Protein AF-0000000087172373 (afdb_homodimer)

Radius of gyration: 47.35 Å; Cα contacts (8 Å, |Δi|>4): 4223; chains: 2; bounding box: 91×148×113 Å

Nearest PDB structures (foldseek):
  4my5-assembly2_C  TM=8.362E-01  e=5.927E-18  Streptococcus mutans UA159
  4my5-assembly1_B  TM=8.577E-01  e=3.524E-17  Streptococcus mutans UA159
  4my5-assembly2_D  TM=8.364E-01  e=1.394E-16  Streptococcus mutans UA159
  1b8g-assembly1_B  TM=7.561E-01  e=1.798E-16  Malus domestica
  1m7y-assembly1_A  TM=7.554E-01  e=4.926E-15  Malus domestica

Foldseek 3Di:
DDDQLVVLLVQLQPDLVSNLVSVLVLLVLCVDPVRNLVSLLRVLVNLVVQVDDPVSQVCCCVRRFKGWDKAAPDDPPPDPFDGIAIAMAGLLFDDDDPLVVQQLVLVVLDDLAQQAQFEEEEEACTLVVSQLVSCRRNVYQAYEYEAQAPSSQSRNSVSQQNGQAPSSSHGDADPVRDTSVRHYHYDYDLQCRVCVVVVNAGQEYEYEAEQAADPDQVLLVDDRDNPDDSVSSSCRRHHDHAQPAPCVLRSCNSVLVNLLVNLQRYDQNGKYKYKDWCFQHPVSVVQSQQLLAKDKDWRGKAKDWDDPPDDCVSQVVSVVVDVGFTFKAFPRPGDGTDGSVVVNVCVVVPTIIITMMIMMMIHGDPSVLSNLLSVLCVPPNVVLVNQFGNHDPDVQQSVQQSLLLSLLSCCLVVAQFDDDAAQQGRQLLLQLVQQCLCPQLLFNDGSLQKGKDQFLLLLVQLVCLQQQWQEEEEEQVNCPQAFPQQDPDDVDPPDPPPCPVPRRHHYYYFHQDLVRVLVCCVVVLTQEYEHEHDPVQFAALVSVVSSVVSCQVSQHQYEYEHAVQFDQDLNHDDTNNSNQSNAAPDDQSYKYKYKPQDDDQDNQLIMIMIGHPDNVVSLLSSVSSCLQPNHHFVSSSSSVSSSSCVSPVVDDPPPDDRDDHDYDPDDGDHHRHTDPLSVCLSPPADTDDDDDPPDDFQDQADQFFRGGAFPLLSSLLSSLSSHRDDDPVLLDCVVLVVVVCCVFAQDDDDPQKDKDKFLGLSNVLLLLLVLCVVVVFEEEEEQQAFLSSVSSSSSSVHHYHYQYADVVVLSDDALVSLLVVLVVGDQYEYEAEACQGPPAQHGQAQVRVLSVLQSCQASLHEYEYEPAQPQLFLDPVPRVGYNVNVSVVVSVPPGDPSYYYKYKYWCCLNQVSNRRGMIMIMGNDPVSVVSSVSNRSGHHGDSSSSSSVSVSSVVVVVVDDSRVVVSNVVSNVQLVLLVVLCVLCVVLQWAWNRHRGGFKRKIFNVVQAQFKAWDDPDPPGPDIDIDGDAQQCVQVVLCRQQSYHWAGCSRSSDHRMTMTGQSHDPVSNVSNSVSSVVSSVRRVD/DDDALVVLLVQLQPDLVSNLVSVLVLLVLCVDPVRNLVSLLRVLVNLVVQVDDPVSQVCCCVRRFKGWDKAAPDDDPPDPFDGIAIAMAGLLFDDDDPLVVQQLVLVVLPPAALQAQFEEEEEACTLVVSVLVSCRRHVYQAYEYEAQAPSSQSRNSVSQQNGQADSSSHGDADPVRDTSVRHYHYDYDLQCRVCVVVVNAGQEYEYEAEQAADPDQVLLVDDRDNPDDSVSSSVRRHHDHAQPAPCVLRSCNSVLVNLLVNLQRYDQNHKYKYKDWCFQHPVSVVQSQQLLAKDKDWRGKAKDWDDPPDDCVSQVVSVVVDVGFTFKAFPRPGDGTDGSVVVNVCVVVPTIIITMMIMMMIHGDPSVLSNLLSVLCVPPNVVLVNQFGNHDPDVQQSVQQSLLLSLLSCCLVVAQFDDDAAQQGRQLLLQLVQQCLCPQLLFNDGSLQKGKDQFLLLLVQLVCLQQQWQEEEEEQVNCPFAFPQQDPPDPDPPDPPPPPVPRRHHYYYFHQDLVRVLVCCVVVLTQEYEHEHDPVQFAALVSVVSSVVSCQVSQHQYEYEHAVQDDQDLNHDDTNNSNQSNAAPDDQSYKYKYKPQDDDQANQLIMIMIGHPDNVVSLLSSVSSCLQPNHHFVSSSSSVSSSSCVSPVVDDPPPDDRDDHDYDPDDGDHHRHTDPLSVCLSPPADTDDDDDPPDDFQEQADQFFRGGAFPLLSSLLSSLSSHRDDDPVLLDCVVLVVVVCCVFAQDDDDPQKDKDKFLGLSNVLLLLLVLCVVVVFEEEEEQQAFLSSVSSSSSSVHHYHYQYADVVVLSDDALVSLLVVLVPGDQYEYEAEAQQGPPAQHGQAQVRVLSNLLSCQASLHEYEYEPAQDQLFLDPPPSVGYNVNVSVVVSVPPGDPSYYYKYKYWCCLNQVSNRRGMIMIMGNDPVSVVSSVSNGSGHHGDSSSSSSVSVSSVVVVVVDDSRVVVSNVVSNVQLVLLVVLCVLCVVLQWAWNRHRGGFKRKIFNHVQAQFKAWDDPDPPDPDIDIDGDAQQCVQVVLCRQQSYHWAGCSRSSNHRMTMTGQSHDPVSNVSNSVSSVSSSVRRVD

Organism: NCBI:txid176857

Sequence (2170 aa):
MGPTVDEFLKDCEQSGDAAYGAFRLVLERLEDPTSRVEARIFLSDLQKRFSGDSASADHCFHTYHFRIDDIFLDQYQGYQGRKKLTTMVIPSIFVPEDWSFTFYEGLNRDQDSIFKDKTVAELGCGNGWISIAISEKWMPSKVYGLDINPRAVKVSWINLYLNALDEKGQPIYDEEKKTLLDRVEFHESDLLSYCRENGIQLERIVGCIPQILNPNPDAMSKMITENASEEFLHSLSNYCALQGFVEDQFGLGLIARAVEEGIAVIKPMGIMIFNMGGRPGQAVCKRLFERRGFHVNKIWQTKVLQAADTDISALVEIEKNSPHRFEFFMGLSGDQPICARTAWAYGKAGGRISHALSVYSCQLRQPNQVKTIFEFLKNGYHEISSSLDLSFEDDSVADEKIPILAYIATILKESSFFPYEPPAGNKRFRNLIASFMKTYHHIPLNADNVVVFPSRAVAIENALRLFSPRLAIVDEHLTRHLPRQWLTSLVIESTGSDNPSEDVLTIIEAPRQSDLMIELIKKLKPQVVVTGMAHFEAVTSAAFEHLLGVTREIGSRLFLDISDHFELSSLPGSSGVLKYLAGTKLPSHAAIICGLVKNQVYSDMEVAFIISEEEAIFKALTKTVEVLQGITAPMSQYYYGCLFHELLAFQLADRRLPAERESQKGNSVEMIGFTSSAISVLNNSELSINEEENTSLIRMDVDQSFLPVPSTVKAAIFEGFARQNLSESEIDVTSSIKQFIKSNYGFPTDRSSEFIYADSSLALFNKVVLCCIQEGGTLCFPVGSNGTYISAAKFLKANILNIPTKSDKGFKLTEKILSEVLETVNKPWVYISGPTINPTGLVYSNEEIENILSTCAKFGARVVIDTSFSGLEFESKSWGGWDLEVSLSKLSYSGNPSFGVSLLGGLSLKMLSGAPKFGFLILNQSHLVDTFYSFPGLCKPHITVKYAIKKLLGLREQKSGNLVDAIAEQIKNLRRRSKRLKETLEKCGWDVLESCAGVSLVAKPSAYLNKIVKFKHSPEDDATYEVKLDDINIREAILKATGLCINSSSWTGIPGYCRLTFALEESEFERALDCIVKFKDIVSTMGPTVDEFLKDCEQSGDAAYGAFRLVLERLEDPTSRVEARIFLSDLQKRFSGDSASADHCFHTYHFRIDDIFLDQYQGYQGRKKLTTMVIPSIFVPEDWSFTFYEGLNRDQDSIFKDKTVAELGCGNGWISIAISEKWMPSKVYGLDINPRAVKVSWINLYLNALDEKGQPIYDEEKKTLLDRVEFHESDLLSYCRENGIQLERIVGCIPQILNPNPDAMSKMITENASEEFLHSLSNYCALQGFVEDQFGLGLIARAVEEGIAVIKPMGIMIFNMGGRPGQAVCKRLFERRGFHVNKIWQTKVLQAADTDISALVEIEKNSPHRFEFFMGLSGDQPICARTAWAYGKAGGRISHALSVYSCQLRQPNQVKTIFEFLKNGYHEISSSLDLSFEDDSVADEKIPILAYIATILKESSFFPYEPPAGNKRFRNLIASFMKTYHHIPLNADNVVVFPSRAVAIENALRLFSPRLAIVDEHLTRHLPRQWLTSLVIESTGSDNPSEDVLTIIEAPRQSDLMIELIKKLKPQVVVTGMAHFEAVTSAAFEHLLGVTREIGSRLFLDISDHFELSSLPGSSGVLKYLAGTKLPSHAAIICGLVKNQVYSDMEVAFIISEEEAIFKALTKTVEVLQGITAPMSQYYYGCLFHELLAFQLADRRLPAERESQKGNSVEMIGFTSSAISVLNNSELSINEEENTSLIRMDVDQSFLPVPSTVKAAIFEGFARQNLSESEIDVTSSIKQFIKSNYGFPTDRSSEFIYADSSLALFNKVVLCCIQEGGTLCFPVGSNGTYISAAKFLKANILNIPTKSDKGFKLTEKILSEVLETVNKPWVYISGPTINPTGLVYSNEEIENILSTCAKFGARVVIDTSFSGLEFESKSWGGWDLEVSLSKLSYSGNPSFGVSLLGGLSLKMLSGAPKFGFLILNQSHLVDTFYSFPGLCKPHITVKYAIKKLLGLREQKSGNLVDAIAEQIKNLRRRSKRLKETLEKCGWDVLESCAGVSLVAKPSAYLNKIVKFKHSPEDDATYEVKLDDINIREAILKATGLCINSSSWTGIPGYCRLTFALEESEFERALDCIVKFKDIVST

Solvent-accessible surface area (backbone atoms only — not comparable to full-atom values): 113397 Å² total; per-residue (Å²): 129,79,77,52,67,67,58,46,46,57,47,13,44,74,35,57,65,43,22,49,53,53,48,53,52,46,42,54,32,46,73,33,79,89,40,19,37,62,40,38,30,51,50,42,54,52,42,62,74,48,67,70,55,75,65,45,40,52,46,35,34,72,52,33,31,32,37,71,47,74,47,62,54,44,56,52,95,80,58,84,63,81,47,61,43,54,38,49,48,39,79,41,42,68,72,92,43,71,67,57,50,52,37,49,24,29,65,47,58,51,66,81,60,79,45,41,66,27,36,34,34,32,32,49,31,45,42,26,60,63,55,51,50,49,41,72,73,33,52,29,58,30,33,38,27,17,19,64,46,50,59,29,30,55,42,18,50,46,26,46,53,55,62,21,20,44,70,78,30,46,79,46,66,49,99,82,70,41,38,51,76,74,26,49,46,66,40,68,15,69,61,60,47,51,37,64,75,67,71,49,68,28,40,30,40,36,34,60,60,39,50,35,60,45,89,51,69,70,70,65,69,58,79,84,51,74,81,46,54,51,66,58,47,29,42,58,60,52,28,36,64,88,63,88,44,83,44,36,84,63,20,38,13,53,53,54,51,48,50,58,55,41,54,73,34,44,43,65,88,21,41,36,35,38,43,40,73,26,39,61,27,67,68,58,58,50,45,65,43,19,33,72,29,30,49,78,43,79,69,33,68,50,67,42,70,57,59,87,83,60,77,56,62,66,52,31,53,46,38,73,78,36,92,60,64,37,32,28,19,61,36,80,81,42,84,62,68,39,39,40,58,58,47,52,55,42,38,75,72,70,45,58,42,15,30,41,36,35,22,37,39,33,33,57,50,63,35,69,36,49,39,46,38,52,53,43,28,68,64,84,34,58,80,46,58,79,53,42,46,47,62,67,96,44,71,70,37,46,69,52,48,47,51,44,49,21,49,52,37,48,49,61,69,75,37,57,46,57,75,90,60,50,29,34,29,48,64,69,41,31,36,40,53,17,46,47,38,27,72,78,50,47,24,89,53,47,41,82,28,42,34,42,31,57,28,50,53,42,44,52,50,52,52,46,60,43,38,53,37,62,33,29,38,32,17,54,90,69,47,82,38,46,45,51,66,29,58,66,48,66,85,57,83,69,76,74,72,77,72,68,70,86,81,58,45,22,40,42,74,34,66,45,48,57,69,62,40,50,54,48,44,70,72,67,54,34,37,32,37,38,35,50,63,38,76,83,48,32,58,43,38,60,54,53,52,50,49,53,51,52,28,37,68,69,15,21,32,37,38,39,38,44,35,91,70,60,64,94,58,89,74,52,76,79,33,8,64,51,54,44,44,29,46,27,60,66,53,77,56,39,36,37,35,37,32,49,59,81,57,78,78,48,75,80,59,48,40,14,34,36,41,32,81,32,66,70,58,38,53,51,50,28,52,45,34,36,48,50,40,41,53,48,57,51,62,55,46,50,51,53,34,47,54,43,42,68,71,46,48,35,42,60,67,81,76,62,77,76,69,84,52,48,72,83,89,66,89,65,48,78,57,73,56,65,29,67,45,39,49,50,37,70,70,65,51,86,66,86,79,78,79,60,94,90,59,80,69,47,81,19,59,57,99,61,60,31,44,73,46,49,69,63,53,52,47,31,51,51,45,30,67,37,43,78,84,77,50,69,77,56,38,57,39,63,68,55,51,52,50,49,41,40,74,57,38,21,50,79,77,61,98,71,44,43,81,44,65,21,42,28,44,55,40,52,50,50,48,50,47,49,42,36,46,74,70,64,26,29,40,29,37,45,35,40,38,50,38,60,60,52,45,32,38,42,44,71,64,42,48,73,43,76,40,79,49,42,75,93,63,72,39,43,88,47,53,68,58,48,50,65,53,53,72,72,47,65,59,34,30,38,52,40,55,32,48,26,28,46,47,45,4,37,68,60,45,45,67,57,50,43,44,43,52,51,51,34,27,74,68,24,21,29,34,41,39,32,32,41,59,26,76,41,52,58,59,62,83,78,56,70,54,48,55,41,38,66,51,49,60,66,46,70,80,77,48,42,88,60,34,46,69,32,46,34,30,33,46,31,67,52,62,46,47,58,53,57,46,45,12,40,37,39,40,64,47,66,70,58,49,57,51,42,64,42,52,51,55,66,60,60,56,50,67,40,50,31,27,20,49,36,52,48,51,55,50,51,69,58,78,58,53,74,60,51,50,48,50,52,51,49,32,53,49,44,46,52,45,52,51,50,50,46,53,52,40,44,75,59,37,28,50,65,50,83,51,50,20,46,51,31,25,31,31,22,56,65,69,48,55,72,39,67,37,77,42,65,77,39,101,87,44,89,57,62,47,78,44,72,30,41,51,52,57,41,32,60,52,42,28,74,72,60,29,43,37,46,36,22,12,76,34,33,56,33,88,48,26,24,38,43,34,68,39,44,37,70,70,56,44,55,49,50,55,50,37,55,52,49,51,45,54,60,58,75,105,130,79,76,51,68,66,58,47,47,58,48,12,44,74,35,57,66,44,22,49,53,52,48,52,52,47,42,54,32,45,74,33,79,90,40,19,36,61,41,38,31,50,52,43,54,50,42,62,75,46,66,71,55,75,65,45,40,53,47,34,34,71,50,32,32,31,39,69,45,76,46,64,59,54,46,53,94,79,67,85,62,82,42,58,43,54,39,47,50,39,78,41,41,68,70,90,43,70,68,56,51,51,36,49,25,30,66,45,52,55,63,78,65,81,46,37,68,25,36,34,34,33,32,50,32,44,43,27,60,63,55,52,50,50,41,71,73,43,51,29,56,30,34,38,27,18,18,65,44,50,60,28,31,56,41,19,50,48,25,48,51,55,61,21,23,45,68,79,31,46,78,45,65,50,98,82,71,43,40,52,76,73,27,48,48,66,40,68,15,70,62,60,48,52,36,65,75,66,71,47,69,28,41,31,42,35,33,61,58,40,51,34,61,43,91,51,69,70,70,66,70,57,80,82,51,76,80,46,53,51,66,60,45,29,42,58,61,51,28,35,63,88,66,86,44,84,43,35,83,63,21,39,12,54,53,53,52,47,50,58,55,39,54,74,32,42,43,62,89,20,41,35,34,38,43,39,71,27,38,60,26,65,67,57,59,50,45,66,44,19,33,71,30,30,48,77,42,80,70,34,66,50,66,43,70,58,59,88,83,61,77,56,60,68,52,32,54,48,39,73,78,37,94,59,64,38,33,29,19,62,36,81,80,42,87,63,67,38,39,41,58,58,46,51,55,42,37,75,73,69,45,57,41,14,30,40,37,33,21,36,40,33,34,54,50,63,36,68,37,50,40,45,38,51,52,45,29,69,65,83,34,57,80,48,58,79,54,42,45,48,61,65,95,44,70,72,38,46,67,52,48,46,53,44,50,21,48,50,36,48,49,60,70,74,37,57,46,58,76,90,60,51,29,34,30,49,65,69,41,30,36,40,54,16,48,49,38,28,71,78,50,48,24,87,53,47,40,82,26,40,34,42,31,55,28,50,52,41,44,52,52,51,51,46,61,42,37,54,37,63,34,27,37,32,18,54,90,71,46,82,39,45,42,51,65,29,59,64,47,67,86,58,83,68,75,73,72,77,72,69,70,87,81,57,44,22,39,42,75,34,66,45,50,58,70,63,41,49,52,48,44,71,72,66,54,32,36,32,36,38,36,50,63,39,77,83,48,33,58,43,39,59,53,53,52,50,50,54,51,52,28,38,70,68,16,21,32,38,37,39,39,45,35,92,69,60,64,94,59,89,75,50,76,78,34,8,62,51,53,44,44,29,46,26,58,65,53,79,56,40,34,38,34,38,34,50,59,79,58,78,79,47,75,80,60,47,39,13,35,38,41,30,80,33,68,69,60,37,53,51,50,27,52,46,33,36,49,49,42,41,53,48,56,52,62,57,47,50,51,53,35,49,54,43,42,67,71,47,50,35,44,60,65,83,77,63,76,76,68,85,54,47,73,84,87,65,90,64,50,78,58,73,58,66,29,69,45,39,51,49,37,71,70,66,50,86,66,87,79,78,78,60,93,91,60,80,68,46,80,19,59,58,97,60,60,32,44,73,47,49,67,63,51,52,48,30,51,51,47,29,67,37,43,77,85,79,50,69,76,57,36,58,38,62,68,55,51,52,51,48,42,39,73,57,38,21,50,80,78,59,95,72,45,42,83,44,64,22,42,28,46,54,40,52,49,51,49,52,48,50,44,38,46,74,70,64,25,28,41,31,36,45,34,41,38,50,38,62,61,52,44,32,38,42,45,71,63,42,47,72,43,75,39,78,49,42,75,95,63,72,38,43,86,47,52,67,58,50,51,64,52,51,73,73,46,65,58,35,28,39,54,40,54,32,48,24,27,45,46,43,5,37,68,60,45,44,66,56,50,40,45,44,51,50,52,34,26,73,68,22,21,29,34,39,39,32,31,39,59,24,74,41,53,57,59,60,81,79,56,69,55,47,56,41,37,64,49,49,61,64,44,69,80,77,46,42,87,60,35,46,69,31,46,33,29,33,45,30,69,51,63,46,48,59,52,59,45,44,12,41,38,39,40,63,48,66,72,58,48,55,53,43,66,42,51,45,49,73,57,59,55,51,66,40,51,31,28,20,50,38,54,50,51,55,51,51,68,58,79,56,52,74,60,51,51,48,50,52,51,48,30,52,48,44,47,52,46,52,52,51,49,44,51,53,40,44,75,60,37,28,49,64,51,82,50,52,21,47,50,31,26,30,32,22,56,66,68,47,56,70,37,68,38,76,42,64,77,40,100,87,44,89,58,62,48,79,44,72,32,41,50,50,57,41,32,58,52,42,27,76,71,61,31,42,39,47,36,22,12,76,35,33,56,33,88,46,25,24,39,44,34,68,40,43,37,70,71,55,45,54,49,50,54,50,38,56,53,48,50,45,56,59,58,74,104

InterPro domains:
  IPR004839 Aminotransferase, class I/classII, large domain [PF00155] (706-1075)
  IPR015421 Pyridoxal phosphate-dependent transferase, major domain [G3DSA:3.40.640.10] (407-638)
  IPR015421 Pyridoxal phosphate-dependent transferase, major domain [G3DSA:3.40.640.10] (675-1082)
  IPR015424 Pyridoxal phosphate-dependent transferase [SSF53383] (406-467)
  IPR015424 Pyridoxal phosphate-dependent transferase [SSF53383] (693-1079)
  IPR025779 Methionine S-methyltransferase [PS51555] (1-1085)
  IPR029063 S-adenosyl-L-methionine-dependent methyltransferase superfamily [G3DSA:3.40.50.150] (90-306)
  IPR029063 S-adenosyl-L-methionine-dependent methyltransferase superfamily [SSF53335] (73-301)

Structure (mmCIF, N/CA/C/O backbone):
data_AF-0000000087172373-model_v1
#
loop_
_entity.id
_entity.type
_entity.pdbx_description
1 polymer 'methionine S-methyltransferase'
#
loop_
_atom_site.group_PDB
_atom_site.id
_atom_site.type_symbol
_atom_site.label_atom_id
_atom_site.label_alt_id
_atom_site.label_comp_id
_atom_site.label_asym_id
_atom_site.label_entity_id
_atom_site.label_seq_id
_atom_site.pdbx_PDB_ins_code
_atom_site.Cartn_x
_atom_site.Cartn_y
_atom_site.Cartn_z
_atom_site.occupancy
_atom_site.B_iso_or_equiv
_atom_site.auth_seq_id
_atom_site.auth_comp_id
_atom_site.auth_asym_id
_atom_site.auth_atom_id
_atom_site.pdbx_PDB_model_num
ATOM 1 N N . MET A 1 1 ? 32.938 -3.068 48.625 1 51.53 1 MET A N 1
ATOM 2 C CA . MET A 1 1 ? 32.969 -1.656 48.25 1 51.53 1 MET A CA 1
ATOM 3 C C . MET A 1 1 ? 33.656 -1.457 46.906 1 51.53 1 MET A C 1
ATOM 5 O O . MET A 1 1 ? 34.688 -2.029 46.625 1 51.53 1 MET A O 1
ATOM 9 N N . GLY A 1 2 ? 32.906 -1.211 45.844 1 66.69 2 GLY A N 1
ATOM 10 C CA . GLY A 1 2 ? 33.469 -1.017 44.5 1 66.69 2 GLY A CA 1
ATOM 11 C C . GLY A 1 2 ? 34.594 0.015 44.469 1 66.69 2 GLY A C 1
ATOM 12 O O . GLY A 1 2 ? 34.781 0.764 45.438 1 66.69 2 GLY A O 1
ATOM 13 N N . PRO A 1 3 ? 35.5 -0.082 43.594 1 79.44 3 PRO A N 1
ATOM 14 C CA . PRO A 1 3 ? 36.594 0.882 43.5 1 79.44 3 PRO A CA 1
ATOM 15 C C . PRO A 1 3 ? 36.094 2.328 43.438 1 79.44 3 PRO A C 1
ATOM 17 O O . PRO A 1 3 ? 34.969 2.582 43.031 1 79.44 3 PRO A O 1
ATOM 20 N N . THR A 1 4 ? 36.812 3.266 44.031 1 88.5 4 THR A N 1
ATOM 21 C CA . THR A 1 4 ? 36.562 4.691 43.875 1 88.5 4 THR A CA 1
ATOM 22 C C . THR A 1 4 ? 36.75 5.121 42.406 1 88.5 4 THR A C 1
ATOM 24 O O . THR A 1 4 ? 37.406 4.41 41.625 1 88.5 4 THR A O 1
ATOM 27 N N . VAL A 1 5 ? 36.156 6.207 41.938 1 93.44 5 VAL A N 1
ATOM 28 C CA . VAL A 1 5 ? 36.25 6.719 40.562 1 93.44 5 VAL A CA 1
ATOM 29 C C . VAL A 1 5 ? 37.719 6.902 40.188 1 93.44 5 VAL A C 1
ATOM 31 O O . VAL A 1 5 ? 38.125 6.559 39.062 1 93.44 5 VAL A O 1
ATOM 34 N N . ASP A 1 6 ? 38.562 7.324 41.188 1 92.44 6 ASP A N 1
ATOM 35 C CA . ASP A 1 6 ? 39.969 7.562 40.906 1 92.44 6 ASP A CA 1
ATOM 36 C C . ASP A 1 6 ? 40.719 6.25 40.688 1 92.44 6 ASP A C 1
ATOM 38 O O . ASP A 1 6 ? 41.562 6.156 39.812 1 92.44 6 ASP A O 1
ATOM 42 N N . GLU A 1 7 ? 40.438 5.352 41.5 1 93.19 7 GLU A N 1
ATOM 43 C CA . GLU A 1 7 ? 41.062 4.035 41.344 1 93.19 7 GLU A CA 1
ATOM 44 C C . GLU A 1 7 ? 40.656 3.396 40 1 93.19 7 GLU A C 1
ATOM 46 O O . GLU A 1 7 ? 41.469 2.781 39.344 1 93.19 7 GLU A O 1
ATOM 51 N N . PHE A 1 8 ? 39.438 3.559 39.719 1 95.06 8 PHE A N 1
ATOM 52 C CA . PHE A 1 8 ? 38.875 3.023 38.469 1 95.06 8 PHE A CA 1
ATOM 53 C C . PHE A 1 8 ? 39.562 3.654 37.281 1 95.06 8 PHE A C 1
ATOM 55 O O . PHE A 1 8 ? 39.938 2.957 36.344 1 95.06 8 PHE A O 1
ATOM 62 N N . LEU A 1 9 ? 39.75 4.957 37.281 1 94.94 9 LEU A N 1
ATOM 63 C CA . LEU A 1 9 ? 40.375 5.691 36.188 1 94.94 9 LEU A CA 1
ATOM 64 C C . LEU A 1 9 ? 41.844 5.285 36.031 1 94.94 9 LEU A C 1
ATOM 66 O O . LEU A 1 9 ? 42.344 5.234 34.906 1 94.94 9 LEU A O 1
ATOM 70 N N . LYS A 1 10 ? 42.438 5.008 37.125 1 94.06 10 LYS A N 1
ATOM 71 C CA . LYS A 1 10 ? 43.812 4.539 37.062 1 94.06 10 LYS A CA 1
ATOM 72 C C . LYS A 1 10 ? 43.906 3.197 36.344 1 94.06 10 LYS A C 1
ATOM 74 O O . LYS A 1 10 ? 44.844 2.963 35.594 1 94.06 10 LYS A O 1
ATOM 79 N N . ASP A 1 11 ? 42.969 2.426 36.625 1 93.94 11 ASP A N 1
ATOM 80 C CA . ASP A 1 11 ? 42.938 1.137 35.938 1 93.94 11 ASP A CA 1
ATOM 81 C C . ASP A 1 11 ? 42.688 1.32 34.438 1 93.94 11 ASP A C 1
ATOM 83 O O . ASP A 1 11 ? 43.312 0.629 33.625 1 93.94 11 ASP A O 1
ATOM 87 N N . CYS A 1 12 ? 41.812 2.172 34.031 1 95.38 12 CYS A N 1
ATOM 88 C CA . CYS A 1 12 ? 41.406 2.389 32.656 1 95.38 12 CYS A CA 1
ATOM 89 C C . CYS A 1 12 ? 42.531 3.045 31.875 1 95.38 12 CYS A C 1
ATOM 91 O O . CYS A 1 12 ? 42.625 2.9 30.641 1 95.38 12 CYS A O 1
ATOM 93 N N . GLU A 1 13 ? 43.375 3.746 32.562 1 94.44 13 GLU A N 1
ATOM 94 C CA . GLU A 1 13 ? 44.438 4.496 31.938 1 94.44 13 GLU A CA 1
ATOM 95 C C . GLU A 1 13 ? 45.5 3.561 31.344 1 94.44 13 GLU A C 1
ATOM 97 O O . GLU A 1 13 ? 46.25 3.941 30.438 1 94.44 13 GLU A O 1
ATOM 102 N N . GLN A 1 14 ? 45.594 2.426 31.781 1 93.81 14 GLN A N 1
ATOM 103 C CA . GLN A 1 14 ? 46.625 1.488 31.391 1 93.81 14 GLN A CA 1
ATOM 104 C C . GLN A 1 14 ? 46.531 1.097 29.922 1 93.81 14 GLN A C 1
ATOM 106 O O . GLN A 1 14 ? 47.5 1.127 29.188 1 93.81 14 GLN A O 1
ATOM 111 N N . SER A 1 15 ? 45.375 0.619 29.531 1 92.5 15 SER A N 1
ATOM 112 C CA . SER A 1 15 ? 45.125 0.221 28.141 1 92.5 15 SER A CA 1
ATOM 113 C C . SER A 1 15 ? 43.625 0.09 27.859 1 92.5 15 SER A C 1
ATOM 115 O O . SER A 1 15 ? 42.812 0.076 28.797 1 92.5 15 SER A O 1
ATOM 117 N N . GLY A 1 16 ? 43.344 -0.029 26.656 1 92.62 16 GLY A N 1
ATOM 118 C CA . GLY A 1 16 ? 41.969 -0.274 26.266 1 92.62 16 GLY A CA 1
ATOM 119 C C . GLY A 1 16 ? 41.438 -1.581 26.812 1 92.62 16 GLY A C 1
ATOM 120 O O . GLY A 1 16 ? 40.25 -1.655 27.203 1 92.62 16 GLY A O 1
ATOM 121 N N . ASP A 1 17 ? 42.156 -2.57 26.859 1 93.25 17 ASP A N 1
ATOM 122 C CA . ASP A 1 17 ? 41.781 -3.873 27.391 1 93.25 17 ASP A CA 1
ATOM 123 C C . ASP A 1 17 ? 41.5 -3.801 28.891 1 93.25 17 ASP A C 1
ATOM 125 O O . ASP A 1 17 ? 40.594 -4.457 29.406 1 93.25 17 ASP A O 1
ATOM 129 N N . ALA A 1 18 ? 42.406 -3.029 29.5 1 93.75 18 ALA A N 1
ATOM 130 C CA . ALA A 1 18 ? 42.25 -2.857 30.938 1 93.75 18 ALA A CA 1
ATOM 131 C C . ALA A 1 18 ? 40.938 -2.125 31.234 1 93.75 18 ALA A C 1
ATOM 133 O O . ALA A 1 18 ? 40.219 -2.465 32.188 1 93.75 18 ALA A O 1
ATOM 134 N N . ALA A 1 19 ? 40.781 -1.119 30.484 1 95.5 19 ALA A N 1
ATOM 135 C CA . ALA A 1 19 ? 39.531 -0.376 30.641 1 95.5 19 ALA A CA 1
ATOM 136 C C . ALA A 1 19 ? 38.344 -1.283 30.438 1 95.5 19 ALA A C 1
ATOM 138 O O . ALA A 1 19 ? 37.375 -1.239 31.219 1 95.5 19 ALA A O 1
ATOM 139 N N . TYR A 1 20 ? 38.375 -2.117 29.375 1 95.06 20 TYR A N 1
ATOM 140 C CA . TYR A 1 20 ? 37.281 -3.057 29.109 1 95.06 20 TYR A CA 1
ATOM 141 C C . TYR A 1 20 ? 37.094 -4.031 30.266 1 95.06 20 TYR A C 1
ATOM 143 O O . TYR A 1 20 ? 35.969 -4.32 30.672 1 95.06 20 TYR A O 1
ATOM 151 N N . GLY A 1 21 ? 38.188 -4.551 30.734 1 94.44 21 GLY A N 1
ATOM 152 C CA . GLY A 1 21 ? 38.094 -5.449 31.875 1 94.44 21 GLY A CA 1
ATOM 153 C C . GLY A 1 21 ? 37.438 -4.824 33.094 1 94.44 21 GLY A C 1
ATOM 154 O O . GLY A 1 21 ? 36.688 -5.488 33.812 1 94.44 21 GLY A O 1
ATOM 155 N N . ALA A 1 22 ? 37.844 -3.586 33.281 1 95.81 22 ALA A N 1
ATOM 156 C CA . ALA A 1 22 ? 37.25 -2.859 34.406 1 95.81 22 ALA A CA 1
ATOM 157 C C . ALA A 1 22 ? 35.719 -2.721 34.219 1 95.81 22 ALA A C 1
ATOM 159 O O . ALA A 1 22 ? 34.969 -2.896 35.188 1 95.81 22 ALA A O 1
ATOM 160 N N . PHE A 1 23 ? 35.344 -2.406 33.062 1 96.19 23 PHE A N 1
ATOM 161 C CA . PHE A 1 23 ? 33.906 -2.221 32.781 1 96.19 23 PHE A CA 1
ATOM 162 C C . PHE A 1 23 ? 33.188 -3.553 32.812 1 96.19 23 PHE A C 1
ATOM 164 O O . PHE A 1 23 ? 32 -3.611 33.188 1 96.19 23 PHE A O 1
ATOM 171 N N . ARG A 1 24 ? 33.781 -4.582 32.406 1 95.69 24 ARG A N 1
ATOM 172 C CA . ARG A 1 24 ? 33.188 -5.914 32.5 1 95.69 24 ARG A CA 1
ATOM 173 C C . ARG A 1 24 ? 32.844 -6.238 33.938 1 95.69 24 ARG A C 1
ATOM 175 O O . ARG A 1 24 ? 31.781 -6.836 34.188 1 95.69 24 ARG A O 1
ATOM 182 N N . LEU A 1 25 ? 33.688 -5.828 34.844 1 95.31 25 LEU A N 1
ATOM 183 C CA . LEU A 1 25 ? 33.406 -6.027 36.25 1 95.31 25 LEU A CA 1
ATOM 184 C C . LEU A 1 25 ? 32.219 -5.18 36.719 1 95.31 25 LEU A C 1
ATOM 186 O O . LEU A 1 25 ? 31.422 -5.621 37.531 1 95.31 25 LEU A O 1
ATOM 190 N N . VAL A 1 26 ? 32.219 -4.008 36.219 1 96.62 26 VAL A N 1
ATOM 191 C CA . VAL A 1 26 ? 31.078 -3.148 36.531 1 96.62 26 VAL A CA 1
ATOM 192 C C . VAL A 1 26 ? 29.797 -3.803 36.031 1 96.62 26 VAL A C 1
ATOM 194 O O . VAL A 1 26 ? 28.766 -3.75 36.719 1 96.62 26 VAL A O 1
ATOM 197 N N . LEU A 1 27 ? 29.766 -4.379 34.812 1 97.5 27 LEU A N 1
ATOM 198 C CA . LEU A 1 27 ? 28.594 -5.043 34.25 1 97.5 27 LEU A CA 1
ATOM 199 C C . LEU A 1 27 ? 28.141 -6.191 35.156 1 97.5 27 LEU A C 1
ATOM 201 O O . LEU A 1 27 ? 26.938 -6.383 35.375 1 97.5 27 LEU A O 1
ATOM 205 N N . GLU A 1 28 ? 29.062 -6.93 35.656 1 96.62 28 GLU A N 1
ATOM 206 C CA . GLU A 1 28 ? 28.734 -8.023 36.562 1 96.62 28 GLU A CA 1
ATOM 207 C C . GLU A 1 28 ? 27.984 -7.508 37.781 1 96.62 28 GLU A C 1
ATOM 209 O O . GLU A 1 28 ? 27.047 -8.148 38.281 1 96.62 28 GLU A O 1
ATOM 214 N N . ARG A 1 29 ? 28.438 -6.434 38.25 1 96.56 29 ARG A N 1
ATOM 215 C CA . ARG A 1 29 ? 27.781 -5.82 39.406 1 96.56 29 ARG A CA 1
ATOM 216 C C . ARG A 1 29 ? 26.391 -5.305 39.062 1 96.56 29 ARG A C 1
ATOM 218 O O . ARG A 1 29 ? 25.484 -5.352 39.875 1 96.56 29 ARG A O 1
ATOM 225 N N . LEU A 1 30 ? 26.234 -4.789 37.875 1 97.25 30 LEU A N 1
ATOM 226 C CA . LEU A 1 30 ? 24.938 -4.305 37.406 1 97.25 30 LEU A CA 1
ATOM 227 C C . LEU A 1 30 ? 23.953 -5.457 37.25 1 97.25 30 LEU A C 1
ATOM 229 O O . LEU A 1 30 ? 22.75 -5.293 37.5 1 97.25 30 LEU A O 1
ATOM 233 N N . GLU A 1 31 ? 24.422 -6.586 36.75 1 96.31 31 GLU A N 1
ATOM 234 C CA . GLU A 1 31 ? 23.594 -7.75 36.469 1 96.31 31 GLU A CA 1
ATOM 235 C C . GLU A 1 31 ? 23.094 -8.383 37.781 1 96.31 31 GLU A C 1
ATOM 237 O O . GLU A 1 31 ? 22.047 -9.023 37.812 1 96.31 31 GLU A O 1
ATOM 242 N N . ASP A 1 32 ? 23.859 -8.148 38.844 1 95.38 32 ASP A N 1
ATOM 243 C CA . ASP A 1 32 ? 23.5 -8.641 40.156 1 95.38 32 ASP A CA 1
ATOM 244 C C . ASP A 1 32 ? 22.578 -7.652 40.875 1 95.38 32 ASP A C 1
ATOM 246 O O . ASP A 1 32 ? 22.969 -6.523 41.156 1 95.38 32 ASP A O 1
ATOM 250 N N . PRO A 1 33 ? 21.406 -8.086 41.188 1 93.88 33 PRO A N 1
ATOM 251 C CA . PRO A 1 33 ? 20.438 -7.176 41.812 1 93.88 33 PRO A CA 1
ATOM 252 C C . PRO A 1 33 ? 20.938 -6.602 43.125 1 93.88 33 PRO A C 1
ATOM 254 O O . PRO A 1 33 ? 20.547 -5.492 43.5 1 93.88 33 PRO A O 1
ATOM 257 N N . THR A 1 34 ? 21.828 -7.258 43.844 1 94.94 34 THR A N 1
ATOM 258 C CA . THR A 1 34 ? 22.297 -6.836 45.188 1 94.94 34 THR A CA 1
ATOM 259 C C . THR A 1 34 ? 23.281 -5.672 45.062 1 94.94 34 THR A C 1
ATOM 261 O O . THR A 1 34 ? 23.391 -4.852 45.969 1 94.94 34 THR A O 1
ATOM 264 N N . SER A 1 35 ? 23.969 -5.641 44 1 95.94 35 SER A N 1
ATOM 265 C CA . SER A 1 35 ? 24.984 -4.602 43.844 1 95.94 35 SER A CA 1
ATOM 266 C C . SER A 1 35 ? 24.594 -3.627 42.719 1 95.94 35 SER A C 1
ATOM 268 O O . SER A 1 35 ? 25.312 -2.658 42.469 1 95.94 35 SER A O 1
ATOM 270 N N . ARG A 1 36 ? 23.5 -3.838 42.031 1 96.38 36 ARG A N 1
ATOM 271 C CA . ARG A 1 36 ? 23.078 -3.111 40.844 1 96.38 36 ARG A CA 1
ATOM 272 C C . ARG A 1 36 ? 22.953 -1.62 41.125 1 96.38 36 ARG A C 1
ATOM 274 O O . ARG A 1 36 ? 23.438 -0.788 40.375 1 96.38 36 ARG A O 1
ATOM 281 N N . VAL A 1 37 ? 22.359 -1.241 42.219 1 96.88 37 VAL A N 1
ATOM 282 C CA . VAL A 1 37 ? 22.094 0.148 42.594 1 96.88 37 VAL A CA 1
ATOM 283 C C . VAL A 1 37 ? 23.406 0.895 42.781 1 96.88 37 VAL A C 1
ATOM 285 O O . VAL A 1 37 ? 23.609 1.981 42.219 1 96.88 37 VAL A O 1
ATOM 288 N N . GLU A 1 38 ? 24.328 0.289 43.594 1 95.88 38 GLU A N 1
ATOM 289 C CA . GLU A 1 38 ? 25.625 0.908 43.844 1 95.88 38 GLU A CA 1
ATOM 290 C C . GLU A 1 38 ? 26.438 1.073 42.562 1 95.88 38 GLU A C 1
ATOM 292 O O . GLU A 1 38 ? 27.125 2.08 42.375 1 95.88 38 GLU A O 1
ATOM 297 N N . ALA A 1 39 ? 26.391 0.1 41.75 1 96.81 39 ALA A N 1
ATOM 298 C CA . ALA A 1 39 ? 27.109 0.148 40.469 1 96.81 39 ALA A CA 1
ATOM 299 C C . ALA A 1 39 ? 26.578 1.27 39.594 1 96.81 39 ALA A C 1
ATOM 301 O O . ALA A 1 39 ? 27.344 1.941 38.906 1 96.81 39 ALA A O 1
ATOM 302 N N . ARG A 1 40 ? 25.266 1.462 39.5 1 96.81 40 ARG A N 1
ATOM 303 C CA . ARG A 1 40 ? 24.672 2.52 38.688 1 96.81 40 ARG A CA 1
ATOM 304 C C . ARG A 1 40 ? 25.047 3.896 39.219 1 96.81 40 ARG A C 1
ATOM 306 O O . ARG A 1 40 ? 25.312 4.82 38.469 1 96.81 40 ARG A O 1
ATOM 313 N N . ILE A 1 41 ? 25.062 4.066 40.531 1 96.19 41 ILE A N 1
ATOM 314 C CA . ILE A 1 41 ? 25.484 5.316 41.156 1 96.19 41 ILE A CA 1
ATOM 315 C C . ILE A 1 41 ? 26.938 5.602 40.812 1 96.19 41 ILE A C 1
ATOM 317 O O . ILE A 1 41 ? 27.297 6.746 40.531 1 96.19 41 ILE A O 1
ATOM 321 N N . PHE A 1 42 ? 27.734 4.559 40.969 1 95.88 42 PHE A N 1
ATOM 322 C CA . PHE A 1 42 ? 29.141 4.684 40.562 1 95.88 42 PHE A CA 1
ATOM 323 C C . PHE A 1 42 ? 29.266 5.246 39.156 1 95.88 42 PHE A C 1
ATOM 325 O O . PHE A 1 42 ? 30.078 6.148 38.906 1 95.88 42 PHE A O 1
ATOM 332 N N . LEU A 1 43 ? 28.5 4.727 38.156 1 95.31 43 LEU A N 1
ATOM 333 C CA . LEU A 1 43 ? 28.547 5.184 36.75 1 95.31 43 LEU A CA 1
ATOM 334 C C . LEU A 1 43 ? 28.109 6.641 36.656 1 95.31 43 LEU A C 1
ATOM 336 O O . LEU A 1 43 ? 28.625 7.383 35.812 1 95.31 43 LEU A O 1
ATOM 340 N N . SER A 1 44 ? 27.141 7.035 37.469 1 94.31 44 SER A N 1
ATOM 341 C CA . SER A 1 44 ? 26.719 8.43 37.5 1 94.31 44 SER A CA 1
ATOM 342 C C . SER A 1 44 ? 27.844 9.344 37.938 1 94.31 44 SER A C 1
ATOM 344 O O . SER A 1 44 ? 28.031 10.43 37.375 1 94.31 44 SER A O 1
ATOM 346 N N . ASP A 1 45 ? 28.547 8.875 38.969 1 93.56 45 ASP A N 1
ATOM 347 C CA . ASP A 1 45 ? 29.672 9.648 39.469 1 93.56 45 ASP A CA 1
ATOM 348 C C . ASP A 1 45 ? 30.797 9.734 38.438 1 93.56 45 ASP A C 1
ATOM 350 O O . ASP A 1 45 ? 31.453 10.766 38.312 1 93.56 45 ASP A O 1
ATOM 354 N N . LEU A 1 46 ? 30.969 8.656 37.781 1 93.19 46 LEU A N 1
ATOM 355 C CA . LEU A 1 46 ? 31.969 8.617 36.719 1 93.19 46 LEU A CA 1
ATOM 356 C C . LEU A 1 46 ? 31.609 9.594 35.625 1 93.19 46 LEU A C 1
ATOM 358 O O . LEU A 1 46 ? 32.469 10.297 35.094 1 93.19 46 LEU A O 1
ATOM 362 N N . GLN A 1 47 ? 30.344 9.633 35.125 1 92 47 GLN A N 1
ATOM 363 C CA . GLN A 1 47 ? 29.875 10.539 34.094 1 92 47 GLN A CA 1
ATOM 364 C C . GLN A 1 47 ? 30.062 11.992 34.5 1 92 47 GLN A C 1
ATOM 366 O O . GLN A 1 47 ? 30.469 12.828 33.688 1 92 47 GLN A O 1
ATOM 371 N N . LYS A 1 48 ? 29.781 12.359 35.719 1 89.19 48 LYS A N 1
ATOM 372 C CA . LYS A 1 48 ? 29.844 13.727 36.219 1 89.19 48 LYS A CA 1
ATOM 373 C C . LYS A 1 48 ? 31.281 14.242 36.219 1 89.19 48 LYS A C 1
ATOM 375 O O . LYS A 1 48 ? 31.516 15.445 36.062 1 89.19 48 LYS A O 1
ATOM 380 N N . ARG A 1 49 ? 32.156 13.328 36.375 1 88.06 49 ARG A N 1
ATOM 381 C CA . ARG A 1 49 ? 33.594 13.695 36.344 1 88.06 49 ARG A CA 1
ATOM 382 C C . ARG A 1 49 ? 33.969 14.297 35.031 1 88.06 49 ARG A C 1
ATOM 384 O O . ARG A 1 49 ? 34.875 15.148 34.969 1 88.06 49 ARG A O 1
ATOM 391 N N . PHE A 1 50 ? 33.25 13.992 33.969 1 85.44 50 PHE A N 1
ATOM 392 C CA . PHE A 1 50 ? 33.656 14.43 32.625 1 85.44 50 PHE A CA 1
ATOM 393 C C . PHE A 1 50 ? 32.531 15.211 31.969 1 85.44 50 PHE A C 1
ATOM 395 O O . PHE A 1 50 ? 32.5 15.352 30.734 1 85.44 50 PHE A O 1
ATOM 402 N N . SER A 1 51 ? 31.344 15.578 32.625 1 75 51 SER A N 1
ATOM 403 C CA . SER A 1 51 ? 30.141 16.203 32.062 1 75 51 SER A CA 1
ATOM 404 C C . SER A 1 51 ? 30.422 17.609 31.578 1 75 51 SER A C 1
ATOM 406 O O . SER A 1 51 ? 29.562 18.25 30.969 1 75 51 SER A O 1
ATOM 408 N N . GLY A 1 52 ? 31.641 18 31.266 1 62.09 52 GLY A N 1
ATOM 409 C CA . GLY A 1 52 ? 31.891 19.359 30.828 1 62.09 52 GLY A CA 1
ATOM 410 C C . GLY A 1 52 ? 31.875 19.516 29.328 1 62.09 52 GLY A C 1
ATOM 411 O O . GLY A 1 52 ? 31.016 18.953 28.641 1 62.09 52 GLY A O 1
ATOM 412 N N . ASP A 1 53 ? 32.844 20.094 28.609 1 65.94 53 ASP A N 1
ATOM 413 C CA . ASP A 1 53 ? 33 20.5 27.219 1 65.94 53 ASP A CA 1
ATOM 414 C C . ASP A 1 53 ? 33.438 19.328 26.344 1 65.94 53 ASP A C 1
ATOM 416 O O . ASP A 1 53 ? 33.906 18.297 26.875 1 65.94 53 ASP A O 1
ATOM 420 N N . SER A 1 54 ? 33.094 19.266 25.078 1 69.25 54 SER A N 1
ATOM 421 C CA . SER A 1 54 ? 33.469 18.281 24.094 1 69.25 54 SER A CA 1
ATOM 422 C C . SER A 1 54 ? 34.969 17.938 24.203 1 69.25 54 SER A C 1
ATOM 424 O O . SER A 1 54 ? 35.375 16.797 23.969 1 69.25 54 SER A O 1
ATOM 426 N N . ALA A 1 55 ? 35.781 18.734 24.672 1 74.12 55 ALA A N 1
ATOM 427 C CA . ALA A 1 55 ? 37.219 18.531 24.828 1 74.12 55 ALA A CA 1
ATOM 428 C C . ALA A 1 55 ? 37.531 17.562 25.984 1 74.12 55 ALA A C 1
ATOM 430 O O . ALA A 1 55 ? 38.438 16.75 25.891 1 74.12 55 ALA A O 1
ATOM 431 N N . SER A 1 56 ? 36.656 17.672 26.891 1 77 56 SER A N 1
ATOM 432 C CA . SER A 1 56 ? 36.844 16.781 28.031 1 77 56 SER A CA 1
ATOM 433 C C . SER A 1 56 ? 36.5 15.344 27.672 1 77 56 SER A C 1
ATOM 435 O O . SER A 1 56 ? 37.188 14.414 28.141 1 77 56 SER A O 1
ATOM 437 N N . ALA A 1 57 ? 35.531 15.242 26.875 1 79.38 57 ALA A N 1
ATOM 438 C CA . ALA A 1 57 ? 35.125 13.906 26.422 1 79.38 57 ALA A CA 1
ATOM 439 C C . ALA A 1 57 ? 36.188 13.273 25.562 1 79.38 57 ALA A C 1
ATOM 441 O O . ALA A 1 57 ? 36.469 12.07 25.672 1 79.38 57 ALA A O 1
ATOM 442 N N . ASP A 1 58 ? 36.719 14.047 24.719 1 83.5 58 ASP A N 1
ATOM 443 C CA . ASP A 1 58 ? 37.812 13.555 23.844 1 83.5 58 ASP A CA 1
ATOM 444 C C . ASP A 1 58 ? 39.031 13.172 24.672 1 83.5 58 ASP A C 1
ATOM 446 O O . ASP A 1 58 ? 39.688 12.18 24.375 1 83.5 58 ASP A O 1
ATOM 450 N N . HIS A 1 59 ? 39.312 13.953 25.625 1 86 59 HIS A N 1
ATOM 451 C CA . HIS A 1 59 ? 40.438 13.641 26.516 1 86 59 HIS A CA 1
ATOM 452 C C . HIS A 1 59 ? 40.188 12.328 27.266 1 86 59 HIS A C 1
ATOM 454 O O . HIS A 1 59 ? 41.094 11.516 27.391 1 86 59 HIS A O 1
ATOM 460 N N . CYS A 1 60 ? 39.031 12.195 27.688 1 89.88 60 CYS A N 1
ATOM 461 C CA . CYS A 1 60 ? 38.656 10.969 28.375 1 89.88 60 CYS A CA 1
ATOM 462 C C . CYS A 1 60 ? 38.844 9.75 27.469 1 89.88 60 CYS A C 1
ATOM 464 O O . CYS A 1 60 ? 39.406 8.742 27.891 1 89.88 60 CYS A O 1
ATOM 466 N N . PHE A 1 61 ? 38.469 9.883 26.25 1 90.88 61 PHE A N 1
ATOM 467 C CA . PHE A 1 61 ? 38.5 8.781 25.297 1 90.88 61 PHE A CA 1
ATOM 468 C C . PHE A 1 61 ? 39.938 8.398 24.984 1 90.88 61 PHE A C 1
ATOM 470 O O . PHE A 1 61 ? 40.281 7.219 24.875 1 90.88 61 PHE A O 1
ATOM 477 N N . HIS A 1 62 ? 40.75 9.383 24.922 1 90.31 62 HIS A N 1
ATOM 478 C CA . HIS A 1 62 ? 42.125 9.148 24.547 1 90.31 62 HIS A CA 1
ATOM 479 C C . HIS A 1 62 ? 42.938 8.672 25.75 1 90.31 62 HIS A C 1
ATOM 481 O O . HIS A 1 62 ? 43.844 7.828 25.609 1 90.31 62 HIS A O 1
ATOM 487 N N . THR A 1 63 ? 42.594 9.18 26.906 1 93 63 THR A N 1
ATOM 488 C CA . THR A 1 63 ? 43.406 8.898 28.078 1 93 63 THR A CA 1
ATOM 489 C C . THR A 1 63 ? 42.906 7.656 28.812 1 93 63 THR A C 1
ATOM 491 O O . THR A 1 63 ? 43.688 6.793 29.203 1 93 63 THR A O 1
ATOM 494 N N . TYR A 1 64 ? 41.688 7.574 28.969 1 95.06 64 TYR A N 1
ATOM 495 C CA . TYR A 1 64 ? 41.125 6.516 29.797 1 95.06 64 TYR A CA 1
ATOM 496 C C . TYR A 1 64 ? 40.438 5.469 28.938 1 95.06 64 TYR A C 1
ATOM 498 O O . TYR A 1 64 ? 39.875 4.488 29.453 1 95.06 64 TYR A O 1
ATOM 506 N N . HIS A 1 65 ? 40.281 5.586 27.672 1 95.06 65 HIS A N 1
ATOM 507 C CA . HIS A 1 65 ? 39.844 4.609 26.688 1 95.06 65 HIS A CA 1
ATOM 508 C C . HIS A 1 65 ? 38.344 4.34 26.797 1 95.06 65 HIS A C 1
ATOM 510 O O . HIS A 1 65 ? 37.906 3.195 26.688 1 95.06 65 HIS A O 1
ATOM 516 N N . PHE A 1 66 ? 37.625 5.273 27.266 1 94.75 66 PHE A N 1
ATOM 517 C CA . PHE A 1 66 ? 36.156 5.223 27.219 1 94.75 66 PHE A CA 1
ATOM 518 C C . PHE A 1 66 ? 35.562 6.625 27.172 1 94.75 66 PHE A C 1
ATOM 520 O O . PHE A 1 66 ? 36.281 7.609 27.422 1 94.75 66 PHE A O 1
ATOM 527 N N . ARG A 1 67 ? 34.312 6.695 26.766 1 92.62 67 ARG A N 1
ATOM 528 C CA . ARG A 1 67 ? 33.594 7.957 26.781 1 92.62 67 ARG A CA 1
ATOM 529 C C . ARG A 1 67 ? 32.125 7.738 27.141 1 92.62 67 ARG A C 1
ATOM 531 O O . ARG A 1 67 ? 31.516 6.738 26.734 1 92.62 67 ARG A O 1
ATOM 538 N N . ILE A 1 68 ? 31.578 8.57 28 1 92.44 68 ILE A N 1
ATOM 539 C CA . ILE A 1 68 ? 30.156 8.586 28.328 1 92.44 68 ILE A CA 1
ATOM 540 C C . ILE A 1 68 ? 29.531 9.883 27.844 1 92.44 68 ILE A C 1
ATOM 542 O O . ILE A 1 68 ? 29.891 10.969 28.297 1 92.44 68 ILE A O 1
ATOM 546 N N . ASP A 1 69 ? 28.672 9.781 26.891 1 88.19 69 ASP A N 1
ATOM 547 C CA . ASP A 1 69 ? 28.062 10.953 26.266 1 88.19 69 ASP A CA 1
ATOM 548 C C . ASP A 1 69 ? 26.547 10.805 26.203 1 88.19 69 ASP A C 1
ATOM 550 O O . ASP A 1 69 ? 26.016 9.695 26.266 1 88.19 69 ASP A O 1
ATOM 554 N N . ASP A 1 70 ? 25.922 11.984 26.125 1 89.06 70 ASP A N 1
ATOM 555 C CA . ASP A 1 70 ? 24.469 12.008 25.938 1 89.06 70 ASP A CA 1
ATOM 556 C C . ASP A 1 70 ? 24.109 12.125 24.453 1 89.06 70 ASP A C 1
ATOM 558 O O . ASP A 1 70 ? 24.75 12.852 23.703 1 89.06 70 ASP A O 1
ATOM 562 N N . ILE A 1 71 ? 23.219 11.305 24.031 1 89.5 71 ILE A N 1
ATOM 563 C CA . ILE A 1 71 ? 22.609 11.438 22.719 1 89.5 71 ILE A CA 1
ATOM 564 C C . ILE A 1 71 ? 21.234 12.07 22.859 1 89.5 71 ILE A C 1
ATOM 566 O O . ILE A 1 71 ? 20.328 11.492 23.469 1 89.5 71 ILE A O 1
ATOM 570 N N . PHE A 1 72 ? 21.062 13.25 22.312 1 86.81 72 PHE A N 1
ATOM 571 C CA . PHE A 1 72 ? 19.797 13.969 22.422 1 86.81 72 PHE A CA 1
ATOM 572 C C . PHE A 1 72 ? 18.828 13.516 21.344 1 86.81 72 PHE A C 1
ATOM 574 O O . PHE A 1 72 ? 19.156 13.539 20.141 1 86.81 72 PHE A O 1
ATOM 581 N N . LEU A 1 73 ? 17.75 13.055 21.781 1 82.25 73 LEU A N 1
ATOM 582 C CA . LEU A 1 73 ? 16.719 12.547 20.875 1 82.25 73 LEU A CA 1
ATOM 583 C C . LEU A 1 73 ? 15.672 13.609 20.578 1 82.25 73 LEU A C 1
ATOM 585 O O . LEU A 1 73 ? 14.805 13.414 19.734 1 82.25 73 LEU A O 1
ATOM 589 N N . ASP A 1 74 ? 15.953 15.031 20.75 1 62.31 74 ASP A N 1
ATOM 590 C CA . ASP A 1 74 ? 15.102 16.219 20.688 1 62.31 74 ASP A CA 1
ATOM 591 C C . ASP A 1 74 ? 13.797 15.914 19.969 1 62.31 74 ASP A C 1
ATOM 593 O O . ASP A 1 74 ? 13.812 15.391 18.844 1 62.31 74 ASP A O 1
ATOM 597 N N . GLN A 1 75 ? 12.828 15.758 20.812 1 59.41 75 GLN A N 1
ATOM 598 C CA . GLN A 1 75 ? 11.516 15.695 20.188 1 59.41 75 GLN A CA 1
ATOM 599 C C . GLN A 1 75 ? 10.789 17.031 20.266 1 59.41 75 GLN A C 1
ATOM 601 O O . GLN A 1 75 ? 11.148 17.891 21.094 1 59.41 75 GLN A O 1
ATOM 606 N N . TYR A 1 76 ? 10.258 17.469 19.156 1 55.12 76 TYR A N 1
ATOM 607 C CA . TYR A 1 76 ? 9.523 18.734 19.047 1 55.12 76 TYR A CA 1
ATOM 608 C C . TYR A 1 76 ? 8.797 19.047 20.344 1 55.12 76 TYR A C 1
ATOM 610 O O . TYR A 1 76 ? 8.617 18.172 21.203 1 55.12 76 TYR A O 1
ATOM 618 N N . GLN A 1 77 ? 8.516 20.281 20.391 1 49.91 77 GLN A N 1
ATOM 619 C CA . GLN A 1 77 ? 7.789 20.844 21.531 1 49.91 77 GLN A CA 1
ATOM 620 C C . GLN A 1 77 ? 6.555 20.016 21.859 1 49.91 77 GLN A C 1
ATOM 622 O O . GLN A 1 77 ? 5.77 19.672 20.969 1 49.91 77 GLN A O 1
ATOM 627 N N . GLY A 1 78 ? 6.512 19.422 23.016 1 51.56 78 GLY A N 1
ATOM 628 C CA . GLY A 1 78 ? 5.371 18.672 23.516 1 51.56 78 GLY A CA 1
ATOM 629 C C . GLY A 1 78 ? 5.676 17.203 23.734 1 51.56 78 GLY A C 1
ATOM 630 O O . GLY A 1 78 ? 4.855 16.469 24.297 1 51.56 78 GLY A O 1
ATOM 631 N N . TYR A 1 79 ? 6.844 16.844 23.266 1 53.75 79 TYR A N 1
ATOM 632 C CA . TYR A 1 79 ? 7.16 15.438 23.5 1 53.75 79 TYR A CA 1
ATOM 633 C C . TYR A 1 79 ? 7.445 15.172 24.969 1 53.75 79 TYR A C 1
ATOM 635 O O . TYR A 1 79 ? 8.219 15.898 25.594 1 53.75 79 TYR A O 1
ATOM 643 N N . GLN A 1 80 ? 6.582 14.359 25.578 1 57 80 GLN A N 1
ATOM 644 C CA . GLN A 1 80 ? 6.664 14.039 27 1 57 80 GLN A CA 1
ATOM 645 C C . GLN A 1 80 ? 7.668 12.922 27.25 1 57 80 GLN A C 1
ATOM 647 O O . GLN A 1 80 ? 7.965 12.602 28.406 1 57 80 GLN A O 1
ATOM 652 N N . GLY A 1 81 ? 8.367 12.414 26.156 1 62.56 81 GLY A N 1
ATOM 653 C CA . GLY A 1 81 ? 9.273 11.312 26.422 1 62.56 81 GLY A CA 1
ATOM 654 C C . GLY A 1 81 ? 10.68 11.766 26.781 1 62.56 81 GLY A C 1
ATOM 655 O O . GLY A 1 81 ? 10.906 12.945 27.031 1 62.56 81 GLY A O 1
ATOM 656 N N . ARG A 1 82 ? 11.531 10.789 27.125 1 76.94 82 ARG A N 1
ATOM 657 C CA . ARG A 1 82 ? 12.922 11.062 27.469 1 76.94 82 ARG A CA 1
ATOM 658 C C . ARG A 1 82 ? 13.617 11.859 26.375 1 76.94 82 ARG A C 1
ATOM 660 O O . ARG A 1 82 ? 13.445 11.555 25.188 1 76.94 82 ARG A O 1
ATOM 667 N N . LYS A 1 83 ? 14.258 12.852 26.656 1 79.25 83 LYS A N 1
ATOM 668 C CA . LYS A 1 83 ? 14.836 13.773 25.688 1 79.25 83 LYS A CA 1
ATOM 669 C C . LYS A 1 83 ? 16.25 13.359 25.297 1 79.25 83 LYS A C 1
ATOM 671 O O . LYS A 1 83 ? 16.766 13.781 24.25 1 79.25 83 LYS A O 1
ATOM 676 N N . LYS A 1 84 ? 16.859 12.492 26.172 1 88.69 84 LYS A N 1
ATOM 677 C CA . LYS A 1 84 ? 18.234 12.109 25.859 1 88.69 84 LYS A CA 1
ATOM 678 C C . LYS A 1 84 ? 18.531 10.703 26.359 1 88.69 84 LYS A C 1
ATOM 680 O O . LYS A 1 84 ? 17.844 10.188 27.234 1 88.69 84 LYS A O 1
ATOM 685 N N . LEU A 1 85 ? 19.562 10.062 25.766 1 93.06 85 LEU A N 1
ATOM 686 C CA . LEU A 1 85 ? 20.156 8.797 26.188 1 93.06 85 LEU A CA 1
ATOM 687 C C . LEU A 1 85 ? 21.609 8.977 26.594 1 93.06 85 LEU A C 1
ATOM 689 O O . LEU A 1 85 ? 22.344 9.719 25.938 1 93.06 85 LEU A O 1
ATOM 693 N N . THR A 1 86 ? 21.922 8.445 27.703 1 93.75 86 THR A N 1
ATOM 694 C CA . THR A 1 86 ? 23.312 8.422 28.125 1 93.75 86 THR A CA 1
ATOM 695 C C . THR A 1 86 ? 23.984 7.109 27.734 1 93.75 86 THR A C 1
ATOM 697 O O . THR A 1 86 ? 23.516 6.035 28.109 1 93.75 86 THR A O 1
ATOM 700 N N . THR A 1 87 ? 25.031 7.219 26.938 1 94.56 87 THR A N 1
ATOM 701 C CA . THR A 1 87 ? 25.656 6 26.438 1 94.56 87 THR A CA 1
ATOM 702 C C . THR A 1 87 ? 27.172 6.074 26.594 1 94.56 87 THR A C 1
ATOM 704 O O . THR A 1 87 ? 27.75 7.16 26.547 1 94.56 87 THR A O 1
ATOM 707 N N . MET A 1 88 ? 27.781 4.988 26.828 1 94.88 88 MET A N 1
ATOM 708 C CA . MET A 1 88 ? 29.25 4.887 26.875 1 94.88 88 MET A CA 1
ATOM 709 C C . MET A 1 88 ? 29.766 4.117 25.672 1 94.88 88 MET A C 1
ATOM 711 O O . MET A 1 88 ? 29.062 3.283 25.094 1 94.88 88 MET A O 1
ATOM 715 N N . VAL A 1 89 ? 30.938 4.406 25.219 1 94.75 89 VAL A N 1
ATOM 716 C CA . VAL A 1 89 ? 31.594 3.723 24.109 1 94.75 89 VAL A CA 1
ATOM 717 C C . VAL A 1 89 ? 33.062 3.494 24.422 1 94.75 89 VAL A C 1
ATOM 719 O O . VAL A 1 89 ? 33.656 4.207 25.234 1 94.75 89 VAL A O 1
ATOM 722 N N . ILE A 1 90 ? 33.625 2.488 23.922 1 94.62 90 ILE A N 1
ATOM 723 C CA . ILE A 1 90 ? 35.031 2.164 24.031 1 94.62 90 ILE A CA 1
ATOM 724 C C . ILE A 1 90 ? 35.688 2.139 22.656 1 94.62 90 ILE A C 1
ATOM 726 O O . ILE A 1 90 ? 34.969 2.148 21.641 1 94.62 90 ILE A O 1
ATOM 730 N N . PRO A 1 91 ? 36.938 2.129 22.547 1 92.81 91 PRO A N 1
ATOM 731 C CA . PRO A 1 91 ? 37.625 2.268 21.25 1 92.81 91 PRO A CA 1
ATOM 732 C C . PRO A 1 91 ? 37.344 1.098 20.312 1 92.81 91 PRO A C 1
ATOM 734 O O . PRO A 1 91 ? 37.5 1.232 19.094 1 92.81 91 PRO A O 1
ATOM 737 N N . SER A 1 92 ? 36.906 -0.04 20.812 1 92.62 92 SER A N 1
ATOM 738 C CA . SER A 1 92 ? 36.688 -1.22 19.984 1 92.62 92 SER A CA 1
ATOM 739 C C . SER A 1 92 ? 35.312 -1.144 19.266 1 92.62 92 SER A C 1
ATOM 741 O O . SER A 1 92 ? 35 -2.023 18.469 1 92.62 92 SER A O 1
ATOM 743 N N . ILE A 1 93 ? 34.562 -0.111 19.5 1 92.12 93 ILE A N 1
ATOM 744 C CA . ILE A 1 93 ? 33.219 0.036 18.953 1 92.12 93 ILE A CA 1
ATOM 745 C C . ILE A 1 93 ? 33.094 1.378 18.234 1 92.12 93 ILE A C 1
ATOM 747 O O . ILE A 1 93 ? 33.656 2.383 18.688 1 92.12 93 ILE A O 1
ATOM 751 N N . PHE A 1 94 ? 32.312 1.365 17.203 1 88.31 94 PHE A N 1
ATOM 752 C CA . PHE A 1 94 ? 32.094 2.594 16.453 1 88.31 94 PHE A CA 1
ATOM 753 C C . PHE A 1 94 ? 31.25 3.578 17.266 1 88.31 94 PHE A C 1
ATOM 755 O O . PHE A 1 94 ? 30.25 3.201 17.859 1 88.31 94 PHE A O 1
ATOM 762 N N . VAL A 1 95 ? 31.688 4.781 17.297 1 88.06 95 VAL A N 1
ATOM 763 C CA . VAL A 1 95 ? 30.969 5.84 18 1 88.06 95 VAL A CA 1
ATOM 764 C C . VAL A 1 95 ? 29.75 6.27 17.188 1 88.06 95 VAL A C 1
ATOM 766 O O . VAL A 1 95 ? 29.812 6.332 15.953 1 88.06 95 VAL A O 1
ATOM 769 N N . PRO A 1 96 ? 28.641 6.547 17.859 1 88.81 96 PRO A N 1
ATOM 770 C CA . PRO A 1 96 ? 27.484 7.07 17.125 1 88.81 96 PRO A CA 1
ATOM 771 C C . PRO A 1 96 ? 27.828 8.32 16.312 1 88.81 96 PRO A C 1
ATOM 773 O O . PRO A 1 96 ? 28.328 9.305 16.875 1 88.81 96 PRO A O 1
ATOM 776 N N . GLU A 1 97 ? 27.594 8.25 15.031 1 88.25 97 GLU A N 1
ATOM 777 C CA . GLU A 1 97 ? 27.891 9.328 14.086 1 88.25 97 GLU A CA 1
ATOM 778 C C . GLU A 1 97 ? 26.75 9.5 13.078 1 88.25 97 GLU A C 1
ATOM 780 O O . GLU A 1 97 ? 25.625 9.047 13.312 1 88.25 97 GLU A O 1
ATOM 785 N N . ASP A 1 98 ? 27.062 10.172 11.961 1 88.06 98 ASP A N 1
ATOM 786 C CA . ASP A 1 98 ? 26.047 10.578 10.992 1 88.06 98 ASP A CA 1
ATOM 787 C C . ASP A 1 98 ? 25.312 9.367 10.438 1 88.06 98 ASP A C 1
ATOM 789 O O . ASP A 1 98 ? 24.109 9.445 10.164 1 88.06 98 ASP A O 1
ATOM 793 N N . TRP A 1 99 ? 25.953 8.25 10.25 1 90.31 99 TRP A N 1
ATOM 794 C CA . TRP A 1 99 ? 25.312 7.051 9.727 1 90.31 99 TRP A CA 1
ATOM 795 C C . TRP A 1 99 ? 24.188 6.59 10.656 1 90.31 99 TRP A C 1
ATOM 797 O O . TRP A 1 99 ? 23.062 6.355 10.211 1 90.31 99 TRP A O 1
ATOM 807 N N . SER A 1 100 ? 24.547 6.43 11.914 1 92.44 100 SER A N 1
ATOM 808 C CA . SER A 1 100 ? 23.547 5.945 12.867 1 92.44 100 SER A CA 1
ATOM 809 C C . SER A 1 100 ? 22.453 6.98 13.102 1 92.44 100 SER A C 1
ATOM 811 O O . SER A 1 100 ? 21.297 6.629 13.32 1 92.44 100 SER A O 1
ATOM 813 N N . PHE A 1 101 ? 22.828 8.289 13.062 1 92.31 101 PHE A N 1
ATOM 814 C CA . PHE A 1 101 ? 21.828 9.336 13.242 1 92.31 101 PHE A CA 1
ATOM 815 C C . PHE A 1 101 ? 20.828 9.352 12.086 1 92.31 101 PHE A C 1
ATOM 817 O O . PHE A 1 101 ? 19.625 9.438 12.305 1 92.31 101 PHE A O 1
ATOM 824 N N . THR A 1 102 ? 21.375 9.289 10.844 1 92.75 102 THR A N 1
ATOM 825 C CA . THR A 1 102 ? 20.5 9.227 9.68 1 92.75 102 THR A CA 1
ATOM 826 C C . THR A 1 102 ? 19.578 8.008 9.758 1 92.75 102 THR A C 1
ATOM 828 O O . THR A 1 102 ? 18.391 8.109 9.453 1 92.75 102 THR A O 1
ATOM 831 N N . PHE A 1 103 ? 20.203 6.922 10.188 1 95.31 103 PHE A N 1
ATOM 832 C CA . PHE A 1 103 ? 19.453 5.684 10.328 1 95.31 103 PHE A CA 1
ATOM 833 C C . PHE A 1 103 ? 18.297 5.863 11.305 1 95.31 103 PHE A C 1
ATOM 835 O O . PHE A 1 103 ? 17.141 5.562 10.977 1 95.31 103 PHE A O 1
ATOM 842 N N . TYR A 1 104 ? 18.531 6.359 12.453 1 93.69 104 TYR A N 1
ATOM 843 C CA . TYR A 1 104 ? 17.5 6.559 13.461 1 93.69 104 TYR A CA 1
ATOM 844 C C . TYR A 1 104 ? 16.453 7.551 12.984 1 93.69 104 TYR A C 1
ATOM 846 O O . TYR A 1 104 ? 15.25 7.371 13.242 1 93.69 104 TYR A O 1
ATOM 854 N N . GLU A 1 105 ? 16.922 8.648 12.352 1 91.75 105 GLU A N 1
ATOM 855 C CA . GLU A 1 105 ? 15.969 9.602 11.797 1 91.75 105 GLU A CA 1
ATOM 856 C C . GLU A 1 105 ? 15 8.922 10.844 1 91.75 105 GLU A C 1
ATOM 858 O O . GLU A 1 105 ? 13.805 9.227 10.852 1 91.75 105 GLU A O 1
ATOM 863 N N . GLY A 1 106 ? 15.555 8.047 10.016 1 92.81 106 GLY A N 1
ATOM 864 C CA . GLY A 1 106 ? 14.695 7.281 9.125 1 92.81 106 GLY A CA 1
ATOM 865 C C . GLY A 1 106 ? 13.68 6.434 9.859 1 92.81 106 GLY A C 1
ATOM 866 O O . GLY A 1 106 ? 12.516 6.363 9.461 1 92.81 106 GLY A O 1
ATOM 867 N N . LEU A 1 107 ? 14.086 5.789 10.953 1 92.94 107 LEU A N 1
ATOM 868 C CA . LEU A 1 107 ? 13.188 4.984 11.773 1 92.94 107 LEU A CA 1
ATOM 869 C C . LEU A 1 107 ? 12.109 5.855 12.414 1 92.94 107 LEU A C 1
ATOM 871 O O . LEU A 1 107 ? 10.977 5.41 12.602 1 92.94 107 LEU A O 1
ATOM 875 N N . ASN A 1 108 ? 12.523 7.078 12.688 1 88.88 108 ASN A N 1
ATOM 876 C CA . ASN A 1 108 ? 11.664 8.008 13.414 1 88.88 108 ASN A CA 1
ATOM 877 C C . ASN A 1 108 ? 10.648 8.672 12.492 1 88.88 108 ASN A C 1
ATOM 879 O O . ASN A 1 108 ? 9.734 9.359 12.961 1 88.88 108 ASN A O 1
ATOM 883 N N . ARG A 1 109 ? 10.82 8.609 11.258 1 83.19 109 ARG A N 1
ATOM 884 C CA . ARG A 1 109 ? 9.938 9.266 10.305 1 83.19 109 ARG A CA 1
ATOM 885 C C . ARG A 1 109 ? 8.594 8.547 10.219 1 83.19 109 ARG A C 1
ATOM 887 O O . ARG A 1 109 ? 7.562 9.18 9.977 1 83.19 109 ARG A O 1
ATOM 894 N N . ASP A 1 110 ? 8.641 7.27 10.305 1 65 110 ASP A N 1
ATOM 895 C CA . ASP A 1 110 ? 7.398 6.52 10.164 1 65 110 ASP A CA 1
ATOM 896 C C . ASP A 1 110 ? 6.453 6.801 11.328 1 65 110 ASP A C 1
ATOM 898 O O . ASP A 1 110 ? 6.887 7.242 12.391 1 65 110 ASP A O 1
ATOM 902 N N . GLN A 1 111 ? 5.223 6.652 11.102 1 59.5 111 GLN A N 1
ATOM 903 C CA . GLN A 1 111 ? 4.113 6.902 12.016 1 59.5 111 GLN A CA 1
ATOM 904 C C . GLN A 1 111 ? 4.344 6.223 13.359 1 59.5 111 GLN A C 1
ATOM 906 O O . GLN A 1 111 ? 5.023 5.195 13.438 1 59.5 111 GLN A O 1
ATOM 911 N N . ASP A 1 112 ? 4.359 6.922 14.547 1 57.66 112 ASP A N 1
ATOM 912 C CA . ASP A 1 112 ? 4.555 6.484 15.93 1 57.66 112 ASP A CA 1
ATOM 913 C C . ASP A 1 112 ? 4.246 4.996 16.078 1 57.66 112 ASP A C 1
ATOM 915 O O . ASP A 1 112 ? 4.859 4.309 16.891 1 57.66 112 ASP A O 1
ATOM 919 N N . SER A 1 113 ? 3.551 4.391 15.031 1 65 113 SER A N 1
ATOM 920 C CA . SER A 1 113 ? 2.891 3.145 15.406 1 65 113 SER A CA 1
ATOM 921 C C . SER A 1 113 ? 3.553 1.945 14.734 1 65 113 SER A C 1
ATOM 923 O O . SER A 1 113 ? 3.18 0.799 14.992 1 65 113 SER A O 1
ATOM 925 N N . ILE A 1 114 ? 4.93 1.983 14.234 1 80.69 114 ILE A N 1
ATOM 926 C CA . ILE A 1 114 ? 5.336 0.806 13.477 1 80.69 114 ILE A CA 1
ATOM 927 C C . ILE A 1 114 ? 6.074 -0.169 14.391 1 80.69 114 ILE A C 1
ATOM 929 O O . ILE A 1 114 ? 6.145 -1.366 14.109 1 80.69 114 ILE A O 1
ATOM 933 N N . PHE A 1 115 ? 6.551 0.284 15.531 1 90.94 115 PHE A N 1
ATOM 934 C CA . PHE A 1 115 ? 7.355 -0.579 16.391 1 90.94 115 PHE A CA 1
ATOM 935 C C . PHE A 1 115 ? 6.57 -1.009 17.609 1 90.94 115 PHE A C 1
ATOM 937 O O . PHE A 1 115 ? 6.949 -1.96 18.297 1 90.94 115 PHE A O 1
ATOM 944 N N . LYS A 1 116 ? 5.523 -0.278 17.953 1 87.44 116 LYS A N 1
ATOM 945 C CA . LYS A 1 116 ? 4.777 -0.562 19.172 1 87.44 116 LYS A CA 1
ATOM 946 C C . LYS A 1 116 ? 4.281 -2.006 19.188 1 87.44 116 LYS A C 1
ATOM 948 O O . LYS A 1 116 ? 3.703 -2.48 18.203 1 87.44 116 LYS A O 1
ATOM 953 N N . ASP A 1 117 ? 4.559 -2.736 20.234 1 87 117 ASP A N 1
ATOM 954 C CA . ASP A 1 117 ? 4.102 -4.098 20.5 1 87 117 ASP A CA 1
ATOM 955 C C . ASP A 1 117 ? 4.66 -5.074 19.469 1 87 117 ASP A C 1
ATOM 957 O O . ASP A 1 117 ? 4.035 -6.094 19.172 1 87 117 ASP A O 1
ATOM 961 N N . LYS A 1 118 ? 5.766 -4.746 18.844 1 91.94 118 LYS A N 1
ATOM 962 C CA . LYS A 1 118 ? 6.367 -5.605 17.828 1 91.94 118 LYS A CA 1
ATOM 963 C C . LYS A 1 118 ? 7.664 -6.23 18.344 1 91.94 118 LYS A C 1
ATOM 965 O O . LYS A 1 118 ? 8.289 -5.715 19.266 1 91.94 118 LYS A O 1
ATOM 970 N N . THR A 1 119 ? 7.973 -7.363 17.797 1 96.06 119 THR A N 1
ATOM 971 C CA . THR A 1 119 ? 9.281 -7.965 18.016 1 96.06 119 THR A CA 1
ATOM 972 C C . THR A 1 119 ? 10.297 -7.453 17 1 96.06 119 THR A C 1
ATOM 974 O O . THR A 1 119 ? 10.109 -7.629 15.789 1 96.06 119 THR A O 1
ATOM 977 N N . VAL A 1 120 ? 11.352 -6.82 17.469 1 97.44 120 VAL A N 1
ATOM 978 C CA . VAL A 1 120 ? 12.289 -6.09 16.625 1 97.44 120 VAL A CA 1
ATOM 979 C C . VAL A 1 120 ? 13.695 -6.664 16.797 1 97.44 120 VAL A C 1
ATOM 981 O O . VAL A 1 120 ? 14.086 -7.035 17.906 1 97.44 120 VAL A O 1
ATOM 984 N N . ALA A 1 121 ? 14.398 -6.824 15.719 1 98.62 121 ALA A N 1
ATOM 985 C CA . ALA A 1 121 ? 15.828 -7.113 15.781 1 98.62 121 ALA A CA 1
ATOM 986 C C . ALA A 1 121 ? 16.641 -6.004 15.109 1 98.62 121 ALA A C 1
ATOM 988 O O . ALA A 1 121 ? 16.297 -5.547 14.023 1 98.62 121 ALA A O 1
ATOM 989 N N . GLU A 1 122 ? 17.609 -5.523 15.773 1 98.5 122 GLU A N 1
ATOM 990 C CA . GLU A 1 122 ? 18.578 -4.617 15.164 1 98.5 122 GLU A CA 1
ATOM 991 C C . GLU A 1 122 ? 19.875 -5.348 14.828 1 98.5 122 GLU A C 1
ATOM 993 O O . GLU A 1 122 ? 20.5 -5.941 15.703 1 98.5 122 GLU A O 1
ATOM 998 N N . LEU A 1 123 ? 20.234 -5.281 13.578 1 98.31 123 LEU A N 1
ATOM 999 C CA . LEU A 1 123 ? 21.5 -5.871 13.133 1 98.31 123 LEU A CA 1
ATOM 1000 C C . LEU A 1 123 ? 22.641 -4.867 13.25 1 98.31 123 LEU A C 1
ATOM 1002 O O . LEU A 1 123 ? 22.547 -3.748 12.734 1 98.31 123 LEU A O 1
ATOM 1006 N N . GLY A 1 124 ? 23.734 -5.285 13.898 1 97.12 124 GLY A N 1
ATOM 1007 C CA . GLY A 1 124 ? 24.828 -4.359 14.148 1 97.12 124 GLY A CA 1
ATOM 1008 C C . GLY A 1 124 ? 24.453 -3.25 15.117 1 97.12 124 GLY A C 1
ATOM 1009 O O . GLY A 1 124 ? 24.5 -2.07 14.766 1 97.12 124 GLY A O 1
ATOM 1010 N N . CYS A 1 125 ? 24.203 -3.68 16.359 1 97.06 125 CYS A N 1
ATOM 1011 C CA . CYS A 1 125 ? 23.641 -2.717 17.297 1 97.06 125 CYS A CA 1
ATOM 1012 C C . CYS A 1 125 ? 24.719 -1.795 17.859 1 97.06 125 CYS A C 1
ATOM 1014 O O . CYS A 1 125 ? 24.406 -0.759 18.453 1 97.06 125 CYS A O 1
ATOM 1016 N N . GLY A 1 126 ? 26.078 -2.156 17.672 1 96.19 126 GLY A N 1
ATOM 1017 C CA . GLY A 1 126 ? 27.125 -1.312 18.219 1 96.19 126 GLY A CA 1
ATOM 1018 C C . GLY A 1 126 ? 27.047 -1.14 19.719 1 96.19 126 GLY A C 1
ATOM 1019 O O . GLY A 1 126 ? 27.016 -2.123 20.469 1 96.19 126 GLY A O 1
ATOM 1020 N N . ASN A 1 127 ? 26.906 0.061 20.203 1 96.31 127 ASN A N 1
ATOM 1021 C CA . ASN A 1 127 ? 26.828 0.289 21.641 1 96.31 127 ASN A CA 1
ATOM 1022 C C . ASN A 1 127 ? 25.391 0.212 22.141 1 96.31 127 ASN A C 1
ATOM 1024 O O . ASN A 1 127 ? 25.094 0.569 23.281 1 96.31 127 ASN A O 1
ATOM 1028 N N . GLY A 1 128 ? 24.422 -0.065 21.25 1 97.56 128 GLY A N 1
ATOM 1029 C CA . GLY A 1 128 ? 23.062 -0.428 21.609 1 97.56 128 GLY A CA 1
ATOM 1030 C C . GLY A 1 128 ? 22.125 0.763 21.672 1 97.56 128 GLY A C 1
ATOM 1031 O O . GLY A 1 128 ? 20.953 0.616 22.016 1 97.56 128 GLY A O 1
ATOM 1032 N N . TRP A 1 129 ? 22.547 1.99 21.297 1 96.25 129 TRP A N 1
ATOM 1033 C CA . TRP A 1 129 ? 21.766 3.186 21.578 1 96.25 129 TRP A CA 1
ATOM 1034 C C . TRP A 1 129 ? 20.484 3.199 20.75 1 96.25 129 TRP A C 1
ATOM 1036 O O . TRP A 1 129 ? 19.438 3.666 21.219 1 96.25 129 TRP A O 1
ATOM 1046 N N . ILE A 1 130 ? 20.531 2.668 19.5 1 96.31 130 ILE A N 1
ATOM 1047 C CA . ILE A 1 130 ? 19.359 2.682 18.656 1 96.31 130 ILE A CA 1
ATOM 1048 C C . ILE A 1 130 ? 18.312 1.704 19.203 1 96.31 130 ILE A C 1
ATOM 1050 O O . ILE A 1 130 ? 17.125 2.012 19.234 1 96.31 130 ILE A O 1
ATOM 1054 N N . SER A 1 131 ? 18.75 0.476 19.609 1 97.75 131 SER A N 1
ATOM 1055 C CA . SER A 1 131 ? 17.844 -0.476 20.234 1 97.75 131 SER A CA 1
ATOM 1056 C C . SER A 1 131 ? 17.125 0.145 21.438 1 97.75 131 SER A C 1
ATOM 1058 O O . SER A 1 131 ? 15.914 -0.002 21.594 1 97.75 131 SER A O 1
ATOM 1060 N N . ILE A 1 132 ? 17.938 0.808 22.281 1 97.25 132 ILE A N 1
ATOM 1061 C CA . ILE A 1 132 ? 17.406 1.436 23.484 1 97.25 132 ILE A CA 1
ATOM 1062 C C . ILE A 1 132 ? 16.469 2.576 23.094 1 97.25 132 ILE A C 1
ATOM 1064 O O . ILE A 1 132 ? 15.391 2.717 23.672 1 97.25 132 ILE A O 1
ATOM 1068 N N . ALA A 1 133 ? 16.875 3.367 22.109 1 94.12 133 ALA A N 1
ATOM 1069 C CA . ALA A 1 133 ? 16.062 4.488 21.656 1 94.12 133 ALA A CA 1
ATOM 1070 C C . ALA A 1 133 ? 14.719 4.004 21.109 1 94.12 133 ALA A C 1
ATOM 1072 O O . ALA A 1 133 ? 13.672 4.609 21.375 1 94.12 133 ALA A O 1
ATOM 1073 N N . ILE A 1 134 ? 14.719 2.943 20.312 1 94.06 134 ILE A N 1
ATOM 1074 C CA . ILE A 1 134 ? 13.5 2.375 19.75 1 94.06 134 ILE A CA 1
ATOM 1075 C C . ILE A 1 134 ? 12.562 1.953 20.891 1 94.06 134 ILE A C 1
ATOM 1077 O O . ILE A 1 134 ? 11.367 2.234 20.844 1 94.06 134 ILE A O 1
ATOM 1081 N N . SER A 1 135 ? 13.117 1.275 21.859 1 94.5 135 SER A N 1
ATOM 1082 C CA . SER A 1 135 ? 12.312 0.777 22.969 1 94.5 135 SER A CA 1
ATOM 1083 C C . SER A 1 135 ? 11.734 1.924 23.797 1 94.5 135 SER A C 1
ATOM 1085 O O . SER A 1 135 ? 10.57 1.877 24.203 1 94.5 135 SER A O 1
ATOM 1087 N N . GLU A 1 136 ? 12.547 2.9 24.031 1 91.31 136 GLU A N 1
ATOM 1088 C CA . GLU A 1 136 ? 12.125 4.043 24.844 1 91.31 136 GLU A CA 1
ATOM 1089 C C . GLU A 1 136 ? 10.992 4.809 24.156 1 91.31 136 GLU A C 1
ATOM 1091 O O . GLU A 1 136 ? 10.031 5.219 24.828 1 91.31 136 GLU A O 1
ATOM 1096 N N . LYS A 1 137 ? 11.102 4.93 22.953 1 87.94 137 LYS A N 1
ATOM 1097 C CA . LYS A 1 137 ? 10.172 5.797 22.234 1 87.94 137 LYS A CA 1
ATOM 1098 C C . LYS A 1 137 ? 8.875 5.055 21.906 1 87.94 137 LYS A C 1
ATOM 1100 O O . LYS A 1 137 ? 7.785 5.613 22.016 1 87.94 137 LYS A O 1
ATOM 1105 N N . TRP A 1 138 ? 8.945 3.752 21.484 1 89 138 TRP A N 1
ATOM 1106 C CA . TRP A 1 138 ? 7.781 3.15 20.844 1 89 138 TRP A CA 1
ATOM 1107 C C . TRP A 1 138 ? 7.262 1.965 21.641 1 89 138 TRP A C 1
ATOM 1109 O O . TRP A 1 138 ? 6.246 1.362 21.281 1 89 138 TRP A O 1
ATOM 1119 N N . MET A 1 139 ? 7.941 1.515 22.672 1 90.62 139 MET A N 1
ATOM 1120 C CA . MET A 1 139 ? 7.496 0.449 23.562 1 90.62 139 MET A CA 1
ATOM 1121 C C . MET A 1 139 ? 7.203 -0.829 22.781 1 90.62 139 MET A C 1
ATOM 1123 O O . MET A 1 139 ? 6.109 -1.387 22.891 1 90.62 139 MET A O 1
ATOM 1127 N N . PRO A 1 140 ? 8.18 -1.335 22 1 93.81 140 PRO A N 1
ATOM 1128 C CA . PRO A 1 140 ? 8.016 -2.648 21.375 1 93.81 140 PRO A CA 1
ATOM 1129 C C . PRO A 1 140 ? 7.867 -3.773 22.391 1 93.81 140 PRO A C 1
ATOM 1131 O O . PRO A 1 140 ? 8.117 -3.572 23.578 1 93.81 140 PRO A O 1
ATOM 1134 N N . SER A 1 141 ? 7.305 -4.93 21.938 1 93.44 141 SER A N 1
ATOM 1135 C CA . SER A 1 141 ? 7.219 -6.098 22.812 1 93.44 141 SER A CA 1
ATOM 1136 C C . SER A 1 141 ? 8.602 -6.578 23.234 1 93.44 141 SER A C 1
ATOM 1138 O O . SER A 1 141 ? 8.812 -6.957 24.375 1 93.44 141 SER A O 1
ATOM 1140 N N . LYS A 1 142 ? 9.453 -6.586 22.297 1 97.06 142 LYS A N 1
ATOM 1141 C CA . LYS A 1 142 ? 10.82 -7.016 22.531 1 97.06 142 LYS A CA 1
ATOM 1142 C C . LYS A 1 142 ? 11.766 -6.48 21.469 1 97.06 142 LYS A C 1
ATOM 1144 O O . LYS A 1 142 ? 11.406 -6.414 20.281 1 97.06 142 LYS A O 1
ATOM 1149 N N . VAL A 1 143 ? 12.961 -6.051 21.875 1 98.25 143 VAL A N 1
ATOM 1150 C CA . VAL A 1 143 ? 14.008 -5.641 20.938 1 98.25 143 VAL A CA 1
ATOM 1151 C C . VAL A 1 143 ? 15.258 -6.492 21.172 1 98.25 143 VAL A C 1
ATOM 1153 O O . VAL A 1 143 ? 15.781 -6.562 22.281 1 98.25 143 VAL A O 1
ATOM 1156 N N . TYR A 1 144 ? 15.695 -7.133 20.125 1 98.75 144 TYR A N 1
ATOM 1157 C CA . TYR A 1 144 ? 16.953 -7.867 20.141 1 98.75 144 TYR A CA 1
ATOM 1158 C C . TYR A 1 144 ? 18.062 -7.078 19.438 1 98.75 144 TYR A C 1
ATOM 1160 O O . TYR A 1 144 ? 18.047 -6.934 18.219 1 98.75 144 TYR A O 1
ATOM 1168 N N . GLY A 1 145 ? 18.953 -6.531 20.25 1 98.75 145 GLY A N 1
ATOM 1169 C CA . GLY A 1 145 ? 20.156 -5.969 19.656 1 98.75 145 GLY A CA 1
ATOM 1170 C C . GLY A 1 145 ? 21.219 -7.012 19.391 1 98.75 145 GLY A C 1
ATOM 1171 O O . GLY A 1 145 ? 21.703 -7.672 20.312 1 98.75 145 GLY A O 1
ATOM 1172 N N . LEU A 1 146 ? 21.609 -7.137 18.125 1 98.62 146 LEU A N 1
ATOM 1173 C CA . LEU A 1 146 ? 22.516 -8.195 17.734 1 98.62 146 LEU A CA 1
ATOM 1174 C C . LEU A 1 146 ? 23.812 -7.613 17.172 1 98.62 146 LEU A C 1
ATOM 1176 O O . LEU A 1 146 ? 23.781 -6.641 16.406 1 98.62 146 LEU A O 1
ATOM 1180 N N . ASP A 1 147 ? 24.922 -8.172 17.594 1 97.88 147 ASP A N 1
ATOM 1181 C CA . ASP A 1 147 ? 26.219 -7.75 17.078 1 97.88 147 ASP A CA 1
ATOM 1182 C C . ASP A 1 147 ? 27.219 -8.906 17.094 1 97.88 147 ASP A C 1
ATOM 1184 O O . ASP A 1 147 ? 27.188 -9.758 17.984 1 97.88 147 ASP A O 1
ATOM 1188 N N . ILE A 1 148 ? 28.031 -8.914 16.094 1 95.75 148 ILE A N 1
ATOM 1189 C CA . ILE A 1 148 ? 29.016 -9.984 16.016 1 95.75 148 ILE A CA 1
ATOM 1190 C C . ILE A 1 148 ? 30.172 -9.703 16.969 1 95.75 148 ILE A C 1
ATOM 1192 O O . ILE A 1 148 ? 30.891 -10.625 17.375 1 95.75 148 ILE A O 1
ATOM 1196 N N . ASN A 1 149 ? 30.438 -8.414 17.312 1 95.44 149 ASN A N 1
ATOM 1197 C CA . ASN A 1 149 ? 31.484 -7.984 18.25 1 95.44 149 ASN A CA 1
ATOM 1198 C C . ASN A 1 149 ? 31.062 -8.234 19.703 1 95.44 149 ASN A C 1
ATOM 1200 O O . ASN A 1 149 ? 30.188 -7.555 20.219 1 95.44 149 ASN A O 1
ATOM 1204 N N . PRO A 1 150 ? 31.734 -9.117 20.406 1 95.69 150 PRO A N 1
ATOM 1205 C CA . PRO A 1 150 ? 31.328 -9.445 21.766 1 95.69 150 PRO A CA 1
ATOM 1206 C C . PRO A 1 150 ? 31.453 -8.258 22.719 1 95.69 150 PRO A C 1
ATOM 1208 O O . PRO A 1 150 ? 30.656 -8.141 23.656 1 95.69 150 PRO A O 1
ATOM 1211 N N . ARG A 1 151 ? 32.438 -7.387 22.547 1 96.56 151 ARG A N 1
ATOM 1212 C CA . ARG A 1 151 ? 32.594 -6.223 23.422 1 96.56 151 ARG A CA 1
ATOM 1213 C C . ARG A 1 151 ? 31.438 -5.234 23.234 1 96.56 151 ARG A C 1
ATOM 1215 O O . ARG A 1 151 ? 31.031 -4.562 24.188 1 96.56 151 ARG A O 1
ATOM 1222 N N . ALA A 1 152 ? 30.984 -5.133 21.953 1 96.56 152 ALA A N 1
ATOM 1223 C CA . ALA A 1 152 ? 29.828 -4.277 21.672 1 96.56 152 ALA A CA 1
ATOM 1224 C C . ALA A 1 152 ? 28.609 -4.734 22.469 1 96.56 152 ALA A C 1
ATOM 1226 O O . ALA A 1 152 ? 27.875 -3.91 23.016 1 96.56 152 ALA A O 1
ATOM 1227 N N . VAL A 1 153 ? 28.391 -6.023 22.578 1 97.5 153 VAL A N 1
ATOM 1228 C CA . VAL A 1 153 ? 27.25 -6.598 23.266 1 97.5 153 VAL A CA 1
ATOM 1229 C C . VAL A 1 153 ? 27.312 -6.262 24.766 1 97.5 153 VAL A C 1
ATOM 1231 O O . VAL A 1 153 ? 26.328 -5.848 25.359 1 97.5 153 VAL A O 1
ATOM 1234 N N . LYS A 1 154 ? 28.5 -6.434 25.375 1 97.31 154 LYS A N 1
ATOM 1235 C CA . LYS A 1 154 ? 28.672 -6.148 26.797 1 97.31 154 LYS A CA 1
ATOM 1236 C C . LYS A 1 154 ? 28.469 -4.664 27.094 1 97.31 154 LYS A C 1
ATOM 1238 O O . LYS A 1 154 ? 27.812 -4.301 28.062 1 97.31 154 LYS A O 1
ATOM 1243 N N . VAL A 1 155 ? 29.031 -3.83 26.219 1 97.38 155 VAL A N 1
ATOM 1244 C CA . VAL A 1 155 ? 28.875 -2.389 26.391 1 97.38 155 VAL A CA 1
ATOM 1245 C C . VAL A 1 155 ? 27.406 -2.016 26.234 1 97.38 155 VAL A C 1
ATOM 1247 O O . VAL A 1 155 ? 26.906 -1.131 26.938 1 97.38 155 VAL A O 1
ATOM 1250 N N . SER A 1 156 ? 26.672 -2.645 25.266 1 98.25 156 SER A N 1
ATOM 1251 C CA . SER A 1 156 ? 25.25 -2.398 25.078 1 98.25 156 SER A CA 1
ATOM 1252 C C . SER A 1 156 ? 24.453 -2.719 26.328 1 98.25 156 SER A C 1
ATOM 1254 O O . SER A 1 156 ? 23.484 -2.016 26.656 1 98.25 156 SER A O 1
ATOM 1256 N N . TRP A 1 157 ? 24.859 -3.756 27.031 1 98.19 157 TRP A N 1
ATOM 1257 C CA . TRP A 1 157 ? 24.203 -4.098 28.281 1 98.19 157 TRP A CA 1
ATOM 1258 C C . TRP A 1 157 ? 24.438 -3.012 29.328 1 98.19 157 TRP A C 1
ATOM 1260 O O . TRP A 1 157 ? 23.516 -2.648 30.062 1 98.19 157 TRP A O 1
ATOM 1270 N N . ILE A 1 158 ? 25.672 -2.568 29.453 1 98.19 158 ILE A N 1
ATOM 1271 C CA . ILE A 1 158 ? 25.969 -1.484 30.375 1 98.19 158 ILE A CA 1
ATOM 1272 C C . ILE A 1 158 ? 25.094 -0.273 30.047 1 98.19 158 ILE A C 1
ATOM 1274 O O . ILE A 1 158 ? 24.5 0.33 30.938 1 98.19 158 ILE A O 1
ATOM 1278 N N . ASN A 1 159 ? 25.031 0.094 28.766 1 98.19 159 ASN A N 1
ATOM 1279 C CA . ASN A 1 159 ? 24.234 1.234 28.328 1 98.19 159 ASN A CA 1
ATOM 1280 C C . ASN A 1 159 ? 22.75 1.027 28.609 1 98.19 159 ASN A C 1
ATOM 1282 O O . ASN A 1 159 ? 22.031 1.987 28.875 1 98.19 159 ASN A O 1
ATOM 1286 N N . LEU A 1 160 ? 22.266 -0.211 28.469 1 98.31 160 LEU A N 1
ATOM 1287 C CA . LEU A 1 160 ? 20.891 -0.52 28.812 1 98.31 160 LEU A CA 1
ATOM 1288 C C . LEU A 1 160 ? 20.594 -0.186 30.281 1 98.31 160 LEU A C 1
ATOM 1290 O O . LEU A 1 160 ? 19.594 0.464 30.578 1 98.31 160 LEU A O 1
ATOM 1294 N N . TYR A 1 161 ? 21.531 -0.588 31.234 1 97.56 161 TYR A N 1
ATOM 1295 C CA . TYR A 1 161 ? 21.359 -0.294 32.656 1 97.56 161 TYR A CA 1
ATOM 1296 C C . TYR A 1 161 ? 21.453 1.204 32.906 1 97.56 161 TYR A C 1
ATOM 1298 O O . TYR A 1 161 ? 20.719 1.741 33.75 1 97.56 161 TYR A O 1
ATOM 1306 N N . LEU A 1 162 ? 22.328 1.867 32.156 1 96.62 162 LEU A N 1
ATOM 1307 C CA . LEU A 1 162 ? 22.516 3.307 32.312 1 96.62 162 LEU A CA 1
ATOM 1308 C C . LEU A 1 162 ? 21.219 4.055 32.031 1 96.62 162 LEU A C 1
ATOM 1310 O O . LEU A 1 162 ? 20.984 5.121 32.625 1 96.62 162 LEU A O 1
ATOM 1314 N N . ASN A 1 163 ? 20.406 3.502 31.188 1 96.69 163 ASN A N 1
ATOM 1315 C CA . ASN A 1 163 ? 19.219 4.227 30.766 1 96.69 163 ASN A CA 1
ATOM 1316 C C . ASN A 1 163 ? 17.953 3.619 31.375 1 96.69 163 ASN A C 1
ATOM 1318 O O . ASN A 1 163 ? 16.906 4.27 31.422 1 96.69 163 ASN A O 1
ATOM 1322 N N . ALA A 1 164 ? 18.047 2.391 31.828 1 96.88 164 ALA A N 1
ATOM 1323 C CA . ALA A 1 164 ? 16.891 1.746 32.438 1 96.88 164 ALA A CA 1
ATOM 1324 C C . ALA A 1 164 ? 16.719 2.215 33.875 1 96.88 164 ALA A C 1
ATOM 1326 O O . ALA A 1 164 ? 15.609 2.168 34.438 1 96.88 164 ALA A O 1
ATOM 1327 N N . LEU A 1 165 ? 17.875 2.611 34.5 1 96.56 165 LEU A N 1
ATOM 1328 C CA . LEU A 1 165 ? 17.891 3.078 35.906 1 96.56 165 LEU A CA 1
ATOM 1329 C C . LEU A 1 165 ? 18.203 4.57 35.969 1 96.56 165 LEU A C 1
ATOM 1331 O O . LEU A 1 165 ? 18.938 5.094 35.125 1 96.56 165 LEU A O 1
ATOM 1335 N N . ASP A 1 166 ? 17.672 5.293 36.938 1 94.5 166 ASP A N 1
ATOM 1336 C CA . ASP A 1 166 ? 17.984 6.707 37.094 1 94.5 166 ASP A CA 1
ATOM 1337 C C . ASP A 1 166 ? 19.344 6.887 37.781 1 94.5 166 ASP A C 1
ATOM 1339 O O . ASP A 1 166 ? 20.062 5.914 38 1 94.5 166 ASP A O 1
ATOM 1343 N N . GLU A 1 167 ? 19.75 8.094 38 1 93.25 167 GLU A N 1
ATOM 1344 C CA . GLU A 1 167 ? 21.062 8.406 38.531 1 93.25 167 GLU A CA 1
ATOM 1345 C C . GLU A 1 167 ? 21.234 7.852 39.969 1 93.25 167 GLU A C 1
ATOM 1347 O O . GLU A 1 167 ? 22.359 7.688 40.438 1 93.25 167 GLU A O 1
ATOM 1352 N N . LYS A 1 168 ? 20.109 7.469 40.656 1 94.38 168 LYS A N 1
ATOM 1353 C CA . LYS A 1 168 ? 20.156 6.918 42 1 94.38 168 LYS A CA 1
ATOM 1354 C C . LYS A 1 168 ? 19.984 5.402 42 1 94.38 168 LYS A C 1
ATOM 1356 O O . LYS A 1 168 ? 19.859 4.77 43.062 1 94.38 168 LYS A O 1
ATOM 1361 N N . GLY A 1 169 ? 19.891 4.832 40.781 1 94.56 169 GLY A N 1
ATOM 1362 C CA . GLY A 1 169 ? 19.859 3.389 40.625 1 94.56 169 GLY A CA 1
ATOM 1363 C C . GLY A 1 169 ? 18.453 2.818 40.688 1 94.56 169 GLY A C 1
ATOM 1364 O O . GLY A 1 169 ? 18.266 1.6 40.719 1 94.56 169 GLY A O 1
ATOM 1365 N N . GLN A 1 170 ? 17.438 3.652 40.625 1 95.75 170 GLN A N 1
ATOM 1366 C CA . GLN A 1 170 ? 16.047 3.186 40.656 1 95.75 170 GLN A CA 1
ATOM 1367 C C . GLN A 1 170 ? 15.516 2.951 39.25 1 95.75 170 GLN A C 1
ATOM 1369 O O . GLN A 1 170 ? 15.836 3.701 38.344 1 95.75 170 GLN A O 1
ATOM 1374 N N . PRO A 1 171 ? 14.719 1.963 39.125 1 95.69 171 PRO A N 1
ATOM 1375 C CA . PRO A 1 171 ? 14.18 1.663 37.812 1 95.69 171 PRO A CA 1
ATOM 1376 C C . PRO A 1 171 ? 13.266 2.764 37.281 1 95.69 171 PRO A C 1
ATOM 1378 O O . PRO A 1 171 ? 12.508 3.359 38.031 1 95.69 171 PRO A O 1
ATOM 1381 N N . ILE A 1 172 ? 13.352 3.043 36.062 1 95.19 172 ILE A N 1
ATOM 1382 C CA . ILE A 1 172 ? 12.477 3.973 35.344 1 95.19 172 ILE A CA 1
ATOM 1383 C C . ILE A 1 172 ? 11.383 3.195 34.625 1 95.19 172 ILE A C 1
ATOM 1385 O O . ILE A 1 172 ? 11.672 2.367 33.75 1 95.19 172 ILE A O 1
ATOM 1389 N N . TYR A 1 173 ? 10.125 3.504 34.906 1 93.69 173 TYR A N 1
ATOM 1390 C CA . TYR A 1 173 ? 9.008 2.768 34.312 1 93.69 173 TYR A CA 1
ATOM 1391 C C . TYR A 1 173 ? 8.352 3.561 33.188 1 93.69 173 TYR A C 1
ATOM 1393 O O . TYR A 1 173 ? 8.305 4.793 33.25 1 93.69 173 TYR A O 1
ATOM 1401 N N . ASP A 1 174 ? 7.965 2.832 32.219 1 89.5 174 ASP A N 1
ATOM 1402 C CA . ASP A 1 174 ? 7.211 3.477 31.156 1 89.5 174 ASP A CA 1
ATOM 1403 C C . ASP A 1 174 ? 5.711 3.416 31.422 1 89.5 174 ASP A C 1
ATOM 1405 O O . ASP A 1 174 ? 5.285 3.111 32.531 1 89.5 174 ASP A O 1
ATOM 1409 N N . GLU A 1 175 ? 4.875 3.805 30.391 1 83.62 175 GLU A N 1
ATOM 1410 C CA . GLU A 1 175 ? 3.428 3.918 30.547 1 83.62 175 GLU A CA 1
ATOM 1411 C C . GLU A 1 175 ? 2.797 2.561 30.844 1 83.62 175 GLU A C 1
ATOM 1413 O O . GLU A 1 175 ? 1.726 2.49 31.453 1 83.62 175 GLU A O 1
ATOM 1418 N N . GLU A 1 176 ? 3.434 1.483 30.531 1 87.31 176 GLU A N 1
ATOM 1419 C CA . GLU A 1 176 ? 2.891 0.144 30.734 1 87.31 176 GLU A CA 1
ATOM 1420 C C . GLU A 1 176 ? 3.482 -0.504 31.984 1 87.31 176 GLU A C 1
ATOM 1422 O O . GLU A 1 176 ? 3.35 -1.713 32.188 1 87.31 176 GLU A O 1
ATOM 1427 N N . LYS A 1 177 ? 4.211 0.262 32.719 1 92.5 177 LYS A N 1
ATOM 1428 C CA . LYS A 1 177 ? 4.82 -0.185 33.969 1 92.5 177 LYS A CA 1
ATOM 1429 C C . LYS A 1 177 ? 5.902 -1.231 33.719 1 92.5 177 LYS A C 1
ATOM 1431 O O . LYS A 1 177 ? 6.027 -2.197 34.469 1 92.5 177 LYS A O 1
ATOM 1436 N N . LYS A 1 178 ? 6.504 -1.063 32.625 1 95.19 178 LYS A N 1
ATOM 1437 C CA . LYS A 1 178 ? 7.676 -1.862 32.281 1 95.19 178 LYS A CA 1
ATOM 1438 C C . LYS A 1 178 ? 8.93 -0.993 32.188 1 95.19 178 LYS A C 1
ATOM 1440 O O . LYS A 1 178 ? 8.836 0.235 32.125 1 95.19 178 LYS A O 1
ATOM 1445 N N . THR A 1 179 ? 10.055 -1.656 32.281 1 96.19 179 THR A N 1
ATOM 1446 C CA . THR A 1 179 ? 11.32 -0.948 32.125 1 96.19 179 THR A CA 1
ATOM 1447 C C . THR A 1 179 ? 12.016 -1.347 30.828 1 96.19 179 THR A C 1
ATOM 1449 O O . THR A 1 179 ? 11.578 -2.281 30.156 1 96.19 179 THR A O 1
ATOM 1452 N N . LEU A 1 180 ? 13.047 -0.701 30.453 1 97.19 180 LEU A N 1
ATOM 1453 C CA . LEU A 1 180 ? 13.852 -1.051 29.297 1 97.19 180 LEU A CA 1
ATOM 1454 C C . LEU A 1 180 ? 14.453 -2.443 29.453 1 97.19 180 LEU A C 1
ATOM 1456 O O . LEU A 1 180 ? 14.695 -3.133 28.453 1 97.19 180 LEU A O 1
ATOM 1460 N N . LEU A 1 181 ? 14.695 -2.904 30.734 1 97.31 181 LEU A N 1
ATOM 1461 C CA . LEU A 1 181 ? 15.281 -4.211 31 1 97.31 181 LEU A CA 1
ATOM 1462 C C . LEU A 1 181 ? 14.32 -5.328 30.609 1 97.31 181 LEU A C 1
ATOM 1464 O O . LEU A 1 181 ? 14.75 -6.449 30.328 1 97.31 181 LEU A O 1
ATOM 1468 N N . ASP A 1 182 ? 13.07 -4.996 30.547 1 96.88 182 ASP A N 1
ATOM 1469 C CA . ASP A 1 182 ? 12.047 -5.965 30.172 1 96.88 182 ASP A CA 1
ATOM 1470 C C . ASP A 1 182 ? 11.953 -6.082 28.641 1 96.88 182 ASP A C 1
ATOM 1472 O O . ASP A 1 182 ? 11.531 -7.113 28.125 1 96.88 182 ASP A O 1
ATOM 1476 N N . ARG A 1 183 ? 12.359 -5.047 27.953 1 97.25 183 ARG A N 1
ATOM 1477 C CA . ARG A 1 183 ? 12.008 -4.949 26.531 1 97.25 183 ARG A CA 1
ATOM 1478 C C . ARG A 1 183 ? 13.234 -5.188 25.656 1 97.25 183 ARG A C 1
ATOM 1480 O O . ARG A 1 183 ? 13.094 -5.531 24.484 1 97.25 183 ARG A O 1
ATOM 1487 N N . VAL A 1 184 ? 14.43 -4.988 26.156 1 98.38 184 VAL A N 1
ATOM 1488 C CA . VAL A 1 184 ? 15.609 -5.008 25.297 1 98.38 184 VAL A CA 1
ATOM 1489 C C . VAL A 1 184 ? 16.578 -6.102 25.766 1 98.38 184 VAL A C 1
ATOM 1491 O O . VAL A 1 184 ? 16.766 -6.301 26.969 1 98.38 184 VAL A O 1
ATOM 1494 N N . GLU A 1 185 ? 17.094 -6.836 24.859 1 98.19 185 GLU A N 1
ATOM 1495 C CA . GLU A 1 185 ? 18.156 -7.809 25.078 1 98.19 185 GLU A CA 1
ATOM 1496 C C . GLU A 1 185 ? 19.266 -7.668 24.031 1 98.19 185 GLU A C 1
ATOM 1498 O O . GLU A 1 185 ? 19 -7.293 22.891 1 98.19 185 GLU A O 1
ATOM 1503 N N . PHE A 1 186 ? 20.438 -7.934 24.453 1 98.62 186 PHE A N 1
ATOM 1504 C CA . PHE A 1 186 ? 21.562 -7.906 23.531 1 98.62 186 PHE A CA 1
ATOM 1505 C C . PHE A 1 186 ? 22.25 -9.266 23.469 1 98.62 186 PHE A C 1
ATOM 1507 O O . PHE A 1 186 ? 22.438 -9.922 24.484 1 98.62 186 PHE A O 1
ATOM 1514 N N . HIS A 1 187 ? 22.578 -9.695 22.234 1 98.44 187 HIS A N 1
ATOM 1515 C CA . HIS A 1 187 ? 23.219 -10.992 22.047 1 98.44 187 HIS A CA 1
ATOM 1516 C C . HIS A 1 187 ? 24.281 -10.93 20.969 1 98.44 187 HIS A C 1
ATOM 1518 O O . HIS A 1 187 ? 24.188 -10.125 20.031 1 98.44 187 HIS A O 1
ATOM 1524 N N . GLU A 1 188 ? 25.344 -11.742 21.203 1 97.31 188 GLU A N 1
ATOM 1525 C CA . GLU A 1 188 ? 26.312 -11.961 20.125 1 97.31 188 GLU A CA 1
ATOM 1526 C C . GLU A 1 188 ? 25.688 -12.758 18.984 1 97.31 188 GLU A C 1
ATOM 1528 O O . GLU A 1 188 ? 25.141 -13.836 19.188 1 97.31 188 GLU A O 1
ATOM 1533 N N . SER A 1 189 ? 25.734 -12.219 17.781 1 97.31 189 SER A N 1
ATOM 1534 C CA . SER A 1 189 ? 25.078 -12.867 16.641 1 97.31 189 SER A CA 1
ATOM 1535 C C . SER A 1 189 ? 25.719 -12.445 15.32 1 97.31 189 SER A C 1
ATOM 1537 O O . SER A 1 189 ? 26.062 -11.281 15.141 1 97.31 189 SER A O 1
ATOM 1539 N N . ASP A 1 190 ? 25.984 -13.375 14.484 1 96.06 190 ASP A N 1
ATOM 1540 C CA . ASP A 1 190 ? 26.266 -13.086 13.086 1 96.06 190 ASP A CA 1
ATOM 1541 C C . ASP A 1 190 ? 24.984 -12.836 12.305 1 96.06 190 ASP A C 1
ATOM 1543 O O . ASP A 1 190 ? 24.344 -13.773 11.828 1 96.06 190 ASP A O 1
ATOM 1547 N N . LEU A 1 191 ? 24.703 -11.57 12.18 1 97.38 191 LEU A N 1
ATOM 1548 C CA . LEU A 1 191 ? 23.438 -11.148 11.602 1 97.38 191 LEU A CA 1
ATOM 1549 C C . LEU A 1 191 ? 22.266 -11.773 12.344 1 97.38 191 LEU A C 1
ATOM 1551 O O . LEU A 1 191 ? 22.078 -11.523 13.539 1 97.38 191 LEU A O 1
ATOM 1555 N N . LEU A 1 192 ? 21.5 -12.688 11.688 1 98.06 192 LEU A N 1
ATOM 1556 C CA . LEU A 1 192 ? 20.281 -13.188 12.305 1 98.06 192 LEU A CA 1
ATOM 1557 C C . LEU A 1 192 ? 20.469 -14.609 12.812 1 98.06 192 LEU A C 1
ATOM 1559 O O . LEU A 1 192 ? 19.484 -15.312 13.07 1 98.06 192 LEU A O 1
ATOM 1563 N N . SER A 1 193 ? 21.688 -15.102 13.008 1 97.31 193 SER A N 1
ATOM 1564 C CA . SER A 1 193 ? 21.953 -16.469 13.438 1 97.31 193 SER A CA 1
ATOM 1565 C C . SER A 1 193 ? 21.297 -16.766 14.781 1 97.31 193 SER A C 1
ATOM 1567 O O . SER A 1 193 ? 20.734 -17.844 14.984 1 97.31 193 SER A O 1
ATOM 1569 N N . TYR A 1 194 ? 21.375 -15.789 15.695 1 97.81 194 TYR A N 1
ATOM 1570 C CA . TYR A 1 194 ? 20.766 -15.977 17 1 97.81 194 TYR A CA 1
ATOM 1571 C C . TYR A 1 194 ? 19.266 -16.234 16.875 1 97.81 194 TYR A C 1
ATOM 1573 O O . TYR A 1 194 ? 18.734 -17.156 17.5 1 97.81 194 TYR A O 1
ATOM 1581 N N . CYS A 1 195 ? 18.594 -15.43 16.125 1 97.38 195 CYS A N 1
ATOM 1582 C CA . CYS A 1 195 ? 17.156 -15.57 15.945 1 97.38 195 CYS A CA 1
ATOM 1583 C C . CYS A 1 195 ? 16.812 -16.891 15.25 1 97.38 195 CYS A C 1
ATOM 1585 O O . CYS A 1 195 ? 15.859 -17.562 15.633 1 97.38 195 CYS A O 1
ATOM 1587 N N . ARG A 1 196 ? 17.531 -17.25 14.203 1 95.44 196 ARG A N 1
ATOM 1588 C CA . ARG A 1 196 ? 17.312 -18.484 13.469 1 95.44 196 ARG A CA 1
ATOM 1589 C C . ARG A 1 196 ? 17.5 -19.703 14.359 1 95.44 196 ARG A C 1
ATOM 1591 O O . ARG A 1 196 ? 16.688 -20.625 14.352 1 95.44 196 ARG A O 1
ATOM 1598 N N . GLU A 1 197 ? 18.562 -19.672 15.172 1 95.94 197 GLU A N 1
ATOM 1599 C CA . GLU A 1 197 ? 18.906 -20.797 16.016 1 95.94 197 GLU A CA 1
ATOM 1600 C C . GLU A 1 197 ? 17.922 -20.938 17.172 1 95.94 197 GLU A C 1
ATOM 1602 O O . GLU A 1 197 ? 17.688 -22.047 17.672 1 95.94 197 GLU A O 1
ATOM 1607 N N . ASN A 1 198 ? 17.375 -19.828 17.562 1 96.12 198 ASN A N 1
ATOM 1608 C CA . ASN A 1 198 ? 16.469 -19.875 18.703 1 96.12 198 ASN A CA 1
ATOM 1609 C C . ASN A 1 198 ? 15.008 -19.828 18.266 1 96.12 198 ASN A C 1
ATOM 1611 O O . ASN A 1 198 ? 14.109 -19.625 19.078 1 96.12 198 ASN A O 1
ATOM 1615 N N . GLY A 1 199 ? 14.758 -19.969 16.984 1 93.62 199 GLY A N 1
ATOM 1616 C CA . GLY A 1 199 ? 13.406 -20.031 16.453 1 93.62 199 GLY A CA 1
ATOM 1617 C C . GLY A 1 199 ? 12.609 -18.766 16.703 1 93.62 199 GLY A C 1
ATOM 1618 O O . GLY A 1 199 ? 11.398 -18.828 16.938 1 93.62 199 GLY A O 1
ATOM 1619 N N . ILE A 1 200 ? 13.273 -17.562 16.75 1 95.88 200 ILE A N 1
ATOM 1620 C CA . ILE A 1 200 ? 12.602 -16.297 16.984 1 95.88 200 ILE A CA 1
ATOM 1621 C C . ILE A 1 200 ? 12.094 -15.719 15.672 1 95.88 200 ILE A C 1
ATOM 1623 O O . ILE A 1 200 ? 12.867 -15.539 14.727 1 95.88 200 ILE A O 1
ATOM 1627 N N . GLN A 1 201 ? 10.781 -15.516 15.594 1 94.12 201 GLN A N 1
ATOM 1628 C CA . GLN A 1 201 ? 10.195 -14.844 14.445 1 94.12 201 GLN A CA 1
ATOM 1629 C C . GLN A 1 201 ? 10.086 -13.336 14.68 1 94.12 201 GLN A C 1
ATOM 1631 O O . GLN A 1 201 ? 9.781 -12.898 15.789 1 94.12 201 GLN A O 1
ATOM 1636 N N . LEU A 1 202 ? 10.383 -12.555 13.672 1 96.5 202 LEU A N 1
ATOM 1637 C CA . LEU A 1 202 ? 10.5 -11.109 13.836 1 96.5 202 LEU A CA 1
ATOM 1638 C C . LEU A 1 202 ? 9.422 -10.383 13.031 1 96.5 202 LEU A C 1
ATOM 1640 O O . LEU A 1 202 ? 8.977 -10.875 11.992 1 96.5 202 LEU A O 1
ATOM 1644 N N . GLU A 1 203 ? 8.922 -9.281 13.531 1 93.69 203 GLU A N 1
ATOM 1645 C CA . GLU A 1 203 ? 7.996 -8.414 12.82 1 93.69 203 GLU A CA 1
ATOM 1646 C C . GLU A 1 203 ? 8.727 -7.227 12.195 1 93.69 203 GLU A C 1
ATOM 1648 O O . GLU A 1 203 ? 8.242 -6.637 11.219 1 93.69 203 GLU A O 1
ATOM 1653 N N . ARG A 1 204 ? 9.875 -6.863 12.836 1 96.75 204 ARG A N 1
ATOM 1654 C CA . ARG A 1 204 ? 10.711 -5.781 12.328 1 96.75 204 ARG A CA 1
ATOM 1655 C C . ARG A 1 204 ? 12.18 -6.172 12.359 1 96.75 204 ARG A C 1
ATOM 1657 O O . ARG A 1 204 ? 12.656 -6.754 13.336 1 96.75 204 ARG A O 1
ATOM 1664 N N . ILE A 1 205 ? 12.867 -5.93 11.281 1 98.31 205 ILE A N 1
ATOM 1665 C CA . ILE A 1 205 ? 14.312 -6.086 11.203 1 98.31 205 ILE A CA 1
ATOM 1666 C C . ILE A 1 205 ? 14.953 -4.781 10.727 1 98.31 205 ILE A C 1
ATOM 1668 O O . ILE A 1 205 ? 14.641 -4.285 9.648 1 98.31 205 ILE A O 1
ATOM 1672 N N . VAL A 1 206 ? 15.727 -4.219 11.555 1 97.81 206 VAL A N 1
ATOM 1673 C CA . VAL A 1 206 ? 16.359 -2.959 11.195 1 97.81 206 VAL A CA 1
ATOM 1674 C C . VAL A 1 206 ? 17.891 -3.115 11.258 1 97.81 206 VAL A C 1
ATOM 1676 O O . VAL A 1 206 ? 18.391 -3.895 12.07 1 97.81 206 VAL A O 1
ATOM 1679 N N . GLY A 1 207 ? 18.594 -2.484 10.359 1 96.94 207 GLY A N 1
ATOM 1680 C CA . GLY A 1 207 ? 20.031 -2.678 10.43 1 96.94 207 GLY A CA 1
ATOM 1681 C C . GLY A 1 207 ? 20.812 -1.569 9.758 1 96.94 207 GLY A C 1
ATOM 1682 O O . GLY A 1 207 ? 20.438 -1.097 8.68 1 96.94 207 GLY A O 1
ATOM 1683 N N . CYS A 1 208 ? 21.797 -1.101 10.352 1 95.69 208 CYS A N 1
ATOM 1684 C CA . CYS A 1 208 ? 22.891 -0.27 9.844 1 95.69 208 CYS A CA 1
ATOM 1685 C C . CYS A 1 208 ? 24.219 -0.998 9.945 1 95.69 208 CYS A C 1
ATOM 1687 O O . CYS A 1 208 ? 24.953 -0.822 10.922 1 95.69 208 CYS A O 1
ATOM 1689 N N . ILE A 1 209 ? 24.562 -1.811 8.938 1 95.06 209 ILE A N 1
ATOM 1690 C CA . ILE A 1 209 ? 25.688 -2.73 9.008 1 95.06 209 ILE A CA 1
ATOM 1691 C C . ILE A 1 209 ? 26.719 -2.363 7.938 1 95.06 209 ILE A C 1
ATOM 1693 O O . ILE A 1 209 ? 26.422 -1.575 7.035 1 95.06 209 ILE A O 1
ATOM 1697 N N . PRO A 1 210 ? 27.891 -2.926 8.047 1 91.56 210 PRO A N 1
ATOM 1698 C CA . PRO A 1 210 ? 28.984 -2.535 7.16 1 91.56 210 PRO A CA 1
ATOM 1699 C C . PRO A 1 210 ? 28.688 -2.791 5.688 1 91.56 210 PRO A C 1
ATOM 1701 O O . PRO A 1 210 ? 28.016 -3.777 5.352 1 91.56 210 PRO A O 1
ATOM 1704 N N . GLN A 1 211 ? 29.219 -1.922 4.875 1 90.06 211 GLN A N 1
ATOM 1705 C CA . GLN A 1 211 ? 28.984 -1.999 3.438 1 90.06 211 GLN A CA 1
ATOM 1706 C C . GLN A 1 211 ? 30.281 -1.777 2.654 1 90.06 211 GLN A C 1
ATOM 1708 O O . GLN A 1 211 ? 30.234 -1.431 1.471 1 90.06 211 GLN A O 1
ATOM 1713 N N . ILE A 1 212 ? 31.375 -1.918 3.385 1 82.19 212 ILE A N 1
ATOM 1714 C CA . ILE A 1 212 ? 32.688 -1.796 2.76 1 82.19 212 ILE A CA 1
ATOM 1715 C C . ILE A 1 212 ? 33.438 -3.113 2.895 1 82.19 212 ILE A C 1
ATOM 1717 O O . ILE A 1 212 ? 33.562 -3.662 3.992 1 82.19 212 ILE A O 1
ATOM 1721 N N . LEU A 1 213 ? 33.969 -3.523 1.791 1 82.44 213 LEU A N 1
ATOM 1722 C CA . LEU A 1 213 ? 34.75 -4.746 1.814 1 82.44 213 LEU A CA 1
ATOM 1723 C C . LEU A 1 213 ? 36.125 -4.484 2.402 1 82.44 213 LEU A C 1
ATOM 1725 O O . LEU A 1 213 ? 36.75 -3.465 2.1 1 82.44 213 LEU A O 1
ATOM 1729 N N . ASN A 1 214 ? 36.469 -5.414 3.275 1 79.56 214 ASN A N 1
ATOM 1730 C CA . ASN A 1 214 ? 37.844 -5.309 3.771 1 79.56 214 ASN A CA 1
ATOM 1731 C C . ASN A 1 214 ? 38.844 -5.504 2.652 1 79.56 214 ASN A C 1
ATOM 1733 O O . ASN A 1 214 ? 38.781 -6.473 1.896 1 79.56 214 ASN A O 1
ATOM 1737 N N . PRO A 1 215 ? 39.75 -4.602 2.551 1 71.56 215 PRO A N 1
ATOM 1738 C CA . PRO A 1 215 ? 40.75 -4.73 1.495 1 71.56 215 PRO A CA 1
ATOM 1739 C C . PRO A 1 215 ? 41.594 -5.992 1.638 1 71.56 215 PRO A C 1
ATOM 1741 O O . PRO A 1 215 ? 42.094 -6.516 0.643 1 71.56 215 PRO A O 1
ATOM 1744 N N . ASN A 1 216 ? 41.75 -6.438 2.943 1 75.19 216 ASN A N 1
ATOM 1745 C CA . ASN A 1 216 ? 42.469 -7.676 3.217 1 75.19 216 ASN A CA 1
ATOM 1746 C C . ASN A 1 216 ? 41.531 -8.805 3.59 1 75.19 216 ASN A C 1
ATOM 1748 O O . ASN A 1 216 ? 41.062 -8.891 4.734 1 75.19 216 ASN A O 1
ATOM 1752 N N . PRO A 1 217 ? 41.25 -9.648 2.605 1 68.44 217 PRO A N 1
ATOM 1753 C CA . PRO A 1 217 ? 40.281 -10.711 2.857 1 68.44 217 PRO A CA 1
ATOM 1754 C C . PRO A 1 217 ? 40.625 -11.578 4.062 1 68.44 217 PRO A C 1
ATOM 1756 O O . PRO A 1 217 ? 39.75 -12.078 4.754 1 68.44 217 PRO A O 1
ATOM 1759 N N . ASP A 1 218 ? 41.875 -11.68 4.363 1 68.25 218 ASP A N 1
ATOM 1760 C CA . ASP A 1 218 ? 42.344 -12.555 5.438 1 68.25 218 ASP A CA 1
ATOM 1761 C C . ASP A 1 218 ? 42.156 -11.906 6.801 1 68.25 218 ASP A C 1
ATOM 1763 O O . ASP A 1 218 ? 42.094 -12.594 7.824 1 68.25 218 ASP A O 1
ATOM 1767 N N . ALA A 1 219 ? 42.031 -10.664 6.711 1 71.75 219 ALA A N 1
ATOM 1768 C CA . ALA A 1 219 ? 41.875 -9.93 7.965 1 71.75 219 ALA A CA 1
ATOM 1769 C C . ALA A 1 219 ? 40.562 -10.258 8.648 1 71.75 219 ALA A C 1
ATOM 1771 O O . ALA A 1 219 ? 40.438 -10.172 9.875 1 71.75 219 ALA A O 1
ATOM 1772 N N . MET A 1 220 ? 39.625 -10.727 7.918 1 72.44 220 MET A N 1
ATOM 1773 C CA . MET A 1 220 ? 38.281 -10.93 8.469 1 72.44 220 MET A CA 1
ATOM 1774 C C . MET A 1 220 ? 38.062 -12.383 8.867 1 72.44 220 MET A C 1
ATOM 1776 O O . MET A 1 220 ? 37.031 -12.734 9.43 1 72.44 220 MET A O 1
ATOM 1780 N N . SER A 1 221 ? 39 -13.195 8.555 1 68.44 221 SER A N 1
ATOM 1781 C CA . SER A 1 221 ? 38.875 -14.625 8.812 1 68.44 221 SER A CA 1
ATOM 1782 C C . SER A 1 221 ? 39.312 -14.977 10.234 1 68.44 221 SER A C 1
ATOM 1784 O O . SER A 1 221 ? 39.188 -16.125 10.656 1 68.44 221 SER A O 1
ATOM 1786 N N . LYS A 1 222 ? 39.719 -14.023 11.031 1 71.88 222 LYS A N 1
ATOM 1787 C CA . LYS A 1 222 ? 40.156 -14.266 12.398 1 71.88 222 LYS A CA 1
ATOM 1788 C C . LYS A 1 222 ? 38.969 -14.648 13.297 1 71.88 222 LYS A C 1
ATOM 1790 O O . LYS A 1 222 ? 37.844 -14.305 13.016 1 71.88 222 LYS A O 1
ATOM 1795 N N . MET A 1 223 ? 39.344 -15.336 14.305 1 72.06 223 MET A N 1
ATOM 1796 C CA . MET A 1 223 ? 38.344 -15.742 15.266 1 72.06 223 MET A CA 1
ATOM 1797 C C . MET A 1 223 ? 37.812 -14.547 16.062 1 72.06 223 MET A C 1
ATOM 1799 O O . MET A 1 223 ? 38.625 -13.766 16.594 1 72.06 223 MET A O 1
ATOM 1803 N N . ILE A 1 224 ? 36.625 -14.344 16.062 1 82.12 224 ILE A N 1
ATOM 1804 C CA . ILE A 1 224 ? 36 -13.242 16.797 1 82.12 224 ILE A CA 1
ATOM 1805 C C . ILE A 1 224 ? 35.781 -13.648 18.25 1 82.12 224 ILE A C 1
ATOM 1807 O O . ILE A 1 224 ? 34.938 -14.5 18.531 1 82.12 224 ILE A O 1
ATOM 1811 N N . THR A 1 225 ? 36.531 -13.078 19.141 1 85.75 225 THR A N 1
ATOM 1812 C CA . THR A 1 225 ? 36.406 -13.305 20.578 1 85.75 225 THR A CA 1
ATOM 1813 C C . THR A 1 225 ? 36.562 -12 21.359 1 85.75 225 THR A C 1
ATOM 1815 O O . THR A 1 225 ? 37 -10.992 20.797 1 85.75 225 THR A O 1
ATOM 1818 N N . GLU A 1 226 ? 36.25 -12.016 22.547 1 88.75 226 GLU A N 1
ATOM 1819 C CA . GLU A 1 226 ? 36.344 -10.844 23.406 1 88.75 226 GLU A CA 1
ATOM 1820 C C . GLU A 1 226 ? 37.781 -10.391 23.578 1 88.75 226 GLU A C 1
ATOM 1822 O O . GLU A 1 226 ? 38.062 -9.219 23.859 1 88.75 226 GLU A O 1
ATOM 1827 N N . ASN A 1 227 ? 38.656 -11.336 23.375 1 85 227 ASN A N 1
ATOM 1828 C CA . ASN A 1 227 ? 40.062 -11.055 23.609 1 85 227 ASN A CA 1
ATOM 1829 C C . ASN A 1 227 ? 40.781 -10.703 22.312 1 85 227 ASN A C 1
ATOM 1831 O O . ASN A 1 227 ? 42 -10.508 22.312 1 85 227 ASN A O 1
ATOM 1835 N N . ALA A 1 228 ? 40.031 -10.625 21.266 1 88.75 228 ALA A N 1
ATOM 1836 C CA . ALA A 1 228 ? 40.625 -10.195 20.016 1 88.75 228 ALA A CA 1
ATOM 1837 C C . ALA A 1 228 ? 41.125 -8.758 20.125 1 88.75 228 ALA A C 1
ATOM 1839 O O . ALA A 1 228 ? 40.781 -8.031 21.047 1 88.75 228 ALA A O 1
ATOM 1840 N N . SER A 1 229 ? 42 -8.367 19.234 1 87.62 229 SER A N 1
ATOM 1841 C CA . SER A 1 229 ? 42.594 -7.035 19.281 1 87.62 229 SER A CA 1
ATOM 1842 C C . SER A 1 229 ? 41.531 -5.957 19.109 1 87.62 229 SER A C 1
ATOM 1844 O O . SER A 1 229 ? 40.531 -6.156 18.406 1 87.62 229 SER A O 1
ATOM 1846 N N . GLU A 1 230 ? 41.781 -4.879 19.75 1 88.56 230 GLU A N 1
ATOM 1847 C CA . GLU A 1 230 ? 40.906 -3.734 19.688 1 88.56 230 GLU A CA 1
ATOM 1848 C C . GLU A 1 230 ? 40.719 -3.25 18.25 1 88.56 230 GLU A C 1
ATOM 1850 O O . GLU A 1 230 ? 39.625 -2.9 17.844 1 88.56 230 GLU A O 1
ATOM 1855 N N . GLU A 1 231 ? 41.75 -3.283 17.609 1 85.88 231 GLU A N 1
ATOM 1856 C CA . GLU A 1 231 ? 41.719 -2.822 16.219 1 85.88 231 GLU A CA 1
ATOM 1857 C C . GLU A 1 231 ? 40.875 -3.752 15.352 1 85.88 231 GLU A C 1
ATOM 1859 O O . GLU A 1 231 ? 40.156 -3.291 14.477 1 85.88 231 GLU A O 1
ATOM 1864 N N . PHE A 1 232 ? 41.094 -4.973 15.602 1 87 232 PHE A N 1
ATOM 1865 C CA . PHE A 1 232 ? 40.344 -5.957 14.836 1 87 232 PHE A CA 1
ATOM 1866 C C . PHE A 1 232 ? 38.844 -5.828 15.117 1 87 232 PHE A C 1
ATOM 1868 O O . PHE A 1 232 ? 38.031 -5.805 14.188 1 87 232 PHE A O 1
ATOM 1875 N N . LEU A 1 233 ? 38.5 -5.715 16.297 1 90 233 LEU A N 1
ATOM 1876 C CA . LEU A 1 233 ? 37.125 -5.605 16.688 1 90 233 LEU A CA 1
ATOM 1877 C C . LEU A 1 233 ? 36.5 -4.316 16.156 1 90 233 LEU A C 1
ATOM 1879 O O . LEU A 1 233 ? 35.344 -4.305 15.734 1 90 233 LEU A O 1
ATOM 1883 N N . HIS A 1 234 ? 37.219 -3.35 16.172 1 88.25 234 HIS A N 1
ATOM 1884 C CA . HIS A 1 234 ? 36.75 -2.086 15.617 1 88.25 234 HIS A CA 1
ATOM 1885 C C . HIS A 1 234 ? 36.5 -2.203 14.117 1 88.25 234 HIS A C 1
ATOM 1887 O O . HIS A 1 234 ? 35.531 -1.622 13.602 1 88.25 234 HIS A O 1
ATOM 1893 N N . SER A 1 235 ? 37.312 -2.92 13.453 1 85.25 235 SER A N 1
ATOM 1894 C CA . SER A 1 235 ? 37.219 -3.078 12.008 1 85.25 235 SER A CA 1
ATOM 1895 C C . SER A 1 235 ? 35.969 -3.824 11.609 1 85.25 235 SER A C 1
ATOM 1897 O O . SER A 1 235 ? 35.469 -3.66 10.5 1 85.25 235 SER A O 1
ATOM 1899 N N . LEU A 1 236 ? 35.469 -4.621 12.461 1 85.62 236 LEU A N 1
ATOM 1900 C CA . LEU A 1 236 ? 34.219 -5.371 12.195 1 85.62 236 LEU A CA 1
ATOM 1901 C C . LEU A 1 236 ? 33.031 -4.43 12.016 1 85.62 236 LEU A C 1
ATOM 1903 O O . LEU A 1 236 ? 32.031 -4.809 11.422 1 85.62 236 LEU A O 1
ATOM 1907 N N . SER A 1 237 ? 33.156 -3.24 12.5 1 83.5 237 SER A N 1
ATOM 1908 C CA . SER A 1 237 ? 32.094 -2.252 12.391 1 83.5 237 SER A CA 1
ATOM 1909 C C . SER A 1 237 ? 32.156 -1.516 11.055 1 83.5 237 SER A C 1
ATOM 1911 O O . SER A 1 237 ? 31.172 -0.883 10.641 1 83.5 237 SER A O 1
ATOM 1913 N N . ASN A 1 238 ? 33.25 -1.691 10.422 1 79.31 238 ASN A N 1
ATOM 1914 C CA . ASN A 1 238 ? 33.469 -0.898 9.211 1 79.31 238 ASN A CA 1
ATOM 1915 C C . ASN A 1 238 ? 33.5 -1.776 7.965 1 79.31 238 ASN A C 1
ATOM 1917 O O . ASN A 1 238 ? 33.188 -1.311 6.863 1 79.31 238 ASN A O 1
ATOM 1921 N N . TYR A 1 239 ? 34 -2.963 8.227 1 83.69 239 TYR A N 1
ATOM 1922 C CA . TYR A 1 239 ? 34.281 -3.789 7.055 1 83.69 239 TYR A CA 1
ATOM 1923 C C . TYR A 1 239 ? 33.562 -5.125 7.141 1 83.69 239 TYR A C 1
ATOM 1925 O O . TYR A 1 239 ? 33.156 -5.562 8.227 1 83.69 239 TYR A O 1
ATOM 1933 N N . CYS A 1 240 ? 33.344 -5.652 5.945 1 86.12 240 CYS A N 1
ATOM 1934 C CA . CYS A 1 240 ? 32.781 -6.992 5.867 1 86.12 240 CYS A CA 1
ATOM 1935 C C . CYS A 1 240 ? 33.562 -7.871 4.914 1 86.12 240 CYS A C 1
ATOM 1937 O O . CYS A 1 240 ? 34.375 -7.367 4.121 1 86.12 240 CYS A O 1
ATOM 1939 N N . ALA A 1 241 ? 33.438 -9.164 5.051 1 86.94 241 ALA A N 1
ATOM 1940 C CA . ALA A 1 241 ? 34.062 -10.148 4.168 1 86.94 241 ALA A CA 1
ATOM 1941 C C . ALA A 1 241 ? 33.156 -10.453 2.969 1 86.94 241 ALA A C 1
ATOM 1943 O O . ALA A 1 241 ? 32 -10.031 2.924 1 86.94 241 ALA A O 1
ATOM 1944 N N . LEU A 1 242 ? 33.781 -11.102 2.027 1 88.75 242 LEU A N 1
ATOM 1945 C CA . LEU A 1 242 ? 33 -11.594 0.9 1 88.75 242 LEU A CA 1
ATOM 1946 C C . LEU A 1 242 ? 31.953 -12.586 1.369 1 88.75 242 LEU A C 1
ATOM 1948 O O . LEU A 1 242 ? 32.219 -13.453 2.197 1 88.75 242 LEU A O 1
ATOM 1952 N N . GLN A 1 243 ? 30.719 -12.445 0.861 1 89.31 243 GLN A N 1
ATOM 1953 C CA . GLN A 1 243 ? 29.594 -13.273 1.309 1 89.31 243 GLN A CA 1
ATOM 1954 C C . GLN A 1 243 ? 29.188 -14.281 0.232 1 89.31 243 GLN A C 1
ATOM 1956 O O . GLN A 1 243 ? 28.453 -15.227 0.507 1 89.31 243 GLN A O 1
ATOM 1961 N N . GLY A 1 244 ? 29.641 -14.078 -1.049 1 85.56 244 GLY A N 1
ATOM 1962 C CA . GLY A 1 244 ? 29.297 -14.984 -2.135 1 85.56 244 GLY A CA 1
ATOM 1963 C C . GLY A 1 244 ? 28.078 -14.531 -2.922 1 85.56 244 GLY A C 1
ATOM 1964 O O . GLY A 1 244 ? 27.422 -15.344 -3.568 1 85.56 244 GLY A O 1
ATOM 1965 N N . PHE A 1 245 ? 27.719 -13.273 -2.805 1 89.62 245 PHE A N 1
ATOM 1966 C CA . PHE A 1 245 ? 26.609 -12.695 -3.555 1 89.62 245 PHE A CA 1
ATOM 1967 C C . PHE A 1 245 ? 27.125 -11.812 -4.684 1 89.62 245 PHE A C 1
ATOM 1969 O O . PHE A 1 245 ? 28.266 -11.344 -4.645 1 89.62 245 PHE A O 1
ATOM 1976 N N . VAL A 1 246 ? 26.359 -11.625 -5.688 1 85.69 246 VAL A N 1
ATOM 1977 C CA . VAL A 1 246 ? 26.719 -10.734 -6.789 1 85.69 246 VAL A CA 1
ATOM 1978 C C . VAL A 1 246 ? 26.938 -9.32 -6.262 1 85.69 246 VAL A C 1
ATOM 1980 O O . VAL A 1 246 ? 27.781 -8.586 -6.777 1 85.69 246 VAL A O 1
ATOM 1983 N N . GLU A 1 247 ? 26.281 -8.969 -5.188 1 90.75 247 GLU A N 1
ATOM 1984 C CA . GLU A 1 247 ? 26.328 -7.617 -4.633 1 90.75 247 GLU A CA 1
ATOM 1985 C C . GLU A 1 247 ? 27.641 -7.359 -3.896 1 90.75 247 GLU A C 1
ATOM 1987 O O . GLU A 1 247 ? 27.938 -6.219 -3.531 1 90.75 247 GLU A O 1
ATOM 1992 N N . ASP A 1 248 ? 28.469 -8.398 -3.689 1 89.19 248 ASP A N 1
ATOM 1993 C CA . ASP A 1 248 ? 29.781 -8.227 -3.076 1 89.19 248 ASP A CA 1
ATOM 1994 C C . ASP A 1 248 ? 30.625 -7.227 -3.865 1 89.19 248 ASP A C 1
ATOM 1996 O O . ASP A 1 248 ? 31.422 -6.492 -3.287 1 89.19 248 ASP A O 1
ATOM 2000 N N . GLN A 1 249 ? 30.391 -7.195 -5.098 1 84.31 249 GLN A N 1
ATOM 2001 C CA . GLN A 1 249 ? 31.172 -6.309 -5.957 1 84.31 249 GLN A CA 1
ATOM 2002 C C . GLN A 1 249 ? 30.922 -4.844 -5.605 1 84.31 249 GLN A C 1
ATOM 2004 O O . GLN A 1 249 ? 31.734 -3.977 -5.906 1 84.31 249 GLN A O 1
ATOM 2009 N N . PHE A 1 250 ? 29.781 -4.582 -4.945 1 87.19 250 PHE A N 1
ATOM 2010 C CA . PHE A 1 250 ? 29.422 -3.215 -4.582 1 87.19 250 PHE A CA 1
ATOM 2011 C C . PHE A 1 250 ? 29.594 -2.996 -3.08 1 87.19 250 PHE A C 1
ATOM 2013 O O . PHE A 1 250 ? 29.156 -1.97 -2.547 1 87.19 250 PHE A O 1
ATOM 2020 N N . GLY A 1 251 ? 30.078 -4.09 -2.373 1 87.69 251 GLY A N 1
ATOM 2021 C CA . GLY A 1 251 ? 30.188 -4.012 -0.926 1 87.69 251 GLY A CA 1
ATOM 2022 C C . GLY A 1 251 ? 28.875 -4.266 -0.21 1 87.69 251 GLY A C 1
ATOM 2023 O O . GLY A 1 251 ? 28.766 -4.023 0.993 1 87.69 251 GLY A O 1
ATOM 2024 N N . LEU A 1 252 ? 27.859 -4.773 -0.935 1 93.31 252 LEU A N 1
ATOM 2025 C CA . LEU A 1 252 ? 26.531 -4.926 -0.371 1 93.31 252 LEU A CA 1
ATOM 2026 C C . LEU A 1 252 ? 26.219 -6.391 -0.082 1 93.31 252 LEU A C 1
ATOM 2028 O O . LEU A 1 252 ? 25.078 -6.75 0.173 1 93.31 252 LEU A O 1
ATOM 2032 N N . GLY A 1 253 ? 27.219 -7.242 -0.154 1 93.5 253 GLY A N 1
ATOM 2033 C CA . GLY A 1 253 ? 27.016 -8.664 0.062 1 93.5 253 GLY A CA 1
ATOM 2034 C C . GLY A 1 253 ? 26.453 -8.984 1.432 1 93.5 253 GLY A C 1
ATOM 2035 O O . GLY A 1 253 ? 25.594 -9.875 1.566 1 93.5 253 GLY A O 1
ATOM 2036 N N . LEU A 1 254 ? 26.953 -8.273 2.449 1 94.88 254 LEU A N 1
ATOM 2037 C CA . LEU A 1 254 ? 26.484 -8.523 3.807 1 94.88 254 LEU A CA 1
ATOM 2038 C C . LEU A 1 254 ? 25.016 -8.164 3.947 1 94.88 254 LEU A C 1
ATOM 2040 O O . LEU A 1 254 ? 24.266 -8.844 4.652 1 94.88 254 LEU A O 1
ATOM 2044 N N . ILE A 1 255 ? 24.578 -7.074 3.303 1 96.56 255 ILE A N 1
ATOM 2045 C CA . ILE A 1 255 ? 23.172 -6.684 3.326 1 96.56 255 ILE A CA 1
ATOM 2046 C C . ILE A 1 255 ? 22.328 -7.734 2.609 1 96.56 255 ILE A C 1
ATOM 2048 O O . ILE A 1 255 ? 21.25 -8.102 3.082 1 96.56 255 ILE A O 1
ATOM 2052 N N . ALA A 1 256 ? 22.828 -8.195 1.444 1 95.56 256 ALA A N 1
ATOM 2053 C CA . ALA A 1 256 ? 22.109 -9.242 0.705 1 95.56 256 ALA A CA 1
ATOM 2054 C C . ALA A 1 256 ? 21.891 -10.469 1.574 1 95.56 256 ALA A C 1
ATOM 2056 O O . ALA A 1 256 ? 20.797 -11.047 1.58 1 95.56 256 ALA A O 1
ATOM 2057 N N . ARG A 1 257 ? 22.938 -10.867 2.232 1 96.06 257 ARG A N 1
ATOM 2058 C CA . ARG A 1 257 ? 22.828 -12.016 3.125 1 96.06 257 ARG A CA 1
ATOM 2059 C C . ARG A 1 257 ? 21.828 -11.758 4.238 1 96.06 257 ARG A C 1
ATOM 2061 O O . ARG A 1 257 ? 21.016 -12.625 4.562 1 96.06 257 ARG A O 1
ATOM 2068 N N . ALA A 1 258 ? 21.891 -10.562 4.848 1 97.69 258 ALA A N 1
ATOM 2069 C CA . ALA A 1 258 ? 20.953 -10.188 5.906 1 97.69 258 ALA A CA 1
ATOM 2070 C C . ALA A 1 258 ? 19.5 -10.258 5.41 1 97.69 258 ALA A C 1
ATOM 2072 O O . ALA A 1 258 ? 18.609 -10.727 6.129 1 97.69 258 ALA A O 1
ATOM 2073 N N . VAL A 1 259 ? 19.281 -9.789 4.242 1 97 259 VAL A N 1
ATOM 2074 C CA . VAL A 1 259 ? 17.938 -9.75 3.654 1 97 259 VAL A CA 1
ATOM 2075 C C . VAL A 1 259 ? 17.438 -11.172 3.447 1 97 259 VAL A C 1
ATOM 2077 O O . VAL A 1 259 ? 16.281 -11.484 3.793 1 97 259 VAL A O 1
ATOM 2080 N N . GLU A 1 260 ? 18.234 -12.055 2.904 1 95.19 260 GLU A N 1
ATOM 2081 C CA . GLU A 1 260 ? 17.797 -13.422 2.641 1 95.19 260 GLU A CA 1
ATOM 2082 C C . GLU A 1 260 ? 17.578 -14.195 3.941 1 95.19 260 GLU A C 1
ATOM 2084 O O . GLU A 1 260 ? 16.641 -14.977 4.051 1 95.19 260 GLU A O 1
ATOM 2089 N N . GLU A 1 261 ? 18.484 -13.938 4.965 1 96.5 261 GLU A N 1
ATOM 2090 C CA . GLU A 1 261 ? 18.234 -14.531 6.277 1 96.5 261 GLU A CA 1
ATOM 2091 C C . GLU A 1 261 ? 16.953 -13.977 6.891 1 96.5 261 GLU A C 1
ATOM 2093 O O . GLU A 1 261 ? 16.234 -14.703 7.578 1 96.5 261 GLU A O 1
ATOM 2098 N N . GLY A 1 262 ? 16.75 -12.688 6.641 1 97.5 262 GLY A N 1
ATOM 2099 C CA . GLY A 1 262 ? 15.539 -12.055 7.133 1 97.5 262 GLY A CA 1
ATOM 2100 C C . GLY A 1 262 ? 14.273 -12.664 6.559 1 97.5 262 GLY A C 1
ATOM 2101 O O . GLY A 1 262 ? 13.258 -12.781 7.258 1 97.5 262 GLY A O 1
ATOM 2102 N N . ILE A 1 263 ? 14.258 -13.008 5.289 1 95.94 263 ILE A N 1
ATOM 2103 C CA . ILE A 1 263 ? 13.102 -13.625 4.641 1 95.94 263 ILE A CA 1
ATOM 2104 C C . ILE A 1 263 ? 12.711 -14.898 5.383 1 95.94 263 ILE A C 1
ATOM 2106 O O . ILE A 1 263 ? 11.531 -15.203 5.527 1 95.94 263 ILE A O 1
ATOM 2110 N N . ALA A 1 264 ? 13.664 -15.57 5.902 1 94.19 264 ALA A N 1
ATOM 2111 C CA . ALA A 1 264 ? 13.422 -16.844 6.574 1 94.19 264 ALA A CA 1
ATOM 2112 C C . ALA A 1 264 ? 12.742 -16.641 7.922 1 94.19 264 ALA A C 1
ATOM 2114 O O . ALA A 1 264 ? 11.992 -17.5 8.391 1 94.19 264 ALA A O 1
ATOM 2115 N N . VAL A 1 265 ? 12.977 -15.477 8.57 1 96.19 265 VAL A N 1
ATOM 2116 C CA . VAL A 1 265 ? 12.539 -15.359 9.961 1 96.19 265 VAL A CA 1
ATOM 2117 C C . VAL A 1 265 ? 11.477 -14.273 10.078 1 96.19 265 VAL A C 1
ATOM 2119 O O . VAL A 1 265 ? 10.805 -14.156 11.109 1 96.19 265 VAL A O 1
ATOM 2122 N N . ILE A 1 266 ? 11.273 -13.477 9.102 1 95.19 266 ILE A N 1
ATOM 2123 C CA . ILE A 1 266 ? 10.344 -12.352 9.195 1 95.19 266 ILE A CA 1
ATOM 2124 C C . ILE A 1 266 ? 8.906 -12.859 9.078 1 95.19 266 ILE A C 1
ATOM 2126 O O . ILE A 1 266 ? 8.633 -13.805 8.336 1 95.19 266 ILE A O 1
ATOM 2130 N N . LYS A 1 267 ? 8.023 -12.375 9.852 1 89.19 267 LYS A N 1
ATOM 2131 C CA . LYS A 1 267 ? 6.602 -12.688 9.75 1 89.19 267 LYS A CA 1
ATOM 2132 C C . LYS A 1 267 ? 5.992 -12.07 8.492 1 89.19 267 LYS A C 1
ATOM 2134 O O . LYS A 1 267 ? 6.559 -11.148 7.91 1 89.19 267 LYS A O 1
ATOM 2139 N N . PRO A 1 268 ? 4.859 -12.516 7.922 1 81.88 268 PRO A N 1
ATOM 2140 C CA . PRO A 1 268 ? 4.273 -12.094 6.652 1 81.88 268 PRO A CA 1
ATOM 2141 C C . PRO A 1 268 ? 4.055 -10.578 6.582 1 81.88 268 PRO A C 1
ATOM 2143 O O . PRO A 1 268 ? 4.234 -9.977 5.523 1 81.88 268 PRO A O 1
ATOM 2146 N N . MET A 1 269 ? 3.658 -9.828 7.605 1 82.75 269 MET A N 1
ATOM 2147 C CA . MET A 1 269 ? 3.439 -8.383 7.578 1 82.75 269 MET A CA 1
ATOM 2148 C C . MET A 1 269 ? 4.633 -7.641 8.172 1 82.75 269 MET A C 1
ATOM 2150 O O . MET A 1 269 ? 4.527 -6.461 8.508 1 82.75 269 MET A O 1
ATOM 2154 N N . GLY A 1 270 ? 5.734 -8.406 8.195 1 91 270 GLY A N 1
ATOM 2155 C CA . GLY A 1 270 ? 6.934 -7.805 8.758 1 91 270 GLY A CA 1
ATOM 2156 C C . GLY A 1 270 ? 7.59 -6.805 7.82 1 91 270 GLY A C 1
ATOM 2157 O O . GLY A 1 270 ? 7.297 -6.781 6.625 1 91 270 GLY A O 1
ATOM 2158 N N . ILE A 1 271 ? 8.43 -5.898 8.328 1 93.94 271 ILE A N 1
ATOM 2159 C CA . ILE A 1 271 ? 9.117 -4.848 7.59 1 93.94 271 ILE A CA 1
ATOM 2160 C C . ILE A 1 271 ? 10.609 -4.887 7.906 1 93.94 271 ILE A C 1
ATOM 2162 O O . ILE A 1 271 ? 11 -5.117 9.055 1 93.94 271 ILE A O 1
ATOM 2166 N N . MET A 1 272 ? 11.414 -4.73 6.906 1 97.44 272 MET A N 1
ATOM 2167 C CA . MET A 1 272 ? 12.852 -4.578 7.082 1 97.44 272 MET A CA 1
ATOM 2168 C C . MET A 1 272 ? 13.297 -3.16 6.738 1 97.44 272 MET A C 1
ATOM 2170 O O . MET A 1 272 ? 12.836 -2.586 5.75 1 97.44 272 MET A O 1
ATOM 2174 N N . ILE A 1 273 ? 14.031 -2.57 7.547 1 97 273 ILE A N 1
ATOM 2175 C CA . ILE A 1 273 ? 14.516 -1.216 7.312 1 97 273 ILE A CA 1
ATOM 2176 C C . ILE A 1 273 ? 16.047 -1.195 7.375 1 97 273 ILE A C 1
ATOM 2178 O O . ILE A 1 273 ? 16.625 -1.594 8.383 1 97 273 ILE A O 1
ATOM 2182 N N . PHE A 1 274 ? 16.703 -0.753 6.352 1 97.69 274 PHE A N 1
ATOM 2183 C CA . PHE A 1 274 ? 18.156 -0.75 6.285 1 97.69 274 PHE A CA 1
ATOM 2184 C C . PHE A 1 274 ? 18.688 0.635 5.926 1 97.69 274 PHE A C 1
ATOM 2186 O O . PHE A 1 274 ? 18.047 1.372 5.176 1 97.69 274 PHE A O 1
ATOM 2193 N N . ASN A 1 275 ? 19.734 0.989 6.543 1 96.38 275 ASN A N 1
ATOM 2194 C CA . ASN A 1 275 ? 20.516 2.15 6.133 1 96.38 275 ASN A CA 1
ATOM 2195 C C . ASN A 1 275 ? 21.5 1.802 5.012 1 96.38 275 ASN A C 1
ATOM 2197 O O . ASN A 1 275 ? 22.297 0.879 5.148 1 96.38 275 ASN A O 1
ATOM 2201 N N . MET A 1 276 ? 21.438 2.523 3.912 1 95.19 276 MET A N 1
ATOM 2202 C CA . MET A 1 276 ? 22.219 2.176 2.73 1 95.19 276 MET A CA 1
ATOM 2203 C C . MET A 1 276 ? 23.125 3.334 2.32 1 95.19 276 MET A C 1
ATOM 2205 O O . MET A 1 276 ? 22.656 4.457 2.123 1 95.19 276 MET A O 1
ATOM 2209 N N . GLY A 1 277 ? 24.406 3.035 2.227 1 92.44 277 GLY A N 1
ATOM 2210 C CA . GLY A 1 277 ? 25.281 4.004 1.581 1 92.44 277 GLY A CA 1
ATOM 2211 C C . GLY A 1 277 ? 25 4.16 0.098 1 92.44 277 GLY A C 1
ATOM 2212 O O . GLY A 1 277 ? 24.812 3.17 -0.612 1 92.44 277 GLY A O 1
ATOM 2213 N N . GLY A 1 278 ? 24.953 5.312 -0.395 1 88.94 278 GLY A N 1
ATOM 2214 C CA . GLY A 1 278 ? 24.547 5.594 -1.764 1 88.94 278 GLY A CA 1
ATOM 2215 C C . GLY A 1 278 ? 25.703 5.504 -2.754 1 88.94 278 GLY A C 1
ATOM 2216 O O . GLY A 1 278 ? 25.516 5.773 -3.941 1 88.94 278 GLY A O 1
ATOM 2217 N N . ARG A 1 279 ? 26.906 5.012 -2.334 1 89.75 279 ARG A N 1
ATOM 2218 C CA . ARG A 1 279 ? 28.078 4.977 -3.201 1 89.75 279 ARG A CA 1
ATOM 2219 C C . ARG A 1 279 ? 27.812 4.121 -4.438 1 89.75 279 ARG A C 1
ATOM 2221 O O . ARG A 1 279 ? 28.156 4.516 -5.555 1 89.75 279 ARG A O 1
ATOM 2228 N N . PRO A 1 280 ? 27.156 2.949 -4.297 1 89.69 280 PRO A N 1
ATOM 2229 C CA . PRO A 1 280 ? 26.891 2.123 -5.473 1 89.69 280 PRO A CA 1
ATOM 2230 C C . PRO A 1 280 ? 25.828 2.734 -6.391 1 89.69 280 PRO A C 1
ATOM 2232 O O . PRO A 1 280 ? 25.719 2.346 -7.555 1 89.69 280 PRO A O 1
ATOM 2235 N N . GLY A 1 281 ? 25.078 3.719 -5.898 1 89.12 281 GLY A N 1
ATOM 2236 C CA . GLY A 1 281 ? 23.953 4.281 -6.617 1 89.12 281 GLY A CA 1
ATOM 2237 C C . GLY A 1 281 ? 22.609 3.795 -6.098 1 89.12 281 GLY A C 1
ATOM 2238 O O . GLY A 1 281 ? 22.5 2.674 -5.598 1 89.12 281 GLY A O 1
ATOM 2239 N N . GLN A 1 282 ? 21.625 4.574 -6.352 1 87.62 282 GLN A N 1
ATOM 2240 C CA . GLN A 1 282 ? 20.297 4.281 -5.824 1 87.62 282 GLN A CA 1
ATOM 2241 C C . GLN A 1 282 ? 19.688 3.062 -6.508 1 87.62 282 GLN A C 1
ATOM 2243 O O . GLN A 1 282 ? 19 2.258 -5.871 1 87.62 282 GLN A O 1
ATOM 2248 N N . ALA A 1 283 ? 19.953 2.971 -7.773 1 90.06 283 ALA A N 1
ATOM 2249 C CA . ALA A 1 283 ? 19.359 1.878 -8.547 1 90.06 283 ALA A CA 1
ATOM 2250 C C . ALA A 1 283 ? 19.891 0.526 -8.07 1 90.06 283 ALA A C 1
ATOM 2252 O O . ALA A 1 283 ? 19.125 -0.438 -7.957 1 90.06 283 ALA A O 1
ATOM 2253 N N . VAL A 1 284 ? 21.172 0.436 -7.816 1 92.06 284 VAL A N 1
ATOM 2254 C CA . VAL A 1 284 ? 21.797 -0.799 -7.348 1 92.06 284 VAL A CA 1
ATOM 2255 C C . VAL A 1 284 ? 21.25 -1.157 -5.965 1 92.06 284 VAL A C 1
ATOM 2257 O O . VAL A 1 284 ? 20.953 -2.32 -5.691 1 92.06 284 VAL A O 1
ATOM 2260 N N . CYS A 1 285 ? 21.109 -0.163 -5.133 1 94.12 285 CYS A N 1
ATOM 2261 C CA . CYS A 1 285 ? 20.609 -0.385 -3.779 1 94.12 285 CYS A CA 1
ATOM 2262 C C . CYS A 1 285 ? 19.172 -0.916 -3.803 1 94.12 285 CYS A C 1
ATOM 2264 O O . CYS A 1 285 ? 18.859 -1.892 -3.119 1 94.12 285 CYS A O 1
ATOM 2266 N N . LYS A 1 286 ? 18.375 -0.314 -4.578 1 94.25 286 LYS A N 1
ATOM 2267 C CA . LYS A 1 286 ? 16.969 -0.736 -4.68 1 94.25 286 LYS A CA 1
ATOM 2268 C C . LYS A 1 286 ? 16.859 -2.143 -5.262 1 94.25 286 LYS A C 1
ATOM 2270 O O . LYS A 1 286 ? 16.047 -2.947 -4.809 1 94.25 286 LYS A O 1
ATOM 2275 N N . ARG A 1 287 ? 17.656 -2.398 -6.285 1 93.69 287 ARG A N 1
ATOM 2276 C CA . ARG A 1 287 ? 17.625 -3.676 -6.992 1 93.69 287 ARG A CA 1
ATOM 2277 C C . ARG A 1 287 ? 17.953 -4.828 -6.047 1 93.69 287 ARG A C 1
ATOM 2279 O O . ARG A 1 287 ? 17.422 -5.926 -6.188 1 93.69 287 ARG A O 1
ATOM 2286 N N . LEU A 1 288 ? 18.812 -4.582 -5.113 1 95.75 288 LEU A N 1
ATOM 2287 C CA . LEU A 1 288 ? 19.172 -5.598 -4.129 1 95.75 288 LEU A CA 1
ATOM 2288 C C . LEU A 1 288 ? 17.922 -6.164 -3.453 1 95.75 288 LEU A C 1
ATOM 2290 O O . LEU A 1 288 ? 17.812 -7.379 -3.27 1 95.75 288 LEU A O 1
ATOM 2294 N N . PHE A 1 289 ? 16.969 -5.309 -3.17 1 96.94 289 PHE A N 1
ATOM 2295 C CA . PHE A 1 289 ? 15.75 -5.715 -2.469 1 96.94 289 PHE A CA 1
ATOM 2296 C C . PHE A 1 289 ? 14.688 -6.195 -3.453 1 96.94 289 PHE A C 1
ATOM 2298 O O . PHE A 1 289 ? 14.039 -7.219 -3.225 1 96.94 289 PHE A O 1
ATOM 2305 N N . GLU A 1 290 ? 14.547 -5.531 -4.551 1 95.62 290 GLU A N 1
ATOM 2306 C CA . GLU A 1 290 ? 13.469 -5.801 -5.504 1 95.62 290 GLU A CA 1
ATOM 2307 C C . GLU A 1 290 ? 13.625 -7.184 -6.129 1 95.62 290 GLU A C 1
ATOM 2309 O O . GLU A 1 290 ? 12.633 -7.883 -6.359 1 95.62 290 GLU A O 1
ATOM 2314 N N . ARG A 1 291 ? 14.789 -7.602 -6.488 1 95 291 ARG A N 1
ATOM 2315 C CA . ARG A 1 291 ? 14.984 -8.898 -7.129 1 95 291 ARG A CA 1
ATOM 2316 C C . ARG A 1 291 ? 14.656 -10.039 -6.172 1 95 291 ARG A C 1
ATOM 2318 O O . ARG A 1 291 ? 14.492 -11.188 -6.594 1 95 291 ARG A O 1
ATOM 2325 N N . ARG A 1 292 ? 14.602 -9.664 -4.891 1 95.94 292 ARG A N 1
ATOM 2326 C CA . ARG A 1 292 ? 14.273 -10.664 -3.885 1 95.94 292 ARG A CA 1
ATOM 2327 C C . ARG A 1 292 ? 12.797 -10.578 -3.488 1 95.94 292 ARG A C 1
ATOM 2329 O O . ARG A 1 292 ? 12.383 -11.188 -2.498 1 95.94 292 ARG A O 1
ATOM 2336 N N . GLY A 1 293 ? 12.016 -9.789 -4.137 1 95.25 293 GLY A N 1
ATOM 2337 C CA . GLY A 1 293 ? 10.57 -9.781 -3.99 1 95.25 293 GLY A CA 1
ATOM 2338 C C . GLY A 1 293 ? 10.07 -8.711 -3.037 1 95.25 293 GLY A C 1
ATOM 2339 O O . GLY A 1 293 ? 8.953 -8.789 -2.531 1 95.25 293 GLY A O 1
ATOM 2340 N N . PHE A 1 294 ? 10.883 -7.629 -2.758 1 96.06 294 PHE A N 1
ATOM 2341 C CA . PHE A 1 294 ? 10.477 -6.602 -1.804 1 96.06 294 PHE A CA 1
ATOM 2342 C C . PHE A 1 294 ? 9.922 -5.379 -2.527 1 96.06 294 PHE A C 1
ATOM 2344 O O . PHE A 1 294 ? 10.414 -5.012 -3.6 1 96.06 294 PHE A O 1
ATOM 2351 N N . HIS A 1 295 ? 8.891 -4.809 -1.921 1 94.25 295 HIS A N 1
ATOM 2352 C CA . HIS A 1 295 ? 8.555 -3.414 -2.186 1 94.25 295 HIS A CA 1
ATOM 2353 C C . HIS A 1 295 ? 9.469 -2.475 -1.405 1 94.25 295 HIS A C 1
ATOM 2355 O O . HIS A 1 295 ? 9.594 -2.598 -0.185 1 94.25 295 HIS A O 1
ATOM 2361 N N . VAL A 1 296 ? 10.109 -1.584 -2.137 1 95.31 296 VAL A N 1
ATOM 2362 C CA . VAL A 1 296 ? 11.094 -0.722 -1.491 1 95.31 296 VAL A CA 1
ATOM 2363 C C . VAL A 1 296 ? 10.562 0.708 -1.421 1 95.31 296 VAL A C 1
ATOM 2365 O O . VAL A 1 296 ? 10.039 1.233 -2.41 1 95.31 296 VAL A O 1
ATOM 2368 N N . ASN A 1 297 ? 10.531 1.305 -0.262 1 92.12 297 ASN A N 1
ATOM 2369 C CA . ASN A 1 297 ? 10.211 2.711 -0.047 1 92.12 297 ASN A CA 1
ATOM 2370 C C . ASN A 1 297 ? 11.367 3.461 0.599 1 92.12 297 ASN A C 1
ATOM 2372 O O . ASN A 1 297 ? 11.836 3.084 1.676 1 92.12 297 ASN A O 1
ATOM 2376 N N . LYS A 1 298 ? 11.891 4.465 -0.071 1 93.62 298 LYS A N 1
ATOM 2377 C CA . LYS A 1 298 ? 12.906 5.328 0.526 1 93.62 298 LYS A CA 1
ATOM 2378 C C . LYS A 1 298 ? 12.273 6.32 1.502 1 93.62 298 LYS A C 1
ATOM 2380 O O . LYS A 1 298 ? 11.594 7.262 1.087 1 93.62 298 LYS A O 1
ATOM 2385 N N . ILE A 1 299 ? 12.586 6.211 2.789 1 90.25 299 ILE A N 1
ATOM 2386 C CA . ILE A 1 299 ? 11.859 6.98 3.791 1 90.25 299 ILE A CA 1
ATOM 2387 C C . ILE A 1 299 ? 12.664 8.219 4.172 1 90.25 299 ILE A C 1
ATOM 2389 O O . ILE A 1 299 ? 12.109 9.195 4.688 1 90.25 299 ILE A O 1
ATOM 2393 N N . TRP A 1 300 ? 14.039 8.109 4.004 1 91.31 300 TRP A N 1
ATOM 2394 C CA . TRP A 1 300 ? 14.883 9.227 4.426 1 91.31 300 TRP A CA 1
ATOM 2395 C C . TRP A 1 300 ? 16.219 9.203 3.695 1 91.31 300 TRP A C 1
ATOM 2397 O O . TRP A 1 300 ? 16.656 8.156 3.207 1 91.31 300 TRP A O 1
ATOM 2407 N N . GLN A 1 301 ? 16.812 10.406 3.525 1 92.12 301 GLN A N 1
ATOM 2408 C CA . GLN A 1 301 ? 18.109 10.5 2.871 1 92.12 301 GLN A CA 1
ATOM 2409 C C . GLN A 1 301 ? 18.891 11.727 3.354 1 92.12 301 GLN A C 1
ATOM 2411 O O . GLN A 1 301 ? 18.312 12.797 3.543 1 92.12 301 GLN A O 1
ATOM 2416 N N . THR A 1 302 ? 20.078 11.562 3.672 1 90.56 302 THR A N 1
ATOM 2417 C CA . THR A 1 302 ? 21.016 12.648 3.961 1 90.56 302 THR A CA 1
ATOM 2418 C C . THR A 1 302 ? 22.312 12.461 3.18 1 90.56 302 THR A C 1
ATOM 2420 O O . THR A 1 302 ? 22.469 11.477 2.459 1 90.56 302 THR A O 1
ATOM 2423 N N . LYS A 1 303 ? 23.172 13.477 3.248 1 89.19 303 LYS A N 1
ATOM 2424 C CA . LYS A 1 303 ? 24.547 13.367 2.729 1 89.19 303 LYS A CA 1
ATOM 2425 C C . LYS A 1 303 ? 25.562 13.43 3.859 1 89.19 303 LYS A C 1
ATOM 2427 O O . LYS A 1 303 ? 25.406 14.195 4.812 1 89.19 303 LYS A O 1
ATOM 2432 N N . VAL A 1 304 ? 26.5 12.539 3.785 1 89.19 304 VAL A N 1
ATOM 2433 C CA . VAL A 1 304 ? 27.547 12.508 4.812 1 89.19 304 VAL A CA 1
ATOM 2434 C C . VAL A 1 304 ? 28.922 12.664 4.164 1 89.19 304 VAL A C 1
ATOM 2436 O O . VAL A 1 304 ? 29.156 12.141 3.076 1 89.19 304 VAL A O 1
ATOM 2439 N N . LEU A 1 305 ? 29.75 13.383 4.859 1 87.31 305 LEU A N 1
ATOM 2440 C CA . LEU A 1 305 ? 31.109 13.57 4.367 1 87.31 305 LEU A CA 1
ATOM 2441 C C . LEU A 1 305 ? 31.906 12.273 4.445 1 87.31 305 LEU A C 1
ATOM 2443 O O . LEU A 1 305 ? 31.75 11.508 5.395 1 87.31 305 LEU A O 1
ATOM 2447 N N . GLN A 1 306 ? 32.625 12.133 3.439 1 80.69 306 GLN A N 1
ATOM 2448 C CA . GLN A 1 306 ? 33.5 10.969 3.406 1 80.69 306 GLN A CA 1
ATOM 2449 C C . GLN A 1 306 ? 34.625 11.086 4.43 1 80.69 306 GLN A C 1
ATOM 2451 O O . GLN A 1 306 ? 35.281 12.125 4.508 1 80.69 306 GLN A O 1
ATOM 2456 N N . ALA A 1 307 ? 34.688 10.031 5.273 1 66.56 307 ALA A N 1
ATOM 2457 C CA . ALA A 1 307 ? 35.75 10.047 6.285 1 66.56 307 ALA A CA 1
ATOM 2458 C C . ALA A 1 307 ? 37.125 10.102 5.633 1 66.56 307 ALA A C 1
ATOM 2460 O O . ALA A 1 307 ? 37.375 9.469 4.602 1 66.56 307 ALA A O 1
ATOM 2461 N N . ALA A 1 308 ? 37.969 10.938 6.105 1 58.91 308 ALA A N 1
ATOM 2462 C CA . ALA A 1 308 ? 39.312 11.141 5.57 1 58.91 308 ALA A CA 1
ATOM 2463 C C . ALA A 1 308 ? 40.062 9.82 5.504 1 58.91 308 ALA A C 1
ATOM 2465 O O . ALA A 1 308 ? 40.875 9.609 4.598 1 58.91 308 ALA A O 1
ATOM 2466 N N . ASP A 1 309 ? 39.719 8.93 6.41 1 56.47 309 ASP A N 1
ATOM 2467 C CA . ASP A 1 309 ? 40.5 7.703 6.531 1 56.47 309 ASP A CA 1
ATOM 2468 C C . ASP A 1 309 ? 39.969 6.617 5.598 1 56.47 309 ASP A C 1
ATOM 2470 O O . ASP A 1 309 ? 40.594 5.559 5.461 1 56.47 309 ASP A O 1
ATOM 2474 N N . THR A 1 310 ? 38.906 6.898 4.98 1 62.5 310 THR A N 1
ATOM 2475 C CA . THR A 1 310 ? 38.375 5.84 4.129 1 62.5 310 THR A CA 1
ATOM 2476 C C . THR A 1 310 ? 38.938 5.953 2.713 1 62.5 310 THR A C 1
ATOM 2478 O O . THR A 1 310 ? 38.719 6.957 2.033 1 62.5 310 THR A O 1
ATOM 2481 N N . ASP A 1 311 ? 39.812 5.035 2.443 1 69.38 311 ASP A N 1
ATOM 2482 C CA . ASP A 1 311 ? 40.438 4.977 1.121 1 69.38 311 ASP A CA 1
ATOM 2483 C C . ASP A 1 311 ? 39.438 4.484 0.075 1 69.38 311 ASP A C 1
ATOM 2485 O O . ASP A 1 311 ? 38.844 3.42 0.236 1 69.38 311 ASP A O 1
ATOM 2489 N N . ILE A 1 312 ? 39.188 5.34 -0.927 1 78.81 312 ILE A N 1
ATOM 2490 C CA . ILE A 1 312 ? 38.219 4.934 -1.939 1 78.81 312 ILE A CA 1
ATOM 2491 C C . ILE A 1 312 ? 38.938 4.434 -3.184 1 78.81 312 ILE A C 1
ATOM 2493 O O . ILE A 1 312 ? 38.344 4.348 -4.266 1 78.81 312 ILE A O 1
ATOM 2497 N N . SER A 1 313 ? 40.219 4.176 -3.008 1 79 313 SER A N 1
ATOM 2498 C CA . SER A 1 313 ? 41.031 3.689 -4.125 1 79 313 SER A CA 1
ATOM 2499 C C . SER A 1 313 ? 40.5 2.365 -4.656 1 79 313 SER A C 1
ATOM 2501 O O . SER A 1 313 ? 40.562 2.102 -5.859 1 79 313 SER A O 1
ATOM 2503 N N . ALA A 1 314 ? 40 1.577 -3.787 1 76.88 314 ALA A N 1
ATOM 2504 C CA . ALA A 1 314 ? 39.438 0.289 -4.195 1 76.88 314 ALA A CA 1
ATOM 2505 C C . ALA A 1 314 ? 38.281 0.474 -5.137 1 76.88 314 ALA A C 1
ATOM 2507 O O . ALA A 1 314 ? 38.062 -0.313 -6.066 1 76.88 314 ALA A O 1
ATOM 2508 N N . LEU A 1 315 ? 37.531 1.491 -4.961 1 83.94 315 LEU A N 1
ATOM 2509 C CA . LEU A 1 315 ? 36.375 1.756 -5.797 1 83.94 315 LEU A CA 1
ATOM 2510 C C . LEU A 1 315 ? 36.781 2.268 -7.168 1 83.94 315 LEU A C 1
ATOM 2512 O O . LEU A 1 315 ? 36.125 1.992 -8.172 1 83.94 315 LEU A O 1
ATOM 2516 N N . VAL A 1 316 ? 37.844 3.008 -7.121 1 84.12 316 VAL A N 1
ATOM 2517 C CA . VAL A 1 316 ? 38.375 3.494 -8.383 1 84.12 316 VAL A CA 1
ATOM 2518 C C . VAL A 1 316 ? 38.812 2.312 -9.25 1 84.12 316 VAL A C 1
ATOM 2520 O O . VAL A 1 316 ? 38.594 2.309 -10.461 1 84.12 316 VAL A O 1
ATOM 2523 N N . GLU A 1 317 ? 39.344 1.32 -8.617 1 81.69 317 GLU A N 1
ATOM 2524 C CA . GLU A 1 317 ? 39.781 0.13 -9.344 1 81.69 317 GLU A CA 1
ATOM 2525 C C . GLU A 1 317 ? 38.594 -0.645 -9.898 1 81.69 317 GLU A C 1
ATOM 2527 O O . GLU A 1 317 ? 38.688 -1.253 -10.969 1 81.69 317 GLU A O 1
ATOM 2532 N N . ILE A 1 318 ? 37.656 -0.676 -9.195 1 80.19 318 ILE A N 1
ATOM 2533 C CA . ILE A 1 318 ? 36.438 -1.362 -9.656 1 80.19 318 ILE A CA 1
ATOM 2534 C C . ILE A 1 318 ? 35.875 -0.646 -10.875 1 80.19 318 ILE A C 1
ATOM 2536 O O . ILE A 1 318 ? 35.438 -1.289 -11.836 1 80.19 318 ILE A O 1
ATOM 2540 N N . GLU A 1 319 ? 35.875 0.682 -10.805 1 84.19 319 GLU A N 1
ATOM 2541 C CA . GLU A 1 319 ? 35.344 1.462 -11.93 1 84.19 319 GLU A CA 1
ATOM 2542 C C . GLU A 1 319 ? 36.188 1.229 -13.195 1 84.19 319 GLU A C 1
ATOM 2544 O O . GLU A 1 319 ? 35.656 1.314 -14.305 1 84.19 319 GLU A O 1
ATOM 2549 N N . LYS A 1 320 ? 37.406 0.986 -12.977 1 79.38 320 LYS A N 1
ATOM 2550 C CA . LYS A 1 320 ? 38.281 0.735 -14.109 1 79.38 320 LYS A CA 1
ATOM 2551 C C . LYS A 1 320 ? 37.938 -0.574 -14.805 1 79.38 320 LYS A C 1
ATOM 2553 O O . LYS A 1 320 ? 38.031 -0.68 -16.031 1 79.38 320 LYS A O 1
ATOM 2558 N N . ASN A 1 321 ? 37.469 -1.547 -14.07 1 79.06 321 ASN A N 1
ATOM 2559 C CA . ASN A 1 321 ? 37.281 -2.895 -14.594 1 79.06 321 ASN A CA 1
ATOM 2560 C C . ASN A 1 321 ? 35.812 -3.193 -14.828 1 79.06 321 ASN A C 1
ATOM 2562 O O . ASN A 1 321 ? 35.438 -4.324 -15.156 1 79.06 321 ASN A O 1
ATOM 2566 N N . SER A 1 322 ? 35.031 -2.242 -14.531 1 77.19 322 SER A N 1
ATOM 2567 C CA . SER A 1 322 ? 33.594 -2.445 -14.68 1 77.19 322 SER A CA 1
ATOM 2568 C C . SER A 1 322 ? 32.906 -1.188 -15.211 1 77.19 322 SER A C 1
ATOM 2570 O O . SER A 1 322 ? 33.438 -0.083 -15.07 1 77.19 322 SER A O 1
ATOM 2572 N N . PRO A 1 323 ? 31.844 -1.318 -15.945 1 80.31 323 PRO A N 1
ATOM 2573 C CA . PRO A 1 323 ? 31.125 -0.149 -16.453 1 80.31 323 PRO A CA 1
ATOM 2574 C C . PRO A 1 323 ? 30.344 0.594 -15.375 1 80.31 323 PRO A C 1
ATOM 2576 O O . PRO A 1 323 ? 29.844 1.69 -15.617 1 80.31 323 PRO A O 1
ATOM 2579 N N . HIS A 1 324 ? 30.375 0.099 -14.211 1 85.62 324 HIS A N 1
ATOM 2580 C CA . HIS A 1 324 ? 29.625 0.728 -13.133 1 85.62 324 HIS A CA 1
ATOM 2581 C C . HIS A 1 324 ? 30.344 1.971 -12.609 1 85.62 324 HIS A C 1
ATOM 2583 O O . HIS A 1 324 ? 31.562 1.982 -12.492 1 85.62 324 HIS A O 1
ATOM 2589 N N . ARG A 1 325 ? 29.531 3.07 -12.359 1 86.25 325 ARG A N 1
ATOM 2590 C CA . ARG A 1 325 ? 30.062 4.305 -11.789 1 86.25 325 ARG A CA 1
ATOM 2591 C C . ARG A 1 325 ? 29.5 4.551 -10.398 1 86.25 325 ARG A C 1
ATOM 2593 O O . ARG A 1 325 ? 28.281 4.598 -10.219 1 86.25 325 ARG A O 1
ATOM 2600 N N . PHE A 1 326 ? 30.375 4.715 -9.461 1 88.44 326 PHE A N 1
ATOM 2601 C CA . PHE A 1 326 ? 29.969 5.016 -8.102 1 88.44 326 PHE A CA 1
ATOM 2602 C C . PHE A 1 326 ? 29.547 6.477 -7.969 1 88.44 326 PHE A C 1
ATOM 2604 O O . PHE A 1 326 ? 29.891 7.301 -8.82 1 88.44 326 PHE A O 1
ATOM 2611 N N . GLU A 1 327 ? 28.734 6.832 -6.977 1 90.19 327 GLU A N 1
ATOM 2612 C CA . GLU A 1 327 ? 28.172 8.172 -6.844 1 90.19 327 GLU A CA 1
ATOM 2613 C C . GLU A 1 327 ? 28.719 8.883 -5.609 1 90.19 327 GLU A C 1
ATOM 2615 O O . GLU A 1 327 ? 28.469 8.453 -4.48 1 90.19 327 GLU A O 1
ATOM 2620 N N . PHE A 1 328 ? 29.469 9.922 -5.793 1 89.88 328 PHE A N 1
ATOM 2621 C CA . PHE A 1 328 ? 29.938 10.844 -4.773 1 89.88 328 PHE A CA 1
ATOM 2622 C C . PHE A 1 328 ? 29.484 12.266 -5.078 1 89.88 328 PHE A C 1
ATOM 2624 O O . PHE A 1 328 ? 28.969 12.539 -6.164 1 89.88 328 PHE A O 1
ATOM 2631 N N . PHE A 1 329 ? 29.625 13.188 -4.113 1 88.19 329 PHE A N 1
ATOM 2632 C CA . PHE A 1 329 ? 29.219 14.578 -4.301 1 88.19 329 PHE A CA 1
ATOM 2633 C C . PHE A 1 329 ? 30.312 15.523 -3.807 1 88.19 329 PHE A C 1
ATOM 2635 O O . PHE A 1 329 ? 31.078 15.172 -2.912 1 88.19 329 PHE A O 1
ATOM 2642 N N . MET A 1 330 ? 30.375 16.656 -4.457 1 86 330 MET A N 1
ATOM 2643 C CA . MET A 1 330 ? 31.297 17.688 -4 1 86 330 MET A CA 1
ATOM 2644 C C . MET A 1 330 ? 30.719 18.438 -2.801 1 86 330 MET A C 1
ATOM 2646 O O . MET A 1 330 ? 29.859 19.312 -2.957 1 86 330 MET A O 1
ATOM 2650 N N . GLY A 1 331 ? 31.188 18.109 -1.687 1 82.25 331 GLY A N 1
ATOM 2651 C CA . GLY A 1 331 ? 30.688 18.719 -0.47 1 82.25 331 GLY A CA 1
ATOM 2652 C C . GLY A 1 331 ? 29.281 18.266 -0.12 1 82.25 331 GLY A C 1
ATOM 2653 O O . GLY A 1 331 ? 28.766 17.312 -0.692 1 82.25 331 GLY A O 1
ATOM 2654 N N . LEU A 1 332 ? 28.594 18.875 0.812 1 81.56 332 LEU A N 1
ATOM 2655 C CA . LEU A 1 332 ? 27.266 18.5 1.279 1 81.56 332 LEU A CA 1
ATOM 2656 C C . LEU A 1 332 ? 26.188 19.141 0.407 1 81.56 332 LEU A C 1
ATOM 2658 O O . LEU A 1 332 ? 25.047 18.672 0.374 1 81.56 332 LEU A O 1
ATOM 2662 N N . SER A 1 333 ? 26.5 20.203 -0.314 1 77.5 333 SER A N 1
ATOM 2663 C CA . SER A 1 333 ? 25.516 20.953 -1.085 1 77.5 333 SER A CA 1
ATOM 2664 C C . SER A 1 333 ? 25.5 20.516 -2.545 1 77.5 333 SER A C 1
ATOM 2666 O O . SER A 1 333 ? 24.625 20.906 -3.311 1 77.5 333 SER A O 1
ATOM 2668 N N . GLY A 1 334 ? 26.469 19.609 -2.85 1 78.88 334 GLY A N 1
ATOM 2669 C CA . GLY A 1 334 ? 26.516 19.125 -4.223 1 78.88 334 GLY A CA 1
ATOM 2670 C C . GLY A 1 334 ? 25.312 18.281 -4.594 1 78.88 334 GLY A C 1
ATOM 2671 O O . GLY A 1 334 ? 24.859 17.453 -3.795 1 78.88 334 GLY A O 1
ATOM 2672 N N . ASP A 1 335 ? 24.656 18.516 -5.855 1 78.94 335 ASP A N 1
ATOM 2673 C CA . ASP A 1 335 ? 23.453 17.781 -6.246 1 78.94 335 ASP A CA 1
ATOM 2674 C C . ASP A 1 335 ? 23.766 16.781 -7.359 1 78.94 335 ASP A C 1
ATOM 2676 O O . ASP A 1 335 ? 23 15.836 -7.574 1 78.94 335 ASP A O 1
ATOM 2680 N N . GLN A 1 336 ? 24.859 17.031 -8.102 1 80.94 336 GLN A N 1
ATOM 2681 C CA . GLN A 1 336 ? 25.219 16.109 -9.18 1 80.94 336 GLN A CA 1
ATOM 2682 C C . GLN A 1 336 ? 26.312 15.148 -8.742 1 80.94 336 GLN A C 1
ATOM 2684 O O . GLN A 1 336 ? 27.359 15.57 -8.273 1 80.94 336 GLN A O 1
ATOM 2689 N N . PRO A 1 337 ? 26.094 13.93 -8.914 1 87.44 337 PRO A N 1
ATOM 2690 C CA . PRO A 1 337 ? 27.094 12.945 -8.484 1 87.44 337 PRO A CA 1
ATOM 2691 C C . PRO A 1 337 ? 28.328 12.938 -9.383 1 87.44 337 PRO A C 1
ATOM 2693 O O . PRO A 1 337 ? 28.234 13.273 -10.562 1 87.44 337 PRO A O 1
ATOM 2696 N N . ILE A 1 338 ? 29.438 12.68 -8.844 1 88 338 ILE A N 1
ATOM 2697 C CA . ILE A 1 338 ? 30.688 12.469 -9.57 1 88 338 ILE A CA 1
ATOM 2698 C C . ILE A 1 338 ? 31.172 11.039 -9.344 1 88 338 ILE A C 1
ATOM 2700 O O . ILE A 1 338 ? 30.844 10.414 -8.328 1 88 338 ILE A O 1
ATOM 2704 N N . CYS A 1 339 ? 31.953 10.484 -10.242 1 87.69 339 CYS A N 1
ATOM 2705 C CA . CYS A 1 339 ? 32.406 9.102 -10.148 1 87.69 339 CYS A CA 1
ATOM 2706 C C . CYS A 1 339 ? 33.531 8.977 -9.141 1 87.69 339 CYS A C 1
ATOM 2708 O O . CYS A 1 339 ? 34.062 9.984 -8.664 1 87.69 339 CYS A O 1
ATOM 2710 N N . ALA A 1 340 ? 33.938 7.742 -8.766 1 86.25 340 ALA A N 1
ATOM 2711 C CA . ALA A 1 340 ? 34.969 7.469 -7.742 1 86.25 340 ALA A CA 1
ATOM 2712 C C . ALA A 1 340 ? 36.312 8.031 -8.148 1 86.25 340 ALA A C 1
ATOM 2714 O O . ALA A 1 340 ? 37.062 8.539 -7.309 1 86.25 340 ALA A O 1
ATOM 2715 N N . ARG A 1 341 ? 36.656 7.957 -9.414 1 85.19 341 ARG A N 1
ATOM 2716 C CA . ARG A 1 341 ? 37.938 8.469 -9.898 1 85.19 341 ARG A CA 1
ATOM 2717 C C . ARG A 1 341 ? 38.062 9.977 -9.672 1 85.19 341 ARG A C 1
ATOM 2719 O O . ARG A 1 341 ? 39.062 10.469 -9.172 1 85.19 341 ARG A O 1
ATOM 2726 N N . THR A 1 342 ? 37 10.664 -10.102 1 87.75 342 THR A N 1
ATOM 2727 C CA . THR A 1 342 ? 36.969 12.109 -9.93 1 87.75 342 THR A CA 1
ATOM 2728 C C . THR A 1 342 ? 36.969 12.484 -8.453 1 87.75 342 THR A C 1
ATOM 2730 O O . THR A 1 342 ? 37.656 13.43 -8.047 1 87.75 342 THR A O 1
ATOM 2733 N N . ALA A 1 343 ? 36.188 11.805 -7.672 1 88 343 ALA A N 1
ATOM 2734 C CA . ALA A 1 343 ? 36.125 12.055 -6.234 1 88 343 ALA A CA 1
ATOM 2735 C C . ALA A 1 343 ? 37.469 11.867 -5.578 1 88 343 ALA A C 1
ATOM 2737 O O . ALA A 1 343 ? 37.875 12.656 -4.715 1 88 343 ALA A O 1
ATOM 2738 N N . TRP A 1 344 ? 38.094 10.797 -5.996 1 85.69 344 TRP A N 1
ATOM 2739 C CA . TRP A 1 344 ? 39.438 10.516 -5.461 1 85.69 344 TRP A CA 1
ATOM 2740 C C . TRP A 1 344 ? 40.406 11.648 -5.781 1 85.69 344 TRP A C 1
ATOM 2742 O O . TRP A 1 344 ? 41.125 12.117 -4.902 1 85.69 344 TRP A O 1
ATOM 2752 N N . ALA A 1 345 ? 40.469 12.109 -6.984 1 85 345 ALA A N 1
ATOM 2753 C CA . ALA A 1 345 ? 41.344 13.203 -7.414 1 85 345 ALA A CA 1
ATOM 2754 C C . ALA A 1 345 ? 41 14.5 -6.684 1 85 345 ALA A C 1
ATOM 2756 O O . ALA A 1 345 ? 41.875 15.242 -6.254 1 85 345 ALA A O 1
ATOM 2757 N N . TYR A 1 346 ? 39.75 14.781 -6.664 1 87.25 346 TYR A N 1
ATOM 2758 C CA . TYR A 1 346 ? 39.25 15.977 -5.988 1 87.25 346 TYR A CA 1
ATOM 2759 C C . TYR A 1 346 ? 39.625 15.969 -4.512 1 87.25 346 TYR A C 1
ATOM 2761 O O . TYR A 1 346 ? 40.062 16.984 -3.967 1 87.25 346 TYR A O 1
ATOM 2769 N N . GLY A 1 347 ? 39.469 14.859 -3.836 1 85.38 347 GLY A N 1
ATOM 2770 C CA . GLY A 1 347 ? 39.844 14.719 -2.438 1 85.38 347 GLY A CA 1
ATOM 2771 C C . GLY A 1 347 ? 41.344 14.883 -2.197 1 85.38 347 GLY A C 1
ATOM 2772 O O . GLY A 1 347 ? 41.75 15.508 -1.215 1 85.38 347 GLY A O 1
ATOM 2773 N N . LYS A 1 348 ? 42.094 14.344 -3.027 1 82.19 348 LYS A N 1
ATOM 2774 C CA . LYS A 1 348 ? 43.562 14.453 -2.902 1 82.19 348 LYS A CA 1
ATOM 2775 C C . LYS A 1 348 ? 44 15.906 -3.041 1 82.19 348 LYS A C 1
ATOM 2777 O O . LYS A 1 348 ? 45 16.312 -2.465 1 82.19 348 LYS A O 1
ATOM 2782 N N . ALA A 1 349 ? 43.219 16.641 -3.773 1 85.12 349 ALA A N 1
ATOM 2783 C CA . ALA A 1 349 ? 43.531 18.047 -3.975 1 85.12 349 ALA A CA 1
ATOM 2784 C C . ALA A 1 349 ? 43 18.891 -2.816 1 85.12 349 ALA A C 1
ATOM 2786 O O . ALA A 1 349 ? 43.062 20.125 -2.855 1 85.12 349 ALA A O 1
ATOM 2787 N N . GLY A 1 350 ? 42.375 18.25 -1.873 1 80.81 350 GLY A N 1
ATOM 2788 C CA . GLY A 1 350 ? 41.938 18.969 -0.684 1 80.81 350 GLY A CA 1
ATOM 2789 C C . GLY A 1 350 ? 40.438 19.203 -0.65 1 80.81 350 GLY A C 1
ATOM 2790 O O . GLY A 1 350 ? 39.906 19.859 0.269 1 80.81 350 GLY A O 1
ATOM 2791 N N . GLY A 1 351 ? 39.75 18.781 -1.677 1 85.62 351 GLY A N 1
ATOM 2792 C CA . GLY A 1 351 ? 38.312 18.922 -1.693 1 85.62 351 GLY A CA 1
ATOM 2793 C C . GLY A 1 351 ? 37.625 17.953 -0.762 1 85.62 351 GLY A C 1
ATOM 2794 O O . GLY A 1 351 ? 38.125 16.875 -0.483 1 85.62 351 GLY A O 1
ATOM 2795 N N . ARG A 1 352 ? 36.469 18.328 -0.316 1 88.12 352 ARG A N 1
ATOM 2796 C CA . ARG A 1 352 ? 35.656 17.438 0.525 1 88.12 352 ARG A CA 1
ATOM 2797 C C . ARG A 1 352 ? 34.594 16.719 -0.295 1 88.12 352 ARG A C 1
ATOM 2799 O O . ARG A 1 352 ? 33.875 17.344 -1.063 1 88.12 352 ARG A O 1
ATOM 2806 N N . ILE A 1 353 ? 34.562 15.43 -0.16 1 88.19 353 ILE A N 1
ATOM 2807 C CA . ILE A 1 353 ? 33.562 14.641 -0.9 1 88.19 353 ILE A CA 1
ATOM 2808 C C . ILE A 1 353 ? 32.562 14.047 0.067 1 88.19 353 ILE A C 1
ATOM 2810 O O . ILE A 1 353 ? 32.844 13.875 1.255 1 88.19 353 ILE A O 1
ATOM 2814 N N . SER A 1 354 ? 31.328 13.883 -0.443 1 90.94 354 SER A N 1
ATOM 2815 C CA . SER A 1 354 ? 30.266 13.273 0.343 1 90.94 354 SER A CA 1
ATOM 2816 C C . SER A 1 354 ? 29.547 12.188 -0.453 1 90.94 354 SER A C 1
ATOM 2818 O O . SER A 1 354 ? 29.812 12.008 -1.645 1 90.94 354 SER A O 1
ATOM 2820 N N . HIS A 1 355 ? 28.859 11.336 0.15 1 90.56 355 HIS A N 1
ATOM 2821 C CA . HIS A 1 355 ? 27.953 10.359 -0.467 1 90.56 355 HIS A CA 1
ATOM 2822 C C . HIS A 1 355 ? 26.609 10.344 0.23 1 90.56 355 HIS A C 1
ATOM 2824 O O . HIS A 1 355 ? 26.484 10.781 1.376 1 90.56 355 HIS A O 1
ATOM 2830 N N . ALA A 1 356 ? 25.641 9.914 -0.447 1 91.56 356 ALA A N 1
ATOM 2831 C CA . ALA A 1 356 ? 24.297 9.883 0.104 1 91.56 356 ALA A CA 1
ATOM 2832 C C . ALA A 1 356 ? 24.125 8.711 1.067 1 91.56 356 ALA A C 1
ATOM 2834 O O . ALA A 1 356 ? 24.797 7.688 0.936 1 91.56 356 ALA A O 1
ATOM 2835 N N . LEU A 1 357 ? 23.406 8.859 2.037 1 93.75 357 LEU A N 1
ATOM 2836 C CA . LEU A 1 357 ? 22.922 7.832 2.961 1 93.75 357 LEU A CA 1
ATOM 2837 C C . LEU A 1 357 ? 21.406 7.754 2.949 1 93.75 357 LEU A C 1
ATOM 2839 O O . LEU A 1 357 ? 20.719 8.75 3.217 1 93.75 357 LEU A O 1
ATOM 2843 N N . SER A 1 358 ? 20.875 6.637 2.545 1 94.94 358 SER A N 1
ATOM 2844 C CA . SER A 1 358 ? 19.438 6.484 2.418 1 94.94 358 SER A CA 1
ATOM 2845 C C . SER A 1 358 ? 18.906 5.383 3.332 1 94.94 358 SER A C 1
ATOM 2847 O O . SER A 1 358 ? 19.578 4.363 3.523 1 94.94 358 SER A O 1
ATOM 2849 N N . VAL A 1 359 ? 17.797 5.586 3.912 1 95.88 359 VAL A N 1
ATOM 2850 C CA . VAL A 1 359 ? 17.109 4.582 4.715 1 95.88 359 VAL A CA 1
ATOM 2851 C C . VAL A 1 359 ? 15.961 3.984 3.92 1 95.88 359 VAL A C 1
ATOM 2853 O O . VAL A 1 359 ? 15.047 4.703 3.504 1 95.88 359 VAL A O 1
ATOM 2856 N N . TYR A 1 360 ? 16.016 2.701 3.66 1 95.69 360 TYR A N 1
ATOM 2857 C CA . TYR A 1 360 ? 15.008 2.008 2.871 1 95.69 360 TYR A CA 1
ATOM 2858 C C . TYR A 1 360 ? 14.117 1.145 3.762 1 95.69 360 TYR A C 1
ATOM 2860 O O . TYR A 1 360 ? 14.609 0.464 4.664 1 95.69 360 TYR A O 1
ATOM 2868 N N . SER A 1 361 ? 12.836 1.272 3.629 1 95.44 361 SER A N 1
ATOM 2869 C CA . SER A 1 361 ? 11.859 0.361 4.207 1 95.44 361 SER A CA 1
ATOM 2870 C C . SER A 1 361 ? 11.383 -0.665 3.18 1 95.44 361 SER A C 1
ATOM 2872 O O . SER A 1 361 ? 11.008 -0.306 2.062 1 95.44 361 SER A O 1
ATOM 2874 N N . CYS A 1 362 ? 11.523 -1.921 3.551 1 96 362 CYS A N 1
ATOM 2875 C CA . CYS A 1 362 ? 11.266 -2.998 2.602 1 96 362 CYS A CA 1
ATOM 2876 C C . CYS A 1 362 ? 10.219 -3.963 3.141 1 96 362 CYS A C 1
ATOM 2878 O O . CYS A 1 362 ? 10.32 -4.426 4.277 1 96 362 CYS A O 1
ATOM 2880 N N . GLN A 1 363 ? 9.195 -4.289 2.357 1 92.81 363 GLN A N 1
ATOM 2881 C CA . GLN A 1 363 ? 8.156 -5.246 2.697 1 9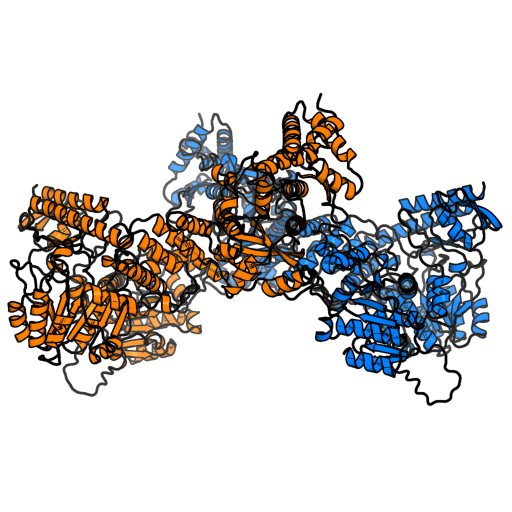2.81 363 GLN A CA 1
ATOM 2882 C C . GLN A 1 363 ? 7.973 -6.281 1.588 1 92.81 363 GLN A C 1
ATOM 2884 O O . GLN A 1 363 ? 7.918 -5.926 0.408 1 92.81 363 GLN A O 1
ATOM 2889 N N . LEU A 1 364 ? 7.891 -7.523 1.947 1 93.69 364 LEU A N 1
ATOM 2890 C CA . LEU A 1 364 ? 7.797 -8.609 0.975 1 93.69 364 LEU A CA 1
ATOM 2891 C C . LEU A 1 364 ? 6.457 -8.57 0.251 1 93.69 364 LEU A C 1
ATOM 2893 O O . LEU A 1 364 ? 5.418 -8.312 0.866 1 93.69 364 LEU A O 1
ATOM 2897 N N . ARG A 1 365 ? 6.59 -8.875 -1.043 1 90.81 365 ARG A N 1
ATOM 2898 C CA . ARG A 1 365 ? 5.398 -9.227 -1.805 1 90.81 365 ARG A CA 1
ATOM 2899 C C . ARG A 1 365 ? 4.992 -10.672 -1.549 1 90.81 365 ARG A C 1
ATOM 2901 O O . ARG A 1 365 ? 5.832 -11.578 -1.582 1 90.81 365 ARG A O 1
ATOM 2908 N N . GLN A 1 366 ? 3.799 -10.945 -1.32 1 89.75 366 GLN A N 1
ATOM 2909 C CA . GLN A 1 366 ? 3.346 -12.32 -1.124 1 89.75 366 GLN A CA 1
ATOM 2910 C C . GLN A 1 366 ? 4.332 -13.102 -0.267 1 89.75 366 GLN A C 1
ATOM 2912 O O . GLN A 1 366 ? 4.914 -14.086 -0.727 1 89.75 366 GLN A O 1
ATOM 2917 N N . PRO A 1 367 ? 4.508 -12.766 0.927 1 90.25 367 PRO A N 1
ATOM 2918 C CA . PRO A 1 367 ? 5.594 -13.219 1.798 1 90.25 367 PRO A CA 1
ATOM 2919 C C . PRO A 1 367 ? 5.684 -14.742 1.884 1 90.25 367 PRO A C 1
ATOM 2921 O O . PRO A 1 367 ? 6.781 -15.305 1.83 1 90.25 367 PRO A O 1
ATOM 2924 N N . ASN A 1 368 ? 4.59 -15.484 1.979 1 87.88 368 ASN A N 1
ATOM 2925 C CA . ASN A 1 368 ? 4.625 -16.938 2.102 1 87.88 368 ASN A CA 1
ATOM 2926 C C . ASN A 1 368 ? 5.16 -17.594 0.834 1 87.88 368 ASN A C 1
ATOM 2928 O O . ASN A 1 368 ? 5.922 -18.562 0.904 1 87.88 368 ASN A O 1
ATOM 2932 N N . GLN A 1 369 ? 4.75 -17.078 -0.29 1 92.56 369 GLN A N 1
ATOM 2933 C CA . GLN A 1 369 ? 5.219 -17.625 -1.562 1 92.56 369 GLN A CA 1
ATOM 2934 C C . GLN A 1 369 ? 6.699 -17.328 -1.771 1 92.56 369 GLN A C 1
ATOM 2936 O O . GLN A 1 369 ? 7.449 -18.188 -2.232 1 92.56 369 GLN A O 1
ATOM 2941 N N . VAL A 1 370 ? 7.113 -16.109 -1.418 1 94.81 370 VAL A N 1
ATOM 2942 C CA . VAL A 1 370 ? 8.523 -15.766 -1.557 1 94.81 370 VAL A CA 1
ATOM 2943 C C . VAL A 1 370 ? 9.367 -16.625 -0.621 1 94.81 370 VAL A C 1
ATOM 2945 O O . VAL A 1 370 ? 10.445 -17.094 -0.997 1 94.81 370 VAL A O 1
ATOM 2948 N N . LYS A 1 371 ? 8.891 -16.875 0.568 1 93.31 371 LYS A N 1
ATOM 2949 C CA . LYS A 1 371 ? 9.586 -17.75 1.506 1 93.31 371 LYS A CA 1
ATOM 2950 C C . LYS A 1 371 ? 9.742 -19.156 0.935 1 93.31 371 LYS A C 1
ATOM 2952 O O . LYS A 1 371 ? 10.789 -19.797 1.094 1 93.31 371 LYS A O 1
ATOM 2957 N N . THR A 1 372 ? 8.703 -19.625 0.27 1 93.75 372 THR A N 1
ATOM 2958 C CA . THR A 1 372 ? 8.734 -20.953 -0.352 1 93.75 372 THR A CA 1
ATOM 2959 C C . THR A 1 372 ? 9.797 -21 -1.444 1 93.75 372 THR A C 1
ATOM 2961 O O . THR A 1 372 ? 10.531 -21.984 -1.553 1 93.75 372 THR A O 1
ATOM 2964 N N . ILE A 1 373 ? 9.898 -19.984 -2.215 1 95.88 373 ILE A N 1
ATOM 2965 C CA . ILE A 1 373 ? 10.883 -19.906 -3.289 1 95.88 373 ILE A CA 1
ATOM 2966 C C . ILE A 1 373 ? 12.297 -19.953 -2.705 1 95.88 373 ILE A C 1
ATOM 2968 O O . ILE A 1 373 ? 13.133 -20.75 -3.152 1 95.88 373 ILE A O 1
ATOM 2972 N N . PHE A 1 374 ? 12.508 -19.219 -1.679 1 95.56 374 PHE A N 1
ATOM 2973 C CA . PHE A 1 374 ? 13.852 -19.141 -1.118 1 95.56 374 PHE A CA 1
ATOM 2974 C C . PHE A 1 374 ? 14.188 -20.406 -0.337 1 95.56 374 PHE A C 1
ATOM 2976 O O . PHE A 1 374 ? 15.352 -20.797 -0.274 1 95.56 374 PHE A O 1
ATOM 2983 N N . GLU A 1 375 ? 13.234 -21.016 0.262 1 93.5 375 GLU A N 1
ATOM 2984 C CA . GLU A 1 375 ? 13.477 -22.312 0.893 1 93.5 375 GLU A CA 1
ATOM 2985 C C . GLU A 1 375 ? 13.922 -23.344 -0.133 1 93.5 375 GLU A C 1
ATOM 2987 O O . GLU A 1 375 ? 14.812 -24.156 0.139 1 93.5 375 GLU A O 1
ATOM 2992 N N . PHE A 1 376 ? 13.312 -23.359 -1.325 1 95.19 376 PHE A N 1
ATOM 2993 C CA . PHE A 1 376 ? 13.695 -24.25 -2.416 1 95.19 376 PHE A CA 1
ATOM 2994 C C . PHE A 1 376 ? 15.125 -23.984 -2.863 1 95.19 376 PHE A C 1
ATOM 2996 O O . PHE A 1 376 ? 15.914 -24.906 -3.031 1 95.19 376 PHE A O 1
ATOM 3003 N N . LEU A 1 377 ? 15.438 -22.719 -2.963 1 93.44 377 LEU A N 1
ATOM 3004 C CA . LEU A 1 377 ? 16.766 -22.328 -3.438 1 93.44 377 LEU A CA 1
ATOM 3005 C C . LEU A 1 377 ? 17.828 -22.703 -2.416 1 93.44 377 LEU A C 1
ATOM 3007 O O . LEU A 1 377 ? 18.938 -23.094 -2.789 1 93.44 377 LEU A O 1
ATOM 3011 N N . LYS A 1 378 ? 17.5 -22.625 -1.219 1 89.56 378 LYS A N 1
ATOM 3012 C CA . LYS A 1 378 ? 18.453 -22.938 -0.157 1 89.56 378 LYS A CA 1
ATOM 3013 C C . LYS A 1 378 ? 18.719 -24.438 -0.077 1 89.56 378 LYS A C 1
ATOM 3015 O O . LYS A 1 378 ? 19.781 -24.859 0.362 1 89.56 378 LYS A O 1
ATOM 3020 N N . ASN A 1 379 ? 17.766 -25.125 -0.544 1 85.81 379 ASN A N 1
ATOM 3021 C CA . ASN A 1 379 ? 17.859 -26.578 -0.446 1 85.81 379 ASN A CA 1
ATOM 3022 C C . ASN A 1 379 ? 18.469 -27.188 -1.707 1 85.81 379 ASN A C 1
ATOM 3024 O O . ASN A 1 379 ? 17.812 -27.938 -2.422 1 85.81 379 ASN A O 1
ATOM 3028 N N . GLY A 1 380 ? 19.734 -26.812 -2.014 1 79.94 380 GLY A N 1
ATOM 3029 C CA . GLY A 1 380 ? 20.469 -27.516 -3.055 1 79.94 380 GLY A CA 1
ATOM 3030 C C . GLY A 1 380 ? 20.469 -26.766 -4.379 1 79.94 380 GLY A C 1
ATOM 3031 O O . GLY A 1 380 ? 21.062 -27.25 -5.355 1 79.94 380 GLY A O 1
ATOM 3032 N N . TYR A 1 381 ? 19.828 -25.609 -4.461 1 88.5 381 TYR A N 1
ATOM 3033 C CA . TYR A 1 381 ? 19.75 -24.906 -5.73 1 88.5 381 TYR A CA 1
ATOM 3034 C C . TYR A 1 381 ? 20.25 -23.469 -5.582 1 88.5 381 TYR A C 1
ATOM 3036 O O . TYR A 1 381 ? 19.688 -22.547 -6.188 1 88.5 381 TYR A O 1
ATOM 3044 N N . HIS A 1 382 ? 21.172 -23.281 -4.797 1 84.62 382 HIS A N 1
ATOM 3045 C CA . HIS A 1 382 ? 21.672 -21.953 -4.457 1 84.62 382 HIS A CA 1
ATOM 3046 C C . HIS A 1 382 ? 22.234 -21.25 -5.68 1 84.62 382 HIS A C 1
ATOM 3048 O O . HIS A 1 382 ? 22.25 -20.016 -5.746 1 84.62 382 HIS A O 1
ATOM 3054 N N . GLU A 1 383 ? 22.609 -22.016 -6.68 1 82.44 383 GLU A N 1
ATOM 3055 C CA . GLU A 1 383 ? 23.219 -21.438 -7.875 1 82.44 383 GLU A CA 1
ATOM 3056 C C . GLU A 1 383 ? 22.203 -20.641 -8.68 1 82.44 383 GLU A C 1
ATOM 3058 O O . GLU A 1 383 ? 22.578 -19.734 -9.43 1 82.44 383 GLU A O 1
ATOM 3063 N N . ILE A 1 384 ? 20.984 -20.938 -8.422 1 89.12 384 ILE A N 1
ATOM 3064 C CA . ILE A 1 384 ? 19.922 -20.266 -9.172 1 89.12 384 ILE A CA 1
ATOM 3065 C C . ILE A 1 384 ? 19.625 -18.906 -8.555 1 89.12 384 ILE A C 1
ATOM 3067 O O . ILE A 1 384 ? 19 -18.062 -9.18 1 89.12 384 ILE A O 1
ATOM 3071 N N . SER A 1 385 ? 20.078 -18.672 -7.348 1 86.69 385 SER A N 1
ATOM 3072 C CA . SER A 1 385 ? 19.766 -17.453 -6.613 1 86.69 385 SER A CA 1
ATOM 3073 C C . SER A 1 385 ? 20.234 -16.219 -7.371 1 86.69 385 SER A C 1
ATOM 3075 O O . SER A 1 385 ? 19.578 -15.164 -7.309 1 86.69 385 SER A O 1
ATOM 3077 N N . SER A 1 386 ? 21.281 -16.406 -8.078 1 83.62 386 SER A N 1
ATOM 3078 C CA . SER A 1 386 ? 21.797 -15.266 -8.828 1 83.62 386 SER A CA 1
ATOM 3079 C C . SER A 1 386 ? 20.922 -14.945 -10.031 1 83.62 386 SER A C 1
ATOM 3081 O O . SER A 1 386 ? 20.875 -13.805 -10.484 1 83.62 386 SER A O 1
ATOM 3083 N N . SER A 1 387 ? 20.156 -15.969 -10.461 1 86.69 387 SER A N 1
ATOM 3084 C CA . SER A 1 387 ? 19.312 -15.797 -11.641 1 86.69 387 SER A CA 1
ATOM 3085 C C . SER A 1 387 ? 17.906 -15.367 -11.25 1 86.69 387 SER A C 1
ATOM 3087 O O . SER A 1 387 ? 17.141 -14.898 -12.094 1 86.69 387 SER A O 1
ATOM 3089 N N . LEU A 1 388 ? 17.641 -15.5 -10.039 1 91.31 388 LEU A N 1
ATOM 3090 C CA . LEU A 1 388 ? 16.297 -15.148 -9.594 1 91.31 388 LEU A CA 1
ATOM 3091 C C . LEU A 1 388 ? 16.062 -13.641 -9.688 1 91.31 388 LEU A C 1
ATOM 3093 O O . LEU A 1 388 ? 16.891 -12.852 -9.227 1 91.31 388 LEU A O 1
ATOM 3097 N N . ASP A 1 389 ? 15.023 -13.219 -10.344 1 92.44 389 ASP A N 1
ATOM 3098 C CA . ASP A 1 389 ? 14.664 -11.805 -10.477 1 92.44 389 ASP A CA 1
ATOM 3099 C C . ASP A 1 389 ? 13.18 -11.594 -10.219 1 92.44 389 ASP A C 1
ATOM 3101 O O . ASP A 1 389 ? 12.344 -11.859 -11.094 1 92.44 389 ASP A O 1
ATOM 3105 N N . LEU A 1 390 ? 12.82 -11.047 -9.086 1 94.94 390 LEU A N 1
ATOM 3106 C CA . LEU A 1 390 ? 11.438 -10.781 -8.719 1 94.94 390 LEU A CA 1
ATOM 3107 C C . LEU A 1 390 ? 11.133 -9.289 -8.758 1 94.94 390 LEU A C 1
ATOM 3109 O O . LEU A 1 390 ? 10.336 -8.789 -7.961 1 94.94 390 LEU A O 1
ATOM 3113 N N . SER A 1 391 ? 11.836 -8.57 -9.617 1 92.75 391 SER A N 1
ATOM 3114 C CA . SER A 1 391 ? 11.539 -7.16 -9.828 1 92.75 391 SER A CA 1
ATOM 3115 C C . SER A 1 391 ? 10.422 -6.973 -10.844 1 92.75 391 SER A C 1
ATOM 3117 O O . SER A 1 391 ? 10.438 -7.574 -11.914 1 92.75 391 SER A O 1
ATOM 3119 N N . PHE A 1 392 ? 9.383 -6.211 -10.445 1 92.44 392 PHE A N 1
ATOM 3120 C CA . PHE A 1 392 ? 8.242 -6.016 -11.328 1 92.44 392 PHE A CA 1
ATOM 3121 C C . PHE A 1 392 ? 7.898 -4.535 -11.453 1 92.44 392 PHE A C 1
ATOM 3123 O O . PHE A 1 392 ? 7.98 -3.791 -10.469 1 92.44 392 PHE A O 1
ATOM 3130 N N . GLU A 1 393 ? 7.582 -4.07 -12.578 1 85.75 393 GLU A N 1
ATOM 3131 C CA . GLU A 1 393 ? 7.082 -2.719 -12.797 1 85.75 393 GLU A CA 1
ATOM 3132 C C . GLU A 1 393 ? 5.59 -2.627 -12.492 1 85.75 393 GLU A C 1
ATOM 3134 O O . GLU A 1 393 ? 5.102 -1.584 -12.055 1 85.75 393 GLU A O 1
ATOM 3139 N N . ASP A 1 394 ? 4.961 -3.775 -12.703 1 89 394 ASP A N 1
ATOM 3140 C CA . ASP A 1 394 ? 3.516 -3.873 -12.508 1 89 394 ASP A CA 1
ATOM 3141 C C . ASP A 1 394 ? 3.176 -4.914 -11.438 1 89 394 ASP A C 1
ATOM 3143 O O . ASP A 1 394 ? 3.582 -6.07 -11.547 1 89 394 ASP A O 1
ATOM 3147 N N . ASP A 1 395 ? 2.402 -4.488 -10.523 1 87.44 395 ASP A N 1
ATOM 3148 C CA . ASP A 1 395 ? 2.049 -5.359 -9.406 1 87.44 395 ASP A CA 1
ATOM 3149 C C . ASP A 1 395 ? 1.186 -6.527 -9.875 1 87.44 395 ASP A C 1
ATOM 3151 O O . ASP A 1 395 ? 1.224 -7.609 -9.281 1 87.44 395 ASP A O 1
ATOM 3155 N N . SER A 1 396 ? 0.454 -6.359 -10.898 1 87.81 396 SER A N 1
ATOM 3156 C CA . SER A 1 396 ? -0.393 -7.434 -11.406 1 87.81 396 SER A CA 1
ATOM 3157 C C . SER A 1 396 ? 0.444 -8.594 -11.93 1 87.81 396 SER A C 1
ATOM 3159 O O . SER A 1 396 ? 0.049 -9.758 -11.812 1 87.81 396 SER A O 1
ATOM 3161 N N . VAL A 1 397 ? 1.593 -8.312 -12.484 1 92.62 397 VAL A N 1
ATOM 3162 C CA . VAL A 1 397 ? 2.5 -9.344 -12.977 1 92.62 397 VAL A CA 1
ATOM 3163 C C . VAL A 1 397 ? 3.115 -10.094 -11.805 1 92.62 397 VAL A C 1
ATOM 3165 O O . VAL A 1 397 ? 3.264 -11.32 -11.852 1 92.62 397 VAL A O 1
ATOM 3168 N N . ALA A 1 398 ? 3.447 -9.367 -10.727 1 93.44 398 ALA A N 1
ATOM 3169 C CA . ALA A 1 398 ? 3.986 -9.992 -9.516 1 93.44 398 ALA A CA 1
ATOM 3170 C C . ALA A 1 398 ? 2.971 -10.938 -8.891 1 93.44 398 ALA A C 1
ATOM 3172 O O . ALA A 1 398 ? 3.32 -12.047 -8.461 1 93.44 398 ALA A O 1
ATOM 3173 N N . ASP A 1 399 ? 1.713 -10.57 -8.914 1 89.5 399 ASP A N 1
ATOM 3174 C CA . ASP A 1 399 ? 0.632 -11.336 -8.297 1 89.5 399 ASP A CA 1
ATOM 3175 C C . ASP A 1 399 ? 0.424 -12.664 -9.016 1 89.5 399 ASP A C 1
ATOM 3177 O O . ASP A 1 399 ? -0.077 -13.625 -8.422 1 89.5 399 ASP A O 1
ATOM 3181 N N . GLU A 1 400 ? 0.808 -12.688 -10.203 1 92.06 400 GLU A N 1
ATOM 3182 C CA . GLU A 1 400 ? 0.653 -13.914 -10.977 1 92.06 400 GLU A CA 1
ATOM 3183 C C . GLU A 1 400 ? 1.938 -14.742 -10.969 1 92.06 400 GLU A C 1
ATOM 3185 O O . GLU A 1 400 ? 1.903 -15.953 -10.734 1 92.06 400 GLU A O 1
ATOM 3190 N N . LYS A 1 401 ? 3.053 -14.164 -11.125 1 94.62 401 LYS A N 1
ATOM 3191 C CA . LYS A 1 401 ? 4.312 -14.875 -11.328 1 94.62 401 LYS A CA 1
ATOM 3192 C C . LYS A 1 401 ? 4.816 -15.484 -10.023 1 94.62 401 LYS A C 1
ATOM 3194 O O . LYS A 1 401 ? 5.316 -16.609 -10.016 1 94.62 401 LYS A O 1
ATOM 3199 N N . ILE A 1 402 ? 4.754 -14.773 -8.93 1 94.81 402 ILE A N 1
ATOM 3200 C CA . ILE A 1 402 ? 5.332 -15.227 -7.668 1 94.81 402 ILE A CA 1
ATOM 3201 C C . ILE A 1 402 ? 4.625 -16.5 -7.203 1 94.81 402 ILE A C 1
ATOM 3203 O O . ILE A 1 402 ? 5.277 -17.484 -6.859 1 94.81 402 ILE A O 1
ATOM 3207 N N . PRO A 1 403 ? 3.332 -16.562 -7.254 1 93 403 PRO A N 1
ATOM 3208 C CA . PRO A 1 403 ? 2.674 -17.812 -6.875 1 93 403 PRO A CA 1
ATOM 3209 C C . PRO A 1 403 ? 3.033 -18.969 -7.805 1 93 403 PRO A C 1
ATOM 3211 O O . PRO A 1 403 ? 3.156 -20.109 -7.352 1 93 403 PRO A O 1
ATOM 3214 N N . ILE A 1 404 ? 3.221 -18.75 -9.047 1 95 404 ILE A N 1
ATOM 3215 C CA . ILE A 1 404 ? 3.582 -19.797 -10 1 95 404 ILE A CA 1
ATOM 3216 C C . ILE A 1 404 ? 4.969 -20.344 -9.664 1 95 404 ILE A C 1
ATOM 3218 O O . ILE A 1 404 ? 5.176 -21.562 -9.672 1 95 404 ILE A O 1
ATOM 3222 N N . LEU A 1 405 ? 5.844 -19.453 -9.406 1 95.75 405 LEU A N 1
ATOM 3223 C CA . LEU A 1 405 ? 7.191 -19.875 -9.039 1 95.75 405 LEU A CA 1
ATOM 3224 C C . LEU A 1 405 ? 7.176 -20.688 -7.75 1 95.75 405 LEU A C 1
ATOM 3226 O O . LEU A 1 405 ? 7.867 -21.703 -7.641 1 95.75 405 LEU A O 1
ATOM 3230 N N . ALA A 1 406 ? 6.414 -20.188 -6.793 1 95.44 406 ALA A N 1
ATOM 3231 C CA . ALA A 1 406 ? 6.297 -20.922 -5.535 1 95.44 406 ALA A CA 1
ATOM 3232 C C . ALA A 1 406 ? 5.688 -22.297 -5.758 1 95.44 406 ALA A C 1
ATOM 3234 O O . ALA A 1 406 ? 6.105 -23.281 -5.133 1 95.44 406 ALA A O 1
ATOM 3235 N N . TYR A 1 407 ? 4.723 -22.375 -6.637 1 94.56 407 TYR A N 1
ATOM 3236 C CA . TYR A 1 407 ? 4.074 -23.641 -6.953 1 94.56 407 TYR A CA 1
ATOM 3237 C C . TYR A 1 407 ? 5.051 -24.609 -7.609 1 94.56 407 TYR A C 1
ATOM 3239 O O . TYR A 1 407 ? 5.121 -25.781 -7.23 1 94.56 407 TYR A O 1
ATOM 3247 N N . ILE A 1 408 ? 5.766 -24.141 -8.578 1 94.94 408 ILE A N 1
ATOM 3248 C CA . ILE A 1 408 ? 6.754 -24.969 -9.266 1 94.94 408 ILE A CA 1
ATOM 3249 C C . ILE A 1 408 ? 7.816 -25.422 -8.273 1 94.94 408 ILE A C 1
ATOM 3251 O O . ILE A 1 408 ? 8.227 -26.594 -8.281 1 94.94 408 ILE A O 1
ATOM 3255 N N . ALA A 1 409 ? 8.242 -24.531 -7.402 1 95.5 409 ALA A N 1
ATOM 3256 C CA . ALA A 1 409 ? 9.219 -24.875 -6.375 1 95.5 409 ALA A CA 1
ATOM 3257 C C . ALA A 1 409 ? 8.695 -26 -5.48 1 95.5 409 ALA A C 1
ATOM 3259 O O . ALA A 1 409 ? 9.43 -26.938 -5.141 1 95.5 409 ALA A O 1
ATOM 3260 N N . THR A 1 410 ? 7.465 -25.938 -5.152 1 93.75 410 THR A N 1
ATOM 3261 C CA . THR A 1 410 ? 6.855 -26.938 -4.281 1 93.75 410 THR A CA 1
ATOM 3262 C C . THR A 1 410 ? 6.781 -28.297 -4.98 1 93.75 410 THR A C 1
ATOM 3264 O O . THR A 1 410 ? 7.113 -29.328 -4.391 1 93.75 410 THR A O 1
ATOM 3267 N N . ILE A 1 411 ? 6.398 -28.297 -6.246 1 92.62 411 ILE A N 1
ATOM 3268 C CA . ILE A 1 411 ? 6.285 -29.531 -7.016 1 92.62 411 ILE A CA 1
ATOM 3269 C C . ILE A 1 411 ? 7.66 -30.172 -7.156 1 92.62 411 ILE A C 1
ATOM 3271 O O . ILE A 1 411 ? 7.801 -31.391 -6.98 1 92.62 411 ILE A O 1
ATOM 3275 N N . LEU A 1 412 ? 8.633 -29.359 -7.48 1 93.38 412 LEU A N 1
ATOM 3276 C CA . LEU A 1 412 ? 9.977 -29.875 -7.707 1 93.38 412 LEU A CA 1
ATOM 3277 C C . LEU A 1 412 ? 10.602 -30.359 -6.402 1 93.38 412 LEU A C 1
ATOM 3279 O O . LEU A 1 412 ? 11.438 -31.266 -6.406 1 93.38 412 LEU A O 1
ATOM 3283 N N . LYS A 1 413 ? 10.18 -29.797 -5.301 1 91.69 413 LYS A N 1
ATOM 3284 C CA . LYS A 1 413 ? 10.711 -30.188 -3.996 1 91.69 413 LYS A CA 1
ATOM 3285 C C . LYS A 1 413 ? 10.039 -31.469 -3.486 1 91.69 413 LYS A C 1
ATOM 3287 O O . LYS A 1 413 ? 10.711 -32.375 -2.986 1 91.69 413 LYS A O 1
ATOM 3292 N N . GLU A 1 414 ? 8.734 -31.547 -3.641 1 88.69 414 GLU A N 1
ATOM 3293 C CA . GLU A 1 414 ? 7.953 -32.594 -3.008 1 88.69 414 GLU A CA 1
ATOM 3294 C C . GLU A 1 414 ? 7.906 -33.844 -3.881 1 88.69 414 GLU A C 1
ATOM 3296 O O . GLU A 1 414 ? 7.715 -34.969 -3.377 1 88.69 414 GLU A O 1
ATOM 3301 N N . SER A 1 415 ? 8.062 -33.688 -5.16 1 87.5 415 SER A N 1
ATOM 3302 C CA . SER A 1 415 ? 7.922 -34.812 -6.055 1 87.5 415 SER A CA 1
ATOM 3303 C C . SER A 1 415 ? 9.266 -35.25 -6.645 1 87.5 415 SER A C 1
ATOM 3305 O O . SER A 1 415 ? 10.031 -34.375 -7.105 1 87.5 415 SER A O 1
ATOM 3307 N N . SER A 1 416 ? 9.539 -36.531 -6.566 1 89.25 416 SER A N 1
ATOM 3308 C CA . SER A 1 416 ? 10.781 -37.031 -7.145 1 89.25 416 SER A CA 1
ATOM 3309 C C . SER A 1 416 ? 10.633 -37.25 -8.648 1 89.25 416 SER A C 1
ATOM 3311 O O . SER A 1 416 ? 11.633 -37.375 -9.359 1 89.25 416 SER A O 1
ATOM 3313 N N . PHE A 1 417 ? 9.461 -37.406 -9.117 1 90.56 417 PHE A N 1
ATOM 3314 C CA . PHE A 1 417 ? 9.188 -37.594 -10.531 1 90.56 417 PHE A CA 1
ATOM 3315 C C . PHE A 1 417 ? 7.848 -36.969 -10.914 1 90.56 417 PHE A C 1
ATOM 3317 O O . PHE A 1 417 ? 7.066 -36.594 -10.039 1 90.56 417 PHE A O 1
ATOM 3324 N N . PHE A 1 418 ? 7.562 -36.781 -12.195 1 90.31 418 PHE A N 1
ATOM 3325 C CA . PHE A 1 418 ? 6.289 -36.25 -12.672 1 90.31 418 PHE A CA 1
ATOM 3326 C C . PHE A 1 418 ? 5.301 -37.406 -12.922 1 90.31 418 PHE A C 1
ATOM 3328 O O . PHE A 1 418 ? 5.602 -38.344 -13.656 1 90.31 418 PHE A O 1
ATOM 3335 N N . PRO A 1 419 ? 4.176 -37.312 -12.391 1 87.75 419 PRO A N 1
ATOM 3336 C CA . PRO A 1 419 ? 3.207 -38.406 -12.516 1 87.75 419 PRO A CA 1
ATOM 3337 C C . PRO A 1 419 ? 2.582 -38.5 -13.906 1 87.75 419 PRO A C 1
ATOM 3339 O O . PRO A 1 419 ? 2.734 -37.562 -14.711 1 87.75 419 PRO A O 1
ATOM 3342 N N . TYR A 1 420 ? 1.946 -39.625 -14.102 1 88.62 420 TYR A N 1
ATOM 3343 C CA . TYR A 1 420 ? 1.225 -39.844 -15.352 1 88.62 420 TYR A CA 1
ATOM 3344 C C . TYR A 1 420 ? 0.067 -38.875 -15.484 1 88.62 420 TYR A C 1
ATOM 3346 O O . TYR A 1 420 ? -0.638 -38.594 -14.516 1 88.62 420 TYR A O 1
ATOM 3354 N N . GLU A 1 421 ? -0.036 -38.312 -16.672 1 88.94 421 GLU A N 1
ATOM 3355 C CA . GLU A 1 421 ? -1.151 -37.406 -17 1 88.94 421 GLU A CA 1
ATOM 3356 C C . GLU A 1 421 ? -2.045 -38.031 -18.078 1 88.94 421 GLU A C 1
ATOM 3358 O O . GLU A 1 421 ? -1.555 -38.5 -19.109 1 88.94 421 GLU A O 1
ATOM 3363 N N . PRO A 1 422 ? -3.359 -38 -17.828 1 90.69 422 PRO A N 1
ATOM 3364 C CA . PRO A 1 422 ? -4.254 -38.5 -18.875 1 90.69 422 PRO A CA 1
ATOM 3365 C C . PRO A 1 422 ? -4.223 -37.656 -20.125 1 90.69 422 PRO A C 1
ATOM 3367 O O . PRO A 1 422 ? -3.932 -36.438 -20.062 1 90.69 422 PRO A O 1
ATOM 3370 N N . PRO A 1 423 ? -4.516 -38.25 -21.25 1 92.5 423 PRO A N 1
ATOM 3371 C CA . PRO A 1 423 ? -4.52 -37.5 -22.516 1 92.5 423 PRO A CA 1
ATOM 3372 C C . PRO A 1 423 ? -5.523 -36.344 -22.5 1 92.5 423 PRO A C 1
ATOM 3374 O O . PRO A 1 423 ? -5.301 -35.312 -23.156 1 92.5 423 PRO A O 1
ATOM 3377 N N . ALA A 1 424 ? -6.648 -36.531 -21.75 1 94.56 424 ALA A N 1
ATOM 3378 C CA . ALA A 1 424 ? -7.652 -35.5 -21.672 1 94.56 424 ALA A CA 1
ATOM 3379 C C . ALA A 1 424 ? -7.094 -34.25 -20.969 1 94.56 424 ALA A C 1
ATOM 3381 O O . ALA A 1 424 ? -7.66 -33.156 -21.078 1 94.56 424 ALA A O 1
ATOM 3382 N N . GLY A 1 425 ? -6.039 -34.406 -20.297 1 94 425 GLY A N 1
ATOM 3383 C CA . GLY A 1 425 ? -5.453 -33.344 -19.484 1 94 425 GLY A CA 1
ATOM 3384 C C . GLY A 1 425 ? -5.332 -33.719 -18.016 1 94 425 GLY A C 1
ATOM 3385 O O . GLY A 1 425 ? -5.938 -34.719 -17.562 1 94 425 GLY A O 1
ATOM 3386 N N . ASN A 1 426 ? -4.508 -33 -17.281 1 93.25 426 ASN A N 1
ATOM 3387 C CA . ASN A 1 426 ? -4.371 -33.188 -15.844 1 93.25 426 ASN A CA 1
ATOM 3388 C C . ASN A 1 426 ? -5.727 -33.156 -15.148 1 93.25 426 ASN A C 1
ATOM 3390 O O . ASN A 1 426 ? -6.512 -32.219 -15.344 1 93.25 426 ASN A O 1
ATOM 3394 N N . LYS A 1 427 ? -6.031 -34.219 -14.414 1 92 427 LYS A N 1
ATOM 3395 C CA . LYS A 1 427 ? -7.34 -34.312 -13.781 1 92 427 LYS A CA 1
ATOM 3396 C C . LYS A 1 427 ? -7.602 -33.125 -12.852 1 92 427 LYS A C 1
ATOM 3398 O O . LYS A 1 427 ? -8.711 -32.594 -12.828 1 92 427 LYS A O 1
ATOM 3403 N N . ARG A 1 428 ? -6.621 -32.812 -12.055 1 91.56 428 ARG A N 1
ATOM 3404 C CA . ARG A 1 428 ? -6.773 -31.641 -11.172 1 91.56 428 ARG A CA 1
ATOM 3405 C C . ARG A 1 428 ? -7.062 -30.375 -11.969 1 91.56 428 ARG A C 1
ATOM 3407 O O . ARG A 1 428 ? -7.926 -29.578 -11.586 1 91.56 428 ARG A O 1
ATOM 3414 N N . PHE A 1 429 ? -6.328 -30.172 -13 1 95.56 429 PHE A N 1
ATOM 3415 C CA . PHE A 1 429 ? -6.512 -28.984 -13.836 1 95.56 429 PHE A CA 1
ATOM 3416 C C . PHE A 1 429 ? -7.918 -28.953 -14.422 1 95.56 429 PHE A C 1
ATOM 3418 O O . PHE A 1 429 ? -8.578 -27.906 -14.391 1 95.56 429 PHE A O 1
ATOM 3425 N N . ARG A 1 430 ? -8.445 -30.016 -14.961 1 96.69 430 ARG A N 1
ATOM 3426 C CA . ARG A 1 430 ? -9.789 -30.109 -15.516 1 96.69 430 ARG A CA 1
ATOM 3427 C C . ARG A 1 430 ? -10.844 -29.828 -14.445 1 96.69 430 ARG A C 1
ATOM 3429 O O . ARG A 1 430 ? -11.844 -29.172 -14.711 1 96.69 430 ARG A O 1
ATOM 3436 N N . ASN A 1 431 ? -10.555 -30.359 -13.266 1 94.5 431 ASN A N 1
ATOM 3437 C CA . ASN A 1 431 ? -11.453 -30.078 -12.156 1 94.5 431 ASN A CA 1
ATOM 3438 C C . ASN A 1 431 ? -11.477 -28.594 -11.812 1 94.5 431 ASN A C 1
ATOM 3440 O O . ASN A 1 431 ? -12.531 -28.047 -11.461 1 94.5 431 ASN A O 1
ATOM 3444 N N . LEU A 1 432 ? -10.383 -27.984 -11.82 1 95.19 432 LEU A N 1
ATOM 3445 C CA . LEU A 1 432 ? -10.289 -26.562 -11.523 1 95.19 432 LEU A CA 1
ATOM 3446 C C . LEU A 1 432 ? -11.055 -25.734 -12.555 1 95.19 432 LEU A C 1
ATOM 3448 O O . LEU A 1 432 ? -11.742 -24.781 -12.195 1 95.19 432 LEU A O 1
ATOM 3452 N N . ILE A 1 433 ? -10.93 -26.094 -13.805 1 96.38 433 ILE A N 1
ATOM 3453 C CA . ILE A 1 433 ? -11.68 -25.406 -14.852 1 96.38 433 ILE A CA 1
ATOM 3454 C C . ILE A 1 433 ? -13.18 -25.562 -14.602 1 96.38 433 ILE A C 1
ATOM 3456 O O . ILE A 1 433 ? -13.93 -24.594 -14.648 1 96.38 433 ILE A O 1
ATOM 3460 N N . ALA A 1 434 ? -13.57 -26.797 -14.352 1 95.69 434 ALA A N 1
ATOM 3461 C CA . ALA A 1 434 ? -14.984 -27.078 -14.102 1 95.69 434 ALA A CA 1
ATOM 3462 C C . ALA A 1 434 ? -15.5 -26.312 -12.891 1 95.69 434 ALA A C 1
ATOM 3464 O O . ALA A 1 434 ? -16.594 -25.75 -12.922 1 95.69 434 ALA A O 1
ATOM 3465 N N . SER A 1 435 ? -14.664 -26.312 -11.859 1 92.81 435 SER A N 1
ATOM 3466 C CA . SER A 1 435 ? -15.055 -25.594 -10.641 1 92.81 435 SER A CA 1
ATOM 3467 C C . SER A 1 435 ? -15.164 -24.094 -10.891 1 92.81 435 SER A C 1
ATOM 3469 O O . SER A 1 435 ? -16.047 -23.438 -10.32 1 92.81 435 SER A O 1
ATOM 3471 N N . PHE A 1 436 ? -14.281 -23.578 -11.633 1 94.25 436 PHE A N 1
ATOM 3472 C CA . PHE A 1 436 ? -14.344 -22.172 -11.961 1 94.25 436 PHE A CA 1
ATOM 3473 C C . PHE A 1 436 ? -15.633 -21.844 -12.703 1 94.25 436 PHE A C 1
ATOM 3475 O O . PHE A 1 436 ? -16.297 -20.844 -12.398 1 94.25 436 PHE A O 1
ATOM 3482 N N . MET A 1 437 ? -16 -22.672 -13.672 1 93.94 437 MET A N 1
ATOM 3483 C CA . MET A 1 437 ? -17.234 -22.484 -14.43 1 93.94 437 MET A CA 1
ATOM 3484 C C . MET A 1 437 ? -18.453 -22.594 -13.523 1 93.94 437 MET A C 1
ATOM 3486 O O . MET A 1 437 ? -19.422 -21.844 -13.695 1 93.94 437 MET A O 1
ATOM 3490 N N . LYS A 1 438 ? -18.359 -23.453 -12.648 1 90.88 438 LYS A N 1
ATOM 3491 C CA . LYS A 1 438 ? -19.469 -23.672 -11.719 1 90.88 438 LYS A CA 1
ATOM 3492 C C . LYS A 1 438 ? -19.609 -22.5 -10.75 1 90.88 438 LYS A C 1
ATOM 3494 O O . LYS A 1 438 ? -20.734 -22.016 -10.523 1 90.88 438 LYS A O 1
ATOM 3499 N N . THR A 1 439 ? -18.516 -22.062 -10.219 1 88.06 439 THR A N 1
ATOM 3500 C CA . THR A 1 439 ? -18.531 -21.094 -9.125 1 88.06 439 THR A CA 1
ATOM 3501 C C . THR A 1 439 ? -18.781 -19.688 -9.656 1 88.06 439 THR A C 1
ATOM 3503 O O . THR A 1 439 ? -19.578 -18.938 -9.094 1 88.06 439 THR A O 1
ATOM 3506 N N . TYR A 1 440 ? -18.156 -19.312 -10.688 1 89.44 440 TYR A N 1
ATOM 3507 C CA . TYR A 1 440 ? -18.219 -17.922 -11.148 1 89.44 440 TYR A CA 1
ATOM 3508 C C . TYR A 1 440 ? -19.328 -17.75 -12.188 1 89.44 440 TYR A C 1
ATOM 3510 O O . TYR A 1 440 ? -19.906 -16.672 -12.305 1 89.44 440 TYR A O 1
ATOM 3518 N N . HIS A 1 441 ? -19.641 -18.828 -12.922 1 90.69 441 HIS A N 1
ATOM 3519 C CA . HIS A 1 441 ? -20.594 -18.688 -14.016 1 90.69 441 HIS A CA 1
ATOM 3520 C C . HIS A 1 441 ? -21.797 -19.578 -13.828 1 90.69 441 HIS A C 1
ATOM 3522 O O . HIS A 1 441 ? -22.703 -19.609 -14.664 1 90.69 441 HIS A O 1
ATOM 3528 N N . HIS A 1 442 ? -21.875 -20.438 -12.766 1 88.69 442 HIS A N 1
ATOM 3529 C CA . HIS A 1 442 ? -23.016 -21.25 -12.352 1 88.69 442 HIS A CA 1
ATOM 3530 C C . HIS A 1 442 ? -23.328 -22.328 -13.383 1 88.69 442 HIS A C 1
ATOM 3532 O O . HIS A 1 442 ? -24.5 -22.594 -13.672 1 88.69 442 HIS A O 1
ATOM 3538 N N . ILE A 1 443 ? -22.297 -22.828 -14.039 1 92.44 443 ILE A N 1
ATOM 3539 C CA . ILE A 1 443 ? -22.422 -23.922 -14.984 1 92.44 443 ILE A CA 1
ATOM 3540 C C . ILE A 1 443 ? -21.984 -25.219 -14.328 1 92.44 443 ILE A C 1
ATOM 3542 O O . ILE A 1 443 ? -20.797 -25.406 -14.023 1 92.44 443 ILE A O 1
ATOM 3546 N N . PRO A 1 444 ? -22.844 -26.094 -14.148 1 92.06 444 PRO A N 1
ATOM 3547 C CA . PRO A 1 444 ? -22.5 -27.312 -13.398 1 92.06 444 PRO A CA 1
ATOM 3548 C C . PRO A 1 444 ? -21.719 -28.312 -14.234 1 92.06 444 PRO A C 1
ATOM 3550 O O . PRO A 1 444 ? -22.234 -29.391 -14.57 1 92.06 444 PRO A O 1
ATOM 3553 N N . LEU A 1 445 ? -20.453 -28.078 -14.453 1 93.75 445 LEU A N 1
ATOM 3554 C CA . LEU A 1 445 ? -19.547 -28.953 -15.203 1 93.75 445 LEU A CA 1
ATOM 3555 C C . LEU A 1 445 ? -18.719 -29.812 -14.258 1 93.75 445 LEU A C 1
ATOM 3557 O O . LEU A 1 445 ? -18.625 -29.531 -13.062 1 93.75 445 LEU A O 1
ATOM 3561 N N . ASN A 1 446 ? -18.266 -30.828 -14.727 1 92.94 446 ASN A N 1
ATOM 3562 C CA . ASN A 1 446 ? -17.25 -31.656 -14.07 1 92.94 446 ASN A CA 1
ATOM 3563 C C . ASN A 1 446 ? -16.062 -31.922 -14.992 1 92.94 446 ASN A C 1
ATOM 3565 O O . ASN A 1 446 ? -16.016 -31.422 -16.109 1 92.94 446 ASN A O 1
ATOM 3569 N N . ALA A 1 447 ? -15.141 -32.656 -14.492 1 94.06 447 ALA A N 1
ATOM 3570 C CA . ALA A 1 447 ? -13.906 -32.875 -15.234 1 94.06 447 ALA A CA 1
ATOM 3571 C C . ALA A 1 447 ? -14.164 -33.656 -16.531 1 94.06 447 ALA A C 1
ATOM 3573 O O . ALA A 1 447 ? -13.453 -33.469 -17.516 1 94.06 447 ALA A O 1
ATOM 3574 N N . ASP A 1 448 ? -15.219 -34.438 -16.578 1 93.69 448 ASP A N 1
ATOM 3575 C CA . ASP A 1 448 ? -15.5 -35.281 -17.734 1 93.69 448 ASP A CA 1
ATOM 3576 C C . ASP A 1 448 ? -16.219 -34.5 -18.828 1 93.69 448 ASP A C 1
ATOM 3578 O O . ASP A 1 448 ? -16.625 -35.062 -19.844 1 93.69 448 ASP A O 1
ATOM 3582 N N . ASN A 1 449 ? -16.328 -33.25 -18.609 1 96.69 449 ASN A N 1
ATOM 3583 C CA . ASN A 1 449 ? -16.859 -32.375 -19.656 1 96.69 449 ASN A CA 1
ATOM 3584 C C . ASN A 1 449 ? -15.766 -31.562 -20.344 1 96.69 449 ASN A C 1
ATOM 3586 O O . ASN A 1 449 ? -16.016 -30.891 -21.344 1 96.69 449 ASN A O 1
ATOM 3590 N N . VAL A 1 450 ? -14.594 -31.688 -19.781 1 97.56 450 VAL A N 1
ATOM 3591 C CA . VAL A 1 450 ? -13.523 -30.797 -20.234 1 97.56 450 VAL A CA 1
ATOM 3592 C C . VAL A 1 450 ? -12.375 -31.625 -20.812 1 97.56 450 VAL A C 1
ATOM 3594 O O . VAL A 1 450 ? -11.852 -32.531 -20.156 1 97.56 450 VAL A O 1
ATOM 3597 N N . VAL A 1 451 ? -11.93 -31.297 -22.016 1 97.62 451 VAL A N 1
ATOM 3598 C CA . VAL A 1 451 ? -10.758 -31.906 -22.625 1 97.62 451 VAL A CA 1
ATOM 3599 C C . VAL A 1 451 ? -9.719 -30.828 -22.938 1 97.62 451 VAL A C 1
ATOM 3601 O O . VAL A 1 451 ? -10.023 -29.828 -23.578 1 97.62 451 VAL A O 1
ATOM 3604 N N . VAL A 1 452 ? -8.523 -31.047 -22.531 1 97.44 452 VAL A N 1
ATOM 3605 C CA . VAL A 1 452 ? -7.469 -30.031 -22.641 1 97.44 452 VAL A CA 1
ATOM 3606 C C . VAL A 1 452 ? -6.641 -30.297 -23.891 1 97.44 452 VAL A C 1
ATOM 3608 O O . VAL A 1 452 ? -6.395 -31.453 -24.266 1 97.44 452 VAL A O 1
ATOM 3611 N N . PHE A 1 453 ? -6.293 -29.281 -24.609 1 96.44 453 PHE A N 1
ATOM 3612 C CA . PHE A 1 453 ? -5.457 -29.297 -25.812 1 96.44 453 PHE A CA 1
ATOM 3613 C C . PHE A 1 453 ? -4.289 -28.328 -25.656 1 96.44 453 PHE A C 1
ATOM 3615 O O . PHE A 1 453 ? -4.34 -27.406 -24.844 1 96.44 453 PHE A O 1
ATOM 3622 N N . PRO A 1 454 ? -3.244 -28.5 -26.344 1 93.75 454 PRO A N 1
ATOM 3623 C CA . PRO A 1 454 ? -2.084 -27.609 -26.234 1 93.75 454 PRO A CA 1
ATOM 3624 C C . PRO A 1 454 ? -2.406 -26.172 -26.625 1 93.75 454 PRO A C 1
ATOM 3626 O O . PRO A 1 454 ? -1.833 -25.234 -26.078 1 93.75 454 PRO A O 1
ATOM 3629 N N . SER A 1 455 ? -3.258 -25.984 -27.625 1 93.62 455 SER A N 1
ATOM 3630 C CA . SER A 1 455 ? -3.654 -24.656 -28.094 1 93.62 455 SER A CA 1
ATOM 3631 C C . SER A 1 455 ? -5.031 -24.703 -28.75 1 93.62 455 SER A C 1
ATOM 3633 O O . SER A 1 455 ? -5.551 -25.766 -29.062 1 93.62 455 SER A O 1
ATOM 3635 N N . ARG A 1 456 ? -5.504 -23.578 -28.969 1 93 456 ARG A N 1
ATOM 3636 C CA . ARG A 1 456 ? -6.785 -23.438 -29.641 1 93 456 ARG A CA 1
ATOM 3637 C C . ARG A 1 456 ? -6.703 -23.938 -31.078 1 93 456 ARG A C 1
ATOM 3639 O O . ARG A 1 456 ? -7.629 -24.578 -31.578 1 93 456 ARG A O 1
ATOM 3646 N N . ALA A 1 457 ? -5.637 -23.656 -31.734 1 92.31 457 ALA A N 1
ATOM 3647 C CA . ALA A 1 457 ? -5.438 -24.078 -33.125 1 92.31 457 ALA A CA 1
ATOM 3648 C C . ALA A 1 457 ? -5.398 -25.594 -33.25 1 92.31 457 ALA A C 1
ATOM 3650 O O . ALA A 1 457 ? -5.996 -26.172 -34.156 1 92.31 457 ALA A O 1
ATOM 3651 N N . VAL A 1 458 ? -4.711 -26.219 -32.375 1 94.38 458 VAL A N 1
ATOM 3652 C CA . VAL A 1 458 ? -4.605 -27.672 -32.375 1 94.38 458 VAL A CA 1
ATOM 3653 C C . VAL A 1 458 ? -5.973 -28.297 -32.094 1 94.38 458 VAL A C 1
ATOM 3655 O O . VAL A 1 458 ? -6.344 -29.297 -32.688 1 94.38 458 VAL A O 1
ATOM 3658 N N . ALA A 1 459 ? -6.672 -27.688 -31.172 1 95.81 459 ALA A N 1
ATOM 3659 C CA . ALA A 1 459 ? -8.008 -28.188 -30.828 1 95.81 459 ALA A CA 1
ATOM 3660 C C . ALA A 1 459 ? -8.922 -28.156 -32.062 1 95.81 459 ALA A C 1
ATOM 3662 O O . ALA A 1 459 ? -9.641 -29.125 -32.312 1 95.81 459 ALA A O 1
ATOM 3663 N N . ILE A 1 460 ? -8.922 -27.078 -32.781 1 95.44 460 ILE A N 1
ATOM 3664 C CA . ILE A 1 460 ? -9.773 -26.906 -33.938 1 95.44 460 ILE A CA 1
ATOM 3665 C C . ILE A 1 460 ? -9.367 -27.906 -35.031 1 95.44 460 ILE A C 1
ATOM 3667 O O . ILE A 1 460 ? -10.219 -28.562 -35.625 1 95.44 460 ILE A O 1
ATOM 3671 N N . GLU A 1 461 ? -8.109 -28 -35.281 1 94.62 461 GLU A N 1
ATOM 3672 C CA . GLU A 1 461 ? -7.629 -28.938 -36.281 1 94.62 461 GLU A CA 1
ATOM 3673 C C . GLU A 1 461 ? -8 -30.375 -35.938 1 94.62 461 GLU A C 1
ATOM 3675 O O . GLU A 1 461 ? -8.438 -31.125 -36.812 1 94.62 461 GLU A O 1
ATOM 3680 N N . ASN A 1 462 ? -7.754 -30.75 -34.719 1 94.5 462 ASN A N 1
ATOM 3681 C CA . ASN A 1 462 ? -8.07 -32.094 -34.281 1 94.5 462 ASN A CA 1
ATOM 3682 C C . ASN A 1 462 ? -9.562 -32.406 -34.406 1 94.5 462 ASN A C 1
ATOM 3684 O O . ASN A 1 462 ? -9.961 -33.5 -34.781 1 94.5 462 ASN A O 1
ATOM 3688 N N . ALA A 1 463 ? -10.352 -31.406 -34.062 1 95.06 463 ALA A N 1
ATOM 3689 C CA . ALA A 1 463 ? -11.797 -31.578 -34.188 1 95.06 463 ALA A CA 1
ATOM 3690 C C . ALA A 1 463 ? -12.203 -31.766 -35.656 1 95.06 463 ALA A C 1
ATOM 3692 O O . ALA A 1 463 ? -13.039 -32.625 -35.969 1 95.06 463 ALA A O 1
ATOM 3693 N N . LEU A 1 464 ? -11.648 -31.016 -36.5 1 93.94 464 LEU A N 1
ATOM 3694 C CA . LEU A 1 464 ? -11.969 -31.109 -37.938 1 93.94 464 LEU A CA 1
ATOM 3695 C C . LEU A 1 464 ? -11.492 -32.438 -38.5 1 93.94 464 LEU A C 1
ATOM 3697 O O . LEU A 1 464 ? -12.148 -33 -39.406 1 93.94 464 LEU A O 1
ATOM 3701 N N . ARG A 1 465 ? -10.391 -32.938 -38.031 1 93.25 465 ARG A N 1
ATOM 3702 C CA . ARG A 1 465 ? -9.891 -34.219 -38.5 1 93.25 465 ARG A CA 1
ATOM 3703 C C . ARG A 1 465 ? -10.742 -35.375 -37.969 1 93.25 465 ARG A C 1
ATOM 3705 O O . ARG A 1 465 ? -10.898 -36.406 -38.656 1 93.25 465 ARG A O 1
ATOM 3712 N N . LEU A 1 466 ? -11.18 -35.188 -36.781 1 94.94 466 LEU A N 1
ATOM 3713 C CA . LEU A 1 466 ? -12.039 -36.219 -36.188 1 94.94 466 LEU A CA 1
ATOM 3714 C C . LEU A 1 466 ? -13.297 -36.438 -37.031 1 94.94 466 LEU A C 1
ATOM 3716 O O . LEU A 1 466 ? -13.703 -37.562 -37.25 1 94.94 466 LEU A O 1
ATOM 3720 N N . PHE A 1 467 ? -13.898 -35.312 -37.562 1 94.12 467 PHE A N 1
ATOM 3721 C CA . PHE A 1 467 ? -15.164 -35.406 -38.312 1 94.12 467 PHE A CA 1
ATOM 3722 C C . PHE A 1 467 ? -14.922 -35.406 -39.812 1 94.12 467 PHE A C 1
ATOM 3724 O O . PHE A 1 467 ? -15.711 -36 -40.562 1 94.12 467 PHE A O 1
ATOM 3731 N N . SER A 1 468 ? -13.898 -34.812 -40.281 1 91.62 468 SER A N 1
ATOM 3732 C CA . SER A 1 468 ? -13.523 -34.688 -41.688 1 91.62 468 SER A CA 1
ATOM 3733 C C . SER A 1 468 ? -14.727 -34.312 -42.531 1 91.62 468 SER A C 1
ATOM 3735 O O . SER A 1 468 ? -15.094 -35.062 -43.469 1 91.62 468 SER A O 1
ATOM 3737 N N . PRO A 1 469 ? -15.273 -33.188 -42.312 1 92.56 469 PRO A N 1
ATOM 3738 C CA . PRO A 1 469 ? -16.453 -32.781 -43.094 1 92.56 469 PRO A CA 1
ATOM 3739 C C . PRO A 1 469 ? -16.109 -32.469 -44.562 1 92.56 469 PRO A C 1
ATOM 3741 O O . PRO A 1 469 ? -15 -32 -44.844 1 92.56 469 PRO A O 1
ATOM 3744 N N . ARG A 1 470 ? -17.062 -32.656 -45.375 1 89.62 470 ARG A N 1
ATOM 3745 C CA . ARG A 1 470 ? -16.891 -32.25 -46.781 1 89.62 470 ARG A CA 1
ATOM 3746 C C . ARG A 1 470 ? -16.812 -30.734 -46.875 1 89.62 470 ARG A C 1
ATOM 3748 O O . ARG A 1 470 ? -16.031 -30.203 -47.656 1 89.62 470 ARG A O 1
ATOM 3755 N N . LEU A 1 471 ? -17.672 -30.156 -46.094 1 91.12 471 LEU A N 1
ATOM 3756 C CA . LEU A 1 471 ? -17.688 -28.703 -46.031 1 91.12 471 LEU A CA 1
ATOM 3757 C C . LEU A 1 471 ? -17.781 -28.203 -44.594 1 91.12 471 LEU A C 1
ATOM 3759 O O . LEU A 1 471 ? -18.641 -28.641 -43.844 1 91.12 471 LEU A O 1
ATOM 3763 N N . ALA A 1 472 ? -16.859 -27.312 -44.25 1 94.12 472 ALA A N 1
ATOM 3764 C CA . ALA A 1 472 ? -16.875 -26.641 -42.969 1 94.12 472 ALA A CA 1
ATOM 3765 C C . ALA A 1 472 ? -16.734 -25.125 -43.125 1 94.12 472 ALA A C 1
ATOM 3767 O O . ALA A 1 472 ? -16.078 -24.656 -44.062 1 94.12 472 ALA A O 1
ATOM 3768 N N . ILE A 1 473 ? -17.438 -24.438 -42.344 1 93.75 473 ILE A N 1
ATOM 3769 C CA . ILE A 1 473 ? -17.281 -22.984 -42.25 1 93.75 473 ILE A CA 1
ATOM 3770 C C . ILE A 1 473 ? -16.516 -22.594 -41 1 93.75 473 ILE A C 1
ATOM 3772 O O . ILE A 1 473 ? -16.891 -23.016 -39.906 1 93.75 473 ILE A O 1
ATOM 3776 N N . VAL A 1 474 ? -15.477 -21.891 -41.188 1 94 474 VAL A N 1
ATOM 3777 C CA . VAL A 1 474 ? -14.648 -21.5 -40.031 1 94 474 VAL A CA 1
ATOM 3778 C C . VAL A 1 474 ? -14.469 -19.984 -40.031 1 94 474 VAL A C 1
ATOM 3780 O O . VAL A 1 474 ? -14.289 -19.359 -41.094 1 94 474 VAL A O 1
ATOM 3783 N N . ASP A 1 475 ? -14.594 -19.453 -38.906 1 93.19 475 ASP A N 1
ATOM 3784 C CA . ASP A 1 475 ? -14.336 -18.031 -38.656 1 93.19 475 ASP A CA 1
ATOM 3785 C C . ASP A 1 475 ? -12.969 -17.625 -39.219 1 93.19 475 ASP A C 1
ATOM 3787 O O . ASP A 1 475 ? -11.977 -18.344 -39 1 93.19 475 ASP A O 1
ATOM 3791 N N . GLU A 1 476 ? -12.875 -16.484 -39.875 1 88.31 476 GLU A N 1
ATOM 3792 C CA . GLU A 1 476 ? -11.672 -16.031 -40.562 1 88.31 476 GLU A CA 1
ATOM 3793 C C . GLU A 1 476 ? -10.516 -15.836 -39.594 1 88.31 476 GLU A C 1
ATOM 3795 O O . GLU A 1 476 ? -9.352 -16 -39.969 1 88.31 476 GLU A O 1
ATOM 3800 N N . HIS A 1 477 ? -10.773 -15.5 -38.375 1 88.81 477 HIS A N 1
ATOM 3801 C CA . HIS A 1 477 ? -9.727 -15.25 -37.406 1 88.81 477 HIS A CA 1
ATOM 3802 C C . HIS A 1 477 ? -9.156 -16.547 -36.844 1 88.81 477 HIS A C 1
ATOM 3804 O O . HIS A 1 477 ? -8.133 -16.547 -36.188 1 88.81 477 HIS A O 1
ATOM 3810 N N . LEU A 1 478 ? -9.797 -17.688 -37.188 1 91.75 478 LEU A N 1
ATOM 3811 C CA . LEU A 1 478 ? -9.391 -18.984 -36.625 1 91.75 478 LEU A CA 1
ATOM 3812 C C . LEU A 1 478 ? -8.789 -19.859 -37.719 1 91.75 478 LEU A C 1
ATOM 3814 O O . LEU A 1 478 ? -8.445 -21.016 -37.469 1 91.75 478 LEU A O 1
ATOM 3818 N N . THR A 1 479 ? -8.625 -19.359 -38.938 1 89.56 479 THR A N 1
ATOM 3819 C CA . THR A 1 479 ? -8.195 -20.188 -40.062 1 89.56 479 THR A CA 1
ATOM 3820 C C . THR A 1 479 ? -6.688 -20.078 -40.25 1 89.56 479 THR A C 1
ATOM 3822 O O . THR A 1 479 ? -6.094 -20.875 -40.969 1 89.56 479 THR A O 1
ATOM 3825 N N . ARG A 1 480 ? -6.09 -19.156 -39.625 1 82.94 480 ARG A N 1
ATOM 3826 C CA . ARG A 1 480 ? -4.688 -18.844 -39.875 1 82.94 480 ARG A CA 1
ATOM 3827 C C . ARG A 1 480 ? -3.807 -20.062 -39.656 1 82.94 480 ARG A C 1
ATOM 3829 O O . ARG A 1 480 ? -2.766 -20.219 -40.312 1 82.94 480 ARG A O 1
ATOM 3836 N N . HIS A 1 481 ? -4.219 -20.984 -38.812 1 83.56 481 HIS A N 1
ATOM 3837 C CA . HIS A 1 481 ? -3.336 -22.094 -38.469 1 83.56 481 HIS A CA 1
ATOM 3838 C C . HIS A 1 481 ? -3.875 -23.422 -39 1 83.56 481 HIS A C 1
ATOM 3840 O O . HIS A 1 481 ? -3.42 -24.484 -38.562 1 83.56 481 HIS A O 1
ATOM 3846 N N . LEU A 1 482 ? -4.758 -23.359 -39.875 1 89.06 482 LEU A N 1
ATOM 3847 C CA . LEU A 1 482 ? -5.277 -24.562 -40.5 1 89.06 482 LEU A CA 1
ATOM 3848 C C . LEU A 1 482 ? -4.492 -24.906 -41.75 1 89.06 482 LEU A C 1
ATOM 3850 O O . LEU A 1 482 ? -3.859 -24.031 -42.344 1 89.06 482 LEU A O 1
ATOM 3854 N N . PRO A 1 483 ? -4.398 -26.156 -42.125 1 87.19 483 PRO A N 1
ATOM 3855 C CA . PRO A 1 483 ? -3.693 -26.547 -43.344 1 87.19 483 PRO A CA 1
ATOM 3856 C C . PRO A 1 483 ? -4.164 -25.75 -44.562 1 87.19 483 PRO A C 1
ATOM 3858 O O . PRO A 1 483 ? -5.367 -25.594 -44.781 1 87.19 483 PRO A O 1
ATOM 3861 N N . ARG A 1 484 ? -3.311 -25.359 -45.375 1 83.62 484 ARG A N 1
ATOM 3862 C CA . ARG A 1 484 ? -3.602 -24.531 -46.531 1 83.62 484 ARG A CA 1
ATOM 3863 C C . ARG A 1 484 ? -4.473 -25.266 -47.562 1 83.62 484 ARG A C 1
ATOM 3865 O O . ARG A 1 484 ? -5.312 -24.672 -48.219 1 83.62 484 ARG A O 1
ATOM 3872 N N . GLN A 1 485 ? -4.312 -26.516 -47.656 1 84.69 485 GLN A N 1
ATOM 3873 C CA . GLN A 1 485 ? -5.043 -27.328 -48.625 1 84.69 485 GLN A CA 1
ATOM 3874 C C . GLN A 1 485 ? -6.539 -27.328 -48.312 1 84.69 485 GLN A C 1
ATOM 3876 O O . GLN A 1 485 ? -7.355 -27.453 -49.25 1 84.69 485 GLN A O 1
ATOM 3881 N N . TRP A 1 486 ? -6.848 -27.156 -47.062 1 88.44 486 TRP A N 1
ATOM 3882 C CA . TRP A 1 486 ? -8.258 -27.141 -46.656 1 88.44 486 TRP A CA 1
ATOM 3883 C C . TRP A 1 486 ? -8.922 -25.844 -47.125 1 88.44 486 TRP A C 1
ATOM 3885 O O . TRP A 1 486 ? -10.133 -25.828 -47.375 1 88.44 486 TRP A O 1
ATOM 3895 N N . LEU A 1 487 ? -8.188 -24.859 -47.25 1 82.25 487 LEU A N 1
ATOM 3896 C CA . LEU A 1 487 ? -8.711 -23.531 -47.531 1 82.25 487 LEU A CA 1
ATOM 3897 C C . LEU A 1 487 ? -8.797 -23.297 -49.062 1 82.25 487 LEU A C 1
ATOM 3899 O O . LEU A 1 487 ? -9.586 -22.469 -49.5 1 82.25 487 LEU A O 1
ATOM 3903 N N . THR A 1 488 ? -8.008 -24 -49.844 1 70.12 488 THR A N 1
ATOM 3904 C CA . THR A 1 488 ? -7.91 -23.719 -51.25 1 70.12 488 THR A CA 1
ATOM 3905 C C . THR A 1 488 ? -8.719 -24.719 -52.062 1 70.12 488 THR A C 1
ATOM 3907 O O . THR A 1 488 ? -9 -24.5 -53.25 1 70.12 488 THR A O 1
ATOM 3910 N N . SER A 1 489 ? -9.086 -25.844 -51.5 1 62.91 489 SER A N 1
ATOM 3911 C CA . SER A 1 489 ? -9.773 -26.875 -52.25 1 62.91 489 SER A CA 1
ATOM 3912 C C . SER A 1 489 ? -11.234 -26.5 -52.5 1 62.91 489 SER A C 1
ATOM 3914 O O . SER A 1 489 ? -11.945 -26.109 -51.594 1 62.91 489 SER A O 1
ATOM 3916 N N . LEU A 1 490 ? -11.578 -25.688 -53.5 1 58.34 490 LEU A N 1
ATOM 3917 C CA . LEU A 1 490 ? -12.984 -25.484 -53.812 1 58.34 490 LEU A CA 1
ATOM 3918 C C . LEU A 1 490 ? -13.5 -26.547 -54.75 1 58.34 490 LEU A C 1
ATOM 3920 O O . LEU A 1 490 ? -13 -26.672 -55.875 1 58.34 490 LEU A O 1
ATOM 3924 N N . VAL A 1 491 ? -13.828 -27.688 -54.312 1 49.72 491 VAL A N 1
ATOM 3925 C CA . VAL A 1 491 ? -14.477 -28.578 -55.281 1 49.72 491 VAL A CA 1
ATOM 3926 C C . VAL A 1 491 ? -15.586 -27.844 -56 1 49.72 491 VAL A C 1
ATOM 3928 O O . VAL A 1 491 ? -16.656 -27.578 -55.438 1 49.72 491 VAL A O 1
ATOM 3931 N N . ILE A 1 492 ? -15.352 -26.828 -56.781 1 43.34 492 ILE A N 1
ATOM 3932 C CA . ILE A 1 492 ? -16.359 -26.281 -57.688 1 43.34 492 ILE A CA 1
ATOM 3933 C C . ILE A 1 492 ? -16.953 -27.406 -58.531 1 43.34 492 ILE A C 1
ATOM 3935 O O . ILE A 1 492 ? -16.234 -28.328 -58.938 1 43.34 492 ILE A O 1
ATOM 3939 N N . GLU A 1 493 ? -18.188 -27.516 -58.562 1 43.22 493 GLU A N 1
ATOM 3940 C CA . GLU A 1 493 ? -18.984 -28.484 -59.312 1 43.22 493 GLU A CA 1
ATOM 3941 C C . GLU A 1 493 ? -18.312 -28.859 -60.625 1 43.22 493 GLU A C 1
ATOM 3943 O O . GLU A 1 493 ? -18.812 -29.719 -61.344 1 43.22 493 GLU A O 1
ATOM 3948 N N . SER A 1 494 ? -17.531 -27.922 -61.281 1 36.41 494 SER A N 1
ATOM 3949 C CA . SER A 1 494 ? -17.469 -28.266 -62.688 1 36.41 494 SER A CA 1
ATOM 3950 C C . SER A 1 494 ? -16.828 -29.641 -62.875 1 36.41 494 SER A C 1
ATOM 3952 O O . SER A 1 494 ? -16.984 -30.25 -63.938 1 36.41 494 SER A O 1
ATOM 3954 N N . THR A 1 495 ? -15.516 -29.766 -62.562 1 36.56 495 THR A N 1
ATOM 3955 C CA . THR A 1 495 ? -14.867 -30.781 -63.375 1 36.56 495 THR A CA 1
ATOM 3956 C C . THR A 1 495 ? -15.383 -32.188 -63.031 1 36.56 495 THR A C 1
ATOM 3958 O O . THR A 1 495 ? -15.656 -32.438 -61.844 1 36.56 495 THR A O 1
ATOM 3961 N N . GLY A 1 496 ? -16.203 -32.875 -63.875 1 34.97 496 GLY A N 1
ATOM 3962 C CA . GLY A 1 496 ? -16.734 -34.188 -64.188 1 34.97 496 GLY A CA 1
ATOM 3963 C C . GLY A 1 496 ? -15.984 -35.281 -63.469 1 34.97 496 GLY A C 1
ATOM 3964 O O . GLY A 1 496 ? -16.094 -36.469 -63.812 1 34.97 496 GLY A O 1
ATOM 3965 N N . SER A 1 497 ? -14.711 -34.969 -63.156 1 36.53 497 SER A N 1
ATOM 3966 C CA . SER A 1 497 ? -14.109 -36.25 -62.781 1 36.53 497 SER A CA 1
ATOM 3967 C C . SER A 1 497 ? -14.875 -36.906 -61.656 1 36.53 497 SER A C 1
ATOM 3969 O O . SER A 1 497 ? -15.312 -36.219 -60.719 1 36.53 497 SER A O 1
ATOM 3971 N N . ASP A 1 498 ? -15.664 -37.969 -62 1 37.66 498 ASP A N 1
ATOM 3972 C CA . ASP A 1 498 ? -16.516 -38.969 -61.312 1 37.66 498 ASP A CA 1
ATOM 3973 C C . ASP A 1 498 ? -16.016 -39.188 -59.875 1 37.66 498 ASP A C 1
ATOM 3975 O O . ASP A 1 498 ? -16.672 -39.875 -59.094 1 37.66 498 ASP A O 1
ATOM 3979 N N . ASN A 1 499 ? -14.711 -39.625 -59.719 1 37.81 499 ASN A N 1
ATOM 3980 C CA . ASN A 1 499 ? -14.43 -40.188 -58.406 1 37.81 499 ASN A CA 1
ATOM 3981 C C . ASN A 1 499 ? -14.297 -39.125 -57.344 1 37.81 499 ASN A C 1
ATOM 3983 O O . ASN A 1 499 ? -13.266 -38.438 -57.25 1 37.81 499 ASN A O 1
ATOM 3987 N N . PRO A 1 500 ? -15.328 -38.375 -57 1 42.34 500 PRO A N 1
ATOM 3988 C CA . PRO A 1 500 ? -15.141 -37.5 -55.844 1 42.34 500 PRO A CA 1
ATOM 3989 C C . PRO A 1 500 ? -14.227 -38.156 -54.781 1 42.34 500 PRO A C 1
ATOM 3991 O O . PRO A 1 500 ? -14.508 -39.25 -54.312 1 42.34 500 PRO A O 1
ATOM 3994 N N . SER A 1 501 ? -13.055 -38.062 -54.906 1 44.38 501 SER A N 1
ATOM 3995 C CA . SER A 1 501 ? -12.195 -38.625 -53.875 1 44.38 501 SER A CA 1
ATOM 3996 C C . SER A 1 501 ? -12.75 -38.281 -52.469 1 44.38 501 SER A C 1
ATOM 3998 O O . SER A 1 501 ? -13.023 -37.125 -52.188 1 44.38 501 SER A O 1
ATOM 4000 N N . GLU A 1 502 ? -13.625 -39.062 -51.844 1 49.69 502 GLU A N 1
ATOM 4001 C CA . GLU A 1 502 ? -14.359 -39.188 -50.594 1 49.69 502 GLU A CA 1
ATOM 4002 C C . GLU A 1 502 ? -13.695 -38.406 -49.469 1 49.69 502 GLU A C 1
ATOM 4004 O O . GLU A 1 502 ? -14.352 -37.969 -48.5 1 49.69 502 GLU A O 1
ATOM 4009 N N . ASP A 1 503 ? -12.445 -38.094 -49.375 1 58.62 503 ASP A N 1
ATOM 4010 C CA . ASP A 1 503 ? -11.875 -37.656 -48.094 1 58.62 503 ASP A CA 1
ATOM 4011 C C . ASP A 1 503 ? -11.367 -36.219 -48.188 1 58.62 503 ASP A C 1
ATOM 4013 O O . ASP A 1 503 ? -10.453 -35.844 -47.438 1 58.62 503 ASP A O 1
ATOM 4017 N N . VAL A 1 504 ? -11.961 -35.375 -49.031 1 73.19 504 VAL A N 1
ATOM 4018 C CA . VAL A 1 504 ? -11.352 -34.062 -49.125 1 73.19 504 VAL A CA 1
ATOM 4019 C C . VAL A 1 504 ? -12.125 -33.062 -48.25 1 73.19 504 VAL A C 1
ATOM 4021 O O . VAL A 1 504 ? -13.328 -32.875 -48.438 1 73.19 504 VAL A O 1
ATOM 4024 N N . LEU A 1 505 ? -11.5 -32.5 -47.219 1 86.5 505 LEU A N 1
ATOM 4025 C CA . LEU A 1 505 ? -12.039 -31.484 -46.312 1 86.5 505 LEU A CA 1
ATOM 4026 C C . LEU A 1 505 ? -11.906 -30.078 -46.906 1 86.5 505 LEU A C 1
ATOM 4028 O O . LEU A 1 505 ? -10.82 -29.703 -47.375 1 86.5 505 LEU A O 1
ATOM 4032 N N . THR A 1 506 ? -13.07 -29.391 -47.125 1 87.62 506 THR A N 1
ATOM 4033 C CA . THR A 1 506 ? -13.086 -28.016 -47.625 1 87.62 506 THR A CA 1
ATOM 4034 C C . THR A 1 506 ? -13.523 -27.047 -46.531 1 87.62 506 THR A C 1
ATOM 4036 O O . THR A 1 506 ? -14.562 -27.234 -45.906 1 87.62 506 THR A O 1
ATOM 4039 N N . ILE A 1 507 ? -12.75 -26.016 -46.406 1 91.12 507 ILE A N 1
ATOM 4040 C CA . ILE A 1 507 ? -13.062 -25 -45.375 1 91.12 507 ILE A CA 1
ATOM 4041 C C . ILE A 1 507 ? -13.344 -23.672 -46.062 1 91.12 507 ILE A C 1
ATOM 4043 O O . ILE A 1 507 ? -12.586 -23.25 -46.969 1 91.12 507 ILE A O 1
ATOM 4047 N N . ILE A 1 508 ? -14.398 -23.094 -45.75 1 88.19 508 ILE A N 1
ATOM 4048 C CA . ILE A 1 508 ? -14.734 -21.75 -46.188 1 88.19 508 ILE A CA 1
ATOM 4049 C C . ILE A 1 508 ? -14.578 -20.75 -45.031 1 88.19 508 ILE A C 1
ATOM 4051 O O . ILE A 1 508 ? -15.117 -20.969 -43.969 1 88.19 508 ILE A O 1
ATOM 4055 N N . GLU A 1 509 ? -13.875 -19.75 -45.344 1 89.94 509 GLU A N 1
ATOM 4056 C CA . GLU A 1 509 ? -13.695 -18.688 -44.344 1 89.94 509 GLU A CA 1
ATOM 4057 C C . GLU A 1 509 ? -14.922 -17.781 -44.281 1 89.94 509 GLU A C 1
ATOM 4059 O O . GLU A 1 509 ? -15.508 -17.453 -45.312 1 89.94 509 GLU A O 1
ATOM 4064 N N . ALA A 1 510 ? -15.312 -17.547 -43.094 1 89.38 510 ALA A N 1
ATOM 4065 C CA . ALA A 1 510 ? -16.5 -16.719 -42.906 1 89.38 510 ALA A CA 1
ATOM 4066 C C . ALA A 1 510 ? -16.219 -15.602 -41.906 1 89.38 510 ALA A C 1
ATOM 4068 O O . ALA A 1 510 ? -15.344 -15.742 -41.031 1 89.38 510 ALA A O 1
ATOM 4069 N N . PRO A 1 511 ? -16.953 -14.516 -42.031 1 85.5 511 PRO A N 1
ATOM 4070 C CA . PRO A 1 511 ? -16.828 -13.461 -41 1 85.5 511 PRO A CA 1
ATOM 4071 C C . PRO A 1 511 ? -17.359 -13.891 -39.656 1 85.5 511 PRO A C 1
ATOM 4073 O O . PRO A 1 511 ? -18.266 -14.719 -39.562 1 85.5 511 PRO A O 1
ATOM 4076 N N . ARG A 1 512 ? -16.969 -13.219 -38.656 1 89.56 512 ARG A N 1
ATOM 4077 C CA . ARG A 1 512 ? -17.297 -13.555 -37.281 1 89.56 512 ARG A CA 1
ATOM 4078 C C . ARG A 1 512 ? -18.703 -13.094 -36.906 1 89.56 512 ARG A C 1
ATOM 4080 O O . ARG A 1 512 ? -19.328 -13.648 -36 1 89.56 512 ARG A O 1
ATOM 4087 N N . GLN A 1 513 ? -19.188 -12.188 -37.656 1 85.38 513 GLN A N 1
ATOM 4088 C CA . GLN A 1 513 ? -20.516 -11.656 -37.344 1 85.38 513 GLN A CA 1
ATOM 4089 C C . GLN A 1 513 ? -21.578 -12.727 -37.469 1 85.38 513 GLN A C 1
ATOM 4091 O O . GLN A 1 513 ? -21.672 -13.383 -38.5 1 85.38 513 GLN A O 1
ATOM 4096 N N . SER A 1 514 ? -22.438 -12.914 -36.438 1 89.75 514 SER A N 1
ATOM 4097 C CA . SER A 1 514 ? -23.359 -14.039 -36.312 1 89.75 514 SER A CA 1
ATOM 4098 C C . SER A 1 514 ? -24.391 -14.008 -37.438 1 89.75 514 SER A C 1
ATOM 4100 O O . SER A 1 514 ? -24.734 -15.047 -38 1 89.75 514 SER A O 1
ATOM 4102 N N . ASP A 1 515 ? -24.828 -12.812 -37.844 1 84.38 515 ASP A N 1
ATOM 4103 C CA . ASP A 1 515 ? -25.859 -12.711 -38.875 1 84.38 515 ASP A CA 1
ATOM 4104 C C . ASP A 1 515 ? -25.328 -13.211 -40.219 1 84.38 515 ASP A C 1
ATOM 4106 O O . ASP A 1 515 ? -26.031 -13.906 -40.938 1 84.38 515 ASP A O 1
ATOM 4110 N N . LEU A 1 516 ? -24.188 -12.781 -40.5 1 83.62 516 LEU A N 1
ATOM 4111 C CA . LEU A 1 516 ? -23.562 -13.203 -41.75 1 83.62 516 LEU A CA 1
ATOM 4112 C C . LEU A 1 516 ? -23.234 -14.695 -41.719 1 83.62 516 LEU A C 1
ATOM 4114 O O . LEU A 1 516 ? -23.375 -15.391 -42.75 1 83.62 516 LEU A O 1
ATOM 4118 N N . MET A 1 517 ? -22.781 -15.141 -40.562 1 90.81 517 MET A N 1
ATOM 4119 C CA . MET A 1 517 ? -22.5 -16.562 -40.375 1 90.81 517 MET A CA 1
ATOM 4120 C C . MET A 1 517 ? -23.75 -17.406 -40.594 1 90.81 517 MET A C 1
ATOM 4122 O O . MET A 1 517 ? -23.703 -18.422 -41.281 1 90.81 517 MET A O 1
ATOM 4126 N N . ILE A 1 518 ? -24.828 -16.984 -40.031 1 92.31 518 ILE A N 1
ATOM 4127 C CA . ILE A 1 518 ? -26.094 -17.703 -40.125 1 92.31 518 ILE A CA 1
ATOM 4128 C C . ILE A 1 518 ? -26.547 -17.766 -41.594 1 92.31 518 ILE A C 1
ATOM 4130 O O . ILE A 1 518 ? -27.016 -18.797 -42.062 1 92.31 518 ILE A O 1
ATOM 4134 N N . GLU A 1 519 ? -26.406 -16.672 -42.281 1 87.06 519 GLU A N 1
ATOM 4135 C CA . GLU A 1 519 ? -26.766 -16.641 -43.688 1 87.06 519 GLU A CA 1
ATOM 4136 C C . GLU A 1 519 ? -25.938 -17.656 -44.5 1 87.06 519 GLU A C 1
ATOM 4138 O O . GLU A 1 519 ? -26.469 -18.344 -45.375 1 87.06 519 GLU A O 1
ATOM 4143 N N . LEU A 1 520 ? -24.719 -17.703 -44.219 1 88.75 520 LEU A N 1
ATOM 4144 C CA . LEU A 1 520 ? -23.828 -18.625 -44.906 1 88.75 520 LEU A CA 1
ATOM 4145 C C . LEU A 1 520 ? -24.188 -20.078 -44.562 1 88.75 520 LEU A C 1
ATOM 4147 O O . LEU A 1 520 ? -24.141 -20.953 -45.438 1 88.75 520 LEU A O 1
ATOM 4151 N N . ILE A 1 521 ? -24.5 -20.359 -43.281 1 93.88 521 ILE A N 1
ATOM 4152 C CA . ILE A 1 521 ? -24.859 -21.703 -42.844 1 93.88 521 ILE A CA 1
ATOM 4153 C C . ILE A 1 521 ? -26.125 -22.156 -43.594 1 93.88 521 ILE A C 1
ATOM 4155 O O . ILE A 1 521 ? -26.219 -23.281 -44.031 1 93.88 521 ILE A O 1
ATOM 4159 N N . LYS A 1 522 ? -27.078 -21.281 -43.719 1 92.44 522 LYS A N 1
ATOM 4160 C CA . LYS A 1 522 ? -28.344 -21.609 -44.375 1 92.44 522 LYS A CA 1
ATOM 4161 C C . LYS A 1 522 ? -28.141 -21.906 -45.844 1 92.44 522 LYS A C 1
ATOM 4163 O O . LYS A 1 522 ? -28.797 -22.781 -46.406 1 92.44 522 LYS A O 1
ATOM 4168 N N . LYS A 1 523 ? -27.266 -21.203 -46.438 1 90.38 523 LYS A N 1
ATOM 4169 C CA . LYS A 1 523 ? -27.094 -21.297 -47.875 1 90.38 523 LYS A CA 1
ATOM 4170 C C . LYS A 1 523 ? -26.156 -22.453 -48.25 1 90.38 523 LYS A C 1
ATOM 4172 O O . LYS A 1 523 ? -26.406 -23.188 -49.219 1 90.38 523 LYS A O 1
ATOM 4177 N N . LEU A 1 524 ? -25.109 -22.672 -47.5 1 90.62 524 LEU A N 1
ATOM 4178 C CA . LEU A 1 524 ? -24.078 -23.625 -47.875 1 90.62 524 LEU A CA 1
ATOM 4179 C C . LEU A 1 524 ? -24.312 -24.969 -47.188 1 90.62 524 LEU A C 1
ATOM 4181 O O . LEU A 1 524 ? -23.781 -25.984 -47.625 1 90.62 524 LEU A O 1
ATOM 4185 N N . LYS A 1 525 ? -25.031 -24.953 -46.062 1 92 525 LYS A N 1
ATOM 4186 C CA . LYS A 1 525 ? -25.359 -26.141 -45.312 1 92 525 LYS A CA 1
ATOM 4187 C C . LYS A 1 525 ? -24.125 -26.969 -45 1 92 525 LYS A C 1
ATOM 4189 O O . LYS A 1 525 ? -24.047 -28.141 -45.312 1 92 525 LYS A O 1
ATOM 4194 N N . PRO A 1 526 ? -23.203 -26.328 -44.281 1 94 526 PRO A N 1
ATOM 4195 C CA . PRO A 1 526 ? -21.984 -27.031 -43.906 1 94 526 PRO A CA 1
ATOM 4196 C C . PRO A 1 526 ? -22.234 -28.141 -42.906 1 94 526 PRO A C 1
ATOM 4198 O O . PRO A 1 526 ? -23.266 -28.141 -42.219 1 94 526 PRO A O 1
ATOM 4201 N N . GLN A 1 527 ? -21.344 -29.031 -42.781 1 94.62 527 GLN A N 1
ATOM 4202 C CA . GLN A 1 527 ? -21.453 -30.109 -41.781 1 94.62 527 GLN A CA 1
ATOM 4203 C C . GLN A 1 527 ? -20.891 -29.672 -40.438 1 94.62 527 GLN A C 1
ATOM 4205 O O . GLN A 1 527 ? -21.297 -30.188 -39.375 1 94.62 527 GLN A O 1
ATOM 4210 N N . VAL A 1 528 ? -19.859 -28.844 -40.469 1 95.88 528 VAL A N 1
ATOM 4211 C CA . VAL A 1 528 ? -19.234 -28.359 -39.25 1 95.88 528 VAL A CA 1
ATOM 4212 C C . VAL A 1 528 ? -19.047 -26.844 -39.344 1 95.88 528 VAL A C 1
ATOM 4214 O O . VAL A 1 528 ? -18.734 -26.312 -40.406 1 95.88 528 VAL A O 1
ATOM 4217 N N . VAL A 1 529 ? -19.328 -26.172 -38.281 1 96.5 529 VAL A N 1
ATOM 4218 C CA . VAL A 1 529 ? -19.141 -24.734 -38.156 1 96.5 529 VAL A CA 1
ATOM 4219 C C . VAL A 1 529 ? -18.25 -24.422 -36.969 1 96.5 529 VAL A C 1
ATOM 4221 O O . VAL A 1 529 ? -18.484 -24.906 -35.875 1 96.5 529 VAL A O 1
ATOM 4224 N N . VAL A 1 530 ? -17.156 -23.75 -37.156 1 96.31 530 VAL A N 1
ATOM 4225 C CA . VAL A 1 530 ? -16.281 -23.25 -36.094 1 96.31 530 VAL A CA 1
ATOM 4226 C C . VAL A 1 530 ? -16.266 -21.719 -36.094 1 96.31 530 VAL A C 1
ATOM 4228 O O . VAL A 1 530 ? -15.789 -21.125 -37.062 1 96.31 530 VAL A O 1
ATOM 4231 N N . THR A 1 531 ? -16.766 -21.109 -35.062 1 95.19 531 THR A N 1
ATOM 4232 C CA . THR A 1 531 ? -16.859 -19.656 -35.094 1 95.19 531 THR A CA 1
ATOM 4233 C C . THR A 1 531 ? -16.703 -19.062 -33.719 1 95.19 531 THR A C 1
ATOM 4235 O O . THR A 1 531 ? -16.906 -19.75 -32.719 1 95.19 531 THR A O 1
ATOM 4238 N N . GLY A 1 532 ? -16.234 -17.859 -33.688 1 93.12 532 GLY A N 1
ATOM 4239 C CA . GLY A 1 532 ? -16.266 -17.047 -32.469 1 93.12 532 GLY A CA 1
ATOM 4240 C C . GLY A 1 532 ? -17.453 -16.109 -32.438 1 93.12 532 GLY A C 1
ATOM 4241 O O . GLY A 1 532 ? -18.438 -16.297 -33.125 1 93.12 532 GLY A O 1
ATOM 4242 N N . MET A 1 533 ? -17.375 -15.188 -31.469 1 91.06 533 MET A N 1
ATOM 4243 C CA . MET A 1 533 ? -18.422 -14.18 -31.344 1 91.06 533 MET A CA 1
ATOM 4244 C C . MET A 1 533 ? -17.844 -12.773 -31.359 1 91.06 533 MET A C 1
ATOM 4246 O O . MET A 1 533 ? -16.797 -12.531 -30.75 1 91.06 533 MET A O 1
ATOM 4250 N N . ALA A 1 534 ? -18.516 -11.914 -32.094 1 87.12 534 ALA A N 1
ATOM 4251 C CA . ALA A 1 534 ? -18.109 -10.516 -32.062 1 87.12 534 ALA A CA 1
ATOM 4252 C C . ALA A 1 534 ? -18.328 -9.914 -30.672 1 87.12 534 ALA A C 1
ATOM 4254 O O . ALA A 1 534 ? -19.172 -10.398 -29.922 1 87.12 534 ALA A O 1
ATOM 4255 N N . HIS A 1 535 ? -17.656 -8.859 -30.406 1 86.5 535 HIS A N 1
ATOM 4256 C CA . HIS A 1 535 ? -17.656 -8.273 -29.078 1 86.5 535 HIS A CA 1
ATOM 4257 C C . HIS A 1 535 ? -19.062 -7.852 -28.656 1 86.5 535 HIS A C 1
ATOM 4259 O O . HIS A 1 535 ? -19.484 -8.117 -27.531 1 86.5 535 HIS A O 1
ATOM 4265 N N . PHE A 1 536 ? -19.781 -7.211 -29.578 1 80.12 536 PHE A N 1
ATOM 4266 C CA . PHE A 1 536 ? -21.109 -6.688 -29.25 1 80.12 536 PHE A CA 1
ATOM 4267 C C . PHE A 1 536 ? -22.125 -7.816 -29.156 1 80.12 536 PHE A C 1
ATOM 4269 O O . PHE A 1 536 ? -23.141 -7.695 -28.453 1 80.12 536 PHE A O 1
ATOM 4276 N N . GLU A 1 537 ? -21.859 -8.945 -29.875 1 87.31 537 GLU A N 1
ATOM 4277 C CA . GLU A 1 537 ? -22.766 -10.086 -29.875 1 87.31 537 GLU A CA 1
ATOM 4278 C C . GLU A 1 537 ? -22.531 -10.977 -28.656 1 87.31 537 GLU A C 1
ATOM 4280 O O . GLU A 1 537 ? -23.422 -11.742 -28.266 1 87.31 537 GLU A O 1
ATOM 4285 N N . ALA A 1 538 ? -21.359 -10.867 -28.078 1 88.69 538 ALA A N 1
ATOM 4286 C CA . ALA A 1 538 ? -20.969 -11.75 -26.984 1 88.69 538 ALA A CA 1
ATOM 4287 C C . ALA A 1 538 ? -21.656 -11.344 -25.672 1 88.69 538 ALA A C 1
ATOM 4289 O O . ALA A 1 538 ? -21.719 -12.125 -24.734 1 88.69 538 ALA A O 1
ATOM 4290 N N . VAL A 1 539 ? -22.203 -10.195 -25.703 1 83.81 539 VAL A N 1
ATOM 4291 C CA . VAL A 1 539 ? -22.797 -9.641 -24.5 1 83.81 539 VAL A CA 1
ATOM 4292 C C . VAL A 1 539 ? -24.125 -10.344 -24.188 1 83.81 539 VAL A C 1
ATOM 4294 O O . VAL A 1 539 ? -24.422 -10.641 -23.031 1 83.81 539 VAL A O 1
ATOM 4297 N N . THR A 1 540 ? -24.906 -10.625 -25.266 1 84.5 540 THR A N 1
ATOM 4298 C CA . THR A 1 540 ? -26.203 -11.258 -25.109 1 84.5 540 THR A CA 1
ATOM 4299 C C . THR A 1 540 ? -26.172 -12.703 -25.609 1 84.5 540 THR A C 1
ATOM 4301 O O . THR A 1 540 ? -25.312 -13.07 -26.406 1 84.5 540 THR A O 1
ATOM 4304 N N . SER A 1 541 ? -27.141 -13.555 -25.141 1 90.5 541 SER A N 1
ATOM 4305 C CA . SER A 1 541 ? -27.203 -14.961 -25.516 1 90.5 541 SER A CA 1
ATOM 4306 C C . SER A 1 541 ? -27.891 -15.141 -26.859 1 90.5 541 SER A C 1
ATOM 4308 O O . SER A 1 541 ? -27.828 -16.219 -27.453 1 90.5 541 SER A O 1
ATOM 4310 N N . ALA A 1 542 ? -28.406 -14.102 -27.406 1 88.38 542 ALA A N 1
ATOM 4311 C CA . ALA A 1 542 ? -29.266 -14.188 -28.578 1 88.38 542 ALA A CA 1
ATOM 4312 C C . ALA A 1 542 ? -28.516 -14.742 -29.781 1 88.38 542 ALA A C 1
ATOM 4314 O O . ALA A 1 542 ? -29 -15.625 -30.469 1 88.38 542 ALA A O 1
ATOM 4315 N N . ALA A 1 543 ? -27.422 -14.148 -30.047 1 89.38 543 ALA A N 1
ATOM 4316 C CA . ALA A 1 543 ? -26.641 -14.586 -31.188 1 89.38 543 ALA A CA 1
ATOM 4317 C C . ALA A 1 543 ? -26.25 -16.062 -31.062 1 89.38 543 ALA A C 1
ATOM 4319 O O . ALA A 1 543 ? -26.281 -16.797 -32.062 1 89.38 543 ALA A O 1
ATOM 4320 N N . PHE A 1 544 ? -25.953 -16.484 -29.938 1 93.44 544 PHE A N 1
ATOM 4321 C CA . PHE A 1 544 ? -25.562 -17.859 -29.688 1 93.44 544 PHE A CA 1
ATOM 4322 C C . PHE A 1 544 ? -26.75 -18.797 -29.875 1 93.44 544 PHE A C 1
ATOM 4324 O O . PHE A 1 544 ? -26.625 -19.844 -30.5 1 93.44 544 PHE A O 1
ATOM 4331 N N . GLU A 1 545 ? -27.828 -18.438 -29.312 1 93.44 545 GLU A N 1
ATOM 4332 C CA . GLU A 1 545 ? -29.047 -19.234 -29.438 1 93.44 545 GLU A CA 1
ATOM 4333 C C . GLU A 1 545 ? -29.469 -19.375 -30.891 1 93.44 545 GLU A C 1
ATOM 4335 O O . GLU A 1 545 ? -29.906 -20.453 -31.312 1 93.44 545 GLU A O 1
ATOM 4340 N N . HIS A 1 546 ? -29.359 -18.328 -31.562 1 92 546 HIS A N 1
ATOM 4341 C CA . HIS A 1 546 ? -29.688 -18.359 -32.969 1 92 546 HIS A CA 1
ATOM 4342 C C . HIS A 1 546 ? -28.75 -19.312 -33.75 1 92 546 HIS A C 1
ATOM 4344 O O . HIS A 1 546 ? -29.203 -20.062 -34.594 1 92 546 HIS A O 1
ATOM 4350 N N . LEU A 1 547 ? -27.531 -19.219 -33.469 1 94.25 547 LEU A N 1
ATOM 4351 C CA . LEU A 1 547 ? -26.562 -20.125 -34.094 1 94.25 547 LEU A CA 1
ATOM 4352 C C . LEU A 1 547 ? -26.891 -21.578 -33.781 1 94.25 547 LEU A C 1
ATOM 4354 O O . LEU A 1 547 ? -26.812 -22.438 -34.656 1 94.25 547 LEU A O 1
ATOM 4358 N N . LEU A 1 548 ? -27.203 -21.828 -32.531 1 94.56 548 LEU A N 1
ATOM 4359 C CA . LEU A 1 548 ? -27.578 -23.172 -32.094 1 94.56 548 LEU A CA 1
ATOM 4360 C C . LEU A 1 548 ? -28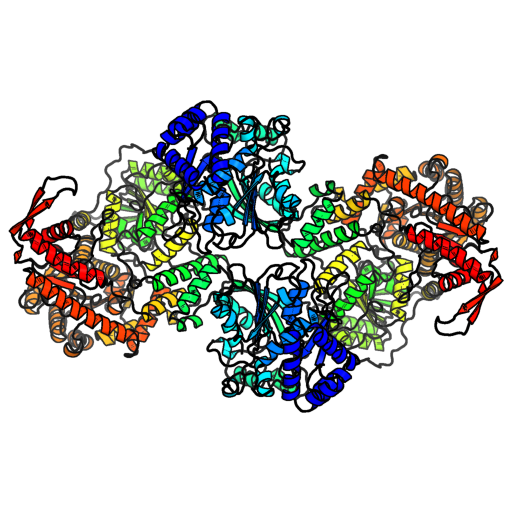.797 -23.656 -32.875 1 94.56 548 LEU A C 1
ATOM 4362 O O . LEU A 1 548 ? -28.844 -24.812 -33.312 1 94.56 548 LEU A O 1
ATOM 4366 N N . GLY A 1 549 ? -29.766 -22.781 -33 1 92.88 549 GLY A N 1
ATOM 4367 C CA . GLY A 1 549 ? -31 -23.141 -33.688 1 92.88 549 GLY A CA 1
ATOM 4368 C C . GLY A 1 549 ? -30.781 -23.469 -35.156 1 92.88 549 GLY A C 1
ATOM 4369 O O . GLY A 1 549 ? -31.266 -24.484 -35.656 1 92.88 549 GLY A O 1
ATOM 4370 N N . VAL A 1 550 ? -30.047 -22.656 -35.844 1 93.62 550 VAL A N 1
ATOM 4371 C CA . VAL A 1 550 ? -29.812 -22.812 -37.281 1 93.62 550 VAL A CA 1
ATOM 4372 C C . VAL A 1 550 ? -28.969 -24.062 -37.531 1 93.62 550 VAL A C 1
ATOM 4374 O O . VAL A 1 550 ? -29.25 -24.828 -38.469 1 93.62 550 VAL A O 1
ATOM 4377 N N . THR A 1 551 ? -27.922 -24.234 -36.75 1 95.31 551 THR A N 1
ATOM 4378 C CA . THR A 1 551 ? -27.062 -25.406 -36.938 1 95.31 551 THR A CA 1
ATOM 4379 C C . THR A 1 551 ? -27.828 -26.688 -36.656 1 95.31 551 THR A C 1
ATOM 4381 O O . THR A 1 551 ? -27.594 -27.719 -37.281 1 95.31 551 THR A O 1
ATOM 4384 N N . ARG A 1 552 ? -28.672 -26.656 -35.688 1 93.31 552 ARG A N 1
ATOM 4385 C CA . ARG A 1 552 ? -29.5 -27.812 -35.375 1 93.31 552 ARG A CA 1
ATOM 4386 C C . ARG A 1 552 ? -30.422 -28.141 -36.562 1 93.31 552 ARG A C 1
ATOM 4388 O O . ARG A 1 552 ? -30.578 -29.297 -36.938 1 93.31 552 ARG A O 1
ATOM 4395 N N . GLU A 1 553 ? -31.016 -27.141 -37.156 1 91.62 553 GLU A N 1
ATOM 4396 C CA . GLU A 1 553 ? -31.938 -27.297 -38.25 1 91.62 553 GLU A CA 1
ATOM 4397 C C . GLU A 1 553 ? -31.234 -27.844 -39.5 1 91.62 553 GLU A C 1
ATOM 4399 O O . GLU A 1 553 ? -31.781 -28.703 -40.219 1 91.62 553 GLU A O 1
ATOM 4404 N N . ILE A 1 554 ? -30.172 -27.375 -39.75 1 92.25 554 ILE A N 1
ATOM 4405 C CA . ILE A 1 554 ? -29.422 -27.734 -40.938 1 92.25 554 ILE A CA 1
ATOM 4406 C C . ILE A 1 554 ? -28.688 -29.062 -40.719 1 92.25 554 ILE A C 1
ATOM 4408 O O . ILE A 1 554 ? -28.438 -29.797 -41.688 1 92.25 554 ILE A O 1
ATOM 4412 N N . GLY A 1 555 ? -28.406 -29.359 -39.438 1 92.25 555 GLY A N 1
ATOM 4413 C CA . GLY A 1 555 ? -27.641 -30.547 -39.125 1 92.25 555 GLY A CA 1
ATOM 4414 C C . GLY A 1 555 ? -26.141 -30.312 -39.125 1 92.25 555 GLY A C 1
ATOM 4415 O O . GLY A 1 555 ? -25.375 -31.172 -39.594 1 92.25 555 GLY A O 1
ATOM 4416 N N . SER A 1 556 ? -25.703 -29.188 -38.781 1 94.62 556 SER A N 1
ATOM 4417 C CA . SER A 1 556 ? -24.297 -28.812 -38.688 1 94.62 556 SER A CA 1
ATOM 4418 C C . SER A 1 556 ? -23.812 -28.922 -37.219 1 94.62 556 SER A C 1
ATOM 4420 O O . SER A 1 556 ? -24.531 -28.594 -36.281 1 94.62 556 SER A O 1
ATOM 4422 N N . ARG A 1 557 ? -22.625 -29.453 -37.031 1 95.88 557 ARG A N 1
ATOM 4423 C CA . ARG A 1 557 ? -22 -29.406 -35.719 1 95.88 557 ARG A CA 1
ATOM 4424 C C . ARG A 1 557 ? -21.375 -28.031 -35.469 1 95.88 557 ARG A C 1
ATOM 4426 O O . ARG A 1 557 ? -20.703 -27.484 -36.344 1 95.88 557 ARG A O 1
ATOM 4433 N N . LEU A 1 558 ? -21.578 -27.547 -34.281 1 96.5 558 LEU A N 1
ATOM 4434 C CA . LEU A 1 558 ? -21.109 -26.203 -33.969 1 96.5 558 LEU A CA 1
ATOM 4435 C C . LEU A 1 558 ? -20.016 -26.219 -32.938 1 96.5 558 LEU A C 1
ATOM 4437 O O . LEU A 1 558 ? -20.172 -26.812 -31.859 1 96.5 558 LEU A O 1
ATOM 4441 N N . PHE A 1 559 ? -18.859 -25.719 -33.219 1 97.19 559 PHE A N 1
ATOM 4442 C CA . PHE A 1 559 ? -17.797 -25.406 -32.281 1 97.19 559 PHE A CA 1
ATOM 4443 C C . PHE A 1 559 ? -17.688 -23.906 -32.062 1 97.19 559 PHE A C 1
ATOM 4445 O O . PHE A 1 559 ? -17.188 -23.188 -32.938 1 97.19 559 PHE A O 1
ATOM 4452 N N . LEU A 1 560 ? -18.047 -23.469 -30.922 1 96.5 560 LEU A N 1
ATOM 4453 C CA . LEU A 1 560 ? -18.016 -22.031 -30.625 1 96.5 560 LEU A CA 1
ATOM 4454 C C . LEU A 1 560 ? -16.797 -21.672 -29.797 1 96.5 560 LEU A C 1
ATOM 4456 O O . LEU A 1 560 ? -16.609 -22.219 -28.703 1 96.5 560 LEU A O 1
ATOM 4460 N N . ASP A 1 561 ? -16 -20.781 -30.266 1 95.31 561 ASP A N 1
ATOM 4461 C CA . ASP A 1 561 ? -14.797 -20.312 -29.578 1 95.31 561 ASP A CA 1
ATOM 4462 C C . ASP A 1 561 ? -15.094 -19.094 -28.703 1 95.31 561 ASP A C 1
ATOM 4464 O O . ASP A 1 561 ? -15.523 -18.047 -29.219 1 95.31 561 ASP A O 1
ATOM 4468 N N . ILE A 1 562 ? -14.828 -19.188 -27.422 1 94.69 562 ILE A N 1
ATOM 4469 C CA . ILE A 1 562 ? -15.125 -18.062 -26.547 1 94.69 562 ILE A CA 1
ATOM 4470 C C . ILE A 1 562 ? -13.82 -17.5 -25.969 1 94.69 562 ILE A C 1
ATOM 4472 O O . ILE A 1 562 ? -13.836 -16.797 -24.953 1 94.69 562 ILE A O 1
ATOM 4476 N N . SER A 1 563 ? -12.688 -17.781 -26.562 1 93.12 563 SER A N 1
ATOM 4477 C CA . SER A 1 563 ? -11.367 -17.422 -26.047 1 93.12 563 SER A CA 1
ATOM 4478 C C . SER A 1 563 ? -11.234 -15.922 -25.828 1 93.12 563 SER A C 1
ATOM 4480 O O . SER A 1 563 ? -10.664 -15.492 -24.828 1 93.12 563 SER A O 1
ATOM 4482 N N . ASP A 1 564 ? -11.773 -15.109 -26.656 1 89.44 564 ASP A N 1
ATOM 4483 C CA . ASP A 1 564 ? -11.602 -13.664 -26.609 1 89.44 564 ASP A CA 1
ATOM 4484 C C . ASP A 1 564 ? -12.453 -13.039 -25.516 1 89.44 564 ASP A C 1
ATOM 4486 O O . ASP A 1 564 ? -12.203 -11.906 -25.094 1 89.44 564 ASP A O 1
ATOM 4490 N N . HIS A 1 565 ? -13.422 -13.797 -25.062 1 90.69 565 HIS A N 1
ATOM 4491 C CA . HIS A 1 565 ? -14.367 -13.219 -24.125 1 90.69 565 HIS A CA 1
ATOM 4492 C C . HIS A 1 565 ? -14.297 -13.914 -22.766 1 90.69 565 HIS A C 1
ATOM 4494 O O . HIS A 1 565 ? -15.18 -13.742 -21.922 1 90.69 565 HIS A O 1
ATOM 4500 N N . PHE A 1 566 ? -13.305 -14.711 -22.609 1 92 566 PHE A N 1
ATOM 4501 C CA . PHE A 1 566 ? -13.133 -15.43 -21.359 1 92 566 PHE A CA 1
ATOM 4502 C C . PHE A 1 566 ? -12.086 -14.758 -20.484 1 92 566 PHE A C 1
ATOM 4504 O O . PHE A 1 566 ? -10.953 -14.539 -20.922 1 92 566 PHE A O 1
ATOM 4511 N N . GLU A 1 567 ? -12.508 -14.414 -19.281 1 89.25 567 GLU A N 1
ATOM 4512 C CA . GLU A 1 567 ? -11.617 -13.68 -18.391 1 89.25 567 GLU A CA 1
ATOM 4513 C C . GLU A 1 567 ? -11.359 -14.461 -17.109 1 89.25 567 GLU A C 1
ATOM 4515 O O . GLU A 1 567 ? -12.281 -15.023 -16.516 1 89.25 567 GLU A O 1
ATOM 4520 N N . LEU A 1 568 ? -10.094 -14.508 -16.781 1 89.62 568 LEU A N 1
ATOM 4521 C CA . LEU A 1 568 ? -9.703 -15.078 -15.508 1 89.62 568 LEU A CA 1
ATOM 4522 C C . LEU A 1 568 ? -9.477 -13.992 -14.461 1 89.62 568 LEU A C 1
ATOM 4524 O O . LEU A 1 568 ? -8.398 -13.398 -14.406 1 89.62 568 LEU A O 1
ATOM 4528 N N . SER A 1 569 ? -10.484 -13.742 -13.633 1 87.69 569 SER A N 1
ATOM 4529 C CA . SER A 1 569 ? -10.43 -12.742 -12.57 1 87.69 569 SER A CA 1
ATOM 4530 C C . SER A 1 569 ? -11.398 -13.078 -11.445 1 87.69 569 SER A C 1
ATOM 4532 O O . SER A 1 569 ? -12.195 -14.008 -11.562 1 87.69 569 SER A O 1
ATOM 4534 N N . SER A 1 570 ? -11.297 -12.336 -10.414 1 84.69 570 SER A N 1
ATOM 4535 C CA . SER A 1 570 ? -12.188 -12.547 -9.273 1 84.69 570 SER A CA 1
ATOM 4536 C C . SER A 1 570 ? -13.562 -11.953 -9.539 1 84.69 570 SER A C 1
ATOM 4538 O O . SER A 1 570 ? -14.523 -12.25 -8.82 1 84.69 570 SER A O 1
ATOM 4540 N N . LEU A 1 571 ? -13.656 -11.133 -10.508 1 84.88 571 LEU A N 1
ATOM 4541 C CA . LEU A 1 571 ? -14.922 -10.578 -10.969 1 84.88 571 LEU A CA 1
ATOM 4542 C C . LEU A 1 571 ? -15.039 -10.664 -12.484 1 84.88 571 LEU A C 1
ATOM 4544 O O . LEU A 1 571 ? -15.117 -9.641 -13.164 1 84.88 571 LEU A O 1
ATOM 4548 N N . PRO A 1 572 ? -15.188 -11.898 -12.867 1 86.12 572 PRO A N 1
ATOM 4549 C CA . PRO A 1 572 ? -15.188 -12.062 -14.32 1 86.12 572 PRO A CA 1
ATOM 4550 C C . PRO A 1 572 ? -16.453 -11.508 -14.977 1 86.12 572 PRO A C 1
ATOM 4552 O O . PRO A 1 572 ? -17.547 -11.594 -14.398 1 86.12 572 PRO A O 1
ATOM 4555 N N . GLY A 1 573 ? -16.297 -10.984 -16.125 1 81 573 GLY A N 1
ATOM 4556 C CA . GLY A 1 573 ? -17.438 -10.516 -16.906 1 81 573 GLY A CA 1
ATOM 4557 C C . GLY A 1 573 ? -18.297 -11.648 -17.438 1 81 573 GLY A C 1
ATOM 4558 O O . GLY A 1 573 ? -17.844 -12.789 -17.531 1 81 573 GLY A O 1
ATOM 4559 N N . SER A 1 574 ? -19.594 -11.328 -17.578 1 78.75 574 SER A N 1
ATOM 4560 C CA . SER A 1 574 ? -20.5 -12.359 -18.094 1 78.75 574 SER A CA 1
ATOM 4561 C C . SER A 1 574 ? -20.672 -12.219 -19.609 1 78.75 574 SER A C 1
ATOM 4563 O O . SER A 1 574 ? -20.656 -11.109 -20.141 1 78.75 574 SER A O 1
ATOM 4565 N N . SER A 1 575 ? -20.531 -13.375 -20.297 1 87.62 575 SER A N 1
ATOM 4566 C CA . SER A 1 575 ? -20.828 -13.414 -21.719 1 87.62 575 SER A CA 1
ATOM 4567 C C . SER A 1 575 ? -22.172 -14.094 -21.984 1 87.62 575 SER A C 1
ATOM 4569 O O . SER A 1 575 ? -22.688 -14.812 -21.125 1 87.62 575 SER A O 1
ATOM 4571 N N . GLY A 1 576 ? -22.812 -13.727 -23.062 1 90.5 576 GLY A N 1
ATOM 4572 C CA . GLY A 1 576 ? -24.078 -14.328 -23.438 1 90.5 576 GLY A CA 1
ATOM 4573 C C . GLY A 1 576 ? -24.031 -15.844 -23.484 1 90.5 576 GLY A C 1
ATOM 4574 O O . GLY A 1 576 ? -25 -16.516 -23.141 1 90.5 576 GLY A O 1
ATOM 4575 N N . VAL A 1 577 ? -22.938 -16.391 -23.891 1 93.38 577 VAL A N 1
ATOM 4576 C CA . VAL A 1 577 ? -22.75 -17.844 -23.984 1 93.38 577 VAL A CA 1
ATOM 4577 C C . VAL A 1 577 ? -22.75 -18.469 -22.594 1 93.38 577 VAL A C 1
ATOM 4579 O O . VAL A 1 577 ? -23.422 -19.484 -22.375 1 93.38 577 VAL A O 1
ATOM 4582 N N . LEU A 1 578 ? -22.016 -17.875 -21.719 1 93.44 578 LEU A N 1
ATOM 4583 C CA . LEU A 1 578 ? -21.938 -18.375 -20.344 1 93.44 578 LEU A CA 1
ATOM 4584 C C . LEU A 1 578 ? -23.281 -18.266 -19.641 1 93.44 578 LEU A C 1
ATOM 4586 O O . LEU A 1 578 ? -23.656 -19.172 -18.875 1 93.44 578 LEU A O 1
ATOM 4590 N N . LYS A 1 579 ? -24.031 -17.219 -19.891 1 90.25 579 LYS A N 1
ATOM 4591 C CA . LYS A 1 579 ? -25.359 -17.062 -19.328 1 90.25 579 LYS A CA 1
ATOM 4592 C C . LYS A 1 579 ? -26.297 -18.172 -19.828 1 90.25 579 LYS A C 1
ATOM 4594 O O . LYS A 1 579 ? -27.094 -18.703 -19.062 1 90.25 579 LYS A O 1
ATOM 4599 N N . TYR A 1 580 ? -26.188 -18.406 -21.141 1 92.06 580 TYR A N 1
ATOM 4600 C CA . TYR A 1 580 ? -27 -19.484 -21.719 1 92.06 580 TYR A CA 1
ATOM 4601 C C . TYR A 1 580 ? -26.688 -20.812 -21.047 1 92.06 580 TYR A C 1
ATOM 4603 O O . TYR A 1 580 ? -27.594 -21.562 -20.703 1 92.06 580 TYR A O 1
ATOM 4611 N N . LEU A 1 581 ? -25.453 -21.125 -20.859 1 92.69 581 LEU A N 1
ATOM 4612 C CA . LEU A 1 581 ? -25.016 -22.406 -20.312 1 92.69 581 LEU A CA 1
ATOM 4613 C C . LEU A 1 581 ? -25.391 -22.531 -18.844 1 92.69 581 LEU A C 1
ATOM 4615 O O . LEU A 1 581 ? -25.5 -23.641 -18.312 1 92.69 581 LEU A O 1
ATOM 4619 N N . ALA A 1 582 ? -25.5 -21.438 -18.188 1 90.12 582 ALA A N 1
ATOM 4620 C CA . ALA A 1 582 ? -25.938 -21.453 -16.797 1 90.12 582 ALA A CA 1
ATOM 4621 C C . ALA A 1 582 ? -27.375 -21.953 -16.688 1 90.12 582 ALA A C 1
ATOM 4623 O O . ALA A 1 582 ? -27.734 -22.625 -15.711 1 90.12 582 ALA A O 1
ATOM 4624 N N . GLY A 1 583 ? -28.172 -21.656 -17.641 1 89.25 583 GLY A N 1
ATOM 4625 C CA . GLY A 1 583 ? -29.578 -21.984 -17.562 1 89.25 583 GLY A CA 1
ATOM 4626 C C . GLY A 1 583 ? -29.969 -23.172 -18.422 1 89.25 583 GLY A C 1
ATOM 4627 O O . GLY A 1 583 ? -31.016 -23.781 -18.219 1 89.25 583 GLY A O 1
ATOM 4628 N N . THR A 1 584 ? -29.078 -23.438 -19.438 1 92.31 584 THR A N 1
ATOM 4629 C CA . THR A 1 584 ? -29.438 -24.469 -20.406 1 92.31 584 THR A CA 1
ATOM 4630 C C . THR A 1 584 ? -28.266 -25.406 -20.672 1 92.31 584 THR A C 1
ATOM 4632 O O . THR A 1 584 ? -27.125 -24.938 -20.781 1 92.31 584 THR A O 1
ATOM 4635 N N . LYS A 1 585 ? -28.578 -26.688 -20.75 1 92.69 585 LYS A N 1
ATOM 4636 C CA . LYS A 1 585 ? -27.547 -27.672 -21.094 1 92.69 585 LYS A CA 1
ATOM 4637 C C . LYS A 1 585 ? -27.062 -27.469 -22.531 1 92.69 585 LYS A C 1
ATOM 4639 O O . LYS A 1 585 ? -27.859 -27.188 -23.422 1 92.69 585 LYS A O 1
ATOM 4644 N N . LEU A 1 586 ? -25.812 -27.625 -22.781 1 94.12 586 LEU A N 1
ATOM 4645 C CA . LEU A 1 586 ? -25.25 -27.531 -24.109 1 94.12 586 LEU A CA 1
ATOM 4646 C C . LEU A 1 586 ? -25.766 -28.656 -25.016 1 94.12 586 LEU A C 1
ATOM 4648 O O . LEU A 1 586 ? -25.641 -29.828 -24.656 1 94.12 586 LEU A O 1
ATOM 4652 N N . PRO A 1 587 ? -26.328 -28.281 -26.094 1 92.94 587 PRO A N 1
ATOM 4653 C CA . PRO A 1 587 ? -26.859 -29.328 -26.969 1 92.94 587 PRO A CA 1
ATOM 4654 C C . PRO A 1 587 ? -25.781 -30.297 -27.469 1 92.94 587 PRO A C 1
ATOM 4656 O O . PRO A 1 587 ? -24.609 -29.922 -27.516 1 92.94 587 PRO A O 1
ATOM 4659 N N . SER A 1 588 ? -26.156 -31.469 -27.922 1 91.5 588 SER A N 1
ATOM 4660 C CA . SER A 1 588 ? -25.234 -32.531 -28.281 1 91.5 588 SER A CA 1
ATOM 4661 C C . SER A 1 588 ? -24.422 -32.188 -29.516 1 91.5 588 SER A C 1
ATOM 4663 O O . SER A 1 588 ? -23.312 -32.688 -29.719 1 91.5 588 SER A O 1
ATOM 4665 N N . HIS A 1 589 ? -25.016 -31.312 -30.422 1 93.69 589 HIS A N 1
ATOM 4666 C CA . HIS A 1 589 ? -24.312 -31 -31.672 1 93.69 589 HIS A CA 1
ATOM 4667 C C . HIS A 1 589 ? -23.359 -29.828 -31.484 1 93.69 589 HIS A C 1
ATOM 4669 O O . HIS A 1 589 ? -22.625 -29.469 -32.406 1 93.69 589 HIS A O 1
ATOM 4675 N N . ALA A 1 590 ? -23.297 -29.312 -30.25 1 95.25 590 ALA A N 1
ATOM 4676 C CA . ALA A 1 590 ? -22.484 -28.109 -30.031 1 95.25 590 ALA A CA 1
ATOM 4677 C C . ALA A 1 590 ? -21.406 -28.375 -28.984 1 95.25 590 ALA A C 1
ATOM 4679 O O . ALA A 1 590 ? -21.578 -29.188 -28.078 1 95.25 590 ALA A O 1
ATOM 4680 N N . ALA A 1 591 ? -20.25 -27.734 -29.109 1 97.12 591 ALA A N 1
ATOM 4681 C CA . ALA A 1 591 ? -19.141 -27.719 -28.156 1 97.12 591 ALA A CA 1
ATOM 4682 C C . ALA A 1 591 ? -18.516 -26.328 -28.047 1 97.12 591 ALA A C 1
ATOM 4684 O O . ALA A 1 591 ? -18.641 -25.516 -28.969 1 97.12 591 ALA A O 1
ATOM 4685 N N . ILE A 1 592 ? -17.906 -26.094 -26.922 1 97.44 592 ILE A N 1
ATOM 4686 C CA . ILE A 1 592 ? -17.297 -24.781 -26.688 1 97.44 592 ILE A CA 1
ATOM 4687 C C . ILE A 1 592 ? -15.781 -24.922 -26.672 1 97.44 592 ILE A C 1
ATOM 4689 O O . ILE A 1 592 ? -15.242 -25.828 -26.016 1 97.44 592 ILE A O 1
ATOM 4693 N N . ILE A 1 593 ? -15.086 -24.078 -27.375 1 97 593 ILE A N 1
ATOM 4694 C CA . ILE A 1 593 ? -13.633 -24.016 -27.359 1 97 593 ILE A CA 1
ATOM 4695 C C . ILE A 1 593 ? -13.172 -22.781 -26.578 1 97 593 ILE A C 1
ATOM 4697 O O . ILE A 1 593 ? -13.758 -21.703 -26.719 1 97 593 ILE A O 1
ATOM 4701 N N . CYS A 1 594 ? -12.18 -22.984 -25.766 1 96.19 594 CYS A N 1
ATOM 4702 C CA . CYS A 1 594 ? -11.633 -21.844 -25.031 1 96.19 594 CYS A CA 1
ATOM 4703 C C . CYS A 1 594 ? -10.117 -21.938 -24.938 1 96.19 594 CYS A C 1
ATOM 4705 O O . CYS A 1 594 ? -9.586 -22.859 -24.297 1 96.19 594 CYS A O 1
ATOM 4707 N N . GLY A 1 595 ? -9.43 -21.094 -25.625 1 94.25 595 GLY A N 1
ATOM 4708 C CA . GLY A 1 595 ? -7.996 -20.922 -25.453 1 94.25 595 GLY A CA 1
ATOM 4709 C C . GLY A 1 595 ? -7.648 -19.906 -24.375 1 94.25 595 GLY A C 1
ATOM 4710 O O . GLY A 1 595 ? -8.273 -18.844 -24.281 1 94.25 595 GLY A O 1
ATOM 4711 N N . LEU A 1 596 ? -6.789 -20.25 -23.406 1 92.19 596 LEU A N 1
ATOM 4712 C CA . LEU A 1 596 ? -6.316 -19.312 -22.391 1 92.19 596 LEU A CA 1
ATOM 4713 C C . LEU A 1 596 ? -5.113 -18.531 -22.891 1 92.19 596 LEU A C 1
ATOM 4715 O O . LEU A 1 596 ? -3.979 -19 -22.828 1 92.19 596 LEU A O 1
ATOM 4719 N N . VAL A 1 597 ? -5.375 -17.328 -23.344 1 79.62 597 VAL A N 1
ATOM 4720 C CA . VAL A 1 597 ? -4.363 -16.547 -24.047 1 79.62 597 VAL A CA 1
ATOM 4721 C C . VAL A 1 597 ? -4.129 -15.227 -23.328 1 79.62 597 VAL A C 1
ATOM 4723 O O . VAL A 1 597 ? -3.303 -14.414 -23.75 1 79.62 597 VAL A O 1
ATOM 4726 N N . LYS A 1 598 ? -4.75 -14.914 -22.219 1 76.31 598 LYS A N 1
ATOM 4727 C CA . LYS A 1 598 ? -4.707 -13.586 -21.625 1 76.31 598 LYS A CA 1
ATOM 4728 C C . LYS A 1 598 ? -3.939 -13.609 -20.312 1 76.31 598 LYS A C 1
ATOM 4730 O O . LYS A 1 598 ? -4.234 -12.828 -19.391 1 76.31 598 LYS A O 1
ATOM 4735 N N . ASN A 1 599 ? -2.877 -14.297 -20.156 1 77.75 599 ASN A N 1
ATOM 4736 C CA . ASN A 1 599 ? -2.115 -14.211 -18.922 1 77.75 599 ASN A CA 1
ATOM 4737 C C . ASN A 1 599 ? -1.233 -12.969 -18.891 1 77.75 599 ASN A C 1
ATOM 4739 O O . ASN A 1 599 ? -1.045 -12.312 -19.906 1 77.75 599 ASN A O 1
ATOM 4743 N N . GLN A 1 600 ? -0.766 -12.602 -17.766 1 81.12 600 GLN A N 1
ATOM 4744 C CA . GLN A 1 600 ? -0.077 -11.328 -17.578 1 81.12 600 GLN A CA 1
ATOM 4745 C C . GLN A 1 600 ? 1.436 -11.5 -17.688 1 81.12 600 GLN A C 1
ATOM 4747 O O . GLN A 1 600 ? 2.168 -10.523 -17.859 1 81.12 600 GLN A O 1
ATOM 4752 N N . VAL A 1 601 ? 1.956 -12.711 -17.609 1 87 601 VAL A N 1
ATOM 4753 C CA . VAL A 1 601 ? 3.391 -12.938 -17.469 1 87 601 VAL A CA 1
ATOM 4754 C C . VAL A 1 601 ? 3.986 -13.305 -18.828 1 87 601 VAL A C 1
ATOM 4756 O O . VAL A 1 601 ? 4.984 -12.711 -19.25 1 87 601 VAL A O 1
ATOM 4759 N N . TYR A 1 602 ? 3.348 -14.406 -19.438 1 87.56 602 TYR A N 1
ATOM 4760 C CA . TYR A 1 602 ? 3.848 -14.906 -20.719 1 87.56 602 TYR A CA 1
ATOM 4761 C C . TYR A 1 602 ? 2.797 -14.758 -21.812 1 87.56 602 TYR A C 1
ATOM 4763 O O . TYR A 1 602 ? 1.831 -15.523 -21.859 1 87.56 602 TYR A O 1
ATOM 4771 N N . SER A 1 603 ? 2.994 -13.977 -22.75 1 79.31 603 SER A N 1
ATOM 4772 C CA . SER A 1 603 ? 2.01 -13.711 -23.797 1 79.31 603 SER A CA 1
ATOM 4773 C C . SER A 1 603 ? 1.829 -14.914 -24.703 1 79.31 603 SER A C 1
ATOM 4775 O O . SER A 1 603 ? 0.773 -15.086 -25.328 1 79.31 603 SER A O 1
ATOM 4777 N N . ASP A 1 604 ? 2.783 -15.867 -24.719 1 82.62 604 ASP A N 1
ATOM 4778 C CA . ASP A 1 604 ? 2.717 -16.969 -25.672 1 82.62 604 ASP A CA 1
ATOM 4779 C C . ASP A 1 604 ? 2.475 -18.297 -24.969 1 82.62 604 ASP A C 1
ATOM 4781 O O . ASP A 1 604 ? 2.49 -19.344 -25.609 1 82.62 604 ASP A O 1
ATOM 4785 N N . MET A 1 605 ? 2.301 -18.281 -23.688 1 88.88 605 MET A N 1
ATOM 4786 C CA . MET A 1 605 ? 1.954 -19.516 -23 1 88.88 605 MET A CA 1
ATOM 4787 C C . MET A 1 605 ? 0.465 -19.828 -23.141 1 88.88 605 MET A C 1
ATOM 4789 O O . MET A 1 605 ? -0.373 -19.078 -22.609 1 88.88 605 MET A O 1
ATOM 4793 N N . GLU A 1 606 ? 0.193 -20.875 -23.891 1 90.81 606 GLU A N 1
ATOM 4794 C CA . GLU A 1 606 ? -1.21 -21.141 -24.203 1 90.81 606 GLU A CA 1
ATOM 4795 C C . GLU A 1 606 ? -1.605 -22.562 -23.828 1 90.81 606 GLU A C 1
ATOM 4797 O O . GLU A 1 606 ? -0.771 -23.469 -23.844 1 90.81 606 GLU A O 1
ATOM 4802 N N . VAL A 1 607 ? -2.766 -22.766 -23.359 1 94.12 607 VAL A N 1
ATOM 4803 C CA . VAL A 1 607 ? -3.49 -24.016 -23.219 1 94.12 607 VAL A CA 1
ATOM 4804 C C . VAL A 1 607 ? -4.961 -23.812 -23.578 1 94.12 607 VAL A C 1
ATOM 4806 O O . VAL A 1 607 ? -5.484 -22.703 -23.453 1 94.12 607 VAL A O 1
ATOM 4809 N N . ALA A 1 608 ? -5.523 -24.734 -24.203 1 96.31 608 ALA A N 1
ATOM 4810 C CA . ALA A 1 608 ? -6.93 -24.625 -24.578 1 96.31 608 ALA A CA 1
ATOM 4811 C C . ALA A 1 608 ? -7.734 -25.812 -24.047 1 96.31 608 ALA A C 1
ATOM 4813 O O . ALA A 1 608 ? -7.164 -26.812 -23.609 1 96.31 608 ALA A O 1
ATOM 4814 N N . PHE A 1 609 ? -8.984 -25.641 -24 1 97.62 609 PHE A N 1
ATOM 4815 C CA . PHE A 1 609 ? -9.852 -26.75 -23.641 1 97.62 609 PHE A CA 1
ATOM 4816 C C . PHE A 1 609 ? -11.156 -26.703 -24.406 1 97.62 609 PHE A C 1
ATOM 4818 O O . PHE A 1 609 ? -11.547 -25.641 -24.906 1 97.62 609 PHE A O 1
ATOM 4825 N N . ILE A 1 610 ? -11.789 -27.781 -24.641 1 97.88 610 ILE A N 1
ATOM 4826 C CA . ILE A 1 610 ? -13.109 -27.922 -25.234 1 97.88 610 ILE A CA 1
ATOM 4827 C C . ILE A 1 610 ? -14.102 -28.438 -24.203 1 97.88 610 ILE A C 1
ATOM 4829 O O . ILE A 1 610 ? -13.789 -29.344 -23.422 1 97.88 610 ILE A O 1
ATOM 4833 N N . ILE A 1 611 ? -15.211 -27.812 -24.125 1 97.56 611 ILE A N 1
ATOM 4834 C CA . ILE A 1 611 ? -16.281 -28.219 -23.234 1 97.56 611 ILE A CA 1
ATOM 4835 C C . ILE A 1 611 ? -17.391 -28.891 -24.031 1 97.56 611 ILE A C 1
ATOM 4837 O O . ILE A 1 611 ? -17.891 -28.328 -25.016 1 97.56 611 ILE A O 1
ATOM 4841 N N . SER A 1 612 ? -17.703 -30.094 -23.719 1 96.88 612 SER A N 1
ATOM 4842 C CA . SER A 1 612 ? -18.828 -30.812 -24.297 1 96.88 612 SER A CA 1
ATOM 4843 C C . SER A 1 612 ? -19.609 -31.562 -23.219 1 96.88 612 SER A C 1
ATOM 4845 O O . SER A 1 612 ? -19.016 -32.062 -22.266 1 96.88 612 SER A O 1
ATOM 4847 N N . GLU A 1 613 ? -20.938 -31.594 -23.281 1 94.31 613 GLU A N 1
ATOM 4848 C CA . GLU A 1 613 ? -21.766 -32.312 -22.328 1 94.31 613 GLU A CA 1
ATOM 4849 C C . GLU A 1 613 ? -22.281 -33.625 -22.922 1 94.31 613 GLU A C 1
ATOM 4851 O O . GLU A 1 613 ? -23.172 -34.25 -22.359 1 94.31 613 GLU A O 1
ATOM 4856 N N . GLU A 1 614 ? -21.719 -33.938 -24.078 1 92.75 614 GLU A N 1
ATOM 4857 C CA . GLU A 1 614 ? -21.984 -35.25 -24.703 1 92.75 614 GLU A CA 1
ATOM 4858 C C . GLU A 1 614 ? -20.844 -36.219 -24.453 1 92.75 614 GLU A C 1
ATOM 4860 O O . GLU A 1 614 ? -19.719 -36 -24.891 1 92.75 614 GLU A O 1
ATOM 4865 N N . GLU A 1 615 ? -21.172 -37.312 -23.906 1 92.25 615 GLU A N 1
ATOM 4866 C CA . GLU A 1 615 ? -20.172 -38.281 -23.5 1 92.25 615 GLU A CA 1
ATOM 4867 C C . GLU A 1 615 ? -19.406 -38.844 -24.703 1 92.25 615 GLU A C 1
ATOM 4869 O O . GLU A 1 615 ? -18.203 -39.062 -24.625 1 92.25 615 GLU A O 1
ATOM 4874 N N . ALA A 1 616 ? -20.078 -39.125 -25.797 1 92.31 616 ALA A N 1
ATOM 4875 C CA . ALA A 1 616 ? -19.438 -39.688 -26.984 1 92.31 616 ALA A CA 1
ATOM 4876 C C . ALA A 1 616 ? -18.391 -38.719 -27.547 1 92.31 616 ALA A C 1
ATOM 4878 O O . ALA A 1 616 ? -17.328 -39.156 -27.984 1 92.31 616 ALA A O 1
ATOM 4879 N N . ILE A 1 617 ? -18.75 -37.469 -27.562 1 93.75 617 ILE A N 1
ATOM 4880 C CA . ILE A 1 617 ? -17.844 -36.469 -28.094 1 93.75 617 ILE A CA 1
ATOM 4881 C C . ILE A 1 617 ? -16.641 -36.312 -27.156 1 93.75 617 ILE A C 1
ATOM 4883 O O . ILE A 1 617 ? -15.5 -36.188 -27.609 1 93.75 617 ILE A O 1
ATOM 4887 N N . PHE A 1 618 ? -16.922 -36.281 -25.875 1 93.62 618 PHE A N 1
ATOM 4888 C CA . PHE A 1 618 ? -15.852 -36.219 -24.891 1 93.62 618 PHE A CA 1
ATOM 4889 C C . PHE A 1 618 ? -14.852 -37.344 -25.062 1 93.62 618 PHE A C 1
ATOM 4891 O O . PHE A 1 618 ? -13.641 -37.125 -25.125 1 93.62 618 PHE A O 1
ATOM 4898 N N . LYS A 1 619 ? -15.336 -38.531 -25.172 1 93.06 619 LYS A N 1
ATOM 4899 C CA . LYS A 1 619 ? -14.492 -39.719 -25.297 1 93.06 619 LYS A CA 1
ATOM 4900 C C . LYS A 1 619 ? -13.703 -39.656 -26.609 1 93.06 619 LYS A C 1
ATOM 4902 O O . LYS A 1 619 ? -12.516 -39.969 -26.641 1 93.06 619 LYS A O 1
ATOM 4907 N N . ALA A 1 620 ? -14.367 -39.25 -27.656 1 95.44 620 ALA A N 1
ATOM 4908 C CA . ALA A 1 620 ? -13.719 -39.219 -28.969 1 95.44 620 ALA A CA 1
ATOM 4909 C C . ALA A 1 620 ? -12.594 -38.188 -28.969 1 95.44 620 ALA A C 1
ATOM 4911 O O . ALA A 1 620 ? -11.523 -38.406 -29.531 1 95.44 620 ALA A O 1
ATOM 4912 N N . LEU A 1 621 ? -12.891 -37.062 -28.391 1 95.69 621 LEU A N 1
ATOM 4913 C CA . LEU A 1 621 ? -11.883 -36 -28.359 1 95.69 621 LEU A CA 1
ATOM 4914 C C . LEU A 1 621 ? -10.688 -36.406 -27.5 1 95.69 621 LEU A C 1
ATOM 4916 O O . LEU A 1 621 ? -9.547 -36.094 -27.844 1 95.69 621 LEU A O 1
ATOM 4920 N N . THR A 1 622 ? -10.93 -37 -26.375 1 94.75 622 THR A N 1
ATOM 4921 C CA . THR A 1 622 ? -9.875 -37.5 -25.484 1 94.75 622 THR A CA 1
ATOM 4922 C C . THR A 1 622 ? -8.938 -38.438 -26.234 1 94.75 622 THR A C 1
ATOM 4924 O O . THR A 1 622 ? -7.715 -38.312 -26.172 1 94.75 622 THR A O 1
ATOM 4927 N N . LYS A 1 623 ? -9.5 -39.375 -26.906 1 94.94 623 LYS A N 1
ATOM 4928 C CA . LYS A 1 623 ? -8.727 -40.375 -27.641 1 94.94 623 LYS A CA 1
ATOM 4929 C C . LYS A 1 623 ? -7.996 -39.719 -28.812 1 94.94 623 LYS A C 1
ATOM 4931 O O . LYS A 1 623 ? -6.887 -40.125 -29.172 1 94.94 623 LYS A O 1
ATOM 4936 N N . THR A 1 624 ? -8.602 -38.719 -29.391 1 95.88 624 THR A N 1
ATOM 4937 C CA . THR A 1 624 ? -7.969 -37.969 -30.484 1 95.88 624 THR A CA 1
ATOM 4938 C C . THR A 1 624 ? -6.695 -37.281 -30 1 95.88 624 THR A C 1
ATOM 4940 O O . THR A 1 624 ? -5.676 -37.312 -30.688 1 95.88 624 THR A O 1
ATOM 4943 N N . VAL A 1 625 ? -6.828 -36.656 -28.844 1 94.88 625 VAL A N 1
ATOM 4944 C CA . VAL A 1 625 ? -5.652 -36 -28.297 1 94.88 625 VAL A CA 1
ATOM 4945 C C . VAL A 1 625 ? -4.543 -37.031 -28.078 1 94.88 625 VAL A C 1
ATOM 4947 O O . VAL A 1 625 ? -3.373 -36.781 -28.359 1 94.88 625 VAL A O 1
ATOM 4950 N N . GLU A 1 626 ? -4.895 -38.125 -27.578 1 94.25 626 GLU A N 1
ATOM 4951 C CA . GLU A 1 626 ? -3.92 -39.188 -27.297 1 94.25 626 GLU A CA 1
ATOM 4952 C C . GLU A 1 626 ? -3.203 -39.625 -28.578 1 94.25 626 GLU A C 1
ATOM 4954 O O . GLU A 1 626 ? -1.979 -39.781 -28.578 1 94.25 626 GLU A O 1
ATOM 4959 N N . VAL A 1 627 ? -3.926 -39.781 -29.594 1 95.06 627 VAL A N 1
ATOM 4960 C CA . VAL A 1 627 ? -3.389 -40.344 -30.828 1 95.06 627 VAL A CA 1
ATOM 4961 C C . VAL A 1 627 ? -2.588 -39.281 -31.562 1 95.06 627 VAL A C 1
ATOM 4963 O O . VAL A 1 627 ? -1.562 -39.594 -32.188 1 95.06 627 VAL A O 1
ATOM 4966 N N . LEU A 1 628 ? -3.037 -38.062 -31.484 1 94.56 628 LEU A N 1
ATOM 4967 C CA . LEU A 1 628 ? -2.445 -37.062 -32.344 1 94.56 628 LEU A CA 1
ATOM 4968 C C . LEU A 1 628 ? -1.442 -36.219 -31.594 1 94.56 628 LEU A C 1
ATOM 4970 O O . LEU A 1 628 ? -0.541 -35.625 -32.188 1 94.56 628 LEU A O 1
ATOM 4974 N N . GLN A 1 629 ? -1.643 -36.094 -30.312 1 91.56 629 GLN A N 1
ATOM 4975 C CA . GLN A 1 629 ? -0.783 -35.188 -29.547 1 91.56 629 GLN A CA 1
ATOM 4976 C C . GLN A 1 629 ? -0.086 -35.938 -28.406 1 91.56 629 GLN A C 1
ATOM 4978 O O . GLN A 1 629 ? 0.953 -35.5 -27.906 1 91.56 629 GLN A O 1
ATOM 4983 N N . GLY A 1 630 ? -0.574 -37.031 -28.031 1 90.56 630 GLY A N 1
ATOM 4984 C CA . GLY A 1 630 ? -0.113 -37.719 -26.812 1 90.56 630 GLY A CA 1
ATOM 4985 C C . GLY A 1 630 ? -0.676 -37.094 -25.547 1 90.56 630 GLY A C 1
ATOM 4986 O O . GLY A 1 630 ? -1.723 -37.531 -25.062 1 90.56 630 GLY A O 1
ATOM 4987 N N . ILE A 1 631 ? -0.006 -36.094 -24.969 1 88.88 631 ILE A N 1
ATOM 4988 C CA . ILE A 1 631 ? -0.493 -35.344 -23.828 1 88.88 631 ILE A CA 1
ATOM 4989 C C . ILE A 1 631 ? -0.164 -33.844 -24 1 88.88 631 ILE A C 1
ATOM 4991 O O . ILE A 1 631 ? 0.735 -33.5 -24.766 1 88.88 631 ILE A O 1
ATOM 4995 N N . THR A 1 632 ? -0.968 -33.062 -23.328 1 92.31 632 THR A N 1
ATOM 4996 C CA . THR A 1 632 ? -0.65 -31.641 -23.266 1 92.31 632 THR A CA 1
ATOM 4997 C C . THR A 1 632 ? 0.458 -31.375 -22.25 1 92.31 632 THR A C 1
ATOM 4999 O O . THR A 1 632 ? 0.483 -31.984 -21.188 1 92.31 632 THR A O 1
ATOM 5002 N N . ALA A 1 633 ? 1.357 -30.531 -22.609 1 90.88 633 ALA A N 1
ATOM 5003 C CA . ALA A 1 633 ? 2.51 -30.25 -21.766 1 90.88 633 ALA A CA 1
ATOM 5004 C C . ALA A 1 633 ? 2.072 -29.953 -20.328 1 90.88 633 ALA A C 1
ATOM 5006 O O . ALA A 1 633 ? 1.249 -29.062 -20.094 1 90.88 633 ALA A O 1
ATOM 5007 N N . PRO A 1 634 ? 2.602 -30.641 -19.312 1 91.31 634 PRO A N 1
ATOM 5008 C CA . PRO A 1 634 ? 2.191 -30.469 -17.922 1 91.31 634 PRO A CA 1
ATOM 5009 C C . PRO A 1 634 ? 2.459 -29.047 -17.391 1 91.31 634 PRO A C 1
ATOM 5011 O O . PRO A 1 634 ? 1.659 -28.516 -16.625 1 91.31 634 PRO A O 1
ATOM 5014 N N . MET A 1 635 ? 3.531 -28.406 -17.797 1 91.25 635 MET A N 1
ATOM 5015 C CA . MET A 1 635 ? 3.932 -27.109 -17.234 1 91.25 635 MET A CA 1
ATOM 5016 C C . MET A 1 635 ? 2.893 -26.047 -17.531 1 91.25 635 MET A C 1
ATOM 5018 O O . MET A 1 635 ? 2.646 -25.156 -16.719 1 91.25 635 MET A O 1
ATOM 5022 N N . SER A 1 636 ? 2.326 -26.047 -18.734 1 92.38 636 SER A N 1
ATOM 5023 C CA . SER A 1 636 ? 1.285 -25.094 -19.062 1 92.38 636 SER A CA 1
ATOM 5024 C C . SER A 1 636 ? 0.031 -25.312 -18.219 1 92.38 636 SER A C 1
ATOM 5026 O O . SER A 1 636 ? -0.635 -24.359 -17.828 1 92.38 636 SER A O 1
ATOM 5028 N N . GLN A 1 637 ? -0.266 -26.578 -17.984 1 94 637 GLN A N 1
ATOM 5029 C CA . GLN A 1 637 ? -1.428 -26.906 -17.156 1 94 637 GLN A CA 1
ATOM 5030 C C . GLN A 1 637 ? -1.209 -26.5 -15.703 1 94 637 GLN A C 1
ATOM 5032 O O . GLN A 1 637 ? -2.143 -26.062 -15.031 1 94 637 GLN A O 1
ATOM 5037 N N . TYR A 1 638 ? 0.097 -26.703 -15.242 1 93.25 638 TYR A N 1
ATOM 5038 C CA . TYR A 1 638 ? 0.431 -26.266 -13.891 1 93.25 638 TYR A CA 1
ATOM 5039 C C . TYR A 1 638 ? 0.295 -24.75 -13.758 1 93.25 638 TYR A C 1
ATOM 5041 O O . TYR A 1 638 ? -0.218 -24.25 -12.75 1 93.25 638 TYR A O 1
ATOM 5049 N N . TYR A 1 639 ? 0.771 -24.047 -14.75 1 93.75 639 TYR A N 1
ATOM 5050 C CA . TYR A 1 639 ? 0.702 -22.594 -14.742 1 93.75 639 TYR A CA 1
ATOM 5051 C C . TYR A 1 639 ? -0.736 -22.109 -14.578 1 93.75 639 TYR A C 1
ATOM 5053 O O . TYR A 1 639 ? -1.049 -21.375 -13.633 1 93.75 639 TYR A O 1
ATOM 5061 N N . TYR A 1 640 ? -1.631 -22.531 -15.445 1 94.94 640 TYR A N 1
ATOM 5062 C CA . TYR A 1 640 ? -3.014 -22.078 -15.406 1 94.94 640 TYR A CA 1
ATOM 5063 C C . TYR A 1 640 ? -3.77 -22.719 -14.25 1 94.94 640 TYR A C 1
ATOM 5065 O O . TYR A 1 640 ? -4.727 -22.156 -13.727 1 94.94 640 TYR A O 1
ATOM 5073 N N . GLY A 1 641 ? -3.336 -24.016 -13.953 1 94.5 641 GLY A N 1
ATOM 5074 C CA . GLY A 1 641 ? -3.902 -24.609 -12.758 1 94.5 641 GLY A CA 1
ATOM 5075 C C . GLY A 1 641 ? -3.707 -23.766 -11.516 1 94.5 641 GLY A C 1
ATOM 5076 O O . GLY A 1 641 ? -4.609 -23.672 -10.68 1 94.5 641 GLY A O 1
ATOM 5077 N N . CYS A 1 642 ? -2.58 -23.172 -11.383 1 93.12 642 CYS A N 1
ATOM 5078 C CA . CYS A 1 642 ? -2.285 -22.281 -10.258 1 93.12 642 CYS A CA 1
ATOM 5079 C C . CYS A 1 642 ? -3.191 -21.062 -10.273 1 93.12 642 CYS A C 1
ATOM 5081 O O . CYS A 1 642 ? -3.697 -20.641 -9.227 1 93.12 642 CYS A O 1
ATOM 5083 N N . LEU A 1 643 ? -3.428 -20.484 -11.383 1 92.75 643 LEU A N 1
ATOM 5084 C CA . LEU A 1 643 ? -4.293 -19.312 -11.508 1 92.75 643 LEU A CA 1
ATOM 5085 C C . LEU A 1 643 ? -5.719 -19.641 -11.078 1 92.75 643 LEU A C 1
ATOM 5087 O O . LEU A 1 643 ? -6.328 -18.906 -10.305 1 92.75 643 LEU A O 1
ATOM 5091 N N . PHE A 1 644 ? -6.199 -20.766 -11.602 1 94.25 644 PHE A N 1
ATOM 5092 C CA . PHE A 1 644 ? -7.547 -21.188 -11.242 1 94.25 644 PHE A CA 1
ATOM 5093 C C . PHE A 1 644 ? -7.648 -21.469 -9.742 1 94.25 644 PHE A C 1
ATOM 5095 O O . PHE A 1 644 ? -8.641 -21.109 -9.109 1 94.25 644 PHE A O 1
ATOM 5102 N N . HIS A 1 645 ? -6.637 -22.094 -9.281 1 92.19 645 HIS A N 1
ATOM 5103 C CA . HIS A 1 645 ? -6.625 -22.422 -7.859 1 92.19 645 HIS A CA 1
ATOM 5104 C C . HIS A 1 645 ? -6.699 -21.172 -7.004 1 92.19 645 HIS A C 1
ATOM 5106 O O . HIS A 1 645 ? -7.434 -21.125 -6.016 1 92.19 645 HIS A O 1
ATOM 5112 N N . GLU A 1 646 ? -5.953 -20.188 -7.348 1 88.62 646 GLU A N 1
ATOM 5113 C CA . GLU A 1 646 ? -5.941 -18.938 -6.594 1 88.62 646 GLU A CA 1
ATOM 5114 C C . GLU A 1 646 ? -7.32 -18.281 -6.602 1 88.62 646 GLU A C 1
ATOM 5116 O O . GLU A 1 646 ? -7.707 -17.625 -5.629 1 88.62 646 GLU A O 1
ATOM 5121 N N . LEU A 1 647 ? -8 -18.406 -7.66 1 90.5 647 LEU A N 1
ATOM 5122 C CA . LEU A 1 647 ? -9.305 -17.781 -7.812 1 90.5 647 LEU A CA 1
ATOM 5123 C C . LEU A 1 647 ? -10.383 -18.578 -7.086 1 90.5 647 LEU A C 1
ATOM 5125 O O . LEU A 1 647 ? -11.477 -18.062 -6.832 1 90.5 647 LEU A O 1
ATOM 5129 N N . LEU A 1 648 ? -10.078 -19.859 -6.688 1 90.56 648 LEU A N 1
ATOM 5130 C CA . LEU A 1 648 ? -11.094 -20.734 -6.117 1 90.56 648 LEU A CA 1
ATOM 5131 C C . LEU A 1 648 ? -10.789 -21.062 -4.66 1 90.56 648 LEU A C 1
ATOM 5133 O O . LEU A 1 648 ? -11.688 -21.406 -3.889 1 90.56 648 LEU A O 1
ATOM 5137 N N . ALA A 1 649 ? -9.586 -21.016 -4.203 1 85.44 649 ALA A N 1
ATOM 5138 C CA . ALA A 1 649 ? -9.086 -21.562 -2.945 1 85.44 649 ALA A CA 1
ATOM 5139 C C . ALA A 1 649 ? -9.766 -20.922 -1.749 1 85.44 649 ALA A C 1
ATOM 5141 O O . ALA A 1 649 ? -9.945 -21.547 -0.705 1 85.44 649 ALA A O 1
ATOM 5142 N N . PHE A 1 650 ? -10.203 -19.719 -1.873 1 86.06 650 PHE A N 1
ATOM 5143 C CA . PHE A 1 650 ? -10.742 -19 -0.729 1 86.06 650 PHE A CA 1
ATOM 5144 C C . PHE A 1 650 ? -12.25 -19.203 -0.625 1 86.06 650 PHE A C 1
ATOM 5146 O O . PHE A 1 650 ? -12.859 -18.875 0.397 1 86.06 650 PHE A O 1
ATOM 5153 N N . GLN A 1 651 ? -12.867 -19.781 -1.571 1 87.56 651 GLN A N 1
ATOM 5154 C CA . GLN A 1 651 ? -14.32 -19.922 -1.625 1 87.56 651 GLN A CA 1
ATOM 5155 C C . GLN A 1 651 ? -14.781 -21.203 -0.953 1 87.56 651 GLN A C 1
ATOM 5157 O O . GLN A 1 651 ? -14.023 -22.172 -0.866 1 87.56 651 GLN A O 1
ATOM 5162 N N . LEU A 1 652 ? -16 -21.219 -0.355 1 85.44 652 LEU A N 1
ATOM 5163 C CA . LEU A 1 652 ? -16.625 -22.406 0.239 1 85.44 652 LEU A CA 1
ATOM 5164 C C . LEU A 1 652 ? -17.281 -23.281 -0.832 1 85.44 652 LEU A C 1
ATOM 5166 O O . LEU A 1 652 ? -18.109 -22.797 -1.603 1 85.44 652 LEU A O 1
ATOM 5170 N N . ALA A 1 653 ? -16.812 -24.5 -0.925 1 71.19 653 ALA A N 1
ATOM 5171 C CA . ALA A 1 653 ? -17.266 -25.391 -1.986 1 71.19 653 ALA A CA 1
ATOM 5172 C C . ALA A 1 653 ? -18.703 -25.844 -1.747 1 71.19 653 ALA A C 1
ATOM 5174 O O . ALA A 1 653 ? -19.125 -26 -0.6 1 71.19 653 ALA A O 1
ATOM 5175 N N . ASP A 1 654 ? -19.469 -25.984 -2.742 1 68.5 654 ASP A N 1
ATOM 5176 C CA . ASP A 1 654 ? -20.734 -26.688 -2.838 1 68.5 654 ASP A CA 1
ATOM 5177 C C . ASP A 1 654 ? -21.781 -26.062 -1.909 1 68.5 654 ASP A C 1
ATOM 5179 O O . ASP A 1 654 ? -22.5 -26.781 -1.213 1 68.5 654 ASP A O 1
ATOM 5183 N N . ARG A 1 655 ? -21.672 -24.812 -1.753 1 70 655 ARG A N 1
ATOM 5184 C CA . ARG A 1 655 ? -22.656 -24.125 -0.906 1 70 655 ARG A CA 1
ATOM 5185 C C . ARG A 1 655 ? -24.016 -24.078 -1.583 1 70 655 ARG A C 1
ATOM 5187 O O . ARG A 1 655 ? -25.047 -24.078 -0.912 1 70 655 ARG A O 1
ATOM 5194 N N . ARG A 1 656 ? -24.031 -24.016 -2.883 1 67.75 656 ARG A N 1
ATOM 5195 C CA . ARG A 1 656 ? -25.281 -23.859 -3.611 1 67.75 656 ARG A CA 1
ATOM 5196 C C . ARG A 1 656 ? -25.609 -25.109 -4.426 1 67.75 656 ARG A C 1
ATOM 5198 O O . ARG A 1 656 ? -24.703 -25.734 -4.984 1 67.75 656 ARG A O 1
ATOM 5205 N N . LEU A 1 657 ? -26.781 -25.453 -4.254 1 67.56 657 LEU A N 1
ATOM 5206 C CA . LEU A 1 657 ? -27.219 -26.547 -5.102 1 67.56 657 LEU A CA 1
ATOM 5207 C C . LEU A 1 657 ? -27.141 -26.172 -6.574 1 67.56 657 LEU A C 1
ATOM 5209 O O . LEU A 1 657 ? -27.391 -25.016 -6.938 1 67.56 657 LEU A O 1
ATOM 5213 N N . PRO A 1 658 ? -26.688 -27.125 -7.336 1 67.69 658 PRO A N 1
ATOM 5214 C CA . PRO A 1 658 ? -26.609 -26.812 -8.766 1 67.69 658 PRO A CA 1
ATOM 5215 C C . PRO A 1 658 ? -27.953 -26.391 -9.352 1 67.69 658 PRO A C 1
ATOM 5217 O O . PRO A 1 658 ? -29 -26.875 -8.93 1 67.69 658 PRO A O 1
ATOM 5220 N N . ALA A 1 659 ? -27.953 -25.359 -10.102 1 66.62 659 ALA A N 1
ATOM 5221 C CA . ALA A 1 659 ? -29.156 -24.844 -10.742 1 66.62 659 ALA A CA 1
ATOM 5222 C C . ALA A 1 659 ? -29.797 -25.891 -11.648 1 66.62 659 ALA A C 1
ATOM 5224 O O . ALA A 1 659 ? -29.094 -26.688 -12.266 1 66.62 659 ALA A O 1
ATOM 5225 N N . GLU A 1 660 ? -31.062 -26.109 -11.516 1 78 660 GLU A N 1
ATOM 5226 C CA . GLU A 1 660 ? -31.781 -26.938 -12.469 1 78 660 GLU A CA 1
ATOM 5227 C C . GLU A 1 660 ? -31.797 -26.312 -13.859 1 78 660 GLU A C 1
ATOM 5229 O O . GLU A 1 660 ? -32.094 -25.125 -14.008 1 78 660 GLU A O 1
ATOM 5234 N N . ARG A 1 661 ? -31.297 -27.031 -14.859 1 87.5 661 ARG A N 1
ATOM 5235 C CA . ARG A 1 661 ? -31.172 -26.5 -16.219 1 87.5 661 ARG A CA 1
ATOM 5236 C C . ARG A 1 661 ? -32.219 -27.109 -17.141 1 87.5 661 ARG A C 1
ATOM 5238 O O . ARG A 1 661 ? -32.688 -28.234 -16.906 1 87.5 661 ARG A O 1
ATOM 5245 N N . GLU A 1 662 ? -32.594 -26.328 -18 1 80.81 662 GLU A N 1
ATOM 5246 C CA . GLU A 1 662 ? -33.531 -26.812 -19.016 1 80.81 662 GLU A CA 1
ATOM 5247 C C . GLU A 1 662 ? -32.781 -27.578 -20.125 1 80.81 662 GLU A C 1
ATOM 5249 O O . GLU A 1 662 ? -31.625 -27.312 -20.375 1 80.81 662 GLU A O 1
ATOM 5254 N N . SER A 1 663 ? -33.406 -28.719 -20.5 1 76.38 663 SER A N 1
ATOM 5255 C CA . SER A 1 663 ? -32.844 -29.422 -21.656 1 76.38 663 SER A CA 1
ATOM 5256 C C . SER A 1 663 ? -33.656 -29.141 -22.922 1 76.38 663 SER A C 1
ATOM 5258 O O . SER A 1 663 ? -34.875 -29.109 -22.891 1 76.38 663 SER A O 1
ATOM 5260 N N . GLN A 1 664 ? -33.125 -28.609 -23.875 1 67.94 664 GLN A N 1
ATOM 5261 C CA . GLN A 1 664 ? -33.812 -28.359 -25.125 1 67.94 664 GLN A CA 1
ATOM 5262 C C . GLN A 1 664 ? -34.094 -29.656 -25.875 1 67.94 664 GLN A C 1
ATOM 5264 O O . GLN A 1 664 ? -33.188 -30.453 -26.094 1 67.94 664 GLN A O 1
ATOM 5269 N N . LYS A 1 665 ? -35.438 -30.328 -25.938 1 62.59 665 LYS A N 1
ATOM 5270 C CA . LYS A 1 665 ? -35.875 -31.547 -26.609 1 62.59 665 LYS A CA 1
ATOM 5271 C C . LYS A 1 665 ? -36.094 -31.297 -28.094 1 62.59 665 LYS A C 1
ATOM 5273 O O . LYS A 1 665 ? -37.031 -30.625 -28.5 1 62.59 665 LYS A O 1
ATOM 5278 N N . GLY A 1 666 ? -35.156 -30.688 -28.812 1 58.72 666 GLY A N 1
ATOM 5279 C CA . GLY A 1 666 ? -35.531 -30.594 -30.219 1 58.72 666 GLY A CA 1
ATOM 5280 C C . GLY A 1 666 ? -35 -31.734 -31.062 1 58.72 666 GLY A C 1
ATOM 5281 O O . GLY A 1 666 ? -34.062 -32.406 -30.688 1 58.72 666 GLY A O 1
ATOM 5282 N N . ASN A 1 667 ? -35.875 -32.219 -32.031 1 60.97 667 ASN A N 1
ATOM 5283 C CA . ASN A 1 667 ? -35.531 -33.25 -33 1 60.97 667 ASN A CA 1
ATOM 5284 C C . ASN A 1 667 ? -34.344 -32.812 -33.875 1 60.97 667 ASN A C 1
ATOM 5286 O O . ASN A 1 667 ? -34.344 -31.75 -34.469 1 60.97 667 ASN A O 1
ATOM 5290 N N . SER A 1 668 ? -33.156 -33.219 -33.594 1 64.25 668 SER A N 1
ATOM 5291 C CA . SER A 1 668 ? -32 -32.875 -34.406 1 64.25 668 SER A CA 1
ATOM 5292 C C . SER A 1 668 ? -31.891 -33.781 -35.625 1 64.25 668 SER A C 1
ATOM 5294 O O . SER A 1 668 ? -32.281 -34.969 -35.562 1 64.25 668 SER A O 1
ATOM 5296 N N . VAL A 1 669 ? -31.766 -33.094 -36.875 1 75.94 669 VAL A N 1
ATOM 5297 C CA . VAL A 1 669 ? -31.406 -33.812 -38.094 1 75.94 669 VAL A CA 1
ATOM 5298 C C . VAL A 1 669 ? -30.109 -34.562 -37.875 1 75.94 669 VAL A C 1
ATOM 5300 O O . VAL A 1 669 ? -29.391 -34.344 -36.906 1 75.94 669 VAL A O 1
ATOM 5303 N N . GLU A 1 670 ? -30 -35.469 -38.688 1 80.5 670 GLU A N 1
ATOM 5304 C CA . GLU A 1 670 ? -28.812 -36.312 -38.625 1 80.5 670 GLU A CA 1
ATOM 5305 C C . GLU A 1 670 ? -27.531 -35.5 -38.75 1 80.5 670 GLU A C 1
ATOM 5307 O O . GLU A 1 670 ? -27.422 -34.625 -39.594 1 80.5 670 GLU A O 1
ATOM 5312 N N . MET A 1 671 ? -26.625 -35.594 -37.812 1 89.25 671 MET A N 1
ATOM 5313 C CA . MET A 1 671 ? -25.344 -34.906 -37.781 1 89.25 671 MET A CA 1
ATOM 5314 C C . MET A 1 671 ? -24.234 -35.75 -38.375 1 89.25 671 MET A C 1
ATOM 5316 O O . MET A 1 671 ? -24.344 -36.969 -38.438 1 89.25 671 MET A O 1
ATOM 5320 N N . ILE A 1 672 ? -23.203 -35.031 -38.812 1 90.62 672 ILE A N 1
ATOM 5321 C CA . ILE A 1 672 ? -22.031 -35.719 -39.344 1 90.62 672 ILE A CA 1
ATOM 5322 C C . ILE A 1 672 ? -21.438 -36.625 -38.281 1 90.62 672 ILE A C 1
ATOM 5324 O O . ILE A 1 672 ? -21.406 -36.25 -37.094 1 90.62 672 ILE A O 1
ATOM 5328 N N . GLY A 1 673 ? -21.172 -37.812 -38.562 1 89.38 673 GLY A N 1
ATOM 5329 C CA . GLY A 1 673 ? -20.484 -38.719 -37.656 1 89.38 673 GLY A CA 1
ATOM 5330 C C . GLY A 1 673 ? -18.984 -38.625 -37.781 1 89.38 673 GLY A C 1
ATOM 5331 O O . GLY A 1 673 ? -18.438 -37.781 -38.5 1 89.38 673 GLY A O 1
ATOM 5332 N N . PHE A 1 674 ? -18.344 -39.469 -37.031 1 92.5 674 PHE A N 1
ATOM 5333 C CA . PHE A 1 674 ? -16.891 -39.531 -37.094 1 92.5 674 PHE A CA 1
ATOM 5334 C C . PHE A 1 674 ? -16.438 -40.219 -38.375 1 92.5 674 PHE A C 1
ATOM 5336 O O . PHE A 1 674 ? -17.188 -41 -38.969 1 92.5 674 PHE A O 1
ATOM 5343 N N . THR A 1 675 ? -15.273 -39.938 -38.812 1 91.06 675 THR A N 1
ATOM 5344 C CA . THR A 1 675 ? -14.742 -40.594 -40 1 91.06 675 THR A CA 1
ATOM 5345 C C . THR A 1 675 ? -14.516 -42.094 -39.75 1 91.06 675 THR A C 1
ATOM 5347 O O . THR A 1 675 ? -14.32 -42.5 -38.594 1 91.06 675 THR A O 1
ATOM 5350 N N . SER A 1 676 ? -14.57 -42.812 -40.781 1 89.31 676 SER A N 1
ATOM 5351 C CA . SER A 1 676 ? -14.383 -44.25 -40.656 1 89.31 676 SER A CA 1
ATOM 5352 C C . SER A 1 676 ? -13.008 -44.594 -40.094 1 89.31 676 SER A C 1
ATOM 5354 O O . SER A 1 676 ? -12.867 -45.5 -39.281 1 89.31 676 SER A O 1
ATOM 5356 N N . SER A 1 677 ? -12.039 -43.875 -40.594 1 89.81 677 SER A N 1
ATOM 5357 C CA . SER A 1 677 ? -10.695 -44.094 -40.094 1 89.81 677 SER A CA 1
ATOM 5358 C C . SER A 1 677 ? -10.617 -43.781 -38.594 1 89.81 677 SER A C 1
ATOM 5360 O O . SER A 1 677 ? -9.977 -44.531 -37.844 1 89.81 677 SER A O 1
ATOM 5362 N N . ALA A 1 678 ? -11.258 -42.75 -38.219 1 91.94 678 ALA A N 1
ATOM 5363 C CA . ALA A 1 678 ? -11.281 -42.375 -36.812 1 91.94 678 ALA A CA 1
ATOM 5364 C C . ALA A 1 678 ? -11.992 -43.438 -35.969 1 91.94 678 ALA A C 1
ATOM 5366 O O . ALA A 1 678 ? -11.508 -43.812 -34.906 1 91.94 678 ALA A O 1
ATOM 5367 N N . ILE A 1 679 ? -13.109 -43.844 -36.438 1 92.44 679 ILE A N 1
ATOM 5368 C CA . ILE A 1 679 ? -13.883 -44.875 -35.719 1 92.44 679 ILE A CA 1
ATOM 5369 C C . ILE A 1 679 ? -13.047 -46.125 -35.562 1 92.44 679 ILE A C 1
ATOM 5371 O O . ILE A 1 679 ? -13.016 -46.719 -34.469 1 92.44 679 ILE A O 1
ATOM 5375 N N . SER A 1 680 ? -12.438 -46.5 -36.594 1 92.19 680 SER A N 1
ATOM 5376 C CA . SER A 1 680 ? -11.625 -47.719 -36.562 1 92.19 680 SER A CA 1
ATOM 5377 C C . SER A 1 680 ? -10.5 -47.625 -35.531 1 92.19 680 SER A C 1
ATOM 5379 O O . SER A 1 680 ? -10.297 -48.531 -34.75 1 92.19 680 SER A O 1
ATOM 5381 N N . VAL A 1 681 ? -9.844 -46.531 -35.562 1 93.25 681 VAL A N 1
ATOM 5382 C CA . VAL A 1 681 ? -8.703 -46.344 -34.656 1 93.25 681 VAL A CA 1
ATOM 5383 C C . VAL A 1 681 ? -9.195 -46.188 -33.219 1 93.25 681 VAL A C 1
ATOM 5385 O O . VAL A 1 681 ? -8.633 -46.781 -32.281 1 93.25 681 VAL A O 1
ATOM 5388 N N . LEU A 1 682 ? -10.203 -45.438 -33 1 91.75 682 LEU A N 1
ATOM 5389 C CA . LEU A 1 682 ? -10.695 -45.125 -31.656 1 91.75 682 LEU A CA 1
ATOM 5390 C C . LEU A 1 682 ? -11.289 -46.375 -31 1 91.75 682 LEU A C 1
ATOM 5392 O O . LEU A 1 682 ? -11.25 -46.531 -29.781 1 91.75 682 LEU A O 1
ATOM 5396 N N . ASN A 1 683 ? -11.773 -47.219 -31.812 1 88.5 683 ASN A N 1
ATOM 5397 C CA . ASN A 1 683 ? -12.406 -48.406 -31.266 1 88.5 683 ASN A CA 1
ATOM 5398 C C . ASN A 1 683 ? -11.43 -49.594 -31.172 1 88.5 683 ASN A C 1
ATOM 5400 O O . ASN A 1 683 ? -11.531 -50.438 -30.281 1 88.5 683 ASN A O 1
ATOM 5404 N N . ASN A 1 684 ? -10.484 -49.594 -32.031 1 86.5 684 ASN A N 1
ATOM 5405 C CA . ASN A 1 684 ? -9.688 -50.812 -32.156 1 86.5 684 ASN A CA 1
ATOM 5406 C C . ASN A 1 684 ? -8.281 -50.625 -31.609 1 86.5 684 ASN A C 1
ATOM 5408 O O . ASN A 1 684 ? -7.602 -51.625 -31.297 1 86.5 684 ASN A O 1
ATOM 5412 N N . SER A 1 685 ? -7.828 -49.5 -31.578 1 88.94 685 SER A N 1
ATOM 5413 C CA . SER A 1 685 ? -6.465 -49.312 -31.109 1 88.94 685 SER A CA 1
ATOM 5414 C C . SER A 1 685 ? -6.391 -49.375 -29.578 1 88.94 685 SER A C 1
ATOM 5416 O O . SER A 1 685 ? -7.371 -49.094 -28.891 1 88.94 685 SER A O 1
ATOM 5418 N N . GLU A 1 686 ? -5.234 -49.844 -29.078 1 90.88 686 GLU A N 1
ATOM 5419 C CA . GLU A 1 686 ? -5 -49.906 -27.625 1 90.88 686 GLU A CA 1
ATOM 5420 C C . GLU A 1 686 ? -4.551 -48.531 -27.094 1 90.88 686 GLU A C 1
ATOM 5422 O O . GLU A 1 686 ? -3.354 -48.25 -27.062 1 90.88 686 GLU A O 1
ATOM 5427 N N . LEU A 1 687 ? -5.5 -47.844 -26.672 1 88.25 687 LEU A N 1
ATOM 5428 C CA . LEU A 1 687 ? -5.23 -46.531 -26.094 1 88.25 687 LEU A CA 1
ATOM 5429 C C . LEU A 1 687 ? -5.27 -46.594 -24.562 1 88.25 687 LEU A C 1
ATOM 5431 O O . LEU A 1 687 ? -5.418 -47.656 -23.984 1 88.25 687 LEU A O 1
ATOM 5435 N N . SER A 1 688 ? -4.988 -45.469 -24 1 82 688 SER A N 1
ATOM 5436 C CA . SER A 1 688 ? -4.824 -45.406 -22.547 1 82 688 SER A CA 1
ATOM 5437 C C . SER A 1 688 ? -6.086 -45.844 -21.828 1 82 688 SER A C 1
ATOM 5439 O O . SER A 1 688 ? -7.199 -45.656 -22.312 1 82 688 SER A O 1
ATOM 5441 N N . ILE A 1 689 ? -5.84 -46.5 -20.703 1 78.62 689 ILE A N 1
ATOM 5442 C CA . ILE A 1 689 ? -6.926 -47 -19.891 1 78.62 689 ILE A CA 1
ATOM 5443 C C . ILE A 1 689 ? -7.406 -45.938 -18.922 1 78.62 689 ILE A C 1
ATOM 5445 O O . ILE A 1 689 ? -6.594 -45.281 -18.266 1 78.62 689 ILE A O 1
ATOM 5449 N N . ASN A 1 690 ? -8.648 -45.625 -19.031 1 67.94 690 ASN A N 1
ATOM 5450 C CA . ASN A 1 690 ? -9.219 -44.594 -18.141 1 67.94 690 ASN A CA 1
ATOM 5451 C C . ASN A 1 690 ? -9.445 -45.156 -16.734 1 67.94 690 ASN A C 1
ATOM 5453 O O . ASN A 1 690 ? -9.898 -46.281 -16.578 1 67.94 690 ASN A O 1
ATOM 5457 N N . GLU A 1 691 ? -8.797 -44.469 -15.727 1 63.53 691 GLU A N 1
ATOM 5458 C CA . GLU A 1 691 ? -8.875 -44.875 -14.32 1 63.53 691 GLU A CA 1
ATOM 5459 C C . GLU A 1 691 ? -10.312 -44.812 -13.805 1 63.53 691 GLU A C 1
ATOM 5461 O O . GLU A 1 691 ? -11.008 -43.812 -14.023 1 63.53 691 GLU A O 1
ATOM 5466 N N . GLU A 1 692 ? -10.945 -45.969 -13.688 1 55.72 692 GLU A N 1
ATOM 5467 C CA . GLU A 1 692 ? -12.156 -45.906 -12.875 1 55.72 692 GLU A CA 1
ATOM 5468 C C . GLU A 1 692 ? -11.852 -45.406 -11.469 1 55.72 692 GLU A C 1
ATOM 5470 O O . GLU A 1 692 ? -10.719 -45.531 -10.992 1 55.72 692 GLU A O 1
ATOM 5475 N N . GLU A 1 693 ? -12.75 -44.719 -10.734 1 54 693 GLU A N 1
ATOM 5476 C CA . GLU A 1 693 ? -12.68 -44.188 -9.375 1 54 693 GLU A CA 1
ATOM 5477 C C . GLU A 1 693 ? -12.172 -45.25 -8.406 1 54 693 GLU A C 1
ATOM 5479 O O . GLU A 1 693 ? -12.617 -46.406 -8.445 1 54 693 GLU A O 1
ATOM 5484 N N . ASN A 1 694 ? -11 -45.281 -7.707 1 53.28 694 ASN A N 1
ATOM 5485 C CA . ASN A 1 694 ? -10.523 -46 -6.527 1 53.28 694 ASN A CA 1
ATOM 5486 C C . ASN A 1 694 ? -9.516 -47.094 -6.898 1 53.28 694 ASN A C 1
ATOM 5488 O O . ASN A 1 694 ? -9.242 -48 -6.102 1 53.28 694 ASN A O 1
ATOM 5492 N N . THR A 1 695 ? -9.148 -47.25 -8.203 1 61.03 695 THR A N 1
ATOM 5493 C CA . THR A 1 695 ? -8.219 -48.344 -8.445 1 61.03 695 THR A CA 1
ATOM 5494 C C . THR A 1 695 ? -6.82 -47.812 -8.758 1 61.03 695 THR A C 1
ATOM 5496 O O . THR A 1 695 ? -6.668 -46.844 -9.516 1 61.03 695 THR A O 1
ATOM 5499 N N . SER A 1 696 ? -5.898 -48.188 -7.895 1 76.44 696 SER A N 1
ATOM 5500 C CA . SER A 1 696 ? -4.488 -47.875 -8.086 1 76.44 696 SER A CA 1
ATOM 5501 C C . SER A 1 696 ? -3.906 -48.656 -9.266 1 76.44 696 SER A C 1
ATOM 5503 O O . SER A 1 696 ? -3.844 -49.875 -9.227 1 76.44 696 SER A O 1
ATOM 5505 N N . LEU A 1 697 ? -3.752 -48.031 -10.469 1 88.56 697 LEU A N 1
ATOM 5506 C CA . LEU A 1 697 ? -3.211 -48.656 -11.664 1 88.56 697 LEU A CA 1
ATOM 5507 C C . LEU A 1 697 ? -1.694 -48.531 -11.719 1 88.56 697 LEU A C 1
ATOM 5509 O O . LEU A 1 697 ? -1.148 -47.5 -11.273 1 88.56 697 LEU A O 1
ATOM 5513 N N . ILE A 1 698 ? -1.027 -49.562 -12.094 1 93.12 698 ILE A N 1
ATOM 5514 C CA . ILE A 1 698 ? 0.401 -49.531 -12.391 1 93.12 698 ILE A CA 1
ATOM 5515 C C . ILE A 1 698 ? 0.617 -49.469 -13.898 1 93.12 698 ILE A C 1
ATOM 5517 O O . ILE A 1 698 ? 0.205 -50.406 -14.617 1 93.12 698 ILE A O 1
ATOM 5521 N N . ARG A 1 699 ? 1.287 -48.469 -14.398 1 92.62 699 ARG A N 1
ATOM 5522 C CA . ARG A 1 699 ? 1.361 -48.188 -15.828 1 92.62 699 ARG A CA 1
ATOM 5523 C C . ARG A 1 699 ? 2.641 -48.75 -16.422 1 92.62 699 ARG A C 1
ATOM 5525 O O . ARG A 1 699 ? 3.695 -48.125 -16.375 1 92.62 699 ARG A O 1
ATOM 5532 N N . MET A 1 700 ? 2.582 -49.906 -17.031 1 95.81 700 MET A N 1
ATOM 5533 C CA . MET A 1 700 ? 3.682 -50.438 -17.828 1 95.81 700 MET A CA 1
ATOM 5534 C C . MET A 1 700 ? 3.361 -50.375 -19.312 1 95.81 700 MET A C 1
ATOM 5536 O O . MET A 1 700 ? 3.91 -51.156 -20.094 1 95.81 700 MET A O 1
ATOM 5540 N N . ASP A 1 701 ? 2.416 -49.531 -19.656 1 93.81 701 ASP A N 1
ATOM 5541 C CA . ASP A 1 701 ? 1.931 -49.469 -21.031 1 93.81 701 ASP A CA 1
ATOM 5542 C C . ASP A 1 701 ? 2.219 -48.125 -21.656 1 93.81 701 ASP A C 1
ATOM 5544 O O . ASP A 1 701 ? 1.658 -47.781 -22.703 1 93.81 701 ASP A O 1
ATOM 5548 N N . VAL A 1 702 ? 3.053 -47.25 -21.062 1 90.44 702 VAL A N 1
ATOM 5549 C CA . VAL A 1 702 ? 3.283 -45.938 -21.594 1 90.44 702 VAL A CA 1
ATOM 5550 C C . VAL A 1 702 ? 4.781 -45.719 -21.797 1 90.44 702 VAL A C 1
ATOM 5552 O O . VAL A 1 702 ? 5.605 -46.312 -21.109 1 90.44 702 VAL A O 1
ATOM 5555 N N . ASP A 1 703 ? 5.059 -44.781 -22.766 1 88.06 703 ASP A N 1
ATOM 5556 C CA . ASP A 1 703 ? 6.445 -44.438 -23.078 1 88.06 703 ASP A CA 1
ATOM 5557 C C . ASP A 1 703 ? 6.902 -43.25 -22.25 1 88.06 703 ASP A C 1
ATOM 5559 O O . ASP A 1 703 ? 7.168 -42.188 -22.812 1 88.06 703 ASP A O 1
ATOM 5563 N N . GLN A 1 704 ? 6.848 -43.312 -21.031 1 88.31 704 GLN A N 1
ATOM 5564 C CA . GLN A 1 704 ? 7.25 -42.25 -20.125 1 88.31 704 GLN A CA 1
ATOM 5565 C C . GLN A 1 704 ? 8.141 -42.781 -19 1 88.31 704 GLN A C 1
ATOM 5567 O O . GLN A 1 704 ? 7.988 -43.938 -18.578 1 88.31 704 GLN A O 1
ATOM 5572 N N . SER A 1 705 ? 9.07 -41.969 -18.641 1 90.69 705 SER A N 1
ATOM 5573 C CA . SER A 1 705 ? 9.93 -42.344 -17.516 1 90.69 705 SER A CA 1
ATOM 5574 C C . SER A 1 705 ? 9.367 -41.812 -16.188 1 90.69 705 SER A C 1
ATOM 5576 O O . SER A 1 705 ? 9.047 -40.625 -16.078 1 90.69 705 SER A O 1
ATOM 5578 N N . PHE A 1 706 ? 9.227 -42.75 -15.242 1 92.5 706 PHE A N 1
ATOM 5579 C CA . PHE A 1 706 ? 8.797 -42.375 -13.898 1 92.5 706 PHE A CA 1
ATOM 5580 C C . PHE A 1 706 ? 9.945 -42.469 -12.906 1 92.5 706 PHE A C 1
ATOM 5582 O O . PHE A 1 706 ? 9.719 -42.656 -11.711 1 92.5 706 PHE A O 1
ATOM 5589 N N . LEU A 1 707 ? 11.148 -42.375 -13.492 1 92.62 707 LEU A N 1
ATOM 5590 C CA . LEU A 1 707 ? 12.352 -42.375 -12.656 1 92.62 707 LEU A CA 1
ATOM 5591 C C . LEU A 1 707 ? 12.547 -41.031 -11.977 1 92.62 707 LEU A C 1
ATOM 5593 O O . LEU A 1 707 ? 12 -40 -12.422 1 92.62 707 LEU A O 1
ATOM 5597 N N . PRO A 1 708 ? 13.336 -41.062 -10.914 1 91.38 708 PRO A N 1
ATOM 5598 C CA . PRO A 1 708 ? 13.609 -39.781 -10.25 1 91.38 708 PRO A CA 1
ATOM 5599 C C . PRO A 1 708 ? 14.312 -38.812 -11.164 1 91.38 708 PRO A C 1
ATOM 5601 O O . PRO A 1 708 ? 15.281 -39.156 -11.844 1 91.38 708 PRO A O 1
ATOM 5604 N N . VAL A 1 709 ? 13.828 -37.594 -11.18 1 93 709 VAL A N 1
ATOM 5605 C CA . VAL A 1 709 ? 14.398 -36.531 -12 1 93 709 VAL A CA 1
ATOM 5606 C C . VAL A 1 709 ? 15.664 -35.969 -11.344 1 93 709 VAL A C 1
ATOM 5608 O O . VAL A 1 709 ? 15.664 -35.625 -10.156 1 93 709 VAL A O 1
ATOM 5611 N N . PRO A 1 710 ? 16.703 -35.875 -12.07 1 92.06 710 PRO A N 1
ATOM 5612 C CA . PRO A 1 710 ? 17.953 -35.344 -11.516 1 92.06 710 PRO A CA 1
ATOM 5613 C C . PRO A 1 710 ? 17.797 -33.906 -11.023 1 92.06 710 PRO A C 1
ATOM 5615 O O . PRO A 1 710 ? 17.047 -33.125 -11.609 1 92.06 710 PRO A O 1
ATOM 5618 N N . SER A 1 711 ? 18.594 -33.5 -10.039 1 91.44 711 SER A N 1
ATOM 5619 C CA . SER A 1 711 ? 18.531 -32.188 -9.445 1 91.44 711 SER A CA 1
ATOM 5620 C C . SER A 1 711 ? 18.891 -31.109 -10.461 1 91.44 711 SER A C 1
ATOM 5622 O O . SER A 1 711 ? 18.344 -30 -10.422 1 91.44 711 SER A O 1
ATOM 5624 N N . THR A 1 712 ? 19.781 -31.438 -11.391 1 92.06 712 THR A N 1
ATOM 5625 C CA . THR A 1 712 ? 20.188 -30.484 -12.414 1 92.06 712 THR A CA 1
ATOM 5626 C C . THR A 1 712 ? 19.016 -30.156 -13.336 1 92.06 712 THR A C 1
ATOM 5628 O O . THR A 1 712 ? 18.891 -29.031 -13.812 1 92.06 712 THR A O 1
ATOM 5631 N N . VAL A 1 713 ? 18.234 -31.156 -13.609 1 93.56 713 VAL A N 1
ATOM 5632 C CA . VAL A 1 713 ? 17.062 -30.953 -14.461 1 93.56 713 VAL A CA 1
ATOM 5633 C C . VAL A 1 713 ? 16.047 -30.078 -13.727 1 93.56 713 VAL A C 1
ATOM 5635 O O . VAL A 1 713 ? 15.477 -29.141 -14.312 1 93.56 713 VAL A O 1
ATOM 5638 N N . LYS A 1 714 ? 15.812 -30.391 -12.414 1 93.81 714 LYS A N 1
ATOM 5639 C CA . LYS A 1 714 ? 14.906 -29.578 -11.609 1 93.81 714 LYS A CA 1
ATOM 5640 C C . LYS A 1 714 ? 15.359 -28.125 -11.57 1 93.81 714 LYS A C 1
ATOM 5642 O O . LYS A 1 714 ? 14.539 -27.203 -11.703 1 93.81 714 LYS A O 1
ATOM 5647 N N . ALA A 1 715 ? 16.688 -27.938 -11.43 1 93.75 715 ALA A N 1
ATOM 5648 C CA . ALA A 1 715 ? 17.266 -26.594 -11.383 1 93.75 715 ALA A CA 1
ATOM 5649 C C . ALA A 1 715 ? 17.031 -25.859 -12.695 1 93.75 715 ALA A C 1
ATOM 5651 O O . ALA A 1 715 ? 16.688 -24.672 -12.688 1 93.75 715 ALA A O 1
ATOM 5652 N N . ALA A 1 716 ? 17.188 -26.516 -13.805 1 93.62 716 ALA A N 1
ATOM 5653 C CA . ALA A 1 716 ? 17.031 -25.891 -15.117 1 93.62 716 ALA A CA 1
ATOM 5654 C C . ALA A 1 716 ? 15.578 -25.484 -15.359 1 93.62 716 ALA A C 1
ATOM 5656 O O . ALA A 1 716 ? 15.312 -24.422 -15.93 1 93.62 716 ALA A O 1
ATOM 5657 N N . ILE A 1 717 ? 14.68 -26.328 -14.984 1 93.94 717 ILE A N 1
ATOM 5658 C CA . ILE A 1 717 ? 13.258 -26.047 -15.141 1 93.94 717 ILE A CA 1
ATOM 5659 C C . ILE A 1 717 ? 12.891 -24.797 -14.344 1 93.94 717 ILE A C 1
ATOM 5661 O O . ILE A 1 717 ? 12.273 -23.859 -14.883 1 93.94 717 ILE A O 1
ATOM 5665 N N . PHE A 1 718 ? 13.281 -24.766 -13.055 1 95.62 718 PHE A N 1
ATOM 5666 C CA . PHE A 1 718 ? 12.938 -23.641 -12.195 1 95.62 718 PHE A CA 1
ATOM 5667 C C . PHE A 1 718 ? 13.578 -22.359 -12.703 1 95.62 718 PHE A C 1
ATOM 5669 O O . PHE A 1 718 ? 12.938 -21.297 -12.711 1 95.62 718 PHE A O 1
ATOM 5676 N N . GLU A 1 719 ? 14.812 -22.484 -13.102 1 95.06 719 GLU A N 1
ATOM 5677 C CA . GLU A 1 719 ? 15.539 -21.312 -13.578 1 95.06 719 GLU A CA 1
ATOM 5678 C C . GLU A 1 719 ? 14.867 -20.719 -14.812 1 95.06 719 GLU A C 1
ATOM 5680 O O . GLU A 1 719 ? 14.859 -19.5 -14.984 1 95.06 719 GLU A O 1
ATOM 5685 N N . GLY A 1 720 ? 14.328 -21.547 -15.664 1 93.25 720 GLY A N 1
ATOM 5686 C CA . GLY A 1 720 ? 13.617 -21.062 -16.828 1 93.25 720 GLY A CA 1
ATOM 5687 C C . GLY A 1 720 ? 12.445 -20.172 -16.484 1 93.25 720 GLY A C 1
ATOM 5688 O O . GLY A 1 720 ? 12.188 -19.188 -17.188 1 93.25 720 GLY A O 1
ATOM 5689 N N . PHE A 1 721 ? 11.773 -20.438 -15.406 1 93.25 721 PHE A N 1
ATOM 5690 C CA . PHE A 1 721 ? 10.625 -19.641 -14.984 1 93.25 721 PHE A CA 1
ATOM 5691 C C . PHE A 1 721 ? 11.055 -18.469 -14.125 1 93.25 721 PHE A C 1
ATOM 5693 O O . PHE A 1 721 ? 10.375 -17.438 -14.078 1 93.25 721 PHE A O 1
ATOM 5700 N N . ALA A 1 722 ? 12.156 -18.625 -13.445 1 93.44 722 ALA A N 1
ATOM 5701 C CA . ALA A 1 722 ? 12.617 -17.641 -12.477 1 93.44 722 ALA A CA 1
ATOM 5702 C C . ALA A 1 722 ? 13.195 -16.406 -13.172 1 93.44 722 ALA A C 1
ATOM 5704 O O . ALA A 1 722 ? 13.078 -15.289 -12.672 1 93.44 722 ALA A O 1
ATOM 5705 N N . ARG A 1 723 ? 13.656 -16.562 -14.352 1 91.19 723 ARG A N 1
ATOM 5706 C CA . ARG A 1 723 ? 14.312 -15.469 -15.07 1 91.19 723 ARG A CA 1
ATOM 5707 C C . ARG A 1 723 ? 13.289 -14.547 -15.727 1 91.19 723 ARG A C 1
ATOM 5709 O O . ARG A 1 723 ? 12.203 -14.984 -16.094 1 91.19 723 ARG A O 1
ATOM 5716 N N . GLN A 1 724 ? 13.469 -13.273 -15.914 1 83.81 724 GLN A N 1
ATOM 5717 C CA . GLN A 1 724 ? 12.555 -12.32 -16.531 1 83.81 724 GLN A CA 1
ATOM 5718 C C . GLN A 1 724 ? 13 -11.977 -17.953 1 83.81 724 GLN A C 1
ATOM 5720 O O . GLN A 1 724 ? 12.18 -11.945 -18.875 1 83.81 724 GLN A O 1
ATOM 5725 N N . ASN A 1 725 ? 14.258 -11.641 -18.172 1 81.12 725 ASN A N 1
ATOM 5726 C CA . ASN A 1 725 ? 14.734 -11.148 -19.469 1 81.12 725 ASN A CA 1
ATOM 5727 C C . ASN A 1 725 ? 15.656 -12.156 -20.141 1 81.12 725 ASN A C 1
ATOM 5729 O O . ASN A 1 725 ? 16.875 -11.953 -20.203 1 81.12 725 ASN A O 1
ATOM 5733 N N . LEU A 1 726 ? 14.867 -13.148 -20.734 1 87.81 726 LEU A N 1
ATOM 5734 C CA . LEU A 1 726 ? 15.641 -14.133 -21.484 1 87.81 726 LEU A CA 1
ATOM 5735 C C . LEU A 1 726 ? 15.992 -13.609 -22.875 1 87.81 726 LEU A C 1
ATOM 5737 O O . LEU A 1 726 ? 15.109 -13.18 -23.625 1 87.81 726 LEU A O 1
ATOM 5741 N N . SER A 1 727 ? 17.25 -13.539 -23.156 1 88.94 727 SER A N 1
ATOM 5742 C CA . SER A 1 727 ? 17.719 -13.062 -24.453 1 88.94 727 SER A CA 1
ATOM 5743 C C . SER A 1 727 ? 17.484 -14.117 -25.531 1 88.94 727 SER A C 1
ATOM 5745 O O . SER A 1 727 ? 17.281 -15.289 -25.234 1 88.94 727 SER A O 1
ATOM 5747 N N . GLU A 1 728 ? 17.562 -13.734 -26.734 1 90 728 GLU A N 1
ATOM 5748 C CA . GLU A 1 728 ? 17.391 -14.641 -27.859 1 90 728 GLU A CA 1
ATOM 5749 C C . GLU A 1 728 ? 18.484 -15.695 -27.891 1 90 728 GLU A C 1
ATOM 5751 O O . GLU A 1 728 ? 18.25 -16.844 -28.266 1 90 728 GLU A O 1
ATOM 5756 N N . SER A 1 729 ? 19.609 -15.312 -27.438 1 91.56 729 SER A N 1
ATOM 5757 C CA . SER A 1 729 ? 20.734 -16.25 -27.438 1 91.56 729 SER A CA 1
ATOM 5758 C C . SER A 1 729 ? 20.562 -17.328 -26.375 1 91.56 729 SER A C 1
ATOM 5760 O O . SER A 1 729 ? 21.031 -18.453 -26.547 1 91.56 729 SER A O 1
ATOM 5762 N N . GLU A 1 730 ? 19.844 -17.016 -25.406 1 91.75 730 GLU A N 1
ATOM 5763 C CA . GLU A 1 730 ? 19.656 -17.953 -24.312 1 91.75 730 GLU A CA 1
ATOM 5764 C C . GLU A 1 730 ? 18.562 -18.969 -24.641 1 91.75 730 GLU A C 1
ATOM 5766 O O . GLU A 1 730 ? 18.484 -20.031 -24.031 1 91.75 730 GLU A O 1
ATOM 5771 N N . ILE A 1 731 ? 17.766 -18.688 -25.656 1 92.81 731 ILE A N 1
ATOM 5772 C CA . ILE A 1 731 ? 16.641 -19.562 -25.938 1 92.81 731 ILE A CA 1
ATOM 5773 C C . ILE A 1 731 ? 16.828 -20.234 -27.281 1 92.81 731 ILE A C 1
ATOM 5775 O O . ILE A 1 731 ? 16.078 -21.156 -27.641 1 92.81 731 ILE A O 1
ATOM 5779 N N . ASP A 1 732 ? 17.797 -19.781 -28.031 1 94.38 732 ASP A N 1
ATOM 5780 C CA . ASP A 1 732 ? 18.062 -20.438 -29.312 1 94.38 732 ASP A CA 1
ATOM 5781 C C . ASP A 1 732 ? 18.734 -21.781 -29.109 1 94.38 732 ASP A C 1
ATOM 5783 O O . ASP A 1 732 ? 19.922 -21.859 -28.781 1 94.38 732 ASP A O 1
ATOM 5787 N N . VAL A 1 733 ? 18.062 -22.875 -29.375 1 95.06 733 VAL A N 1
ATOM 5788 C CA . VAL A 1 733 ? 18.531 -24.234 -29.094 1 95.06 733 VAL A CA 1
ATOM 5789 C C . VAL A 1 733 ? 19.156 -24.844 -30.344 1 95.06 733 VAL A C 1
ATOM 5791 O O . VAL A 1 733 ? 19.75 -25.922 -30.281 1 95.06 733 VAL A O 1
ATOM 5794 N N . THR A 1 734 ? 19.109 -24.219 -31.438 1 95.31 734 THR A N 1
ATOM 5795 C CA . THR A 1 734 ? 19.469 -24.797 -32.719 1 95.31 734 THR A CA 1
ATOM 5796 C C . THR A 1 734 ? 20.922 -25.25 -32.75 1 95.31 734 THR A C 1
ATOM 5798 O O . THR A 1 734 ? 21.234 -26.359 -33.188 1 95.31 734 THR A O 1
ATOM 5801 N N . SER A 1 735 ? 21.812 -24.406 -32.188 1 93.81 735 SER A N 1
ATOM 5802 C CA . SER A 1 735 ? 23.219 -24.766 -32.188 1 93.81 735 SER A CA 1
ATOM 5803 C C . SER A 1 735 ? 23.469 -25.953 -31.266 1 93.81 735 SER A C 1
ATOM 5805 O O . SER A 1 735 ? 24.281 -26.828 -31.578 1 93.81 735 SER A O 1
ATOM 5807 N N . SER A 1 736 ? 22.797 -25.984 -30.203 1 94.62 736 SER A N 1
ATOM 5808 C CA . SER A 1 736 ? 22.953 -27.078 -29.25 1 94.62 736 SER A CA 1
ATOM 5809 C C . SER A 1 736 ? 22.406 -28.391 -29.812 1 94.62 736 SER A C 1
ATOM 5811 O O . SER A 1 736 ? 23 -29.453 -29.609 1 94.62 736 SER A O 1
ATOM 5813 N N . ILE A 1 737 ? 21.281 -28.344 -30.531 1 95.44 737 ILE A N 1
ATOM 5814 C CA . ILE A 1 737 ? 20.688 -29.531 -31.141 1 95.44 737 ILE A CA 1
ATOM 5815 C C . ILE A 1 737 ? 21.578 -30.047 -32.281 1 95.44 737 ILE A C 1
ATOM 5817 O O . ILE A 1 737 ? 21.734 -31.266 -32.438 1 95.44 737 ILE A O 1
ATOM 5821 N N . LYS A 1 738 ? 22.141 -29.125 -33 1 94.5 738 LYS A N 1
ATOM 5822 C CA . LYS A 1 738 ? 23.078 -29.5 -34.062 1 94.5 738 LYS A CA 1
ATOM 5823 C C . LYS A 1 738 ? 24.25 -30.281 -33.531 1 94.5 738 LYS A C 1
ATOM 5825 O O . LYS A 1 738 ? 24.625 -31.328 -34.062 1 94.5 738 LYS A O 1
ATOM 5830 N N . GLN A 1 739 ? 24.766 -29.766 -32.469 1 93.44 739 GLN A N 1
ATOM 5831 C CA . GLN A 1 739 ? 25.891 -30.438 -31.844 1 93.44 739 GLN A CA 1
ATOM 5832 C C . GLN A 1 739 ? 25.469 -31.781 -31.266 1 93.44 739 GLN A C 1
ATOM 5834 O O . GLN A 1 739 ? 26.219 -32.75 -31.328 1 93.44 739 GLN A O 1
ATOM 5839 N N . PHE A 1 740 ? 24.406 -31.844 -30.719 1 92.69 740 PHE A N 1
ATOM 5840 C CA . PHE A 1 740 ? 23.875 -33.062 -30.109 1 92.69 740 PHE A CA 1
ATOM 5841 C C . PHE A 1 740 ? 23.703 -34.156 -31.172 1 92.69 740 PHE A C 1
ATOM 5843 O O . PHE A 1 740 ? 24.094 -35.312 -30.953 1 92.69 740 PHE A O 1
ATOM 5850 N N . ILE A 1 741 ? 23.062 -33.812 -32.281 1 94.06 741 ILE A N 1
ATOM 5851 C CA . ILE A 1 741 ? 22.781 -34.781 -33.344 1 94.06 741 ILE A CA 1
ATOM 5852 C C . ILE A 1 741 ? 24.094 -35.25 -33.969 1 94.06 741 ILE A C 1
ATOM 5854 O O . ILE A 1 741 ? 24.219 -36.406 -34.344 1 94.06 741 ILE A O 1
ATOM 5858 N N . LYS A 1 742 ? 25 -34.344 -34.062 1 91.88 742 LYS A N 1
ATOM 5859 C CA . LYS A 1 742 ? 26.312 -34.719 -34.625 1 91.88 742 LYS A CA 1
ATOM 5860 C C . LYS A 1 742 ? 27.047 -35.656 -33.719 1 91.88 742 LYS A C 1
ATOM 5862 O O . LYS A 1 742 ? 27.594 -36.688 -34.156 1 91.88 742 LYS A O 1
ATOM 5867 N N . SER A 1 743 ? 26.984 -35.406 -32.469 1 89 743 SER A N 1
ATOM 5868 C CA . SER A 1 743 ? 27.75 -36.156 -31.5 1 89 743 SER A CA 1
ATOM 5869 C C . SER A 1 743 ? 27.125 -37.531 -31.266 1 89 743 SER A C 1
ATOM 5871 O O . SER A 1 743 ? 27.844 -38.531 -31.031 1 89 743 SER A O 1
ATOM 5873 N N . ASN A 1 744 ? 25.891 -37.656 -31.375 1 90.06 744 ASN A N 1
ATOM 5874 C CA . ASN A 1 744 ? 25.234 -38.906 -30.984 1 90.06 744 ASN A CA 1
ATOM 5875 C C . ASN A 1 744 ? 24.906 -39.781 -32.188 1 90.06 744 ASN A C 1
ATOM 5877 O O . ASN A 1 744 ? 24.906 -41 -32.094 1 90.06 744 ASN A O 1
ATOM 5881 N N . TYR A 1 745 ? 24.562 -39.156 -33.312 1 93.31 745 TYR A N 1
ATOM 5882 C CA . TYR A 1 745 ? 24.078 -39.938 -34.438 1 93.31 745 TYR A CA 1
ATOM 5883 C C . TYR A 1 745 ? 24.906 -39.688 -35.688 1 93.31 745 TYR A C 1
ATOM 5885 O O . TYR A 1 745 ? 24.797 -40.438 -36.688 1 93.31 745 TYR A O 1
ATOM 5893 N N . GLY A 1 746 ? 25.719 -38.688 -35.719 1 92.56 746 GLY A N 1
ATOM 5894 C CA . GLY A 1 746 ? 26.484 -38.344 -36.875 1 92.56 746 GLY A CA 1
ATOM 5895 C C . GLY A 1 746 ? 25.625 -38 -38.094 1 92.56 746 GLY A C 1
ATOM 5896 O O . GLY A 1 746 ? 25.922 -38.406 -39.219 1 92.56 746 GLY A O 1
ATOM 5897 N N . PHE A 1 747 ? 24.516 -37.438 -37.875 1 94.19 747 PHE A N 1
ATOM 5898 C CA . PHE A 1 747 ? 23.609 -37.031 -38.938 1 94.19 747 PHE A CA 1
ATOM 5899 C C . PHE A 1 747 ? 24.078 -35.75 -39.594 1 94.19 747 PHE A C 1
ATOM 5901 O O . PHE A 1 747 ? 24.375 -34.75 -38.906 1 94.19 747 PHE A O 1
ATOM 5908 N N . PRO A 1 748 ? 24.172 -35.656 -40.781 1 90.56 748 PRO A N 1
ATOM 5909 C CA . PRO A 1 748 ? 24.688 -34.469 -41.438 1 90.56 748 PRO A CA 1
ATOM 5910 C C . PRO A 1 748 ? 23.703 -33.312 -41.406 1 90.56 748 PRO A C 1
ATOM 5912 O O . PRO A 1 748 ? 22.5 -33.5 -41.625 1 90.56 748 PRO A O 1
ATOM 5915 N N . THR A 1 749 ? 24.188 -32.219 -40.969 1 90.38 749 THR A N 1
ATOM 5916 C CA . THR A 1 749 ? 23.406 -30.984 -40.969 1 90.38 749 THR A CA 1
ATOM 5917 C C . THR A 1 749 ? 24.141 -29.875 -41.719 1 90.38 749 THR A C 1
ATOM 5919 O O . THR A 1 749 ? 25.328 -29.641 -41.5 1 90.38 749 THR A O 1
ATOM 5922 N N . ASP A 1 750 ? 23.578 -29.359 -42.844 1 82.25 750 ASP A N 1
ATOM 5923 C CA . ASP A 1 750 ? 24.172 -28.266 -43.594 1 82.25 750 ASP A CA 1
ATOM 5924 C C . ASP A 1 750 ? 23.281 -27.031 -43.562 1 82.25 750 ASP A C 1
ATOM 5926 O O . ASP A 1 750 ? 22.312 -26.969 -42.812 1 82.25 750 ASP A O 1
ATOM 5930 N N . ARG A 1 751 ? 23.781 -25.969 -44.5 1 74.31 751 ARG A N 1
ATOM 5931 C CA . ARG A 1 751 ? 23.125 -24.672 -44.531 1 74.31 751 ARG A CA 1
ATOM 5932 C C . ARG A 1 751 ? 21.688 -24.812 -45.031 1 74.31 751 ARG A C 1
ATOM 5934 O O . ARG A 1 751 ? 20.859 -23.938 -44.781 1 74.31 751 ARG A O 1
ATOM 5941 N N . SER A 1 752 ? 21.297 -25.953 -45.594 1 83.38 752 SER A N 1
ATOM 5942 C CA . SER A 1 752 ? 19.969 -26.141 -46.156 1 83.38 752 SER A CA 1
ATOM 5943 C C . SER A 1 752 ? 19.062 -26.953 -45.25 1 83.38 752 SER A C 1
ATOM 5945 O O . SER A 1 752 ? 17.859 -27.047 -45.5 1 83.38 752 SER A O 1
ATOM 5947 N N . SER A 1 753 ? 19.578 -27.516 -44.188 1 91.56 753 SER A N 1
ATOM 5948 C CA . SER A 1 753 ? 18.781 -28.312 -43.25 1 91.56 753 SER A CA 1
ATOM 5949 C C . SER A 1 753 ? 17.812 -27.438 -42.469 1 91.56 753 SER A C 1
ATOM 5951 O O . SER A 1 753 ? 18.188 -26.344 -42.031 1 91.56 753 SER A O 1
ATOM 5953 N N . GLU A 1 754 ? 16.562 -27.891 -42.406 1 95.25 754 GLU A N 1
ATOM 5954 C CA . GLU A 1 754 ? 15.562 -27.172 -41.625 1 95.25 754 GLU A CA 1
ATOM 5955 C C . GLU A 1 754 ? 15.32 -27.844 -40.281 1 95.25 754 GLU A C 1
ATOM 5957 O O . GLU A 1 754 ? 15.102 -29.047 -40.188 1 95.25 754 GLU A O 1
ATOM 5962 N N . PHE A 1 755 ? 15.484 -26.984 -39.219 1 95.88 755 PHE A N 1
ATOM 5963 C CA . PHE A 1 755 ? 15.234 -27.453 -37.844 1 95.88 755 PHE A CA 1
ATOM 5964 C C . PHE A 1 755 ? 13.852 -27.031 -37.375 1 95.88 755 PHE A C 1
ATOM 5966 O O . PHE A 1 755 ? 13.547 -25.844 -37.312 1 95.88 755 PHE A O 1
ATOM 5973 N N . ILE A 1 756 ? 12.992 -28.031 -37.031 1 96.31 756 ILE A N 1
ATOM 5974 C CA . ILE A 1 756 ? 11.641 -27.75 -36.531 1 96.31 756 ILE A CA 1
ATOM 5975 C C . ILE A 1 756 ? 11.461 -28.297 -35.125 1 96.31 756 ILE A C 1
ATOM 5977 O O . ILE A 1 756 ? 11.844 -29.438 -34.844 1 96.31 756 ILE A O 1
ATOM 5981 N N . TYR A 1 757 ? 10.969 -27.453 -34.25 1 94.94 757 TYR A N 1
ATOM 5982 C CA . TYR A 1 757 ? 10.781 -27.844 -32.875 1 94.94 757 TYR A CA 1
ATOM 5983 C C . TYR A 1 757 ? 9.305 -27.844 -32.5 1 94.94 757 TYR A C 1
ATOM 5985 O O . TYR A 1 757 ? 8.523 -27.062 -33.031 1 94.94 757 TYR A O 1
ATOM 5993 N N . ALA A 1 758 ? 8.867 -28.828 -31.578 1 93.94 758 ALA A N 1
ATOM 5994 C CA . ALA A 1 758 ? 7.504 -28.891 -31.062 1 93.94 758 ALA A CA 1
ATOM 5995 C C . ALA A 1 758 ? 7.48 -29.469 -29.656 1 93.94 758 ALA A C 1
ATOM 5997 O O . ALA A 1 758 ? 8.492 -29.984 -29.172 1 93.94 758 ALA A O 1
ATOM 5998 N N . ASP A 1 759 ? 6.395 -29.328 -29 1 89.19 759 ASP A N 1
ATOM 5999 C CA . ASP A 1 759 ? 6.238 -29.828 -27.641 1 89.19 759 ASP A CA 1
ATOM 6000 C C . ASP A 1 759 ? 5.973 -31.328 -27.625 1 89.19 759 ASP A C 1
ATOM 6002 O O . ASP A 1 759 ? 5.887 -31.938 -26.562 1 89.19 759 ASP A O 1
ATOM 6006 N N . SER A 1 760 ? 5.832 -31.891 -28.781 1 88.5 760 SER A N 1
ATOM 6007 C CA . SER A 1 760 ? 5.539 -33.312 -28.891 1 88.5 760 SER A CA 1
ATOM 6008 C C . SER A 1 760 ? 6.195 -33.906 -30.141 1 88.5 760 SER A C 1
ATOM 6010 O O . SER A 1 760 ? 6.008 -33.406 -31.25 1 88.5 760 SER A O 1
ATOM 6012 N N . SER A 1 761 ? 6.922 -35 -29.906 1 92.19 761 SER A N 1
ATOM 6013 C CA . SER A 1 761 ? 7.496 -35.688 -31.047 1 92.19 761 SER A CA 1
ATOM 6014 C C . SER A 1 761 ? 6.418 -36.375 -31.875 1 92.19 761 SER A C 1
ATOM 6016 O O . SER A 1 761 ? 6.543 -36.5 -33.094 1 92.19 761 SER A O 1
ATOM 6018 N N . LEU A 1 762 ? 5.359 -36.719 -31.188 1 93.5 762 LEU A N 1
ATOM 6019 C CA . LEU A 1 762 ? 4.238 -37.344 -31.875 1 93.5 762 LEU A CA 1
ATOM 6020 C C . LEU A 1 762 ? 3.568 -36.375 -32.844 1 93.5 762 LEU A C 1
ATOM 6022 O O . LEU A 1 762 ? 3.184 -36.719 -33.938 1 93.5 762 LEU A O 1
ATOM 6026 N N . ALA A 1 763 ? 3.43 -35.156 -32.375 1 94.56 763 ALA A N 1
ATOM 6027 C CA . ALA A 1 763 ? 2.83 -34.156 -33.219 1 94.56 763 ALA A CA 1
ATOM 6028 C C . ALA A 1 763 ? 3.682 -33.875 -34.469 1 94.56 763 ALA A C 1
ATOM 6030 O O . ALA A 1 763 ? 3.148 -33.656 -35.562 1 94.56 763 ALA A O 1
ATOM 6031 N N . LEU A 1 764 ? 4.977 -33.906 -34.312 1 95.75 764 LEU A N 1
ATOM 6032 C CA . LEU A 1 764 ? 5.883 -33.75 -35.438 1 95.75 764 LEU A CA 1
ATOM 6033 C C . LEU A 1 764 ? 5.758 -34.906 -36.406 1 95.75 764 LEU A C 1
ATOM 6035 O O . LEU A 1 764 ? 5.711 -34.719 -37.625 1 95.75 764 LEU A O 1
ATOM 6039 N N . PHE A 1 765 ? 5.715 -36.125 -35.875 1 96.56 765 PHE A N 1
ATOM 6040 C CA . PHE A 1 765 ? 5.543 -37.312 -36.688 1 96.56 765 PHE A CA 1
ATOM 6041 C C . PHE A 1 765 ? 4.277 -37.219 -37.531 1 96.56 765 PHE A C 1
ATOM 6043 O O . PHE A 1 765 ? 4.281 -37.562 -38.719 1 96.56 765 PHE A O 1
ATOM 6050 N N . ASN A 1 766 ? 3.258 -36.781 -36.906 1 96.06 766 ASN A N 1
ATOM 6051 C CA . ASN A 1 766 ? 1.981 -36.656 -37.594 1 96.06 766 ASN A CA 1
ATOM 6052 C C . ASN A 1 766 ? 2.082 -35.719 -38.812 1 96.06 766 ASN A C 1
ATOM 6054 O O . ASN A 1 766 ? 1.457 -35.969 -39.844 1 96.06 766 ASN A O 1
ATOM 6058 N N . LYS A 1 767 ? 2.775 -34.688 -38.656 1 95.25 767 LYS A N 1
ATOM 6059 C CA . LYS A 1 767 ? 2.941 -33.781 -39.781 1 95.25 767 LYS A CA 1
ATOM 6060 C C . LYS A 1 767 ? 3.76 -34.406 -40.906 1 95.25 767 LYS A C 1
ATOM 6062 O O . LYS A 1 767 ? 3.533 -34.125 -42.094 1 95.25 767 LYS A O 1
ATOM 6067 N N . VAL A 1 768 ? 4.703 -35.25 -40.531 1 95.94 768 VAL A N 1
ATOM 6068 C CA . VAL A 1 768 ? 5.48 -35.969 -41.531 1 95.94 768 VAL A CA 1
ATOM 6069 C C . VAL A 1 768 ? 4.574 -36.969 -42.25 1 95.94 768 VAL A C 1
ATOM 6071 O O . VAL A 1 768 ? 4.707 -37.125 -43.469 1 95.94 768 VAL A O 1
ATOM 6074 N N . VAL A 1 769 ? 3.732 -37.625 -41.531 1 96.62 769 VAL A N 1
ATOM 6075 C CA . VAL A 1 769 ? 2.771 -38.531 -42.156 1 96.62 769 VAL A CA 1
ATOM 6076 C C . VAL A 1 769 ? 1.911 -37.812 -43.156 1 96.62 769 VAL A C 1
ATOM 6078 O O . VAL A 1 769 ? 1.611 -38.312 -44.219 1 96.62 769 VAL A O 1
ATOM 6081 N N . LEU A 1 770 ? 1.521 -36.625 -42.812 1 94.25 770 LEU A N 1
ATOM 6082 C CA . LEU A 1 770 ? 0.72 -35.812 -43.719 1 94.25 770 LEU A CA 1
ATOM 6083 C C . LEU A 1 770 ? 1.504 -35.469 -45 1 94.25 770 LEU A C 1
ATOM 6085 O O . LEU A 1 770 ? 0.93 -35.406 -46.094 1 94.25 770 LEU A O 1
ATOM 6089 N N . CYS A 1 771 ? 2.775 -35.25 -44.844 1 94.69 771 CYS A N 1
ATOM 6090 C CA . CYS A 1 771 ? 3.619 -35.031 -46.031 1 94.69 771 CYS A CA 1
ATOM 6091 C C . CYS A 1 771 ? 3.627 -36.25 -46.938 1 94.69 771 CYS A C 1
ATOM 6093 O O . CYS A 1 771 ? 3.572 -36.125 -48.156 1 94.69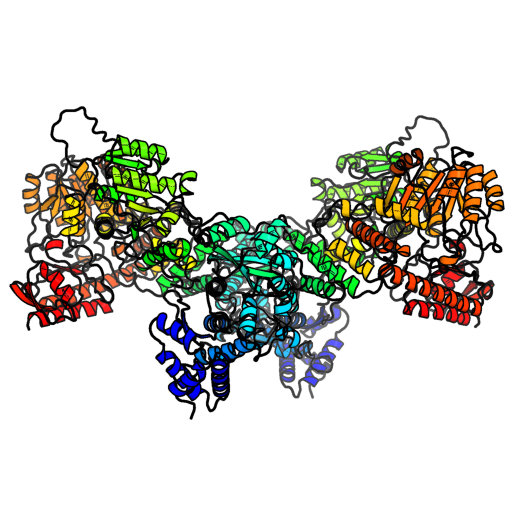 771 CYS A O 1
ATOM 6095 N N . CYS A 1 772 ? 3.74 -37.438 -46.312 1 95.81 772 CYS A N 1
ATOM 6096 C CA . CYS A 1 772 ? 3.699 -38.688 -47.062 1 95.81 772 CYS A CA 1
ATOM 6097 C C . CYS A 1 772 ? 2.398 -38.812 -47.844 1 95.81 772 CYS A C 1
ATOM 6099 O O . CYS A 1 772 ? 2.412 -39.188 -49.031 1 95.81 772 CYS A O 1
ATOM 6101 N N . ILE A 1 773 ? 1.341 -38.531 -47.188 1 94.19 773 ILE A N 1
ATOM 6102 C CA . ILE A 1 773 ? 0.027 -38.625 -47.812 1 94.19 773 ILE A CA 1
ATOM 6103 C C . ILE A 1 773 ? -0.041 -37.656 -49 1 94.19 773 ILE A C 1
ATOM 6105 O O . ILE A 1 773 ? -0.549 -38.031 -50.062 1 94.19 773 ILE A O 1
ATOM 6109 N N . GLN A 1 774 ? 0.409 -36.5 -48.781 1 90.62 774 GLN A N 1
ATOM 6110 C CA . GLN A 1 774 ? 0.354 -35.469 -49.844 1 90.62 774 GLN A CA 1
ATOM 6111 C C . GLN A 1 774 ? 1.162 -35.875 -51.062 1 90.62 774 GLN A C 1
ATOM 6113 O O . GLN A 1 774 ? 0.803 -35.562 -52.188 1 90.62 774 GLN A O 1
ATOM 6118 N N . GLU A 1 775 ? 2.164 -36.656 -50.844 1 91.38 775 GLU A N 1
ATOM 6119 C CA . GLU A 1 775 ? 3.008 -37.125 -51.938 1 91.38 775 GLU A CA 1
ATOM 6120 C C . GLU A 1 775 ? 2.455 -38.406 -52.562 1 91.38 775 GLU A C 1
ATOM 6122 O O . GLU A 1 775 ? 2.945 -38.844 -53.594 1 91.38 775 GLU A O 1
ATOM 6127 N N . GLY A 1 776 ? 1.398 -38.938 -51.969 1 91.5 776 GLY A N 1
ATOM 6128 C CA . GLY A 1 776 ? 0.832 -40.188 -52.438 1 91.5 776 GLY A CA 1
ATOM 6129 C C . GLY A 1 776 ? 1.705 -41.375 -52.125 1 91.5 776 GLY A C 1
ATOM 6130 O O . GLY A 1 776 ? 1.666 -42.375 -52.844 1 91.5 776 GLY A O 1
ATOM 6131 N N . GLY A 1 777 ? 2.496 -41.25 -51.094 1 95.19 777 GLY A N 1
ATOM 6132 C CA . GLY A 1 777 ? 3.422 -42.312 -50.75 1 95.19 777 GLY A CA 1
ATOM 6133 C C . GLY A 1 777 ? 2.793 -43.375 -49.844 1 95.19 777 GLY A C 1
ATOM 6134 O O . GLY A 1 777 ? 1.646 -43.25 -49.438 1 95.19 777 GLY A O 1
ATOM 6135 N N . THR A 1 778 ? 3.518 -44.469 -49.688 1 96.75 778 THR A N 1
ATOM 6136 C CA . THR A 1 778 ? 3.143 -45.562 -48.781 1 96.75 778 THR A CA 1
ATOM 6137 C C . THR A 1 778 ? 4.105 -45.625 -47.594 1 96.75 778 THR A C 1
ATOM 6139 O O . THR A 1 778 ? 5.316 -45.75 -47.781 1 96.75 778 THR A O 1
ATOM 6142 N N . LEU A 1 779 ? 3.516 -45.5 -46.469 1 97.31 779 LEU A N 1
ATOM 6143 C CA . LEU A 1 779 ? 4.316 -45.531 -45.25 1 97.31 779 LEU A CA 1
ATOM 6144 C C . LEU A 1 779 ? 4.543 -46.969 -44.812 1 97.31 779 LEU A C 1
ATOM 6146 O O . LEU A 1 779 ? 3.586 -47.688 -44.5 1 97.31 779 LEU A O 1
ATOM 6150 N N . CYS A 1 780 ? 5.758 -47.344 -44.75 1 97.56 780 CYS A N 1
ATOM 6151 C CA . CYS A 1 780 ? 6.109 -48.719 -44.406 1 97.56 780 CYS A CA 1
ATOM 6152 C C . CYS A 1 780 ? 6.656 -48.812 -43 1 97.56 780 CYS A C 1
ATOM 6154 O O . CYS A 1 780 ? 7.598 -48.094 -42.656 1 97.56 780 CYS A O 1
ATOM 6156 N N . PHE A 1 781 ? 6.051 -49.625 -42.188 1 96.88 781 PHE A N 1
ATOM 6157 C CA . PHE A 1 781 ? 6.484 -49.875 -40.812 1 96.88 781 PHE A CA 1
ATOM 6158 C C . PHE A 1 781 ? 7.031 -51.281 -40.688 1 96.88 781 PHE A C 1
ATOM 6160 O O . PHE A 1 781 ? 6.414 -52.25 -41.125 1 96.88 781 PHE A O 1
ATOM 6167 N N . PRO A 1 782 ? 8.234 -51.406 -40.094 1 96.19 782 PRO A N 1
ATOM 6168 C CA . PRO A 1 782 ? 8.586 -52.75 -39.656 1 96.19 782 PRO A CA 1
ATOM 6169 C C . PRO A 1 782 ? 7.629 -53.312 -38.594 1 96.19 782 PRO A C 1
ATOM 6171 O O . PRO A 1 782 ? 7.188 -52.562 -37.719 1 96.19 782 PRO A O 1
ATOM 6174 N N . VAL A 1 783 ? 7.301 -54.562 -38.75 1 95.19 783 VAL A N 1
ATOM 6175 C CA . VAL A 1 783 ? 6.512 -55.219 -37.719 1 95.19 783 VAL A CA 1
ATOM 6176 C C . VAL A 1 783 ? 7.262 -55.125 -36.375 1 95.19 783 VAL A C 1
ATOM 6178 O O . VAL A 1 783 ? 8.453 -55.469 -36.312 1 95.19 783 VAL A O 1
ATOM 6181 N N . GLY A 1 784 ? 6.641 -54.656 -35.406 1 93.94 784 GLY A N 1
ATOM 6182 C CA . GLY A 1 784 ? 7.285 -54.406 -34.125 1 93.94 784 GLY A CA 1
ATOM 6183 C C . GLY A 1 784 ? 7.629 -52.938 -33.906 1 93.94 784 GLY A C 1
ATOM 6184 O O . GLY A 1 784 ? 8.625 -52.594 -33.281 1 93.94 784 GLY A O 1
ATOM 6185 N N . SER A 1 785 ? 6.941 -52.062 -34.625 1 94.62 785 SER A N 1
ATOM 6186 C CA . SER A 1 785 ? 7.07 -50.625 -34.406 1 94.62 785 SER A CA 1
ATOM 6187 C C . SER A 1 785 ? 6.086 -50.125 -33.344 1 94.62 785 SER A C 1
ATOM 6189 O O . SER A 1 785 ? 5.16 -50.875 -32.969 1 94.62 785 SER A O 1
ATOM 6191 N N . ASN A 1 786 ? 6.297 -48.969 -32.844 1 94.44 786 ASN A N 1
ATOM 6192 C CA . ASN A 1 786 ? 5.449 -48.375 -31.797 1 94.44 786 ASN A CA 1
ATOM 6193 C C . ASN A 1 786 ? 3.994 -48.281 -32.25 1 94.44 786 ASN A C 1
ATOM 6195 O O . ASN A 1 786 ? 3.684 -47.656 -33.25 1 94.44 786 ASN A O 1
ATOM 6199 N N . GLY A 1 787 ? 3.086 -48.906 -31.484 1 94.38 787 GLY A N 1
ATOM 6200 C CA . GLY A 1 787 ? 1.685 -49 -31.859 1 94.38 787 GLY A CA 1
ATOM 6201 C C . GLY A 1 787 ? 0.981 -47.656 -31.922 1 94.38 787 GLY A C 1
ATOM 6202 O O . GLY A 1 787 ? 0.019 -47.5 -32.656 1 94.38 787 GLY A O 1
ATOM 6203 N N . THR A 1 788 ? 1.403 -46.719 -31.156 1 93.88 788 THR A N 1
ATOM 6204 C CA . THR A 1 788 ? 0.797 -45.406 -31.141 1 93.88 788 THR A CA 1
ATOM 6205 C C . THR A 1 788 ? 1.043 -44.688 -32.469 1 93.88 788 THR A C 1
ATOM 6207 O O . THR A 1 788 ? 0.153 -44 -32.969 1 93.88 788 THR A O 1
ATOM 6210 N N . TYR A 1 789 ? 2.211 -44.781 -33 1 95.56 789 TYR A N 1
ATOM 6211 C CA . TYR A 1 789 ? 2.553 -44.156 -34.25 1 95.56 789 TYR A CA 1
ATOM 6212 C C . TYR A 1 789 ? 1.783 -44.781 -35.406 1 95.56 789 TYR A C 1
ATOM 6214 O O . TYR A 1 789 ? 1.341 -44.062 -36.312 1 95.56 789 TYR A O 1
ATOM 6222 N N . ILE A 1 790 ? 1.611 -46.094 -35.344 1 95.75 790 ILE A N 1
ATOM 6223 C CA . ILE A 1 790 ? 0.839 -46.781 -36.375 1 95.75 790 ILE A CA 1
ATOM 6224 C C . ILE A 1 790 ? -0.616 -46.312 -36.312 1 95.75 790 ILE A C 1
ATOM 6226 O O . ILE A 1 790 ? -1.221 -46.031 -37.375 1 95.75 790 ILE A O 1
ATOM 6230 N N . SER A 1 791 ? -1.104 -46.281 -35.125 1 95.81 791 SER A N 1
ATOM 6231 C CA . SER A 1 791 ? -2.479 -45.844 -34.938 1 95.81 791 SER A CA 1
ATOM 6232 C C . SER A 1 791 ? -2.652 -44.406 -35.438 1 95.81 791 SER A C 1
ATOM 6234 O O . SER A 1 791 ? -3.68 -44.062 -36.031 1 95.81 791 SER A O 1
ATOM 6236 N N . ALA A 1 792 ? -1.72 -43.531 -35.188 1 96.31 792 ALA A N 1
ATOM 6237 C CA . ALA A 1 792 ? -1.773 -42.156 -35.656 1 96.31 792 ALA A CA 1
ATOM 6238 C C . ALA A 1 792 ? -1.805 -42.062 -37.188 1 96.31 792 ALA A C 1
ATOM 6240 O O . ALA A 1 792 ? -2.578 -41.312 -37.75 1 96.31 792 ALA A O 1
ATOM 6241 N N . ALA A 1 793 ? -0.957 -42.844 -37.812 1 96.5 793 ALA A N 1
ATOM 6242 C CA . ALA A 1 793 ? -0.919 -42.875 -39.25 1 96.5 793 ALA A CA 1
ATOM 6243 C C . ALA A 1 793 ? -2.246 -43.375 -39.844 1 96.5 793 ALA A C 1
ATOM 6245 O O . ALA A 1 793 ? -2.729 -42.844 -40.844 1 96.5 793 ALA A O 1
ATOM 6246 N N . LYS A 1 794 ? -2.797 -44.438 -39.188 1 95.75 794 LYS A N 1
ATOM 6247 C CA . LYS A 1 794 ? -4.098 -44.938 -39.625 1 95.75 794 LYS A CA 1
ATOM 6248 C C . LYS A 1 794 ? -5.184 -43.875 -39.469 1 95.75 794 LYS A C 1
ATOM 6250 O O . LYS A 1 794 ? -6.051 -43.75 -40.312 1 95.75 794 LYS A O 1
ATOM 6255 N N . PHE A 1 795 ? -5.086 -43.219 -38.375 1 96 795 PHE A N 1
ATOM 6256 C CA . PHE A 1 795 ? -6.055 -42.188 -38.094 1 96 795 PHE A CA 1
ATOM 6257 C C . PHE A 1 795 ? -6.02 -41.094 -39.188 1 96 795 PHE A C 1
ATOM 6259 O O . PHE A 1 795 ? -7.062 -40.562 -39.562 1 96 795 PHE A O 1
ATOM 6266 N N . LEU A 1 796 ? -4.824 -40.812 -39.688 1 94.88 796 LEU A N 1
ATOM 6267 C CA . LEU A 1 796 ? -4.637 -39.781 -40.719 1 94.88 796 LEU A CA 1
ATOM 6268 C C . LEU A 1 796 ? -4.895 -40.312 -42.094 1 94.88 796 LEU A C 1
ATOM 6270 O O . LEU A 1 796 ? -4.734 -39.594 -43.094 1 94.88 796 LEU A O 1
ATOM 6274 N N . LYS A 1 797 ? -5.227 -41.625 -42.219 1 92.81 797 LYS A N 1
ATOM 6275 C CA . LYS A 1 797 ? -5.602 -42.281 -43.469 1 92.81 797 LYS A CA 1
ATOM 6276 C C . LYS A 1 797 ? -4.395 -42.438 -44.406 1 92.81 797 LYS A C 1
ATOM 6278 O O . LYS A 1 797 ? -4.508 -42.25 -45.594 1 92.81 797 LYS A O 1
ATOM 6283 N N . ALA A 1 798 ? -3.281 -42.656 -43.781 1 95.38 798 ALA A N 1
ATOM 6284 C CA . ALA A 1 798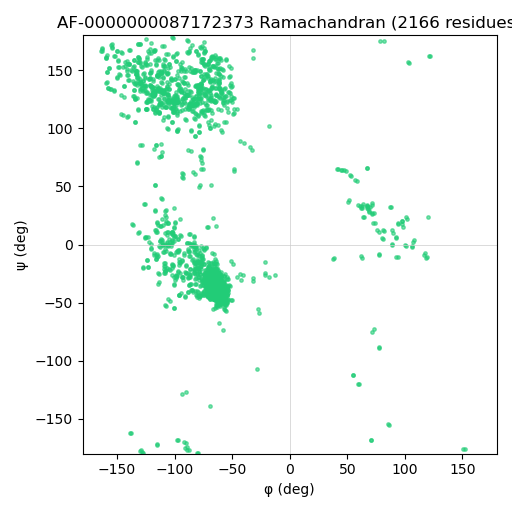 ? -2.094 -42.938 -44.562 1 95.38 798 ALA A CA 1
ATOM 6285 C C . ALA A 1 798 ? -2.152 -44.344 -45.156 1 95.38 798 ALA A C 1
ATOM 6287 O O . ALA A 1 798 ? -2.748 -45.25 -44.594 1 95.38 798 ALA A O 1
ATOM 6288 N N . ASN A 1 799 ? -1.589 -44.469 -46.375 1 95.19 799 ASN A N 1
ATOM 6289 C CA . ASN A 1 799 ? -1.356 -45.812 -46.906 1 95.19 799 ASN A CA 1
ATOM 6290 C C . ASN A 1 799 ? -0.226 -46.531 -46.156 1 95.19 799 ASN A C 1
ATOM 6292 O O . ASN A 1 799 ? 0.92 -46.062 -46.188 1 95.19 799 ASN A O 1
ATOM 6296 N N . ILE A 1 800 ? -0.579 -47.625 -45.469 1 96.19 800 ILE A N 1
ATOM 6297 C CA . ILE A 1 800 ? 0.394 -48.25 -44.594 1 96.19 800 ILE A CA 1
ATOM 6298 C C . ILE A 1 800 ? 0.715 -49.656 -45.125 1 96.19 800 ILE A C 1
ATOM 6300 O O . ILE A 1 800 ? -0.173 -50.375 -45.594 1 96.19 800 ILE A O 1
ATOM 6304 N N . LEU A 1 801 ? 1.962 -49.969 -45.125 1 96.38 801 LEU A N 1
ATOM 6305 C CA . LEU A 1 801 ? 2.43 -51.312 -45.406 1 96.38 801 LEU A CA 1
ATOM 6306 C C . LEU A 1 801 ? 3.352 -51.812 -44.312 1 96.38 801 LEU A C 1
ATOM 6308 O O . LEU A 1 801 ? 4.242 -51.094 -43.875 1 96.38 801 LEU A O 1
ATOM 6312 N N . ASN A 1 802 ? 3.141 -53.031 -43.812 1 94.88 802 ASN A N 1
ATOM 6313 C CA . ASN A 1 802 ? 3.977 -53.625 -42.781 1 94.88 802 ASN A CA 1
ATOM 6314 C C . ASN A 1 802 ? 5.098 -54.469 -43.375 1 94.88 802 ASN A C 1
ATOM 6316 O O . ASN A 1 802 ? 4.852 -55.312 -44.25 1 94.88 802 ASN A O 1
ATOM 6320 N N . ILE A 1 803 ? 6.277 -54.188 -43 1 96.44 803 ILE A N 1
ATOM 6321 C CA . ILE A 1 803 ? 7.426 -55 -43.406 1 96.44 803 ILE A CA 1
ATOM 6322 C C . ILE A 1 803 ? 7.617 -56.156 -42.406 1 96.44 803 ILE A C 1
ATOM 6324 O O . ILE A 1 803 ? 7.859 -55.906 -41.219 1 96.44 803 ILE A O 1
ATOM 6328 N N . PRO A 1 804 ? 7.527 -57.312 -42.812 1 94.62 804 PRO A N 1
ATOM 6329 C CA . PRO A 1 804 ? 7.672 -58.438 -41.906 1 94.62 804 PRO A CA 1
ATOM 6330 C C . PRO A 1 804 ? 9.055 -58.5 -41.25 1 94.62 804 PRO A C 1
ATOM 6332 O O . PRO A 1 804 ? 10.047 -58.125 -41.875 1 94.62 804 PRO A O 1
ATOM 6335 N N . THR A 1 805 ? 9.109 -58.844 -40.031 1 94.75 805 THR A N 1
ATOM 6336 C CA . THR A 1 805 ? 10.352 -59.094 -39.281 1 94.75 805 THR A CA 1
ATOM 6337 C C . THR A 1 805 ? 10.375 -60.5 -38.719 1 94.75 805 THR A C 1
ATOM 6339 O O . THR A 1 805 ? 9.344 -61.188 -38.656 1 94.75 805 THR A O 1
ATOM 6342 N N . LYS A 1 806 ? 11.562 -60.906 -38.312 1 91.81 806 LYS A N 1
ATOM 6343 C CA . LYS A 1 806 ? 11.703 -62.281 -37.844 1 91.81 806 LYS A CA 1
ATOM 6344 C C . LYS A 1 806 ? 12.195 -62.312 -36.406 1 91.81 806 LYS A C 1
ATOM 6346 O O . LYS A 1 806 ? 13.008 -61.5 -36 1 91.81 806 LYS A O 1
ATOM 6351 N N . SER A 1 807 ? 11.781 -63.344 -35.75 1 88.38 807 SER A N 1
ATOM 6352 C CA . SER A 1 807 ? 12.109 -63.531 -34.344 1 88.38 807 SER A CA 1
ATOM 6353 C C . SER A 1 807 ? 13.594 -63.844 -34.156 1 88.38 807 SER A C 1
ATOM 6355 O O . SER A 1 807 ? 14.203 -63.438 -33.156 1 88.38 807 SER A O 1
ATOM 6357 N N . ASP A 1 808 ? 14.188 -64.562 -35.125 1 86.44 808 ASP A N 1
ATOM 6358 C CA . ASP A 1 808 ? 15.57 -65.062 -35 1 86.44 808 ASP A CA 1
ATOM 6359 C C . ASP A 1 808 ? 16.531 -63.844 -35.094 1 86.44 808 ASP A C 1
ATOM 6361 O O . ASP A 1 808 ? 17.672 -63.938 -34.656 1 86.44 808 ASP A O 1
ATOM 6365 N N . LYS A 1 809 ? 16.062 -62.75 -35.625 1 89.62 809 LYS A N 1
ATOM 6366 C CA . LYS A 1 809 ? 16.906 -61.562 -35.719 1 89.62 809 LYS A CA 1
ATOM 6367 C C . LYS A 1 809 ? 16.422 -60.469 -34.75 1 89.62 809 LYS A C 1
ATOM 6369 O O . LYS A 1 809 ? 16.719 -59.281 -34.938 1 89.62 809 LYS A O 1
ATOM 6374 N N . GLY A 1 810 ? 15.633 -60.906 -33.844 1 89.69 810 GLY A N 1
ATOM 6375 C CA . GLY A 1 810 ? 15.148 -60 -32.812 1 89.69 810 GLY A CA 1
ATOM 6376 C C . GLY A 1 810 ? 14.109 -59.031 -33.312 1 89.69 810 GLY A C 1
ATOM 6377 O O . GLY A 1 810 ? 13.969 -57.906 -32.812 1 89.69 810 GLY A O 1
ATOM 6378 N N . PHE A 1 811 ? 13.5 -59.344 -34.438 1 92.25 811 PHE A N 1
ATOM 6379 C CA . PHE A 1 811 ? 12.461 -58.562 -35.094 1 92.25 811 PHE A CA 1
ATOM 6380 C C . PHE A 1 811 ? 13.039 -57.25 -35.625 1 92.25 811 PHE A C 1
ATOM 6382 O O . PHE A 1 811 ? 12.359 -56.219 -35.625 1 92.25 811 PHE A O 1
ATOM 6389 N N . LYS A 1 812 ? 14.328 -57.25 -36 1 93.88 812 LYS A N 1
ATOM 6390 C CA . LYS A 1 812 ? 14.984 -56.125 -36.656 1 93.88 812 LYS A CA 1
ATOM 6391 C C . LYS A 1 812 ? 14.695 -56.125 -38.156 1 93.88 812 LYS A C 1
ATOM 6393 O O . LYS A 1 812 ? 14.414 -57.156 -38.75 1 93.88 812 LYS A O 1
ATOM 6398 N N . LEU A 1 813 ? 14.688 -54.938 -38.656 1 94.12 813 LEU A N 1
ATOM 6399 C CA . LEU A 1 813 ? 14.609 -54.812 -40.125 1 94.12 813 LEU A CA 1
ATOM 6400 C C . LEU A 1 813 ? 15.898 -55.312 -40.781 1 94.12 813 LEU A C 1
ATOM 6402 O O . LEU A 1 813 ? 17 -54.969 -40.312 1 94.12 813 LEU A O 1
ATOM 6406 N N . THR A 1 814 ? 15.742 -56.188 -41.75 1 92.5 814 THR A N 1
ATOM 6407 C CA . THR A 1 814 ? 16.906 -56.719 -42.469 1 92.5 814 THR A CA 1
ATOM 6408 C C . THR A 1 814 ? 16.891 -56.312 -43.938 1 92.5 814 THR A C 1
ATOM 6410 O O . THR A 1 814 ? 15.828 -56.031 -44.5 1 92.5 814 THR A O 1
ATOM 6413 N N . GLU A 1 815 ? 18.078 -56.344 -44.562 1 92.81 815 GLU A N 1
ATOM 6414 C CA . GLU A 1 815 ? 18.25 -55.938 -45.938 1 92.81 815 GLU A CA 1
ATOM 6415 C C . GLU A 1 815 ? 17.438 -56.812 -46.875 1 92.81 815 GLU A C 1
ATOM 6417 O O . GLU A 1 815 ? 16.781 -56.281 -47.812 1 92.81 815 GLU A O 1
ATOM 6422 N N . LYS A 1 816 ? 17.453 -58.031 -46.625 1 92.19 816 LYS A N 1
ATOM 6423 C CA . LYS A 1 816 ? 16.797 -59 -47.531 1 92.19 816 LYS A CA 1
ATOM 6424 C C . LYS A 1 816 ? 15.281 -58.75 -47.562 1 92.19 816 LYS A C 1
ATOM 6426 O O . LYS A 1 816 ? 14.695 -58.594 -48.625 1 92.19 816 LYS A O 1
ATOM 6431 N N . ILE A 1 817 ? 14.695 -58.719 -46.469 1 93.88 817 ILE A N 1
ATOM 6432 C CA . ILE A 1 817 ? 13.242 -58.562 -46.375 1 93.88 817 ILE A CA 1
ATOM 6433 C C . ILE A 1 817 ? 12.844 -57.188 -46.875 1 93.88 817 ILE A C 1
ATOM 6435 O O . ILE A 1 817 ? 11.812 -57.031 -47.531 1 93.88 817 ILE A O 1
ATOM 6439 N N . LEU A 1 818 ? 13.641 -56.219 -46.531 1 96.19 818 LEU A N 1
ATOM 6440 C CA . LEU A 1 818 ? 13.375 -54.844 -46.969 1 96.19 818 LEU A CA 1
ATOM 6441 C C . LEU A 1 818 ? 13.398 -54.719 -48.469 1 96.19 818 LEU A C 1
ATOM 6443 O O . LEU A 1 818 ? 12.539 -54.062 -49.062 1 96.19 818 LEU A O 1
ATOM 6447 N N . SER A 1 819 ? 14.305 -55.406 -49.125 1 94.75 819 SER A N 1
ATOM 6448 C CA . SER A 1 819 ? 14.414 -55.344 -50.562 1 94.75 819 SER A CA 1
ATOM 6449 C C . SER A 1 819 ? 13.203 -56 -51.25 1 94.75 819 SER A C 1
ATOM 6451 O O . SER A 1 819 ? 12.688 -55.5 -52.219 1 94.75 819 SER A O 1
ATOM 6453 N N . GLU A 1 820 ? 12.82 -57.094 -50.656 1 94.5 820 GLU A N 1
ATOM 6454 C CA . GLU A 1 820 ? 11.68 -57.812 -51.188 1 94.5 820 GLU A CA 1
ATOM 6455 C C . GLU A 1 820 ? 10.406 -56.969 -51.125 1 94.5 820 GLU A C 1
ATOM 6457 O O . GLU A 1 820 ? 9.586 -57 -52.062 1 94.5 820 GLU A O 1
ATOM 6462 N N . VAL A 1 821 ? 10.25 -56.219 -50.125 1 95.44 821 VAL A N 1
ATOM 6463 C CA . VAL A 1 821 ? 9.031 -55.438 -49.906 1 95.44 821 VAL A CA 1
ATOM 6464 C C . VAL A 1 821 ? 9.078 -54.188 -50.75 1 95.44 821 VAL A C 1
ATOM 6466 O O . VAL A 1 821 ? 8.086 -53.812 -51.375 1 95.44 821 VAL A O 1
ATOM 6469 N N . LEU A 1 822 ? 10.203 -53.469 -50.781 1 94.75 822 LEU A N 1
ATOM 6470 C CA . LEU A 1 822 ? 10.312 -52.156 -51.438 1 94.75 822 LEU A CA 1
ATOM 6471 C C . LEU A 1 822 ? 10.203 -52.312 -52.938 1 94.75 822 LEU A C 1
ATOM 6473 O O . LEU A 1 822 ? 9.867 -51.375 -53.656 1 94.75 822 LEU A O 1
ATOM 6477 N N . GLU A 1 823 ? 10.438 -53.531 -53.438 1 92.62 823 GLU A N 1
ATOM 6478 C CA . GLU A 1 823 ? 10.32 -53.781 -54.875 1 92.62 823 GLU A CA 1
ATOM 6479 C C . GLU A 1 823 ? 8.875 -53.656 -55.344 1 92.62 823 GLU A C 1
ATOM 6481 O O . GLU A 1 823 ? 8.617 -53.281 -56.5 1 92.62 823 GLU A O 1
ATOM 6486 N N . THR A 1 824 ? 8.008 -53.781 -54.438 1 93.06 824 THR A N 1
ATOM 6487 C CA . THR A 1 824 ? 6.602 -53.844 -54.812 1 93.06 824 THR A CA 1
ATOM 6488 C C . THR A 1 824 ? 5.898 -52.531 -54.406 1 93.06 824 THR A C 1
ATOM 6490 O O . THR A 1 824 ? 4.703 -52.375 -54.656 1 93.06 824 THR A O 1
ATOM 6493 N N . VAL A 1 825 ? 6.535 -51.625 -53.844 1 94.38 825 VAL A N 1
ATOM 6494 C CA . VAL A 1 825 ? 5.871 -50.469 -53.25 1 94.38 825 VAL A CA 1
ATOM 6495 C C . VAL A 1 825 ? 6.188 -49.25 -54.094 1 94.38 825 VAL A C 1
ATOM 6497 O O . VAL A 1 825 ? 7.332 -49.031 -54.531 1 94.38 825 VAL A O 1
ATOM 6500 N N . ASN A 1 826 ? 5.086 -48.469 -54.406 1 91 826 ASN A N 1
ATOM 6501 C CA . ASN A 1 826 ? 5.258 -47.188 -55.094 1 91 826 ASN A CA 1
ATOM 6502 C C . ASN A 1 826 ? 5.523 -46.062 -54.094 1 91 826 ASN A C 1
ATOM 6504 O O . ASN A 1 826 ? 4.793 -45.906 -53.125 1 91 826 ASN A O 1
ATOM 6508 N N . LYS A 1 827 ? 6.559 -45.219 -54.344 1 93.38 827 LYS A N 1
ATOM 6509 C CA . LYS A 1 827 ? 6.953 -44.094 -53.5 1 93.38 827 LYS A CA 1
ATOM 6510 C C . LYS A 1 827 ? 7.031 -44.5 -52.031 1 93.38 827 LYS A C 1
ATOM 6512 O O . LYS A 1 827 ? 6.297 -43.969 -51.219 1 93.38 827 LYS A O 1
ATOM 6517 N N . PRO A 1 828 ? 7.871 -45.344 -51.719 1 95.81 828 PRO A N 1
ATOM 6518 C CA . PRO A 1 828 ? 7.957 -45.906 -50.344 1 95.81 828 PRO A CA 1
ATOM 6519 C C . PRO A 1 828 ? 8.539 -44.906 -49.344 1 95.81 828 PRO A C 1
ATOM 6521 O O . PRO A 1 828 ? 9.5 -44.188 -49.656 1 95.81 828 PRO A O 1
ATOM 6524 N N . TRP A 1 829 ? 7.867 -44.75 -48.25 1 97 829 TRP A N 1
ATOM 6525 C CA . TRP A 1 829 ? 8.352 -44.094 -47.031 1 97 829 TRP A CA 1
ATOM 6526 C C . TRP A 1 829 ? 8.633 -45.094 -45.938 1 97 829 TRP A C 1
ATOM 6528 O O . TRP A 1 829 ? 7.746 -45.875 -45.562 1 97 829 TRP A O 1
ATOM 6538 N N . VAL A 1 830 ? 9.812 -45.156 -45.406 1 97.25 830 VAL A N 1
ATOM 6539 C CA . VAL A 1 830 ? 10.164 -46.156 -44.438 1 97.25 830 VAL A CA 1
ATOM 6540 C C . VAL A 1 830 ? 10.398 -45.5 -43.062 1 97.25 830 VAL A C 1
ATOM 6542 O O . VAL A 1 830 ? 11.195 -44.562 -42.969 1 97.25 830 VAL A O 1
ATOM 6545 N N . TYR A 1 831 ? 9.688 -45.906 -42.094 1 97.5 831 TYR A N 1
ATOM 6546 C CA . TYR A 1 831 ? 9.883 -45.469 -40.719 1 97.5 831 TYR A CA 1
ATOM 6547 C C . TYR A 1 831 ? 10.82 -46.406 -39.969 1 97.5 831 TYR A C 1
ATOM 6549 O O . TYR A 1 831 ? 10.648 -47.625 -40 1 97.5 831 TYR A O 1
ATOM 6557 N N . ILE A 1 832 ? 11.797 -45.844 -39.312 1 96.5 832 ILE A N 1
ATOM 6558 C CA . ILE A 1 832 ? 12.75 -46.625 -38.531 1 96.5 832 ILE A CA 1
ATOM 6559 C C . ILE A 1 832 ? 12.922 -46.031 -37.156 1 96.5 832 ILE A C 1
ATOM 6561 O O . ILE A 1 832 ? 13.305 -44.875 -37 1 96.5 832 ILE A O 1
ATOM 6565 N N . SER A 1 833 ? 12.539 -46.781 -36.156 1 96 833 SER A N 1
ATOM 6566 C CA . SER A 1 833 ? 12.906 -46.406 -34.781 1 96 833 SER A CA 1
ATOM 6567 C C . SER A 1 833 ? 14.328 -46.844 -34.438 1 96 833 SER A C 1
ATOM 6569 O O . SER A 1 833 ? 14.625 -48.031 -34.438 1 96 833 SER A O 1
ATOM 6571 N N . GLY A 1 834 ? 15.211 -46 -34.25 1 93.25 834 GLY A N 1
ATOM 6572 C CA . GLY A 1 834 ? 16.609 -46.344 -34.031 1 93.25 834 GLY A CA 1
ATOM 6573 C C . GLY A 1 834 ? 17.391 -45.219 -33.344 1 93.25 834 GLY A C 1
ATOM 6574 O O . GLY A 1 834 ? 16.969 -44.062 -33.375 1 93.25 834 GLY A O 1
ATOM 6575 N N . PRO A 1 835 ? 18.484 -45.469 -32.75 1 92.88 835 PRO A N 1
ATOM 6576 C CA . PRO A 1 835 ? 19.141 -46.781 -32.688 1 92.88 835 PRO A CA 1
ATOM 6577 C C . PRO A 1 835 ? 18.328 -47.781 -31.844 1 92.88 835 PRO A C 1
ATOM 6579 O O . PRO A 1 835 ? 18.391 -48.969 -32.094 1 92.88 835 PRO A O 1
ATOM 6582 N N . THR A 1 836 ? 17.734 -47.281 -30.844 1 94.5 836 THR A N 1
ATOM 6583 C CA . THR A 1 836 ? 16.922 -48.156 -30 1 94.5 836 THR A CA 1
ATOM 6584 C C . THR A 1 836 ? 15.57 -48.438 -30.656 1 94.5 836 THR A C 1
ATOM 6586 O O . THR A 1 836 ? 14.852 -47.5 -31.016 1 94.5 836 THR A O 1
ATOM 6589 N N . ILE A 1 837 ? 15.242 -49.688 -30.797 1 95.31 837 ILE A N 1
ATOM 6590 C CA . ILE A 1 837 ? 13.961 -50.062 -31.375 1 95.31 837 ILE A CA 1
ATOM 6591 C C . ILE A 1 837 ? 12.891 -50.094 -30.281 1 95.31 837 ILE A C 1
ATOM 6593 O O . ILE A 1 837 ? 13.07 -50.719 -29.234 1 95.31 837 ILE A O 1
ATOM 6597 N N . ASN A 1 838 ? 11.922 -49.406 -30.422 1 94.25 838 ASN A N 1
ATOM 6598 C CA . ASN A 1 838 ? 10.742 -49.438 -29.562 1 94.25 838 ASN A CA 1
ATOM 6599 C C . ASN A 1 838 ? 9.594 -50.188 -30.219 1 94.25 838 ASN A C 1
ATOM 6601 O O . ASN A 1 838 ? 9.102 -49.812 -31.281 1 94.25 838 ASN A O 1
ATOM 6605 N N . PRO A 1 839 ? 9.172 -51.281 -29.609 1 94.44 839 PRO A N 1
ATOM 6606 C CA . PRO A 1 839 ? 9.188 -51.562 -28.172 1 94.44 839 PRO A CA 1
ATOM 6607 C C . PRO A 1 839 ? 10.195 -52.625 -27.781 1 94.44 839 PRO A C 1
ATOM 6609 O O . PRO A 1 839 ? 10.312 -52.969 -26.594 1 94.44 839 PRO A O 1
ATOM 6612 N N . THR A 1 840 ? 10.977 -53.219 -28.656 1 95.31 840 THR A N 1
ATOM 6613 C CA . THR A 1 840 ? 11.742 -54.406 -28.359 1 95.31 840 THR A CA 1
ATOM 6614 C C . THR A 1 840 ? 12.938 -54.094 -27.469 1 95.31 840 THR A C 1
ATOM 6616 O O . THR A 1 840 ? 13.445 -54.969 -26.766 1 95.31 840 THR A O 1
ATOM 6619 N N . GLY A 1 841 ? 13.398 -52.906 -27.562 1 94.31 841 GLY A N 1
ATOM 6620 C CA . GLY A 1 841 ? 14.555 -52.5 -26.781 1 94.31 841 GLY A CA 1
ATOM 6621 C C . GLY A 1 841 ? 15.867 -52.938 -27.406 1 94.31 841 GLY A C 1
ATOM 6622 O O . GLY A 1 841 ? 16.938 -52.75 -26.812 1 94.31 841 GLY A O 1
ATOM 6623 N N . LEU A 1 842 ? 15.805 -53.5 -28.547 1 94.69 842 LEU A N 1
ATOM 6624 C CA . LEU A 1 842 ? 17.031 -53.875 -29.25 1 94.69 842 LEU A CA 1
ATOM 6625 C C . LEU A 1 842 ? 17.625 -52.656 -29.969 1 94.69 842 LEU A C 1
ATOM 6627 O O . LEU A 1 842 ? 16.953 -51.625 -30.094 1 94.69 842 LEU A O 1
ATOM 6631 N N . VAL A 1 843 ? 18.938 -52.812 -30.422 1 93.94 843 VAL A N 1
ATOM 6632 C CA . VAL A 1 843 ? 19.641 -51.656 -30.984 1 93.94 843 VAL A CA 1
ATOM 6633 C C . VAL A 1 843 ? 20.188 -52.031 -32.375 1 93.94 843 VAL A C 1
ATOM 6635 O O . VAL A 1 843 ? 20.672 -53.125 -32.594 1 93.94 843 VAL A O 1
ATOM 6638 N N . TYR A 1 844 ? 19.953 -51.125 -33.344 1 94.69 844 TYR A N 1
ATOM 6639 C CA . TYR A 1 844 ? 20.594 -51.281 -34.625 1 94.69 844 TYR A CA 1
ATOM 6640 C C . TYR A 1 844 ? 22.078 -50.906 -34.531 1 94.69 844 TYR A C 1
ATOM 6642 O O . TYR A 1 844 ? 22.406 -49.812 -34.031 1 94.69 844 TYR A O 1
ATOM 6650 N N . SER A 1 845 ? 22.938 -51.719 -35 1 92.12 845 SER A N 1
ATOM 6651 C CA . SER A 1 845 ? 24.344 -51.344 -35.094 1 92.12 845 SER A CA 1
ATOM 6652 C C . SER A 1 845 ? 24.578 -50.406 -36.25 1 92.12 845 SER A C 1
ATOM 6654 O O . SER A 1 845 ? 23.688 -50.188 -37.094 1 92.12 845 SER A O 1
ATOM 6656 N N . ASN A 1 846 ? 25.75 -49.844 -36.344 1 92.94 846 ASN A N 1
ATOM 6657 C CA . ASN A 1 846 ? 26.109 -48.938 -37.438 1 92.94 846 ASN A CA 1
ATOM 6658 C C . ASN A 1 846 ? 26.078 -49.625 -38.781 1 92.94 846 ASN A C 1
ATOM 6660 O O . ASN A 1 846 ? 25.656 -49.031 -39.781 1 92.94 846 ASN A O 1
ATOM 6664 N N . GLU A 1 847 ? 26.531 -50.844 -38.812 1 91.56 847 GLU A N 1
ATOM 6665 C CA . GLU A 1 847 ? 26.547 -51.625 -40.031 1 91.56 847 GLU A CA 1
ATOM 6666 C C . GLU A 1 847 ? 25.125 -51.969 -40.5 1 91.56 847 GLU A C 1
ATOM 6668 O O . GLU A 1 847 ? 24.844 -51.906 -41.688 1 91.56 847 GLU A O 1
ATOM 6673 N N . GLU A 1 848 ? 24.359 -52.312 -39.562 1 93.88 848 GLU A N 1
ATOM 6674 C CA . GLU A 1 848 ? 22.984 -52.688 -39.906 1 93.88 848 GLU A CA 1
ATOM 6675 C C . GLU A 1 848 ? 22.234 -51.5 -40.5 1 93.88 848 GLU A C 1
ATOM 6677 O O . GLU A 1 848 ? 21.516 -51.656 -41.469 1 93.88 848 GLU A O 1
ATOM 6682 N N . ILE A 1 849 ? 22.375 -50.312 -39.875 1 95.19 849 ILE A N 1
ATOM 6683 C CA . ILE A 1 849 ? 21.641 -49.125 -40.375 1 95.19 849 ILE A CA 1
ATOM 6684 C C . ILE A 1 849 ? 22.203 -48.719 -41.719 1 95.19 849 ILE A C 1
ATOM 6686 O O . ILE A 1 849 ? 21.453 -48.25 -42.594 1 95.19 849 ILE A O 1
ATOM 6690 N N . GLU A 1 850 ? 23.469 -48.875 -41.938 1 93.44 850 GLU A N 1
ATOM 6691 C CA . GLU A 1 850 ? 24.062 -48.594 -43.25 1 93.44 850 GLU A CA 1
ATOM 6692 C C . GLU A 1 850 ? 23.453 -49.469 -44.344 1 93.44 850 GLU A C 1
ATOM 6694 O O . GLU A 1 850 ? 23.156 -48.969 -45.438 1 93.44 850 GLU A O 1
ATOM 6699 N N . ASN A 1 851 ? 23.312 -50.719 -44 1 94.12 851 ASN A N 1
ATOM 6700 C CA . ASN A 1 851 ? 22.719 -51.656 -44.938 1 94.12 851 ASN A CA 1
ATOM 6701 C C . ASN A 1 851 ? 21.266 -51.312 -45.25 1 94.12 851 ASN A C 1
ATOM 6703 O O . ASN A 1 851 ? 20.812 -51.406 -46.375 1 94.12 851 ASN A O 1
ATOM 6707 N N . ILE A 1 852 ? 20.594 -51 -44.219 1 95.62 852 ILE A N 1
ATOM 6708 C CA . ILE A 1 852 ? 19.188 -50.625 -44.344 1 95.62 852 ILE A CA 1
ATOM 6709 C C . ILE A 1 852 ? 19.062 -49.406 -45.219 1 95.62 852 ILE A C 1
ATOM 6711 O O . ILE A 1 852 ? 18.234 -49.344 -46.156 1 95.62 852 ILE A O 1
ATOM 6715 N N . LEU A 1 853 ? 19.875 -48.344 -44.969 1 95.12 853 LEU A N 1
ATOM 6716 C CA . LEU A 1 853 ? 19.812 -47.094 -45.688 1 95.12 853 LEU A CA 1
ATOM 6717 C C . LEU A 1 853 ? 20.234 -47.312 -47.156 1 95.12 853 LEU A C 1
ATOM 6719 O O . LEU A 1 853 ? 19.672 -46.688 -48.062 1 95.12 853 LEU A O 1
ATOM 6723 N N . SER A 1 854 ? 21.172 -48.219 -47.375 1 93.12 854 SER A N 1
ATOM 6724 C CA . SER A 1 854 ? 21.609 -48.5 -48.719 1 93.12 854 SER A CA 1
ATOM 6725 C C . SER A 1 854 ? 20.5 -49.156 -49.531 1 93.12 854 SER A C 1
ATOM 6727 O O . SER A 1 854 ? 20.312 -48.875 -50.719 1 93.12 854 SER A O 1
ATOM 6729 N N . THR A 1 855 ? 19.844 -50.062 -48.875 1 94.38 855 THR A N 1
ATOM 6730 C CA . THR A 1 855 ? 18.703 -50.688 -49.531 1 94.38 855 THR A CA 1
ATOM 6731 C C . THR A 1 855 ? 17.609 -49.688 -49.844 1 94.38 855 THR A C 1
ATOM 6733 O O . THR A 1 855 ? 17.016 -49.719 -50.906 1 94.38 855 THR A O 1
ATOM 6736 N N . CYS A 1 856 ? 17.328 -48.812 -48.875 1 95.19 856 CYS A N 1
ATOM 6737 C CA . CYS A 1 856 ? 16.312 -47.781 -49.094 1 95.19 856 CYS A CA 1
ATOM 6738 C C . CYS A 1 856 ? 16.703 -46.875 -50.25 1 95.19 856 CYS A C 1
ATOM 6740 O O . CYS A 1 856 ? 15.859 -46.469 -51.031 1 95.19 856 CYS A O 1
ATOM 6742 N N . ALA A 1 857 ? 17.969 -46.531 -50.344 1 93.56 857 ALA A N 1
ATOM 6743 C CA . ALA A 1 857 ? 18.469 -45.656 -51.406 1 93.56 857 ALA A CA 1
ATOM 6744 C C . ALA A 1 857 ? 18.297 -46.312 -52.781 1 93.56 857 ALA A C 1
ATOM 6746 O O . ALA A 1 857 ? 17.984 -45.625 -53.75 1 93.56 857 ALA A O 1
ATOM 6747 N N . LYS A 1 858 ? 18.516 -47.594 -52.812 1 90.94 858 LYS A N 1
ATOM 6748 C CA . LYS A 1 858 ? 18.375 -48.344 -54.062 1 90.94 858 LYS A CA 1
ATOM 6749 C C . LYS A 1 858 ? 16.984 -48.219 -54.625 1 90.94 858 LYS A C 1
ATOM 6751 O O . LYS A 1 858 ? 16.812 -48.156 -55.844 1 90.94 858 LYS A O 1
ATOM 6756 N N . PHE A 1 859 ? 16.016 -48.156 -53.812 1 92.25 859 PHE A N 1
ATOM 6757 C CA . PHE A 1 859 ? 14.633 -48.125 -54.281 1 92.25 859 PHE A CA 1
ATOM 6758 C C . PHE A 1 859 ? 14.055 -46.719 -54.219 1 92.25 859 PHE A C 1
ATOM 6760 O O . PHE A 1 859 ? 12.859 -46.531 -54.438 1 92.25 859 PHE A O 1
ATOM 6767 N N . GLY A 1 860 ? 14.875 -45.75 -53.844 1 91.06 860 GLY A N 1
ATOM 6768 C CA . GLY A 1 860 ? 14.445 -44.344 -53.781 1 91.06 860 GLY A CA 1
ATOM 6769 C C . GLY A 1 860 ? 13.453 -44.094 -52.656 1 91.06 860 GLY A C 1
ATOM 6770 O O . GLY A 1 860 ? 12.555 -43.25 -52.812 1 91.06 860 GLY A O 1
ATOM 6771 N N . ALA A 1 861 ? 13.562 -44.812 -51.562 1 94.44 861 ALA A N 1
ATOM 6772 C CA . ALA A 1 861 ? 12.633 -44.688 -50.469 1 94.44 861 ALA A CA 1
ATOM 6773 C C . ALA A 1 861 ? 13 -43.5 -49.562 1 94.44 861 ALA A C 1
ATOM 6775 O O . ALA A 1 861 ? 14.18 -43.219 -49.344 1 94.44 861 ALA A O 1
ATOM 6776 N N . ARG A 1 862 ? 12 -42.719 -49.156 1 94.56 862 ARG A N 1
ATOM 6777 C CA . ARG A 1 862 ? 12.211 -41.75 -48.094 1 94.56 862 ARG A CA 1
ATOM 6778 C C . ARG A 1 862 ? 12.242 -42.406 -46.719 1 94.56 862 ARG A C 1
ATOM 6780 O O . ARG A 1 862 ? 11.453 -43.312 -46.438 1 94.56 862 ARG A O 1
ATOM 6787 N N . VAL A 1 863 ? 13.211 -42 -45.875 1 96.19 863 VAL A N 1
ATOM 6788 C CA . VAL A 1 863 ? 13.391 -42.656 -44.594 1 96.19 863 VAL A CA 1
ATOM 6789 C C . VAL A 1 863 ? 13.18 -41.656 -43.469 1 96.19 863 VAL A C 1
ATOM 6791 O O . VAL A 1 863 ? 13.695 -40.531 -43.531 1 96.19 863 VAL A O 1
ATOM 6794 N N . VAL A 1 864 ? 12.391 -42 -42.5 1 96.94 864 VAL A N 1
ATOM 6795 C CA . VAL A 1 864 ? 12.227 -41.25 -41.281 1 96.94 864 VAL A CA 1
ATOM 6796 C C . VAL A 1 864 ? 12.852 -42 -40.094 1 96.94 864 VAL A C 1
ATOM 6798 O O . VAL A 1 864 ? 12.312 -43.031 -39.656 1 96.94 864 VAL A O 1
ATOM 6801 N N . ILE A 1 865 ? 13.945 -41.531 -39.625 1 97.12 865 ILE A N 1
ATOM 6802 C CA . ILE A 1 865 ? 14.594 -42.125 -38.469 1 97.12 865 ILE A CA 1
ATOM 6803 C C . ILE A 1 865 ? 14.117 -41.469 -37.188 1 97.12 865 ILE A C 1
ATOM 6805 O O . ILE A 1 865 ? 14.305 -40.25 -37 1 97.12 865 ILE A O 1
ATOM 6809 N N . ASP A 1 866 ? 13.484 -42.188 -36.344 1 97.12 866 ASP A N 1
ATOM 6810 C CA . ASP A 1 866 ? 12.977 -41.688 -35.062 1 97.12 866 ASP A CA 1
ATOM 6811 C C . ASP A 1 866 ? 13.922 -42.031 -33.938 1 97.12 866 ASP A C 1
ATOM 6813 O O . ASP A 1 866 ? 14.023 -43.188 -33.531 1 97.12 866 ASP A O 1
ATOM 6817 N N . THR A 1 867 ? 14.523 -41.031 -33.375 1 96.38 867 THR A N 1
ATOM 6818 C CA . THR A 1 867 ? 15.492 -41.25 -32.281 1 96.38 867 THR A CA 1
ATOM 6819 C C . THR A 1 867 ? 14.859 -40.938 -30.922 1 96.38 867 THR A C 1
ATOM 6821 O O . THR A 1 867 ? 15.57 -40.844 -29.922 1 96.38 867 THR A O 1
ATOM 6824 N N . SER A 1 868 ? 13.57 -40.75 -30.844 1 93.75 868 SER A N 1
ATOM 6825 C CA . SER A 1 868 ? 12.867 -40.281 -29.656 1 93.75 868 SER A CA 1
ATOM 6826 C C . SER A 1 868 ? 13.031 -41.25 -28.5 1 93.75 868 SER A C 1
ATOM 6828 O O . SER A 1 868 ? 12.93 -40.875 -27.328 1 93.75 868 SER A O 1
ATOM 6830 N N . PHE A 1 869 ? 13.289 -42.531 -28.812 1 93.69 869 PHE A N 1
ATOM 6831 C CA . PHE A 1 869 ? 13.312 -43.562 -27.766 1 93.69 869 PHE A CA 1
ATOM 6832 C C . PHE A 1 869 ? 14.742 -44 -27.484 1 93.69 869 PHE A C 1
ATOM 6834 O O . PHE A 1 869 ? 14.961 -44.969 -26.734 1 93.69 869 PHE A O 1
ATOM 6841 N N . SER A 1 870 ? 15.672 -43.312 -28.047 1 92.38 870 SER A N 1
ATOM 6842 C CA . SER A 1 870 ? 17.078 -43.688 -27.906 1 92.38 870 SER A CA 1
ATOM 6843 C C . SER A 1 870 ? 17.766 -42.875 -26.828 1 92.38 870 SER A C 1
ATOM 6845 O O . SER A 1 870 ? 17.266 -41.812 -26.438 1 92.38 870 SER A O 1
ATOM 6847 N N . GLY A 1 871 ? 18.906 -43.281 -26.391 1 89.5 871 GLY A N 1
ATOM 6848 C CA . GLY A 1 871 ? 19.719 -42.531 -25.422 1 89.5 871 GLY A CA 1
ATOM 6849 C C . GLY A 1 871 ? 19.938 -43.312 -24.125 1 89.5 871 GLY A C 1
ATOM 6850 O O . GLY A 1 871 ? 20.766 -42.906 -23.312 1 89.5 871 GLY A O 1
ATOM 6851 N N . LEU A 1 872 ? 19.188 -44.406 -23.984 1 92.75 872 LEU A N 1
ATOM 6852 C CA . LEU A 1 872 ? 19.312 -45.219 -22.781 1 92.75 872 LEU A CA 1
ATOM 6853 C C . LEU A 1 872 ? 19.812 -46.625 -23.125 1 92.75 872 LEU A C 1
ATOM 6855 O O . LEU A 1 872 ? 19.219 -47.625 -22.703 1 92.75 872 LEU A O 1
ATOM 6859 N N . GLU A 1 873 ? 20.812 -46.656 -23.812 1 92.88 873 GLU A N 1
ATOM 6860 C CA . GLU A 1 873 ? 21.422 -47.938 -24.188 1 92.88 873 GLU A CA 1
ATOM 6861 C C . GLU A 1 873 ? 22.266 -48.5 -23.062 1 92.88 873 GLU A C 1
ATOM 6863 O O . GLU A 1 873 ? 23.062 -47.781 -22.453 1 92.88 873 GLU A O 1
ATOM 6868 N N . PHE A 1 874 ? 22.125 -49.781 -22.688 1 91.81 874 PHE A N 1
ATOM 6869 C CA . PHE A 1 874 ? 22.734 -50.406 -21.516 1 91.81 874 PHE A CA 1
ATOM 6870 C C . PHE A 1 874 ? 24.25 -50.562 -21.703 1 91.81 874 PHE A C 1
ATOM 6872 O O . PHE A 1 874 ? 25.016 -50.375 -20.75 1 91.81 874 PHE A O 1
ATOM 6879 N N . GLU A 1 875 ? 24.672 -50.969 -22.891 1 82.25 875 GLU A N 1
ATOM 6880 C CA . GLU A 1 875 ? 26.094 -51.188 -23.141 1 82.25 875 GLU A CA 1
ATOM 6881 C C . GLU A 1 875 ? 26.625 -50.188 -24.156 1 82.25 875 GLU A C 1
ATOM 6883 O O . GLU A 1 875 ? 26.734 -50.469 -25.344 1 82.25 875 GLU A O 1
ATOM 6888 N N . SER A 1 876 ? 26.828 -48.969 -23.766 1 64.94 876 SER A N 1
ATOM 6889 C CA . SER A 1 876 ? 27.188 -47.875 -24.656 1 64.94 876 SER A CA 1
ATOM 6890 C C . SER A 1 876 ? 28.578 -48.062 -25.25 1 64.94 876 SER A C 1
ATOM 6892 O O . SER A 1 876 ? 28.828 -47.688 -26.391 1 64.94 876 SER A O 1
ATOM 6894 N N . LYS A 1 877 ? 29.578 -48.656 -24.609 1 61.53 877 LYS A N 1
ATOM 6895 C CA . LYS A 1 877 ? 30.969 -48.781 -25.062 1 61.53 877 LYS A CA 1
ATOM 6896 C C . LYS A 1 877 ? 31.094 -49.812 -26.188 1 61.53 877 LYS A C 1
ATOM 6898 O O . LYS A 1 877 ? 31.875 -49.625 -27.109 1 61.53 877 LYS A O 1
ATOM 6903 N N . SER A 1 878 ? 30.234 -50.781 -26.125 1 57.44 878 SER A N 1
ATOM 6904 C CA . SER A 1 878 ? 30.406 -51.906 -27.062 1 57.44 878 SER A CA 1
ATOM 6905 C C . SER A 1 878 ? 29.672 -51.625 -28.375 1 57.44 878 SER A C 1
ATOM 6907 O O . SER A 1 878 ? 30.125 -52.062 -29.438 1 57.44 878 SER A O 1
ATOM 6909 N N . TRP A 1 879 ? 28.703 -50.906 -28.359 1 67.81 879 TRP A N 1
ATOM 6910 C CA . TRP A 1 879 ? 27.859 -50.719 -29.531 1 67.81 879 TRP A CA 1
ATOM 6911 C C . TRP A 1 879 ? 28.469 -49.656 -30.469 1 67.81 879 TRP A C 1
ATOM 6913 O O . TRP A 1 879 ? 28.234 -49.688 -31.672 1 67.81 879 TRP A O 1
ATOM 6923 N N . GLY A 1 880 ? 29.469 -49 -30.125 1 68.38 880 GLY A N 1
ATOM 6924 C CA . GLY A 1 880 ? 30.25 -48.094 -30.938 1 68.38 880 GLY A CA 1
ATOM 6925 C C . GLY A 1 880 ? 29.453 -46.906 -31.453 1 68.38 880 GLY A C 1
ATOM 6926 O O . GLY A 1 880 ? 30.016 -45.969 -32 1 68.38 880 GLY A O 1
ATOM 6927 N N . GLY A 1 881 ? 28.125 -46.812 -31.344 1 82.06 881 GLY A N 1
ATOM 6928 C CA . GLY A 1 881 ? 27.312 -45.688 -31.766 1 82.06 881 GLY A CA 1
ATOM 6929 C C . GLY A 1 881 ? 27.062 -45.656 -33.25 1 82.06 881 GLY A C 1
ATOM 6930 O O . GLY A 1 881 ? 27.5 -46.531 -34 1 82.06 881 GLY A O 1
ATOM 6931 N N . TRP A 1 882 ? 26.203 -44.688 -33.781 1 91.44 882 TRP A N 1
ATOM 6932 C CA . TRP A 1 882 ? 25.875 -44.5 -35.188 1 91.44 882 TRP A CA 1
ATOM 6933 C C . TRP A 1 882 ? 26.75 -43.406 -35.812 1 91.44 882 TRP A C 1
ATOM 6935 O O . TRP A 1 882 ? 27.219 -42.5 -35.125 1 91.44 882 TRP A O 1
ATOM 6945 N N . ASP A 1 883 ? 27.156 -43.5 -37 1 91.75 883 ASP A N 1
ATOM 6946 C CA . ASP A 1 883 ? 27.734 -42.438 -37.844 1 91.75 883 ASP A CA 1
ATOM 6947 C C . ASP A 1 883 ? 27.031 -42.344 -39.188 1 91.75 883 ASP A C 1
ATOM 6949 O O . ASP A 1 883 ? 27.516 -42.875 -40.188 1 91.75 883 ASP A O 1
ATOM 6953 N N . LEU A 1 884 ? 25.984 -41.625 -39.188 1 93.88 884 LEU A N 1
ATOM 6954 C CA . LEU A 1 884 ? 25.125 -41.562 -40.375 1 93.88 884 LEU A CA 1
ATOM 6955 C C . LEU A 1 884 ? 25.734 -40.656 -41.438 1 93.88 884 LEU A C 1
ATOM 6957 O O . LEU A 1 884 ? 25.344 -40.75 -42.625 1 93.88 884 LEU A O 1
ATOM 6961 N N . GLU A 1 885 ? 26.625 -39.812 -41.062 1 90.38 885 GLU A N 1
ATOM 6962 C CA . GLU A 1 885 ? 27.25 -38.906 -42.031 1 90.38 885 GLU A CA 1
ATOM 6963 C C . GLU A 1 885 ? 28.016 -39.688 -43.094 1 90.38 885 GLU A C 1
ATOM 6965 O O . GLU A 1 885 ? 27.875 -39.375 -44.281 1 90.38 885 GLU A O 1
ATOM 6970 N N . VAL A 1 886 ? 28.734 -40.594 -42.656 1 87.38 886 VAL A N 1
ATOM 6971 C CA . VAL A 1 886 ? 29.531 -41.406 -43.562 1 87.38 886 VAL A CA 1
ATOM 6972 C C . VAL A 1 886 ? 28.625 -42.25 -44.438 1 87.38 886 VAL A C 1
ATOM 6974 O O . VAL A 1 886 ? 28.828 -42.375 -45.656 1 87.38 886 VAL A O 1
ATOM 6977 N N . SER A 1 887 ? 27.672 -42.812 -43.812 1 89.12 887 SER A N 1
ATOM 6978 C CA . SER A 1 887 ? 26.75 -43.688 -44.531 1 89.12 887 SER A CA 1
ATOM 6979 C C . SER A 1 887 ? 25.969 -42.906 -45.594 1 89.12 887 SER A C 1
ATOM 6981 O O . SER A 1 887 ? 25.797 -43.375 -46.719 1 89.12 887 SER A O 1
ATOM 6983 N N . LEU A 1 888 ? 25.516 -41.75 -45.312 1 90.44 888 LEU A N 1
ATOM 6984 C CA . LEU A 1 888 ? 24.656 -40.969 -46.188 1 90.44 888 LEU A CA 1
ATOM 6985 C C . LEU A 1 888 ? 25.5 -40.312 -47.281 1 90.44 888 LEU A C 1
ATOM 6987 O O . LEU A 1 888 ? 25 -40.062 -48.406 1 90.44 888 LEU A O 1
ATOM 6991 N N . SER A 1 889 ? 26.781 -39.969 -47.031 1 86.38 889 SER A N 1
ATOM 6992 C CA . SER A 1 889 ? 27.656 -39.375 -48.062 1 86.38 889 SER A CA 1
ATOM 6993 C C . SER A 1 889 ? 27.938 -40.375 -49.188 1 86.38 889 SER A C 1
ATOM 6995 O O . SER A 1 889 ? 28.047 -39.969 -50.344 1 86.38 889 SER A O 1
ATOM 6997 N N . LYS A 1 890 ? 27.953 -41.562 -48.844 1 83.94 890 LYS A N 1
ATOM 6998 C CA . LYS A 1 890 ? 28.188 -42.625 -49.844 1 83.94 890 LYS A CA 1
ATOM 6999 C C . LYS A 1 890 ? 26.969 -42.812 -50.719 1 83.94 890 LYS A C 1
ATOM 7001 O O . LYS A 1 890 ? 27.094 -43.281 -51.875 1 83.94 890 LYS A O 1
ATOM 7006 N N . LEU A 1 891 ? 25.875 -42.594 -50.219 1 84.06 891 LEU A N 1
ATOM 7007 C CA . LEU A 1 891 ? 24.641 -42.875 -50.906 1 84.06 891 LEU A CA 1
ATOM 7008 C C . LEU A 1 891 ? 24.203 -41.688 -51.781 1 84.06 891 LEU A C 1
ATOM 7010 O O . LEU A 1 891 ? 23.406 -41.844 -52.688 1 84.06 891 LEU A O 1
ATOM 7014 N N . SER A 1 892 ? 24.406 -40.406 -51.438 1 66.94 892 SER A N 1
ATOM 7015 C CA . SER A 1 892 ? 23.969 -39.188 -52.156 1 66.94 892 SER A CA 1
ATOM 7016 C C . SER A 1 892 ? 24.5 -39.188 -53.562 1 66.94 892 SER A C 1
ATOM 7018 O O . SER A 1 892 ? 23.844 -38.688 -54.469 1 66.94 892 SER A O 1
ATOM 7020 N N . TYR A 1 893 ? 25.734 -39.688 -53.938 1 54.62 893 TYR A N 1
ATOM 7021 C CA . TYR A 1 893 ? 26.344 -39.625 -55.25 1 54.62 893 TYR A CA 1
ATOM 7022 C C . TYR A 1 893 ? 25.688 -40.594 -56.188 1 54.62 893 TYR A C 1
ATOM 7024 O O . TYR A 1 893 ? 25.562 -40.344 -57.406 1 54.62 893 TYR A O 1
ATOM 7032 N N . SER A 1 894 ? 25.359 -41.781 -55.844 1 53.03 894 SER A N 1
ATOM 7033 C CA . SER A 1 894 ? 25.031 -42.875 -56.75 1 53.03 894 SER A CA 1
ATOM 7034 C C . SER A 1 894 ? 23.531 -43.125 -56.812 1 53.03 894 SER A C 1
ATOM 7036 O O . SER A 1 894 ? 23.047 -43.875 -57.656 1 53.03 894 SER A O 1
ATOM 7038 N N . GLY A 1 895 ? 22.625 -42.406 -56.156 1 59.53 895 GLY A N 1
ATOM 7039 C CA . GLY A 1 895 ? 21.359 -43.062 -55.875 1 59.53 895 GLY A CA 1
ATOM 7040 C C . GLY A 1 895 ? 20.156 -42.281 -56.406 1 59.53 895 GLY A C 1
ATOM 7041 O O . GLY A 1 895 ? 20.312 -41.312 -57.156 1 59.53 895 GLY A O 1
ATOM 7042 N N . ASN A 1 896 ? 18.922 -42.719 -56.312 1 73.56 896 ASN A N 1
ATOM 7043 C CA . ASN A 1 896 ? 17.594 -42.281 -56.719 1 73.56 896 ASN A CA 1
ATOM 7044 C C . ASN A 1 896 ? 17.25 -40.906 -56.094 1 73.56 896 ASN A C 1
ATOM 7046 O O . ASN A 1 896 ? 17.344 -40.75 -54.875 1 73.56 896 ASN A O 1
ATOM 7050 N N . PRO A 1 897 ? 17.094 -39.906 -56.969 1 76.62 897 PRO A N 1
ATOM 7051 C CA . PRO A 1 897 ? 16.812 -38.531 -56.5 1 76.62 897 PRO A CA 1
ATOM 7052 C C . PRO A 1 897 ? 15.664 -38.5 -55.469 1 76.62 897 PRO A C 1
ATOM 7054 O O . PRO A 1 897 ? 15.547 -37.531 -54.719 1 76.62 897 PRO A O 1
ATOM 7057 N N . SER A 1 898 ? 14.969 -39.5 -55.438 1 85.19 898 SER A N 1
ATOM 7058 C CA . SER A 1 898 ? 13.828 -39.469 -54.531 1 85.19 898 SER A CA 1
ATOM 7059 C C . SER A 1 898 ? 14.227 -39.906 -53.125 1 85.19 898 SER A C 1
ATOM 7061 O O . SER A 1 898 ? 13.492 -39.656 -52.156 1 85.19 898 SER A O 1
ATOM 7063 N N . PHE A 1 899 ? 15.391 -40.406 -53 1 91.06 899 PHE A N 1
ATOM 7064 C CA . PHE A 1 899 ? 15.859 -40.875 -51.688 1 91.06 899 PHE A CA 1
ATOM 7065 C C . PHE A 1 899 ? 16.156 -39.688 -50.781 1 91.06 899 PHE A C 1
ATOM 7067 O O . PHE A 1 899 ? 16.688 -38.688 -51.219 1 91.06 899 PHE A O 1
ATOM 7074 N N . GLY A 1 900 ? 15.695 -39.75 -49.562 1 90.62 900 GLY A N 1
ATOM 7075 C CA . GLY A 1 900 ? 15.938 -38.75 -48.531 1 90.62 900 GLY A CA 1
ATOM 7076 C C . GLY A 1 900 ? 15.742 -39.281 -47.125 1 90.62 900 GLY A C 1
ATOM 7077 O O . GLY A 1 900 ? 14.93 -40.156 -46.906 1 90.62 900 GLY A O 1
ATOM 7078 N N . VAL A 1 901 ? 16.531 -38.719 -46.188 1 94.19 901 VAL A N 1
ATOM 7079 C CA . VAL A 1 901 ? 16.438 -39.156 -44.781 1 94.19 901 VAL A CA 1
ATOM 7080 C C . VAL A 1 901 ? 16.109 -37.969 -43.875 1 94.19 901 VAL A C 1
ATOM 7082 O O . VAL A 1 901 ? 16.719 -36.906 -44 1 94.19 901 VAL A O 1
ATOM 7085 N N . SER A 1 902 ? 15.07 -38.062 -43.125 1 95.44 902 SER A N 1
ATOM 7086 C CA . SER A 1 902 ? 14.695 -37.125 -42.062 1 95.44 902 SER A CA 1
ATOM 7087 C C . SER A 1 902 ? 14.961 -37.719 -40.688 1 95.44 902 SER A C 1
ATOM 7089 O O . SER A 1 902 ? 14.891 -38.906 -40.5 1 95.44 902 SER A O 1
ATOM 7091 N N . LEU A 1 903 ? 15.305 -36.812 -39.781 1 96.88 903 LEU A N 1
ATOM 7092 C CA . LEU A 1 903 ? 15.602 -37.25 -38.438 1 96.88 903 LEU A CA 1
ATOM 7093 C C . LEU A 1 903 ? 14.586 -36.656 -37.438 1 96.88 903 LEU A C 1
ATOM 7095 O O . LEU A 1 903 ? 14.414 -35.438 -37.344 1 96.88 903 LEU A O 1
ATOM 7099 N N . LEU A 1 904 ? 13.867 -37.5 -36.812 1 97.19 904 LEU A N 1
ATOM 7100 C CA . LEU A 1 904 ? 12.906 -37.188 -35.75 1 97.19 904 LEU A CA 1
ATOM 7101 C C . LEU A 1 904 ? 13.445 -37.562 -34.375 1 97.19 904 LEU A C 1
ATOM 7103 O O . LEU A 1 904 ? 14.117 -38.562 -34.219 1 97.19 904 LEU A O 1
ATOM 7107 N N . GLY A 1 905 ? 13.188 -36.625 -33.406 1 94.75 905 GLY A N 1
ATOM 7108 C CA . GLY A 1 905 ? 13.703 -36.969 -32.094 1 94.75 905 GLY A CA 1
ATOM 7109 C C . GLY A 1 905 ? 12.992 -36.219 -30.969 1 94.75 905 GLY A C 1
ATOM 7110 O O . GLY A 1 905 ? 12.234 -35.281 -31.219 1 94.75 905 GLY A O 1
ATOM 7111 N N . GLY A 1 906 ? 13.141 -36.719 -29.688 1 91.75 906 GLY A N 1
ATOM 7112 C CA . GLY A 1 906 ? 12.711 -36.125 -28.438 1 91.75 906 GLY A CA 1
ATOM 7113 C C . GLY A 1 906 ? 13.758 -36.219 -27.344 1 91.75 906 GLY A C 1
ATOM 7114 O O . GLY A 1 906 ? 14.578 -37.125 -27.328 1 91.75 906 GLY A O 1
ATOM 7115 N N . LEU A 1 907 ? 13.711 -35.312 -26.453 1 90.81 907 LEU A N 1
ATOM 7116 C CA . LEU A 1 907 ? 14.789 -35.25 -25.469 1 90.81 907 LEU A CA 1
ATOM 7117 C C . LEU A 1 907 ? 14.281 -35.656 -24.094 1 90.81 907 LEU A C 1
ATOM 7119 O O . LEU A 1 907 ? 15.062 -35.75 -23.141 1 90.81 907 LEU A O 1
ATOM 7123 N N . SER A 1 908 ? 13.047 -36 -23.875 1 87 908 SER A N 1
ATOM 7124 C CA . SER A 1 908 ? 12.461 -36.281 -22.578 1 87 908 SER A CA 1
ATOM 7125 C C . SER A 1 908 ? 13.109 -37.5 -21.922 1 87 908 SER A C 1
ATOM 7127 O O . SER A 1 908 ? 13.445 -37.469 -20.734 1 87 908 SER A O 1
ATOM 7129 N N . LEU A 1 909 ? 13.289 -38.594 -22.703 1 87.75 909 LEU A N 1
ATOM 7130 C CA . LEU A 1 909 ? 13.867 -39.812 -22.172 1 87.75 909 LEU A CA 1
ATOM 7131 C C . LEU A 1 909 ? 15.375 -39.688 -22 1 87.75 909 LEU A C 1
ATOM 7133 O O . LEU A 1 909 ? 15.922 -40.062 -20.969 1 87.75 909 LEU A O 1
ATOM 7137 N N . LYS A 1 910 ? 15.945 -39.094 -23.016 1 86.56 910 LYS A N 1
ATOM 7138 C CA . LYS A 1 910 ? 17.406 -38.969 -23.016 1 86.56 910 LYS A CA 1
ATOM 7139 C C . LYS A 1 910 ? 17.891 -38.125 -21.844 1 86.56 910 LYS A C 1
ATOM 7141 O O . LYS A 1 910 ? 18.953 -38.375 -21.297 1 86.56 910 LYS A O 1
ATOM 7146 N N . MET A 1 911 ? 17.141 -37.188 -21.547 1 87.25 911 MET A N 1
ATOM 7147 C CA . MET A 1 911 ? 17.562 -36.25 -20.5 1 87.25 911 MET A CA 1
ATOM 7148 C C . MET A 1 911 ? 16.828 -36.531 -19.188 1 87.25 911 MET A C 1
ATOM 7150 O O . MET A 1 911 ? 17.062 -35.844 -18.188 1 87.25 911 MET A O 1
ATOM 7154 N N . LEU A 1 912 ? 16 -37.5 -19.156 1 85.06 912 LEU A N 1
ATOM 7155 C CA . LEU A 1 912 ? 15.195 -37.812 -17.984 1 85.06 912 LEU A CA 1
ATOM 7156 C C . LEU A 1 912 ? 14.461 -36.562 -17.484 1 85.06 912 LEU A C 1
ATOM 7158 O O . LEU A 1 912 ? 14.469 -36.281 -16.281 1 85.06 912 LEU A O 1
ATOM 7162 N N . SER A 1 913 ? 14 -35.75 -18.344 1 79.06 913 SER A N 1
ATOM 7163 C CA . SER A 1 913 ? 13.414 -34.469 -17.984 1 79.06 913 SER A CA 1
ATOM 7164 C C . SER A 1 913 ? 11.984 -34.625 -17.484 1 79.06 913 SER A C 1
ATOM 7166 O O . SER A 1 913 ? 11.477 -33.781 -16.734 1 79.06 913 SER A O 1
ATOM 7168 N N . GLY A 1 914 ? 11.289 -35.625 -17.797 1 73.19 914 GLY A N 1
ATOM 7169 C CA . GLY A 1 914 ? 9.961 -35.875 -17.25 1 73.19 914 GLY A CA 1
ATOM 7170 C C . GLY A 1 914 ? 8.914 -34.906 -17.797 1 73.19 914 GLY A C 1
ATOM 7171 O O . GLY A 1 914 ? 8.25 -35.219 -18.781 1 73.19 914 GLY A O 1
ATOM 7172 N N . ALA A 1 915 ? 8.859 -33.562 -17.344 1 73.69 915 ALA A N 1
ATOM 7173 C CA . ALA A 1 915 ? 7.766 -32.625 -17.578 1 73.69 915 ALA A CA 1
ATOM 7174 C C . ALA A 1 915 ? 8.031 -31.766 -18.812 1 73.69 915 ALA A C 1
ATOM 7176 O O . ALA A 1 915 ? 7.145 -31.594 -19.656 1 73.69 915 ALA A O 1
ATOM 7177 N N . PRO A 1 916 ? 9.227 -31.281 -19.047 1 77.56 916 PRO A N 1
ATOM 7178 C CA . PRO A 1 916 ? 9.445 -30.531 -20.266 1 77.56 916 PRO A CA 1
ATOM 7179 C C . PRO A 1 916 ? 9.406 -31.406 -21.516 1 77.56 916 PRO A C 1
ATOM 7181 O O . PRO A 1 916 ? 10.18 -32.344 -21.641 1 77.56 916 PRO A O 1
ATOM 7184 N N . LYS A 1 917 ? 8.445 -31.109 -22.328 1 84.56 917 LYS A N 1
ATOM 7185 C CA . LYS A 1 917 ? 8.32 -31.828 -23.594 1 84.56 917 LYS A CA 1
ATOM 7186 C C . LYS A 1 917 ? 9 -31.078 -24.719 1 84.56 917 LYS A C 1
ATOM 7188 O O . LYS A 1 917 ? 8.75 -29.875 -24.922 1 84.56 917 LYS A O 1
ATOM 7193 N N . PHE A 1 918 ? 9.914 -31.766 -25.359 1 92.44 918 PHE A N 1
ATOM 7194 C CA . PHE A 1 918 ? 10.664 -31.109 -26.438 1 92.44 918 PHE A CA 1
ATOM 7195 C C . PHE A 1 918 ? 10.969 -32.094 -27.547 1 92.44 918 PHE A C 1
ATOM 7197 O O . PHE A 1 918 ? 11.68 -33.094 -27.328 1 92.44 918 PHE A O 1
ATOM 7204 N N . GLY A 1 919 ? 10.359 -31.906 -28.688 1 94.5 919 GLY A N 1
ATOM 7205 C CA . GLY A 1 919 ? 10.625 -32.688 -29.891 1 94.5 919 GLY A CA 1
ATOM 7206 C C . GLY A 1 919 ? 11.289 -31.891 -31 1 94.5 919 GLY A C 1
ATOM 7207 O O . GLY A 1 919 ? 11.141 -30.672 -31.062 1 94.5 919 GLY A O 1
ATOM 7208 N N . PHE A 1 920 ? 12.117 -32.531 -31.812 1 96.25 920 PHE A N 1
ATOM 7209 C CA . PHE A 1 920 ? 12.742 -31.859 -32.938 1 96.25 920 PHE A CA 1
ATOM 7210 C C . PHE A 1 920 ? 12.648 -32.719 -34.219 1 96.25 920 PHE A C 1
ATOM 7212 O O . PHE A 1 920 ? 12.5 -33.938 -34.125 1 96.25 920 PHE A O 1
ATOM 7219 N N . LEU A 1 921 ? 12.586 -32.125 -35.312 1 97.44 921 LEU A N 1
ATOM 7220 C CA . LEU A 1 921 ? 12.555 -32.719 -36.656 1 97.44 921 LEU A CA 1
ATOM 7221 C C . LEU A 1 921 ? 13.516 -32 -37.594 1 97.44 921 LEU A C 1
ATOM 7223 O O . LEU A 1 921 ? 13.508 -30.766 -37.656 1 97.44 921 LEU A O 1
ATOM 7227 N N . ILE A 1 922 ? 14.398 -32.75 -38.219 1 96.75 922 ILE A N 1
ATOM 7228 C CA . ILE A 1 922 ? 15.336 -32.188 -39.156 1 96.75 922 ILE A CA 1
ATOM 7229 C C . ILE A 1 922 ? 14.992 -32.688 -40.562 1 96.75 922 ILE A C 1
ATOM 7231 O O . ILE A 1 922 ? 14.93 -33.875 -40.812 1 96.75 922 ILE A O 1
ATOM 7235 N N . LEU A 1 923 ? 14.734 -31.797 -41.438 1 95.06 923 LEU A N 1
ATOM 7236 C CA . LEU A 1 923 ? 14.453 -32.094 -42.844 1 95.06 923 LEU A CA 1
ATOM 7237 C C . LEU A 1 923 ? 15.562 -31.531 -43.719 1 95.06 923 LEU A C 1
ATOM 7239 O O . LEU A 1 923 ? 15.984 -30.391 -43.562 1 95.06 923 LEU A O 1
ATOM 7243 N N . ASN A 1 924 ? 16.031 -32.312 -44.656 1 88.31 924 ASN A N 1
ATOM 7244 C CA . ASN A 1 924 ? 17.141 -31.906 -45.531 1 88.31 924 ASN A CA 1
ATOM 7245 C C . ASN A 1 924 ? 16.672 -31.672 -46.938 1 88.31 924 ASN A C 1
ATOM 7247 O O . ASN A 1 924 ? 17.438 -31.203 -47.781 1 88.31 924 ASN A O 1
ATOM 7251 N N . GLN A 1 925 ? 15.43 -31.953 -47.281 1 87.5 925 GLN A N 1
ATOM 7252 C CA . GLN A 1 925 ? 14.891 -31.75 -48.625 1 87.5 925 GLN A CA 1
ATOM 7253 C C . GLN A 1 925 ? 13.961 -30.547 -48.656 1 87.5 925 GLN A C 1
ATOM 7255 O O . GLN A 1 925 ? 12.953 -30.5 -47.969 1 87.5 925 GLN A O 1
ATOM 7260 N N . SER A 1 926 ? 14.242 -29.688 -49.562 1 87.62 926 SER A N 1
ATOM 7261 C CA . SER A 1 926 ? 13.523 -28.406 -49.656 1 87.62 926 SER A CA 1
ATOM 7262 C C . SER A 1 926 ? 12.055 -28.625 -49.969 1 87.62 926 SER A C 1
ATOM 7264 O O . SER A 1 926 ? 11.188 -27.922 -49.438 1 87.62 926 SER A O 1
ATOM 7266 N N . HIS A 1 927 ? 11.82 -29.547 -50.844 1 87.69 927 HIS A N 1
ATOM 7267 C CA . HIS A 1 927 ? 10.43 -29.781 -51.219 1 87.69 927 HIS A CA 1
ATOM 7268 C C . HIS A 1 927 ? 9.625 -30.312 -50.062 1 87.69 927 HIS A C 1
ATOM 7270 O O . HIS A 1 927 ? 8.453 -29.969 -49.906 1 87.69 927 HIS A O 1
ATOM 7276 N N . LEU A 1 928 ? 10.266 -31.125 -49.281 1 91.06 928 LEU A N 1
ATOM 7277 C CA . LEU A 1 928 ? 9.594 -31.672 -48.094 1 91.06 928 LEU A CA 1
ATOM 7278 C C . LEU A 1 928 ? 9.383 -30.578 -47.062 1 91.06 928 LEU A C 1
ATOM 7280 O O . LEU A 1 928 ? 8.375 -30.594 -46.344 1 91.06 928 LEU A O 1
ATOM 7284 N N . VAL A 1 929 ? 10.297 -29.609 -47 1 93.12 929 VAL A N 1
ATOM 7285 C CA . VAL A 1 929 ? 10.195 -28.484 -46.062 1 93.12 929 VAL A CA 1
ATOM 7286 C C . VAL A 1 929 ? 8.984 -27.625 -46.438 1 93.12 929 VAL A C 1
ATOM 7288 O O . VAL A 1 929 ? 8.211 -27.234 -45.562 1 93.12 929 VAL A O 1
ATOM 7291 N N . ASP A 1 930 ? 8.82 -27.391 -47.656 1 90.75 930 ASP A N 1
ATOM 7292 C CA . ASP A 1 930 ? 7.695 -26.5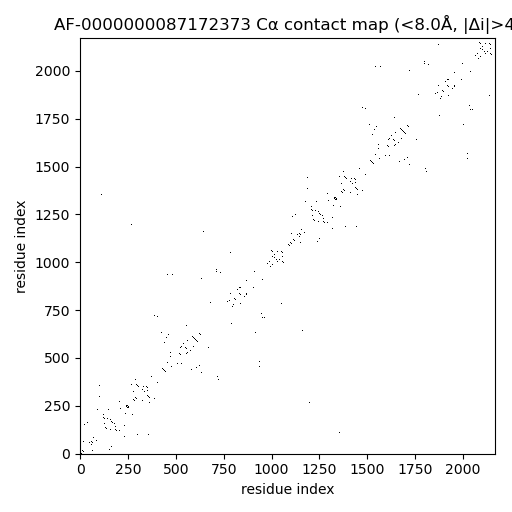78 -48.125 1 90.75 930 ASP A CA 1
ATOM 7293 C C . ASP A 1 930 ? 6.363 -27.281 -47.844 1 90.75 930 ASP A C 1
ATOM 7295 O O . ASP A 1 930 ? 5.395 -26.625 -47.438 1 90.75 930 ASP A O 1
ATOM 7299 N N . THR A 1 931 ? 6.395 -28.562 -48.062 1 91.81 931 THR A N 1
ATOM 7300 C CA . THR A 1 931 ? 5.18 -29.328 -47.812 1 91.81 931 THR A CA 1
ATOM 7301 C C . THR A 1 931 ? 4.863 -29.344 -46.312 1 91.81 931 THR A C 1
ATOM 7303 O O . THR A 1 931 ? 3.701 -29.219 -45.906 1 91.81 931 THR A O 1
ATOM 7306 N N . PHE A 1 932 ? 5.883 -29.438 -45.594 1 93.5 932 PHE A N 1
ATOM 7307 C CA . PHE A 1 932 ? 5.703 -29.469 -44.156 1 93.5 932 PHE A CA 1
ATOM 7308 C C . PHE A 1 932 ? 5.09 -28.172 -43.656 1 93.5 932 PHE A C 1
ATOM 7310 O O . PHE A 1 932 ? 4.184 -28.188 -42.812 1 93.5 932 PHE A O 1
ATOM 7317 N N . TYR A 1 933 ? 5.492 -27.062 -44.125 1 90.44 933 TYR A N 1
ATOM 7318 C CA . TYR A 1 933 ? 5.047 -25.766 -43.656 1 90.44 933 TYR A CA 1
ATOM 7319 C C . TYR A 1 933 ? 3.641 -25.453 -44.125 1 90.44 933 TYR A C 1
ATOM 7321 O O . TYR A 1 933 ? 3.012 -24.5 -43.688 1 90.44 933 TYR A O 1
ATOM 7329 N N . SER A 1 934 ? 3.133 -26.281 -44.875 1 88.19 934 SER A N 1
ATOM 7330 C CA . SER A 1 934 ? 1.738 -26.141 -45.281 1 88.19 934 SER A CA 1
ATOM 7331 C C . SER A 1 934 ? 0.793 -26.672 -44.219 1 88.19 934 SER A C 1
ATOM 7333 O O . SER A 1 934 ? -0.419 -26.453 -44.281 1 88.19 934 SER A O 1
ATOM 7335 N N . PHE A 1 935 ? 1.397 -27.219 -43.188 1 89.5 935 PHE A N 1
ATOM 7336 C CA . PHE A 1 935 ? 0.633 -27.703 -42.031 1 89.5 935 PHE A CA 1
ATOM 7337 C C . PHE A 1 935 ? 1.015 -26.953 -40.781 1 89.5 935 PHE A C 1
ATOM 7339 O O . PHE A 1 935 ? 1.662 -27.516 -39.875 1 89.5 935 PHE A O 1
ATOM 7346 N N . PRO A 1 936 ? 0.505 -25.797 -40.5 1 82.38 936 PRO A N 1
ATOM 7347 C CA . PRO A 1 936 ? 0.981 -24.922 -39.438 1 82.38 936 PRO A CA 1
ATOM 7348 C C . PRO A 1 936 ? 0.457 -25.312 -38.062 1 82.38 936 PRO A C 1
ATOM 7350 O O . PRO A 1 936 ? 1.002 -24.891 -37.031 1 82.38 936 PRO A O 1
ATOM 7353 N N . GLY A 1 937 ? -0.5 -26.141 -37.812 1 81.5 937 GLY A N 1
ATOM 7354 C CA . GLY A 1 937 ? -1.138 -26.438 -36.562 1 81.5 937 GLY A CA 1
ATOM 7355 C C . GLY A 1 937 ? -0.219 -27.156 -35.594 1 81.5 937 GLY A C 1
ATOM 7356 O O . GLY A 1 937 ? -0.598 -28.172 -35 1 81.5 937 GLY A O 1
ATOM 7357 N N . LEU A 1 938 ? 1.096 -26.578 -35.344 1 87.25 938 LEU A N 1
ATOM 7358 C CA . LEU A 1 938 ? 2.082 -27.188 -34.438 1 87.25 938 LEU A CA 1
ATOM 7359 C C . LEU A 1 938 ? 2.4 -26.266 -33.281 1 87.25 938 LEU A C 1
ATOM 7361 O O . LEU A 1 938 ? 2.635 -25.062 -33.469 1 87.25 938 LEU A O 1
ATOM 7365 N N . CYS A 1 939 ? 2.293 -26.812 -32.062 1 88.69 939 CYS A N 1
ATOM 7366 C CA . CYS A 1 939 ? 2.617 -26.031 -30.875 1 88.69 939 CYS A CA 1
ATOM 7367 C C . CYS A 1 939 ? 4.117 -26.031 -30.625 1 88.69 939 CYS A C 1
ATOM 7369 O O . CYS A 1 939 ? 4.727 -27.094 -30.469 1 88.69 939 CYS A O 1
ATOM 7371 N N . LYS A 1 940 ? 4.672 -24.891 -30.562 1 90.06 940 LYS A N 1
ATOM 7372 C CA . LYS A 1 940 ? 6.102 -24.75 -30.328 1 90.06 940 LYS A CA 1
ATOM 7373 C C . LYS A 1 940 ? 6.418 -24.75 -28.828 1 90.06 940 LYS A C 1
ATOM 7375 O O . LYS A 1 940 ? 5.57 -24.391 -28.016 1 90.06 940 LYS A O 1
ATOM 7380 N N . PRO A 1 941 ? 7.598 -25.25 -28.5 1 92.31 941 PRO A N 1
ATOM 7381 C CA . PRO A 1 941 ? 7.98 -25.203 -27.078 1 92.31 941 PRO A CA 1
ATOM 7382 C C . PRO A 1 941 ? 8.07 -23.781 -26.547 1 92.31 941 PRO A C 1
ATOM 7384 O O . PRO A 1 941 ? 8.547 -22.875 -27.25 1 92.31 941 PRO A O 1
ATOM 7387 N N . HIS A 1 942 ? 7.652 -23.562 -25.375 1 92 942 HIS A N 1
ATOM 7388 C CA . HIS A 1 942 ? 7.684 -22.266 -24.734 1 92 942 HIS A CA 1
ATOM 7389 C C . HIS A 1 942 ? 9.117 -21.828 -24.438 1 92 942 HIS A C 1
ATOM 7391 O O . HIS A 1 942 ? 10.016 -22.656 -24.344 1 92 942 HIS A O 1
ATOM 7397 N N . ILE A 1 943 ? 9.352 -20.578 -24.25 1 92.81 943 ILE A N 1
ATOM 7398 C CA . ILE A 1 943 ? 10.68 -20 -24.047 1 92.81 943 ILE A CA 1
ATOM 7399 C C . ILE A 1 943 ? 11.305 -20.594 -22.781 1 92.81 943 ILE A C 1
ATOM 7401 O O . ILE A 1 943 ? 12.523 -20.781 -22.719 1 92.81 943 ILE A O 1
ATOM 7405 N N . THR A 1 944 ? 10.531 -20.875 -21.75 1 93.25 944 THR A N 1
ATOM 7406 C CA . THR A 1 944 ? 11.047 -21.438 -20.5 1 93.25 944 THR A CA 1
ATOM 7407 C C . THR A 1 944 ? 11.602 -22.844 -20.734 1 93.25 944 THR A C 1
ATOM 7409 O O . THR A 1 944 ? 12.609 -23.219 -20.141 1 93.25 944 THR A O 1
ATOM 7412 N N . VAL A 1 945 ? 10.93 -23.578 -21.609 1 93.62 945 VAL A N 1
ATOM 7413 C CA . VAL A 1 945 ? 11.375 -24.938 -21.938 1 93.62 945 VAL A CA 1
ATOM 7414 C C . VAL A 1 945 ? 12.633 -24.875 -22.797 1 93.62 945 VAL A C 1
ATOM 7416 O O . VAL A 1 945 ? 13.57 -25.656 -22.594 1 93.62 945 VAL A O 1
ATOM 7419 N N . LYS A 1 946 ? 12.656 -23.969 -23.75 1 94.31 946 LYS A N 1
ATOM 7420 C CA . LYS A 1 946 ? 13.828 -23.797 -24.594 1 94.31 946 LYS A CA 1
ATOM 7421 C C . LYS A 1 946 ? 15.062 -23.438 -23.781 1 94.31 946 LYS A C 1
ATOM 7423 O O . LYS A 1 946 ? 16.156 -23.969 -24.016 1 94.31 946 LYS A O 1
ATOM 7428 N N . TYR A 1 947 ? 14.852 -22.562 -22.859 1 94.88 947 TYR A N 1
ATOM 7429 C CA . TYR A 1 947 ? 15.961 -22.188 -21.984 1 94.88 947 TYR A CA 1
ATOM 7430 C C . TYR A 1 947 ? 16.484 -23.406 -21.219 1 94.88 947 TYR A C 1
ATOM 7432 O O . TYR A 1 947 ? 17.688 -23.641 -21.172 1 94.88 947 TYR A O 1
ATOM 7440 N N . ALA A 1 948 ? 15.602 -24.156 -20.609 1 93.69 948 ALA A N 1
ATOM 7441 C CA . ALA A 1 948 ? 15.977 -25.312 -19.812 1 93.69 948 ALA A CA 1
ATOM 7442 C C . ALA A 1 948 ? 16.703 -26.359 -20.672 1 93.69 948 ALA A C 1
ATOM 7444 O O . ALA A 1 948 ? 17.703 -26.922 -20.25 1 93.69 948 ALA A O 1
ATOM 7445 N N . ILE A 1 949 ? 16.188 -26.625 -21.844 1 94.19 949 ILE A N 1
ATOM 7446 C CA . ILE A 1 949 ? 16.75 -27.625 -22.75 1 94.19 949 ILE A CA 1
ATOM 7447 C C . ILE A 1 949 ? 18.156 -27.188 -23.188 1 94.19 949 ILE A C 1
ATOM 7449 O O . ILE A 1 949 ? 19.078 -28 -23.234 1 94.19 949 ILE A O 1
ATOM 7453 N N . LYS A 1 950 ? 18.266 -25.953 -23.562 1 94.81 950 LYS A N 1
ATOM 7454 C CA . LYS A 1 950 ? 19.578 -25.453 -23.969 1 94.81 950 LYS A CA 1
ATOM 7455 C C . LYS A 1 950 ? 20.594 -25.625 -22.844 1 94.81 950 LYS A C 1
ATOM 7457 O O . LYS A 1 950 ? 21.719 -26.062 -23.078 1 94.81 950 LYS A O 1
ATOM 7462 N N . LYS A 1 951 ? 20.203 -25.266 -21.656 1 92.69 951 LYS A N 1
ATOM 7463 C CA . LYS A 1 951 ? 21.078 -25.406 -20.5 1 92.69 951 LYS A CA 1
ATOM 7464 C C . LYS A 1 951 ? 21.469 -26.859 -20.266 1 92.69 951 LYS A C 1
ATOM 7466 O O . LYS A 1 951 ? 22.625 -27.172 -20.016 1 92.69 951 LYS A O 1
ATOM 7471 N N . LEU A 1 952 ? 20.547 -27.781 -20.391 1 93.31 952 LEU A N 1
ATOM 7472 C CA . LEU A 1 952 ? 20.781 -29.188 -20.156 1 93.31 952 LEU A CA 1
ATOM 7473 C C . LEU A 1 952 ? 21.688 -29.766 -21.25 1 93.31 952 LEU A C 1
ATOM 7475 O O . LEU A 1 952 ? 22.562 -30.594 -20.969 1 93.31 952 LEU A O 1
ATOM 7479 N N . LEU A 1 953 ? 21.422 -29.344 -22.484 1 93.44 953 LEU A N 1
ATOM 7480 C CA . LEU A 1 953 ? 22.266 -29.781 -23.578 1 93.44 953 LEU A CA 1
ATOM 7481 C C . LEU A 1 953 ? 23.703 -29.312 -23.375 1 93.44 953 LEU A C 1
ATOM 7483 O O . LEU A 1 953 ? 24.656 -30.047 -23.688 1 93.44 953 LEU A O 1
ATOM 7487 N N . GLY A 1 954 ? 23.812 -28.078 -22.891 1 91.19 954 GLY A N 1
ATOM 7488 C CA . GLY A 1 954 ? 25.125 -27.578 -22.578 1 91.19 954 GLY A CA 1
ATOM 7489 C C . GLY A 1 954 ? 25.828 -28.359 -21.5 1 91.19 954 GLY A C 1
ATOM 7490 O O . GLY A 1 954 ? 27.031 -28.625 -21.594 1 91.19 954 GLY A O 1
ATOM 7491 N N . LEU A 1 955 ? 25.172 -28.781 -20.469 1 90.44 955 LEU A N 1
ATOM 7492 C CA . LEU A 1 955 ? 25.734 -29.547 -19.359 1 90.44 955 LEU A CA 1
ATOM 7493 C C . LEU A 1 955 ? 26.125 -30.953 -19.812 1 90.44 955 LEU A C 1
ATOM 7495 O O . LEU A 1 955 ? 27.109 -31.516 -19.344 1 90.44 955 LEU A O 1
ATOM 7499 N N . ARG A 1 956 ? 25.312 -31.516 -20.641 1 88.38 956 ARG A N 1
ATOM 7500 C CA . ARG A 1 956 ? 25.594 -32.844 -21.156 1 88.38 956 ARG A CA 1
ATOM 7501 C C . ARG A 1 956 ? 26.859 -32.875 -22 1 88.38 956 ARG A C 1
ATOM 7503 O O . ARG A 1 956 ? 27.609 -33.844 -21.969 1 88.38 956 ARG A O 1
ATOM 7510 N N . GLU A 1 957 ? 27.047 -31.797 -22.703 1 84.94 957 GLU A N 1
ATOM 7511 C CA . GLU A 1 957 ? 28.219 -31.719 -23.578 1 84.94 957 GLU A CA 1
ATOM 7512 C C . GLU A 1 957 ? 29.5 -31.641 -22.766 1 84.94 957 GLU A C 1
ATOM 7514 O O . GLU A 1 957 ? 30.562 -32.031 -23.234 1 84.94 957 GLU A O 1
ATOM 7519 N N . GLN A 1 958 ? 29.469 -31.156 -21.562 1 80.62 958 GLN A N 1
ATOM 7520 C CA . GLN A 1 958 ? 30.656 -31.078 -20.719 1 80.62 958 GLN A CA 1
ATOM 7521 C C . GLN A 1 958 ? 31.078 -32.469 -20.234 1 80.62 958 GLN A C 1
ATOM 7523 O O . GLN A 1 958 ? 32.188 -32.656 -19.781 1 80.62 958 GLN A O 1
ATOM 7528 N N . LYS A 1 959 ? 30.703 -33.625 -20.672 1 71.88 959 LYS A N 1
ATOM 7529 C CA . LYS A 1 959 ? 30.969 -35.062 -20.5 1 71.88 959 LYS A CA 1
ATOM 7530 C C . LYS A 1 959 ? 31.219 -35.406 -19.031 1 71.88 959 LYS A C 1
ATOM 7532 O O . LYS A 1 959 ? 31.438 -36.562 -18.688 1 71.88 959 LYS A O 1
ATOM 7537 N N . SER A 1 960 ? 31.406 -34.312 -18.203 1 70.38 960 SER A N 1
ATOM 7538 C CA . SER A 1 960 ? 31.562 -34.531 -16.766 1 70.38 960 SER A CA 1
ATOM 7539 C C . SER A 1 960 ? 30.641 -33.625 -15.969 1 70.38 960 SER A C 1
ATOM 7541 O O . SER A 1 960 ? 30.234 -32.562 -16.453 1 70.38 960 SER A O 1
ATOM 7543 N N . GLY A 1 961 ? 30 -34.312 -15 1 76.69 961 GLY A N 1
ATOM 7544 C CA . GLY A 1 961 ? 29.172 -33.5 -14.133 1 76.69 961 GLY A CA 1
ATOM 7545 C C . GLY A 1 961 ? 27.969 -34.281 -13.578 1 76.69 961 GLY A C 1
ATOM 7546 O O . GLY A 1 961 ? 27.797 -35.469 -13.844 1 76.69 961 GLY A O 1
ATOM 7547 N N . ASN A 1 962 ? 27.172 -33.594 -12.883 1 81.19 962 ASN A N 1
ATOM 7548 C CA . ASN A 1 962 ? 26.062 -34.156 -12.102 1 81.19 962 ASN A CA 1
ATOM 7549 C C . ASN A 1 962 ? 24.984 -34.781 -13 1 81.19 962 ASN A C 1
ATOM 7551 O O . ASN A 1 962 ? 24.438 -35.844 -12.695 1 81.19 962 ASN A O 1
ATOM 7555 N N . LEU A 1 963 ? 24.828 -34.219 -14.227 1 89.06 963 LEU A N 1
ATOM 7556 C CA . LEU A 1 963 ? 23.766 -34.688 -15.094 1 89.06 963 LEU A CA 1
ATOM 7557 C C . LEU A 1 963 ? 24.172 -36 -15.773 1 89.06 963 LEU A C 1
ATOM 7559 O O . LEU A 1 963 ? 23.391 -36.969 -15.812 1 89.06 963 LEU A O 1
ATOM 7563 N N . VAL A 1 964 ? 25.359 -36.062 -16.281 1 89.5 964 VAL A N 1
ATOM 7564 C CA . VAL A 1 964 ? 25.859 -37.25 -16.984 1 89.5 964 VAL A CA 1
ATOM 7565 C C . VAL A 1 964 ? 25.953 -38.438 -16.016 1 89.5 964 VAL A C 1
ATOM 7567 O O . VAL A 1 964 ? 25.609 -39.562 -16.359 1 89.5 964 VAL A O 1
ATOM 7570 N N . ASP A 1 965 ? 26.359 -38.094 -14.852 1 91.25 965 ASP A N 1
ATOM 7571 C CA . ASP A 1 965 ? 26.469 -39.125 -13.828 1 91.25 965 ASP A CA 1
ATOM 7572 C C . ASP A 1 965 ? 25.078 -39.656 -13.445 1 91.25 965 ASP A C 1
ATOM 7574 O O . ASP A 1 965 ? 24.922 -40.875 -13.242 1 91.25 965 ASP A O 1
ATOM 7578 N N . ALA A 1 966 ? 24.172 -38.781 -13.344 1 91.25 966 ALA A N 1
ATOM 7579 C CA . ALA A 1 966 ? 22.828 -39.188 -12.977 1 91.25 966 ALA A CA 1
ATOM 7580 C C . ALA A 1 966 ? 22.203 -40.062 -14.062 1 91.25 966 ALA A C 1
ATOM 7582 O O . ALA A 1 966 ? 21.516 -41.062 -13.758 1 91.25 966 ALA A O 1
ATOM 7583 N N . ILE A 1 967 ? 22.391 -39.719 -15.273 1 91.25 967 ILE A N 1
ATOM 7584 C CA . ILE A 1 967 ? 21.859 -40.5 -16.406 1 91.25 967 ILE A CA 1
ATOM 7585 C C . ILE A 1 967 ? 22.516 -41.875 -16.438 1 91.25 967 ILE A C 1
ATOM 7587 O O . ILE A 1 967 ? 21.844 -42.875 -16.656 1 91.25 967 ILE A O 1
ATOM 7591 N N . ALA A 1 968 ? 23.812 -41.906 -16.203 1 91.12 968 ALA A N 1
ATOM 7592 C CA . ALA A 1 968 ? 24.531 -43.156 -16.203 1 91.12 968 ALA A CA 1
ATOM 7593 C C . ALA A 1 968 ? 24.031 -44.094 -15.094 1 91.12 968 ALA A C 1
ATOM 7595 O O . ALA A 1 968 ? 23.906 -45.312 -15.297 1 91.12 968 ALA A O 1
ATOM 7596 N N . GLU A 1 969 ? 23.766 -43.469 -14.055 1 92.81 969 GLU A N 1
ATOM 7597 C CA . GLU A 1 969 ? 23.234 -44.25 -12.938 1 92.81 969 GLU A CA 1
ATOM 7598 C C . GLU A 1 969 ? 21.859 -44.844 -13.266 1 92.81 969 GLU A C 1
ATOM 7600 O O . GLU A 1 969 ? 21.562 -45.969 -12.922 1 92.81 969 GLU A O 1
ATOM 7605 N N . GLN A 1 970 ? 21.078 -44.062 -13.883 1 92.38 970 GLN A N 1
ATOM 7606 C CA . GLN A 1 970 ? 19.734 -44.531 -14.227 1 92.38 970 GLN A CA 1
ATOM 7607 C C . GLN A 1 970 ? 19.797 -45.594 -15.328 1 92.38 970 GLN A C 1
ATOM 7609 O O . GLN A 1 970 ? 18.953 -46.5 -15.359 1 92.38 970 GLN A O 1
ATOM 7614 N N . ILE A 1 971 ? 20.75 -45.531 -16.219 1 93.81 971 ILE A N 1
ATOM 7615 C CA . ILE A 1 971 ? 20.922 -46.562 -17.234 1 93.81 971 ILE A CA 1
ATOM 7616 C C . ILE A 1 971 ? 21.266 -47.875 -16.578 1 93.81 971 ILE A C 1
ATOM 7618 O O . ILE A 1 971 ? 20.75 -48.938 -16.969 1 93.81 971 ILE A O 1
ATOM 7622 N N . LYS A 1 972 ? 22.109 -47.812 -15.578 1 94.38 972 LYS A N 1
ATOM 7623 C CA . LYS A 1 972 ? 22.453 -49 -14.82 1 94.38 972 LYS A CA 1
ATOM 7624 C C . LYS A 1 972 ? 21.219 -49.594 -14.117 1 94.38 972 LYS A C 1
ATOM 7626 O O . LYS A 1 972 ? 21.031 -50.812 -14.086 1 94.38 972 LYS A O 1
ATOM 7631 N N . ASN A 1 973 ? 20.484 -48.656 -13.594 1 94.88 973 ASN A N 1
ATOM 7632 C CA . ASN A 1 973 ? 19.266 -49.094 -12.922 1 94.88 973 ASN A CA 1
ATOM 7633 C C . ASN A 1 973 ? 18.297 -49.75 -13.898 1 94.88 973 ASN A C 1
ATOM 7635 O O . ASN A 1 973 ? 17.672 -50.75 -13.57 1 94.88 973 ASN A O 1
ATOM 7639 N N . LEU A 1 974 ? 18.141 -49.156 -15.031 1 95.75 974 LEU A N 1
ATOM 7640 C CA . LEU A 1 974 ? 17.25 -49.719 -16.047 1 95.75 974 LEU A CA 1
ATOM 7641 C C . LEU A 1 974 ? 17.719 -51.094 -16.516 1 95.75 974 LEU A C 1
ATOM 7643 O O . LEU A 1 974 ? 16.891 -51.969 -16.75 1 95.75 974 LEU A O 1
ATOM 7647 N N . ARG A 1 975 ? 19.016 -51.281 -16.625 1 95.94 975 ARG A N 1
ATOM 7648 C CA . ARG A 1 975 ? 19.562 -52.562 -17 1 95.94 975 ARG A CA 1
ATOM 7649 C C . ARG A 1 975 ? 19.234 -53.625 -15.953 1 95.94 975 ARG A C 1
ATOM 7651 O O . ARG A 1 975 ? 18.797 -54.719 -16.281 1 95.94 975 ARG A O 1
ATOM 7658 N N . ARG A 1 976 ? 19.406 -53.25 -14.82 1 95.94 976 ARG A N 1
ATOM 7659 C CA . ARG A 1 976 ? 19.094 -54.156 -13.719 1 95.94 976 ARG A CA 1
ATOM 7660 C C . ARG A 1 976 ? 17.609 -54.5 -13.695 1 95.94 976 ARG A C 1
ATOM 7662 O O . ARG A 1 976 ? 17.25 -55.656 -13.5 1 95.94 976 ARG A O 1
ATOM 7669 N N . ARG A 1 977 ? 16.797 -53.531 -13.891 1 96.75 977 ARG A N 1
ATOM 7670 C CA . ARG A 1 977 ? 15.344 -53.75 -13.867 1 96.75 977 ARG A CA 1
ATOM 7671 C C . ARG A 1 977 ? 14.898 -54.625 -15.039 1 96.75 977 ARG A C 1
ATOM 7673 O O . ARG A 1 977 ? 13.984 -55.438 -14.898 1 96.75 977 ARG A O 1
ATOM 7680 N N . SER A 1 978 ? 15.508 -54.281 -16.156 1 97.25 978 SER A N 1
ATOM 7681 C CA . SER A 1 978 ? 15.203 -55.125 -17.312 1 97.25 978 SER A CA 1
ATOM 7682 C C . SER A 1 978 ? 15.516 -56.594 -17.047 1 97.25 978 SER A C 1
ATOM 7684 O O . SER A 1 978 ? 14.734 -57.469 -17.406 1 97.25 978 SER A O 1
ATOM 7686 N N . LYS A 1 979 ? 16.594 -56.906 -16.438 1 96.75 979 LYS A N 1
ATOM 7687 C CA . LYS A 1 979 ? 17 -58.25 -16.109 1 96.75 979 LYS A CA 1
ATOM 7688 C C . LYS A 1 979 ? 16.062 -58.875 -15.094 1 96.75 979 LYS A C 1
ATOM 7690 O O . LYS A 1 979 ? 15.664 -60.031 -15.242 1 96.75 979 LYS A O 1
ATOM 7695 N N . ARG A 1 980 ? 15.758 -58.125 -14.188 1 97.44 980 ARG A N 1
ATOM 7696 C CA . ARG A 1 980 ? 14.852 -58.625 -13.156 1 97.44 980 ARG A CA 1
ATOM 7697 C C . ARG A 1 980 ? 13.477 -58.938 -13.734 1 97.44 980 ARG A C 1
ATOM 7699 O O . ARG A 1 980 ? 12.844 -59.938 -13.375 1 97.44 980 ARG A O 1
ATOM 7706 N N . LEU A 1 981 ? 13.031 -58 -14.516 1 98.06 981 LEU A N 1
ATOM 7707 C CA . LEU A 1 981 ? 11.734 -58.219 -15.156 1 98.06 981 LEU A CA 1
ATOM 7708 C C . LEU A 1 981 ? 11.766 -59.469 -16.031 1 98.06 981 LEU A C 1
ATOM 7710 O O . LEU A 1 981 ? 10.812 -60.25 -16.047 1 98.06 981 LEU A O 1
ATOM 7714 N N . LYS A 1 982 ? 12.797 -59.688 -16.797 1 97.81 982 LYS A N 1
ATOM 7715 C CA . LYS A 1 982 ? 12.953 -60.844 -17.641 1 97.81 982 LYS A CA 1
ATOM 7716 C C . LYS A 1 982 ? 12.914 -62.125 -16.812 1 97.81 982 LYS A C 1
ATOM 7718 O O . LYS A 1 982 ? 12.203 -63.094 -17.156 1 97.81 982 LYS A O 1
ATOM 7723 N N . GLU A 1 983 ? 13.641 -62.125 -15.758 1 97.38 983 GLU A N 1
ATOM 7724 C CA . GLU A 1 983 ? 13.695 -63.281 -14.891 1 97.38 983 GLU A CA 1
ATOM 7725 C C . GLU A 1 983 ? 12.32 -63.625 -14.32 1 97.38 983 GLU A C 1
ATOM 7727 O O . GLU A 1 983 ? 11.914 -64.812 -14.289 1 97.38 983 GLU A O 1
ATOM 7732 N N . THR A 1 984 ? 11.695 -62.594 -13.906 1 97.88 984 THR A N 1
ATOM 7733 C CA . THR A 1 984 ? 10.367 -62.812 -13.328 1 97.88 984 THR A CA 1
ATOM 7734 C C . THR A 1 984 ? 9.391 -63.312 -14.375 1 97.88 984 THR A C 1
ATOM 7736 O O . THR A 1 984 ? 8.617 -64.25 -14.109 1 97.88 984 THR A O 1
ATOM 7739 N N . LEU A 1 985 ? 9.414 -62.719 -15.508 1 97.88 985 LEU A N 1
ATOM 7740 C CA . LEU A 1 985 ? 8.531 -63.125 -16.594 1 97.88 985 LEU A CA 1
ATOM 7741 C C . LEU A 1 985 ? 8.82 -64.562 -16.984 1 97.88 985 LEU A C 1
ATOM 7743 O O . LEU A 1 985 ? 7.898 -65.375 -17.156 1 97.88 985 LEU A O 1
ATOM 7747 N N . GLU A 1 986 ? 10.062 -64.938 -17.125 1 97.38 986 GLU A N 1
ATOM 7748 C CA . GLU A 1 986 ? 10.438 -66.312 -17.516 1 97.38 986 GLU A CA 1
ATOM 7749 C C . GLU A 1 986 ? 10.023 -67.312 -16.453 1 97.38 986 GLU A C 1
ATOM 7751 O O . GLU A 1 986 ? 9.547 -68.438 -16.781 1 97.38 986 GLU A O 1
ATOM 7756 N N . LYS A 1 987 ? 10.219 -66.938 -15.281 1 96.62 987 LYS A N 1
ATOM 7757 C CA . LYS A 1 987 ? 9.781 -67.812 -14.188 1 96.62 987 LYS A CA 1
ATOM 7758 C C . LYS A 1 987 ? 8.273 -68 -14.211 1 96.62 987 LYS A C 1
ATOM 7760 O O . LYS A 1 987 ? 7.766 -69.062 -13.742 1 96.62 987 LYS A O 1
ATOM 7765 N N . CYS A 1 988 ? 7.594 -67.062 -14.727 1 96.69 988 CYS A N 1
ATOM 7766 C CA . CYS A 1 988 ? 6.137 -67.125 -14.766 1 96.69 988 CYS A CA 1
ATOM 7767 C C . CYS A 1 988 ? 5.652 -67.688 -16.094 1 96.69 988 CYS A C 1
ATOM 7769 O O . CYS A 1 988 ? 4.477 -67.562 -16.438 1 96.69 988 CYS A O 1
ATOM 7771 N N . GLY A 1 989 ? 6.465 -68.125 -16.859 1 94.69 989 GLY A N 1
ATOM 7772 C CA . GLY A 1 989 ? 6.055 -68.875 -18.047 1 94.69 989 GLY A CA 1
ATOM 7773 C C . GLY A 1 989 ? 6.027 -68.062 -19.312 1 94.69 989 GLY A C 1
ATOM 7774 O O . GLY A 1 989 ? 5.398 -68.438 -20.297 1 94.69 989 GLY A O 1
ATOM 7775 N N . TRP A 1 990 ? 6.641 -66.875 -19.344 1 96.81 990 TRP A N 1
ATOM 7776 C CA . TRP A 1 990 ? 6.715 -66.062 -20.547 1 96.81 990 TRP A CA 1
ATOM 7777 C C . TRP A 1 990 ? 8.016 -66.312 -21.297 1 96.81 990 TRP A C 1
ATOM 7779 O O . TRP A 1 990 ? 9.023 -66.688 -20.703 1 96.81 990 TRP A O 1
ATOM 7789 N N . ASP A 1 991 ? 8.008 -66.125 -22.562 1 95.88 991 ASP A N 1
ATOM 7790 C CA . ASP A 1 991 ? 9.203 -66.062 -23.391 1 95.88 991 ASP A CA 1
ATOM 7791 C C . ASP A 1 991 ? 9.602 -64.625 -23.641 1 95.88 991 ASP A C 1
ATOM 7793 O O . ASP A 1 991 ? 8.852 -63.875 -24.266 1 95.88 991 ASP A O 1
ATOM 7797 N N . VAL A 1 992 ? 10.703 -64.312 -23.125 1 97.06 992 VAL A N 1
ATOM 7798 C CA . VAL A 1 992 ? 11.078 -62.875 -23.141 1 97.06 992 VAL A CA 1
ATOM 7799 C C . VAL A 1 992 ? 12.188 -62.656 -24.172 1 97.06 992 VAL A C 1
ATOM 7801 O O . VAL A 1 992 ? 13.102 -63.469 -24.297 1 97.06 992 VAL A O 1
ATOM 7804 N N . LEU A 1 993 ? 12.031 -61.625 -24.969 1 95.38 993 LEU A N 1
ATOM 7805 C CA . LEU A 1 993 ? 13.125 -61.094 -25.781 1 95.38 993 LEU A CA 1
ATOM 7806 C C . LEU A 1 993 ? 13.977 -60.125 -24.984 1 95.38 993 LEU A C 1
ATOM 7808 O O . LEU A 1 993 ? 13.484 -59.062 -24.562 1 95.38 993 LEU A O 1
ATOM 7812 N N . GLU A 1 994 ? 15.203 -60.469 -24.75 1 92.88 994 GLU A N 1
ATOM 7813 C CA . GLU A 1 994 ? 16.062 -59.656 -23.906 1 92.88 994 GLU A CA 1
ATOM 7814 C C . GLU A 1 994 ? 16.312 -58.281 -24.516 1 92.88 994 GLU A C 1
ATOM 7816 O O . GLU A 1 994 ? 16.688 -58.188 -25.672 1 92.88 994 GLU A O 1
ATOM 7821 N N . SER A 1 995 ? 15.992 -57.281 -23.766 1 94.25 995 SER A N 1
ATOM 7822 C CA . SER A 1 995 ? 16.203 -55.906 -24.203 1 94.25 995 SER A CA 1
ATOM 7823 C C . SER A 1 995 ? 17.641 -55.438 -23.969 1 94.25 995 SER A C 1
ATOM 7825 O O . SER A 1 995 ? 18.266 -55.875 -22.984 1 94.25 995 SER A O 1
ATOM 7827 N N . CYS A 1 996 ? 18.141 -54.531 -24.844 1 93.38 996 CYS A N 1
ATOM 7828 C CA . CYS A 1 996 ? 19.5 -54.031 -24.734 1 93.38 996 CYS A CA 1
ATOM 7829 C C . CYS A 1 996 ? 19.484 -52.531 -24.453 1 93.38 996 CYS A C 1
ATOM 7831 O O . CYS A 1 996 ? 20.531 -51.906 -24.203 1 93.38 996 CYS A O 1
ATOM 7833 N N . ALA A 1 997 ? 18.344 -52 -24.547 1 93.88 997 ALA A N 1
ATOM 7834 C CA . ALA A 1 997 ? 18.234 -50.531 -24.406 1 93.88 997 ALA A CA 1
ATOM 7835 C C . ALA A 1 997 ? 16.797 -50.125 -24.141 1 93.88 997 ALA A C 1
ATOM 7837 O O . ALA A 1 997 ? 15.875 -50.938 -24.234 1 93.88 997 ALA A O 1
ATOM 7838 N N . GLY A 1 998 ? 16.656 -48.875 -23.719 1 92.56 998 GLY A N 1
ATOM 7839 C CA . GLY A 1 998 ? 15.336 -48.281 -23.641 1 92.56 998 GLY A CA 1
ATOM 7840 C C . GLY A 1 998 ? 14.609 -48.562 -22.344 1 92.56 998 GLY A C 1
ATOM 7841 O O . GLY A 1 998 ? 15.25 -48.75 -21.312 1 92.56 998 GLY A O 1
ATOM 7842 N N . VAL A 1 999 ? 13.281 -48.5 -22.438 1 94.44 999 VAL A N 1
ATOM 7843 C CA . VAL A 1 999 ? 12.484 -48.594 -21.219 1 94.44 999 VAL A CA 1
ATOM 7844 C C . VAL A 1 999 ? 11.453 -49.688 -21.344 1 94.44 999 VAL A C 1
ATOM 7846 O O . VAL A 1 999 ? 10.586 -49.844 -20.484 1 94.44 999 VAL A O 1
ATOM 7849 N N . SER A 1 1000 ? 11.508 -50.438 -22.406 1 95.94 1000 SER A N 1
ATOM 7850 C CA . SER A 1 1000 ? 10.492 -51.438 -22.641 1 95.94 1000 SER A CA 1
ATOM 7851 C C . SER A 1 1000 ? 11.117 -52.75 -23.078 1 95.94 1000 SER A C 1
ATOM 7853 O O . SER A 1 1000 ? 12.273 -52.781 -23.5 1 95.94 1000 SER A O 1
ATOM 7855 N N . LEU A 1 1001 ? 10.406 -53.812 -22.922 1 96.69 1001 LEU A N 1
ATOM 7856 C CA . LEU A 1 1001 ? 10.742 -55.156 -23.453 1 96.69 1001 LEU A CA 1
ATOM 7857 C C . LEU A 1 1001 ? 9.492 -55.875 -23.906 1 96.69 1001 LEU A C 1
ATOM 7859 O O . LEU A 1 1001 ? 8.375 -55.469 -23.578 1 96.69 1001 LEU A O 1
ATOM 7863 N N . VAL A 1 1002 ? 9.648 -56.844 -24.797 1 97.19 1002 VAL A N 1
ATOM 7864 C CA . VAL A 1 1002 ? 8.508 -57.594 -25.312 1 97.19 1002 VAL A CA 1
ATOM 7865 C C . VAL A 1 1002 ? 8.602 -59.062 -24.828 1 97.19 1002 VAL A C 1
ATOM 7867 O O . VAL A 1 1002 ? 9.695 -59.594 -24.688 1 97.19 1002 VAL A O 1
ATOM 7870 N N . ALA A 1 1003 ? 7.477 -59.625 -24.562 1 97.25 1003 ALA A N 1
ATOM 7871 C CA . ALA A 1 1003 ? 7.402 -61 -24.062 1 97.25 1003 ALA A CA 1
ATOM 7872 C C . ALA A 1 1003 ? 6.137 -61.688 -24.547 1 97.25 1003 ALA A C 1
ATOM 7874 O O . ALA A 1 1003 ? 5.098 -61.062 -24.734 1 97.25 1003 ALA A O 1
ATOM 7875 N N . LYS A 1 1004 ? 6.242 -62.969 -24.797 1 96.19 1004 LYS A N 1
ATOM 7876 C CA . LYS A 1 1004 ? 5.121 -63.812 -25.219 1 96.19 1004 LYS A CA 1
ATOM 7877 C C . LYS A 1 1004 ? 4.602 -64.688 -24.062 1 96.19 1004 LYS A C 1
ATOM 7879 O O . LYS A 1 1004 ? 5.371 -65.375 -23.406 1 96.19 1004 LYS A O 1
ATOM 7884 N N . PRO A 1 1005 ? 3.342 -64.5 -23.828 1 95.19 1005 PRO A N 1
ATOM 7885 C CA . PRO A 1 1005 ? 2.775 -65.312 -22.75 1 95.19 1005 PRO A CA 1
ATOM 7886 C C . PRO A 1 1005 ? 2.521 -66.75 -23.156 1 95.19 1005 PRO A C 1
ATOM 7888 O O . PRO A 1 1005 ? 1.378 -67.25 -23.141 1 95.19 1005 PRO A O 1
ATOM 7891 N N . SER A 1 1006 ? 3.518 -67.5 -23.344 1 94.56 1006 SER A N 1
ATOM 7892 C CA . SER A 1 1006 ? 3.436 -68.875 -23.938 1 94.56 1006 SER A CA 1
ATOM 7893 C C . SER A 1 1006 ? 2.713 -69.812 -23.016 1 94.56 1006 SER A C 1
ATOM 7895 O O . SER A 1 1006 ? 1.917 -70.688 -23.469 1 94.56 1006 SER A O 1
ATOM 7897 N N . ALA A 1 1007 ? 2.947 -69.688 -21.781 1 93.5 1007 ALA A N 1
ATOM 7898 C CA . ALA A 1 1007 ? 2.383 -70.625 -20.828 1 93.5 1007 ALA A CA 1
ATOM 7899 C C . ALA A 1 1007 ? 0.894 -70.375 -20.609 1 93.5 1007 ALA A C 1
ATOM 7901 O O . ALA A 1 1007 ? 0.174 -71.25 -20.109 1 93.5 1007 ALA A O 1
ATOM 7902 N N . TYR A 1 1008 ? 0.47 -69.25 -21 1 93.62 1008 TYR A N 1
ATOM 7903 C CA . TYR A 1 1008 ? -0.89 -68.875 -20.656 1 93.62 1008 TYR A CA 1
ATOM 7904 C C . TYR A 1 1008 ? -1.822 -69.062 -21.844 1 93.62 1008 TYR A C 1
ATOM 7906 O O . TYR A 1 1008 ? -3.047 -69 -21.703 1 93.62 1008 TYR A O 1
ATOM 7914 N N . LEU A 1 1009 ? -1.325 -69.188 -23.062 1 92.69 1009 LEU A N 1
ATOM 7915 C CA . LEU A 1 1009 ? -2.133 -69.188 -24.266 1 92.69 1009 LEU A CA 1
ATOM 7916 C C . LEU A 1 1009 ? -3.125 -70.375 -24.234 1 92.69 1009 LEU A C 1
ATOM 7918 O O . LEU A 1 1009 ? -2.748 -71.5 -23.938 1 92.69 1009 LEU A O 1
ATOM 7922 N N . ASN A 1 1010 ? -4.395 -70.125 -24.422 1 89.81 1010 ASN A N 1
ATOM 7923 C CA . ASN A 1 1010 ? -5.5 -71.062 -24.516 1 89.81 1010 ASN A CA 1
ATOM 7924 C C . ASN A 1 1010 ? -5.922 -71.625 -23.141 1 89.81 1010 ASN A C 1
ATOM 7926 O O . ASN A 1 1010 ? -6.711 -72.562 -23.047 1 89.81 1010 ASN A O 1
ATOM 7930 N N . LYS A 1 1011 ? -5.41 -71 -22.25 1 92.81 1011 LYS A N 1
ATOM 7931 C CA . LYS A 1 1011 ? -5.883 -71.375 -20.922 1 92.81 1011 LYS A CA 1
ATOM 7932 C C . LYS A 1 1011 ? -7.141 -70.562 -20.562 1 92.81 1011 LYS A C 1
ATOM 7934 O O . LYS A 1 1011 ? -7.348 -69.438 -21.062 1 92.81 1011 LYS A O 1
ATOM 7939 N N . ILE A 1 1012 ? -7.953 -71.062 -19.766 1 90.5 1012 ILE A N 1
ATOM 7940 C CA . ILE A 1 1012 ? -9.219 -70.438 -19.406 1 90.5 1012 ILE A CA 1
ATOM 7941 C C . ILE A 1 1012 ? -9.117 -69.875 -17.984 1 90.5 1012 ILE A C 1
ATOM 7943 O O . ILE A 1 1012 ? -8.672 -70.562 -17.062 1 90.5 1012 ILE A O 1
ATOM 7947 N N . VAL A 1 1013 ? -9.359 -68.688 -17.922 1 90.69 1013 VAL A N 1
ATOM 7948 C CA . VAL A 1 1013 ? -9.336 -68 -16.625 1 90.69 1013 VAL A CA 1
ATOM 7949 C C . VAL A 1 1013 ? -10.734 -67.5 -16.281 1 90.69 1013 VAL A C 1
ATOM 7951 O O . VAL A 1 1013 ? -11.484 -67.062 -17.156 1 90.69 1013 VAL A O 1
ATOM 7954 N N . LYS A 1 1014 ? -11.094 -67.5 -14.977 1 87.62 1014 LYS A N 1
ATOM 7955 C CA . LYS A 1 1014 ? -12.406 -67.062 -14.492 1 87.62 1014 LYS A CA 1
ATOM 7956 C C . LYS A 1 1014 ? -12.32 -65.75 -13.789 1 87.62 1014 LYS A C 1
ATOM 7958 O O . LYS A 1 1014 ? -11.43 -65.5 -12.969 1 87.62 1014 LYS A O 1
ATOM 7963 N N . PHE A 1 1015 ? -12.969 -64.75 -14.273 1 84.31 1015 PHE A N 1
ATOM 7964 C CA . PHE A 1 1015 ? -13.039 -63.406 -13.648 1 84.31 1015 PHE A CA 1
ATOM 7965 C C . PHE A 1 1015 ? -14.438 -63.156 -13.102 1 84.31 1015 PHE A C 1
ATOM 7967 O O . PHE A 1 1015 ? -15.422 -63.688 -13.602 1 84.31 1015 PHE A O 1
ATOM 7974 N N . LYS A 1 1016 ? -14.43 -62.25 -12.031 1 71.75 1016 LYS A N 1
ATOM 7975 C CA . LYS A 1 1016 ? -15.719 -61.812 -11.5 1 71.75 1016 LYS A CA 1
ATOM 7976 C C . LYS A 1 1016 ? -16.234 -60.594 -12.25 1 71.75 1016 LYS A C 1
ATOM 7978 O O . LYS A 1 1016 ? -15.445 -59.719 -12.672 1 71.75 1016 LYS A O 1
ATOM 7983 N N . HIS A 1 1017 ? -17.484 -60.531 -12.703 1 65.56 1017 HIS A N 1
ATOM 7984 C CA . HIS A 1 1017 ? -18.047 -59.406 -13.406 1 65.56 1017 HIS A CA 1
ATOM 7985 C C . HIS A 1 1017 ? -17.938 -58.125 -12.562 1 65.56 1017 HIS A C 1
ATOM 7987 O O . HIS A 1 1017 ? -17.641 -57.062 -13.086 1 65.56 1017 HIS A O 1
ATOM 7993 N N . SER A 1 1018 ? -18.406 -58.062 -11.391 1 63.94 1018 SER A N 1
ATOM 7994 C CA . SER A 1 1018 ? -18.297 -56.969 -10.438 1 63.94 1018 SER A CA 1
ATOM 7995 C C . SER A 1 1018 ? -17.859 -57.469 -9.062 1 63.94 1018 SER A C 1
ATOM 7997 O O . SER A 1 1018 ? -18.047 -58.656 -8.734 1 63.94 1018 SER A O 1
ATOM 7999 N N . PRO A 1 1019 ? -17.016 -56.75 -8.367 1 60.09 1019 PRO A N 1
ATOM 8000 C CA . PRO A 1 1019 ? -16.625 -57.188 -7.027 1 60.09 1019 PRO A CA 1
ATOM 8001 C C . PRO A 1 1019 ? -17.812 -57.719 -6.215 1 60.09 1019 PRO A C 1
ATOM 8003 O O . PRO A 1 1019 ? -17.656 -58.562 -5.352 1 60.09 1019 PRO A O 1
ATOM 8006 N N . GLU A 1 1020 ? -19.125 -57.156 -6.469 1 60.12 1020 GLU A N 1
ATOM 8007 C CA . GLU A 1 1020 ? -20.281 -57.469 -5.652 1 60.12 1020 GLU A CA 1
ATOM 8008 C C . GLU A 1 1020 ? -21.047 -58.688 -6.227 1 60.12 1020 GLU A C 1
ATOM 8010 O O . GLU A 1 1020 ? -21.891 -59.25 -5.555 1 60.12 1020 GLU A O 1
ATOM 8015 N N . ASP A 1 1021 ? -20.875 -58.938 -7.539 1 58.69 1021 ASP A N 1
ATOM 8016 C CA . ASP A 1 1021 ? -21.688 -59.969 -8.172 1 58.69 1021 ASP A CA 1
ATOM 8017 C C . ASP A 1 1021 ? -20.922 -61.281 -8.289 1 58.69 1021 ASP A C 1
ATOM 8019 O O . ASP A 1 1021 ? -19.75 -61.281 -8.641 1 58.69 1021 ASP A O 1
ATOM 8023 N N . ASP A 1 1022 ? -21.375 -62.438 -7.742 1 63.16 1022 ASP A N 1
ATOM 8024 C CA . ASP A 1 1022 ? -20.812 -63.781 -7.68 1 63.16 1022 ASP A CA 1
ATOM 8025 C C . ASP A 1 1022 ? -20.75 -64.438 -9.07 1 63.16 1022 ASP A C 1
ATOM 8027 O O . ASP A 1 1022 ? -20.25 -65.562 -9.234 1 63.16 1022 ASP A O 1
ATOM 8031 N N . ALA A 1 1023 ? -21.312 -63.812 -10.07 1 73.12 1023 ALA A N 1
ATOM 8032 C CA . ALA A 1 1023 ? -21.297 -64.438 -11.398 1 73.12 1023 ALA A CA 1
ATOM 8033 C C . ALA A 1 1023 ? -19.906 -64.312 -12.031 1 73.12 1023 ALA A C 1
ATOM 8035 O O . ALA A 1 1023 ? -19.297 -63.219 -12.016 1 73.12 1023 ALA A O 1
ATOM 8036 N N . THR A 1 1024 ? -19.234 -65.375 -12.273 1 77.12 1024 THR A N 1
ATOM 8037 C CA . THR A 1 1024 ? -17.906 -65.438 -12.883 1 77.12 1024 THR A CA 1
ATOM 8038 C C . THR A 1 1024 ? -18.016 -65.688 -14.375 1 77.12 1024 THR A C 1
ATOM 8040 O O . THR A 1 1024 ? -19 -66.312 -14.844 1 77.12 1024 THR A O 1
ATOM 8043 N N . TYR A 1 1025 ? -17.391 -65.062 -15.219 1 82.31 1025 TYR A N 1
ATOM 8044 C CA . TYR A 1 1025 ? -17.312 -65.375 -16.641 1 82.31 1025 TYR A CA 1
ATOM 8045 C C . TYR A 1 1025 ? -15.914 -65.875 -17 1 82.31 1025 TYR A C 1
ATOM 8047 O O . TYR A 1 1025 ? -14.93 -65.5 -16.344 1 82.31 1025 TYR A O 1
ATOM 8055 N N . GLU A 1 1026 ? -16.016 -66.875 -17.953 1 86.94 1026 GLU A N 1
ATOM 8056 C CA . GLU A 1 1026 ? -14.758 -67.5 -18.359 1 86.94 1026 GLU A CA 1
ATOM 8057 C C . GLU A 1 1026 ? -14.203 -66.875 -19.625 1 86.94 1026 GLU A C 1
ATOM 8059 O O . GLU A 1 1026 ? -14.953 -66.5 -20.516 1 86.94 1026 GLU A O 1
ATOM 8064 N N . VAL A 1 1027 ? -12.914 -66.562 -19.594 1 90.25 1027 VAL A N 1
ATOM 8065 C CA . VAL A 1 1027 ? -12.234 -66 -20.766 1 90.25 1027 VAL A CA 1
ATOM 8066 C C . VAL A 1 1027 ? -11.078 -66.938 -21.172 1 90.25 1027 VAL A C 1
ATOM 8068 O O . VAL A 1 1027 ? -10.266 -67.312 -20.344 1 90.25 1027 VAL A O 1
ATOM 8071 N N . LYS A 1 1028 ? -11.07 -67.375 -22.438 1 93.06 1028 LYS A N 1
ATOM 8072 C CA . LYS A 1 1028 ? -9.922 -68.062 -23 1 93.06 1028 LYS A CA 1
ATOM 8073 C C . LYS A 1 1028 ? -8.812 -67.062 -23.375 1 93.06 1028 LYS A C 1
ATOM 8075 O O . LYS A 1 1028 ? -9.008 -66.188 -24.219 1 93.06 1028 LYS A O 1
ATOM 8080 N N . LEU A 1 1029 ? -7.707 -67.312 -22.781 1 93.5 1029 LEU A N 1
ATOM 8081 C CA . LEU A 1 1029 ? -6.629 -66.312 -22.922 1 93.5 1029 LEU A CA 1
ATOM 8082 C C . LEU A 1 1029 ? -5.961 -66.438 -24.281 1 93.5 1029 LEU A C 1
ATOM 8084 O O . LEU A 1 1029 ? -5.742 -67.5 -24.781 1 93.5 1029 LEU A O 1
ATOM 8088 N N . ASP A 1 1030 ? -5.766 -65.312 -24.938 1 92.56 1030 ASP A N 1
ATOM 8089 C CA . ASP A 1 1030 ? -4.953 -65.188 -26.141 1 92.56 1030 ASP A CA 1
ATOM 8090 C C . ASP A 1 1030 ? -3.965 -64.062 -26.016 1 92.56 1030 ASP A C 1
ATOM 8092 O O . ASP A 1 1030 ? -3.793 -63.5 -24.922 1 92.56 1030 ASP A O 1
ATOM 8096 N N . ASP A 1 1031 ? -3.201 -63.812 -27.062 1 89.44 1031 ASP A N 1
ATOM 8097 C CA . ASP A 1 1031 ? -2.15 -62.781 -27 1 89.44 1031 ASP A CA 1
ATOM 8098 C C . ASP A 1 1031 ? -2.734 -61.375 -27.062 1 89.44 1031 ASP A C 1
ATOM 8100 O O . ASP A 1 1031 ? -2.006 -60.406 -26.938 1 89.44 1031 ASP A O 1
ATOM 8104 N N . ILE A 1 1032 ? -4.043 -61.219 -27.219 1 92.06 1032 ILE A N 1
ATOM 8105 C CA . ILE A 1 1032 ? -4.691 -59.938 -27.281 1 92.06 1032 ILE A CA 1
ATOM 8106 C C . ILE A 1 1032 ? -5.48 -59.688 -25.984 1 92.06 1032 ILE A C 1
ATOM 8108 O O . ILE A 1 1032 ? -5.289 -58.688 -25.312 1 92.06 1032 ILE A O 1
ATOM 8112 N N . ASN A 1 1033 ? -6.312 -60.531 -25.562 1 92.94 1033 ASN A N 1
ATOM 8113 C CA . ASN A 1 1033 ? -7.199 -60.344 -24.422 1 92.94 1033 ASN A CA 1
ATOM 8114 C C . ASN A 1 1033 ? -6.453 -60.5 -23.094 1 92.94 1033 ASN A C 1
ATOM 8116 O O . ASN A 1 1033 ? -6.992 -60.188 -22.031 1 92.94 1033 ASN A O 1
ATOM 8120 N N . ILE A 1 1034 ? -5.211 -61 -23.156 1 94.25 1034 ILE A N 1
ATOM 8121 C CA . ILE A 1 1034 ? -4.41 -61.156 -21.953 1 94.25 1034 ILE A CA 1
ATOM 8122 C C . ILE A 1 1034 ? -4.242 -59.781 -21.266 1 94.25 1034 ILE A C 1
ATOM 8124 O O . ILE A 1 1034 ? -4.145 -59.719 -20.047 1 94.25 1034 ILE A O 1
ATOM 8128 N N . ARG A 1 1035 ? -4.18 -58.719 -22.031 1 94.19 1035 ARG A N 1
ATOM 8129 C CA . ARG A 1 1035 ? -4.062 -57.375 -21.5 1 94.19 1035 ARG A CA 1
ATOM 8130 C C . ARG A 1 1035 ? -5.199 -57.062 -20.531 1 94.19 1035 ARG A C 1
ATOM 8132 O O . ARG A 1 1035 ? -4.961 -56.594 -19.422 1 94.19 1035 ARG A O 1
ATOM 8139 N N . GLU A 1 1036 ? -6.414 -57.281 -20.984 1 91.81 1036 GLU A N 1
ATOM 8140 C CA . GLU A 1 1036 ? -7.586 -57.031 -20.156 1 91.81 1036 GLU A CA 1
ATOM 8141 C C . GLU A 1 1036 ? -7.652 -57.969 -18.969 1 91.81 1036 GLU A C 1
ATOM 8143 O O . GLU A 1 1036 ? -8.125 -57.562 -17.891 1 91.81 1036 GLU A O 1
ATOM 8148 N N . ALA A 1 1037 ? -7.234 -59.219 -19.188 1 93.19 1037 ALA A N 1
ATOM 8149 C CA . ALA A 1 1037 ? -7.246 -60.188 -18.109 1 93.19 1037 ALA A CA 1
ATOM 8150 C C . ALA A 1 1037 ? -6.301 -59.781 -16.984 1 93.19 1037 ALA A C 1
ATOM 8152 O O . ALA A 1 1037 ? -6.656 -59.875 -15.797 1 93.19 1037 ALA A O 1
ATOM 8153 N N . ILE A 1 1038 ? -5.16 -59.406 -17.375 1 94.19 1038 ILE A N 1
ATOM 8154 C CA . ILE A 1 1038 ? -4.176 -59 -16.375 1 94.19 1038 ILE A CA 1
ATOM 8155 C C . ILE A 1 1038 ? -4.66 -57.719 -15.664 1 94.19 1038 ILE A C 1
ATOM 8157 O O . ILE A 1 1038 ? -4.512 -57.594 -14.445 1 94.19 1038 ILE A O 1
ATOM 8161 N N . LEU A 1 1039 ? -5.172 -56.75 -16.391 1 92.38 1039 LEU A N 1
ATOM 8162 C CA . LEU A 1 1039 ? -5.688 -55.5 -15.82 1 92.38 1039 LEU A CA 1
ATOM 8163 C C . LEU A 1 1039 ? -6.777 -55.781 -14.789 1 92.38 1039 LEU A C 1
ATOM 8165 O O . LEU A 1 1039 ? -6.746 -55.25 -13.68 1 92.38 1039 LEU A O 1
ATOM 8169 N N . LYS A 1 1040 ? -7.715 -56.562 -15.125 1 88.75 1040 LYS A N 1
ATOM 8170 C CA . LYS A 1 1040 ? -8.844 -56.844 -14.258 1 88.75 1040 LYS A CA 1
ATOM 8171 C C . LYS A 1 1040 ? -8.398 -57.625 -13.016 1 88.75 1040 LYS A C 1
ATOM 8173 O O . LYS A 1 1040 ? -8.938 -57.438 -11.93 1 88.75 1040 LYS A O 1
ATOM 8178 N N . ALA A 1 1041 ? -7.41 -58.469 -13.227 1 89.88 1041 ALA A N 1
ATOM 8179 C CA . ALA A 1 1041 ? -6.973 -59.344 -12.141 1 89.88 1041 ALA A CA 1
ATOM 8180 C C . ALA A 1 1041 ? -6.059 -58.625 -11.172 1 89.88 1041 ALA A C 1
ATOM 8182 O O . ALA A 1 1041 ? -6.09 -58.875 -9.961 1 89.88 1041 ALA A O 1
ATOM 8183 N N . THR A 1 1042 ? -5.164 -57.781 -11.68 1 92.75 1042 THR A N 1
ATOM 8184 C CA . THR A 1 1042 ? -4.102 -57.281 -10.812 1 92.75 1042 THR A CA 1
ATOM 8185 C C . THR A 1 1042 ? -4.043 -55.75 -10.844 1 92.75 1042 THR A C 1
ATOM 8187 O O . THR A 1 1042 ? -3.432 -55.125 -9.977 1 92.75 1042 THR A O 1
ATOM 8190 N N . GLY A 1 1043 ? -4.609 -55.125 -11.867 1 91.12 1043 GLY A N 1
ATOM 8191 C CA . GLY A 1 1043 ? -4.496 -53.688 -12.039 1 91.12 1043 GLY A CA 1
ATOM 8192 C C . GLY A 1 1043 ? -3.279 -53.25 -12.844 1 91.12 1043 GLY A C 1
ATOM 8193 O O . GLY A 1 1043 ? -3.021 -52.062 -13.023 1 91.12 1043 GLY A O 1
ATOM 8194 N N . LEU A 1 1044 ? -2.494 -54.219 -13.273 1 94.56 1044 LEU A N 1
ATOM 8195 C CA . LEU A 1 1044 ? -1.311 -53.969 -14.086 1 94.56 1044 LEU A CA 1
ATOM 8196 C C . LEU A 1 1044 ? -1.694 -53.688 -15.539 1 94.56 1044 LEU A C 1
ATOM 8198 O O . LEU A 1 1044 ? -2.434 -54.469 -16.141 1 94.56 1044 LEU A O 1
ATOM 8202 N N . CYS A 1 1045 ? -1.216 -52.531 -16.031 1 94.62 1045 CYS A N 1
ATOM 8203 C CA . CYS A 1 1045 ? -1.498 -52.156 -17.422 1 94.62 1045 CYS A CA 1
ATOM 8204 C C . CYS A 1 1045 ? -0.333 -52.531 -18.328 1 94.62 1045 CYS A C 1
ATOM 8206 O O . CYS A 1 1045 ? 0.791 -52.062 -18.125 1 94.62 1045 CYS A O 1
ATOM 8208 N N . ILE A 1 1046 ? -0.556 -53.312 -19.312 1 95.94 1046 ILE A N 1
ATOM 8209 C CA . ILE A 1 1046 ? 0.46 -53.656 -20.297 1 95.94 1046 ILE A CA 1
ATOM 8210 C C . ILE A 1 1046 ? -0.112 -53.5 -21.719 1 95.94 1046 ILE A C 1
ATOM 8212 O O . ILE A 1 1046 ? -1.303 -53.219 -21.875 1 95.94 1046 ILE A O 1
ATOM 8216 N N . ASN A 1 1047 ? 0.69 -53.625 -22.766 1 96.19 1047 ASN A N 1
ATOM 8217 C CA . ASN A 1 1047 ? 0.237 -53.594 -24.141 1 96.19 1047 ASN A CA 1
ATOM 8218 C C . ASN A 1 1047 ? 0.194 -55.031 -24.734 1 96.19 1047 ASN A C 1
ATOM 8220 O O . ASN A 1 1047 ? 1.066 -55.844 -24.438 1 96.19 1047 ASN A O 1
ATOM 8224 N N . SER A 1 1048 ? -0.763 -55.312 -25.516 1 96.25 1048 SER A N 1
ATOM 8225 C CA . SER A 1 1048 ? -0.924 -56.625 -26.109 1 96.25 1048 SER A CA 1
ATOM 8226 C C . SER A 1 1048 ? -0.21 -56.719 -27.453 1 96.25 1048 SER A C 1
ATOM 8228 O O . SER A 1 1048 ? 0.473 -55.781 -27.875 1 96.25 1048 SER A O 1
ATOM 8230 N N . SER A 1 1049 ? -0.407 -57.906 -28.109 1 94.75 1049 SER A N 1
ATOM 8231 C CA . SER A 1 1049 ? 0.202 -58.125 -29.422 1 94.75 1049 SER A CA 1
ATOM 8232 C C . SER A 1 1049 ? -0.438 -57.25 -30.484 1 94.75 1049 SER A C 1
ATOM 8234 O O . SER A 1 1049 ? 0.182 -56.969 -31.516 1 94.75 1049 SER A O 1
ATOM 8236 N N . SER A 1 1050 ? -1.623 -56.812 -30.188 1 93.75 1050 SER A N 1
ATOM 8237 C CA . SER A 1 1050 ? -2.285 -55.938 -31.125 1 93.75 1050 SER A CA 1
ATOM 8238 C C . SER A 1 1050 ? -1.555 -54.594 -31.219 1 93.75 1050 SER A C 1
ATOM 8240 O O . SER A 1 1050 ? -1.513 -53.969 -32.281 1 93.75 1050 SER A O 1
ATOM 8242 N N . TRP A 1 1051 ? -1.032 -54.188 -30.125 1 95.06 1051 TRP A N 1
ATOM 8243 C CA . TRP A 1 1051 ? -0.297 -52.906 -30.094 1 95.06 1051 TRP A CA 1
ATOM 8244 C C . TRP A 1 1051 ? 1.102 -53.094 -30.672 1 95.06 1051 TRP A C 1
ATOM 8246 O O . TRP A 1 1051 ? 1.565 -52.25 -31.453 1 95.06 1051 TRP A O 1
ATOM 8256 N N . THR A 1 1052 ? 1.812 -54.125 -30.359 1 95.06 1052 THR A N 1
ATOM 8257 C CA . THR A 1 1052 ? 3.188 -54.312 -30.797 1 95.06 1052 THR A CA 1
ATOM 8258 C C . THR A 1 1052 ? 3.229 -54.688 -32.281 1 95.06 1052 THR A C 1
ATOM 8260 O O . THR A 1 1052 ? 4.242 -54.469 -32.938 1 95.06 1052 THR A O 1
ATOM 8263 N N . GLY A 1 1053 ? 2.129 -55.312 -32.75 1 92.62 1053 GLY A N 1
ATOM 8264 C CA . GLY A 1 1053 ? 2.119 -55.812 -34.125 1 92.62 1053 GLY A CA 1
ATOM 8265 C C . GLY A 1 1053 ? 2.881 -57.094 -34.312 1 92.62 1053 GLY A C 1
ATOM 8266 O O . GLY A 1 1053 ? 2.857 -57.719 -35.375 1 92.62 1053 GLY A O 1
ATOM 8267 N N . ILE A 1 1054 ? 3.629 -57.531 -33.219 1 95 1054 ILE A N 1
ATOM 8268 C CA . ILE A 1 1054 ? 4.344 -58.812 -33.219 1 95 1054 ILE A CA 1
ATOM 8269 C C . ILE A 1 1054 ? 3.428 -59.906 -32.75 1 95 1054 ILE A C 1
ATOM 8271 O O . ILE A 1 1054 ? 3.014 -59.906 -31.578 1 95 1054 ILE A O 1
ATOM 8275 N N . PRO A 1 1055 ? 3.182 -60.812 -33.625 1 91.75 1055 PRO A N 1
ATOM 8276 C CA . PRO A 1 1055 ? 2.246 -61.875 -33.188 1 91.75 1055 PRO A CA 1
ATOM 8277 C C . PRO A 1 1055 ? 2.699 -62.594 -31.938 1 91.75 1055 PRO A C 1
ATOM 8279 O O . PRO A 1 1055 ? 3.82 -63.094 -31.875 1 91.75 1055 PRO A O 1
ATOM 8282 N N . GLY A 1 1056 ? 1.855 -62.5 -30.922 1 93.12 1056 GLY A N 1
ATOM 8283 C CA . GLY A 1 1056 ? 2.057 -63.25 -29.703 1 93.12 1056 GLY A CA 1
ATOM 8284 C C . GLY A 1 1056 ? 2.83 -62.5 -28.641 1 93.12 1056 GLY A C 1
ATOM 8285 O O . GLY A 1 1056 ? 2.926 -62.938 -27.5 1 93.12 1056 GLY A O 1
ATOM 8286 N N . TYR A 1 1057 ? 3.404 -61.375 -29 1 95.81 1057 TYR A N 1
ATOM 8287 C CA . TYR A 1 1057 ? 4.27 -60.688 -28.047 1 95.81 1057 TYR A CA 1
ATOM 8288 C C . TYR A 1 1057 ? 3.576 -59.469 -27.469 1 95.81 1057 TYR A C 1
ATOM 8290 O O . TYR A 1 1057 ? 2.984 -58.656 -28.203 1 95.81 1057 TYR A O 1
ATOM 8298 N N . CYS A 1 1058 ? 3.658 -59.312 -26.125 1 96.88 1058 CYS A N 1
ATOM 8299 C CA . CYS A 1 1058 ? 3.189 -58.125 -25.391 1 96.88 1058 CYS A CA 1
ATOM 8300 C C . CYS A 1 1058 ? 4.352 -57.219 -25.016 1 96.88 1058 CYS A C 1
ATOM 8302 O O . CYS A 1 1058 ? 5.512 -57.656 -25.062 1 96.88 1058 CYS A O 1
ATOM 8304 N N . ARG A 1 1059 ? 4.035 -56 -24.688 1 97.06 1059 ARG A N 1
ATOM 8305 C CA . ARG A 1 1059 ? 5.055 -55.031 -24.266 1 97.06 1059 ARG A CA 1
ATOM 8306 C C . ARG A 1 1059 ? 4.898 -54.688 -22.797 1 97.06 1059 ARG A C 1
ATOM 8308 O O . ARG A 1 1059 ? 3.781 -54.5 -22.312 1 97.06 1059 ARG A O 1
ATOM 8315 N N . LEU A 1 1060 ? 5.973 -54.562 -22.078 1 97.62 1060 LEU A N 1
ATOM 8316 C CA . LEU A 1 1060 ? 6.035 -54.125 -20.688 1 97.62 1060 LEU A CA 1
ATOM 8317 C C . LEU A 1 1060 ? 7.133 -53.094 -20.5 1 97.62 1060 LEU A C 1
ATOM 8319 O O . LEU A 1 1060 ? 8.289 -53.344 -20.875 1 97.62 1060 LEU A O 1
ATOM 8323 N N . THR A 1 1061 ? 6.742 -51.969 -19.969 1 96.38 1061 THR A N 1
ATOM 8324 C CA . THR A 1 1061 ? 7.73 -50.938 -19.672 1 96.38 1061 THR A CA 1
ATOM 8325 C C . THR A 1 1061 ? 8.203 -51.031 -18.219 1 96.38 1061 THR A C 1
ATOM 8327 O O . THR A 1 1061 ? 7.441 -51.469 -17.344 1 96.38 1061 THR A O 1
ATOM 8330 N N . PHE A 1 1062 ? 9.453 -50.656 -17.906 1 96.31 1062 PHE A N 1
ATOM 8331 C CA . PHE A 1 1062 ? 9.984 -50.906 -16.578 1 96.31 1062 PHE A CA 1
ATOM 8332 C C . PHE A 1 1062 ? 10.633 -49.625 -16.016 1 96.31 1062 PHE A C 1
ATOM 8334 O O . PHE A 1 1062 ? 11.375 -49.688 -15.031 1 96.31 1062 PHE A O 1
ATOM 8341 N N . ALA A 1 1063 ? 10.445 -48.5 -16.656 1 94.81 1063 ALA A N 1
ATOM 8342 C CA . ALA A 1 1063 ? 10.906 -47.25 -16.109 1 94.81 1063 ALA A CA 1
ATOM 8343 C C . ALA A 1 1063 ? 9.898 -46.656 -15.125 1 94.81 1063 ALA A C 1
ATOM 8345 O O . ALA A 1 1063 ? 9.359 -45.562 -15.328 1 94.81 1063 ALA A O 1
ATOM 8346 N N . LEU A 1 1064 ? 9.648 -47.344 -14.062 1 94.62 1064 LEU A N 1
ATOM 8347 C CA . LEU A 1 1064 ? 8.68 -47 -13.031 1 94.62 1064 LEU A CA 1
ATOM 8348 C C . LEU A 1 1064 ? 9.383 -46.531 -11.766 1 94.62 1064 LEU A C 1
ATOM 8350 O O . LEU A 1 1064 ? 10.602 -46.688 -11.633 1 94.62 1064 LEU A O 1
ATOM 8354 N N . GLU A 1 1065 ? 8.602 -45.906 -10.953 1 92.31 1065 GLU A N 1
ATOM 8355 C CA . GLU A 1 1065 ? 9.102 -45.625 -9.609 1 92.31 1065 GLU A CA 1
ATOM 8356 C C . GLU A 1 1065 ? 9.414 -46.906 -8.852 1 92.31 1065 GLU A C 1
ATOM 8358 O O . GLU A 1 1065 ? 8.805 -47.938 -9.102 1 92.31 1065 GLU A O 1
ATOM 8363 N N . GLU A 1 1066 ? 10.297 -46.844 -8 1 92.62 1066 GLU A N 1
ATOM 8364 C CA . GLU A 1 1066 ? 10.844 -48.031 -7.363 1 92.62 1066 GLU A CA 1
ATOM 8365 C C . GLU A 1 1066 ? 9.75 -48.875 -6.719 1 92.62 1066 GLU A C 1
ATOM 8367 O O . GLU A 1 1066 ? 9.68 -50.094 -6.926 1 92.62 1066 GLU A O 1
ATOM 8372 N N . SER A 1 1067 ? 8.883 -48.281 -5.934 1 93.38 1067 SER A N 1
ATOM 8373 C CA . SER A 1 1067 ? 7.82 -49 -5.262 1 93.38 1067 SER A CA 1
ATOM 8374 C C . SER A 1 1067 ? 6.832 -49.594 -6.266 1 93.38 1067 SER A C 1
ATOM 8376 O O . SER A 1 1067 ? 6.324 -50.719 -6.074 1 93.38 1067 SER A O 1
ATOM 8378 N N . GLU A 1 1068 ? 6.609 -48.844 -7.285 1 94.5 1068 GLU A N 1
ATOM 8379 C CA . GLU A 1 1068 ? 5.688 -49.312 -8.32 1 94.5 1068 GLU A CA 1
ATOM 8380 C C . GLU A 1 1068 ? 6.293 -50.469 -9.117 1 94.5 1068 GLU A C 1
ATOM 8382 O O . GLU A 1 1068 ? 5.574 -51.375 -9.555 1 94.5 1068 GLU A O 1
ATOM 8387 N N . PHE A 1 1069 ? 7.602 -50.438 -9.383 1 96.5 1069 PHE A N 1
ATOM 8388 C CA . PHE A 1 1069 ? 8.273 -51.531 -10.102 1 96.5 1069 PHE A CA 1
ATOM 8389 C C . PHE A 1 1069 ? 8.18 -52.812 -9.32 1 96.5 1069 PHE A C 1
ATOM 8391 O O . PHE A 1 1069 ? 7.887 -53.875 -9.898 1 96.5 1069 PHE A O 1
ATOM 8398 N N . GLU A 1 1070 ? 8.359 -52.719 -8.047 1 96.62 1070 GLU A N 1
ATOM 8399 C CA . GLU A 1 1070 ? 8.258 -53.906 -7.195 1 96.62 1070 GLU A CA 1
ATOM 8400 C C . GLU A 1 1070 ? 6.84 -54.438 -7.184 1 96.62 1070 GLU A C 1
ATOM 8402 O O . GLU A 1 1070 ? 6.637 -55.656 -7.238 1 96.62 1070 GLU A O 1
ATOM 8407 N N . ARG A 1 1071 ? 5.934 -53.562 -7.109 1 96.25 1071 ARG A N 1
ATOM 8408 C CA . ARG A 1 1071 ? 4.535 -53.969 -7.141 1 96.25 1071 ARG A CA 1
ATOM 8409 C C . ARG A 1 1071 ? 4.18 -54.594 -8.477 1 96.25 1071 ARG A C 1
ATOM 8411 O O . ARG A 1 1071 ? 3.359 -55.531 -8.531 1 96.25 1071 ARG A O 1
ATOM 8418 N N . ALA A 1 1072 ? 4.742 -54.031 -9.531 1 97.44 1072 ALA A N 1
ATOM 8419 C CA . ALA A 1 1072 ? 4.5 -54.594 -10.852 1 97.44 1072 ALA A CA 1
ATOM 8420 C C . ALA A 1 1072 ? 4.98 -56.062 -10.938 1 97.44 1072 ALA A C 1
ATOM 8422 O O . ALA A 1 1072 ? 4.309 -56.906 -11.516 1 97.44 1072 ALA A O 1
ATOM 8423 N N . LEU A 1 1073 ? 6.176 -56.375 -10.398 1 97.56 1073 LEU A N 1
ATOM 8424 C CA . LEU A 1 1073 ? 6.695 -57.719 -10.375 1 97.56 1073 LEU A CA 1
ATOM 8425 C C . LEU A 1 1073 ? 5.766 -58.656 -9.586 1 97.56 1073 LEU A C 1
ATOM 8427 O O . LEU A 1 1073 ? 5.512 -59.781 -10 1 97.56 1073 LEU A O 1
ATOM 8431 N N . ASP A 1 1074 ? 5.238 -58.125 -8.531 1 96.5 1074 ASP A N 1
ATOM 8432 C CA . ASP A 1 1074 ? 4.301 -58.906 -7.715 1 96.5 1074 ASP A CA 1
ATOM 8433 C C . ASP A 1 1074 ? 3.021 -59.219 -8.492 1 96.5 1074 ASP A C 1
ATOM 8435 O O . ASP A 1 1074 ? 2.439 -60.281 -8.336 1 96.5 1074 ASP A O 1
ATOM 8439 N N . CYS A 1 1075 ? 2.594 -58.219 -9.227 1 96.56 1075 CYS A N 1
ATOM 8440 C CA . CYS A 1 1075 ? 1.387 -58.406 -10.023 1 96.56 1075 CYS A CA 1
ATOM 8441 C C . CYS A 1 1075 ? 1.582 -59.5 -11.055 1 96.56 1075 CYS A C 1
ATOM 8443 O O . CYS A 1 1075 ? 0.659 -60.281 -11.336 1 96.56 1075 CYS A O 1
ATOM 8445 N N . ILE A 1 1076 ? 2.742 -59.594 -11.695 1 96.88 1076 ILE A N 1
ATOM 8446 C CA . ILE A 1 1076 ? 3.055 -60.625 -12.695 1 96.88 1076 ILE A CA 1
ATOM 8447 C C . ILE A 1 1076 ? 3.018 -62 -12.047 1 96.88 1076 ILE A C 1
ATOM 8449 O O . ILE A 1 1076 ? 2.457 -62.938 -12.609 1 96.88 1076 ILE A O 1
ATOM 8453 N N . VAL A 1 1077 ? 3.543 -62.156 -10.883 1 96.44 1077 VAL A N 1
ATOM 8454 C CA . VAL A 1 1077 ? 3.545 -63.406 -10.148 1 96.44 1077 VAL A CA 1
ATOM 8455 C C . VAL A 1 1077 ? 2.123 -63.781 -9.727 1 96.44 1077 VAL A C 1
ATOM 8457 O O . VAL A 1 1077 ? 1.713 -64.938 -9.812 1 96.44 1077 VAL A O 1
ATOM 8460 N N . LYS A 1 1078 ? 1.453 -62.812 -9.266 1 95.62 1078 LYS A N 1
ATOM 8461 C CA . LYS A 1 1078 ? 0.074 -63.031 -8.828 1 95.62 1078 LYS A CA 1
ATOM 8462 C C . LYS A 1 1078 ? -0.788 -63.531 -9.977 1 95.62 1078 LYS A C 1
ATOM 8464 O O . LYS A 1 1078 ? -1.661 -64.375 -9.773 1 95.62 1078 LYS A O 1
ATOM 8469 N N . PHE A 1 1079 ? -0.636 -62.938 -11.102 1 95.31 1079 PHE A N 1
ATOM 8470 C CA . PHE A 1 1079 ? -1.416 -63.375 -12.25 1 95.31 1079 PHE A CA 1
ATOM 8471 C C . PHE A 1 1079 ? -1.139 -64.812 -12.555 1 95.31 1079 PHE A C 1
ATOM 8473 O O . PHE A 1 1079 ? -2.047 -65.562 -12.938 1 95.31 1079 PHE A O 1
ATOM 8480 N N . LYS A 1 1080 ? 0.094 -65.25 -12.5 1 94.56 1080 LYS A N 1
ATOM 8481 C CA . LYS A 1 1080 ? 0.445 -66.688 -12.68 1 94.56 1080 LYS A CA 1
ATOM 8482 C C . LYS A 1 1080 ? -0.34 -67.562 -11.719 1 94.56 1080 LYS A C 1
ATOM 8484 O O . LYS A 1 1080 ? -0.858 -68.625 -12.109 1 94.56 1080 LYS A O 1
ATOM 8489 N N . ASP A 1 1081 ? -0.455 -67.188 -10.516 1 92.19 1081 ASP A N 1
ATOM 8490 C CA . ASP A 1 1081 ? -1.16 -67.938 -9.492 1 92.19 1081 ASP A CA 1
ATOM 8491 C C . ASP A 1 1081 ? -2.652 -68.062 -9.805 1 92.19 1081 ASP A C 1
ATOM 8493 O O . ASP A 1 1081 ? -3.283 -69.062 -9.555 1 92.19 1081 ASP A O 1
ATOM 8497 N N . ILE A 1 1082 ? -3.092 -67 -10.328 1 91.19 1082 ILE A N 1
ATOM 8498 C CA . ILE A 1 1082 ? -4.516 -66.938 -10.641 1 91.19 1082 ILE A CA 1
ATOM 8499 C C . ILE A 1 1082 ? -4.82 -67.875 -11.805 1 91.19 1082 ILE A C 1
ATOM 8501 O O . ILE A 1 1082 ? -5.863 -68.5 -11.82 1 91.19 1082 ILE A O 1
ATOM 8505 N N . VAL A 1 1083 ? -4.059 -67.875 -12.82 1 90.88 1083 VAL A N 1
ATOM 8506 C CA . VAL A 1 1083 ? -4.27 -68.75 -14 1 90.88 1083 VAL A CA 1
ATOM 8507 C C . VAL A 1 1083 ? -4.031 -70.188 -13.641 1 90.88 1083 VAL A C 1
ATOM 8509 O O . VAL A 1 1083 ? -4.676 -71.062 -14.203 1 90.88 1083 VAL A O 1
ATOM 8512 N N . SER A 1 1084 ? -3.105 -70.625 -12.727 1 84.56 1084 SER A N 1
ATOM 8513 C CA . SER A 1 1084 ? -2.785 -72 -12.344 1 84.56 1084 SER A CA 1
ATOM 8514 C C . SER A 1 1084 ? -3.85 -72.562 -11.422 1 84.56 1084 SER A C 1
ATOM 8516 O O . SER A 1 1084 ? -3.951 -73.812 -11.273 1 84.56 1084 SER A O 1
ATOM 8518 N N . THR A 1 1085 ? -4.68 -71.875 -10.828 1 69.38 1085 THR A N 1
ATOM 8519 C CA . THR A 1 1085 ? -5.766 -72.438 -10.008 1 69.38 1085 THR A CA 1
ATOM 8520 C C . THR A 1 1085 ? -7.023 -72.625 -10.844 1 69.38 1085 THR A C 1
ATOM 8522 O O . THR A 1 1085 ? -7.797 -73.562 -10.602 1 69.38 1085 THR A O 1
ATOM 8525 N N . MET B 1 1 ? -26.656 -37.531 36.625 1 52.16 1 MET B N 1
ATOM 8526 C CA . MET B 1 1 ? -26.812 -38.156 35.312 1 52.16 1 MET B CA 1
ATOM 8527 C C . MET B 1 1 ? -27.656 -37.281 34.406 1 52.16 1 MET B C 1
ATOM 8529 O O . MET B 1 1 ? -28.703 -36.781 34.812 1 52.16 1 MET B O 1
ATOM 8533 N N . GLY B 1 2 ? -27.078 -36.594 33.438 1 66.75 2 GLY B N 1
ATOM 8534 C CA . GLY B 1 2 ? -27.812 -35.719 32.531 1 66.75 2 GLY B CA 1
ATOM 8535 C C . GLY B 1 2 ? -28.984 -36.438 31.875 1 66.75 2 GLY B C 1
ATOM 8536 O O . GLY B 1 2 ? -29.094 -37.656 31.922 1 66.75 2 GLY B O 1
ATOM 8537 N N . PRO B 1 3 ? -29.984 -35.719 31.5 1 79.81 3 PRO B N 1
ATOM 8538 C CA . PRO B 1 3 ? -31.141 -36.312 30.828 1 79.81 3 PRO B CA 1
ATOM 8539 C C . PRO B 1 3 ? -30.75 -37.156 29.609 1 79.81 3 PRO B C 1
ATOM 8541 O O . PRO B 1 3 ? -29.688 -36.938 29.016 1 79.81 3 PRO B O 1
ATOM 8544 N N . THR B 1 4 ? -31.422 -38.25 29.328 1 88.69 4 THR B N 1
ATOM 8545 C CA . THR B 1 4 ? -31.266 -39 28.094 1 88.69 4 THR B CA 1
ATOM 8546 C C . THR B 1 4 ? -31.672 -38.156 26.875 1 88.69 4 THR B C 1
ATOM 8548 O O . THR B 1 4 ? -32.344 -37.156 27.016 1 88.69 4 THR B O 1
ATOM 8551 N N . VAL B 1 5 ? -31.188 -38.438 25.672 1 93.56 5 VAL B N 1
ATOM 8552 C CA . VAL B 1 5 ? -31.469 -37.719 24.438 1 93.56 5 VAL B CA 1
ATOM 8553 C C . VAL B 1 5 ? -33 -37.625 24.234 1 93.56 5 VAL B C 1
ATOM 8555 O O . VAL B 1 5 ? -33.5 -36.594 23.859 1 93.56 5 VAL B O 1
ATOM 8558 N N . ASP B 1 6 ? -33.719 -38.719 24.641 1 92.62 6 ASP B N 1
ATOM 8559 C CA . ASP B 1 6 ? -35.156 -38.75 24.453 1 92.62 6 ASP B CA 1
ATOM 8560 C C . ASP B 1 6 ? -35.875 -37.781 25.422 1 92.62 6 ASP B C 1
ATOM 8562 O O . ASP B 1 6 ? -36.812 -37.094 25.047 1 92.62 6 ASP B O 1
ATOM 8566 N N . GLU B 1 7 ? -35.438 -37.812 26.578 1 93.25 7 GLU B N 1
ATOM 8567 C CA . GLU B 1 7 ? -36 -36.906 27.562 1 93.25 7 GLU B CA 1
ATOM 8568 C C . GLU B 1 7 ? -35.719 -35.469 27.172 1 93.25 7 GLU B C 1
ATOM 8570 O O . GLU B 1 7 ? -36.594 -34.594 27.328 1 93.25 7 GLU B O 1
ATOM 8575 N N . PHE B 1 8 ? -34.562 -35.25 26.734 1 95.06 8 PHE B N 1
ATOM 8576 C CA . PHE B 1 8 ? -34.125 -33.938 26.312 1 95.06 8 PHE B CA 1
ATOM 8577 C C . PHE B 1 8 ? -35 -33.438 25.156 1 95.06 8 PHE B C 1
ATOM 8579 O O . PHE B 1 8 ? -35.438 -32.281 25.141 1 95.06 8 PHE B O 1
ATOM 8586 N N . LEU B 1 9 ? -35.25 -34.281 24.172 1 95 9 LEU B N 1
ATOM 8587 C CA . LEU B 1 9 ? -36.031 -33.938 23 1 95 9 LEU B CA 1
ATOM 8588 C C . LEU B 1 9 ? -37.5 -33.656 23.391 1 95 9 LEU B C 1
ATOM 8590 O O . LEU B 1 9 ? -38.125 -32.781 22.797 1 95 9 LEU B O 1
ATOM 8594 N N . LYS B 1 10 ? -37.938 -34.344 24.359 1 94.19 10 LYS B N 1
ATOM 8595 C CA . LYS B 1 10 ? -39.281 -34.094 24.844 1 94.19 10 LYS B CA 1
ATOM 8596 C C . LYS B 1 10 ? -39.375 -32.688 25.438 1 94.19 10 LYS B C 1
ATOM 8598 O O . LYS B 1 10 ? -40.406 -32 25.25 1 94.19 10 LYS B O 1
ATOM 8603 N N . ASP B 1 11 ? -38.406 -32.344 26.094 1 94 11 ASP B N 1
ATOM 8604 C CA . ASP B 1 11 ? -38.344 -31 26.656 1 94 11 ASP B CA 1
ATOM 8605 C C . ASP B 1 11 ? -38.312 -29.938 25.562 1 94 11 ASP B C 1
ATOM 8607 O O . ASP B 1 11 ? -38.969 -28.906 25.641 1 94 11 ASP B O 1
ATOM 8611 N N . CYS B 1 12 ? -37.531 -30.141 24.531 1 95.44 12 CYS B N 1
ATOM 8612 C CA . CYS B 1 12 ? -37.312 -29.172 23.453 1 95.44 12 CYS B CA 1
ATOM 8613 C C . CYS B 1 12 ? -38.562 -29.047 22.594 1 95.44 12 CYS B C 1
ATOM 8615 O O . CYS B 1 12 ? -38.781 -28.031 21.938 1 95.44 12 CYS B O 1
ATOM 8617 N N . GLU B 1 13 ? -39.344 -30.078 22.578 1 94.44 13 GLU B N 1
ATOM 8618 C CA . GLU B 1 13 ? -40.531 -30.125 21.719 1 94.44 13 GLU B CA 1
ATOM 8619 C C . GLU B 1 13 ? -41.594 -29.141 22.203 1 94.44 13 GLU B C 1
ATOM 8621 O O . GLU B 1 13 ? -42.438 -28.734 21.438 1 94.44 13 GLU B O 1
ATOM 8626 N N . GLN B 1 14 ? -41.562 -28.75 23.375 1 93.81 14 GLN B N 1
ATOM 8627 C CA . GLN B 1 14 ? -42.594 -27.922 23.984 1 93.81 14 GLN B CA 1
ATOM 8628 C C . GLN B 1 14 ? -42.625 -26.531 23.344 1 93.81 14 GLN B C 1
ATOM 8630 O O . GLN B 1 14 ? -43.688 -26.031 22.969 1 93.81 14 GLN B O 1
ATOM 8635 N N . SER B 1 15 ? -41.5 -25.859 23.344 1 92.56 15 SER B N 1
ATOM 8636 C CA . SER B 1 15 ? -41.406 -24.531 22.766 1 92.56 15 SER B CA 1
ATOM 8637 C C . SER B 1 15 ? -39.938 -24.141 22.516 1 92.56 15 SER B C 1
ATOM 8639 O O . SER B 1 15 ? -39.031 -24.812 23 1 92.56 15 SER B O 1
ATOM 8641 N N . GLY B 1 16 ? -39.812 -23.109 21.812 1 92.62 16 GLY B N 1
ATOM 8642 C CA . GLY B 1 16 ? -38.469 -22.594 21.594 1 92.62 16 GLY B CA 1
ATOM 8643 C C . GLY B 1 16 ? -37.781 -22.156 22.875 1 92.62 16 GLY B C 1
ATOM 8644 O O . GLY B 1 16 ? -36.594 -22.344 23.047 1 92.62 16 GLY B O 1
ATOM 8645 N N . ASP B 1 17 ? -38.469 -21.594 23.766 1 93.19 17 ASP B N 1
ATOM 8646 C CA . ASP B 1 17 ? -37.938 -21.156 25.047 1 93.19 17 ASP B CA 1
ATOM 8647 C C . ASP B 1 17 ? -37.5 -22.344 25.906 1 93.19 17 ASP B C 1
ATOM 8649 O O . ASP B 1 17 ? -36.5 -22.281 26.625 1 93.19 17 ASP B O 1
ATOM 8653 N N . ALA B 1 18 ? -38.375 -23.359 25.781 1 93.81 18 ALA B N 1
ATOM 8654 C CA . ALA B 1 18 ? -38.031 -24.562 26.531 1 93.81 18 ALA B CA 1
ATOM 8655 C C . ALA B 1 18 ? -36.75 -25.188 26 1 93.81 18 ALA B C 1
ATOM 8657 O O . ALA B 1 18 ? -35.906 -25.672 26.781 1 93.81 18 ALA B O 1
ATOM 8658 N N . ALA B 1 19 ? -36.75 -25.234 24.734 1 95.5 19 ALA B N 1
ATOM 8659 C CA . ALA B 1 19 ? -35.531 -25.766 24.125 1 95.5 19 ALA B CA 1
ATOM 8660 C C . ALA B 1 19 ? -34.312 -24.953 24.547 1 95.5 19 ALA B C 1
ATOM 8662 O O . ALA B 1 19 ? -33.281 -25.531 24.891 1 95.5 19 ALA B O 1
ATOM 8663 N N . TYR B 1 20 ? -34.406 -23.609 24.531 1 95.06 20 TYR B N 1
ATOM 8664 C CA . TYR B 1 20 ? -33.312 -22.734 24.953 1 95.06 20 TYR B CA 1
ATOM 8665 C C . TYR B 1 20 ? -32.969 -23 26.406 1 95.06 20 TYR B C 1
ATOM 8667 O O . TYR B 1 20 ? -31.766 -23.062 26.75 1 95.06 20 TYR B O 1
ATOM 8675 N N . GLY B 1 21 ? -33.938 -23.094 27.234 1 94.31 21 GLY B N 1
ATOM 8676 C CA . GLY B 1 21 ? -33.688 -23.406 28.641 1 94.31 21 GLY B CA 1
ATOM 8677 C C . GLY B 1 21 ? -32.938 -24.703 28.828 1 94.31 21 GLY B C 1
ATOM 8678 O O . GLY B 1 21 ? -32.062 -24.781 29.703 1 94.31 21 GLY B O 1
ATOM 8679 N N . ALA B 1 22 ? -33.375 -25.656 28.047 1 95.88 22 ALA B N 1
ATOM 8680 C CA . ALA B 1 22 ? -32.688 -26.953 28.109 1 95.88 22 ALA B CA 1
ATOM 8681 C C . ALA B 1 22 ? -31.219 -26.812 27.719 1 95.88 22 ALA B C 1
ATOM 8683 O O . ALA B 1 22 ? -30.344 -27.406 28.359 1 95.88 22 ALA B O 1
ATOM 8684 N N . PHE B 1 23 ? -30.969 -26.094 26.688 1 96.19 23 PHE B N 1
ATOM 8685 C CA . PHE B 1 23 ? -29.609 -25.922 26.219 1 96.19 23 PHE B CA 1
ATOM 8686 C C . PHE B 1 23 ? -28.797 -25.062 27.172 1 96.19 23 PHE B C 1
ATOM 8688 O O . PHE B 1 23 ? -27.594 -25.25 27.312 1 96.19 23 PHE B O 1
ATOM 8695 N N . ARG B 1 24 ? -29.375 -24.125 27.781 1 95.62 24 ARG B N 1
ATOM 8696 C CA . ARG B 1 24 ? -28.703 -23.328 28.797 1 95.62 24 ARG B CA 1
ATOM 8697 C C . ARG B 1 24 ? -28.156 -24.219 29.906 1 95.62 24 ARG B C 1
ATOM 8699 O O . ARG B 1 24 ? -27.047 -23.984 30.406 1 95.62 24 ARG B O 1
ATOM 8706 N N . LEU B 1 25 ? -28.922 -25.203 30.25 1 95.25 25 LEU B N 1
ATOM 8707 C CA . LEU B 1 25 ? -28.469 -26.172 31.25 1 95.25 25 LEU B CA 1
ATOM 8708 C C . LEU B 1 25 ? -27.297 -26.984 30.734 1 95.25 25 LEU B C 1
ATOM 8710 O O . LEU B 1 25 ? -26.375 -27.297 31.5 1 95.25 25 LEU B O 1
ATOM 8714 N N . VAL B 1 26 ? -27.406 -27.344 29.516 1 96.62 26 VAL B N 1
ATOM 8715 C CA . VAL B 1 26 ? -26.297 -28.062 28.906 1 96.62 26 VAL B CA 1
ATOM 8716 C C . VAL B 1 26 ? -25.031 -27.203 28.953 1 96.62 26 VAL B C 1
ATOM 8718 O O . VAL B 1 26 ? -23.938 -27.703 29.219 1 96.62 26 VAL B O 1
ATOM 8721 N N . LEU B 1 27 ? -25.141 -25.891 28.641 1 97.5 27 LEU B N 1
ATOM 8722 C CA . LEU B 1 27 ? -24.016 -24.969 28.672 1 97.5 27 LEU B CA 1
ATOM 8723 C C . LEU B 1 27 ? -23.391 -24.906 30.062 1 97.5 27 LEU B C 1
ATOM 8725 O O . LEU B 1 27 ? -22.156 -24.875 30.188 1 97.5 27 LEU B O 1
ATOM 8729 N N . GLU B 1 28 ? -24.188 -24.891 31.062 1 96.62 28 GLU B N 1
ATOM 8730 C CA . GLU B 1 28 ? -23.688 -24.875 32.438 1 96.62 28 GLU B CA 1
ATOM 8731 C C . GLU B 1 28 ? -22.828 -26.109 32.719 1 96.62 28 GLU B C 1
ATOM 8733 O O . GLU B 1 28 ? -21.797 -26.016 33.375 1 96.62 28 GLU B O 1
ATOM 8738 N N . ARG B 1 29 ? -23.266 -27.172 32.219 1 96.62 29 ARG B N 1
ATOM 8739 C CA . ARG B 1 29 ? -22.516 -28.422 32.375 1 96.62 29 ARG B CA 1
ATOM 8740 C C . ARG B 1 29 ? -21.219 -28.375 31.594 1 96.62 29 ARG B C 1
ATOM 8742 O O . ARG B 1 29 ? -20.203 -28.938 32.031 1 96.62 29 ARG B O 1
ATOM 8749 N N . LEU B 1 30 ? -21.234 -27.797 30.438 1 97.31 30 LEU B N 1
ATOM 8750 C CA . LEU B 1 30 ? -20.031 -27.656 29.609 1 97.31 30 LEU B CA 1
ATOM 8751 C C . LEU B 1 30 ? -19.016 -26.75 30.281 1 97.31 30 LEU B C 1
ATOM 8753 O O . LEU B 1 30 ? -17.812 -26.984 30.172 1 97.31 30 LEU B O 1
ATOM 8757 N N . GLU B 1 31 ? -19.484 -25.672 30.906 1 96.31 31 GLU B N 1
ATOM 8758 C CA . GLU B 1 31 ? -18.609 -24.688 31.531 1 96.31 31 GLU B CA 1
ATOM 8759 C C . GLU B 1 31 ? -17.938 -25.266 32.781 1 96.31 31 GLU B C 1
ATOM 8761 O O . GLU B 1 31 ? -16.844 -24.812 33.156 1 96.31 31 GLU B O 1
ATOM 8766 N N . ASP B 1 32 ? -18.578 -26.266 33.344 1 95.31 32 ASP B N 1
ATOM 8767 C CA . ASP B 1 32 ? -18.031 -26.969 34.5 1 95.31 32 ASP B CA 1
ATOM 8768 C C . ASP B 1 32 ? -17.094 -28.094 34.094 1 95.31 32 ASP B C 1
ATOM 8770 O O . ASP B 1 32 ? -17.516 -29.047 33.438 1 95.31 32 ASP B O 1
ATOM 8774 N N . PRO B 1 33 ? -15.867 -27.984 34.469 1 93.94 33 PRO B N 1
ATOM 8775 C CA . PRO B 1 33 ? -14.883 -28.984 34.031 1 93.94 33 PRO B CA 1
ATOM 8776 C C . PRO B 1 33 ? -15.242 -30.406 34.5 1 93.94 33 PRO B C 1
ATOM 8778 O O . PRO B 1 33 ? -14.875 -31.375 33.812 1 93.94 33 PRO B O 1
ATOM 8781 N N . THR B 1 34 ? -16.031 -30.609 35.562 1 95.06 34 THR B N 1
ATOM 8782 C CA . THR B 1 34 ? -16.359 -31.922 36.094 1 95.06 34 THR B CA 1
ATOM 8783 C C . THR B 1 34 ? -17.406 -32.625 35.25 1 95.06 34 THR B C 1
ATOM 8785 O O . THR B 1 34 ? -17.453 -33.844 35.188 1 95.06 34 THR B O 1
ATOM 8788 N N . SER B 1 35 ? -18.219 -31.875 34.625 1 96 35 SER B N 1
ATOM 8789 C CA . SER B 1 35 ? -19.297 -32.469 33.844 1 96 35 SER B CA 1
ATOM 8790 C C . SER B 1 35 ? -19.094 -32.188 32.375 1 96 35 SER B C 1
ATOM 8792 O O . SER B 1 35 ? -19.875 -32.656 31.531 1 96 35 SER B O 1
ATOM 8794 N N . ARG B 1 36 ? -18.094 -31.484 31.969 1 96.81 36 ARG B N 1
ATOM 8795 C CA . ARG B 1 36 ? -17.859 -31.016 30.609 1 96.81 36 ARG B CA 1
ATOM 8796 C C . ARG B 1 36 ? -17.766 -32.188 29.625 1 96.81 36 ARG B C 1
ATOM 8798 O O . ARG B 1 36 ? -18.406 -32.156 28.578 1 96.81 36 ARG B O 1
ATOM 8805 N N . VAL B 1 37 ? -17.062 -33.188 29.969 1 96.94 37 VAL B N 1
ATOM 8806 C CA . VAL B 1 37 ? -16.828 -34.312 29.078 1 96.94 37 VAL B CA 1
ATOM 8807 C C . VAL B 1 37 ? -18.156 -35.031 28.781 1 96.94 37 VAL B C 1
ATOM 8809 O O . VAL B 1 37 ? -18.469 -35.281 27.625 1 96.94 37 VAL B O 1
ATOM 8812 N N . GLU B 1 38 ? -18.938 -35.312 29.844 1 95.88 38 GLU B N 1
ATOM 8813 C CA . GLU B 1 38 ? -20.219 -35.969 29.672 1 95.88 38 GLU B CA 1
ATOM 8814 C C . GLU B 1 38 ? -21.188 -35.125 28.844 1 95.88 38 GLU B C 1
ATOM 8816 O O . GLU B 1 38 ? -21.953 -35.656 28.031 1 95.88 38 GLU B O 1
ATOM 8821 N N . ALA B 1 39 ? -21.188 -33.875 29.094 1 96.81 39 ALA B N 1
ATOM 8822 C CA . ALA B 1 39 ? -22.062 -32.969 28.344 1 96.81 39 ALA B CA 1
ATOM 8823 C C . ALA B 1 39 ? -21.703 -32.969 26.859 1 96.81 39 ALA B C 1
ATOM 8825 O O . ALA B 1 39 ? -22.594 -32.906 26.016 1 96.81 39 ALA B O 1
ATOM 8826 N N . ARG B 1 40 ? -20.422 -32.938 26.5 1 96.94 40 ARG B N 1
ATOM 8827 C CA . ARG B 1 40 ? -19.984 -32.969 25.109 1 96.94 40 ARG B CA 1
ATOM 8828 C C . ARG B 1 40 ? -20.375 -34.25 24.422 1 96.94 40 ARG B C 1
ATOM 8830 O O . ARG B 1 40 ? -20.781 -34.25 23.266 1 96.94 40 ARG B O 1
ATOM 8837 N N . ILE B 1 41 ? -20.234 -35.375 25.125 1 96.19 41 ILE B N 1
ATOM 8838 C CA . ILE B 1 41 ? -20.656 -36.688 24.594 1 96.19 41 ILE B CA 1
ATOM 8839 C C . ILE B 1 41 ? -22.156 -36.656 24.328 1 96.19 41 ILE B C 1
ATOM 8841 O O . ILE B 1 41 ? -22.609 -37.188 23.312 1 96.19 41 ILE B O 1
ATOM 8845 N N . PHE B 1 42 ? -22.875 -36.156 25.312 1 95.88 42 PHE B N 1
ATOM 8846 C CA . PHE B 1 42 ? -24.312 -36.031 25.156 1 95.88 42 PHE B CA 1
ATOM 8847 C C . PHE B 1 42 ? -24.641 -35.312 23.859 1 95.88 42 PHE B C 1
ATOM 8849 O O . PHE B 1 42 ? -25.516 -35.75 23.094 1 95.88 42 PHE B O 1
ATOM 8856 N N . LEU B 1 43 ? -23.984 -34.156 23.531 1 95.38 43 LEU B N 1
ATOM 8857 C CA . LEU B 1 43 ? -24.219 -33.375 22.328 1 95.38 43 LEU B CA 1
ATOM 8858 C C . LEU B 1 43 ? -23.891 -34.188 21.078 1 95.38 43 LEU B C 1
ATOM 8860 O O . LEU B 1 43 ? -24.531 -34.031 20.031 1 95.38 43 LEU B O 1
ATOM 8864 N N . SER B 1 44 ? -22.859 -35 21.172 1 94.38 44 SER B N 1
ATOM 8865 C CA . SER B 1 44 ? -22.5 -35.875 20.062 1 94.38 44 SER B CA 1
ATOM 8866 C C . SER B 1 44 ? -23.609 -36.875 19.766 1 94.38 44 SER B C 1
ATOM 8868 O O . SER B 1 44 ? -23.922 -37.125 18.609 1 94.38 44 SER B O 1
ATOM 8870 N N . ASP B 1 45 ? -24.156 -37.406 20.844 1 93.62 45 ASP B N 1
ATOM 8871 C CA . ASP B 1 45 ? -25.266 -38.344 20.688 1 93.62 45 ASP B CA 1
ATOM 8872 C C . ASP B 1 45 ? -26.5 -37.656 20.109 1 93.62 45 ASP B C 1
ATOM 8874 O O . ASP B 1 45 ? -27.219 -38.25 19.312 1 93.62 45 ASP B O 1
ATOM 8878 N N . LEU B 1 46 ? -26.688 -36.5 20.578 1 93.19 46 LEU B N 1
ATOM 8879 C CA . LEU B 1 46 ? -27.797 -35.719 20.062 1 93.19 46 LEU B CA 1
ATOM 8880 C C . LEU B 1 46 ? -27.641 -35.469 18.578 1 93.19 46 LEU B C 1
ATOM 8882 O O . LEU B 1 46 ? -28.609 -35.562 17.812 1 93.19 46 LEU B O 1
ATOM 8886 N N . GLN B 1 47 ? -26.453 -35.031 18.062 1 92 47 GLN B N 1
ATOM 8887 C CA . GLN B 1 47 ? -26.156 -34.75 16.672 1 92 47 GLN B CA 1
ATOM 8888 C C . GLN B 1 47 ? -26.375 -36 15.82 1 92 47 GLN B C 1
ATOM 8890 O O . GLN B 1 47 ? -26.922 -35.938 14.711 1 92 47 GLN B O 1
ATOM 8895 N N . LYS B 1 48 ? -25.953 -37.188 16.281 1 89.38 48 LYS B N 1
ATOM 8896 C CA . LYS B 1 48 ? -26.047 -38.438 15.547 1 89.38 48 LYS B CA 1
ATOM 8897 C C . LYS B 1 48 ? -27.5 -38.844 15.305 1 89.38 48 LYS B C 1
ATOM 8899 O O . LYS B 1 48 ? -27.812 -39.5 14.32 1 89.38 48 LYS B O 1
ATOM 8904 N N . ARG B 1 49 ? -28.312 -38.438 16.219 1 88.19 49 ARG B N 1
ATOM 8905 C CA . ARG B 1 49 ? -29.719 -38.75 16.094 1 88.19 49 ARG B CA 1
ATOM 8906 C C . ARG B 1 49 ? -30.312 -38.125 14.828 1 88.19 49 ARG B C 1
ATOM 8908 O O . ARG B 1 49 ? -31.25 -38.688 14.242 1 88.19 49 ARG B O 1
ATOM 8915 N N . PHE B 1 50 ? -29.719 -37.062 14.336 1 85.69 50 PHE B N 1
ATOM 8916 C CA . PHE B 1 50 ? -30.297 -36.344 13.211 1 85.69 50 PHE B CA 1
ATOM 8917 C C . PHE B 1 50 ? -29.312 -36.25 12.055 1 85.69 50 PHE B C 1
ATOM 8919 O O . PHE B 1 50 ? -29.438 -35.406 11.18 1 85.69 50 PHE B O 1
ATOM 8926 N N . SER B 1 51 ? -28.078 -36.906 12.039 1 75.25 51 SER B N 1
ATOM 8927 C CA . SER B 1 51 ? -26.984 -36.812 11.07 1 75.25 51 SER B CA 1
ATOM 8928 C C . SER B 1 51 ? -27.406 -37.312 9.703 1 75.25 51 SER B C 1
ATOM 8930 O O . SER B 1 51 ? -26.656 -37.188 8.727 1 75.25 51 SER B O 1
ATOM 8932 N N . GLY B 1 52 ? -28.656 -37.469 9.383 1 62.47 52 GLY B N 1
ATOM 8933 C CA . GLY B 1 52 ? -29.031 -38 8.086 1 62.47 52 GLY B CA 1
ATOM 8934 C C . GLY B 1 52 ? -29.219 -36.938 7.016 1 62.47 52 GLY B C 1
ATOM 8935 O O . GLY B 1 52 ? -28.391 -36.031 6.895 1 62.47 52 GLY B O 1
ATOM 8936 N N . ASP B 1 53 ? -30.297 -36.812 6.262 1 66.25 53 ASP B N 1
ATOM 8937 C CA . ASP B 1 53 ? -30.641 -36 5.098 1 66.25 53 ASP B CA 1
ATOM 8938 C C . ASP B 1 53 ? -31.125 -34.625 5.512 1 66.25 53 ASP B C 1
ATOM 8940 O O . ASP B 1 53 ? -31.438 -34.375 6.68 1 66.25 53 ASP B O 1
ATOM 8944 N N . SER B 1 54 ? -30.906 -33.562 4.727 1 69.81 54 SER B N 1
ATOM 8945 C CA . SER B 1 54 ? -31.359 -32.219 4.918 1 69.81 54 SER B CA 1
ATOM 8946 C C . SER B 1 54 ? -32.781 -32.156 5.43 1 69.81 54 SER B C 1
ATOM 8948 O O . SER B 1 54 ? -33.156 -31.281 6.211 1 69.81 54 SER B O 1
ATOM 8950 N N . ALA B 1 55 ? -33.594 -33.062 5.207 1 74.81 55 ALA B N 1
ATOM 8951 C CA . ALA B 1 55 ? -35 -33.125 5.637 1 74.81 55 ALA B CA 1
ATOM 8952 C C . ALA B 1 55 ? -35.094 -33.438 7.133 1 74.81 55 ALA B C 1
ATOM 8954 O O . ALA B 1 55 ? -35.969 -32.875 7.82 1 74.81 55 ALA B O 1
ATOM 8955 N N . SER B 1 56 ? -34.125 -34.156 7.52 1 77.56 56 SER B N 1
ATOM 8956 C CA . SER B 1 56 ? -34.125 -34.5 8.938 1 77.56 56 SER B CA 1
ATOM 8957 C C . SER B 1 56 ? -33.75 -33.281 9.789 1 77.56 56 SER B C 1
ATOM 8959 O O . SER B 1 56 ? -34.312 -33.094 10.875 1 77.56 56 SER B O 1
ATOM 8961 N N . ALA B 1 57 ? -32.844 -32.562 9.242 1 79.81 57 ALA B N 1
ATOM 8962 C CA . ALA B 1 57 ? -32.438 -31.344 9.945 1 79.81 57 ALA B CA 1
ATOM 8963 C C . ALA B 1 57 ? -33.562 -30.328 10.023 1 79.81 57 ALA B C 1
ATOM 8965 O O . ALA B 1 57 ? -33.75 -29.672 11.047 1 79.81 57 ALA B O 1
ATOM 8966 N N . ASP B 1 58 ? -34.25 -30.172 8.969 1 83.75 58 ASP B N 1
ATOM 8967 C CA . ASP B 1 58 ? -35.406 -29.266 8.938 1 83.75 58 ASP B CA 1
ATOM 8968 C C . ASP B 1 58 ? -36.5 -29.719 9.891 1 83.75 58 ASP B C 1
ATOM 8970 O O . ASP B 1 58 ? -37.125 -28.891 10.547 1 83.75 58 ASP B O 1
ATOM 8974 N N . HIS B 1 59 ? -36.688 -30.969 9.906 1 86.19 59 HIS B N 1
ATOM 8975 C CA . HIS B 1 59 ? -37.688 -31.531 10.836 1 86.19 59 HIS B CA 1
ATOM 8976 C C . HIS B 1 59 ? -37.281 -31.25 12.281 1 86.19 59 HIS B C 1
ATOM 8978 O O . HIS B 1 59 ? -38.125 -30.891 13.102 1 86.19 59 HIS B O 1
ATOM 8984 N N . CYS B 1 60 ? -36.062 -31.438 12.516 1 90 60 CYS B N 1
ATOM 8985 C CA . CYS B 1 60 ? -35.562 -31.172 13.859 1 90 60 CYS B CA 1
ATOM 8986 C C . CYS B 1 60 ? -35.781 -29.719 14.25 1 90 60 CYS B C 1
ATOM 8988 O O . CYS B 1 60 ? -36.219 -29.438 15.359 1 90 60 CYS B O 1
ATOM 8990 N N . PHE B 1 61 ? -35.531 -28.828 13.336 1 91 61 PHE B N 1
ATOM 8991 C CA . PHE B 1 61 ? -35.656 -27.406 13.602 1 91 61 PHE B CA 1
ATOM 8992 C C . PHE B 1 61 ? -37.094 -27 13.875 1 91 61 PHE B C 1
ATOM 8994 O O . PHE B 1 61 ? -37.344 -26.188 14.758 1 91 61 PHE B O 1
ATOM 9001 N N . HIS B 1 62 ? -37.938 -27.609 13.172 1 90.31 62 HIS B N 1
ATOM 9002 C CA . HIS B 1 62 ? -39.344 -27.25 13.289 1 90.31 62 HIS B CA 1
ATOM 9003 C C . HIS B 1 62 ? -40 -27.922 14.5 1 90.31 62 HIS B C 1
ATOM 9005 O O . HIS B 1 62 ? -40.844 -27.328 15.164 1 90.31 62 HIS B O 1
ATOM 9011 N N . THR B 1 63 ? -39.531 -29.125 14.773 1 93.12 63 THR B N 1
ATOM 9012 C CA . THR B 1 63 ? -40.188 -29.906 15.828 1 93.12 63 THR B CA 1
ATOM 9013 C C . THR B 1 63 ? -39.531 -29.641 17.172 1 93.12 63 THR B C 1
ATOM 9015 O O . THR B 1 63 ? -40.188 -29.438 18.188 1 93.12 63 THR B O 1
ATOM 9018 N N . TYR B 1 64 ? -38.312 -29.641 17.203 1 95.06 64 TYR B N 1
ATOM 9019 C CA . TYR B 1 64 ? -37.594 -29.578 18.469 1 95.06 64 TYR B CA 1
ATOM 9020 C C . TYR B 1 64 ? -36.938 -28.203 18.656 1 95.06 64 TYR B C 1
ATOM 9022 O O . TYR B 1 64 ? -36.281 -27.953 19.672 1 95.06 64 TYR B O 1
ATOM 9030 N N . HIS B 1 65 ? -36.969 -27.297 17.766 1 95.12 65 HIS B N 1
ATOM 9031 C CA . HIS B 1 65 ? -36.594 -25.891 17.844 1 95.12 65 HIS B CA 1
ATOM 9032 C C . HIS B 1 65 ? -35.094 -25.719 17.938 1 95.12 65 HIS B C 1
ATOM 9034 O O . HIS B 1 65 ? -34.594 -24.875 18.703 1 95.12 65 HIS B O 1
ATOM 9040 N N . PHE B 1 66 ? -34.344 -26.625 17.422 1 94.75 66 PHE B N 1
ATOM 9041 C CA . PHE B 1 66 ? -32.906 -26.469 17.266 1 94.75 66 PHE B CA 1
ATOM 9042 C C . PHE B 1 66 ? -32.406 -27.297 16.094 1 94.75 66 PHE B C 1
ATOM 9044 O O . PHE B 1 66 ? -33.125 -28.141 15.562 1 94.75 66 PHE B O 1
ATOM 9051 N N . ARG B 1 67 ? -31.203 -26.953 15.625 1 92.69 67 ARG B N 1
ATOM 9052 C CA . ARG B 1 67 ? -30.547 -27.734 14.57 1 92.69 67 ARG B CA 1
ATOM 9053 C C . ARG B 1 67 ? -29.047 -27.781 14.789 1 92.69 67 ARG B C 1
ATOM 9055 O O . ARG B 1 67 ? -28.438 -26.797 15.227 1 92.69 67 ARG B O 1
ATOM 9062 N N . ILE B 1 68 ? -28.453 -28.938 14.625 1 92.44 68 ILE B N 1
ATOM 9063 C CA . ILE B 1 68 ? -27 -29.109 14.648 1 92.44 68 ILE B CA 1
ATOM 9064 C C . ILE B 1 68 ? -26.5 -29.516 13.266 1 92.44 68 ILE B C 1
ATOM 9066 O O . ILE B 1 68 ? -26.875 -30.578 12.758 1 92.44 68 ILE B O 1
ATOM 9070 N N . ASP B 1 69 ? -25.766 -28.656 12.641 1 88.25 69 ASP B N 1
ATOM 9071 C CA . ASP B 1 69 ? -25.297 -28.891 11.281 1 88.25 69 ASP B CA 1
ATOM 9072 C C . ASP B 1 69 ? -23.797 -28.641 11.164 1 88.25 69 ASP B C 1
ATOM 9074 O O . ASP B 1 69 ? -23.219 -27.953 12 1 88.25 69 ASP B O 1
ATOM 9078 N N . ASP B 1 70 ? -23.25 -29.281 10.141 1 89.06 70 ASP B N 1
ATOM 9079 C CA . ASP B 1 70 ? -21.828 -29.078 9.836 1 89.06 70 ASP B CA 1
ATOM 9080 C C . ASP B 1 70 ? -21.656 -27.984 8.781 1 89.06 70 ASP B C 1
ATOM 9082 O O . ASP B 1 70 ? -22.422 -27.922 7.82 1 89.06 70 ASP B O 1
ATOM 9086 N N . ILE B 1 71 ? -20.781 -27.094 9.047 1 89.5 71 ILE B N 1
ATOM 9087 C CA . ILE B 1 71 ? -20.328 -26.125 8.055 1 89.5 71 ILE B CA 1
ATOM 9088 C C . ILE B 1 71 ? -18.984 -26.547 7.484 1 89.5 71 ILE B C 1
ATOM 9090 O O . ILE B 1 71 ? -17.984 -26.609 8.211 1 89.5 71 ILE B O 1
ATOM 9094 N N . PHE B 1 72 ? -18.922 -26.875 6.234 1 86.62 72 PHE B N 1
ATOM 9095 C CA . PHE B 1 72 ? -17.688 -27.328 5.598 1 86.62 72 PHE B CA 1
ATOM 9096 C C . PHE B 1 72 ? -16.828 -26.156 5.156 1 86.62 72 PHE B C 1
ATOM 9098 O O . PHE B 1 72 ? -17.297 -25.281 4.43 1 86.62 72 PHE B O 1
ATOM 9105 N N . LEU B 1 73 ? -15.641 -26.156 5.742 1 81.25 73 LEU B N 1
ATOM 9106 C CA . LEU B 1 73 ? -14.734 -25.047 5.488 1 81.25 73 LEU B CA 1
ATOM 9107 C C . LEU B 1 73 ? -13.758 -25.391 4.371 1 81.25 73 LEU B C 1
ATOM 9109 O O . LEU B 1 73 ? -13.125 -24.5 3.793 1 81.25 73 LEU B O 1
ATOM 9113 N N . ASP B 1 74 ? -13.508 -26.984 4.164 1 61.59 74 ASP B N 1
ATOM 9114 C CA . ASP B 1 74 ? -12.344 -27.562 3.51 1 61.59 74 ASP B CA 1
ATOM 9115 C C . ASP B 1 74 ? -12.305 -27.203 2.029 1 61.59 74 ASP B C 1
ATOM 9117 O O . ASP B 1 74 ? -13.273 -27.406 1.303 1 61.59 74 ASP B O 1
ATOM 9121 N N . GLN B 1 75 ? -11.562 -26.375 1.855 1 57.66 75 GLN B N 1
ATOM 9122 C CA . GLN B 1 75 ? -11.164 -25.875 0.542 1 57.66 75 GLN B CA 1
ATOM 9123 C C . GLN B 1 75 ? -10.344 -26.922 -0.211 1 57.66 75 GLN B C 1
ATOM 9125 O O . GLN B 1 75 ? -10.062 -28 0.32 1 57.66 75 GLN B O 1
ATOM 9130 N N . TYR B 1 76 ? -9.281 -26.422 -0.881 1 54.53 76 TYR B N 1
ATOM 9131 C CA . TYR B 1 76 ? -8.477 -27.031 -1.937 1 54.53 76 TYR B CA 1
ATOM 9132 C C . TYR B 1 76 ? -7.605 -28.156 -1.383 1 54.53 76 TYR B C 1
ATOM 9134 O O . TYR B 1 76 ? -7.344 -28.203 -0.178 1 54.53 76 TYR B O 1
ATOM 9142 N N . GLN B 1 77 ? -7.305 -28.969 -2.186 1 50.84 77 GLN B N 1
ATOM 9143 C CA . GLN B 1 77 ? -6.43 -30.125 -1.99 1 50.84 77 GLN B CA 1
ATOM 9144 C C . GLN B 1 77 ? -5.16 -29.734 -1.241 1 50.84 77 GLN B C 1
ATOM 9146 O O . GLN B 1 77 ? -4.488 -28.766 -1.609 1 50.84 77 GLN B O 1
ATOM 9151 N N . GLY B 1 78 ? -4.941 -30.266 -0.043 1 52.12 78 GLY B N 1
ATOM 9152 C CA . GLY B 1 78 ? -3.711 -30.094 0.712 1 52.12 78 GLY B CA 1
ATOM 9153 C C . GLY B 1 78 ? -3.912 -29.375 2.035 1 52.12 78 GLY B C 1
ATOM 9154 O O . GLY B 1 78 ? -2.99 -29.312 2.852 1 52.12 78 GLY B O 1
ATOM 9155 N N . TYR B 1 79 ? -5.125 -28.891 2.23 1 54.25 79 TYR B N 1
ATOM 9156 C CA . TYR B 1 79 ? -5.328 -28.219 3.51 1 54.25 79 TYR B CA 1
ATOM 9157 C C . TYR B 1 79 ? -5.383 -29.219 4.652 1 54.25 79 TYR B C 1
ATOM 9159 O O . TYR B 1 79 ? -6.098 -30.219 4.57 1 54.25 79 TYR B O 1
ATOM 9167 N N . GLN B 1 80 ? -4.367 -29.125 5.578 1 57.5 80 GLN B N 1
ATOM 9168 C CA . GLN B 1 80 ? -4.227 -30.047 6.699 1 57.5 80 GLN B CA 1
ATOM 9169 C C . GLN B 1 80 ? -5.113 -29.641 7.867 1 57.5 80 GLN B C 1
ATOM 9171 O O . GLN B 1 80 ? -5.23 -30.359 8.852 1 57.5 80 GLN B O 1
ATOM 9176 N N . GLY B 1 81 ? -5.918 -28.5 7.73 1 63.44 81 GLY B N 1
ATOM 9177 C CA . GLY B 1 81 ? -6.711 -28.094 8.875 1 63.44 81 GLY B CA 1
ATOM 9178 C C . GLY B 1 81 ? -8.086 -28.75 8.914 1 63.44 81 GLY B C 1
ATOM 9179 O O . GLY B 1 81 ? -8.352 -29.688 8.156 1 63.44 81 GLY B O 1
ATOM 9180 N N . ARG B 1 82 ? -8.82 -28.484 10.008 1 77 82 ARG B N 1
ATOM 9181 C CA . ARG B 1 82 ? -10.172 -29.016 10.172 1 77 82 ARG B CA 1
ATOM 9182 C C . ARG B 1 82 ? -11.039 -28.688 8.961 1 77 82 ARG B C 1
ATOM 9184 O O . ARG B 1 82 ? -11 -27.578 8.438 1 77 82 ARG B O 1
ATOM 9191 N N . LYS B 1 83 ? -11.711 -29.594 8.422 1 79.31 83 LYS B N 1
ATOM 9192 C CA . LYS B 1 83 ? -12.453 -29.453 7.168 1 79.31 83 LYS B CA 1
ATOM 9193 C C . LYS B 1 83 ? -13.883 -28.984 7.422 1 79.31 83 LYS B C 1
ATOM 9195 O O . LYS B 1 83 ? -14.547 -28.5 6.508 1 79.31 83 LYS B O 1
ATOM 9200 N N . LYS B 1 84 ? -14.32 -29.141 8.703 1 88.75 84 LYS B N 1
ATOM 9201 C CA . LYS B 1 84 ? -15.703 -28.734 8.969 1 88.75 84 LYS B CA 1
ATOM 9202 C C . LYS B 1 84 ? -15.867 -28.234 10.398 1 88.75 84 LYS B C 1
ATOM 9204 O O . LYS B 1 84 ? -15.055 -28.562 11.273 1 88.75 84 LYS B O 1
ATOM 9209 N N . LEU B 1 85 ? -16.906 -27.422 10.641 1 93.12 85 LEU B N 1
ATOM 9210 C CA . LEU B 1 85 ? -17.359 -26.984 11.953 1 93.12 85 LEU B CA 1
ATOM 9211 C C . LEU B 1 85 ? -18.766 -27.484 12.242 1 93.12 85 LEU B C 1
ATOM 9213 O O . LEU B 1 85 ? -19.625 -27.5 11.359 1 93.12 85 LEU B O 1
ATOM 9217 N N . THR B 1 86 ? -18.906 -28.031 13.383 1 93.75 86 THR B N 1
ATOM 9218 C CA . THR B 1 86 ? -20.234 -28.438 13.828 1 93.75 86 THR B CA 1
ATOM 9219 C C . THR B 1 86 ? -20.875 -27.328 14.672 1 93.75 86 THR B C 1
ATOM 9221 O O . THR B 1 86 ? -20.312 -26.922 15.688 1 93.75 86 THR B O 1
ATOM 9224 N N . THR B 1 87 ? -22.016 -26.859 14.219 1 94.56 87 THR B N 1
ATOM 9225 C CA . THR B 1 87 ? -22.625 -25.734 14.922 1 94.56 87 THR B CA 1
ATOM 9226 C C . THR B 1 87 ? -24.125 -26 15.148 1 94.56 87 THR B C 1
ATOM 9228 O O . THR B 1 87 ? -24.766 -26.688 14.352 1 94.56 87 THR B O 1
ATOM 9231 N N . MET B 1 88 ? -24.625 -25.531 16.203 1 94.88 88 MET B N 1
ATOM 9232 C CA . MET B 1 88 ? -26.062 -25.578 16.484 1 94.88 88 MET B CA 1
ATOM 9233 C C . MET B 1 88 ? -26.688 -24.188 16.391 1 94.88 88 MET B C 1
ATOM 9235 O O . MET B 1 88 ? -26.016 -23.188 16.594 1 94.88 88 MET B O 1
ATOM 9239 N N . VAL B 1 89 ? -27.922 -24.109 16.016 1 94.75 89 VAL B N 1
ATOM 9240 C CA . VAL B 1 89 ? -28.672 -22.859 15.922 1 94.75 89 VAL B CA 1
ATOM 9241 C C . VAL B 1 89 ? -30.078 -23.047 16.484 1 94.75 89 VAL B C 1
ATOM 9243 O O . VAL B 1 89 ? -30.594 -24.172 16.516 1 94.75 89 VAL B O 1
ATOM 9246 N N . ILE B 1 90 ? -30.609 -22.047 17.016 1 94.62 90 ILE B N 1
ATOM 9247 C CA . ILE B 1 90 ? -31.984 -22 17.516 1 94.62 90 ILE B CA 1
ATOM 9248 C C . ILE B 1 90 ? -32.781 -20.953 16.734 1 94.62 90 ILE B C 1
ATOM 9250 O O . ILE B 1 90 ? -32.219 -20.141 16.016 1 94.62 90 ILE B O 1
ATOM 9254 N N . PRO B 1 91 ? -34.031 -20.938 16.828 1 92.75 91 PRO B N 1
ATOM 9255 C CA . PRO B 1 91 ? -34.875 -20.078 15.992 1 92.75 91 PRO B CA 1
ATOM 9256 C C . PRO B 1 91 ? -34.656 -18.594 16.281 1 92.75 91 PRO B C 1
ATOM 9258 O O . PRO B 1 91 ? -34.969 -17.75 15.43 1 92.75 91 PRO B O 1
ATOM 9261 N N . SER B 1 92 ? -34.094 -18.219 17.406 1 92.5 92 SER B N 1
ATOM 9262 C CA . SER B 1 92 ? -33.906 -16.828 17.781 1 92.5 92 SER B CA 1
ATOM 9263 C C . SER B 1 92 ? -32.656 -16.25 17.109 1 92.5 92 SER B C 1
ATOM 9265 O O . SER B 1 92 ? -32.375 -15.055 17.266 1 92.5 92 SER B O 1
ATOM 9267 N N . ILE B 1 93 ? -31.938 -17.047 16.375 1 92 93 ILE B N 1
ATOM 9268 C CA . ILE B 1 93 ? -30.672 -16.656 15.758 1 92 93 ILE B CA 1
ATOM 9269 C C . ILE B 1 93 ? -30.719 -16.938 14.258 1 92 93 ILE B C 1
ATOM 9271 O O . ILE B 1 93 ? -31.281 -17.938 13.828 1 92 93 ILE B O 1
ATOM 9275 N N . PHE B 1 94 ? -30.031 -16.094 13.516 1 88.19 94 PHE B N 1
ATOM 9276 C CA . PHE B 1 94 ? -29.953 -16.281 12.078 1 88.19 94 PHE B CA 1
ATOM 9277 C C . PHE B 1 94 ? -29.094 -17.484 11.734 1 88.19 94 PHE B C 1
ATOM 9279 O O . PHE B 1 94 ? -28.016 -17.656 12.289 1 88.19 94 PHE B O 1
ATOM 9286 N N . VAL B 1 95 ? -29.609 -18.297 10.875 1 87.94 95 VAL B N 1
ATOM 9287 C CA . VAL B 1 95 ? -28.859 -19.453 10.414 1 87.94 95 VAL B CA 1
ATOM 9288 C C . VAL B 1 95 ? -27.781 -19.031 9.422 1 87.94 95 VAL B C 1
ATOM 9290 O O . VAL B 1 95 ? -28 -18.109 8.625 1 87.94 95 VAL B O 1
ATOM 9293 N N . PRO B 1 96 ? -26.609 -19.656 9.5 1 88.81 96 PRO B N 1
ATOM 9294 C CA . PRO B 1 96 ? -25.594 -19.344 8.5 1 88.81 96 PRO B CA 1
ATOM 9295 C C . PRO B 1 96 ? -26.094 -19.516 7.066 1 88.81 96 PRO B C 1
ATOM 9297 O O . PRO B 1 96 ? -26.609 -20.578 6.711 1 88.81 96 PRO B O 1
ATOM 9300 N N . GLU B 1 97 ? -26 -18.469 6.289 1 88.25 97 GLU B N 1
ATOM 9301 C CA . GLU B 1 97 ? -26.469 -18.422 4.906 1 88.25 97 GLU B CA 1
ATOM 9302 C C . GLU B 1 97 ? -25.469 -17.688 4.012 1 88.25 97 GLU B C 1
ATOM 9304 O O . GLU B 1 97 ? -24.312 -17.516 4.375 1 88.25 97 GLU B O 1
ATOM 9309 N N . ASP B 1 98 ? -25.953 -17.266 2.832 1 88.06 98 ASP B N 1
ATOM 9310 C CA . ASP B 1 98 ? -25.094 -16.719 1.79 1 88.06 98 ASP B CA 1
ATOM 9311 C C . ASP B 1 98 ? -24.344 -15.477 2.291 1 88.06 98 ASP B C 1
ATOM 9313 O O . ASP B 1 98 ? -23.188 -15.25 1.919 1 88.06 98 ASP B O 1
ATOM 9317 N N . TRP B 1 99 ? -24.953 -14.664 3.125 1 90.31 99 TRP B N 1
ATOM 9318 C CA . TRP B 1 99 ? -24.297 -13.469 3.648 1 90.31 99 TRP B CA 1
ATOM 9319 C C . TRP B 1 99 ? -23.062 -13.828 4.449 1 90.31 99 TRP B C 1
ATOM 9321 O O . TRP B 1 99 ? -21.984 -13.281 4.215 1 90.31 99 TRP B O 1
ATOM 9331 N N . SER B 1 100 ? -23.25 -14.719 5.398 1 92.5 100 SER B N 1
ATOM 9332 C CA . SER B 1 100 ? -22.125 -15.094 6.25 1 92.5 100 SER B CA 1
ATOM 9333 C C . SER B 1 100 ? -21.078 -15.867 5.465 1 92.5 100 SER B C 1
ATOM 9335 O O . SER B 1 100 ? -19.875 -15.75 5.738 1 92.5 100 SER B O 1
ATOM 9337 N N . PHE B 1 101 ? -21.516 -16.688 4.469 1 92.5 101 PHE B N 1
ATOM 9338 C CA . PHE B 1 101 ? -20.562 -17.438 3.654 1 92.5 101 PHE B CA 1
ATOM 9339 C C . PHE B 1 101 ? -19.719 -16.5 2.807 1 92.5 101 PHE B C 1
ATOM 9341 O O . PHE B 1 101 ? -18.5 -16.656 2.73 1 92.5 101 PHE B O 1
ATOM 9348 N N . THR B 1 102 ? -20.391 -15.531 2.141 1 92.81 102 THR B N 1
ATOM 9349 C CA . THR B 1 102 ? -19.672 -14.539 1.355 1 92.81 102 THR B CA 1
ATOM 9350 C C . THR B 1 102 ? -18.672 -13.773 2.23 1 92.81 102 THR B C 1
ATOM 9352 O O . THR B 1 102 ? -17.547 -13.531 1.82 1 92.81 102 THR B O 1
ATOM 9355 N N . PHE B 1 103 ? -19.188 -13.453 3.42 1 95.25 103 PHE B N 1
ATOM 9356 C CA . PHE B 1 103 ? -18.344 -12.734 4.371 1 95.25 103 PHE B CA 1
ATOM 9357 C C . PHE B 1 103 ? -17.094 -13.531 4.707 1 95.25 103 PHE B C 1
ATOM 9359 O O . PHE B 1 103 ? -15.984 -13.023 4.598 1 95.25 103 PHE B O 1
ATOM 9366 N N . TYR B 1 104 ? -17.234 -14.75 5.059 1 93.62 104 TYR B N 1
ATOM 9367 C CA . TYR B 1 104 ? -16.094 -15.594 5.414 1 93.62 104 TYR B CA 1
ATOM 9368 C C . TYR B 1 104 ? -15.172 -15.789 4.223 1 93.62 104 TYR B C 1
ATOM 9370 O O . TYR B 1 104 ? -13.945 -15.812 4.383 1 93.62 104 TYR B O 1
ATOM 9378 N N . GLU B 1 105 ? -15.773 -16.031 3.035 1 91.69 105 GLU B N 1
ATOM 9379 C CA . GLU B 1 105 ? -14.953 -16.141 1.836 1 91.69 105 GLU B CA 1
ATOM 9380 C C . GLU B 1 105 ? -14.062 -14.922 1.65 1 91.69 105 GLU B C 1
ATOM 9382 O O . GLU B 1 105 ? -12.891 -15.047 1.276 1 91.69 105 GLU B O 1
ATOM 9387 N N . GLY B 1 106 ? -14.672 -13.766 1.872 1 92.75 106 GLY B N 1
ATOM 9388 C CA . GLY B 1 106 ? -13.883 -12.539 1.807 1 92.75 106 GLY B CA 1
ATOM 9389 C C . GLY B 1 106 ? -12.742 -12.516 2.803 1 92.75 106 GLY B C 1
ATOM 9390 O O . GLY B 1 106 ? -11.633 -12.094 2.469 1 92.75 106 GLY B O 1
ATOM 9391 N N . LEU B 1 107 ? -12.977 -12.977 4.027 1 92.81 107 LEU B N 1
ATOM 9392 C CA . LEU B 1 107 ? -11.938 -13.047 5.055 1 92.81 107 LEU B CA 1
ATOM 9393 C C . LEU B 1 107 ? -10.844 -14.031 4.652 1 92.81 107 LEU B C 1
ATOM 9395 O O . LEU B 1 107 ? -9.672 -13.828 4.977 1 92.81 107 LEU B O 1
ATOM 9399 N N . ASN B 1 108 ? -11.297 -15.039 3.902 1 88.81 108 ASN B N 1
ATOM 9400 C CA . ASN B 1 108 ? -10.414 -16.141 3.537 1 88.81 108 ASN B CA 1
ATOM 9401 C C . ASN B 1 108 ? -9.555 -15.789 2.326 1 88.81 108 ASN B C 1
ATOM 9403 O O . ASN B 1 108 ? -8.648 -16.547 1.97 1 88.81 108 ASN B O 1
ATOM 9407 N N . ARG B 1 109 ? -9.898 -14.844 1.589 1 82.81 109 ARG B N 1
ATOM 9408 C CA . ARG B 1 109 ? -9.172 -14.469 0.383 1 82.81 109 ARG B CA 1
ATOM 9409 C C . ARG B 1 109 ? -7.801 -13.891 0.729 1 82.81 109 ARG B C 1
ATOM 9411 O O . ARG B 1 109 ? -6.84 -14.07 -0.021 1 82.81 109 ARG B O 1
ATOM 9418 N N . ASP B 1 110 ? -7.777 -13.117 1.677 1 63.72 110 ASP B N 1
ATOM 9419 C CA . ASP B 1 110 ? -6.492 -12.531 2.039 1 63.72 110 ASP B CA 1
ATOM 9420 C C . ASP B 1 110 ? -5.496 -13.609 2.465 1 63.72 110 ASP B C 1
ATOM 9422 O O . ASP B 1 110 ? -5.891 -14.648 3.008 1 63.72 110 ASP B O 1
ATOM 9426 N N . GLN B 1 111 ? -4.469 -13.742 1.747 1 58.44 111 GLN B N 1
ATOM 9427 C CA . GLN B 1 111 ? -3.426 -14.734 1.988 1 58.44 111 GLN B CA 1
ATOM 9428 C C . GLN B 1 111 ? -3.27 -15.016 3.479 1 58.44 111 GLN B C 1
ATOM 9430 O O . GLN B 1 111 ? -3.734 -14.242 4.316 1 58.44 111 GLN B O 1
ATOM 9435 N N . ASP B 1 112 ? -2.604 -15.992 3.83 1 56.78 112 ASP B N 1
ATOM 9436 C CA . ASP B 1 112 ? -2.404 -16.406 5.215 1 56.78 112 ASP B CA 1
ATOM 9437 C C . ASP B 1 112 ? -2.467 -15.219 6.164 1 56.78 112 ASP B C 1
ATOM 9439 O O . ASP B 1 112 ? -2.75 -14.094 5.746 1 56.78 112 ASP B O 1
ATOM 9443 N N . SER B 1 113 ? -1.669 -14.508 6.875 1 62.19 113 SER B N 1
ATOM 9444 C CA . SER B 1 113 ? -1.286 -14.18 8.242 1 62.19 113 SER B CA 1
ATOM 9445 C C . SER B 1 113 ? -1.898 -12.859 8.688 1 62.19 113 SER B C 1
ATOM 9447 O O . SER B 1 113 ? -1.422 -12.234 9.641 1 62.19 113 SER B O 1
ATOM 9449 N N . ILE B 1 114 ? -3.283 -12.508 8.062 1 79 114 ILE B N 1
ATOM 9450 C CA . ILE B 1 114 ? -3.648 -11.195 8.586 1 79 114 ILE B CA 1
ATOM 9451 C C . ILE B 1 114 ? -4.23 -11.352 9.992 1 79 114 ILE B C 1
ATOM 9453 O O . ILE B 1 114 ? -4.273 -10.383 10.758 1 79 114 ILE B O 1
ATOM 9457 N N . PHE B 1 115 ? -4.648 -12.539 10.312 1 90.81 115 PHE B N 1
ATOM 9458 C CA . PHE B 1 115 ? -5.301 -12.711 11.602 1 90.81 115 PHE B CA 1
ATOM 9459 C C . PHE B 1 115 ? -4.348 -13.352 12.609 1 90.81 115 PHE B C 1
ATOM 9461 O O . PHE B 1 115 ? -4.59 -13.312 13.812 1 90.81 115 PHE B O 1
ATOM 9468 N N . LYS B 1 116 ? -3.324 -14.008 12.094 1 87.44 116 LYS B N 1
ATOM 9469 C CA . LYS B 1 116 ? -2.422 -14.734 12.984 1 87.44 116 LYS B CA 1
ATOM 9470 C C . LYS B 1 116 ? -1.849 -13.805 14.055 1 87.44 116 LYS B C 1
ATOM 9472 O O . LYS B 1 116 ? -1.366 -12.719 13.742 1 87.44 116 LYS B O 1
ATOM 9477 N N . ASP B 1 117 ? -1.95 -14.18 15.305 1 86.94 117 ASP B N 1
ATOM 9478 C CA . ASP B 1 117 ? -1.391 -13.5 16.469 1 86.94 117 ASP B CA 1
ATOM 9479 C C . ASP B 1 117 ? -2.016 -12.117 16.656 1 86.94 117 ASP B C 1
ATOM 9481 O O . ASP B 1 117 ? -1.378 -11.211 17.188 1 86.94 117 ASP B O 1
ATOM 9485 N N . LYS B 1 118 ? -3.211 -11.914 16.125 1 92 118 LYS B N 1
ATOM 9486 C CA . LYS B 1 118 ? -3.881 -10.625 16.234 1 92 118 LYS B CA 1
ATOM 9487 C C . LYS B 1 118 ? -5.07 -10.695 17.188 1 92 118 LYS B C 1
ATOM 9489 O O . LYS B 1 118 ? -5.602 -11.781 17.438 1 92 118 LYS B O 1
ATOM 9494 N N . THR B 1 119 ? -5.367 -9.578 17.75 1 96.12 119 THR B N 1
ATOM 9495 C CA . THR B 1 119 ? -6.602 -9.445 18.516 1 96.12 119 THR B CA 1
ATOM 9496 C C . THR B 1 119 ? -7.758 -9.039 17.609 1 96.12 119 THR B C 1
ATOM 9498 O O . THR B 1 119 ? -7.715 -7.98 16.969 1 96.12 119 THR B O 1
ATOM 9501 N N . VAL B 1 120 ? -8.789 -9.875 17.531 1 97.38 120 VAL B N 1
ATOM 9502 C CA . VAL B 1 120 ? -9.859 -9.734 16.547 1 97.38 120 VAL B CA 1
ATOM 9503 C C . VAL B 1 120 ? -11.203 -9.586 17.266 1 97.38 120 VAL B C 1
ATOM 9505 O O . VAL B 1 120 ? -11.438 -10.227 18.297 1 97.38 120 VAL B O 1
ATOM 9508 N N . ALA B 1 121 ? -12.008 -8.688 16.797 1 98.62 121 ALA B N 1
ATOM 9509 C CA . ALA B 1 121 ? -13.406 -8.641 17.219 1 98.62 121 ALA B CA 1
ATOM 9510 C C . ALA B 1 121 ? -14.352 -8.867 16.047 1 98.62 121 ALA B C 1
ATOM 9512 O O . ALA B 1 121 ? -14.156 -8.305 14.969 1 98.62 121 ALA B O 1
ATOM 9513 N N . GLU B 1 122 ? -15.273 -9.742 16.203 1 98.5 122 GLU B N 1
ATOM 9514 C CA . GLU B 1 122 ? -16.359 -9.898 15.242 1 98.5 122 GLU B CA 1
ATOM 9515 C C . GLU B 1 122 ? -17.641 -9.25 15.75 1 98.5 122 GLU B C 1
ATOM 9517 O O . GLU B 1 122 ? -18.141 -9.594 16.828 1 98.5 122 GLU B O 1
ATOM 9522 N N . LEU B 1 123 ? -18.156 -8.352 14.969 1 98.31 123 LEU B N 1
ATOM 9523 C CA . LEU B 1 123 ? -19.422 -7.707 15.289 1 98.31 123 LEU B CA 1
ATOM 9524 C C . LEU B 1 123 ? -20.594 -8.5 14.719 1 98.31 123 LEU B C 1
ATOM 9526 O O . LEU B 1 123 ? -20.625 -8.805 13.523 1 98.31 123 LEU B O 1
ATOM 9530 N N . GLY B 1 124 ? -21.578 -8.797 15.578 1 97.06 124 GLY B N 1
ATOM 9531 C CA . GLY B 1 124 ? -22.672 -9.648 15.141 1 97.06 124 GLY B CA 1
ATOM 9532 C C . GLY B 1 124 ? -22.25 -11.078 14.852 1 97.06 124 GLY B C 1
ATOM 9533 O O . GLY B 1 124 ? -22.406 -11.555 13.727 1 97.06 124 GLY B O 1
ATOM 9534 N N . CYS B 1 125 ? -21.844 -11.75 15.922 1 97.06 125 CYS B N 1
ATOM 9535 C CA . CYS B 1 125 ? -21.219 -13.047 15.703 1 97.06 125 CYS B CA 1
ATOM 9536 C C . CYS B 1 125 ? -22.266 -14.125 15.469 1 97.06 125 CYS B C 1
ATOM 9538 O O . CYS B 1 125 ? -21.953 -15.219 15 1 97.06 125 CYS B O 1
ATOM 9540 N N . GLY B 1 126 ? -23.609 -13.836 15.812 1 96.12 126 GLY B N 1
ATOM 9541 C CA . GLY B 1 126 ? -24.641 -14.844 15.617 1 96.12 126 GLY B CA 1
ATOM 9542 C C . GLY B 1 126 ? -24.391 -16.109 16.406 1 96.12 126 GLY B C 1
ATOM 9543 O O . GLY B 1 126 ? -24.203 -16.062 17.625 1 96.12 126 GLY B O 1
ATOM 9544 N N . ASN B 1 127 ? -24.266 -17.234 15.766 1 96.25 127 ASN B N 1
ATOM 9545 C CA . ASN B 1 127 ? -24.031 -18.484 16.484 1 96.25 127 ASN B CA 1
ATOM 9546 C C . ASN B 1 127 ? -22.531 -18.734 16.672 1 96.25 127 ASN B C 1
ATOM 9548 O O . ASN B 1 127 ? -22.125 -19.828 17.078 1 96.25 127 ASN B O 1
ATOM 9552 N N . GLY B 1 128 ? -21.672 -17.828 16.219 1 97.56 128 GLY B N 1
ATOM 9553 C CA . GLY B 1 128 ? -20.266 -17.797 16.562 1 97.56 128 GLY B CA 1
ATOM 9554 C C . GLY B 1 128 ? -19.391 -18.547 15.578 1 97.56 128 GLY B C 1
ATOM 9555 O O . GLY B 1 128 ? -18.172 -18.656 15.766 1 97.56 128 GLY B O 1
ATOM 9556 N N . TRP B 1 129 ? -19.922 -19.047 14.438 1 96.25 129 TRP B N 1
ATOM 9557 C CA . TRP B 1 129 ? -19.172 -19.984 13.594 1 96.25 129 TRP B CA 1
ATOM 9558 C C . TRP B 1 129 ? -18 -19.281 12.914 1 96.25 129 TRP B C 1
ATOM 9560 O O . TRP B 1 129 ? -16.938 -19.875 12.727 1 96.25 129 TRP B O 1
ATOM 9570 N N . ILE B 1 130 ? -18.172 -17.984 12.555 1 96.25 130 ILE B N 1
ATOM 9571 C CA . ILE B 1 130 ? -17.109 -17.266 11.867 1 96.25 130 ILE B CA 1
ATOM 9572 C C . ILE B 1 130 ? -15.961 -17 12.844 1 96.25 130 ILE B C 1
ATOM 9574 O O . ILE B 1 130 ? -14.789 -17.156 12.484 1 96.25 130 ILE B O 1
ATOM 9578 N N . SER B 1 131 ? -16.266 -16.562 14.094 1 97.69 131 SER B N 1
ATOM 9579 C CA . SER B 1 131 ? -15.234 -16.406 15.117 1 97.69 131 SER B CA 1
ATOM 9580 C C . SER B 1 131 ? -14.422 -17.672 15.297 1 97.69 131 SER B C 1
ATOM 9582 O O . SER B 1 131 ? -13.195 -17.641 15.367 1 97.69 131 SER B O 1
ATOM 9584 N N . ILE B 1 132 ? -15.164 -18.781 15.406 1 97.31 132 ILE B N 1
ATOM 9585 C CA . ILE B 1 132 ? -14.531 -20.094 15.609 1 97.31 132 ILE B CA 1
ATOM 9586 C C . ILE B 1 132 ? -13.703 -20.453 14.375 1 97.31 132 ILE B C 1
ATOM 9588 O O . ILE B 1 132 ? -12.57 -20.938 14.5 1 97.31 132 ILE B O 1
ATOM 9592 N N . ALA B 1 133 ? -14.273 -20.219 13.188 1 93.88 133 ALA B N 1
ATOM 9593 C CA . ALA B 1 133 ? -13.578 -20.531 11.938 1 93.88 133 ALA B CA 1
ATOM 9594 C C . ALA B 1 133 ? -12.289 -19.719 11.82 1 93.88 133 ALA B C 1
ATOM 9596 O O . ALA B 1 133 ? -11.258 -20.25 11.391 1 93.88 133 ALA B O 1
ATOM 9597 N N . ILE B 1 134 ? -12.328 -18.438 12.141 1 94 134 ILE B N 1
ATOM 9598 C CA . ILE B 1 134 ? -11.156 -17.578 12.086 1 94 134 ILE B CA 1
ATOM 9599 C C . ILE B 1 134 ? -10.062 -18.125 13.008 1 94 134 ILE B C 1
ATOM 9601 O O . ILE B 1 134 ? -8.898 -18.203 12.617 1 94 134 ILE B O 1
ATOM 9605 N N . SER B 1 135 ? -10.461 -18.484 14.195 1 94.31 135 SER B N 1
ATOM 9606 C CA . SER B 1 135 ? -9.508 -18.984 15.18 1 94.31 135 SER B CA 1
ATOM 9607 C C . SER B 1 135 ? -8.898 -20.312 14.734 1 94.31 135 SER B C 1
ATOM 9609 O O . SER B 1 135 ? -7.691 -20.531 14.883 1 94.31 135 SER B O 1
ATOM 9611 N N . GLU B 1 136 ? -9.727 -21.172 14.227 1 91.19 136 GLU B N 1
ATOM 9612 C CA . GLU B 1 136 ? -9.273 -22.484 13.797 1 91.19 136 GLU B CA 1
ATOM 9613 C C . GLU B 1 136 ? -8.273 -22.391 12.648 1 91.19 136 GLU B C 1
ATOM 9615 O O . GLU B 1 136 ? -7.266 -23.094 12.633 1 91.19 136 GLU B O 1
ATOM 9620 N N . LYS B 1 137 ? -8.531 -21.531 11.812 1 87.69 137 LYS B N 1
ATOM 9621 C CA . LYS B 1 137 ? -7.734 -21.484 10.594 1 87.69 137 LYS B CA 1
ATOM 9622 C C . LYS B 1 137 ? -6.457 -20.672 10.805 1 87.69 137 LYS B C 1
ATOM 9624 O O . LYS B 1 137 ? -5.391 -21.062 10.312 1 87.69 137 LYS B O 1
ATOM 9629 N N . TRP B 1 138 ? -6.512 -19.531 11.562 1 88.75 138 TRP B N 1
ATOM 9630 C CA . TRP B 1 138 ? -5.402 -18.578 11.484 1 88.75 138 TRP B CA 1
ATOM 9631 C C . TRP B 1 138 ? -4.723 -18.422 12.836 1 88.75 138 TRP B C 1
ATOM 9633 O O . TRP B 1 138 ? -3.725 -17.703 12.961 1 88.75 138 TRP B O 1
ATOM 9643 N N . MET B 1 139 ? -5.254 -18.953 13.922 1 90.44 139 MET B N 1
ATOM 9644 C CA . MET B 1 139 ? -4.645 -18.953 15.25 1 90.44 139 MET B CA 1
ATOM 9645 C C . MET B 1 139 ? -4.379 -17.516 15.719 1 90.44 139 MET B C 1
ATOM 9647 O O . MET B 1 139 ? -3.25 -17.188 16.078 1 90.44 139 MET B O 1
ATOM 9651 N N . PRO B 1 140 ? -5.406 -16.656 15.734 1 93.75 140 PRO B N 1
ATOM 9652 C CA . PRO B 1 140 ? -5.246 -15.328 16.344 1 93.75 140 PRO B CA 1
ATOM 9653 C C . PRO B 1 140 ? -4.914 -15.398 17.828 1 93.75 140 PRO B C 1
ATOM 9655 O O . PRO B 1 140 ? -5.023 -16.453 18.438 1 93.75 140 PRO B O 1
ATOM 9658 N N . SER B 1 141 ? -4.344 -14.289 18.375 1 93.38 141 SER B N 1
ATOM 9659 C CA . SER B 1 141 ? -4.094 -14.219 19.812 1 93.38 141 SER B CA 1
ATOM 9660 C C . SER B 1 141 ? -5.391 -14.32 20.609 1 93.38 141 SER B C 1
ATOM 9662 O O . SER B 1 141 ? -5.445 -14.984 21.641 1 93.38 141 SER B O 1
ATOM 9664 N N . LYS B 1 142 ? -6.348 -13.633 20.125 1 97.12 142 LYS B N 1
ATOM 9665 C CA . LYS B 1 142 ? -7.656 -13.633 20.781 1 97.12 142 LYS B CA 1
ATOM 9666 C C . LYS B 1 142 ? -8.75 -13.195 19.812 1 97.12 142 LYS B C 1
ATOM 9668 O O . LYS B 1 142 ? -8.531 -12.305 18.984 1 97.12 142 LYS B O 1
ATOM 9673 N N . VAL B 1 143 ? -9.914 -13.852 19.859 1 98.19 143 VAL B N 1
ATOM 9674 C CA . VAL B 1 143 ? -11.086 -13.453 19.094 1 98.19 143 VAL B CA 1
ATOM 9675 C C . VAL B 1 143 ? -12.25 -13.156 20.047 1 98.19 143 VAL B C 1
ATOM 9677 O O . VAL B 1 143 ? -12.633 -14.008 20.844 1 98.19 143 VAL B O 1
ATOM 9680 N N . TYR B 1 144 ? -12.758 -11.961 19.938 1 98.75 144 TYR B N 1
ATOM 9681 C CA . TYR B 1 144 ? -13.969 -11.586 20.672 1 98.75 144 TYR B CA 1
ATOM 9682 C C . TYR B 1 144 ? -15.188 -11.609 19.75 1 98.75 144 TYR B C 1
ATOM 9684 O O . TYR B 1 144 ? -15.336 -10.75 18.891 1 98.75 144 TYR B O 1
ATOM 9692 N N . GLY B 1 145 ? -16 -12.641 19.938 1 98.75 145 GLY B N 1
ATOM 9693 C CA . GLY B 1 145 ? -17.297 -12.602 19.281 1 98.75 145 GLY B CA 1
ATOM 9694 C C . GLY B 1 145 ? -18.328 -11.797 20.031 1 98.75 145 GLY B C 1
ATOM 9695 O O . GLY B 1 145 ? -18.656 -12.117 21.188 1 98.75 145 GLY B O 1
ATOM 9696 N N . LEU B 1 146 ? -18.859 -10.766 19.406 1 98.62 146 LEU B N 1
ATOM 9697 C CA . LEU B 1 146 ? -19.766 -9.844 20.078 1 98.62 146 LEU B CA 1
ATOM 9698 C C . LEU B 1 146 ? -21.141 -9.852 19.422 1 98.62 146 LEU B C 1
ATOM 9700 O O . LEU B 1 146 ? -21.25 -9.875 18.203 1 98.62 146 LEU B O 1
ATOM 9704 N N . ASP B 1 147 ? -22.156 -9.898 20.266 1 97.88 147 ASP B N 1
ATOM 9705 C CA . ASP B 1 147 ? -23.531 -9.852 19.766 1 97.88 147 ASP B CA 1
ATOM 9706 C C . ASP B 1 147 ? -24.453 -9.188 20.797 1 97.88 147 ASP B C 1
ATOM 9708 O O . ASP B 1 147 ? -24.266 -9.336 22 1 97.88 147 ASP B O 1
ATOM 9712 N N . ILE B 1 148 ? -25.375 -8.461 20.266 1 95.75 148 ILE B N 1
ATOM 9713 C CA . ILE B 1 148 ? -26.312 -7.77 21.156 1 95.75 148 ILE B CA 1
ATOM 9714 C C . ILE B 1 148 ? -27.359 -8.75 21.672 1 95.75 148 ILE B C 1
ATOM 9716 O O . ILE B 1 148 ? -27.953 -8.531 22.719 1 95.75 148 ILE B O 1
ATOM 9720 N N . ASN B 1 149 ? -27.641 -9.859 20.938 1 95.44 149 ASN B N 1
ATOM 9721 C CA . ASN B 1 149 ? -28.578 -10.914 21.312 1 95.44 149 ASN B CA 1
ATOM 9722 C C . ASN B 1 149 ? -27.984 -11.852 22.359 1 95.44 149 ASN B C 1
ATOM 9724 O O . ASN B 1 149 ? -27.094 -12.633 22.047 1 95.44 149 ASN B O 1
ATOM 9728 N N . PRO B 1 150 ? -28.516 -11.859 23.547 1 95.69 150 PRO B N 1
ATOM 9729 C CA . PRO B 1 150 ? -27.938 -12.688 24.609 1 95.69 150 PRO B CA 1
ATOM 9730 C C . PRO B 1 150 ? -28.016 -14.18 24.297 1 95.69 150 PRO B C 1
ATOM 9732 O O . PRO B 1 150 ? -27.125 -14.945 24.688 1 95.69 150 PRO B O 1
ATOM 9735 N N . ARG B 1 151 ? -29.047 -14.656 23.625 1 96.56 151 ARG B N 1
ATOM 9736 C CA . ARG B 1 151 ? -29.172 -16.078 23.297 1 96.56 151 ARG B CA 1
ATOM 9737 C C . ARG B 1 151 ? -28.109 -16.484 22.281 1 96.56 151 ARG B C 1
ATOM 9739 O O . ARG B 1 151 ? -27.625 -17.625 22.297 1 96.56 151 ARG B O 1
ATOM 9746 N N . ALA B 1 152 ? -27.812 -15.531 21.344 1 96.56 152 ALA B N 1
ATOM 9747 C CA . ALA B 1 152 ? -26.75 -15.797 20.375 1 96.56 152 ALA B CA 1
ATOM 9748 C C . ALA B 1 152 ? -25.422 -16.062 21.078 1 96.56 152 ALA B C 1
ATOM 9750 O O . ALA B 1 152 ? -24.672 -16.953 20.703 1 96.56 152 ALA B O 1
ATOM 9751 N N . VAL B 1 153 ? -25.125 -15.305 22.109 1 97.5 153 VAL B N 1
ATOM 9752 C CA . VAL B 1 153 ? -23.875 -15.414 22.844 1 97.5 153 VAL B CA 1
ATOM 9753 C C . VAL B 1 153 ? -23.781 -16.781 23.531 1 97.5 153 VAL B C 1
ATOM 9755 O O . VAL B 1 153 ? -22.75 -17.453 23.469 1 97.5 153 VAL B O 1
ATOM 9758 N N . LYS B 1 154 ? -24.875 -17.219 24.188 1 97.38 154 LYS B N 1
ATOM 9759 C CA . LYS B 1 154 ? -24.891 -18.5 24.875 1 97.38 154 LYS B CA 1
ATOM 9760 C C . LYS B 1 154 ? -24.734 -19.656 23.891 1 97.38 154 LYS B C 1
ATOM 9762 O O . LYS B 1 154 ? -23.984 -20.594 24.141 1 97.38 154 LYS B O 1
ATOM 9767 N N . VAL B 1 155 ? -25.453 -19.547 22.766 1 97.38 155 VAL B N 1
ATOM 9768 C CA . VAL B 1 155 ? -25.344 -20.578 21.734 1 97.38 155 VAL B CA 1
ATOM 9769 C C . VAL B 1 155 ? -23.922 -20.609 21.188 1 97.38 155 VAL B C 1
ATOM 9771 O O . VAL B 1 155 ? -23.406 -21.688 20.875 1 97.38 155 VAL B O 1
ATOM 9774 N N . SER B 1 156 ? -23.281 -19.422 20.984 1 98.19 156 SER B N 1
ATOM 9775 C CA . SER B 1 156 ? -21.906 -19.344 20.5 1 98.19 156 SER B CA 1
ATOM 9776 C C . SER B 1 156 ? -20.953 -20.078 21.438 1 98.19 156 SER B C 1
ATOM 9778 O O . SER B 1 156 ? -20 -20.719 20.984 1 98.19 156 SER B O 1
ATOM 9780 N N . TRP B 1 157 ? -21.219 -19.984 22.719 1 98.19 157 TRP B N 1
ATOM 9781 C CA . TRP B 1 157 ? -20.406 -20.703 23.688 1 98.19 157 TRP B CA 1
ATOM 9782 C C . TRP B 1 157 ? -20.562 -22.203 23.531 1 98.19 157 TRP B C 1
ATOM 9784 O O . TRP B 1 157 ? -19.578 -22.953 23.594 1 98.19 157 TRP B O 1
ATOM 9794 N N . ILE B 1 158 ? -21.797 -22.641 23.406 1 98.19 158 ILE B N 1
ATOM 9795 C CA . ILE B 1 158 ? -22.031 -24.062 23.188 1 98.19 158 ILE B CA 1
ATOM 9796 C C . ILE B 1 158 ? -21.281 -24.531 21.938 1 98.19 158 ILE B C 1
ATOM 9798 O O . ILE B 1 158 ? -20.609 -25.562 21.969 1 98.19 158 ILE B O 1
ATOM 9802 N N . ASN B 1 159 ? -21.391 -23.766 20.844 1 98.12 159 ASN B N 1
ATOM 9803 C CA . ASN B 1 159 ? -20.719 -24.094 19.594 1 98.12 159 ASN B CA 1
ATOM 9804 C C . ASN B 1 159 ? -19.203 -24.109 19.766 1 98.12 159 ASN B C 1
ATOM 9806 O O . ASN B 1 159 ? -18.5 -24.875 19.094 1 98.12 159 ASN B O 1
ATOM 9810 N N . LEU B 1 160 ? -18.672 -23.188 20.578 1 98.31 160 LEU B N 1
ATOM 9811 C CA . LEU B 1 160 ? -17.234 -23.172 20.859 1 98.31 160 LEU B CA 1
ATOM 9812 C C . LEU B 1 160 ? -16.797 -24.5 21.484 1 98.31 160 LEU B C 1
ATOM 9814 O O . LEU B 1 160 ? -15.805 -25.094 21.047 1 98.31 160 LEU B O 1
ATOM 9818 N N . TYR B 1 161 ? -17.578 -25.031 22.5 1 97.62 161 TYR B N 1
ATOM 9819 C CA . TYR B 1 161 ? -17.266 -26.312 23.141 1 97.62 161 TYR B CA 1
ATOM 9820 C C . TYR B 1 161 ? -17.406 -27.469 22.156 1 97.62 161 TYR B C 1
ATOM 9822 O O . TYR B 1 161 ? -16.609 -28.406 22.172 1 97.62 161 TYR B O 1
ATOM 9830 N N . LEU B 1 162 ? -18.406 -27.359 21.281 1 96.69 162 LEU B N 1
ATOM 9831 C CA . LEU B 1 162 ? -18.656 -28.391 20.281 1 96.69 162 LEU B CA 1
ATOM 9832 C C . LEU B 1 162 ? -17.438 -28.578 19.375 1 96.69 162 LEU B C 1
ATOM 9834 O O . LEU B 1 162 ? -17.188 -29.672 18.875 1 96.69 162 LEU B O 1
ATOM 9838 N N . ASN B 1 163 ? -16.703 -27.531 19.188 1 96.81 163 ASN B N 1
ATOM 9839 C CA . ASN B 1 163 ? -15.609 -27.594 18.219 1 96.81 163 ASN B CA 1
ATOM 9840 C C . ASN B 1 163 ? -14.258 -27.594 18.906 1 96.81 163 ASN B C 1
ATOM 9842 O O . ASN B 1 163 ? -13.25 -27.984 18.312 1 96.81 163 ASN B O 1
ATOM 9846 N N . ALA B 1 164 ? -14.219 -27.172 20.141 1 96.94 164 ALA B N 1
ATOM 9847 C CA . ALA B 1 164 ? -12.969 -27.188 20.906 1 96.94 164 ALA B CA 1
ATOM 9848 C C . ALA B 1 164 ? -12.656 -28.594 21.422 1 96.94 164 ALA B C 1
ATOM 9850 O O . ALA B 1 164 ? -11.492 -28.922 21.656 1 96.94 164 ALA B O 1
ATOM 9851 N N . LEU B 1 165 ? -13.742 -29.375 21.625 1 96.62 165 LEU B N 1
ATOM 9852 C CA . LEU B 1 165 ? -13.633 -30.75 22.141 1 96.62 165 LEU B CA 1
ATOM 9853 C C . LEU B 1 165 ? -14.023 -31.75 21.062 1 96.62 165 LEU B C 1
ATOM 9855 O O . LEU B 1 165 ? -14.867 -31.469 20.203 1 96.62 165 LEU B O 1
ATOM 9859 N N . ASP B 1 166 ? -13.414 -32.938 21.047 1 94.62 166 ASP B N 1
ATOM 9860 C CA . ASP B 1 166 ? -13.797 -33.969 20.094 1 94.62 166 ASP B CA 1
ATOM 9861 C C . ASP B 1 166 ? -15.055 -34.719 20.547 1 94.62 166 ASP B C 1
ATOM 9863 O O . ASP B 1 166 ? -15.695 -34.312 21.516 1 94.62 166 ASP B O 1
ATOM 9867 N N . GLU B 1 167 ? -15.508 -35.656 19.812 1 93.38 167 GLU B N 1
ATOM 9868 C CA . GLU B 1 167 ? -16.766 -36.344 20.062 1 93.38 167 GLU B CA 1
ATOM 9869 C C . GLU B 1 167 ? -16.734 -37.094 21.391 1 93.38 167 GLU B C 1
ATOM 9871 O O . GLU B 1 167 ? -17.781 -37.438 21.938 1 93.38 167 GLU B O 1
ATOM 9876 N N . LYS B 1 168 ? -15.516 -37.344 21.984 1 94.56 168 LYS B N 1
ATOM 9877 C CA . LYS B 1 168 ? -15.359 -38.031 23.25 1 94.56 168 LYS B CA 1
ATOM 9878 C C . LYS B 1 168 ? -15.109 -37.062 24.391 1 94.56 168 LYS B C 1
ATOM 9880 O O . LYS B 1 168 ? -14.828 -37.469 25.516 1 94.56 168 LYS B O 1
ATOM 9885 N N . GLY B 1 169 ? -15.133 -35.75 24.078 1 94.69 169 GLY B N 1
ATOM 9886 C CA . GLY B 1 169 ? -15.031 -34.719 25.094 1 94.69 169 GLY B CA 1
ATOM 9887 C C . GLY B 1 169 ? -13.602 -34.312 25.391 1 94.69 169 GLY B C 1
ATOM 9888 O O . GLY B 1 169 ? -13.344 -33.594 26.344 1 94.69 169 GLY B O 1
ATOM 9889 N N . GLN B 1 170 ? -12.641 -34.75 24.594 1 95.75 170 GLN B N 1
ATOM 9890 C CA . GLN B 1 170 ? -11.242 -34.406 24.812 1 95.75 170 GLN B CA 1
ATOM 9891 C C . GLN B 1 170 ? -10.867 -33.125 24.047 1 95.75 170 GLN B C 1
ATOM 9893 O O . GLN B 1 170 ? -11.336 -32.906 22.938 1 95.75 170 GLN B O 1
ATOM 9898 N N . PRO B 1 171 ? -10.039 -32.375 24.641 1 95.75 171 PRO B N 1
ATOM 9899 C CA . PRO B 1 171 ? -9.648 -31.125 23.984 1 95.75 171 PRO B CA 1
ATOM 9900 C C . PRO B 1 171 ? -8.867 -31.344 22.688 1 95.75 171 PRO B C 1
ATOM 9902 O O . PRO B 1 171 ? -8.055 -32.281 22.609 1 95.75 171 PRO B O 1
ATOM 9905 N N . ILE B 1 172 ? -9.109 -30.594 21.719 1 95.25 172 ILE B N 1
ATOM 9906 C CA . ILE B 1 172 ? -8.375 -30.578 20.453 1 95.25 172 ILE B CA 1
ATOM 9907 C C . ILE B 1 172 ? -7.336 -29.469 20.469 1 95.25 172 ILE B C 1
ATOM 9909 O O . ILE B 1 172 ? -7.684 -28.281 20.609 1 95.25 172 ILE B O 1
ATOM 9913 N N . TYR B 1 173 ? -6.078 -29.797 20.266 1 93.81 173 TYR B N 1
ATOM 9914 C CA . TYR B 1 173 ? -4.996 -28.828 20.344 1 93.81 173 TYR B CA 1
ATOM 9915 C C . TYR B 1 173 ? -4.523 -28.422 18.953 1 93.81 173 TYR B C 1
ATOM 9917 O O . TYR B 1 173 ? -4.539 -29.234 18.031 1 93.81 173 TYR B O 1
ATOM 9925 N N . ASP B 1 174 ? -4.227 -27.188 18.844 1 89.5 174 ASP B N 1
ATOM 9926 C CA . ASP B 1 174 ? -3.641 -26.719 17.594 1 89.5 174 ASP B CA 1
ATOM 9927 C C . ASP B 1 174 ? -2.117 -26.797 17.625 1 89.5 174 ASP B C 1
ATOM 9929 O O . ASP B 1 174 ? -1.548 -27.453 18.516 1 89.5 174 ASP B O 1
ATOM 9933 N N . GLU B 1 175 ? -1.434 -26.203 16.594 1 83.38 175 GLU B N 1
ATOM 9934 C CA . GLU B 1 175 ? 0.013 -26.312 16.422 1 83.38 175 GLU B CA 1
ATOM 9935 C C . GLU B 1 175 ? 0.751 -25.656 17.594 1 83.38 175 GLU B C 1
ATOM 9937 O O . GLU B 1 175 ? 1.889 -26.016 17.891 1 83.38 175 GLU B O 1
ATOM 9942 N N . GLU B 1 176 ? 0.149 -24.75 18.297 1 87.19 176 GLU B N 1
ATOM 9943 C CA . GLU B 1 176 ? 0.787 -24.031 19.406 1 87.19 176 GLU B CA 1
ATOM 9944 C C . GLU B 1 176 ? 0.387 -24.625 20.75 1 87.19 176 GLU B C 1
ATOM 9946 O O . GLU B 1 176 ? 0.608 -24.016 21.797 1 87.19 176 GLU B O 1
ATOM 9951 N N . LYS B 1 177 ? -0.292 -25.719 20.719 1 92.44 177 LYS B N 1
ATOM 9952 C CA . LYS B 1 177 ? -0.723 -26.438 21.906 1 92.44 177 LYS B CA 1
ATOM 9953 C C . LYS B 1 177 ? -1.769 -25.641 22.688 1 92.44 177 LYS B C 1
ATOM 9955 O O . LYS B 1 177 ? -1.755 -25.625 23.922 1 92.44 177 LYS B O 1
ATOM 9960 N N . LYS B 1 178 ? -2.504 -24.922 21.938 1 95.31 178 LYS B N 1
ATOM 9961 C CA . LYS B 1 178 ? -3.664 -24.219 22.469 1 95.31 178 LYS B CA 1
ATOM 9962 C C . LYS B 1 178 ? -4.961 -24.766 21.891 1 95.31 178 LYS B C 1
ATOM 9964 O O . LYS B 1 178 ? -4.941 -25.5 20.906 1 95.31 178 LYS B O 1
ATOM 9969 N N . THR B 1 179 ? -6.031 -24.516 22.609 1 96.25 179 THR B N 1
ATOM 9970 C CA . THR B 1 179 ? -7.344 -24.922 22.125 1 96.25 179 THR B CA 1
ATOM 9971 C C . THR B 1 179 ? -8.164 -23.703 21.703 1 96.25 179 THR B C 1
ATOM 9973 O O . THR B 1 179 ? -7.762 -22.562 21.953 1 96.25 179 THR B O 1
ATOM 9976 N N . LEU B 1 180 ? -9.273 -23.875 21.094 1 97.25 180 LEU B N 1
ATOM 9977 C CA . LEU B 1 180 ? -10.195 -22.812 20.734 1 97.25 180 LEU B CA 1
ATOM 9978 C C . LEU B 1 180 ? -10.695 -22.078 21.984 1 97.25 180 LEU B C 1
ATOM 9980 O O . LEU B 1 180 ? -11.016 -20.891 21.922 1 97.25 180 LEU B O 1
ATOM 9984 N N . LEU B 1 181 ? -10.75 -22.797 23.172 1 97.25 181 LEU B N 1
ATOM 9985 C CA . LEU B 1 181 ? -11.227 -22.203 24.422 1 97.25 181 LEU B CA 1
ATOM 9986 C C . LEU B 1 181 ? -10.258 -21.141 24.922 1 97.25 181 LEU B C 1
ATOM 9988 O O . LEU B 1 181 ? -10.648 -20.234 25.672 1 97.25 181 LEU B O 1
ATOM 9992 N N . ASP B 1 182 ? -9.031 -21.234 24.469 1 96.88 182 ASP B N 1
ATOM 9993 C CA . ASP B 1 182 ? -8.016 -20.266 24.859 1 96.88 182 ASP B CA 1
ATOM 9994 C C . ASP B 1 182 ? -8.102 -19.016 23.984 1 96.88 182 ASP B C 1
ATOM 9996 O O . ASP B 1 182 ? -7.688 -17.938 24.406 1 96.88 182 ASP B O 1
ATOM 10000 N N . ARG B 1 183 ? -8.648 -19.156 22.812 1 97.25 183 ARG B N 1
ATOM 10001 C CA . ARG B 1 183 ? -8.477 -18.094 21.812 1 97.25 183 ARG B CA 1
ATOM 10002 C C . ARG B 1 183 ? -9.773 -17.344 21.578 1 97.25 183 ARG B C 1
ATOM 10004 O O . ARG B 1 183 ? -9.766 -16.203 21.094 1 97.25 183 ARG B O 1
ATOM 10011 N N . VAL B 1 184 ? -10.914 -17.922 21.891 1 98.38 184 VAL B N 1
ATOM 10012 C CA . VAL B 1 184 ? -12.188 -17.312 21.516 1 98.38 184 VAL B CA 1
ATOM 10013 C C . VAL B 1 184 ? -13.023 -17.031 22.766 1 98.38 184 VAL B C 1
ATOM 10015 O O . VAL B 1 184 ? -13.055 -17.859 23.688 1 98.38 184 VAL B O 1
ATOM 10018 N N . GLU B 1 185 ? -13.609 -15.898 22.828 1 98.19 185 GLU B N 1
ATOM 10019 C CA . GLU B 1 185 ? -14.586 -15.516 23.844 1 98.19 185 GLU B CA 1
ATOM 10020 C C . GLU B 1 185 ? -15.805 -14.859 23.219 1 98.19 185 GLU B C 1
ATOM 10022 O O . GLU B 1 185 ? -15.703 -14.195 22.188 1 98.19 185 GLU B O 1
ATOM 10027 N N . PHE B 1 186 ? -16.922 -15.094 23.828 1 98.62 186 PHE B N 1
ATOM 10028 C CA . PHE B 1 186 ? -18.156 -14.453 23.359 1 98.62 186 PHE B CA 1
ATOM 10029 C C . PHE B 1 186 ? -18.766 -13.586 24.453 1 98.62 186 PHE B C 1
ATOM 10031 O O . PHE B 1 186 ? -18.781 -13.969 25.625 1 98.62 186 PHE B O 1
ATOM 10038 N N . HIS B 1 187 ? -19.203 -12.375 24.062 1 98.44 187 HIS B N 1
ATOM 10039 C CA . HIS B 1 187 ? -19.781 -11.445 25.016 1 98.44 187 HIS B CA 1
ATOM 10040 C C . HIS B 1 187 ? -20.969 -10.711 24.422 1 98.44 187 HIS B C 1
ATOM 10042 O O . HIS B 1 187 ? -21.031 -10.492 23.203 1 98.44 187 HIS B O 1
ATOM 10048 N N . GLU B 1 188 ? -21.938 -10.438 25.312 1 97.31 188 GLU B N 1
ATOM 10049 C CA . GLU B 1 188 ? -23.016 -9.523 24.922 1 97.31 188 GLU B CA 1
ATOM 10050 C C . GLU B 1 188 ? -22.5 -8.102 24.75 1 97.31 188 GLU B C 1
ATOM 10052 O O . GLU B 1 188 ? -21.875 -7.551 25.656 1 97.31 188 GLU B O 1
ATOM 10057 N N . SER B 1 189 ? -22.703 -7.516 23.594 1 97.38 189 SER B N 1
ATOM 10058 C CA . SER B 1 189 ? -22.156 -6.191 23.312 1 97.38 189 SER B CA 1
ATOM 10059 C C . SER B 1 189 ? -22.969 -5.473 22.234 1 97.38 189 SER B C 1
ATOM 10061 O O . SER B 1 189 ? -23.406 -6.09 21.266 1 97.38 189 SER B O 1
ATOM 10063 N N . ASP B 1 190 ? -23.281 -4.254 22.469 1 96.06 190 ASP B N 1
ATOM 10064 C CA . ASP B 1 190 ? -23.75 -3.371 21.406 1 96.06 190 ASP B CA 1
ATOM 10065 C C . ASP B 1 190 ? -22.578 -2.855 20.562 1 96.06 190 ASP B C 1
ATOM 10067 O O . ASP B 1 190 ? -21.938 -1.859 20.922 1 96.06 190 ASP B O 1
ATOM 10071 N N . LEU B 1 191 ? -22.391 -3.549 19.484 1 97.38 191 LEU B N 1
ATOM 10072 C CA . LEU B 1 191 ? -21.219 -3.301 18.641 1 97.38 191 LEU B CA 1
ATOM 10073 C C . LEU B 1 191 ? -19.938 -3.414 19.453 1 97.38 191 LEU B C 1
ATOM 10075 O O . LEU B 1 191 ? -19.625 -4.48 19.984 1 97.38 191 LEU B O 1
ATOM 10079 N N . LEU B 1 192 ? -19.219 -2.287 19.656 1 98.06 192 LEU B N 1
ATOM 10080 C CA . LEU B 1 192 ? -17.891 -2.379 20.281 1 98.06 192 LEU B CA 1
ATOM 10081 C C . LEU B 1 192 ? -17.938 -1.877 21.719 1 98.06 192 LEU B C 1
ATOM 10083 O O . LEU B 1 192 ? -16.906 -1.578 22.297 1 98.06 192 LEU B O 1
ATOM 10087 N N . SER B 1 193 ? -19.094 -1.78 22.359 1 97.38 193 SER B N 1
ATOM 10088 C CA . SER B 1 193 ? -19.234 -1.267 23.719 1 97.38 193 SER B CA 1
ATOM 10089 C C . SER B 1 193 ? -18.406 -2.084 24.703 1 97.38 193 SER B C 1
ATOM 10091 O O . SER B 1 193 ? -17.766 -1.528 25.609 1 97.38 193 SER B O 1
ATOM 10093 N N . TYR B 1 194 ? -18.438 -3.416 24.547 1 97.81 194 TYR B N 1
ATOM 10094 C CA . TYR B 1 194 ? -17.656 -4.273 25.422 1 97.81 194 TYR B CA 1
ATOM 10095 C C . TYR B 1 194 ? -16.172 -3.918 25.375 1 97.81 194 TYR B C 1
ATOM 10097 O O . TYR B 1 194 ? -15.523 -3.787 26.406 1 97.81 194 TYR B O 1
ATOM 10105 N N . CYS B 1 195 ? -15.648 -3.803 24.188 1 97.31 195 CYS B N 1
ATOM 10106 C CA . CYS B 1 195 ? -14.234 -3.494 24.016 1 97.31 195 CYS B CA 1
ATOM 10107 C C . CYS B 1 195 ? -13.906 -2.107 24.562 1 97.31 195 CYS B C 1
ATOM 10109 O O . CYS B 1 195 ? -12.875 -1.915 25.203 1 97.31 195 CYS B O 1
ATOM 10111 N N . ARG B 1 196 ? -14.734 -1.115 24.281 1 95.44 196 ARG B N 1
ATOM 10112 C CA . ARG B 1 196 ? -14.523 0.252 24.75 1 95.44 196 ARG B CA 1
ATOM 10113 C C . ARG B 1 196 ? -14.547 0.322 26.281 1 95.44 196 ARG B C 1
ATOM 10115 O O . ARG B 1 196 ? -13.688 0.958 26.891 1 95.44 196 ARG B O 1
ATOM 10122 N N . GLU B 1 197 ? -15.484 -0.388 26.859 1 95.88 197 GLU B N 1
ATOM 10123 C CA . GLU B 1 197 ? -15.664 -0.344 28.312 1 95.88 197 GLU B CA 1
ATOM 10124 C C . GLU B 1 197 ? -14.547 -1.096 29.031 1 95.88 197 GLU B C 1
ATOM 10126 O O . GLU B 1 197 ? -14.195 -0.762 30.172 1 95.88 197 GLU B O 1
ATOM 10131 N N . ASN B 1 198 ? -14.031 -2.064 28.344 1 96.12 198 ASN B N 1
ATOM 10132 C CA . ASN B 1 198 ? -12.992 -2.867 28.984 1 96.12 198 ASN B CA 1
ATOM 10133 C C . ASN B 1 198 ? -11.602 -2.471 28.516 1 96.12 198 ASN B C 1
ATOM 10135 O O . ASN B 1 198 ? -10.625 -3.182 28.766 1 96.12 198 ASN B O 1
ATOM 10139 N N . GLY B 1 199 ? -11.484 -1.388 27.797 1 93.62 199 GLY B N 1
ATOM 10140 C CA . GLY B 1 199 ? -10.203 -0.858 27.359 1 93.62 199 GLY B CA 1
ATOM 10141 C C . GLY B 1 199 ? -9.453 -1.801 26.438 1 93.62 199 GLY B C 1
ATOM 10142 O O . GLY B 1 199 ? -8.227 -1.883 26.484 1 93.62 199 GLY B O 1
ATOM 10143 N N . ILE B 1 200 ? -10.172 -2.625 25.609 1 95.88 200 ILE B N 1
ATOM 10144 C CA . ILE B 1 200 ? -9.555 -3.576 24.703 1 95.88 200 ILE B CA 1
ATOM 10145 C C . ILE B 1 200 ? -9.234 -2.891 23.375 1 95.88 200 ILE B C 1
ATOM 10147 O O . ILE B 1 200 ? -10.125 -2.318 22.734 1 95.88 200 ILE B O 1
ATOM 10151 N N . GLN B 1 201 ? -7.957 -2.896 23.016 1 94.06 201 GLN B N 1
ATOM 10152 C CA . GLN B 1 201 ? -7.551 -2.396 21.703 1 94.06 201 GLN B CA 1
ATOM 10153 C C . GLN B 1 201 ? -7.504 -3.523 20.672 1 94.06 201 GLN B C 1
ATOM 10155 O O . GLN B 1 201 ? -7.09 -4.641 20.984 1 94.06 201 GLN B O 1
ATOM 10160 N N . LEU B 1 202 ? -7.969 -3.254 19.469 1 96.44 202 LEU B N 1
ATOM 10161 C CA . LEU B 1 202 ? -8.148 -4.297 18.469 1 96.44 202 LEU B CA 1
ATOM 10162 C C . LEU B 1 202 ? -7.215 -4.078 17.281 1 96.44 202 LEU B C 1
ATOM 10164 O O . LEU B 1 202 ? -6.867 -2.941 16.969 1 96.44 202 LEU B O 1
ATOM 10168 N N . GLU B 1 203 ? -6.719 -5.133 16.688 1 93.69 203 GLU B N 1
ATOM 10169 C CA . GLU B 1 203 ? -5.93 -5.086 15.461 1 93.69 203 GLU B CA 1
ATOM 10170 C C . GLU B 1 203 ? -6.797 -5.391 14.242 1 93.69 203 GLU B C 1
ATOM 10172 O O . GLU B 1 203 ? -6.477 -4.973 13.125 1 93.69 203 GLU B O 1
ATOM 10177 N N . ARG B 1 204 ? -7.871 -6.176 14.5 1 96.69 204 ARG B N 1
ATOM 10178 C CA . ARG B 1 204 ? -8.82 -6.516 13.445 1 96.69 204 ARG B CA 1
ATOM 10179 C C . ARG B 1 204 ? -10.258 -6.379 13.938 1 96.69 204 ARG B C 1
ATOM 10181 O O . ARG B 1 204 ? -10.578 -6.789 15.055 1 96.69 204 ARG B O 1
ATOM 10188 N N . ILE B 1 205 ? -11.078 -5.738 13.164 1 98.31 205 ILE B N 1
ATOM 10189 C CA . ILE B 1 205 ? -12.516 -5.664 13.406 1 98.31 205 ILE B CA 1
ATOM 10190 C C . ILE B 1 205 ? -13.273 -6.164 12.18 1 98.31 205 ILE B C 1
ATOM 10192 O O . ILE B 1 205 ? -13.117 -5.621 11.078 1 98.31 205 ILE B O 1
ATOM 10196 N N . VAL B 1 206 ? -13.977 -7.203 12.352 1 97.81 206 VAL B N 1
ATOM 10197 C CA . VAL B 1 206 ? -14.727 -7.762 11.227 1 97.81 206 VAL B CA 1
ATOM 10198 C C . VAL B 1 206 ? -16.219 -7.797 11.57 1 97.81 206 VAL B C 1
ATOM 10200 O O . VAL B 1 206 ? -16.578 -7.961 12.734 1 97.81 206 VAL B O 1
ATOM 10203 N N . GLY B 1 207 ? -17.047 -7.539 10.602 1 97 207 GLY B N 1
ATOM 10204 C CA . GLY B 1 207 ? -18.453 -7.551 10.961 1 97 207 GLY B CA 1
ATOM 10205 C C . GLY B 1 207 ? -19.375 -7.777 9.773 1 97 207 GLY B C 1
ATOM 10206 O O . GLY B 1 207 ? -19.156 -7.223 8.695 1 97 207 GLY B O 1
ATOM 10207 N N . CYS B 1 208 ? -20.312 -8.594 9.906 1 95.69 208 CYS B N 1
ATOM 10208 C CA . CYS B 1 208 ? -21.5 -8.789 9.078 1 95.69 208 CYS B CA 1
ATOM 10209 C C . CYS B 1 208 ? -22.766 -8.484 9.859 1 95.69 208 CYS B C 1
ATOM 10211 O O . CYS B 1 208 ? -23.391 -9.391 10.406 1 95.69 208 CYS B O 1
ATOM 10213 N N . ILE B 1 209 ? -23.172 -7.215 9.906 1 95.12 209 ILE B N 1
ATOM 10214 C CA . ILE B 1 209 ? -24.234 -6.75 10.789 1 95.12 209 ILE B CA 1
ATOM 10215 C C . ILE B 1 209 ? -25.406 -6.215 9.961 1 95.12 209 ILE B C 1
ATOM 10217 O O . ILE B 1 209 ? -25.266 -6.004 8.75 1 95.12 209 ILE B O 1
ATOM 10221 N N . PRO B 1 210 ? -26.516 -5.996 10.602 1 91.81 210 PRO B N 1
ATOM 10222 C CA . PRO B 1 210 ? -27.734 -5.625 9.875 1 91.81 210 PRO B CA 1
ATOM 10223 C C . PRO B 1 210 ? -27.594 -4.309 9.117 1 91.81 210 PRO B C 1
ATOM 10225 O O . PRO B 1 210 ? -26.922 -3.387 9.586 1 91.81 210 PRO B O 1
ATOM 10228 N N . GLN B 1 211 ? -28.281 -4.258 7.992 1 90.38 211 GLN B N 1
ATOM 10229 C CA . GLN B 1 211 ? -28.203 -3.088 7.129 1 90.38 211 GLN B CA 1
ATOM 10230 C C . GLN B 1 211 ? -29.594 -2.701 6.621 1 90.38 211 GLN B C 1
ATOM 10232 O O . GLN B 1 211 ? -29.719 -2.008 5.609 1 90.38 211 GLN B O 1
ATOM 10237 N N . ILE B 1 212 ? -30.594 -3.242 7.332 1 82.81 212 ILE B N 1
ATOM 10238 C CA . ILE B 1 212 ? -31.969 -2.918 7 1 82.81 212 ILE B CA 1
ATOM 10239 C C . ILE B 1 212 ? -32.656 -2.232 8.195 1 82.81 212 ILE B C 1
ATOM 10241 O O . ILE B 1 212 ? -32.594 -2.742 9.312 1 82.81 212 ILE B O 1
ATOM 10245 N N . LEU B 1 213 ? -33.25 -1.157 7.883 1 82.94 213 LEU B N 1
ATOM 10246 C CA . LEU B 1 213 ? -33.969 -0.443 8.938 1 82.94 213 LEU B CA 1
ATOM 10247 C C . LEU B 1 213 ? -35.281 -1.143 9.273 1 82.94 213 LEU B C 1
ATOM 10249 O O . LEU B 1 213 ? -36 -1.596 8.383 1 82.94 213 LEU B O 1
ATOM 10253 N N . ASN B 1 214 ? -35.438 -1.229 10.57 1 79.94 214 ASN B N 1
ATOM 10254 C CA . ASN B 1 214 ? -36.75 -1.76 10.977 1 79.94 214 ASN B CA 1
ATOM 10255 C C . ASN B 1 214 ? -37.875 -0.839 10.555 1 79.94 214 ASN B C 1
ATOM 10257 O O . ASN B 1 214 ? -37.844 0.364 10.812 1 79.94 214 ASN B O 1
ATOM 10261 N N . PRO B 1 215 ? -38.844 -1.399 9.898 1 71.81 215 PRO B N 1
ATOM 10262 C CA . PRO B 1 215 ? -39.969 -0.569 9.461 1 71.81 215 PRO B CA 1
ATOM 10263 C C . PRO B 1 215 ? -40.719 0.066 10.633 1 71.81 215 PRO B C 1
ATOM 10265 O O . PRO B 1 215 ? -41.312 1.128 10.469 1 71.81 215 PRO B O 1
ATOM 10268 N N . ASN B 1 216 ? -40.656 -0.668 11.812 1 75.25 216 ASN B N 1
ATOM 10269 C CA . ASN B 1 216 ? -41.281 -0.142 13.023 1 75.25 216 ASN B CA 1
ATOM 10270 C C . ASN B 1 216 ? -40.25 0.346 14.016 1 75.25 216 ASN B C 1
ATOM 10272 O O . ASN B 1 216 ? -39.656 -0.453 14.75 1 75.25 216 ASN B O 1
ATOM 10276 N N . PRO B 1 217 ? -40.062 1.652 14.031 1 68.62 217 PRO B N 1
ATOM 10277 C CA . PRO B 1 217 ? -39 2.193 14.891 1 68.62 217 PRO B CA 1
ATOM 10278 C C . PRO B 1 217 ? -39.188 1.792 16.359 1 68.62 217 PRO B C 1
ATOM 10280 O O . PRO B 1 217 ? -38.188 1.627 17.078 1 68.62 217 PRO B O 1
ATOM 10283 N N . ASP B 1 218 ? -40.375 1.557 16.766 1 68.31 218 ASP B N 1
ATOM 10284 C CA . ASP B 1 218 ? -40.656 1.253 18.156 1 68.31 218 ASP B CA 1
ATOM 10285 C C . ASP B 1 218 ? -40.312 -0.197 18.484 1 68.31 218 ASP B C 1
ATOM 10287 O O . ASP B 1 218 ? -40.125 -0.542 19.656 1 68.31 218 ASP B O 1
ATOM 10291 N N . ALA B 1 219 ? -40.281 -0.904 17.469 1 71.25 219 ALA B N 1
ATOM 10292 C CA . ALA B 1 219 ? -40 -2.326 17.672 1 71.25 219 ALA B CA 1
ATOM 10293 C C . ALA B 1 219 ? -38.594 -2.557 18.188 1 71.25 219 ALA B C 1
ATOM 10295 O O . ALA B 1 219 ? -38.344 -3.541 18.891 1 71.25 219 ALA B O 1
ATOM 10296 N N . MET B 1 220 ? -37.719 -1.653 17.969 1 72.25 220 MET B N 1
ATOM 10297 C CA . MET B 1 220 ? -36.312 -1.855 18.312 1 72.25 220 MET B CA 1
ATOM 10298 C C . MET B 1 220 ? -36 -1.223 19.656 1 72.25 220 MET B C 1
ATOM 10300 O O . MET B 1 220 ? -34.875 -1.367 20.156 1 72.25 220 MET B O 1
ATOM 10304 N N . SER B 1 221 ? -36.906 -0.529 20.219 1 68.38 221 SER B N 1
ATOM 10305 C CA . SER B 1 221 ? -36.688 0.188 21.469 1 68.38 221 SER B CA 1
ATOM 10306 C C . SER B 1 221 ? -36.906 -0.719 22.672 1 68.38 221 SER B C 1
ATOM 10308 O O . SER B 1 221 ? -36.688 -0.319 23.812 1 68.38 221 SER B O 1
ATOM 10310 N N . LYS B 1 222 ? -37.25 -1.953 22.469 1 71.5 222 LYS B N 1
ATOM 10311 C CA . LYS B 1 222 ? -37.531 -2.885 23.562 1 71.5 222 LYS B CA 1
ATOM 10312 C C . LYS B 1 222 ? -36.25 -3.275 24.281 1 71.5 222 LYS B C 1
ATOM 10314 O O . LYS B 1 222 ? -35.156 -3.219 23.688 1 71.5 222 LYS B O 1
ATOM 10319 N N . MET B 1 223 ? -36.438 -3.641 25.469 1 71.38 223 MET B N 1
ATOM 10320 C CA . MET B 1 223 ? -35.281 -4.074 26.266 1 71.38 223 MET B CA 1
ATOM 10321 C C . MET B 1 223 ? -34.75 -5.418 25.781 1 71.38 223 MET B C 1
ATOM 10323 O O . MET B 1 223 ? -35.531 -6.359 25.578 1 71.38 223 MET B O 1
ATOM 10327 N N . ILE B 1 224 ? -33.594 -5.48 25.469 1 82.06 224 ILE B N 1
ATOM 10328 C CA . ILE B 1 224 ? -32.938 -6.703 25 1 82.06 224 ILE B CA 1
ATOM 10329 C C . ILE B 1 224 ? -32.531 -7.559 26.188 1 82.06 224 ILE B C 1
ATOM 10331 O O . ILE B 1 224 ? -31.609 -7.195 26.922 1 82.06 224 ILE B O 1
ATOM 10335 N N . THR B 1 225 ? -33.188 -8.641 26.406 1 85.62 225 THR B N 1
ATOM 10336 C CA . THR B 1 225 ? -32.875 -9.602 27.469 1 85.62 225 THR B CA 1
ATOM 10337 C C . THR B 1 225 ? -33.031 -11.031 26.953 1 85.62 225 THR B C 1
ATOM 10339 O O . THR B 1 225 ? -33.594 -11.266 25.875 1 85.62 225 THR B O 1
ATOM 10342 N N . GLU B 1 226 ? -32.562 -11.922 27.672 1 88.75 226 GLU B N 1
ATOM 10343 C CA . GLU B 1 226 ? -32.625 -13.344 27.312 1 88.75 226 GLU B CA 1
ATOM 10344 C C . GLU B 1 226 ? -34.062 -13.844 27.25 1 88.75 226 GLU B C 1
ATOM 10346 O O . GLU B 1 226 ? -34.344 -14.828 26.562 1 88.75 226 GLU B O 1
ATOM 10351 N N . ASN B 1 227 ? -34.906 -13.141 27.953 1 85 227 ASN B N 1
ATOM 10352 C CA . ASN B 1 227 ? -36.281 -13.578 28.047 1 85 227 ASN B CA 1
ATOM 10353 C C . ASN B 1 227 ? -37.188 -12.852 27.047 1 85 227 ASN B C 1
ATOM 10355 O O . ASN B 1 227 ? -38.406 -13.039 27.031 1 85 227 ASN B O 1
ATOM 10359 N N . ALA B 1 228 ? -36.531 -12.055 26.25 1 88.69 228 ALA B N 1
ATOM 10360 C CA . ALA B 1 228 ? -37.312 -11.398 25.203 1 88.69 228 ALA B CA 1
ATOM 10361 C C . ALA B 1 228 ? -37.875 -12.422 24.219 1 88.69 228 ALA B C 1
ATOM 10363 O O . ALA B 1 228 ? -37.438 -13.57 24.188 1 88.69 228 ALA B O 1
ATOM 10364 N N . SER B 1 229 ? -38.844 -12.023 23.469 1 87.62 229 SER B N 1
ATOM 10365 C CA . SER B 1 229 ? -39.5 -12.938 22.547 1 87.62 229 SER B CA 1
ATOM 10366 C C . SER B 1 229 ? -38.531 -13.422 21.469 1 87.62 229 SER B C 1
ATOM 10368 O O . SER B 1 229 ? -37.625 -12.68 21.062 1 87.62 229 SER B O 1
ATOM 10370 N N . GLU B 1 230 ? -38.781 -14.625 21.078 1 88.56 230 GLU B N 1
ATOM 10371 C CA . GLU B 1 230 ? -37.969 -15.242 20.047 1 88.56 230 GLU B CA 1
ATOM 10372 C C . GLU B 1 230 ? -38 -14.438 18.75 1 88.56 230 GLU B C 1
ATOM 10374 O O . GLU B 1 230 ? -36.969 -14.266 18.094 1 88.56 230 GLU B O 1
ATOM 10379 N N . GLU B 1 231 ? -39.094 -13.977 18.5 1 85.88 231 GLU B N 1
ATOM 10380 C CA . GLU B 1 231 ? -39.25 -13.195 17.266 1 85.88 231 GLU B CA 1
ATOM 10381 C C . GLU B 1 231 ? -38.5 -11.883 17.344 1 85.88 231 GLU B C 1
ATOM 10383 O O . GLU B 1 231 ? -37.875 -11.461 16.344 1 85.88 231 GLU B O 1
ATOM 10388 N N . PHE B 1 232 ? -38.594 -11.312 18.469 1 86.75 232 PHE B N 1
ATOM 10389 C CA . PHE B 1 232 ? -37.875 -10.055 18.656 1 86.75 232 PHE B CA 1
ATOM 10390 C C . PHE B 1 232 ? -36.375 -10.258 18.562 1 86.75 232 PHE B C 1
ATOM 10392 O O . PHE B 1 232 ? -35.688 -9.508 17.859 1 86.75 232 PHE B O 1
ATOM 10399 N N . LEU B 1 233 ? -35.906 -11.227 19.156 1 89.81 233 LEU B N 1
ATOM 10400 C CA . LEU B 1 233 ? -34.5 -11.523 19.156 1 89.81 233 LEU B CA 1
ATOM 10401 C C . LEU B 1 233 ? -34 -11.883 17.75 1 89.81 233 LEU B C 1
ATOM 10403 O O . LEU B 1 233 ? -32.906 -11.5 17.344 1 89.81 233 LEU B O 1
ATOM 10407 N N . HIS B 1 234 ? -34.781 -12.547 17.109 1 88.25 234 HIS B N 1
ATOM 10408 C CA . HIS B 1 234 ? -34.469 -12.891 15.727 1 88.25 234 HIS B CA 1
ATOM 10409 C C . HIS B 1 234 ? -34.375 -11.648 14.852 1 88.25 234 HIS B C 1
ATOM 10411 O O . HIS B 1 234 ? -33.531 -11.562 13.969 1 88.25 234 HIS B O 1
ATOM 10417 N N . SER B 1 235 ? -35.219 -10.734 15.102 1 85.38 235 SER B N 1
ATOM 10418 C CA . SER B 1 235 ? -35.312 -9.508 14.305 1 85.38 235 SER B CA 1
ATOM 10419 C C . SER B 1 235 ? -34.062 -8.656 14.484 1 85.38 235 SER B C 1
ATOM 10421 O O . SER B 1 235 ? -33.688 -7.875 13.602 1 85.38 235 SER B O 1
ATOM 10423 N N . LEU B 1 236 ? -33.406 -8.781 15.57 1 85.62 236 LEU B N 1
ATOM 10424 C CA . LEU B 1 236 ? -32.188 -8.031 15.836 1 85.62 236 LEU B CA 1
ATOM 10425 C C . LEU B 1 236 ? -31.078 -8.414 14.859 1 85.62 236 LEU B C 1
ATOM 10427 O O . LEU B 1 236 ? -30.125 -7.66 14.656 1 85.62 236 LEU B O 1
ATOM 10431 N N . SER B 1 237 ? -31.188 -9.555 14.258 1 83.38 237 SER B N 1
ATOM 10432 C CA . SER B 1 237 ? -30.203 -10.031 13.297 1 83.38 237 SER B CA 1
ATOM 10433 C C . SER B 1 237 ? -30.469 -9.477 11.906 1 83.38 237 SER B C 1
ATOM 10435 O O . SER B 1 237 ? -29.578 -9.5 11.047 1 83.38 237 SER B O 1
ATOM 10437 N N . ASN B 1 238 ? -31.609 -8.93 11.766 1 79.44 238 ASN B N 1
ATOM 10438 C CA . ASN B 1 238 ? -32 -8.516 10.43 1 79.44 238 ASN B CA 1
ATOM 10439 C C . ASN B 1 238 ? -32.125 -6.996 10.328 1 79.44 238 ASN B C 1
ATOM 10441 O O . ASN B 1 238 ? -32 -6.426 9.25 1 79.44 238 ASN B O 1
ATOM 10445 N N . TYR B 1 239 ? -32.562 -6.473 11.461 1 83.88 239 TYR B N 1
ATOM 10446 C CA . TYR B 1 239 ? -32.938 -5.066 11.398 1 83.88 239 TYR B CA 1
ATOM 10447 C C . TYR B 1 239 ? -32.125 -4.242 12.398 1 83.88 239 TYR B C 1
ATOM 10449 O O . TYR B 1 239 ? -31.609 -4.781 13.375 1 83.88 239 TYR B O 1
ATOM 10457 N N . CYS B 1 240 ? -32.031 -2.977 12.031 1 86 240 CYS B N 1
ATOM 10458 C CA . CYS B 1 240 ? -31.391 -2.033 12.953 1 86 240 CYS B CA 1
ATOM 10459 C C . CYS B 1 240 ? -32.25 -0.79 13.133 1 86 240 CYS B C 1
ATOM 10461 O O . CYS B 1 240 ? -33.156 -0.541 12.344 1 86 240 CYS B O 1
ATOM 10463 N N . ALA B 1 241 ? -32.031 -0.057 14.195 1 86.94 241 ALA B N 1
ATOM 10464 C CA . ALA B 1 241 ? -32.688 1.208 14.484 1 86.94 241 ALA B CA 1
ATOM 10465 C C . ALA B 1 241 ? -31.938 2.381 13.859 1 86.94 241 ALA B C 1
ATOM 10467 O O . ALA B 1 241 ? -30.812 2.217 13.359 1 86.94 241 ALA B O 1
ATOM 10468 N N . LEU B 1 242 ? -32.656 3.471 13.852 1 88.94 242 LEU B N 1
ATOM 10469 C CA . LEU B 1 242 ? -31.969 4.699 13.438 1 88.94 242 LEU B CA 1
ATOM 10470 C C . LEU B 1 242 ? -30.812 5.031 14.367 1 88.94 242 LEU B C 1
ATOM 10472 O O . LEU B 1 242 ? -30.953 4.934 15.594 1 88.94 242 LEU B O 1
ATOM 10476 N N . GLN B 1 243 ? -29.656 5.414 13.805 1 89.38 243 GLN B N 1
ATOM 10477 C CA . GLN B 1 243 ? -28.453 5.656 14.594 1 89.38 243 GLN B CA 1
ATOM 10478 C C . GLN B 1 243 ? -28.125 7.145 14.648 1 89.38 243 GLN B C 1
ATOM 10480 O O . GLN B 1 243 ? -27.312 7.574 15.477 1 89.38 243 GLN B O 1
ATOM 10485 N N . GLY B 1 244 ? -28.734 7.973 13.742 1 85.81 244 GLY B N 1
ATOM 10486 C CA . GLY B 1 244 ? -28.469 9.406 13.727 1 85.81 244 GLY B CA 1
ATOM 10487 C C . GLY B 1 244 ? -27.375 9.797 12.742 1 85.81 244 GLY B C 1
ATOM 10488 O O . GLY B 1 244 ? -26.766 10.859 12.883 1 85.81 244 GLY B O 1
ATOM 10489 N N . PHE B 1 245 ? -27.062 8.93 11.805 1 89.69 245 PHE B N 1
ATOM 10490 C CA . PHE B 1 245 ? -26.078 9.211 10.766 1 89.69 245 PHE B CA 1
ATOM 10491 C C . PHE B 1 245 ? -26.766 9.484 9.43 1 89.69 245 PHE B C 1
ATOM 10493 O O . PHE B 1 245 ? -27.922 9.094 9.227 1 89.69 245 PHE B O 1
ATOM 10500 N N . VAL B 1 246 ? -26.141 10.188 8.57 1 85.81 246 VAL B N 1
ATOM 10501 C CA . VAL B 1 246 ? -26.688 10.453 7.238 1 85.81 246 VAL B CA 1
ATOM 10502 C C . VAL B 1 246 ? -26.906 9.141 6.5 1 85.81 246 VAL B C 1
ATOM 10504 O O . VAL B 1 246 ? -27.844 9.016 5.707 1 85.81 246 VAL B O 1
ATOM 10507 N N . GLU B 1 247 ? -26.156 8.133 6.824 1 90.94 247 GLU B N 1
ATOM 10508 C CA . GLU B 1 247 ? -26.203 6.848 6.133 1 90.94 247 GLU B CA 1
ATOM 10509 C C . GLU B 1 247 ? -27.438 6.039 6.543 1 90.94 247 GLU B C 1
ATOM 10511 O O . GLU B 1 247 ? -27.75 5.023 5.922 1 90.94 247 GLU B O 1
ATOM 10516 N N . ASP B 1 248 ? -28.172 6.488 7.574 1 89.56 248 ASP B N 1
ATOM 10517 C CA . ASP B 1 248 ? -29.406 5.828 7.977 1 89.56 248 ASP B CA 1
ATOM 10518 C C . ASP B 1 248 ? -30.391 5.758 6.816 1 89.56 248 ASP B C 1
ATOM 10520 O O . ASP B 1 248 ? -31.156 4.797 6.699 1 89.56 248 ASP B O 1
ATOM 10524 N N . GLN B 1 249 ? -30.328 6.699 6.004 1 84.5 249 GLN B N 1
ATOM 10525 C CA . GLN B 1 249 ? -31.266 6.75 4.875 1 84.5 249 GLN B CA 1
ATOM 10526 C C . GLN B 1 249 ? -31.047 5.57 3.934 1 84.5 249 GLN B C 1
ATOM 10528 O O . GLN B 1 249 ? -31.953 5.199 3.178 1 84.5 249 GLN B O 1
ATOM 10533 N N . PHE B 1 250 ? -29.844 4.961 3.994 1 87.69 250 PHE B N 1
ATOM 10534 C CA . PHE B 1 250 ? -29.531 3.832 3.125 1 87.69 250 PHE B CA 1
ATOM 10535 C C . PHE B 1 250 ? -29.531 2.527 3.912 1 87.69 250 PHE B C 1
ATOM 10537 O O . PHE B 1 250 ? -29.094 1.49 3.398 1 87.69 250 PHE B O 1
ATOM 10544 N N . GLY B 1 251 ? -29.859 2.66 5.254 1 88.25 251 GLY B N 1
ATOM 10545 C CA . GLY B 1 251 ? -29.797 1.485 6.109 1 88.25 251 GLY B CA 1
ATOM 10546 C C . GLY B 1 251 ? -28.406 1.173 6.605 1 88.25 251 GLY B C 1
ATOM 10547 O O . GLY B 1 251 ? -28.156 0.099 7.16 1 88.25 251 GLY B O 1
ATOM 10548 N N . LEU B 1 252 ? -27.453 2.107 6.422 1 93.56 252 LEU B N 1
ATOM 10549 C CA . LEU B 1 252 ? -26.062 1.847 6.734 1 93.56 252 LEU B CA 1
ATOM 10550 C C . LEU B 1 252 ? -25.641 2.57 8.016 1 93.56 252 LEU B C 1
ATOM 10552 O O . LEU B 1 252 ? -24.453 2.664 8.312 1 93.56 252 LEU B O 1
ATOM 10556 N N . GLY B 1 253 ? -26.578 3.107 8.742 1 93.62 253 GLY B N 1
ATOM 10557 C CA . GLY B 1 253 ? -26.281 3.852 9.953 1 93.62 253 GLY B CA 1
ATOM 10558 C C . GLY B 1 253 ? -25.531 3.031 10.992 1 93.62 253 GLY B C 1
ATOM 10559 O O . GLY B 1 253 ? -24.625 3.535 11.656 1 93.62 253 GLY B O 1
ATOM 10560 N N . LEU B 1 254 ? -25.969 1.761 11.133 1 95 254 LEU B N 1
ATOM 10561 C CA . LEU B 1 254 ? -25.328 0.896 12.117 1 95 254 LEU B CA 1
ATOM 10562 C C . LEU B 1 254 ? -23.859 0.644 11.75 1 95 254 LEU B C 1
ATOM 10564 O O . LEU B 1 254 ? -23 0.576 12.633 1 95 254 LEU B O 1
ATOM 10568 N N . ILE B 1 255 ? -23.578 0.478 10.453 1 96.62 255 ILE B N 1
ATOM 10569 C CA . ILE B 1 255 ? -22.203 0.291 9.992 1 96.62 255 ILE B CA 1
ATOM 10570 C C . ILE B 1 255 ? -21.391 1.557 10.266 1 96.62 255 ILE B C 1
ATOM 10572 O O . ILE B 1 255 ? -20.25 1.484 10.719 1 96.62 255 ILE B O 1
ATOM 10576 N N . ALA B 1 256 ? -21.984 2.717 9.953 1 95.69 256 ALA B N 1
ATOM 10577 C CA . ALA B 1 256 ? -21.312 3.988 10.219 1 95.69 256 ALA B CA 1
ATOM 10578 C C . ALA B 1 256 ? -20.922 4.109 11.688 1 95.69 256 ALA B C 1
ATOM 10580 O O . ALA B 1 256 ? -19.812 4.531 12 1 95.69 256 ALA B O 1
ATOM 10581 N N . ARG B 1 257 ? -21.859 3.791 12.531 1 96.12 257 ARG B N 1
ATOM 10582 C CA . ARG B 1 257 ? -21.578 3.836 13.961 1 96.12 257 ARG B CA 1
ATOM 10583 C C . ARG B 1 257 ? -20.469 2.871 14.344 1 96.12 257 ARG B C 1
ATOM 10585 O O . ARG B 1 257 ? -19.578 3.215 15.125 1 96.12 257 ARG B O 1
ATOM 10592 N N . ALA B 1 258 ? -20.516 1.643 13.805 1 97.69 258 ALA B N 1
ATOM 10593 C CA . ALA B 1 258 ? -19.484 0.645 14.062 1 97.69 258 ALA B CA 1
ATOM 10594 C C . ALA B 1 258 ? -18.109 1.152 13.641 1 97.69 258 ALA B C 1
ATOM 10596 O O . ALA B 1 258 ? -17.125 0.945 14.344 1 97.69 258 ALA B O 1
ATOM 10597 N N . VAL B 1 259 ? -18.047 1.77 12.516 1 97.06 259 VAL B N 1
ATOM 10598 C CA . VAL B 1 259 ? -16.797 2.273 11.961 1 97.06 259 VAL B CA 1
ATOM 10599 C C . VAL B 1 259 ? -16.234 3.365 12.867 1 97.06 259 VAL B C 1
ATOM 10601 O O . VAL B 1 259 ? -15.047 3.359 13.188 1 97.06 259 VAL B O 1
ATOM 10604 N N . GLU B 1 260 ? -17.047 4.297 13.305 1 95.25 260 GLU B N 1
ATOM 10605 C CA . GLU B 1 260 ? -16.578 5.391 14.148 1 95.25 260 GLU B CA 1
ATOM 10606 C C . GLU B 1 260 ? -16.156 4.887 15.523 1 95.25 260 GLU B C 1
ATOM 10608 O O . GLU B 1 260 ? -15.164 5.352 16.094 1 95.25 260 GLU B O 1
ATOM 10613 N N . GLU B 1 261 ? -16.953 3.885 16.078 1 96.56 261 GLU B N 1
ATOM 10614 C CA . GLU B 1 261 ? -16.516 3.258 17.328 1 96.56 261 GLU B CA 1
ATOM 10615 C C . GLU B 1 261 ? -15.195 2.508 17.125 1 96.56 261 GLU B C 1
ATOM 10617 O O . GLU B 1 261 ? -14.359 2.477 18.031 1 96.56 261 GLU B O 1
ATOM 10622 N N . GLY B 1 262 ? -15.102 1.894 15.953 1 97.56 262 GLY B N 1
ATOM 10623 C CA . GLY B 1 262 ? -13.875 1.18 15.625 1 97.56 262 GLY B CA 1
ATOM 10624 C C . GLY B 1 262 ? -12.656 2.078 15.586 1 97.56 262 GLY B C 1
ATOM 10625 O O . GLY B 1 262 ? -11.562 1.668 15.992 1 97.56 262 GLY B O 1
ATOM 10626 N N . ILE B 1 263 ? -12.773 3.281 15.062 1 95.94 263 ILE B N 1
ATOM 10627 C CA . ILE B 1 263 ? -11.672 4.238 14.992 1 95.94 263 ILE B CA 1
ATOM 10628 C C . ILE B 1 263 ? -11.117 4.496 16.391 1 95.94 263 ILE B C 1
ATOM 10630 O O . ILE B 1 263 ? -9.914 4.645 16.578 1 95.94 263 ILE B O 1
ATOM 10634 N N . ALA B 1 264 ? -11.961 4.465 17.359 1 94.19 264 ALA B N 1
ATOM 10635 C CA . ALA B 1 264 ? -11.57 4.766 18.734 1 94.19 264 ALA B CA 1
ATOM 10636 C C . ALA B 1 264 ? -10.75 3.631 19.328 1 94.19 264 ALA B C 1
ATOM 10638 O O . ALA B 1 264 ? -9.906 3.859 20.188 1 94.19 264 ALA B O 1
ATOM 10639 N N . VAL B 1 265 ? -10.969 2.379 18.859 1 96.19 265 VAL B N 1
ATOM 10640 C CA . VAL B 1 265 ? -10.375 1.261 19.578 1 96.19 265 VAL B CA 1
ATOM 10641 C C . VAL B 1 265 ? -9.367 0.542 18.688 1 96.19 265 VAL B C 1
ATOM 10643 O O . VAL B 1 265 ? -8.586 -0.284 19.172 1 96.19 265 VAL B O 1
ATOM 10646 N N . ILE B 1 266 ? -9.336 0.804 17.453 1 95.25 266 ILE B N 1
ATOM 10647 C CA . ILE B 1 266 ? -8.469 0.075 16.531 1 95.25 266 ILE B CA 1
ATOM 10648 C C . ILE B 1 266 ? -7.031 0.569 16.672 1 95.25 266 ILE B C 1
ATOM 10650 O O . ILE B 1 266 ? -6.797 1.757 16.906 1 95.25 266 ILE B O 1
ATOM 10654 N N . LYS B 1 267 ? -6.09 -0.28 16.672 1 89.38 267 LYS B N 1
ATOM 10655 C CA . LYS B 1 267 ? -4.676 0.081 16.688 1 89.38 267 LYS B CA 1
ATOM 10656 C C . LYS B 1 267 ? -4.258 0.699 15.352 1 89.38 267 LYS B C 1
ATOM 10658 O O . LYS B 1 267 ? -4.945 0.533 14.336 1 89.38 267 LYS B O 1
ATOM 10663 N N . PRO B 1 268 ? -3.193 1.49 15.203 1 82.25 268 PRO B N 1
ATOM 10664 C CA . PRO B 1 268 ? -2.793 2.238 14.008 1 82.25 268 PRO B CA 1
ATOM 10665 C C . PRO B 1 268 ? -2.662 1.351 12.773 1 82.25 268 PRO B C 1
ATOM 10667 O O . PRO B 1 268 ? -2.996 1.777 11.664 1 82.25 268 PRO B O 1
ATOM 10670 N N . MET B 1 269 ? -2.188 0.109 12.789 1 82.75 269 MET B N 1
ATOM 10671 C CA . MET B 1 269 ? -2.051 -0.771 11.633 1 82.75 269 MET B CA 1
ATOM 10672 C C . MET B 1 269 ? -3.203 -1.769 11.57 1 82.75 269 MET B C 1
ATOM 10674 O O . MET B 1 269 ? -3.125 -2.77 10.852 1 82.75 269 MET B O 1
ATOM 10678 N N . GLY B 1 270 ? -4.242 -1.368 12.305 1 91.12 270 GLY B N 1
ATOM 10679 C CA . GLY B 1 270 ? -5.398 -2.252 12.328 1 91.12 270 GLY B CA 1
ATOM 10680 C C . GLY B 1 270 ? -6.215 -2.203 11.055 1 91.12 270 GLY B C 1
ATOM 10681 O O . GLY B 1 270 ? -6.062 -1.282 10.25 1 91.12 270 GLY B O 1
ATOM 10682 N N . ILE B 1 271 ? -7.035 -3.221 10.773 1 94.06 271 ILE B N 1
ATOM 10683 C CA . ILE B 1 271 ? -7.867 -3.354 9.578 1 94.06 271 ILE B CA 1
ATOM 10684 C C . ILE B 1 271 ? -9.305 -3.658 9.984 1 94.06 271 ILE B C 1
ATOM 10686 O O . ILE B 1 271 ? -9.547 -4.422 10.922 1 94.06 271 ILE B O 1
ATOM 10690 N N . MET B 1 272 ? -10.227 -3.031 9.344 1 97.5 272 MET B N 1
ATOM 10691 C CA . MET B 1 272 ? -11.648 -3.346 9.5 1 97.5 272 MET B CA 1
ATOM 10692 C C . MET B 1 272 ? -12.203 -4.004 8.242 1 97.5 272 MET B C 1
ATOM 10694 O O . MET B 1 272 ? -11.898 -3.572 7.129 1 97.5 272 MET B O 1
ATOM 10698 N N . ILE B 1 273 ? -12.875 -5.047 8.383 1 96.94 273 ILE B N 1
ATOM 10699 C CA . ILE B 1 273 ? -13.453 -5.75 7.242 1 96.94 273 ILE B CA 1
ATOM 10700 C C . ILE B 1 273 ? -14.961 -5.902 7.445 1 96.94 273 ILE B C 1
ATOM 10702 O O . ILE B 1 273 ? -15.406 -6.465 8.445 1 96.94 273 ILE B O 1
ATOM 10706 N N . PHE B 1 274 ? -15.758 -5.426 6.543 1 97.75 274 PHE B N 1
ATOM 10707 C CA . PHE B 1 274 ? -17.203 -5.465 6.672 1 97.75 274 PHE B CA 1
ATOM 10708 C C . PHE B 1 274 ? -17.844 -6.09 5.441 1 97.75 274 PHE B C 1
ATOM 10710 O O . PHE B 1 274 ? -17.344 -5.941 4.328 1 97.75 274 PHE B O 1
ATOM 10717 N N . ASN B 1 275 ? -18.828 -6.852 5.668 1 96.44 275 ASN B N 1
ATOM 10718 C CA . ASN B 1 275 ? -19.719 -7.316 4.605 1 96.44 275 ASN B CA 1
ATOM 10719 C C . ASN B 1 275 ? -20.797 -6.281 4.285 1 96.44 275 ASN B C 1
ATOM 10721 O O . ASN B 1 275 ? -21.547 -5.855 5.172 1 96.44 275 ASN B O 1
ATOM 10725 N N . MET B 1 276 ? -20.906 -5.883 3.039 1 95.25 276 MET B N 1
ATOM 10726 C CA . MET B 1 276 ? -21.797 -4.793 2.658 1 95.25 276 MET B CA 1
ATOM 10727 C C . MET B 1 276 ? -22.812 -5.254 1.617 1 95.25 276 MET B C 1
ATOM 10729 O O . MET B 1 276 ? -22.438 -5.777 0.567 1 95.25 276 MET B O 1
ATOM 10733 N N . GLY B 1 277 ? -24.078 -5.059 1.945 1 92.69 277 GLY B N 1
ATOM 10734 C CA . GLY B 1 277 ? -25.078 -5.227 0.9 1 92.69 277 GLY B CA 1
ATOM 10735 C C . GLY B 1 277 ? -24.984 -4.168 -0.182 1 92.69 277 GLY B C 1
ATOM 10736 O O . GLY B 1 277 ? -24.828 -2.982 0.114 1 92.69 277 GLY B O 1
ATOM 10737 N N . GLY B 1 278 ? -25.078 -4.527 -1.388 1 89.19 278 GLY B N 1
ATOM 10738 C CA . GLY B 1 278 ? -24.859 -3.631 -2.51 1 89.19 278 GLY B CA 1
ATOM 10739 C C . GLY B 1 278 ? -26.109 -2.877 -2.924 1 89.19 278 GLY B C 1
ATOM 10740 O O . GLY B 1 278 ? -26.094 -2.123 -3.898 1 89.19 278 GLY B O 1
ATOM 10741 N N . ARG B 1 279 ? -27.234 -2.943 -2.127 1 90.12 279 ARG B N 1
ATOM 10742 C CA . ARG B 1 279 ? -28.5 -2.314 -2.502 1 90.12 279 ARG B CA 1
ATOM 10743 C C . ARG B 1 279 ? -28.328 -0.805 -2.646 1 90.12 279 ARG B C 1
ATOM 10745 O O . ARG B 1 279 ? -28.828 -0.212 -3.611 1 90.12 279 ARG B O 1
ATOM 10752 N N . PRO B 1 280 ? -27.609 -0.134 -1.731 1 90.06 280 PRO B N 1
ATOM 10753 C CA . PRO B 1 280 ? -27.422 1.313 -1.862 1 90.06 280 PRO B CA 1
ATOM 10754 C C . PRO B 1 280 ? -26.516 1.689 -3.031 1 90.06 280 PRO B C 1
ATOM 10756 O O . PRO B 1 280 ? -26.516 2.842 -3.475 1 90.06 280 PRO B O 1
ATOM 10759 N N . GLY B 1 281 ? -25.766 0.728 -3.564 1 89.31 281 GLY B N 1
ATOM 10760 C CA . GLY B 1 281 ? -24.766 0.99 -4.582 1 89.31 281 GLY B CA 1
ATOM 10761 C C . GLY B 1 281 ? -23.344 0.965 -4.043 1 89.31 281 GLY B C 1
ATOM 10762 O O . GLY B 1 281 ? -23.125 1.286 -2.875 1 89.31 281 GLY B O 1
ATOM 10763 N N . GLN B 1 282 ? -22.438 0.723 -4.906 1 87.81 282 GLN B N 1
ATOM 10764 C CA . GLN B 1 282 ? -21.047 0.571 -4.512 1 87.81 282 GLN B CA 1
ATOM 10765 C C . GLN B 1 282 ? -20.453 1.905 -4.07 1 87.81 282 GLN B C 1
ATOM 10767 O O . GLN B 1 282 ? -19.656 1.956 -3.127 1 87.81 282 GLN B O 1
ATOM 10772 N N . ALA B 1 283 ? -20.859 2.938 -4.75 1 90.19 283 ALA B N 1
ATOM 10773 C CA . ALA B 1 283 ? -20.312 4.254 -4.457 1 90.19 283 ALA B CA 1
ATOM 10774 C C . ALA B 1 283 ? -20.688 4.715 -3.055 1 90.19 283 ALA B C 1
ATOM 10776 O O . ALA B 1 283 ? -19.875 5.281 -2.33 1 90.19 283 ALA B O 1
ATOM 10777 N N . VAL B 1 284 ? -21.938 4.512 -2.684 1 92.25 284 VAL B N 1
ATOM 10778 C CA . VAL B 1 284 ? -22.422 4.898 -1.366 1 92.25 284 VAL B CA 1
ATOM 10779 C C . VAL B 1 284 ? -21.719 4.086 -0.288 1 92.25 284 VAL B C 1
ATOM 10781 O O . VAL B 1 284 ? -21.328 4.629 0.747 1 92.25 284 VAL B O 1
ATOM 10784 N N . CYS B 1 285 ? -21.531 2.822 -0.56 1 94.44 285 CYS B N 1
ATOM 10785 C CA . CYS B 1 285 ? -20.859 1.944 0.4 1 94.44 285 CYS B CA 1
ATOM 10786 C C . CYS B 1 285 ? -19.422 2.373 0.626 1 94.44 285 CYS B C 1
ATOM 10788 O O . CYS B 1 285 ? -18.969 2.475 1.769 1 94.44 285 CYS B O 1
ATOM 10790 N N . LYS B 1 286 ? -18.734 2.635 -0.414 1 94.38 286 LYS B N 1
ATOM 10791 C CA . LYS B 1 286 ? -17.344 3.055 -0.321 1 94.38 286 LYS B CA 1
ATOM 10792 C C . LYS B 1 286 ? -17.219 4.398 0.391 1 94.38 286 LYS B C 1
ATOM 10794 O O . LYS B 1 286 ? -16.312 4.598 1.198 1 94.38 286 LYS B O 1
ATOM 10799 N N . ARG B 1 287 ? -18.109 5.316 0.049 1 93.69 287 ARG B N 1
ATOM 10800 C CA . ARG B 1 287 ? -18.078 6.668 0.593 1 93.69 287 ARG B CA 1
ATOM 10801 C C . ARG B 1 287 ? -18.234 6.652 2.111 1 93.69 287 ARG B C 1
ATOM 10803 O O . ARG B 1 287 ? -17.656 7.488 2.807 1 93.69 287 ARG B O 1
ATOM 10810 N N . LEU B 1 288 ? -18.984 5.734 2.602 1 95.81 288 LEU B N 1
ATOM 10811 C CA . LEU B 1 288 ? -19.172 5.598 4.043 1 95.81 288 LEU B CA 1
ATOM 10812 C C . LEU B 1 288 ? -17.828 5.504 4.758 1 95.81 288 LEU B C 1
ATOM 10814 O O . LEU B 1 288 ? -17.625 6.141 5.793 1 95.81 288 LEU B O 1
ATOM 10818 N N . PHE B 1 289 ? -16.891 4.793 4.16 1 97.06 289 PHE B N 1
ATOM 10819 C CA . PHE B 1 289 ? -15.578 4.574 4.766 1 97.06 289 PHE B CA 1
ATOM 10820 C C . PHE B 1 289 ? -14.617 5.695 4.395 1 97.06 289 PHE B C 1
ATOM 10822 O O . PHE B 1 289 ? -13.883 6.199 5.25 1 97.06 289 PHE B O 1
ATOM 10829 N N . GLU B 1 290 ? -14.633 6.133 3.186 1 95.69 290 GLU B N 1
ATOM 10830 C CA . GLU B 1 290 ? -13.672 7.098 2.674 1 95.69 290 GLU B CA 1
ATOM 10831 C C . GLU B 1 290 ? -13.82 8.453 3.369 1 95.69 290 GLU B C 1
ATOM 10833 O O . GLU B 1 290 ? -12.828 9.125 3.646 1 95.69 290 GLU B O 1
ATOM 10838 N N . ARG B 1 291 ? -14.992 8.93 3.6 1 95 291 ARG B N 1
ATOM 10839 C CA . ARG B 1 291 ? -15.188 10.234 4.223 1 95 291 ARG B CA 1
ATOM 10840 C C . ARG B 1 291 ? -14.695 10.234 5.664 1 95 291 ARG B C 1
ATOM 10842 O O . ARG B 1 291 ? -14.516 11.289 6.266 1 95 291 ARG B O 1
ATOM 10849 N N . ARG B 1 292 ? -14.5 9.008 6.16 1 96 292 ARG B N 1
ATOM 10850 C CA . ARG B 1 292 ? -14 8.883 7.527 1 96 292 ARG B CA 1
ATOM 10851 C C . ARG B 1 292 ? -12.5 8.602 7.535 1 96 292 ARG B C 1
ATOM 10853 O O . ARG B 1 292 ? -11.938 8.242 8.57 1 96 292 ARG B O 1
ATOM 10860 N N . GLY B 1 293 ? -11.844 8.641 6.422 1 95.38 293 GLY B N 1
ATOM 10861 C CA . GLY B 1 293 ? -10.391 8.602 6.336 1 95.38 293 GLY B CA 1
ATOM 10862 C C . GLY B 1 293 ? -9.852 7.219 6.039 1 95.38 293 GLY B C 1
ATOM 10863 O O . GLY B 1 293 ? -8.672 6.945 6.273 1 95.38 293 GLY B O 1
ATOM 10864 N N . PHE B 1 294 ? -10.688 6.281 5.48 1 96.12 294 PHE B N 1
ATOM 10865 C CA . PHE B 1 294 ? -10.227 4.918 5.23 1 96.12 294 PHE B CA 1
ATOM 10866 C C . PHE B 1 294 ? -9.844 4.738 3.77 1 96.12 294 PHE B C 1
ATOM 10868 O O . PHE B 1 294 ? -10.477 5.312 2.879 1 96.12 294 PHE B O 1
ATOM 10875 N N . HIS B 1 295 ? -8.781 3.961 3.58 1 94.25 295 HIS B N 1
ATOM 10876 C CA . HIS B 1 295 ? -8.562 3.305 2.295 1 94.25 295 HIS B CA 1
ATOM 10877 C C . HIS B 1 295 ? -9.43 2.055 2.166 1 94.25 295 HIS B C 1
ATOM 10879 O O . HIS B 1 295 ? -9.398 1.182 3.035 1 94.25 295 HIS B O 1
ATOM 10885 N N . VAL B 1 296 ? -10.203 2.021 1.097 1 95.38 296 VAL B N 1
ATOM 10886 C CA . VAL B 1 296 ? -11.148 0.918 0.949 1 95.38 296 VAL B CA 1
ATOM 10887 C C . VAL B 1 296 ? -10.688 -0.009 -0.173 1 95.38 296 VAL B C 1
ATOM 10889 O O . VAL B 1 296 ? -10.32 0.451 -1.259 1 95.38 296 VAL B O 1
ATOM 10892 N N . ASN B 1 297 ? -10.539 -1.271 0.095 1 92.19 297 ASN B N 1
ATOM 10893 C CA . ASN B 1 297 ? -10.273 -2.311 -0.893 1 92.19 297 ASN B CA 1
ATOM 10894 C C . ASN B 1 297 ? -11.391 -3.35 -0.933 1 92.19 297 ASN B C 1
ATOM 10896 O O . ASN B 1 297 ? -11.695 -3.975 0.083 1 92.19 297 ASN B O 1
ATOM 10900 N N . LYS B 1 298 ? -12.055 -3.492 -2.055 1 93.62 298 LYS B N 1
ATOM 10901 C CA . LYS B 1 298 ? -13.039 -4.559 -2.23 1 93.62 298 LYS B CA 1
ATOM 10902 C C . LYS B 1 298 ? -12.359 -5.902 -2.469 1 93.62 298 LYS B C 1
ATOM 10904 O O . LYS B 1 298 ? -11.789 -6.133 -3.535 1 93.62 298 LYS B O 1
ATOM 10909 N N . ILE B 1 299 ? -12.508 -6.848 -1.549 1 90.31 299 ILE B N 1
ATOM 10910 C CA . ILE B 1 299 ? -11.719 -8.07 -1.609 1 90.31 299 ILE B CA 1
ATOM 10911 C C . ILE B 1 299 ? -12.539 -9.188 -2.246 1 90.31 299 ILE B C 1
ATOM 10913 O O . ILE B 1 299 ? -11.984 -10.164 -2.758 1 90.31 299 ILE B O 1
ATOM 10917 N N . TRP B 1 300 ? -13.898 -9.07 -2.104 1 91.44 300 TRP B N 1
ATOM 10918 C CA . TRP B 1 300 ? -14.75 -10.148 -2.602 1 91.44 300 TRP B CA 1
ATOM 10919 C C . TRP B 1 300 ? -16.156 -9.641 -2.883 1 91.44 300 TRP B C 1
ATOM 10921 O O . TRP B 1 300 ? -16.594 -8.633 -2.318 1 91.44 300 TRP B O 1
ATOM 10931 N N . GLN B 1 301 ? -16.844 -10.312 -3.846 1 92.25 301 GLN B N 1
ATOM 10932 C CA . GLN B 1 301 ? -18.203 -9.945 -4.176 1 92.25 301 GLN B CA 1
ATOM 10933 C C . GLN B 1 301 ? -18.984 -11.133 -4.727 1 92.25 301 GLN B C 1
ATOM 10935 O O . GLN B 1 301 ? -18.438 -11.93 -5.5 1 92.25 301 GLN B O 1
ATOM 10940 N N . THR B 1 302 ? -20.125 -11.344 -4.254 1 90.62 302 THR B N 1
ATOM 10941 C CA . THR B 1 302 ? -21.078 -12.305 -4.797 1 90.62 302 THR B CA 1
ATOM 10942 C C . THR B 1 302 ? -22.438 -11.664 -4.992 1 90.62 302 THR B C 1
ATOM 10944 O O . THR B 1 302 ? -22.625 -10.484 -4.676 1 90.62 302 THR B O 1
ATOM 10947 N N . LYS B 1 303 ? -23.359 -12.414 -5.625 1 89.19 303 LYS B N 1
ATOM 10948 C CA . LYS B 1 303 ? -24.75 -12.016 -5.703 1 89.19 303 LYS B CA 1
ATOM 10949 C C . LYS B 1 303 ? -25.641 -12.984 -4.926 1 89.19 303 LYS B C 1
ATOM 10951 O O . LYS B 1 303 ? -25.406 -14.195 -4.938 1 89.19 303 LYS B O 1
ATOM 10956 N N . VAL B 1 304 ? -26.531 -12.422 -4.18 1 89.19 304 VAL B N 1
ATOM 10957 C CA . VAL B 1 304 ? -27.453 -13.25 -3.393 1 89.19 304 VAL B CA 1
ATOM 10958 C C . VAL B 1 304 ? -28.891 -12.922 -3.762 1 89.19 304 VAL B C 1
ATOM 10960 O O . VAL B 1 304 ? -29.234 -11.766 -4.004 1 89.19 304 VAL B O 1
ATOM 10963 N N . LEU B 1 305 ? -29.672 -13.953 -3.791 1 87.44 305 LEU B N 1
ATOM 10964 C CA . LEU B 1 305 ? -31.094 -13.766 -4.09 1 87.44 305 LEU B CA 1
ATOM 10965 C C . LEU B 1 305 ? -31.797 -13.047 -2.945 1 87.44 305 LEU B C 1
ATOM 10967 O O . LEU B 1 305 ? -31.5 -13.297 -1.774 1 87.44 305 LEU B O 1
ATOM 10971 N N . GLN B 1 306 ? -32.625 -12.227 -3.373 1 80.88 306 GLN B N 1
ATOM 10972 C CA . GLN B 1 306 ? -33.406 -11.508 -2.387 1 80.88 306 GLN B CA 1
ATOM 10973 C C . GLN B 1 306 ? -34.438 -12.438 -1.709 1 80.88 306 GLN B C 1
ATOM 10975 O O . GLN B 1 306 ? -35.125 -13.195 -2.381 1 80.88 306 GLN B O 1
ATOM 10980 N N . ALA B 1 307 ? -34.344 -12.414 -0.363 1 66.81 307 ALA B N 1
ATOM 10981 C CA . ALA B 1 307 ? -35.25 -13.273 0.376 1 66.81 307 ALA B CA 1
ATOM 10982 C C . ALA B 1 307 ? -36.719 -12.875 0.1 1 66.81 307 ALA B C 1
ATOM 10984 O O . ALA B 1 307 ? -37.031 -11.688 -0.041 1 66.81 307 ALA B O 1
ATOM 10985 N N . ALA B 1 308 ? -37.531 -13.812 -0.134 1 59.09 308 ALA B N 1
ATOM 10986 C CA . ALA B 1 308 ? -38.938 -13.594 -0.458 1 59.09 308 ALA B CA 1
ATOM 10987 C C . ALA B 1 308 ? -39.625 -12.742 0.609 1 59.09 308 ALA B C 1
ATOM 10989 O O . ALA B 1 308 ? -40.531 -11.961 0.304 1 59.09 308 ALA B O 1
ATOM 10990 N N . ASP B 1 309 ? -39.125 -12.867 1.82 1 56.94 309 ASP B N 1
ATOM 10991 C CA . ASP B 1 309 ? -39.812 -12.227 2.934 1 56.94 309 ASP B CA 1
ATOM 10992 C C . ASP B 1 309 ? -39.344 -10.781 3.121 1 56.94 309 ASP B C 1
ATOM 10994 O O . ASP B 1 309 ? -39.906 -10.039 3.93 1 56.94 309 ASP B O 1
ATOM 10998 N N . THR B 1 310 ? -38.375 -10.422 2.393 1 62.81 310 THR B N 1
ATOM 10999 C CA . THR B 1 310 ? -37.906 -9.062 2.604 1 62.81 310 THR B CA 1
ATOM 11000 C C . THR B 1 310 ? -38.625 -8.078 1.689 1 62.81 310 THR B C 1
ATOM 11002 O O . THR B 1 310 ? -38.531 -8.188 0.464 1 62.81 310 THR B O 1
ATOM 11005 N N . ASP B 1 311 ? -39.469 -7.328 2.332 1 70.25 311 ASP B N 1
ATOM 11006 C CA . ASP B 1 311 ? -40.219 -6.309 1.614 1 70.25 311 ASP B CA 1
ATOM 11007 C C . ASP B 1 311 ? -39.344 -5.133 1.229 1 70.25 311 ASP B C 1
ATOM 11009 O O . ASP B 1 311 ? -38.656 -4.555 2.082 1 70.25 311 ASP B O 1
ATOM 11013 N N . ILE B 1 312 ? -39.25 -4.871 -0.084 1 79.38 312 ILE B N 1
ATOM 11014 C CA . ILE B 1 312 ? -38.375 -3.781 -0.519 1 79.38 312 ILE B CA 1
ATOM 11015 C C . ILE B 1 312 ? -39.219 -2.545 -0.827 1 79.38 312 ILE B C 1
ATOM 11017 O O . ILE B 1 312 ? -38.75 -1.624 -1.505 1 79.38 312 ILE B O 1
ATOM 11021 N N . SER B 1 313 ? -40.469 -2.58 -0.374 1 79.56 313 SER B N 1
ATOM 11022 C CA . SER B 1 313 ? -41.344 -1.454 -0.606 1 79.56 313 SER B CA 1
ATOM 11023 C C . SER B 1 313 ? -40.812 -0.173 0.016 1 79.56 313 SER B C 1
ATOM 11025 O O . SER B 1 313 ? -41 0.917 -0.53 1 79.56 313 SER B O 1
ATOM 11027 N N . ALA B 1 314 ? -40.188 -0.317 1.108 1 77.69 314 ALA B N 1
ATOM 11028 C CA . ALA B 1 314 ? -39.625 0.846 1.781 1 77.69 314 ALA B CA 1
ATOM 11029 C C . ALA B 1 314 ? -38.562 1.516 0.913 1 77.69 314 ALA B C 1
ATOM 11031 O O . ALA B 1 314 ? -38.438 2.742 0.911 1 77.69 314 ALA B O 1
ATOM 11032 N N . LEU B 1 315 ? -37.875 0.775 0.158 1 84.75 315 LEU B N 1
ATOM 11033 C CA . LEU B 1 315 ? -36.812 1.312 -0.706 1 84.75 315 LEU B CA 1
ATOM 11034 C C . LEU B 1 315 ? -37.406 2.021 -1.914 1 84.75 315 LEU B C 1
ATOM 11036 O O . LEU B 1 315 ? -36.875 3.008 -2.402 1 84.75 315 LEU B O 1
ATOM 11040 N N . VAL B 1 316 ? -38.5 1.456 -2.336 1 84.88 316 VAL B N 1
ATOM 11041 C CA . VAL B 1 316 ? -39.219 2.088 -3.439 1 84.88 316 VAL B CA 1
ATOM 11042 C C . VAL B 1 316 ? -39.656 3.484 -3.027 1 84.88 316 VAL B C 1
ATOM 11044 O O . VAL B 1 316 ? -39.594 4.434 -3.812 1 84.88 316 VAL B O 1
ATOM 11047 N N . GLU B 1 317 ? -40.094 3.6 -1.806 1 82.56 317 GLU B N 1
ATOM 11048 C CA . GLU B 1 317 ? -40.531 4.891 -1.293 1 82.56 317 GLU B CA 1
ATOM 11049 C C . GLU B 1 317 ? -39.375 5.879 -1.188 1 82.56 317 GLU B C 1
ATOM 11051 O O . GLU B 1 317 ? -39.562 7.082 -1.384 1 82.56 317 GLU B O 1
ATOM 11056 N N . ILE B 1 318 ? -38.344 5.41 -0.838 1 81.06 318 ILE B N 1
ATOM 11057 C CA . ILE B 1 318 ? -37.156 6.266 -0.739 1 81.06 318 ILE B CA 1
ATOM 11058 C C . ILE B 1 318 ? -36.781 6.777 -2.125 1 81.06 318 ILE B C 1
ATOM 11060 O O . ILE B 1 318 ? -36.438 7.949 -2.285 1 81.06 318 ILE B O 1
ATOM 11064 N N . GLU B 1 319 ? -36.844 5.875 -3.104 1 84.94 319 GLU B N 1
ATOM 11065 C CA . GLU B 1 319 ? -36.5 6.266 -4.469 1 84.94 319 GLU B CA 1
ATOM 11066 C C . GLU B 1 319 ? -37.438 7.34 -4.988 1 84.94 319 GLU B C 1
ATOM 11068 O O . GLU B 1 319 ? -37.062 8.172 -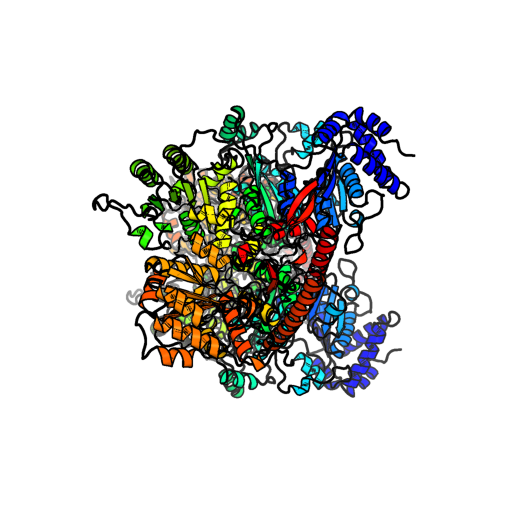5.812 1 84.94 319 GLU B O 1
ATOM 11073 N N . LYS B 1 320 ? -38.625 7.254 -4.531 1 79.56 320 LYS B N 1
ATOM 11074 C CA . LYS B 1 320 ? -39.625 8.234 -4.945 1 79.56 320 LYS B CA 1
ATOM 11075 C C . LYS B 1 320 ? -39.281 9.625 -4.414 1 79.56 320 LYS B C 1
ATOM 11077 O O . LYS B 1 320 ? -39.531 10.625 -5.09 1 79.56 320 LYS B O 1
ATOM 11082 N N . ASN B 1 321 ? -38.688 9.711 -3.26 1 79.56 321 ASN B N 1
ATOM 11083 C CA . ASN B 1 321 ? -38.5 10.977 -2.568 1 79.56 321 ASN B CA 1
ATOM 11084 C C . ASN B 1 321 ? -37.031 11.438 -2.656 1 79.56 321 ASN B C 1
ATOM 11086 O O . ASN B 1 321 ? -36.656 12.438 -2.045 1 79.56 321 ASN B O 1
ATOM 11090 N N . SER B 1 322 ? -36.281 10.648 -3.277 1 77.94 322 SER B N 1
ATOM 11091 C CA . SER B 1 322 ? -34.844 10.984 -3.385 1 77.94 322 SER B CA 1
ATOM 11092 C C . SER B 1 322 ? -34.312 10.625 -4.762 1 77.94 322 SER B C 1
ATOM 11094 O O . SER B 1 322 ? -34.875 9.781 -5.461 1 77.94 322 SER B O 1
ATOM 11096 N N . PRO B 1 323 ? -33.312 11.32 -5.25 1 80.19 323 PRO B N 1
ATOM 11097 C CA . PRO B 1 323 ? -32.719 11.008 -6.555 1 80.19 323 PRO B CA 1
ATOM 11098 C C . PRO B 1 323 ? -31.875 9.742 -6.527 1 80.19 323 PRO B C 1
ATOM 11100 O O . PRO B 1 323 ? -31.453 9.25 -7.578 1 80.19 323 PRO B O 1
ATOM 11103 N N . HIS B 1 324 ? -31.75 9.164 -5.41 1 85.75 324 HIS B N 1
ATOM 11104 C CA . HIS B 1 324 ? -30.922 7.973 -5.301 1 85.75 324 HIS B CA 1
ATOM 11105 C C . HIS B 1 324 ? -31.625 6.742 -5.852 1 85.75 324 HIS B C 1
ATOM 11107 O O . HIS B 1 324 ? -32.844 6.578 -5.648 1 85.75 324 HIS B O 1
ATOM 11113 N N . ARG B 1 325 ? -30.859 5.895 -6.625 1 86.25 325 ARG B N 1
ATOM 11114 C CA . ARG B 1 325 ? -31.391 4.645 -7.16 1 86.25 325 ARG B CA 1
ATOM 11115 C C . ARG B 1 325 ? -30.688 3.443 -6.539 1 86.25 325 ARG B C 1
ATOM 11117 O O . ARG B 1 325 ? -29.453 3.346 -6.594 1 86.25 325 ARG B O 1
ATOM 11124 N N . PHE B 1 326 ? -31.469 2.57 -5.988 1 88.75 326 PHE B N 1
ATOM 11125 C CA . PHE B 1 326 ? -30.922 1.35 -5.41 1 88.75 326 PHE B CA 1
ATOM 11126 C C . PHE B 1 326 ? -30.578 0.344 -6.5 1 88.75 326 PHE B C 1
ATOM 11128 O O . PHE B 1 326 ? -31.031 0.465 -7.637 1 88.75 326 PHE B O 1
ATOM 11135 N N . GLU B 1 327 ? -29.672 -0.605 -6.234 1 90.25 327 GLU B N 1
ATOM 11136 C CA . GLU B 1 327 ? -29.172 -1.528 -7.246 1 90.25 327 GLU B CA 1
ATOM 11137 C C . GLU B 1 327 ? -29.609 -2.959 -6.957 1 90.25 327 GLU B C 1
ATOM 11139 O O . GLU B 1 327 ? -29.234 -3.545 -5.945 1 90.25 327 GLU B O 1
ATOM 11144 N N . PHE B 1 328 ? -30.422 -3.516 -7.801 1 90.12 328 PHE B N 1
ATOM 11145 C CA . PHE B 1 328 ? -30.828 -4.914 -7.824 1 90.12 328 PHE B CA 1
ATOM 11146 C C . PHE B 1 328 ? -30.5 -5.555 -9.164 1 90.12 328 PHE B C 1
ATOM 11148 O O . PHE B 1 328 ? -30.109 -4.863 -10.109 1 90.12 328 PHE B O 1
ATOM 11155 N N . PHE B 1 329 ? -30.562 -6.891 -9.25 1 88.19 329 PHE B N 1
ATOM 11156 C CA . PHE B 1 329 ? -30.266 -7.605 -10.484 1 88.19 329 PHE B CA 1
ATOM 11157 C C . PHE B 1 329 ? -31.344 -8.641 -10.781 1 88.19 329 PHE B C 1
ATOM 11159 O O . PHE B 1 329 ? -32 -9.148 -9.867 1 88.19 329 PHE B O 1
ATOM 11166 N N . MET B 1 330 ? -31.547 -8.867 -12.055 1 86 330 MET B N 1
ATOM 11167 C CA . MET B 1 330 ? -32.469 -9.93 -12.469 1 86 330 MET B CA 1
ATOM 11168 C C . MET B 1 330 ? -31.797 -11.297 -12.359 1 86 330 MET B C 1
ATOM 11170 O O . MET B 1 330 ? -31 -11.672 -13.219 1 86 330 MET B O 1
ATOM 11174 N N . GLY B 1 331 ? -32.125 -11.977 -11.359 1 82.06 331 GLY B N 1
ATOM 11175 C CA . GLY B 1 331 ? -31.5 -13.273 -11.133 1 82.06 331 GLY B CA 1
ATOM 11176 C C . GLY B 1 331 ? -30.047 -13.188 -10.727 1 82.06 331 GLY B C 1
ATOM 11177 O O . GLY B 1 331 ? -29.547 -12.102 -10.406 1 82.06 331 GLY B O 1
ATOM 11178 N N . LEU B 1 332 ? -29.297 -14.242 -10.703 1 81.75 332 LEU B N 1
ATOM 11179 C CA . LEU B 1 332 ? -27.906 -14.305 -10.273 1 81.75 332 LEU B CA 1
ATOM 11180 C C . LEU B 1 332 ? -26.969 -13.977 -11.438 1 81.75 332 LEU B C 1
ATOM 11182 O O . LEU B 1 332 ? -25.828 -13.586 -11.227 1 81.75 332 LEU B O 1
ATOM 11186 N N . SER B 1 333 ? -27.422 -14.117 -12.664 1 77.5 333 SER B N 1
ATOM 11187 C CA . SER B 1 333 ? -26.578 -13.945 -13.836 1 77.5 333 SER B CA 1
ATOM 11188 C C . SER B 1 333 ? -26.703 -12.539 -14.414 1 77.5 333 SER B C 1
ATOM 11190 O O . SER B 1 333 ? -25.938 -12.148 -15.305 1 77.5 333 SER B O 1
ATOM 11192 N N . GLY B 1 334 ? -27.641 -11.773 -13.797 1 78.75 334 GLY B N 1
ATOM 11193 C CA . GLY B 1 334 ? -27.812 -10.414 -14.281 1 78.75 334 GLY B CA 1
ATOM 11194 C C . GLY B 1 334 ? -26.625 -9.516 -13.992 1 78.75 334 GLY B C 1
ATOM 11195 O O . GLY B 1 334 ? -26.047 -9.578 -12.906 1 78.75 334 GLY B O 1
ATOM 11196 N N . ASP B 1 335 ? -26.141 -8.672 -15.047 1 78.81 335 ASP B N 1
ATOM 11197 C CA . ASP B 1 335 ? -24.953 -7.844 -14.867 1 78.81 335 ASP B CA 1
ATOM 11198 C C . ASP B 1 335 ? -25.328 -6.367 -14.75 1 78.81 335 ASP B C 1
ATOM 11200 O O . ASP B 1 335 ? -24.531 -5.559 -14.266 1 78.81 335 ASP B O 1
ATOM 11204 N N . GLN B 1 336 ? -26.516 -6 -15.266 1 80.75 336 GLN B N 1
ATOM 11205 C CA . GLN B 1 336 ? -26.938 -4.605 -15.195 1 80.75 336 GLN B CA 1
ATOM 11206 C C . GLN B 1 336 ? -27.922 -4.387 -14.055 1 80.75 336 GLN B C 1
ATOM 11208 O O . GLN B 1 336 ? -28.938 -5.074 -13.961 1 80.75 336 GLN B O 1
ATOM 11213 N N . PRO B 1 337 ? -27.656 -3.467 -13.25 1 87.38 337 PRO B N 1
ATOM 11214 C CA . PRO B 1 337 ? -28.531 -3.232 -12.109 1 87.38 337 PRO B CA 1
ATOM 11215 C C . PRO B 1 337 ? -29.859 -2.602 -12.516 1 87.38 337 PRO B C 1
ATOM 11217 O O . PRO B 1 337 ? -29.938 -1.895 -13.523 1 87.38 337 PRO B O 1
ATOM 11220 N N . ILE B 1 338 ? -30.891 -2.904 -11.852 1 87.94 338 ILE B N 1
ATOM 11221 C CA . ILE B 1 338 ? -32.219 -2.277 -11.992 1 87.94 338 ILE B CA 1
ATOM 11222 C C . ILE B 1 338 ? -32.594 -1.57 -10.695 1 87.94 338 ILE B C 1
ATOM 11224 O O . ILE B 1 338 ? -32.094 -1.934 -9.617 1 87.94 338 ILE B O 1
ATOM 11228 N N . CYS B 1 339 ? -33.438 -0.573 -10.742 1 87.81 339 CYS B N 1
ATOM 11229 C CA . CYS B 1 339 ? -33.812 0.206 -9.57 1 87.81 339 CYS B CA 1
ATOM 11230 C C . CYS B 1 339 ? -34.812 -0.554 -8.711 1 87.81 339 CYS B C 1
ATOM 11232 O O . CYS B 1 339 ? -35.344 -1.585 -9.125 1 87.81 339 CYS B O 1
ATOM 11234 N N . ALA B 1 340 ? -35.094 -0.077 -7.465 1 86.56 340 ALA B N 1
ATOM 11235 C CA . ALA B 1 340 ? -35.938 -0.746 -6.5 1 86.56 340 ALA B CA 1
ATOM 11236 C C . ALA B 1 340 ? -37.375 -0.865 -7.035 1 86.56 340 ALA B C 1
ATOM 11238 O O . ALA B 1 340 ? -38.031 -1.879 -6.82 1 86.56 340 ALA B O 1
ATOM 11239 N N . ARG B 1 341 ? -37.875 0.135 -7.715 1 85.44 341 ARG B N 1
ATOM 11240 C CA . ARG B 1 341 ? -39.219 0.116 -8.266 1 85.44 341 ARG B CA 1
ATOM 11241 C C . ARG B 1 341 ? -39.375 -1.015 -9.281 1 85.44 341 ARG B C 1
ATOM 11243 O O . ARG B 1 341 ? -40.375 -1.768 -9.219 1 85.44 341 ARG B O 1
ATOM 11250 N N . THR B 1 342 ? -38.438 -1.072 -10.195 1 87.69 342 THR B N 1
ATOM 11251 C CA . THR B 1 342 ? -38.469 -2.117 -11.219 1 87.69 342 THR B CA 1
ATOM 11252 C C . THR B 1 342 ? -38.312 -3.496 -10.578 1 87.69 342 THR B C 1
ATOM 11254 O O . THR B 1 342 ? -39 -4.445 -10.969 1 87.69 342 THR B O 1
ATOM 11257 N N . ALA B 1 343 ? -37.406 -3.619 -9.648 1 88.12 343 ALA B N 1
ATOM 11258 C CA . ALA B 1 343 ? -37.188 -4.883 -8.953 1 88.12 343 ALA B CA 1
ATOM 11259 C C . ALA B 1 343 ? -38.469 -5.348 -8.242 1 88.12 343 ALA B C 1
ATOM 11261 O O . ALA B 1 343 ? -38.781 -6.531 -8.266 1 88.12 343 ALA B O 1
ATOM 11262 N N . TRP B 1 344 ? -39.062 -4.375 -7.598 1 86.06 344 TRP B N 1
ATOM 11263 C CA . TRP B 1 344 ? -40.312 -4.68 -6.891 1 86.06 344 TRP B CA 1
ATOM 11264 C C . TRP B 1 344 ? -41.375 -5.207 -7.852 1 86.06 344 TRP B C 1
ATOM 11266 O O . TRP B 1 344 ? -42 -6.223 -7.578 1 86.06 344 TRP B O 1
ATOM 11276 N N . ALA B 1 345 ? -41.625 -4.578 -8.953 1 85.25 345 ALA B N 1
ATOM 11277 C CA . ALA B 1 345 ? -42.594 -4.988 -9.961 1 85.25 345 ALA B CA 1
ATOM 11278 C C . ALA B 1 345 ? -42.219 -6.352 -10.547 1 85.25 345 ALA B C 1
ATOM 11280 O O . ALA B 1 345 ? -43.094 -7.199 -10.75 1 85.25 345 ALA B O 1
ATOM 11281 N N . TYR B 1 346 ? -41 -6.484 -10.898 1 87.38 346 TYR B N 1
ATOM 11282 C CA . TYR B 1 346 ? -40.5 -7.734 -11.461 1 87.38 346 TYR B CA 1
ATOM 11283 C C . TYR B 1 346 ? -40.719 -8.891 -10.484 1 87.38 346 TYR B C 1
ATOM 11285 O O . TYR B 1 346 ? -41.125 -9.984 -10.883 1 87.38 346 TYR B O 1
ATOM 11293 N N . GLY B 1 347 ? -40.406 -8.703 -9.227 1 85.56 347 GLY B N 1
ATOM 11294 C CA . GLY B 1 347 ? -40.594 -9.703 -8.195 1 85.56 347 GLY B CA 1
ATOM 11295 C C . GLY B 1 347 ? -42.062 -10.078 -7.996 1 85.56 347 GLY B C 1
ATOM 11296 O O . GLY B 1 347 ? -42.375 -11.25 -7.812 1 85.56 347 GLY B O 1
ATOM 11297 N N . LYS B 1 348 ? -42.875 -9.133 -8 1 82.31 348 LYS B N 1
ATOM 11298 C CA . LYS B 1 348 ? -44.312 -9.383 -7.84 1 82.31 348 LYS B CA 1
ATOM 11299 C C . LYS B 1 348 ? -44.844 -10.219 -8.992 1 82.31 348 LYS B C 1
ATOM 11301 O O . LYS B 1 348 ? -45.812 -10.969 -8.828 1 82.31 348 LYS B O 1
ATOM 11306 N N . ALA B 1 349 ? -44.219 -10.078 -10.109 1 85.38 349 ALA B N 1
ATOM 11307 C CA . ALA B 1 349 ? -44.625 -10.828 -11.289 1 85.38 349 ALA B CA 1
ATOM 11308 C C . ALA B 1 349 ? -44.031 -12.234 -11.281 1 85.38 349 ALA B C 1
ATOM 11310 O O . ALA B 1 349 ? -44.156 -12.977 -12.258 1 85.38 349 ALA B O 1
ATOM 11311 N N . GLY B 1 350 ? -43.25 -12.523 -10.273 1 81 350 GLY B N 1
ATOM 11312 C CA . GLY B 1 350 ? -42.719 -13.875 -10.141 1 81 350 GLY B CA 1
ATOM 11313 C C . GLY B 1 350 ? -41.25 -13.969 -10.484 1 81 350 GLY B C 1
ATOM 11314 O O . GLY B 1 350 ? -40.656 -15.062 -10.477 1 81 350 GLY B O 1
ATOM 11315 N N . GLY B 1 351 ? -40.656 -12.867 -10.867 1 85.62 351 GLY B N 1
ATOM 11316 C CA . GLY B 1 351 ? -39.25 -12.867 -11.156 1 85.62 351 GLY B CA 1
ATOM 11317 C C . GLY B 1 351 ? -38.375 -12.93 -9.914 1 85.62 351 GLY B C 1
ATOM 11318 O O . GLY B 1 351 ? -38.812 -12.5 -8.836 1 85.62 351 GLY B O 1
ATOM 11319 N N . ARG B 1 352 ? -37.188 -13.43 -10.055 1 88.25 352 ARG B N 1
ATOM 11320 C CA . ARG B 1 352 ? -36.25 -13.477 -8.938 1 88.25 352 ARG B CA 1
ATOM 11321 C C . ARG B 1 352 ? -35.25 -12.328 -9.016 1 88.25 352 ARG B C 1
ATOM 11323 O O . ARG B 1 352 ? -34.656 -12.086 -10.062 1 88.25 352 ARG B O 1
ATOM 11330 N N . ILE B 1 353 ? -35.125 -11.633 -7.945 1 88.31 353 ILE B N 1
ATOM 11331 C CA . ILE B 1 353 ? -34.219 -10.5 -7.906 1 88.31 353 ILE B CA 1
ATOM 11332 C C . ILE B 1 353 ? -33.031 -10.812 -6.961 1 88.31 353 ILE B C 1
ATOM 11334 O O . ILE B 1 353 ? -33.188 -11.641 -6.051 1 88.31 353 ILE B O 1
ATOM 11338 N N . SER B 1 354 ? -31.891 -10.258 -7.301 1 91 354 SER B N 1
ATOM 11339 C CA . SER B 1 354 ? -30.703 -10.422 -6.461 1 91 354 SER B CA 1
ATOM 11340 C C . SER B 1 354 ? -30.016 -9.078 -6.207 1 91 354 SER B C 1
ATOM 11342 O O . SER B 1 354 ? -30.406 -8.062 -6.785 1 91 354 SER B O 1
ATOM 11344 N N . HIS B 1 355 ? -29.219 -8.969 -5.242 1 90.81 355 HIS B N 1
ATOM 11345 C CA . HIS B 1 355 ? -28.344 -7.828 -4.984 1 90.81 355 HIS B CA 1
ATOM 11346 C C . HIS B 1 355 ? -26.922 -8.281 -4.695 1 90.81 355 HIS B C 1
ATOM 11348 O O . HIS B 1 355 ? -26.688 -9.438 -4.34 1 90.81 355 HIS B O 1
ATOM 11354 N N . ALA B 1 356 ? -26.016 -7.441 -4.898 1 91.62 356 ALA B N 1
ATOM 11355 C CA . ALA B 1 356 ? -24.609 -7.773 -4.688 1 91.62 356 ALA B CA 1
ATOM 11356 C C . ALA B 1 356 ? -24.266 -7.766 -3.203 1 91.62 356 ALA B C 1
ATOM 11358 O O . ALA B 1 356 ? -24.891 -7.047 -2.416 1 91.62 356 ALA B O 1
ATOM 11359 N N . LEU B 1 357 ? -23.453 -8.562 -2.793 1 93.81 357 LEU B N 1
ATOM 11360 C CA . LEU B 1 357 ? -22.812 -8.602 -1.48 1 93.81 357 LEU B CA 1
ATOM 11361 C C . LEU B 1 357 ? -21.297 -8.461 -1.603 1 93.81 357 LEU B C 1
ATOM 11363 O O . LEU B 1 357 ? -20.656 -9.266 -2.279 1 93.81 357 LEU B O 1
ATOM 11367 N N . SER B 1 358 ? -20.766 -7.41 -1.059 1 94.94 358 SER B N 1
ATOM 11368 C CA . SER B 1 358 ? -19.344 -7.137 -1.192 1 94.94 358 SER B CA 1
ATOM 11369 C C . SER B 1 358 ? -18.656 -7.121 0.167 1 94.94 358 SER B C 1
ATOM 11371 O O . SER B 1 358 ? -19.234 -6.668 1.157 1 94.94 358 SER B O 1
ATOM 11373 N N . VAL B 1 359 ? -17.484 -7.617 0.243 1 95.88 359 VAL B N 1
ATOM 11374 C CA . VAL B 1 359 ? -16.656 -7.562 1.441 1 95.88 359 VAL B CA 1
ATOM 11375 C C . VAL B 1 359 ? -15.57 -6.5 1.271 1 95.88 359 VAL B C 1
ATOM 11377 O O . VAL B 1 359 ? -14.758 -6.578 0.348 1 95.88 359 VAL B O 1
ATOM 11380 N N . TYR B 1 360 ? -15.594 -5.496 2.111 1 95.75 360 TYR B N 1
ATOM 11381 C CA . TYR B 1 360 ? -14.648 -4.387 2.037 1 95.75 360 TYR B CA 1
ATOM 11382 C C . TYR B 1 360 ? -13.609 -4.48 3.15 1 95.75 360 TYR B C 1
ATOM 11384 O O . TYR B 1 360 ? -13.945 -4.777 4.297 1 95.75 360 TYR B O 1
ATOM 11392 N N . SER B 1 361 ? -12.375 -4.387 2.818 1 95.5 361 SER B N 1
ATOM 11393 C CA . SER B 1 361 ? -11.273 -4.203 3.764 1 95.5 361 SER B CA 1
ATOM 11394 C C . SER B 1 361 ? -10.867 -2.738 3.859 1 95.5 361 SER B C 1
ATOM 11396 O O . SER B 1 361 ? -10.633 -2.084 2.842 1 95.5 361 SER B O 1
ATOM 11398 N N . CYS B 1 362 ? -10.883 -2.24 5.078 1 96.19 362 CYS B N 1
ATOM 11399 C CA . CYS B 1 362 ? -10.68 -0.81 5.281 1 96.19 362 CYS B CA 1
ATOM 11400 C C . CYS B 1 362 ? -9.531 -0.552 6.242 1 96.19 362 CYS B C 1
ATOM 11402 O O . CYS B 1 362 ? -9.469 -1.144 7.32 1 96.19 362 CYS B O 1
ATOM 11404 N N . GLN B 1 363 ? -8.594 0.313 5.887 1 92.94 363 GLN B N 1
ATOM 11405 C CA . GLN B 1 363 ? -7.469 0.719 6.715 1 92.94 363 GLN B CA 1
ATOM 11406 C C . GLN B 1 363 ? -7.363 2.24 6.797 1 92.94 363 GLN B C 1
ATOM 11408 O O . GLN B 1 363 ? -7.469 2.928 5.777 1 92.94 363 GLN B O 1
ATOM 11413 N N . LEU B 1 364 ? -7.164 2.75 7.965 1 93.88 364 LEU B N 1
ATOM 11414 C CA . LEU B 1 364 ? -7.129 4.191 8.18 1 93.88 364 LEU B CA 1
ATOM 11415 C C . LEU B 1 364 ? -5.887 4.809 7.543 1 93.88 364 LEU B C 1
ATOM 11417 O O . LEU B 1 364 ? -4.801 4.227 7.602 1 93.88 364 LEU B O 1
ATOM 11421 N N . ARG B 1 365 ? -6.152 5.988 6.98 1 91.06 365 ARG B N 1
ATOM 11422 C CA . ARG B 1 365 ? -5.039 6.867 6.637 1 91.06 365 ARG B CA 1
ATOM 11423 C C . ARG B 1 365 ? -4.531 7.613 7.863 1 91.06 365 ARG B C 1
ATOM 11425 O O . ARG B 1 365 ? -5.32 8.164 8.633 1 91.06 365 ARG B O 1
ATOM 11432 N N . GLN B 1 366 ? -3.311 7.684 8.078 1 89.94 366 GLN B N 1
ATOM 11433 C CA . GLN B 1 366 ? -2.77 8.43 9.211 1 89.94 366 GLN B CA 1
ATOM 11434 C C . GLN B 1 366 ? -3.604 8.211 10.469 1 89.94 366 GLN B C 1
ATOM 11436 O O . GLN B 1 366 ? -4.184 9.148 11.008 1 89.94 366 GLN B O 1
ATOM 11441 N N . PRO B 1 367 ? -3.639 7.047 10.953 1 90.44 367 PRO B N 1
ATOM 11442 C CA . PRO B 1 367 ? -4.582 6.598 11.984 1 90.44 367 PRO B CA 1
ATOM 11443 C C . PRO B 1 367 ? -4.57 7.488 13.219 1 90.44 367 PRO B C 1
ATOM 11445 O O . PRO B 1 367 ? -5.633 7.816 13.758 1 90.44 367 PRO B O 1
ATOM 11448 N N . ASN B 1 368 ? -3.432 7.957 13.727 1 88.06 368 ASN B N 1
ATOM 11449 C CA . ASN B 1 368 ? -3.369 8.781 14.93 1 88.06 368 ASN B CA 1
ATOM 11450 C C . ASN B 1 368 ? -4.02 10.141 14.711 1 88.06 368 ASN B C 1
ATOM 11452 O O . ASN B 1 368 ? -4.711 10.656 15.594 1 88.06 368 ASN B O 1
ATOM 11456 N N . GLN B 1 369 ? -3.771 10.703 13.562 1 92.81 369 GLN B N 1
ATOM 11457 C CA . GLN B 1 369 ? -4.359 12 13.242 1 92.81 369 GLN B CA 1
ATOM 11458 C C . GLN B 1 369 ? -5.871 11.891 13.07 1 92.81 369 GLN B C 1
ATOM 11460 O O . GLN B 1 369 ? -6.621 12.75 13.539 1 92.81 369 GLN B O 1
ATOM 11465 N N . VAL B 1 370 ? -6.312 10.828 12.398 1 95 370 VAL B N 1
ATOM 11466 C CA . VAL B 1 370 ? -7.746 10.633 12.211 1 95 370 VAL B CA 1
ATOM 11467 C C . VAL B 1 370 ? -8.414 10.414 13.57 1 95 370 VAL B C 1
ATOM 11469 O O . VAL B 1 370 ? -9.5 10.938 13.82 1 95 370 VAL B O 1
ATOM 11472 N N . LYS B 1 371 ? -7.797 9.672 14.438 1 93.56 371 LYS B N 1
ATOM 11473 C CA . LYS B 1 371 ? -8.32 9.469 15.789 1 93.56 371 LYS B CA 1
ATOM 11474 C C . LYS B 1 371 ? -8.453 10.789 16.531 1 93.56 371 LYS B C 1
ATOM 11476 O O . LYS B 1 371 ? -9.438 11.008 17.25 1 93.56 371 LYS B O 1
ATOM 11481 N N . THR B 1 372 ? -7.477 11.672 16.359 1 94 372 THR B N 1
ATOM 11482 C CA . THR B 1 372 ? -7.508 12.984 17 1 94 372 THR B CA 1
ATOM 11483 C C . THR B 1 372 ? -8.688 13.805 16.484 1 94 372 THR B C 1
ATOM 11485 O O . THR B 1 372 ? -9.375 14.469 17.266 1 94 372 THR B O 1
ATOM 11488 N N . ILE B 1 373 ? -8.938 13.742 15.227 1 96 373 ILE B N 1
ATOM 11489 C CA . ILE B 1 373 ? -10.047 14.469 14.617 1 96 373 ILE B CA 1
ATOM 11490 C C . ILE B 1 373 ? -11.367 13.969 15.195 1 96 373 ILE B C 1
ATOM 11492 O O . ILE B 1 373 ? -12.203 14.766 15.625 1 96 373 ILE B O 1
ATOM 11496 N N . PHE B 1 374 ? -11.508 12.695 15.289 1 95.62 374 PHE B N 1
ATOM 11497 C CA . PHE B 1 374 ? -12.773 12.141 15.742 1 95.62 374 PHE B CA 1
ATOM 11498 C C . PHE B 1 374 ? -12.945 12.32 17.25 1 95.62 374 PHE B C 1
ATOM 11500 O O . PHE B 1 374 ? -14.062 12.461 17.734 1 95.62 374 PHE B O 1
ATOM 11507 N N . GLU B 1 375 ? -11.891 12.305 17.984 1 93.5 375 GLU B N 1
ATOM 11508 C CA . GLU B 1 375 ? -11.969 12.625 19.406 1 93.5 375 GLU B CA 1
ATOM 11509 C C . GLU B 1 375 ? -12.477 14.047 19.625 1 93.5 375 GLU B C 1
ATOM 11511 O O . GLU B 1 375 ? -13.273 14.305 20.516 1 93.5 375 GLU B O 1
ATOM 11516 N N . PHE B 1 376 ? -12.008 15.008 18.797 1 95.12 376 PHE B N 1
ATOM 11517 C CA . PHE B 1 376 ? -12.461 16.391 18.859 1 95.12 376 PHE B CA 1
ATOM 11518 C C . PHE B 1 376 ? -13.953 16.484 18.547 1 95.12 376 PHE B C 1
ATOM 11520 O O . PHE B 1 376 ? -14.703 17.172 19.25 1 95.12 376 PHE B O 1
ATOM 11527 N N . LEU B 1 377 ? -14.352 15.742 17.547 1 93.5 377 LEU B N 1
ATOM 11528 C CA . LEU B 1 377 ? -15.742 15.789 17.109 1 93.5 377 LEU B CA 1
ATOM 11529 C C . LEU B 1 377 ? -16.656 15.188 18.172 1 93.5 377 LEU B C 1
ATOM 11531 O O . LEU B 1 377 ? -17.781 15.648 18.375 1 93.5 377 LEU B O 1
ATOM 11535 N N . LYS B 1 378 ? -16.188 14.234 18.828 1 89.62 378 LYS B N 1
ATOM 11536 C CA . LYS B 1 378 ? -16.984 13.562 19.844 1 89.62 378 LYS B CA 1
ATOM 11537 C C . LYS B 1 378 ? -17.141 14.438 21.078 1 89.62 378 LYS B C 1
ATOM 11539 O O . LYS B 1 378 ? -18.125 14.297 21.828 1 89.62 378 LYS B O 1
ATOM 11544 N N . ASN B 1 379 ? -16.234 15.289 21.203 1 85.75 379 ASN B N 1
ATOM 11545 C CA . ASN B 1 379 ? -16.234 16.141 22.391 1 85.75 379 ASN B CA 1
ATOM 11546 C C . ASN B 1 379 ? -16.969 17.453 22.141 1 85.75 379 ASN B C 1
ATOM 11548 O O . ASN B 1 379 ? -16.359 18.516 22.203 1 85.75 379 ASN B O 1
ATOM 11552 N N . GLY B 1 380 ? -18.266 17.375 21.812 1 79.81 380 GLY B N 1
ATOM 11553 C CA . GLY B 1 380 ? -19.078 18.578 21.797 1 79.81 380 GLY B CA 1
ATOM 11554 C C . GLY B 1 380 ? -19.297 19.125 20.391 1 79.81 380 GLY B C 1
ATOM 11555 O O . GLY B 1 380 ? -19.953 20.141 20.219 1 79.81 380 GLY B O 1
ATOM 11556 N N . TYR B 1 381 ? -18.734 18.5 19.375 1 88.44 381 TYR B N 1
ATOM 11557 C CA . TYR B 1 381 ? -18.844 19.031 18.016 1 88.44 381 TYR B CA 1
ATOM 11558 C C . TYR B 1 381 ? -19.406 17.969 17.062 1 88.44 381 TYR B C 1
ATOM 11560 O O . TYR B 1 381 ? -19 17.891 15.906 1 88.44 381 TYR B O 1
ATOM 11568 N N . HIS B 1 382 ? -20.234 17.203 17.531 1 84.38 382 HIS B N 1
ATOM 11569 C CA . HIS B 1 382 ? -20.766 16.062 16.797 1 84.38 382 HIS B CA 1
ATOM 11570 C C . HIS B 1 382 ? -21.516 16.531 15.555 1 84.38 382 HIS B C 1
ATOM 11572 O O . HIS B 1 382 ? -21.609 15.805 14.562 1 84.38 382 HIS B O 1
ATOM 11578 N N . GLU B 1 383 ? -21.969 17.766 15.562 1 82.19 383 GLU B N 1
ATOM 11579 C CA . GLU B 1 383 ? -22.734 18.297 14.445 1 82.19 383 GLU B CA 1
ATOM 11580 C C . GLU B 1 383 ? -21.875 18.453 13.195 1 82.19 383 GLU B C 1
ATOM 11582 O O . GLU B 1 383 ? -22.391 18.438 12.078 1 82.19 383 GLU B O 1
ATOM 11587 N N . ILE B 1 384 ? -20.625 18.516 13.438 1 89 384 ILE B N 1
ATOM 11588 C CA . ILE B 1 384 ? -19.703 18.734 12.328 1 89 384 ILE B CA 1
ATOM 11589 C C . ILE B 1 384 ? -19.406 17.406 11.633 1 89 384 ILE B C 1
ATOM 11591 O O . ILE B 1 384 ? -18.906 17.375 10.508 1 89 384 ILE B O 1
ATOM 11595 N N . SER B 1 385 ? -19.719 16.312 12.266 1 86.62 385 SER B N 1
ATOM 11596 C CA . SER B 1 385 ? -19.391 14.992 11.742 1 86.62 385 SER B CA 1
ATOM 11597 C C . SER B 1 385 ? -20 14.758 10.367 1 86.62 385 SER B C 1
ATOM 11599 O O . SER B 1 385 ? -19.422 14.086 9.523 1 86.62 385 SER B O 1
ATOM 11601 N N . SER B 1 386 ? -21.125 15.359 10.211 1 83.44 386 SER B N 1
ATOM 11602 C CA . SER B 1 386 ? -21.797 15.18 8.93 1 83.44 386 SER B CA 1
ATOM 11603 C C . SER B 1 386 ? -21.094 15.953 7.824 1 83.44 386 SER B C 1
ATOM 11605 O O . SER B 1 386 ? -21.172 15.586 6.648 1 83.44 386 SER B O 1
ATOM 11607 N N . SER B 1 387 ? -20.328 16.969 8.242 1 86.62 387 SER B N 1
ATOM 11608 C CA . SER B 1 387 ? -19.641 17.812 7.27 1 86.62 387 SER B CA 1
ATOM 11609 C C . SER B 1 387 ? -18.219 17.328 7.008 1 86.62 387 SER B C 1
ATOM 11611 O O . SER B 1 387 ? -17.578 17.734 6.031 1 86.62 387 SER B O 1
ATOM 11613 N N . LEU B 1 388 ? -17.797 16.484 7.824 1 91.5 388 LEU B N 1
ATOM 11614 C CA . LEU B 1 388 ? -16.438 16 7.672 1 91.5 388 LEU B CA 1
ATOM 11615 C C . LEU B 1 388 ? -16.297 15.141 6.418 1 91.5 388 LEU B C 1
ATOM 11617 O O . LEU B 1 388 ? -17.109 14.234 6.191 1 91.5 388 LEU B O 1
ATOM 11621 N N . ASP B 1 389 ? -15.383 15.43 5.555 1 92.5 389 ASP B N 1
ATOM 11622 C CA . ASP B 1 389 ? -15.125 14.664 4.34 1 92.5 389 ASP B CA 1
ATOM 11623 C C . ASP B 1 389 ? -13.625 14.422 4.152 1 92.5 389 ASP B C 1
ATOM 11625 O O . ASP B 1 389 ? -12.898 15.305 3.709 1 92.5 389 ASP B O 1
ATOM 11629 N N . LEU B 1 390 ? -13.172 13.227 4.395 1 94.94 390 LEU B N 1
ATOM 11630 C CA . LEU B 1 390 ? -11.766 12.852 4.258 1 94.94 390 LEU B CA 1
ATOM 11631 C C . LEU B 1 390 ? -11.562 11.961 3.039 1 94.94 390 LEU B C 1
ATOM 11633 O O . LEU B 1 390 ? -10.703 11.07 3.053 1 94.94 390 LEU B O 1
ATOM 11637 N N . SER B 1 391 ? -12.391 12.133 2.029 1 92.69 391 SER B N 1
ATOM 11638 C CA . SER B 1 391 ? -12.219 11.414 0.771 1 92.69 391 SER B CA 1
ATOM 11639 C C . SER B 1 391 ? -11.227 12.133 -0.142 1 92.69 391 SER B C 1
ATOM 11641 O O . SER B 1 391 ? -11.352 13.336 -0.364 1 92.69 391 SER B O 1
ATOM 11643 N N . PHE B 1 392 ? -10.203 11.398 -0.582 1 92.31 392 PHE B N 1
ATOM 11644 C CA . PHE B 1 392 ? -9.18 12.016 -1.424 1 92.31 392 PHE B CA 1
ATOM 11645 C C . PHE B 1 392 ? -8.945 11.188 -2.68 1 92.31 392 PHE B C 1
ATOM 11647 O O . PHE B 1 392 ? -8.953 9.953 -2.627 1 92.31 392 PHE B O 1
ATOM 11654 N N . GLU B 1 393 ? -8.781 11.781 -3.779 1 85.44 393 GLU B N 1
ATOM 11655 C CA . GLU B 1 393 ? -8.391 11.109 -5.016 1 85.44 393 GLU B CA 1
ATOM 11656 C C . GLU B 1 393 ? -6.879 10.891 -5.066 1 85.44 393 GLU B C 1
ATOM 11658 O O . GLU B 1 393 ? -6.41 9.898 -5.633 1 85.44 393 GLU B O 1
ATOM 11663 N N . ASP B 1 394 ? -6.215 11.828 -4.406 1 88.88 394 ASP B N 1
ATOM 11664 C CA . ASP B 1 394 ? -4.754 11.812 -4.375 1 88.88 394 ASP B CA 1
ATOM 11665 C C . ASP B 1 394 ? -4.234 11.664 -2.947 1 88.88 394 ASP B C 1
ATOM 11667 O O . ASP B 1 394 ? -4.582 12.453 -2.07 1 88.88 394 ASP B O 1
ATOM 11671 N N . ASP B 1 395 ? -3.393 10.727 -2.789 1 87.44 395 ASP B N 1
ATOM 11672 C CA . ASP B 1 395 ? -2.865 10.43 -1.46 1 87.44 395 ASP B CA 1
ATOM 11673 C C . ASP B 1 395 ? -1.994 11.578 -0.95 1 87.44 395 ASP B C 1
ATOM 11675 O O . ASP B 1 395 ? -1.902 11.805 0.259 1 87.44 395 ASP B O 1
ATOM 11679 N N . SER B 1 396 ? -1.385 12.305 -1.812 1 87.69 396 SER B N 1
ATOM 11680 C CA . SER B 1 396 ? -0.542 13.414 -1.397 1 87.69 396 SER B CA 1
ATOM 11681 C C . SER B 1 396 ? -1.365 14.516 -0.737 1 87.69 396 SER B C 1
ATOM 11683 O O . SER B 1 396 ? -0.894 15.188 0.185 1 87.69 396 SER B O 1
ATOM 11685 N N . VAL B 1 397 ? -2.59 14.695 -1.175 1 92.62 397 VAL B N 1
ATOM 11686 C CA . VAL B 1 397 ? -3.486 15.688 -0.585 1 92.62 397 VAL B CA 1
ATOM 11687 C C . VAL B 1 397 ? -3.92 15.227 0.805 1 92.62 397 VAL B C 1
ATOM 11689 O O . VAL B 1 397 ? -4.008 16.031 1.733 1 92.62 397 VAL B O 1
ATOM 11692 N N . ALA B 1 398 ? -4.172 13.922 0.961 1 93.5 398 ALA B N 1
ATOM 11693 C CA . ALA B 1 398 ? -4.531 13.359 2.26 1 93.5 398 ALA B CA 1
ATOM 11694 C C . ALA B 1 398 ? -3.396 13.523 3.266 1 93.5 398 ALA B C 1
ATOM 11696 O O . ALA B 1 398 ? -3.633 13.875 4.422 1 93.5 398 ALA B O 1
ATOM 11697 N N . ASP B 1 399 ? -2.172 13.375 2.816 1 89.5 399 ASP B N 1
ATOM 11698 C CA . ASP B 1 399 ? -0.985 13.445 3.662 1 89.5 399 ASP B CA 1
ATOM 11699 C C . ASP B 1 399 ? -0.782 14.859 4.215 1 89.5 399 ASP B C 1
ATOM 11701 O O . ASP B 1 399 ? -0.157 15.039 5.262 1 89.5 399 ASP B O 1
ATOM 11705 N N . GLU B 1 400 ? -1.299 15.773 3.533 1 92 400 GLU B N 1
ATOM 11706 C CA . GLU B 1 400 ? -1.163 17.156 3.973 1 92 400 GLU B CA 1
ATOM 11707 C C . GLU B 1 400 ? -2.387 17.609 4.766 1 92 400 GLU B C 1
ATOM 11709 O O . GLU B 1 400 ? -2.252 18.188 5.844 1 92 400 GLU B O 1
ATOM 11714 N N . LYS B 1 401 ? -3.545 17.312 4.348 1 94.62 401 LYS B N 1
ATOM 11715 C CA . LYS B 1 401 ? -4.77 17.844 4.922 1 94.62 401 LYS B CA 1
ATOM 11716 C C . LYS B 1 401 ? -5.086 17.203 6.27 1 94.62 401 LYS B C 1
ATOM 11718 O O . LYS B 1 401 ? -5.512 17.875 7.207 1 94.62 401 LYS B O 1
ATOM 11723 N N . ILE B 1 402 ? -4.941 15.906 6.398 1 94.88 402 ILE B N 1
ATOM 11724 C CA . ILE B 1 402 ? -5.344 15.188 7.605 1 94.88 402 ILE B CA 1
ATOM 11725 C C . ILE B 1 402 ? -4.516 15.672 8.789 1 94.88 402 ILE B C 1
ATOM 11727 O O . ILE B 1 402 ? -5.062 15.992 9.852 1 94.88 402 ILE B O 1
ATOM 11731 N N . PRO B 1 403 ? -3.23 15.812 8.656 1 93 403 PRO B N 1
ATOM 11732 C CA . PRO B 1 403 ? -2.459 16.344 9.781 1 93 403 PRO B CA 1
ATOM 11733 C C . PRO B 1 403 ? -2.854 17.781 10.141 1 93 403 PRO B C 1
ATOM 11735 O O . PRO B 1 403 ? -2.855 18.156 11.312 1 93 403 PRO B O 1
ATOM 11738 N N . ILE B 1 404 ? -3.201 18.594 9.211 1 95.06 404 ILE B N 1
ATOM 11739 C CA . ILE B 1 404 ? -3.611 19.969 9.461 1 95.06 404 ILE B CA 1
ATOM 11740 C C . ILE B 1 404 ? -4.91 19.984 10.258 1 95.06 404 ILE B C 1
ATOM 11742 O O . ILE B 1 404 ? -5.051 20.75 11.219 1 95.06 404 ILE B O 1
ATOM 11746 N N . LEU B 1 405 ? -5.801 19.172 9.836 1 95.75 405 LEU B N 1
ATOM 11747 C CA . LEU B 1 405 ? -7.07 19.078 10.547 1 95.75 405 LEU B CA 1
ATOM 11748 C C . LEU B 1 405 ? -6.859 18.594 11.977 1 95.75 405 LEU B C 1
ATOM 11750 O O . LEU B 1 405 ? -7.477 19.125 12.914 1 95.75 405 LEU B O 1
ATOM 11754 N N . ALA B 1 406 ? -6.016 17.594 12.109 1 95.56 406 ALA B N 1
ATOM 11755 C CA . ALA B 1 406 ? -5.711 17.094 13.445 1 95.56 406 ALA B CA 1
ATOM 11756 C C . ALA B 1 406 ? -5.059 18.172 14.297 1 95.56 406 ALA B C 1
ATOM 11758 O O . ALA B 1 406 ? -5.34 18.281 15.492 1 95.56 406 ALA B O 1
ATOM 11759 N N . TYR B 1 407 ? -4.199 18.953 13.703 1 94.56 407 TYR B N 1
ATOM 11760 C CA . TYR B 1 407 ? -3.514 20.031 14.406 1 94.56 407 TYR B CA 1
ATOM 11761 C C . TYR B 1 407 ? -4.5 21.109 14.852 1 94.56 407 TYR B C 1
ATOM 11763 O O . TYR B 1 407 ? -4.461 21.547 16 1 94.56 407 TYR B O 1
ATOM 11771 N N . ILE B 1 408 ? -5.352 21.5 13.961 1 95 408 ILE B N 1
ATOM 11772 C CA . ILE B 1 408 ? -6.359 22.516 14.289 1 95 408 ILE B CA 1
ATOM 11773 C C . ILE B 1 408 ? -7.273 21.984 15.391 1 95 408 ILE B C 1
ATOM 11775 O O . ILE B 1 408 ? -7.613 22.703 16.328 1 95 408 ILE B O 1
ATOM 11779 N N . ALA B 1 409 ? -7.645 20.719 15.297 1 95.56 409 ALA B N 1
ATOM 11780 C CA . ALA B 1 409 ? -8.469 20.094 16.328 1 95.56 409 ALA B CA 1
ATOM 11781 C C . ALA B 1 409 ? -7.781 20.141 17.688 1 95.56 409 ALA B C 1
ATOM 11783 O O . ALA B 1 409 ? -8.422 20.438 18.703 1 95.56 409 ALA B O 1
ATOM 11784 N N . THR B 1 410 ? -6.531 19.922 17.688 1 93.88 410 THR B N 1
ATOM 11785 C CA . THR B 1 410 ? -5.766 19.922 18.938 1 93.88 410 THR B CA 1
ATOM 11786 C C . THR B 1 410 ? -5.695 21.328 19.531 1 93.88 410 THR B C 1
ATOM 11788 O O . THR B 1 410 ? -5.895 21.5 20.734 1 93.88 410 THR B O 1
ATOM 11791 N N . ILE B 1 411 ? -5.465 22.312 18.688 1 92.69 411 ILE B N 1
ATOM 11792 C CA . ILE B 1 411 ? -5.371 23.688 19.141 1 92.69 411 ILE B CA 1
ATOM 11793 C C . ILE B 1 411 ? -6.715 24.141 19.719 1 92.69 411 ILE B C 1
ATOM 11795 O O . ILE B 1 411 ? -6.766 24.766 20.781 1 92.69 411 ILE B O 1
ATOM 11799 N N . LEU B 1 412 ? -7.754 23.812 19.016 1 93.5 412 LEU B N 1
ATOM 11800 C CA . LEU B 1 412 ? -9.086 24.25 19.438 1 93.5 412 LEU B CA 1
ATOM 11801 C C . LEU B 1 412 ? -9.523 23.516 20.688 1 93.5 412 LEU B C 1
ATOM 11803 O O . LEU B 1 412 ? -10.297 24.047 21.484 1 93.5 412 LEU B O 1
ATOM 11807 N N . LYS B 1 413 ? -9.008 22.328 20.906 1 91.75 413 LYS B N 1
ATOM 11808 C CA . LYS B 1 413 ? -9.359 21.547 22.078 1 91.75 413 LYS B CA 1
ATOM 11809 C C . LYS B 1 413 ? -8.562 22 23.297 1 91.75 413 LYS B C 1
ATOM 11811 O O . LYS B 1 413 ? -9.117 22.156 24.391 1 91.75 413 LYS B O 1
ATOM 11816 N N . GLU B 1 414 ? -7.281 22.234 23.125 1 88.88 414 GLU B N 1
ATOM 11817 C CA . GLU B 1 414 ? -6.367 22.469 24.234 1 88.88 414 GLU B CA 1
ATOM 11818 C C . GLU B 1 414 ? -6.352 23.938 24.641 1 88.88 414 GLU B C 1
ATOM 11820 O O . GLU B 1 414 ? -6.031 24.25 25.797 1 88.88 414 GLU B O 1
ATOM 11825 N N . SER B 1 415 ? -6.66 24.797 23.734 1 87.56 415 SER B N 1
ATOM 11826 C CA . SER B 1 415 ? -6.555 26.219 24.031 1 87.56 415 SER B CA 1
ATOM 11827 C C . SER B 1 415 ? -7.934 26.859 24.141 1 87.56 415 SER B C 1
ATOM 11829 O O . SER B 1 415 ? -8.797 26.641 23.297 1 87.56 415 SER B O 1
ATOM 11831 N N . SER B 1 416 ? -8.125 27.594 25.219 1 89.44 416 SER B N 1
ATOM 11832 C CA . SER B 1 416 ? -9.383 28.312 25.406 1 89.44 416 SER B CA 1
ATOM 11833 C C . SER B 1 416 ? -9.414 29.609 24.609 1 89.44 416 SER B C 1
ATOM 11835 O O . SER B 1 416 ? -10.477 30.172 24.375 1 89.44 416 SER B O 1
ATOM 11837 N N . PHE B 1 417 ? -8.297 30.141 24.312 1 90.75 417 PHE B N 1
ATOM 11838 C CA . PHE B 1 417 ? -8.18 31.375 23.531 1 90.75 417 PHE B CA 1
ATOM 11839 C C . PHE B 1 417 ? -6.934 31.344 22.656 1 90.75 417 PHE B C 1
ATOM 11841 O O . PHE B 1 417 ? -6.07 30.469 22.812 1 90.75 417 PHE B O 1
ATOM 11848 N N . PHE B 1 418 ? -6.816 32.219 21.656 1 90.56 418 PHE B N 1
ATOM 11849 C CA . PHE B 1 418 ? -5.641 32.312 20.797 1 90.56 418 PHE B CA 1
ATOM 11850 C C . PHE B 1 418 ? -4.625 33.281 21.406 1 90.56 418 PHE B C 1
ATOM 11852 O O . PHE B 1 418 ? -4.961 34.438 21.719 1 90.56 418 PHE B O 1
ATOM 11859 N N . PRO B 1 419 ? -3.445 32.906 21.547 1 87.88 419 PRO B N 1
ATOM 11860 C CA . PRO B 1 419 ? -2.436 33.75 22.188 1 87.88 419 PRO B CA 1
ATOM 11861 C C . PRO B 1 419 ? -1.976 34.906 21.312 1 87.88 419 PRO B C 1
ATOM 11863 O O . PRO B 1 419 ? -2.277 34.938 20.109 1 87.88 419 PRO B O 1
ATOM 11866 N N . TYR B 1 420 ? -1.297 35.812 22 1 88.81 420 TYR B N 1
ATOM 11867 C CA . TYR B 1 420 ? -0.714 36.938 21.297 1 88.81 420 TYR B CA 1
ATOM 11868 C C . TYR B 1 420 ? 0.366 36.5 20.312 1 88.81 420 TYR B C 1
ATOM 11870 O O . TYR B 1 420 ? 1.163 35.594 20.641 1 88.81 420 TYR B O 1
ATOM 11878 N N . GLU B 1 421 ? 0.296 37.062 19.125 1 89 421 GLU B N 1
ATOM 11879 C CA . GLU B 1 421 ? 1.319 36.812 18.109 1 89 421 GLU B CA 1
ATOM 11880 C C . GLU B 1 421 ? 2.102 38.062 17.797 1 89 421 GLU B C 1
ATOM 11882 O O . GLU B 1 421 ? 1.511 39.125 17.547 1 89 421 GLU B O 1
ATOM 11887 N N . PRO B 1 422 ? 3.438 37.938 17.781 1 90.69 422 PRO B N 1
ATOM 11888 C CA . PRO B 1 422 ? 4.223 39.125 17.391 1 90.69 422 PRO B CA 1
ATOM 11889 C C . PRO B 1 422 ? 3.984 39.531 15.938 1 90.69 422 PRO B C 1
ATOM 11891 O O . PRO B 1 422 ? 3.633 38.688 15.102 1 90.69 422 PRO B O 1
ATOM 11894 N N . PRO B 1 423 ? 4.168 40.781 15.664 1 92.44 423 PRO B N 1
ATOM 11895 C CA . PRO B 1 423 ? 3.973 41.281 14.297 1 92.44 423 PRO B CA 1
ATOM 11896 C C . PRO B 1 423 ? 4.902 40.594 13.289 1 92.44 423 PRO B C 1
ATOM 11898 O O . PRO B 1 423 ? 4.535 40.438 12.125 1 92.44 423 PRO B O 1
ATOM 11901 N N . ALA B 1 424 ? 6.125 40.219 13.766 1 94.56 424 ALA B N 1
ATOM 11902 C CA . ALA B 1 424 ? 7.066 39.562 12.875 1 94.56 424 ALA B CA 1
ATOM 11903 C C . ALA B 1 424 ? 6.527 38.188 12.438 1 94.56 424 ALA B C 1
ATOM 11905 O O . ALA B 1 424 ? 7.008 37.625 11.461 1 94.56 424 ALA B O 1
ATOM 11906 N N . GLY B 1 425 ? 5.578 37.719 13.117 1 94.06 425 GLY B N 1
ATOM 11907 C CA . GLY B 1 425 ? 5.039 36.375 12.891 1 94.06 425 GLY B CA 1
ATOM 11908 C C . GLY B 1 425 ? 5.113 35.469 14.117 1 94.06 425 GLY B C 1
ATOM 11909 O O . GLY B 1 425 ? 5.832 35.781 15.07 1 94.06 425 GLY B O 1
ATOM 11910 N N . ASN B 1 426 ? 4.332 34.406 14.102 1 93.31 426 ASN B N 1
ATOM 11911 C CA . ASN B 1 426 ? 4.379 33.406 15.164 1 93.31 426 ASN B CA 1
ATOM 11912 C C . ASN B 1 426 ? 5.805 32.938 15.414 1 93.31 426 ASN B C 1
ATOM 11914 O O . ASN B 1 426 ? 6.508 32.562 14.484 1 93.31 426 ASN B O 1
ATOM 11918 N N . LYS B 1 427 ? 6.258 33.062 16.656 1 92 427 LYS B N 1
ATOM 11919 C CA . LYS B 1 427 ? 7.637 32.719 16.984 1 92 427 LYS B CA 1
ATOM 11920 C C . LYS B 1 427 ? 7.938 31.266 16.609 1 92 427 LYS B C 1
ATOM 11922 O O . LYS B 1 427 ? 9.008 30.953 16.078 1 92 427 LYS B O 1
ATOM 11927 N N . ARG B 1 428 ? 7.039 30.375 16.969 1 91.69 428 ARG B N 1
ATOM 11928 C CA . ARG B 1 428 ? 7.23 28.969 16.609 1 91.69 428 ARG B CA 1
ATOM 11929 C C . ARG B 1 428 ? 7.34 28.797 15.102 1 91.69 428 ARG B C 1
ATOM 11931 O O . ARG B 1 428 ? 8.195 28.047 14.625 1 91.69 428 ARG B O 1
ATOM 11938 N N . PHE B 1 429 ? 6.473 29.422 14.383 1 95.56 429 PHE B N 1
ATOM 11939 C CA . PHE B 1 429 ? 6.484 29.328 12.93 1 95.56 429 PHE B CA 1
ATOM 11940 C C . PHE B 1 429 ? 7.809 29.828 12.359 1 95.56 429 PHE B C 1
ATOM 11942 O O . PHE B 1 429 ? 8.398 29.172 11.492 1 95.56 429 PHE B O 1
ATOM 11949 N N . ARG B 1 430 ? 8.32 30.953 12.789 1 96.69 430 ARG B N 1
ATOM 11950 C CA . ARG B 1 430 ? 9.594 31.516 12.344 1 96.69 430 ARG B CA 1
ATOM 11951 C C . ARG B 1 430 ? 10.75 30.562 12.672 1 96.69 430 ARG B C 1
ATOM 11953 O O . ARG B 1 430 ? 11.672 30.406 11.867 1 96.69 430 ARG B O 1
ATOM 11960 N N . ASN B 1 431 ? 10.641 29.984 13.844 1 94.44 431 ASN B N 1
ATOM 11961 C CA . ASN B 1 431 ? 11.648 29 14.219 1 94.44 431 ASN B CA 1
ATOM 11962 C C . ASN B 1 431 ? 11.625 27.781 13.281 1 94.44 431 ASN B C 1
ATOM 11964 O O . ASN B 1 431 ? 12.68 27.234 12.953 1 94.44 431 ASN B O 1
ATOM 11968 N N . LEU B 1 432 ? 10.5 27.344 12.938 1 95.12 432 LEU B N 1
ATOM 11969 C CA . LEU B 1 432 ? 10.359 26.203 12.039 1 95.12 432 LEU B CA 1
ATOM 11970 C C . LEU B 1 432 ? 10.945 26.531 10.672 1 95.12 432 LEU B C 1
ATOM 11972 O O . LEU B 1 432 ? 11.617 25.688 10.062 1 95.12 432 LEU B O 1
ATOM 11976 N N . ILE B 1 433 ? 10.695 27.703 10.172 1 96.38 433 ILE B N 1
ATOM 11977 C CA . ILE B 1 433 ? 11.273 28.125 8.898 1 96.38 433 ILE B CA 1
ATOM 11978 C C . ILE B 1 433 ? 12.797 28.125 8.992 1 96.38 433 ILE B C 1
ATOM 11980 O O . ILE B 1 433 ? 13.477 27.578 8.117 1 96.38 433 ILE B O 1
ATOM 11984 N N . ALA B 1 434 ? 13.297 28.719 10.055 1 95.69 434 ALA B N 1
ATOM 11985 C CA . ALA B 1 434 ? 14.734 28.797 10.258 1 95.69 434 ALA B CA 1
ATOM 11986 C C . ALA B 1 434 ? 15.344 27.406 10.359 1 95.69 434 ALA B C 1
ATOM 11988 O O . ALA B 1 434 ? 16.406 27.141 9.773 1 95.69 434 ALA B O 1
ATOM 11989 N N . SER B 1 435 ? 14.648 26.562 11.109 1 92.75 435 SER B N 1
ATOM 11990 C CA . SER B 1 435 ? 15.133 25.188 11.273 1 92.75 435 SER B CA 1
ATOM 11991 C C . SER B 1 435 ? 15.133 24.438 9.953 1 92.75 435 SER B C 1
ATOM 11993 O O . SER B 1 435 ? 16.031 23.625 9.688 1 92.75 435 SER B O 1
ATOM 11995 N N . PHE B 1 436 ? 14.133 24.625 9.195 1 94.19 436 PHE B N 1
ATOM 11996 C CA . PHE B 1 436 ? 14.07 23.984 7.887 1 94.19 436 PHE B CA 1
ATOM 11997 C C . PHE B 1 436 ? 15.242 24.422 7.012 1 94.19 436 PHE B C 1
ATOM 11999 O O . PHE B 1 436 ? 15.883 23.594 6.363 1 94.19 436 PHE B O 1
ATOM 12006 N N . MET B 1 437 ? 15.539 25.719 7.008 1 93.94 437 MET B N 1
ATOM 12007 C CA . MET B 1 437 ? 16.656 26.266 6.238 1 93.94 437 MET B CA 1
ATOM 12008 C C . MET B 1 437 ? 17.984 25.703 6.742 1 93.94 437 MET B C 1
ATOM 12010 O O . MET B 1 437 ? 18.891 25.422 5.953 1 93.94 437 MET B O 1
ATOM 12014 N N . LYS B 1 438 ? 18.047 25.562 7.965 1 90.75 438 LYS B N 1
ATOM 12015 C CA . LYS B 1 438 ? 19.266 25.062 8.586 1 90.75 438 LYS B CA 1
ATOM 12016 C C . LYS B 1 438 ? 19.469 23.578 8.273 1 90.75 438 LYS B C 1
ATOM 12018 O O . LYS B 1 438 ? 20.562 23.156 7.91 1 90.75 438 LYS B O 1
ATOM 12023 N N . THR B 1 439 ? 18.406 22.812 8.406 1 87.94 439 THR B N 1
ATOM 12024 C CA . THR B 1 439 ? 18.5 21.359 8.336 1 87.94 439 THR B CA 1
ATOM 12025 C C . THR B 1 439 ? 18.609 20.891 6.891 1 87.94 439 THR B C 1
ATOM 12027 O O . THR B 1 439 ? 19.422 20.031 6.57 1 87.94 439 THR B O 1
ATOM 12030 N N . TYR B 1 440 ? 17.844 21.406 6.027 1 89.31 440 TYR B N 1
ATOM 12031 C CA . TYR B 1 440 ? 17.766 20.891 4.664 1 89.31 440 TYR B CA 1
ATOM 12032 C C . TYR B 1 440 ? 18.734 21.641 3.746 1 89.31 440 TYR B C 1
ATOM 12034 O O . TYR B 1 440 ? 19.234 21.078 2.77 1 89.31 440 TYR B O 1
ATOM 12042 N N . HIS B 1 441 ? 19.016 22.906 4.086 1 90.56 441 HIS B N 1
ATOM 12043 C CA . HIS B 1 441 ? 19.812 23.719 3.168 1 90.56 441 HIS B CA 1
ATOM 12044 C C . HIS B 1 441 ? 21.094 24.203 3.84 1 90.56 441 HIS B C 1
ATOM 12046 O O . HIS B 1 441 ? 21.891 24.906 3.221 1 90.56 441 HIS B O 1
ATOM 12052 N N . HIS B 1 442 ? 21.344 23.938 5.145 1 88.56 442 HIS B N 1
ATOM 12053 C CA . HIS B 1 442 ? 22.578 24.188 5.898 1 88.56 442 HIS B CA 1
ATOM 12054 C C . HIS B 1 442 ? 22.812 25.688 6.043 1 88.56 442 HIS B C 1
ATOM 12056 O O . HIS B 1 442 ? 23.953 26.156 5.926 1 88.56 442 HIS B O 1
ATOM 12062 N N . ILE B 1 443 ? 21.75 26.453 6.137 1 92.38 443 ILE B N 1
ATOM 12063 C CA . ILE B 1 443 ? 21.828 27.891 6.375 1 92.38 443 ILE B CA 1
ATOM 12064 C C . ILE B 1 443 ? 21.531 28.188 7.844 1 92.38 443 ILE B C 1
ATOM 12066 O O . ILE B 1 443 ? 20.406 28 8.312 1 92.38 443 ILE B O 1
ATOM 12070 N N . PRO B 1 444 ? 22.469 28.641 8.516 1 92.12 444 PRO B N 1
ATOM 12071 C CA . PRO B 1 444 ? 22.297 28.828 9.961 1 92.12 444 PRO B CA 1
ATOM 12072 C C . PRO B 1 444 ? 21.469 30.062 10.312 1 92.12 444 PRO B C 1
ATOM 12074 O O . PRO B 1 444 ? 22 31.016 10.883 1 92.12 444 PRO B O 1
ATOM 12077 N N . LEU B 1 445 ? 20.172 30.016 10.141 1 93.75 445 LEU B N 1
ATOM 12078 C CA . LEU B 1 445 ? 19.234 31.094 10.453 1 93.75 445 LEU B CA 1
ATOM 12079 C C . LEU B 1 445 ? 18.578 30.859 11.805 1 93.75 445 LEU B C 1
ATOM 12081 O O . LEU B 1 445 ? 18.609 29.75 12.336 1 93.75 445 LEU B O 1
ATOM 12085 N N . ASN B 1 446 ? 18.125 31.844 12.359 1 92.88 446 ASN B N 1
ATOM 12086 C CA . ASN B 1 446 ? 17.25 31.797 13.523 1 92.88 446 ASN B CA 1
ATOM 12087 C C . ASN B 1 446 ? 15.977 32.625 13.297 1 92.88 446 ASN B C 1
ATOM 12089 O O . ASN B 1 446 ? 15.773 33.156 12.219 1 92.88 446 ASN B O 1
ATOM 12093 N N . ALA B 1 447 ? 15.172 32.656 14.289 1 94 447 ALA B N 1
ATOM 12094 C CA . ALA B 1 447 ? 13.867 33.281 14.156 1 94 447 ALA B CA 1
ATOM 12095 C C . ALA B 1 447 ? 14.023 34.781 13.906 1 94 447 ALA B C 1
ATOM 12097 O O . ALA B 1 447 ? 13.195 35.406 13.234 1 94 447 ALA B O 1
ATOM 12098 N N . ASP B 1 448 ? 15.102 35.406 14.359 1 93.62 448 ASP B N 1
ATOM 12099 C CA . ASP B 1 448 ? 15.297 36.844 14.25 1 93.62 448 ASP B CA 1
ATOM 12100 C C . ASP B 1 448 ? 15.844 37.219 12.875 1 93.62 448 ASP B C 1
ATOM 12102 O O . ASP B 1 448 ? 16.172 38.375 12.633 1 93.62 448 ASP B O 1
ATOM 12106 N N . ASN B 1 449 ? 15.891 36.25 12.016 1 96.69 449 ASN B N 1
ATOM 12107 C CA . ASN B 1 449 ? 16.25 36.531 10.633 1 96.69 449 ASN B CA 1
ATOM 12108 C C . ASN B 1 449 ? 15.031 36.5 9.719 1 96.69 449 ASN B C 1
ATOM 12110 O O . ASN B 1 449 ? 15.117 36.844 8.539 1 96.69 449 ASN B O 1
ATOM 12114 N N . VAL B 1 450 ? 13.945 36.062 10.312 1 97.56 450 VAL B N 1
ATOM 12115 C CA . VAL B 1 450 ? 12.781 35.781 9.477 1 97.56 450 VAL B CA 1
ATOM 12116 C C . VAL B 1 450 ? 11.625 36.688 9.883 1 97.56 450 VAL B C 1
ATOM 12118 O O . VAL B 1 450 ? 11.234 36.75 11.055 1 97.56 450 VAL B O 1
ATOM 12121 N N . VAL B 1 451 ? 11.016 37.375 8.93 1 97.62 451 VAL B N 1
ATOM 12122 C CA . VAL B 1 451 ? 9.82 38.188 9.156 1 97.62 451 VAL B CA 1
ATOM 12123 C C . VAL B 1 451 ? 8.688 37.688 8.266 1 97.62 451 VAL B C 1
ATOM 12125 O O . VAL B 1 451 ? 8.859 37.562 7.051 1 97.62 451 VAL B O 1
ATOM 12128 N N . VAL B 1 452 ? 7.562 37.438 8.82 1 97.44 452 VAL B N 1
ATOM 12129 C CA . VAL B 1 452 ? 6.445 36.812 8.109 1 97.44 452 VAL B CA 1
ATOM 12130 C C . VAL B 1 452 ? 5.488 37.906 7.621 1 97.44 452 VAL B C 1
ATOM 12132 O O . VAL B 1 452 ? 5.258 38.906 8.312 1 97.44 452 VAL B O 1
ATOM 12135 N N . PHE B 1 453 ? 5 37.812 6.438 1 96.44 453 PHE B N 1
ATOM 12136 C CA . PHE B 1 453 ? 4.027 38.688 5.801 1 96.44 453 PHE B CA 1
ATOM 12137 C C . PHE B 1 453 ? 2.834 37.906 5.289 1 96.44 453 PHE B C 1
ATOM 12139 O O . PHE B 1 453 ? 2.93 36.688 5.082 1 96.44 453 PHE B O 1
ATOM 12146 N N . PRO B 1 454 ? 1.727 38.469 5.117 1 93.81 454 PRO B N 1
ATOM 12147 C CA . PRO B 1 454 ? 0.536 37.75 4.637 1 93.81 454 PRO B CA 1
ATOM 12148 C C . PRO B 1 454 ? 0.722 37.188 3.24 1 93.81 454 PRO B C 1
ATOM 12150 O O . PRO B 1 454 ? 0.161 36.125 2.934 1 93.81 454 PRO B O 1
ATOM 12153 N N . SER B 1 455 ? 1.443 37.875 2.375 1 93.62 455 SER B N 1
ATOM 12154 C CA . SER B 1 455 ? 1.701 37.406 1.015 1 93.62 455 SER B CA 1
ATOM 12155 C C . SER B 1 455 ? 2.99 38 0.463 1 93.62 455 SER B C 1
ATOM 12157 O O . SER B 1 455 ? 3.531 38.969 1.032 1 93.62 455 SER B O 1
ATOM 12159 N N . ARG B 1 456 ? 3.365 37.5 -0.594 1 92.94 456 ARG B N 1
ATOM 12160 C CA . ARG B 1 456 ? 4.547 38 -1.289 1 92.94 456 ARG B CA 1
ATOM 12161 C C . ARG B 1 456 ? 4.324 39.438 -1.789 1 92.94 456 ARG B C 1
ATOM 12163 O O . ARG B 1 456 ? 5.223 40.25 -1.715 1 92.94 456 ARG B O 1
ATOM 12170 N N . ALA B 1 457 ? 3.174 39.688 -2.277 1 92.12 457 ALA B N 1
ATOM 12171 C CA . ALA B 1 457 ? 2.838 41.031 -2.795 1 92.12 457 ALA B CA 1
ATOM 12172 C C . ALA B 1 457 ? 2.879 42.062 -1.687 1 92.12 457 ALA B C 1
ATOM 12174 O O . ALA B 1 457 ? 3.393 43.156 -1.886 1 92.12 457 ALA B O 1
ATOM 12175 N N . VAL B 1 458 ? 2.346 41.75 -0.577 1 94.25 458 VAL B N 1
ATOM 12176 C CA . VAL B 1 458 ? 2.33 42.656 0.561 1 94.25 458 VAL B CA 1
ATOM 12177 C C . VAL B 1 458 ? 3.756 42.906 1.047 1 94.25 458 VAL B C 1
ATOM 12179 O O . VAL B 1 458 ? 4.113 44.031 1.399 1 94.25 458 VAL B O 1
ATOM 12182 N N . ALA B 1 459 ? 4.52 41.875 1.066 1 95.69 459 ALA B N 1
ATOM 12183 C CA . ALA B 1 459 ? 5.91 41.969 1.492 1 95.69 459 ALA B CA 1
ATOM 12184 C C . ALA B 1 459 ? 6.672 42.969 0.602 1 95.69 459 ALA B C 1
ATOM 12186 O O . ALA B 1 459 ? 7.414 43.812 1.098 1 95.69 459 ALA B O 1
ATOM 12187 N N . ILE B 1 460 ? 6.516 42.844 -0.678 1 95.25 460 ILE B N 1
ATOM 12188 C CA . ILE B 1 460 ? 7.215 43.688 -1.644 1 95.25 460 ILE B CA 1
ATOM 12189 C C . ILE B 1 460 ? 6.738 45.125 -1.512 1 95.25 460 ILE B C 1
ATOM 12191 O O . ILE B 1 460 ? 7.547 46.062 -1.477 1 95.25 460 ILE B O 1
ATOM 12195 N N . GLU B 1 461 ? 5.457 45.312 -1.426 1 94.44 461 GLU B N 1
ATOM 12196 C CA . GLU B 1 461 ? 4.914 46.656 -1.294 1 94.44 461 GLU B CA 1
ATOM 12197 C C . GLU B 1 461 ? 5.402 47.312 -0.012 1 94.44 461 GLU B C 1
ATOM 12199 O O . GLU B 1 461 ? 5.773 48.5 -0.022 1 94.44 461 GLU B O 1
ATOM 12204 N N . ASN B 1 462 ? 5.332 46.594 1.071 1 94.5 462 ASN B N 1
ATOM 12205 C CA . ASN B 1 462 ? 5.781 47.125 2.35 1 94.5 462 ASN B CA 1
ATOM 12206 C C . ASN B 1 462 ? 7.262 47.5 2.316 1 94.5 462 ASN B C 1
ATOM 12208 O O . ASN B 1 462 ? 7.672 48.531 2.881 1 94.5 462 ASN B O 1
ATOM 12212 N N . ALA B 1 463 ? 8.023 46.656 1.669 1 94.94 463 ALA B N 1
ATOM 12213 C CA . ALA B 1 463 ? 9.453 46.938 1.544 1 94.94 463 ALA B CA 1
ATOM 12214 C C . ALA B 1 463 ? 9.688 48.219 0.733 1 94.94 463 ALA B C 1
ATOM 12216 O O . ALA B 1 463 ? 10.539 49.031 1.089 1 94.94 463 ALA B O 1
ATOM 12217 N N . LEU B 1 464 ? 8.992 48.375 -0.318 1 93.88 464 LEU B N 1
ATOM 12218 C CA . LEU B 1 464 ? 9.148 49.531 -1.176 1 93.88 464 LEU B CA 1
ATOM 12219 C C . LEU B 1 464 ? 8.688 50.812 -0.458 1 93.88 464 LEU B C 1
ATOM 12221 O O . LEU B 1 464 ? 9.258 51.875 -0.654 1 93.88 464 LEU B O 1
ATOM 12225 N N . ARG B 1 465 ? 7.688 50.688 0.377 1 93.19 465 ARG B N 1
ATOM 12226 C CA . ARG B 1 465 ? 7.207 51.844 1.134 1 93.19 465 ARG B CA 1
ATOM 12227 C C . ARG B 1 465 ? 8.188 52.219 2.242 1 93.19 465 ARG B C 1
ATOM 12229 O O . ARG B 1 465 ? 8.32 53.406 2.586 1 93.19 465 ARG B O 1
ATOM 12236 N N . LEU B 1 466 ? 8.742 51.219 2.793 1 94.88 466 LEU B N 1
ATOM 12237 C CA . LEU B 1 466 ? 9.727 51.438 3.844 1 94.88 466 LEU B CA 1
ATOM 12238 C C . LEU B 1 466 ? 10.883 52.281 3.328 1 94.88 466 LEU B C 1
ATOM 12240 O O . LEU B 1 466 ? 11.336 53.219 4.012 1 94.88 466 LEU B O 1
ATOM 12244 N N . PHE B 1 467 ? 11.352 52.062 2.072 1 94.12 467 PHE B N 1
ATOM 12245 C CA . PHE B 1 467 ? 12.523 52.719 1.518 1 94.12 467 PHE B CA 1
ATOM 12246 C C . PHE B 1 467 ? 12.102 53.875 0.625 1 94.12 467 PHE B C 1
ATOM 12248 O O . PHE B 1 467 ? 12.828 54.875 0.499 1 94.12 467 PHE B O 1
ATOM 12255 N N . SER B 1 468 ? 11 53.812 -0.007 1 91.56 468 SER B N 1
ATOM 12256 C CA . SER B 1 468 ? 10.453 54.781 -0.934 1 91.56 468 SER B CA 1
ATOM 12257 C C . SER B 1 468 ? 11.516 55.281 -1.908 1 91.56 468 SER B C 1
ATOM 12259 O O . SER B 1 468 ? 11.82 56.469 -1.956 1 91.56 468 SER B O 1
ATOM 12261 N N . PRO B 1 469 ? 12.023 54.438 -2.711 1 92.5 469 PRO B N 1
ATOM 12262 C CA . PRO B 1 469 ? 13.07 54.844 -3.66 1 92.5 469 PRO B CA 1
ATOM 12263 C C . PRO B 1 469 ? 12.539 55.75 -4.77 1 92.5 469 PRO B C 1
ATOM 12265 O O . PRO B 1 469 ? 11.383 55.625 -5.18 1 92.5 469 PRO B O 1
ATOM 12268 N N . ARG B 1 470 ? 13.398 56.562 -5.238 1 89.38 470 ARG B N 1
ATOM 12269 C CA . ARG B 1 470 ? 13.039 57.375 -6.402 1 89.38 470 ARG B CA 1
ATOM 12270 C C . ARG B 1 470 ? 12.859 56.469 -7.637 1 89.38 470 ARG B C 1
ATOM 12272 O O . ARG B 1 470 ? 11.961 56.719 -8.453 1 89.38 470 ARG B O 1
ATOM 12279 N N . LEU B 1 471 ? 13.758 55.531 -7.68 1 90.94 471 LEU B N 1
ATOM 12280 C CA . LEU B 1 471 ? 13.703 54.594 -8.781 1 90.94 471 LEU B CA 1
ATOM 12281 C C . LEU B 1 471 ? 13.93 53.156 -8.273 1 90.94 471 LEU B C 1
ATOM 12283 O O . LEU B 1 471 ? 14.891 52.906 -7.547 1 90.94 471 LEU B O 1
ATOM 12287 N N . ALA B 1 472 ? 13.016 52.281 -8.641 1 94 472 ALA B N 1
ATOM 12288 C CA . ALA B 1 472 ? 13.141 50.875 -8.352 1 94 472 ALA B CA 1
ATOM 12289 C C . ALA B 1 472 ? 12.914 50.031 -9.609 1 94 472 ALA B C 1
ATOM 12291 O O . ALA B 1 472 ? 12.109 50.406 -10.469 1 94 472 ALA B O 1
ATOM 12292 N N . ILE B 1 473 ? 13.656 49 -9.734 1 93.75 473 ILE B N 1
ATOM 12293 C CA . ILE B 1 473 ? 13.43 48.031 -10.789 1 93.75 473 ILE B CA 1
ATOM 12294 C C . ILE B 1 473 ? 12.805 46.75 -10.203 1 93.75 473 ILE B C 1
ATOM 12296 O O . ILE B 1 473 ? 13.32 46.188 -9.234 1 93.75 473 ILE B O 1
ATOM 12300 N N . VAL B 1 474 ? 11.695 46.406 -10.734 1 94 474 VAL B N 1
ATOM 12301 C CA . VAL B 1 474 ? 10.992 45.219 -10.234 1 94 474 VAL B CA 1
ATOM 12302 C C . VAL B 1 474 ? 10.727 44.25 -11.375 1 94 474 VAL B C 1
ATOM 12304 O O . VAL B 1 474 ? 10.383 44.656 -12.484 1 94 474 VAL B O 1
ATOM 12307 N N . ASP B 1 475 ? 10.961 43.031 -11.086 1 93.06 475 ASP B N 1
ATOM 12308 C CA . ASP B 1 475 ? 10.648 41.938 -12 1 93.06 475 ASP B CA 1
ATOM 12309 C C . ASP B 1 475 ? 9.203 42.031 -12.492 1 93.06 475 ASP B C 1
ATOM 12311 O O . ASP B 1 475 ? 8.289 42.281 -11.703 1 93.06 475 ASP B O 1
ATOM 12315 N N . GLU B 1 476 ? 8.961 41.844 -13.781 1 88.31 476 GLU B N 1
ATOM 12316 C CA . GLU B 1 476 ? 7.66 42.031 -14.422 1 88.31 476 GLU B CA 1
ATOM 12317 C C . GLU B 1 476 ? 6.621 41.062 -13.828 1 88.31 476 GLU B C 1
ATOM 12319 O O . GLU B 1 476 ? 5.43 41.406 -13.781 1 88.31 476 GLU B O 1
ATOM 12324 N N . HIS B 1 477 ? 6.992 39.938 -13.367 1 88.69 477 HIS B N 1
ATOM 12325 C CA . HIS B 1 477 ? 6.059 38.969 -12.82 1 88.69 477 HIS B CA 1
ATOM 12326 C C . HIS B 1 477 ? 5.637 39.344 -11.398 1 88.69 477 HIS B C 1
ATOM 12328 O O . HIS B 1 477 ? 4.695 38.75 -10.852 1 88.69 477 HIS B O 1
ATOM 12334 N N . LEU B 1 478 ? 6.305 40.344 -10.805 1 91.5 478 LEU B N 1
ATOM 12335 C CA . LEU B 1 478 ? 6.043 40.719 -9.414 1 91.5 478 LEU B CA 1
ATOM 12336 C C . LEU B 1 478 ? 5.359 42.094 -9.344 1 91.5 478 LEU B C 1
ATOM 12338 O O . LEU B 1 478 ? 5.086 42.594 -8.258 1 91.5 478 LEU B O 1
ATOM 12342 N N . THR B 1 479 ? 5.047 42.656 -10.477 1 89.19 479 THR B N 1
ATOM 12343 C CA . THR B 1 479 ? 4.531 44.031 -10.5 1 89.19 479 THR B CA 1
ATOM 12344 C C . THR B 1 479 ? 3.008 44.031 -10.523 1 89.19 479 THR B C 1
ATOM 12346 O O . THR B 1 479 ? 2.377 45.062 -10.273 1 89.19 479 THR B O 1
ATOM 12349 N N . ARG B 1 480 ? 2.432 42.938 -10.812 1 82.38 480 ARG B N 1
ATOM 12350 C CA . ARG B 1 480 ? 0.992 42.844 -11.039 1 82.38 480 ARG B CA 1
ATOM 12351 C C . ARG B 1 480 ? 0.221 43.375 -9.828 1 82.38 480 ARG B C 1
ATOM 12353 O O . ARG B 1 480 ? -0.886 43.906 -9.977 1 82.38 480 ARG B O 1
ATOM 12360 N N . HIS B 1 481 ? 0.803 43.344 -8.648 1 83.12 481 HIS B N 1
ATOM 12361 C CA . HIS B 1 481 ? 0.043 43.688 -7.461 1 83.12 481 HIS B CA 1
ATOM 12362 C C . HIS B 1 481 ? 0.592 44.969 -6.824 1 83.12 481 HIS B C 1
ATOM 12364 O O . HIS B 1 481 ? 0.284 45.281 -5.672 1 83.12 481 HIS B O 1
ATOM 12370 N N . LEU B 1 482 ? 1.326 45.688 -7.523 1 88.62 482 LEU B N 1
ATOM 12371 C CA . LEU B 1 482 ? 1.829 46.969 -7.035 1 88.62 482 LEU B CA 1
ATOM 12372 C C . LEU B 1 482 ? 0.919 48.094 -7.465 1 88.62 482 LEU B C 1
ATOM 12374 O O . LEU B 1 482 ? 0.18 47.969 -8.445 1 88.62 482 LEU B O 1
ATOM 12378 N N . PRO B 1 483 ? 0.856 49.156 -6.715 1 86.62 483 PRO B N 1
ATOM 12379 C CA . PRO B 1 483 ? 0.03 50.312 -7.09 1 86.62 483 PRO B CA 1
ATOM 12380 C C . PRO B 1 483 ? 0.305 50.812 -8.508 1 86.62 483 PRO B C 1
ATOM 12382 O O . PRO B 1 483 ? 1.466 50.938 -8.906 1 86.62 483 PRO B O 1
ATOM 12385 N N . ARG B 1 484 ? -0.657 51.125 -9.219 1 83.31 484 ARG B N 1
ATOM 12386 C CA . ARG B 1 484 ? -0.557 51.531 -10.617 1 83.31 484 ARG B CA 1
ATOM 12387 C C . ARG B 1 484 ? 0.221 52.812 -10.773 1 83.31 484 ARG B C 1
ATOM 12389 O O . ARG B 1 484 ? 0.934 53 -11.758 1 83.31 484 ARG B O 1
ATOM 12396 N N . GLN B 1 485 ? 0.125 53.656 -9.867 1 84.19 485 GLN B N 1
ATOM 12397 C CA . GLN B 1 485 ? 0.772 54.969 -9.914 1 84.19 485 GLN B CA 1
ATOM 12398 C C . GLN B 1 485 ? 2.293 54.844 -9.922 1 84.19 485 GLN B C 1
ATOM 12400 O O . GLN B 1 485 ? 2.996 55.688 -10.484 1 84.19 485 GLN B O 1
ATOM 12405 N N . TRP B 1 486 ? 2.736 53.781 -9.281 1 88.19 486 TRP B N 1
ATOM 12406 C CA . TRP B 1 486 ? 4.176 53.562 -9.227 1 88.19 486 TRP B CA 1
ATOM 12407 C C . TRP B 1 486 ? 4.715 53.156 -10.594 1 88.19 486 TRP B C 1
ATOM 12409 O O . TRP B 1 486 ? 5.883 53.375 -10.906 1 88.19 486 TRP B O 1
ATOM 12419 N N . LEU B 1 487 ? 3.91 52.562 -11.344 1 81.56 487 LEU B N 1
ATOM 12420 C CA . LEU B 1 487 ? 4.316 51.969 -12.625 1 81.56 487 LEU B CA 1
ATOM 12421 C C . LEU B 1 487 ? 4.211 53 -13.742 1 81.56 487 LEU B C 1
ATOM 12423 O O . LEU B 1 487 ? 4.891 52.906 -14.758 1 81.56 487 LEU B O 1
ATOM 12427 N N . THR B 1 488 ? 3.379 54 -13.594 1 69.62 488 THR B N 1
ATOM 12428 C CA . THR B 1 488 ? 3.09 54.938 -14.688 1 69.62 488 THR B CA 1
ATOM 12429 C C . THR B 1 488 ? 3.857 56.25 -14.508 1 69.62 488 THR B C 1
ATOM 12431 O O . THR B 1 488 ? 3.99 57.031 -15.445 1 69.62 488 THR B O 1
ATOM 12434 N N . SER B 1 489 ? 4.336 56.531 -13.328 1 62.69 489 SER B N 1
ATOM 12435 C CA . SER B 1 489 ? 4.988 57.812 -13.086 1 62.69 489 SER B CA 1
ATOM 12436 C C . SER B 1 489 ? 6.383 57.844 -13.695 1 62.69 489 SER B C 1
ATOM 12438 O O . SER B 1 489 ? 7.188 56.938 -13.484 1 62.69 489 SER B O 1
ATOM 12440 N N . LEU B 1 490 ? 6.562 58.094 -14.984 1 58.34 490 LEU B N 1
ATOM 12441 C CA . LEU B 1 490 ? 7.91 58.25 -15.508 1 58.34 490 LEU B CA 1
ATOM 12442 C C . LEU B 1 490 ? 8.352 59.719 -15.383 1 58.34 490 LEU B C 1
ATOM 12444 O O . LEU B 1 490 ? 7.723 60.625 -15.953 1 58.34 490 LEU B O 1
ATOM 12448 N N . VAL B 1 491 ? 8.797 60.125 -14.258 1 49.66 491 VAL B N 1
ATOM 12449 C CA . VAL B 1 491 ? 9.367 61.469 -14.281 1 49.66 491 VAL B CA 1
ATOM 12450 C C . VAL B 1 491 ? 10.336 61.625 -15.445 1 49.66 491 VAL B C 1
ATOM 12452 O O . VAL B 1 491 ? 11.445 61.094 -15.406 1 49.66 491 VAL B O 1
ATOM 12455 N N . ILE B 1 492 ? 9.953 61.531 -16.672 1 43.5 492 ILE B N 1
ATOM 12456 C CA . ILE B 1 492 ? 10.812 61.906 -17.781 1 43.5 492 ILE B CA 1
ATOM 12457 C C . ILE B 1 492 ? 11.352 63.312 -17.562 1 43.5 492 ILE B C 1
ATOM 12459 O O . ILE B 1 492 ? 10.656 64.188 -17.031 1 43.5 492 ILE B O 1
ATOM 12463 N N . GLU B 1 493 ? 12.562 63.469 -17.688 1 42.78 493 GLU B N 1
ATOM 12464 C CA . GLU B 1 493 ? 13.328 64.688 -17.531 1 42.78 493 GLU B CA 1
ATOM 12465 C C . GLU B 1 493 ? 12.516 65.938 -17.953 1 42.78 493 GLU B C 1
ATOM 12467 O O . GLU B 1 493 ? 12.992 67.062 -17.875 1 42.78 493 GLU B O 1
ATOM 12472 N N . SER B 1 494 ? 11.555 65.75 -18.922 1 36.31 494 SER B N 1
ATOM 12473 C CA . SER B 1 494 ? 11.336 67.062 -19.516 1 36.31 494 SER B CA 1
ATOM 12474 C C . SER B 1 494 ? 10.898 68.125 -18.469 1 36.31 494 SER B C 1
ATOM 12476 O O . SER B 1 494 ? 11.086 69.312 -18.656 1 36.31 494 SER B O 1
ATOM 12478 N N . THR B 1 495 ? 9.602 68 -18.016 1 36.28 495 THR B N 1
ATOM 12479 C CA . THR B 1 495 ? 8.992 69.25 -17.641 1 36.28 495 THR B CA 1
ATOM 12480 C C . THR B 1 495 ? 9.664 69.812 -16.406 1 36.28 495 THR B C 1
ATOM 12482 O O . THR B 1 495 ? 10.055 69.125 -15.5 1 36.28 495 THR B O 1
ATOM 12485 N N . GLY B 1 496 ? 10.406 71 -16.5 1 34.91 496 GLY B N 1
ATOM 12486 C CA . GLY B 1 496 ? 11.008 72.062 -15.719 1 34.91 496 GLY B CA 1
ATOM 12487 C C . GLY B 1 496 ? 10.43 72.125 -14.32 1 34.91 496 GLY B C 1
ATOM 12488 O O . GLY B 1 496 ? 10.586 73.188 -13.656 1 34.91 496 GLY B O 1
ATOM 12489 N N . SER B 1 497 ? 9.188 71.688 -14.227 1 36.56 497 SER B N 1
ATOM 12490 C CA . SER B 1 497 ? 8.727 72.188 -12.938 1 36.56 497 SER B CA 1
ATOM 12491 C C . SER B 1 497 ? 9.664 71.75 -11.812 1 36.56 497 SER B C 1
ATOM 12493 O O . SER B 1 497 ? 10.141 70.562 -11.805 1 36.56 497 SER B O 1
ATOM 12495 N N . ASP B 1 498 ? 10.492 72.688 -11.281 1 37.69 498 ASP B N 1
ATOM 12496 C CA . ASP B 1 498 ? 11.477 72.812 -10.211 1 37.69 498 ASP B CA 1
ATOM 12497 C C . ASP B 1 498 ? 11.156 71.812 -9.07 1 37.69 498 ASP B C 1
ATOM 12499 O O . ASP B 1 498 ? 11.93 71.688 -8.125 1 37.69 498 ASP B O 1
ATOM 12503 N N . ASN B 1 499 ? 9.891 71.875 -8.508 1 38.03 499 ASN B N 1
ATOM 12504 C CA . ASN B 1 499 ? 9.797 71.25 -7.211 1 38.03 499 ASN B CA 1
ATOM 12505 C C . ASN B 1 499 ? 9.734 69.688 -7.355 1 38.03 499 ASN B C 1
ATOM 12507 O O . ASN B 1 499 ? 8.695 69.188 -7.711 1 38.03 499 ASN B O 1
ATOM 12511 N N . PRO B 1 500 ? 10.766 69 -7.84 1 42.38 500 PRO B N 1
ATOM 12512 C CA . PRO B 1 500 ? 10.672 67.562 -7.746 1 42.38 500 PRO B CA 1
ATOM 12513 C C . PRO B 1 500 ? 9.906 67.125 -6.504 1 42.38 500 PRO B C 1
ATOM 12515 O O . PRO B 1 500 ? 10.289 67.438 -5.379 1 42.38 500 PRO B O 1
ATOM 12518 N N . SER B 1 501 ? 8.727 67.125 -6.52 1 44.41 501 SER B N 1
ATOM 12519 C CA . SER B 1 501 ? 8.016 66.562 -5.355 1 44.41 501 SER B CA 1
ATOM 12520 C C . SER B 1 501 ? 8.695 65.312 -4.809 1 44.41 501 SER B C 1
ATOM 12522 O O . SER B 1 501 ? 8.914 64.375 -5.543 1 44.41 501 SER B O 1
ATOM 12524 N N . GLU B 1 502 ? 9.672 65.375 -3.91 1 49.84 502 GLU B N 1
ATOM 12525 C CA . GLU B 1 502 ? 10.531 64.5 -3.1 1 49.84 502 GLU B CA 1
ATOM 12526 C C . GLU B 1 502 ? 9.922 63.125 -2.92 1 49.84 502 GLU B C 1
ATOM 12528 O O . GLU B 1 502 ? 10.648 62.125 -2.699 1 49.84 502 GLU B O 1
ATOM 12533 N N . ASP B 1 503 ? 8.656 62.812 -2.984 1 58.91 503 ASP B N 1
ATOM 12534 C CA . ASP B 1 503 ? 8.172 61.531 -2.439 1 58.91 503 ASP B CA 1
ATOM 12535 C C . ASP B 1 503 ? 7.586 60.656 -3.537 1 58.91 503 ASP B C 1
ATOM 12537 O O . ASP B 1 503 ? 6.727 59.812 -3.271 1 58.91 503 ASP B O 1
ATOM 12541 N N . VAL B 1 504 ? 8.062 60.781 -4.789 1 73.12 504 VAL B N 1
ATOM 12542 C CA . VAL B 1 504 ? 7.367 60 -5.793 1 73.12 504 VAL B CA 1
ATOM 12543 C C . VAL B 1 504 ? 8.188 58.75 -6.109 1 73.12 504 VAL B C 1
ATOM 12545 O O . VAL B 1 504 ? 9.344 58.844 -6.523 1 73.12 504 VAL B O 1
ATOM 12548 N N . LEU B 1 505 ? 7.645 57.531 -5.828 1 86.25 505 LEU B N 1
ATOM 12549 C CA . LEU B 1 505 ? 8.227 56.25 -6.109 1 86.25 505 LEU B CA 1
ATOM 12550 C C . LEU B 1 505 ? 7.941 55.812 -7.551 1 86.25 505 LEU B C 1
ATOM 12552 O O . LEU B 1 505 ? 6.797 55.875 -8 1 86.25 505 LEU B O 1
ATOM 12556 N N . THR B 1 506 ? 9.031 55.594 -8.359 1 87.5 506 THR B N 1
ATOM 12557 C CA . THR B 1 506 ? 8.906 55.125 -9.734 1 87.5 506 THR B CA 1
ATOM 12558 C C . THR B 1 506 ? 9.422 53.688 -9.867 1 87.5 506 THR B C 1
ATOM 12560 O O . THR B 1 506 ? 10.531 53.375 -9.445 1 87.5 506 THR B O 1
ATOM 12563 N N . ILE B 1 507 ? 8.617 52.875 -10.477 1 90.94 507 ILE B N 1
ATOM 12564 C CA . ILE B 1 507 ? 8.984 51.5 -10.672 1 90.94 507 ILE B CA 1
ATOM 12565 C C . ILE B 1 507 ? 9.094 51.188 -12.164 1 90.94 507 ILE B C 1
ATOM 12567 O O . ILE B 1 507 ? 8.219 51.562 -12.945 1 90.94 507 ILE B O 1
ATOM 12571 N N . ILE B 1 508 ? 10.156 50.625 -12.539 1 88 508 ILE B N 1
ATOM 12572 C CA . ILE B 1 508 ? 10.352 50.125 -13.898 1 88 508 ILE B CA 1
ATOM 12573 C C . ILE B 1 508 ? 10.281 48.625 -13.922 1 88 508 ILE B C 1
ATOM 12575 O O . ILE B 1 508 ? 10.953 47.938 -13.133 1 88 508 ILE B O 1
ATOM 12579 N N . GLU B 1 509 ? 9.484 48.156 -14.805 1 89.94 509 GLU B N 1
ATOM 12580 C CA . GLU B 1 509 ? 9.367 46.719 -14.977 1 89.94 509 GLU B CA 1
ATOM 12581 C C . GLU B 1 509 ? 10.539 46.156 -15.789 1 89.94 509 GLU B C 1
ATOM 12583 O O . GLU B 1 509 ? 10.977 46.781 -16.766 1 89.94 509 GLU B O 1
ATOM 12588 N N . ALA B 1 510 ? 11.055 45.125 -15.273 1 89.25 510 ALA B N 1
ATOM 12589 C CA . ALA B 1 510 ? 12.203 44.5 -15.93 1 89.25 510 ALA B CA 1
ATOM 12590 C C . ALA B 1 510 ? 11.977 43 -16.141 1 89.25 510 ALA B C 1
ATOM 12592 O O . ALA B 1 510 ? 11.234 42.375 -15.375 1 89.25 510 ALA B O 1
ATOM 12593 N N . PRO B 1 511 ? 12.602 42.438 -17.141 1 85.25 511 PRO B N 1
ATOM 12594 C CA . PRO B 1 511 ? 12.547 41 -17.312 1 85.25 511 PRO B CA 1
ATOM 12595 C C . PRO B 1 511 ? 13.266 40.25 -16.188 1 85.25 511 PRO B C 1
ATOM 12597 O O . PRO B 1 511 ? 14.234 40.75 -15.625 1 85.25 511 PRO B O 1
ATOM 12600 N N . ARG B 1 512 ? 12.977 39.031 -16.047 1 89.5 512 ARG B N 1
ATOM 12601 C CA . ARG B 1 512 ? 13.484 38.219 -14.953 1 89.5 512 ARG B CA 1
ATOM 12602 C C . ARG B 1 512 ? 14.898 37.719 -15.258 1 89.5 512 ARG B C 1
ATOM 12604 O O . ARG B 1 512 ? 15.664 37.406 -14.344 1 89.5 512 ARG B O 1
ATOM 12611 N N . GLN B 1 513 ? 15.227 37.719 -16.484 1 85.5 513 GLN B N 1
ATOM 12612 C CA . GLN B 1 513 ? 16.531 37.219 -16.859 1 85.5 513 GLN B CA 1
ATOM 12613 C C . GLN B 1 513 ? 17.656 38.062 -16.25 1 85.5 513 GLN B C 1
ATOM 12615 O O . GLN B 1 513 ? 17.672 39.281 -16.406 1 85.5 513 GLN B O 1
ATOM 12620 N N . SER B 1 514 ? 18.625 37.406 -15.555 1 89.69 514 SER B N 1
ATOM 12621 C CA . SER B 1 514 ? 19.625 38.094 -14.727 1 89.69 514 SER B CA 1
ATOM 12622 C C . SER B 1 514 ? 20.516 39 -15.578 1 89.69 514 SER B C 1
ATOM 12624 O O . SER B 1 514 ? 20.844 40.125 -15.164 1 89.69 514 SER B O 1
ATOM 12626 N N . ASP B 1 515 ? 20.844 38.594 -16.797 1 84.31 515 ASP B N 1
ATOM 12627 C CA . ASP B 1 515 ? 21.734 39.375 -17.656 1 84.31 515 ASP B CA 1
ATOM 12628 C C . ASP B 1 515 ? 21.062 40.688 -18.031 1 84.31 515 ASP B C 1
ATOM 12630 O O . ASP B 1 515 ? 21.719 41.75 -18.047 1 84.31 515 ASP B O 1
ATOM 12634 N N . LEU B 1 516 ? 19.875 40.594 -18.391 1 83.62 516 LEU B N 1
ATOM 12635 C CA . LEU B 1 516 ? 19.125 41.812 -18.781 1 83.62 516 LEU B CA 1
ATOM 12636 C C . LEU B 1 516 ? 18.891 42.688 -17.562 1 83.62 516 LEU B C 1
ATOM 12638 O O . LEU B 1 516 ? 18.969 43.938 -17.672 1 83.62 516 LEU B O 1
ATOM 12642 N N . MET B 1 517 ? 18.609 42.031 -16.438 1 90.94 517 MET B N 1
ATOM 12643 C CA . MET B 1 517 ? 18.438 42.781 -15.203 1 90.94 517 MET B CA 1
ATOM 12644 C C . MET B 1 517 ? 19.703 43.562 -14.836 1 90.94 517 MET B C 1
ATOM 12646 O O . MET B 1 517 ? 19.641 44.719 -14.469 1 90.94 517 MET B O 1
ATOM 12650 N N . ILE B 1 518 ? 20.812 42.906 -14.938 1 92.31 518 ILE B N 1
ATOM 12651 C CA . ILE B 1 518 ? 22.094 43.531 -14.602 1 92.31 518 ILE B CA 1
ATOM 12652 C C . ILE B 1 518 ? 22.375 44.719 -15.523 1 92.31 518 ILE B C 1
ATOM 12654 O O . ILE B 1 518 ? 22.844 45.75 -15.078 1 92.31 518 ILE B O 1
ATOM 12658 N N . GLU B 1 519 ? 22.094 44.562 -16.766 1 87.19 519 GLU B N 1
ATOM 12659 C CA . GLU B 1 519 ? 22.266 45.625 -17.719 1 87.19 519 GLU B CA 1
ATOM 12660 C C . GLU B 1 519 ? 21.406 46.844 -17.344 1 87.19 519 GLU B C 1
ATOM 12662 O O . GLU B 1 519 ? 21.875 48 -17.422 1 87.19 519 GLU B O 1
ATOM 12667 N N . LEU B 1 520 ? 20.25 46.594 -16.984 1 88.69 520 LEU B N 1
ATOM 12668 C CA . LEU B 1 520 ? 19.344 47.656 -16.594 1 88.69 520 LEU B CA 1
ATOM 12669 C C . LEU B 1 520 ? 19.828 48.344 -15.312 1 88.69 520 LEU B C 1
ATOM 12671 O O . LEU B 1 520 ? 19.719 49.562 -15.172 1 88.69 520 LEU B O 1
ATOM 12675 N N . ILE B 1 521 ? 20.297 47.562 -14.336 1 93.81 521 ILE B N 1
ATOM 12676 C CA . ILE B 1 521 ? 20.781 48.094 -13.078 1 93.81 521 ILE B CA 1
ATOM 12677 C C . ILE B 1 521 ? 21.984 49 -13.336 1 93.81 521 ILE B C 1
ATOM 12679 O O . ILE B 1 521 ? 22.078 50.094 -12.758 1 93.81 521 ILE B O 1
ATOM 12683 N N . LYS B 1 522 ? 22.859 48.625 -14.211 1 92.25 522 LYS B N 1
ATOM 12684 C CA . LYS B 1 522 ? 24.047 49.406 -14.508 1 92.25 522 LYS B CA 1
ATOM 12685 C C . LYS B 1 522 ? 23.703 50.719 -15.195 1 92.25 522 LYS B C 1
ATOM 12687 O O . LYS B 1 522 ? 24.328 51.75 -14.938 1 92.25 522 LYS B O 1
ATOM 12692 N N . LYS B 1 523 ? 22.719 50.688 -15.992 1 90.44 523 LYS B N 1
ATOM 12693 C CA . LYS B 1 523 ? 22.375 51.844 -16.797 1 90.44 523 LYS B CA 1
ATOM 12694 C C . LYS B 1 523 ? 21.469 52.812 -16.016 1 90.44 523 LYS B C 1
ATOM 12696 O O . LYS B 1 523 ? 21.641 54.031 -16.094 1 90.44 523 LYS B O 1
ATOM 12701 N N . LEU B 1 524 ? 20.547 52.281 -15.25 1 90.44 524 LEU B N 1
ATOM 12702 C CA . LEU B 1 524 ? 19.531 53.125 -14.625 1 90.44 524 LEU B CA 1
ATOM 12703 C C . LEU B 1 524 ? 19.922 53.469 -13.188 1 90.44 524 LEU B C 1
ATOM 12705 O O . LEU B 1 524 ? 19.406 54.438 -12.602 1 90.44 524 LEU B O 1
ATOM 12709 N N . LYS B 1 525 ? 20.75 52.656 -12.602 1 91.88 525 LYS B N 1
ATOM 12710 C CA . LYS B 1 525 ? 21.25 52.844 -11.242 1 91.88 525 LYS B CA 1
ATOM 12711 C C . LYS B 1 525 ? 20.109 53.031 -10.25 1 91.88 525 LYS B C 1
ATOM 12713 O O . LYS B 1 525 ? 20.062 54.031 -9.547 1 91.88 525 LYS B O 1
ATOM 12718 N N . PRO B 1 526 ? 19.25 52.031 -10.203 1 94 526 PRO B N 1
ATOM 12719 C CA . PRO B 1 526 ? 18.125 52.125 -9.266 1 94 526 PRO B CA 1
ATOM 12720 C C . PRO B 1 526 ? 18.562 52.062 -7.805 1 94 526 PRO B C 1
ATOM 12722 O O . PRO B 1 526 ? 19.672 51.594 -7.508 1 94 526 PRO B O 1
ATOM 12725 N N . GLN B 1 527 ? 17.75 52.469 -6.938 1 94.62 527 GLN B N 1
ATOM 12726 C CA . GLN B 1 527 ? 18.031 52.406 -5.508 1 94.62 527 GLN B CA 1
ATOM 12727 C C . GLN B 1 527 ? 17.609 51.062 -4.93 1 94.62 527 GLN B C 1
ATOM 12729 O O . GLN B 1 527 ? 18.188 50.594 -3.945 1 94.62 527 GLN B O 1
ATOM 12734 N N . VAL B 1 528 ? 16.531 50.531 -5.469 1 95.88 528 VAL B N 1
ATOM 12735 C CA . VAL B 1 528 ? 16.031 49.219 -5.012 1 95.88 528 VAL B CA 1
ATOM 12736 C C . VAL B 1 528 ? 15.758 48.312 -6.211 1 95.88 528 VAL B C 1
ATOM 12738 O O . VAL B 1 528 ? 15.273 48.781 -7.246 1 95.88 528 VAL B O 1
ATOM 12741 N N . VAL B 1 529 ? 16.109 47.094 -6.098 1 96.5 529 VAL B N 1
ATOM 12742 C CA . VAL B 1 529 ? 15.852 46.094 -7.117 1 96.5 529 VAL B CA 1
ATOM 12743 C C . VAL B 1 529 ? 15.086 44.906 -6.5 1 96.5 529 VAL B C 1
ATOM 12745 O O . VAL B 1 529 ? 15.492 44.375 -5.461 1 96.5 529 VAL B O 1
ATOM 12748 N N . VAL B 1 530 ? 13.945 44.562 -7 1 96.31 530 VAL B N 1
ATOM 12749 C CA . VAL B 1 530 ? 13.188 43.375 -6.613 1 96.31 530 VAL B CA 1
ATOM 12750 C C . VAL B 1 530 ? 13.07 42.406 -7.797 1 96.31 530 VAL B C 1
ATOM 12752 O O . VAL B 1 530 ? 12.453 42.75 -8.812 1 96.31 530 VAL B O 1
ATOM 12755 N N . THR B 1 531 ? 13.648 41.25 -7.672 1 95.12 531 THR B N 1
ATOM 12756 C CA . THR B 1 531 ? 13.648 40.375 -8.828 1 95.12 531 THR B CA 1
ATOM 12757 C C . THR B 1 531 ? 13.625 38.906 -8.398 1 95.12 531 THR B C 1
ATOM 12759 O O . THR B 1 531 ? 13.992 38.562 -7.266 1 95.12 531 THR B O 1
ATOM 12762 N N . GLY B 1 532 ? 13.086 38.094 -9.266 1 93.06 532 GLY B N 1
ATOM 12763 C CA . GLY B 1 532 ? 13.219 36.656 -9.125 1 93.06 532 GLY B CA 1
ATOM 12764 C C . GLY B 1 532 ? 14.336 36.062 -9.969 1 93.06 532 GLY B C 1
ATOM 12765 O O . GLY B 1 532 ? 15.227 36.812 -10.414 1 93.06 532 GLY B O 1
ATOM 12766 N N . MET B 1 533 ? 14.328 34.75 -10.062 1 91.12 533 MET B N 1
ATOM 12767 C CA . MET B 1 533 ? 15.32 34.094 -10.891 1 91.12 533 MET B CA 1
ATOM 12768 C C . MET B 1 533 ? 14.656 33.156 -11.906 1 91.12 533 MET B C 1
ATOM 12770 O O . MET B 1 533 ? 13.68 32.469 -11.594 1 91.12 533 MET B O 1
ATOM 12774 N N . ALA B 1 534 ? 15.172 33.25 -13.117 1 87.19 534 ALA B N 1
ATOM 12775 C CA . ALA B 1 534 ? 14.695 32.281 -14.117 1 87.19 534 ALA B CA 1
ATOM 12776 C C . ALA B 1 534 ? 15.062 30.859 -13.734 1 87.19 534 ALA B C 1
ATOM 12778 O O . ALA B 1 534 ? 16.031 30.625 -13 1 87.19 534 ALA B O 1
ATOM 12779 N N . HIS B 1 535 ? 14.352 29.938 -14.305 1 86.81 535 HIS B N 1
ATOM 12780 C CA . HIS B 1 535 ? 14.492 28.531 -13.914 1 86.81 535 HIS B CA 1
ATOM 12781 C C . HIS B 1 535 ? 15.906 28.031 -14.156 1 86.81 535 HIS B C 1
ATOM 12783 O O . HIS B 1 535 ? 16.484 27.359 -13.305 1 86.81 535 HIS B O 1
ATOM 12789 N N . PHE B 1 536 ? 16.484 28.359 -15.32 1 79.75 536 PHE B N 1
ATOM 12790 C CA . PHE B 1 536 ? 17.797 27.859 -15.68 1 79.75 536 PHE B CA 1
ATOM 12791 C C . PHE B 1 536 ? 18.891 28.562 -14.883 1 79.75 536 PHE B C 1
ATOM 12793 O O . PHE B 1 536 ? 19.969 28.016 -14.68 1 79.75 536 PHE B O 1
ATOM 12800 N N . GLU B 1 537 ? 18.609 29.812 -14.422 1 87.12 537 GLU B N 1
ATOM 12801 C CA . GLU B 1 537 ? 19.578 30.594 -13.656 1 87.12 537 GLU B CA 1
ATOM 12802 C C . GLU B 1 537 ? 19.547 30.203 -12.18 1 87.12 537 GLU B C 1
ATOM 12804 O O . GLU B 1 537 ? 20.516 30.453 -11.453 1 87.12 537 GLU B O 1
ATOM 12809 N N . ALA B 1 538 ? 18.438 29.625 -11.766 1 88.69 538 ALA B N 1
ATOM 12810 C CA . ALA B 1 538 ? 18.25 29.312 -10.352 1 88.69 538 ALA B CA 1
ATOM 12811 C C . ALA B 1 538 ? 19.062 28.094 -9.938 1 88.69 538 ALA B C 1
ATOM 12813 O O . ALA B 1 538 ? 19.281 27.859 -8.75 1 88.69 538 ALA B O 1
ATOM 12814 N N . VAL B 1 539 ? 19.547 27.422 -10.914 1 83.88 539 VAL B N 1
ATOM 12815 C CA . VAL B 1 539 ? 20.25 26.156 -10.656 1 83.88 539 VAL B CA 1
ATOM 12816 C C . VAL B 1 539 ? 21.625 26.453 -10.078 1 83.88 539 VAL B C 1
ATOM 12818 O O . VAL B 1 539 ? 22.078 25.766 -9.164 1 83.88 539 VAL B O 1
ATOM 12821 N N . THR B 1 540 ? 22.297 27.5 -10.617 1 84.56 540 THR B N 1
ATOM 12822 C CA . THR B 1 540 ? 23.641 27.859 -10.172 1 84.56 540 THR B CA 1
ATOM 12823 C C . THR B 1 540 ? 23.625 29.156 -9.375 1 84.56 540 THR B C 1
ATOM 12825 O O . THR B 1 540 ? 22.703 29.953 -9.492 1 84.56 540 THR B O 1
ATOM 12828 N N . SER B 1 541 ? 24.688 29.391 -8.547 1 90.56 541 SER B N 1
ATOM 12829 C CA . SER B 1 541 ? 24.766 30.594 -7.711 1 90.56 541 SER B CA 1
ATOM 12830 C C . SER B 1 541 ? 25.312 31.781 -8.5 1 90.56 541 SER B C 1
ATOM 12832 O O . SER B 1 541 ? 25.25 32.906 -8.039 1 90.56 541 SER B O 1
ATOM 12834 N N . ALA B 1 542 ? 25.688 31.562 -9.695 1 88.44 542 ALA B N 1
ATOM 12835 C CA . ALA B 1 542 ? 26.422 32.562 -10.469 1 88.44 542 ALA B CA 1
ATOM 12836 C C . ALA B 1 542 ? 25.547 33.812 -10.711 1 88.44 542 ALA B C 1
ATOM 12838 O O . ALA B 1 542 ? 26 34.938 -10.523 1 88.44 542 ALA B O 1
ATOM 12839 N N . ALA B 1 543 ? 24.406 33.562 -11.195 1 89.44 543 ALA B N 1
ATOM 12840 C CA . ALA B 1 543 ? 23.516 34.688 -11.484 1 89.44 543 ALA B CA 1
ATOM 12841 C C . ALA B 1 543 ? 23.234 35.5 -10.227 1 89.44 543 ALA B C 1
ATOM 12843 O O . ALA B 1 543 ? 23.188 36.75 -10.273 1 89.44 543 ALA B O 1
ATOM 12844 N N . PHE B 1 544 ? 23.094 34.906 -9.156 1 93.38 544 PHE B N 1
ATOM 12845 C CA . PHE B 1 544 ? 22.828 35.562 -7.887 1 93.38 544 PHE B CA 1
ATOM 12846 C C . PHE B 1 544 ? 24.031 36.344 -7.422 1 93.38 544 PHE B C 1
ATOM 12848 O O . PHE B 1 544 ? 23.891 37.5 -6.992 1 93.38 544 PHE B O 1
ATOM 12855 N N . GLU B 1 545 ? 25.156 35.75 -7.484 1 93.38 545 GLU B N 1
ATOM 12856 C CA . GLU B 1 545 ? 26.391 36.406 -7.09 1 93.38 545 GLU B CA 1
ATOM 12857 C C . GLU B 1 545 ? 26.641 37.656 -7.941 1 93.38 545 GLU B C 1
ATOM 12859 O O . GLU B 1 545 ? 27.094 38.688 -7.434 1 93.38 545 GLU B O 1
ATOM 12864 N N . HIS B 1 546 ? 26.375 37.5 -9.156 1 91.94 546 HIS B N 1
ATOM 12865 C CA . HIS B 1 546 ? 26.547 38.625 -10.055 1 91.94 546 HIS B CA 1
ATOM 12866 C C . HIS B 1 546 ? 25.594 39.781 -9.695 1 91.94 546 HIS B C 1
ATOM 12868 O O . HIS B 1 546 ? 25.969 40.938 -9.719 1 91.94 546 HIS B O 1
ATOM 12874 N N . LEU B 1 547 ? 24.391 39.438 -9.445 1 94.19 547 LEU B N 1
ATOM 12875 C CA . LEU B 1 547 ? 23.422 40.438 -9.031 1 94.19 547 LEU B CA 1
ATOM 12876 C C . LEU B 1 547 ? 23.859 41.156 -7.746 1 94.19 547 LEU B C 1
ATOM 12878 O O . LEU B 1 547 ? 23.719 42.375 -7.617 1 94.19 547 LEU B O 1
ATOM 12882 N N . LEU B 1 548 ? 24.328 40.344 -6.797 1 94.5 548 LEU B N 1
ATOM 12883 C CA . LEU B 1 548 ? 24.828 40.875 -5.543 1 94.5 548 LEU B CA 1
ATOM 12884 C C . LEU B 1 548 ? 25.984 41.844 -5.797 1 94.5 548 LEU B C 1
ATOM 12886 O O . LEU B 1 548 ? 26.047 42.938 -5.195 1 94.5 548 LEU B O 1
ATOM 12890 N N . GLY B 1 549 ? 26.891 41.469 -6.668 1 92.94 549 GLY B N 1
ATOM 12891 C CA . GLY B 1 549 ? 28.047 42.281 -6.98 1 92.94 549 GLY B CA 1
ATOM 12892 C C . GLY B 1 549 ? 27.672 43.594 -7.617 1 92.94 549 GLY B C 1
ATOM 12893 O O . GLY B 1 549 ? 28.156 44.656 -7.203 1 92.94 549 GLY B O 1
ATOM 12894 N N . VAL B 1 550 ? 26.812 43.594 -8.57 1 93.62 550 VAL B N 1
ATOM 12895 C CA . VAL B 1 550 ? 26.422 44.781 -9.312 1 93.62 550 VAL B CA 1
ATOM 12896 C C . VAL B 1 550 ? 25.625 45.719 -8.406 1 93.62 550 VAL B C 1
ATOM 12898 O O . VAL B 1 550 ? 25.828 46.938 -8.445 1 93.62 550 VAL B O 1
ATOM 12901 N N . THR B 1 551 ? 24.703 45.156 -7.664 1 95.31 551 THR B N 1
ATOM 12902 C CA . THR B 1 551 ? 23.891 46 -6.785 1 95.31 551 THR B CA 1
ATOM 12903 C C . THR B 1 551 ? 24.75 46.625 -5.691 1 95.31 551 THR B C 1
ATOM 12905 O O . THR B 1 551 ? 24.516 47.75 -5.266 1 95.31 551 THR B O 1
ATOM 12908 N N . ARG B 1 552 ? 25.703 45.938 -5.238 1 93.19 552 ARG B N 1
ATOM 12909 C CA . ARG B 1 552 ? 26.641 46.469 -4.258 1 93.19 552 ARG B CA 1
ATOM 12910 C C . ARG B 1 552 ? 27.438 47.625 -4.848 1 93.19 552 ARG B C 1
ATOM 12912 O O . ARG B 1 552 ? 27.609 48.656 -4.195 1 93.19 552 ARG B O 1
ATOM 12919 N N . GLU B 1 553 ? 27.875 47.5 -6.062 1 91.56 553 GLU B N 1
ATOM 12920 C CA . GLU B 1 553 ? 28.672 48.5 -6.746 1 91.56 553 GLU B CA 1
ATOM 12921 C C . GLU B 1 553 ? 27.859 49.781 -7.016 1 91.56 553 GLU B C 1
ATOM 12923 O O . GLU B 1 553 ? 28.359 50.875 -6.863 1 91.56 553 GLU B O 1
ATOM 12928 N N . ILE B 1 554 ? 26.75 49.594 -7.383 1 92.19 554 ILE B N 1
ATOM 12929 C CA . ILE B 1 554 ? 25.891 50.688 -7.77 1 92.19 554 ILE B CA 1
ATOM 12930 C C . ILE B 1 554 ? 25.266 51.312 -6.523 1 92.19 554 ILE B C 1
ATOM 12932 O O . ILE B 1 554 ? 24.938 52.5 -6.52 1 92.19 554 ILE B O 1
ATOM 12936 N N . GLY B 1 555 ? 25.156 50.5 -5.457 1 92.19 555 GLY B N 1
ATOM 12937 C CA . GLY B 1 555 ? 24.5 50.969 -4.246 1 92.19 555 GLY B CA 1
ATOM 12938 C C . GLY B 1 555 ? 23 50.75 -4.258 1 92.19 555 GLY B C 1
ATOM 12939 O O . GLY B 1 555 ? 22.234 51.594 -3.783 1 92.19 555 GLY B O 1
ATOM 12940 N N . SER B 1 556 ? 22.562 49.75 -4.863 1 94.62 556 SER B N 1
ATOM 12941 C CA . SER B 1 556 ? 21.156 49.344 -4.91 1 94.62 556 SER B CA 1
ATOM 12942 C C . SER B 1 556 ? 20.844 48.281 -3.863 1 94.62 556 SER B C 1
ATOM 12944 O O . SER B 1 556 ? 21.656 47.375 -3.623 1 94.62 556 SER B O 1
ATOM 12946 N N . ARG B 1 557 ? 19.719 48.406 -3.188 1 95.81 557 ARG B N 1
ATOM 12947 C CA . ARG B 1 557 ? 19.25 47.312 -2.328 1 95.81 557 ARG B CA 1
ATOM 12948 C C . ARG B 1 557 ? 18.578 46.219 -3.15 1 95.81 557 ARG B C 1
ATOM 12950 O O . ARG B 1 557 ? 17.797 46.5 -4.051 1 95.81 557 ARG B O 1
ATOM 12957 N N . LEU B 1 558 ? 18.891 45 -2.822 1 96.5 558 LEU B N 1
ATOM 12958 C CA . LEU B 1 558 ? 18.391 43.875 -3.611 1 96.5 558 LEU B CA 1
ATOM 12959 C C . LEU B 1 558 ? 17.422 43.031 -2.797 1 96.5 558 LEU B C 1
ATOM 12961 O O . LEU B 1 558 ? 17.75 42.594 -1.693 1 96.5 558 LEU B O 1
ATOM 12965 N N . PHE B 1 559 ? 16.219 42.906 -3.229 1 97.12 559 PHE B N 1
ATOM 12966 C CA . PHE B 1 559 ? 15.266 41.906 -2.742 1 97.12 559 PHE B CA 1
ATOM 12967 C C . PHE B 1 559 ? 15.086 40.781 -3.758 1 97.12 559 PHE B C 1
ATOM 12969 O O . PHE B 1 559 ? 14.453 40.969 -4.801 1 97.12 559 PHE B O 1
ATOM 12976 N N . LEU B 1 560 ? 15.562 39.656 -3.422 1 96.5 560 LEU B N 1
ATOM 12977 C CA . LEU B 1 560 ? 15.484 38.5 -4.344 1 96.5 560 LEU B CA 1
ATOM 12978 C C . LEU B 1 560 ? 14.352 37.562 -3.947 1 96.5 560 LEU B C 1
ATOM 12980 O O . LEU B 1 560 ? 14.32 37.062 -2.82 1 96.5 560 LEU B O 1
ATOM 12984 N N . ASP B 1 561 ? 13.445 37.312 -4.832 1 95.31 561 ASP B N 1
ATOM 12985 C CA . ASP B 1 561 ? 12.312 36.406 -4.617 1 95.31 561 ASP B CA 1
ATOM 12986 C C . ASP B 1 561 ? 12.641 35 -5.055 1 95.31 561 ASP B C 1
ATOM 12988 O O . ASP B 1 561 ? 12.953 34.75 -6.223 1 95.31 561 ASP B O 1
ATOM 12992 N N . ILE B 1 562 ? 12.531 34.062 -4.137 1 94.75 562 ILE B N 1
ATOM 12993 C CA . ILE B 1 562 ? 12.859 32.688 -4.488 1 94.75 562 ILE B CA 1
ATOM 12994 C C . ILE B 1 562 ? 11.609 31.797 -4.41 1 94.75 562 ILE B C 1
ATOM 12996 O O . ILE B 1 562 ? 11.703 30.578 -4.309 1 94.75 562 ILE B O 1
ATOM 13000 N N . SER B 1 563 ? 10.43 32.375 -4.422 1 93.06 563 SER B N 1
ATOM 13001 C CA . SER B 1 563 ? 9.164 31.672 -4.211 1 93.06 563 SER B CA 1
ATOM 13002 C C . SER B 1 563 ? 8.969 30.547 -5.211 1 93.06 563 SER B C 1
ATOM 13004 O O . SER B 1 563 ? 8.492 29.453 -4.852 1 93.06 563 SER B O 1
ATOM 13006 N N . ASP B 1 564 ? 9.352 30.688 -6.43 1 89.44 564 ASP B N 1
ATOM 13007 C CA . ASP B 1 564 ? 9.094 29.734 -7.496 1 89.44 564 ASP B CA 1
ATOM 13008 C C . ASP B 1 564 ? 10.039 28.531 -7.383 1 89.44 564 ASP B C 1
ATOM 13010 O O . ASP B 1 564 ? 9.773 27.469 -7.953 1 89.44 564 ASP B O 1
ATOM 13014 N N . HIS B 1 565 ? 11.102 28.734 -6.645 1 90.69 565 HIS B N 1
ATOM 13015 C CA . HIS B 1 565 ? 12.117 27.688 -6.609 1 90.69 565 HIS B CA 1
ATOM 13016 C C . HIS B 1 565 ? 12.242 27.078 -5.215 1 90.69 565 HIS B C 1
ATOM 13018 O O . HIS B 1 565 ? 13.203 26.375 -4.926 1 90.69 565 HIS B O 1
ATOM 13024 N N . PHE B 1 566 ? 11.32 27.406 -4.387 1 91.88 566 PHE B N 1
ATOM 13025 C CA . PHE B 1 566 ? 11.344 26.906 -3.021 1 91.88 566 PHE B CA 1
ATOM 13026 C C . PHE B 1 566 ? 10.367 25.734 -2.861 1 91.88 566 PHE B C 1
ATOM 13028 O O . PHE B 1 566 ? 9.18 25.875 -3.15 1 91.88 566 PHE B O 1
ATOM 13035 N N . GLU B 1 567 ? 10.914 24.625 -2.438 1 89.31 567 GLU B N 1
ATOM 13036 C CA . GLU B 1 567 ? 10.094 23.406 -2.336 1 89.31 567 GLU B CA 1
ATOM 13037 C C . GLU B 1 567 ? 10.031 22.906 -0.899 1 89.31 567 GLU B C 1
ATOM 13039 O O . GLU B 1 567 ? 11.047 22.875 -0.203 1 89.31 567 GLU B O 1
ATOM 13044 N N . LEU B 1 568 ? 8.828 22.609 -0.515 1 89.62 568 LEU B N 1
ATOM 13045 C CA . LEU B 1 568 ? 8.625 21.969 0.777 1 89.62 568 LEU B CA 1
ATOM 13046 C C . LEU B 1 568 ? 8.469 20.453 0.612 1 89.62 568 LEU B C 1
ATOM 13048 O O . LEU B 1 568 ? 7.367 19.969 0.323 1 89.62 568 LEU B O 1
ATOM 13052 N N . SER B 1 569 ? 9.547 19.719 0.813 1 87.62 569 SER B N 1
ATOM 13053 C CA . SER B 1 569 ? 9.555 18.25 0.713 1 87.62 569 SER B CA 1
ATOM 13054 C C . SER B 1 569 ? 10.68 17.656 1.553 1 87.62 569 SER B C 1
ATOM 13056 O O . SER B 1 569 ? 11.516 18.375 2.094 1 87.62 569 SER B O 1
ATOM 13058 N N . SER B 1 570 ? 10.656 16.391 1.653 1 84.75 570 SER B N 1
ATOM 13059 C CA . SER B 1 570 ? 11.688 15.695 2.416 1 84.75 570 SER B CA 1
ATOM 13060 C C . SER B 1 570 ? 12.984 15.602 1.626 1 84.75 570 SER B C 1
ATOM 13062 O O . SER B 1 570 ? 14.039 15.289 2.189 1 84.75 570 SER B O 1
ATOM 13064 N N . LEU B 1 571 ? 12.914 15.828 0.37 1 84.94 571 LEU B N 1
ATOM 13065 C CA . LEU B 1 571 ? 14.086 15.898 -0.5 1 84.94 571 LEU B CA 1
ATOM 13066 C C . LEU B 1 571 ? 14.016 17.125 -1.398 1 84.94 571 LEU B C 1
ATOM 13068 O O . LEU B 1 571 ? 13.961 17.016 -2.625 1 84.94 571 LEU B O 1
ATOM 13072 N N . PRO B 1 572 ? 14.203 18.219 -0.695 1 86.06 572 PRO B N 1
ATOM 13073 C CA . PRO B 1 572 ? 14.031 19.438 -1.485 1 86.06 572 PRO B CA 1
ATOM 13074 C C . PRO B 1 572 ? 15.18 19.672 -2.473 1 86.06 572 PRO B C 1
ATOM 13076 O O . PRO B 1 572 ? 16.328 19.344 -2.178 1 86.06 572 PRO B O 1
ATOM 13079 N N . GLY B 1 573 ? 14.852 20.203 -3.59 1 80.94 573 GLY B N 1
ATOM 13080 C CA . GLY B 1 573 ? 15.867 20.578 -4.566 1 80.94 573 GLY B CA 1
ATOM 13081 C C . GLY B 1 573 ? 16.719 21.75 -4.129 1 80.94 573 GLY B C 1
ATOM 13082 O O . GLY B 1 573 ? 16.328 22.516 -3.244 1 80.94 573 GLY B O 1
ATOM 13083 N N . SER B 1 574 ? 17.969 21.734 -4.617 1 78.81 574 SER B N 1
ATOM 13084 C CA . SER B 1 574 ? 18.859 22.844 -4.262 1 78.81 574 SER B CA 1
ATOM 13085 C C . SER B 1 574 ? 18.828 23.938 -5.332 1 78.81 574 SER B C 1
ATOM 13087 O O . SER B 1 574 ? 18.641 23.641 -6.516 1 78.81 574 SER B O 1
ATOM 13089 N N . SER B 1 575 ? 18.719 25.188 -4.855 1 87.81 575 SER B N 1
ATOM 13090 C CA . SER B 1 575 ? 18.844 26.344 -5.754 1 87.81 575 SER B CA 1
ATOM 13091 C C . SER B 1 575 ? 20.188 27.047 -5.562 1 87.81 575 SER B C 1
ATOM 13093 O O . SER B 1 575 ? 20.844 26.875 -4.531 1 87.81 575 SER B O 1
ATOM 13095 N N . GLY B 1 576 ? 20.656 27.672 -6.59 1 90.56 576 GLY B N 1
ATOM 13096 C CA . GLY B 1 576 ? 21.906 28.422 -6.512 1 90.56 576 GLY B CA 1
ATOM 13097 C C . GLY B 1 576 ? 21.938 29.422 -5.371 1 90.56 576 GLY B C 1
ATOM 13098 O O . GLY B 1 576 ? 22.984 29.625 -4.75 1 90.56 576 GLY B O 1
ATOM 13099 N N . VAL B 1 577 ? 20.828 30.016 -5.055 1 93.44 577 VAL B N 1
ATOM 13100 C CA . VAL B 1 577 ? 20.719 31 -3.984 1 93.44 577 VAL B CA 1
ATOM 13101 C C . VAL B 1 577 ? 20.922 30.328 -2.633 1 93.44 577 VAL B C 1
ATOM 13103 O O . VAL B 1 577 ? 21.672 30.828 -1.783 1 93.44 577 VAL B O 1
ATOM 13106 N N . LEU B 1 578 ? 20.266 29.219 -2.453 1 93.5 578 LEU B N 1
ATOM 13107 C CA . LEU B 1 578 ? 20.375 28.484 -1.198 1 93.5 578 LEU B CA 1
ATOM 13108 C C . LEU B 1 578 ? 21.797 27.953 -1.001 1 93.5 578 LEU B C 1
ATOM 13110 O O . LEU B 1 578 ? 22.312 27.953 0.118 1 93.5 578 LEU B O 1
ATOM 13114 N N . LYS B 1 579 ? 22.438 27.516 -2.053 1 90.25 579 LYS B N 1
ATOM 13115 C CA . LYS B 1 579 ? 23.828 27.062 -1.983 1 90.25 579 LYS B CA 1
ATOM 13116 C C . LYS B 1 579 ? 24.75 28.188 -1.559 1 90.25 579 LYS B C 1
ATOM 13118 O O . LYS B 1 579 ? 25.672 27.984 -0.76 1 90.25 579 LYS B O 1
ATOM 13123 N N . TYR B 1 580 ? 24.5 29.359 -2.193 1 92.12 580 TYR B N 1
ATOM 13124 C CA . TYR B 1 580 ? 25.297 30.531 -1.823 1 92.12 580 TYR B CA 1
ATOM 13125 C C . TYR B 1 580 ? 25.141 30.828 -0.338 1 92.12 580 TYR B C 1
ATOM 13127 O O . TYR B 1 580 ? 26.141 31.094 0.35 1 92.12 580 TYR B O 1
ATOM 13135 N N . LEU B 1 581 ? 23.969 30.812 0.178 1 92.69 581 LEU B N 1
ATOM 13136 C CA . LEU B 1 581 ? 23.672 31.172 1.559 1 92.69 581 LEU B CA 1
ATOM 13137 C C . LEU B 1 581 ? 24.234 30.141 2.529 1 92.69 581 LEU B C 1
ATOM 13139 O O . LEU B 1 581 ? 24.469 30.453 3.701 1 92.69 581 LEU B O 1
ATOM 13143 N N . ALA B 1 582 ? 24.359 28.969 2.084 1 90.25 582 ALA B N 1
ATOM 13144 C CA . ALA B 1 582 ? 24.953 27.922 2.916 1 90.25 582 ALA B CA 1
ATOM 13145 C C . ALA B 1 582 ? 26.422 28.234 3.195 1 90.25 582 ALA B C 1
ATOM 13147 O O . ALA B 1 582 ? 26.938 27.922 4.277 1 90.25 582 ALA B O 1
ATOM 13148 N N . GLY B 1 583 ? 27.078 28.828 2.26 1 89.25 583 GLY B N 1
ATOM 13149 C CA . GLY B 1 583 ? 28.5 29.062 2.391 1 89.25 583 GLY B CA 1
ATOM 13150 C C . GLY B 1 583 ? 28.844 30.484 2.729 1 89.25 583 GLY B C 1
ATOM 13151 O O . GLY B 1 583 ? 29.953 30.781 3.191 1 89.25 583 GLY B O 1
ATOM 13152 N N . THR B 1 584 ? 27.859 31.391 2.396 1 92.19 584 THR B N 1
ATOM 13153 C CA . THR B 1 584 ? 28.156 32.812 2.551 1 92.19 584 THR B CA 1
ATOM 13154 C C . THR B 1 584 ? 27.016 33.531 3.24 1 92.19 584 THR B C 1
ATOM 13156 O O . THR B 1 584 ? 25.844 33.281 2.951 1 92.19 584 THR B O 1
ATOM 13159 N N . LYS B 1 585 ? 27.391 34.438 4.148 1 92.62 585 LYS B N 1
ATOM 13160 C CA . LYS B 1 585 ? 26.375 35.25 4.809 1 92.62 585 LYS B CA 1
ATOM 13161 C C . LYS B 1 585 ? 25.719 36.219 3.822 1 92.62 585 LYS B C 1
ATOM 13163 O O . LYS B 1 585 ? 26.391 36.75 2.938 1 92.62 585 LYS B O 1
ATOM 13168 N N . LEU B 1 586 ? 24.469 36.438 3.939 1 94 586 LEU B N 1
ATOM 13169 C CA . LEU B 1 586 ? 23.734 37.375 3.096 1 94 586 LEU B CA 1
ATOM 13170 C C . LEU B 1 586 ? 24.203 38.812 3.342 1 94 586 LEU B C 1
ATOM 13172 O O . LEU B 1 586 ? 24.219 39.281 4.48 1 94 586 LEU B O 1
ATOM 13176 N N . PRO B 1 587 ? 24.625 39.438 2.303 1 92.88 587 PRO B N 1
ATOM 13177 C CA . PRO B 1 587 ? 25.109 40.812 2.49 1 92.88 587 PRO B CA 1
ATOM 13178 C C . PRO B 1 587 ? 24.047 41.75 3.057 1 92.88 587 PRO B C 1
ATOM 13180 O O . PRO B 1 587 ? 22.844 41.5 2.883 1 92.88 587 PRO B O 1
ATOM 13183 N N . SER B 1 588 ? 24.422 42.844 3.643 1 91.38 588 SER B N 1
ATOM 13184 C CA . SER B 1 588 ? 23.531 43.781 4.352 1 91.38 588 SER B CA 1
ATOM 13185 C C . SER B 1 588 ? 22.562 44.438 3.389 1 91.38 588 SER B C 1
ATOM 13187 O O . SER B 1 588 ? 21.469 44.844 3.787 1 91.38 588 SER B O 1
ATOM 13189 N N . HIS B 1 589 ? 22.984 44.625 2.086 1 93.69 589 HIS B N 1
ATOM 13190 C CA . HIS B 1 589 ? 22.125 45.344 1.147 1 93.69 589 HIS B CA 1
ATOM 13191 C C . HIS B 1 589 ? 21.125 44.406 0.479 1 93.69 589 HIS B C 1
ATOM 13193 O O . HIS B 1 589 ? 20.281 44.844 -0.295 1 93.69 589 HIS B O 1
ATOM 13199 N N . ALA B 1 590 ? 21.188 43.125 0.865 1 95.25 590 ALA B N 1
ATOM 13200 C CA . ALA B 1 590 ? 20.344 42.156 0.179 1 95.25 590 ALA B CA 1
ATOM 13201 C C . ALA B 1 590 ? 19.406 41.438 1.159 1 95.25 590 ALA B C 1
ATOM 13203 O O . ALA B 1 590 ? 19.734 41.25 2.33 1 95.25 590 ALA B O 1
ATOM 13204 N N . ALA B 1 591 ? 18.203 41.062 0.735 1 97.12 591 ALA B N 1
ATOM 13205 C CA . ALA B 1 591 ? 17.219 40.25 1.454 1 97.12 591 ALA B CA 1
ATOM 13206 C C . ALA B 1 591 ? 16.531 39.25 0.52 1 97.12 591 ALA B C 1
ATOM 13208 O O . ALA B 1 591 ? 16.5 39.469 -0.697 1 97.12 591 ALA B O 1
ATOM 13209 N N . ILE B 1 592 ? 16.062 38.219 1.12 1 97.5 592 ILE B N 1
ATOM 13210 C CA . ILE B 1 592 ? 15.398 37.156 0.336 1 97.5 592 ILE B CA 1
ATOM 13211 C C . ILE B 1 592 ? 13.906 37.156 0.641 1 97.5 592 ILE B C 1
ATOM 13213 O O . ILE B 1 592 ? 13.5 37.188 1.806 1 97.5 592 ILE B O 1
ATOM 13217 N N . ILE B 1 593 ? 13.086 37.125 -0.365 1 97 593 ILE B N 1
ATOM 13218 C CA . ILE B 1 593 ? 11.633 37 -0.232 1 97 593 ILE B CA 1
ATOM 13219 C C . ILE B 1 593 ? 11.203 35.594 -0.639 1 97 593 ILE B C 1
ATOM 13221 O O . ILE B 1 593 ? 11.711 35.031 -1.618 1 97 593 ILE B O 1
ATOM 13225 N N . CYS B 1 594 ? 10.336 35.031 0.154 1 96.19 594 CYS B N 1
ATOM 13226 C CA . CYS B 1 594 ? 9.812 33.719 -0.195 1 96.19 594 CYS B CA 1
ATOM 13227 C C . CYS B 1 594 ? 8.328 33.625 0.122 1 96.19 594 CYS B C 1
ATOM 13229 O O . CYS B 1 594 ? 7.934 33.688 1.288 1 96.19 594 CYS B O 1
ATOM 13231 N N . GLY B 1 595 ? 7.508 33.562 -0.881 1 94.25 595 GLY B N 1
ATOM 13232 C CA . GLY B 1 595 ? 6.102 33.25 -0.733 1 94.25 595 GLY B CA 1
ATOM 13233 C C . GLY B 1 595 ? 5.828 31.75 -0.794 1 94.25 595 GLY B C 1
ATOM 13234 O O . GLY B 1 595 ? 6.41 31.031 -1.619 1 94.25 595 GLY B O 1
ATOM 13235 N N . LEU B 1 596 ? 5.102 31.172 0.164 1 92.19 596 LEU B N 1
ATOM 13236 C CA . LEU B 1 596 ? 4.703 29.766 0.147 1 92.19 596 LEU B CA 1
ATOM 13237 C C . LEU B 1 596 ? 3.408 29.578 -0.636 1 92.19 596 LEU B C 1
ATOM 13239 O O . LEU B 1 596 ? 2.316 29.766 -0.093 1 92.19 596 LEU B O 1
ATOM 13243 N N . VAL B 1 597 ? 3.551 29.188 -1.872 1 79.44 597 VAL B N 1
ATOM 13244 C CA . VAL B 1 597 ? 2.424 29.172 -2.801 1 79.44 597 VAL B CA 1
ATOM 13245 C C . VAL B 1 597 ? 2.199 27.75 -3.328 1 79.44 597 VAL B C 1
ATOM 13247 O O . VAL B 1 597 ? 1.282 27.516 -4.117 1 79.44 597 VAL B O 1
ATOM 13250 N N . LYS B 1 598 ? 2.926 26.766 -2.951 1 75.94 598 LYS B N 1
ATOM 13251 C CA . LYS B 1 598 ? 2.879 25.453 -3.59 1 75.94 598 LYS B CA 1
ATOM 13252 C C . LYS B 1 598 ? 2.271 24.406 -2.656 1 75.94 598 LYS B C 1
ATOM 13254 O O . LYS B 1 598 ? 2.619 23.234 -2.727 1 75.94 598 LYS B O 1
ATOM 13259 N N . ASN B 1 599 ? 1.285 24.672 -1.905 1 77.69 599 ASN B N 1
ATOM 13260 C CA . ASN B 1 599 ? 0.665 23.625 -1.104 1 77.69 599 ASN B CA 1
ATOM 13261 C C . ASN B 1 599 ? -0.278 22.766 -1.941 1 77.69 599 ASN B C 1
ATOM 13263 O O . ASN B 1 599 ? -0.628 23.141 -3.064 1 77.69 599 ASN B O 1
ATOM 13267 N N . GLN B 1 600 ? -0.63 21.641 -1.46 1 80.38 600 GLN B N 1
ATOM 13268 C CA . GLN B 1 600 ? -1.366 20.656 -2.254 1 80.38 600 GLN B CA 1
ATOM 13269 C C . GLN B 1 600 ? -2.867 20.766 -1.999 1 80.38 600 GLN B C 1
ATOM 13271 O O . GLN B 1 600 ? -3.67 20.234 -2.775 1 80.38 600 GLN B O 1
ATOM 13276 N N . VAL B 1 601 ? -3.307 21.438 -0.96 1 86.62 601 VAL B N 1
ATOM 13277 C CA . VAL B 1 601 ? -4.699 21.391 -0.527 1 86.62 601 VAL B CA 1
ATOM 13278 C C . VAL B 1 601 ? -5.43 22.641 -1.02 1 86.62 601 VAL B C 1
ATOM 13280 O O . VAL B 1 601 ? -6.508 22.547 -1.614 1 86.62 601 VAL B O 1
ATOM 13283 N N . TYR B 1 602 ? -4.809 23.844 -0.625 1 87.44 602 TYR B N 1
ATOM 13284 C CA . TYR B 1 602 ? -5.426 25.125 -0.97 1 87.44 602 TYR B CA 1
ATOM 13285 C C . TYR B 1 602 ? -4.523 25.938 -1.891 1 87.44 602 TYR B C 1
ATOM 13287 O O . TYR B 1 602 ? -3.533 26.516 -1.443 1 87.44 602 TYR B O 1
ATOM 13295 N N . SER B 1 603 ? -4.871 26.156 -3.062 1 79.06 603 SER B N 1
ATOM 13296 C CA . SER B 1 603 ? -4.031 26.844 -4.039 1 79.06 603 SER B CA 1
ATOM 13297 C C . SER B 1 603 ? -3.898 28.328 -3.705 1 79.06 603 SER B C 1
ATOM 13299 O O . SER B 1 603 ? -2.924 28.969 -4.094 1 79.06 603 SER B O 1
ATOM 13301 N N . ASP B 1 604 ? -4.793 28.875 -2.871 1 82.5 604 ASP B N 1
ATOM 13302 C CA . ASP B 1 604 ? -4.789 30.312 -2.639 1 82.5 604 ASP B CA 1
ATOM 13303 C C . ASP B 1 604 ? -4.387 30.641 -1.202 1 82.5 604 ASP B C 1
ATOM 13305 O O . ASP B 1 604 ? -4.41 31.797 -0.791 1 82.5 604 ASP B O 1
ATOM 13309 N N . MET B 1 605 ? -4.055 29.656 -0.416 1 88.81 605 MET B N 1
ATOM 13310 C CA . MET B 1 605 ? -3.557 29.922 0.929 1 88.81 605 MET B CA 1
ATOM 13311 C C . MET B 1 605 ? -2.08 30.312 0.897 1 88.81 605 MET B C 1
ATOM 13313 O O . MET B 1 605 ? -1.229 29.484 0.563 1 88.81 605 MET B O 1
ATOM 13317 N N . GLU B 1 606 ? -1.832 31.578 1.196 1 90.5 606 GLU B N 1
ATOM 13318 C CA . GLU B 1 606 ? -0.462 32.062 1.034 1 90.5 606 GLU B CA 1
ATOM 13319 C C . GLU B 1 606 ? 0.059 32.688 2.324 1 90.5 606 GLU B C 1
ATOM 13321 O O . GLU B 1 606 ? -0.716 33.219 3.115 1 90.5 606 GLU B O 1
ATOM 13326 N N . VAL B 1 607 ? 1.274 32.531 2.627 1 94 607 VAL B N 1
ATOM 13327 C CA . VAL B 1 607 ? 2.086 33.25 3.596 1 94 607 VAL B CA 1
ATOM 13328 C C . VAL B 1 607 ? 3.488 33.469 3.035 1 94 607 VAL B C 1
ATOM 13330 O O . VAL B 1 607 ? 3.955 32.688 2.191 1 94 607 VAL B O 1
ATOM 13333 N N . ALA B 1 608 ? 4.027 34.562 3.277 1 96.25 608 ALA B N 1
ATOM 13334 C CA . ALA B 1 608 ? 5.371 34.875 2.785 1 96.25 608 ALA B CA 1
ATOM 13335 C C . ALA B 1 608 ? 6.301 35.25 3.93 1 96.25 608 ALA B C 1
ATOM 13337 O O . ALA B 1 608 ? 5.844 35.531 5.043 1 96.25 608 ALA B O 1
ATOM 13338 N N . PHE B 1 609 ? 7.527 35.156 3.695 1 97.62 609 PHE B N 1
ATOM 13339 C CA . PHE B 1 609 ? 8.5 35.656 4.676 1 97.62 609 PHE B CA 1
ATOM 13340 C C . PHE B 1 609 ? 9.695 36.281 3.982 1 97.62 609 PHE B C 1
ATOM 13342 O O . PHE B 1 609 ? 9.961 36 2.809 1 97.62 609 PHE B O 1
ATOM 13349 N N . ILE B 1 610 ? 10.367 37.188 4.602 1 97.88 610 ILE B N 1
ATOM 13350 C CA . ILE B 1 610 ? 11.609 37.812 4.168 1 97.88 610 ILE B CA 1
ATOM 13351 C C . ILE B 1 610 ? 12.75 37.375 5.094 1 97.88 610 ILE B C 1
ATOM 13353 O O . ILE B 1 610 ? 12.578 37.344 6.316 1 97.88 610 ILE B O 1
ATOM 13357 N N . ILE B 1 611 ? 13.805 37 4.516 1 97.56 611 ILE B N 1
ATOM 13358 C CA . ILE B 1 611 ? 15 36.625 5.27 1 97.56 611 ILE B CA 1
ATOM 13359 C C . ILE B 1 611 ? 16.047 37.75 5.152 1 97.56 611 ILE B C 1
ATOM 13361 O O . ILE B 1 611 ? 16.391 38.188 4.047 1 97.56 611 ILE B O 1
ATOM 13365 N N . SER B 1 612 ? 16.453 38.281 6.227 1 96.81 612 SER B N 1
ATOM 13366 C CA . SER B 1 612 ? 17.547 39.25 6.293 1 96.81 612 SER B CA 1
ATOM 13367 C C . SER B 1 612 ? 18.5 38.938 7.449 1 96.81 612 SER B C 1
ATOM 13369 O O . SER B 1 612 ? 18.062 38.5 8.516 1 96.81 612 SER B O 1
ATOM 13371 N N . GLU B 1 613 ? 19.797 39.062 7.262 1 94.25 613 GLU B N 1
ATOM 13372 C CA . GLU B 1 613 ? 20.781 38.812 8.312 1 94.25 613 GLU B CA 1
ATOM 13373 C C . GLU B 1 613 ? 21.297 40.125 8.891 1 94.25 613 GLU B C 1
ATOM 13375 O O . GLU B 1 613 ? 22.297 40.156 9.625 1 94.25 613 GLU B O 1
ATOM 13380 N N . GLU B 1 614 ? 20.625 41.219 8.484 1 92.75 614 GLU B N 1
ATOM 13381 C CA . GLU B 1 614 ? 20.906 42.531 9.055 1 92.75 614 GLU B CA 1
ATOM 13382 C C . GLU B 1 614 ? 19.859 42.906 10.109 1 92.75 614 GLU B C 1
ATOM 13384 O O . GLU B 1 614 ? 18.672 43.031 9.789 1 92.75 614 GLU B O 1
ATOM 13389 N N . GLU B 1 615 ? 20.297 43.188 11.25 1 92.12 615 GLU B N 1
ATOM 13390 C CA . GLU B 1 615 ? 19.422 43.438 12.391 1 92.12 615 GLU B CA 1
ATOM 13391 C C . GLU B 1 615 ? 18.547 44.656 12.148 1 92.12 615 GLU B C 1
ATOM 13393 O O . GLU B 1 615 ? 17.375 44.688 12.516 1 92.12 615 GLU B O 1
ATOM 13398 N N . ALA B 1 616 ? 19.094 45.719 11.602 1 92.25 616 ALA B N 1
ATOM 13399 C CA . ALA B 1 616 ? 18.359 46.969 11.367 1 92.25 616 ALA B CA 1
ATOM 13400 C C . ALA B 1 616 ? 17.203 46.719 10.398 1 92.25 616 ALA B C 1
ATOM 13402 O O . ALA B 1 616 ? 16.109 47.281 10.586 1 92.25 616 ALA B O 1
ATOM 13403 N N . ILE B 1 617 ? 17.484 45.969 9.375 1 93.75 617 ILE B N 1
ATOM 13404 C CA . ILE B 1 617 ? 16.469 45.688 8.383 1 93.75 617 ILE B CA 1
ATOM 13405 C C . ILE B 1 617 ? 15.375 44.812 9 1 93.75 617 ILE B C 1
ATOM 13407 O O . ILE B 1 617 ? 14.188 45.031 8.75 1 93.75 617 ILE B O 1
ATOM 13411 N N . PHE B 1 618 ? 15.789 43.844 9.758 1 93.44 618 PHE B N 1
ATOM 13412 C CA . PHE B 1 618 ? 14.844 42.938 10.438 1 93.44 618 PHE B CA 1
ATOM 13413 C C . PHE B 1 618 ? 13.898 43.75 11.32 1 93.44 618 PHE B C 1
ATOM 13415 O O . PHE B 1 618 ? 12.68 43.594 11.242 1 93.44 618 PHE B O 1
ATOM 13422 N N . LYS B 1 619 ? 14.445 44.594 12.109 1 93.06 619 LYS B N 1
ATOM 13423 C CA . LYS B 1 619 ? 13.656 45.406 13.031 1 93.06 619 LYS B CA 1
ATOM 13424 C C . LYS B 1 619 ? 12.719 46.344 12.281 1 93.06 619 LYS B C 1
ATOM 13426 O O . LYS B 1 619 ? 11.555 46.5 12.656 1 93.06 619 LYS B O 1
ATOM 13431 N N . ALA B 1 620 ? 13.234 46.938 11.234 1 95.38 620 ALA B N 1
ATOM 13432 C CA . ALA B 1 620 ? 12.43 47.875 10.453 1 95.38 620 ALA B CA 1
ATOM 13433 C C . ALA B 1 620 ? 11.25 47.156 9.789 1 95.38 620 ALA B C 1
ATOM 13435 O O . ALA B 1 620 ? 10.141 47.688 9.758 1 95.38 620 ALA B O 1
ATOM 13436 N N . LEU B 1 621 ? 11.547 46 9.25 1 95.62 621 LEU B N 1
ATOM 13437 C CA . LEU B 1 621 ? 10.492 45.25 8.578 1 95.62 621 LEU B CA 1
ATOM 13438 C C . LEU B 1 621 ? 9.438 44.781 9.578 1 95.62 621 LEU B C 1
ATOM 13440 O O . LEU B 1 621 ? 8.242 44.781 9.273 1 95.62 621 LEU B O 1
ATOM 13444 N N . THR B 1 622 ? 9.844 44.312 10.719 1 94.69 622 THR B N 1
ATOM 13445 C CA . THR B 1 622 ? 8.93 43.875 11.773 1 94.69 622 THR B CA 1
ATOM 13446 C C . THR B 1 622 ? 7.977 45 12.156 1 94.69 622 THR B C 1
ATOM 13448 O O . THR B 1 622 ? 6.762 44.812 12.242 1 94.69 622 THR B O 1
ATOM 13451 N N . LYS B 1 623 ? 8.516 46.156 12.398 1 94.88 623 LYS B N 1
ATOM 13452 C CA . LYS B 1 623 ? 7.711 47.312 12.781 1 94.88 623 LYS B CA 1
ATOM 13453 C C . LYS B 1 623 ? 6.809 47.75 11.641 1 94.88 623 LYS B C 1
ATOM 13455 O O . LYS B 1 623 ? 5.691 48.219 11.867 1 94.88 623 LYS B O 1
ATOM 13460 N N . THR B 1 624 ? 7.277 47.594 10.43 1 95.81 624 THR B N 1
ATOM 13461 C CA . THR B 1 624 ? 6.477 47.938 9.258 1 95.81 624 THR B CA 1
ATOM 13462 C C . THR B 1 624 ? 5.234 47.062 9.172 1 95.81 624 THR B C 1
ATOM 13464 O O . THR B 1 624 ? 4.141 47.531 8.883 1 95.81 624 THR B O 1
ATOM 13467 N N . VAL B 1 625 ? 5.465 45.781 9.406 1 94.81 625 VAL B N 1
ATOM 13468 C CA . VAL B 1 625 ? 4.324 44.875 9.398 1 94.81 625 VAL B CA 1
ATOM 13469 C C . VAL B 1 625 ? 3.314 45.281 10.461 1 94.81 625 VAL B C 1
ATOM 13471 O O . VAL B 1 625 ? 2.105 45.25 10.219 1 94.81 625 VAL B O 1
ATOM 13474 N N . GLU B 1 626 ? 3.783 45.625 11.57 1 94.19 626 GLU B N 1
ATOM 13475 C CA . GLU B 1 626 ? 2.914 46.031 12.672 1 94.19 626 GLU B CA 1
ATOM 13476 C C . GLU B 1 626 ? 2.076 47.25 12.305 1 94.19 626 GLU B C 1
ATOM 13478 O O . GLU B 1 626 ? 0.871 47.281 12.57 1 94.19 626 GLU B O 1
ATOM 13483 N N . VAL B 1 627 ? 2.678 48.188 11.711 1 95.06 627 VAL B N 1
ATOM 13484 C CA . VAL B 1 627 ? 2.027 49.438 11.43 1 95.06 627 VAL B CA 1
ATOM 13485 C C . VAL B 1 627 ? 1.083 49.312 10.242 1 95.06 627 VAL B C 1
ATOM 13487 O O . VAL B 1 627 ? 0.015 49.906 10.211 1 95.06 627 VAL B O 1
ATOM 13490 N N . LEU B 1 628 ? 1.463 48.5 9.305 1 94.5 628 LEU B N 1
ATOM 13491 C CA . LEU B 1 628 ? 0.714 48.5 8.055 1 94.5 628 LEU B CA 1
ATOM 13492 C C . LEU B 1 628 ? -0.236 47.281 7.988 1 94.5 628 LEU B C 1
ATOM 13494 O O . LEU B 1 628 ? -1.244 47.344 7.281 1 94.5 628 LEU B O 1
ATOM 13498 N N . GLN B 1 629 ? 0.114 46.25 8.672 1 91.62 629 GLN B N 1
ATOM 13499 C CA . GLN B 1 629 ? -0.696 45.031 8.57 1 91.62 629 GLN B CA 1
ATOM 13500 C C . GLN B 1 629 ? -1.204 44.594 9.938 1 91.62 629 GLN B C 1
ATOM 13502 O O . GLN B 1 629 ? -2.197 43.875 10.031 1 91.62 629 GLN B O 1
ATOM 13507 N N . GLY B 1 630 ? -0.61 45.031 10.977 1 90.62 630 GLY B N 1
ATOM 13508 C CA . GLY B 1 630 ? -0.883 44.5 12.305 1 90.62 630 GLY B CA 1
ATOM 13509 C C . GLY B 1 630 ? -0.21 43.156 12.555 1 90.62 630 GLY B C 1
ATOM 13510 O O . GLY B 1 630 ? 0.899 43.125 13.094 1 90.62 630 GLY B O 1
ATOM 13511 N N . ILE B 1 631 ? -0.857 42.031 12.203 1 88.81 631 ILE B N 1
ATOM 13512 C CA . ILE B 1 631 ? -0.279 40.688 12.289 1 88.81 631 ILE B CA 1
ATOM 13513 C C . ILE B 1 631 ? -0.718 39.875 11.078 1 88.81 631 ILE B C 1
ATOM 13515 O O . ILE B 1 631 ? -1.723 40.188 10.438 1 88.81 631 ILE B O 1
ATOM 13519 N N . THR B 1 632 ? 0.106 38.906 10.781 1 92.31 632 THR B N 1
ATOM 13520 C CA . THR B 1 632 ? -0.291 37.938 9.766 1 92.31 632 THR B CA 1
ATOM 13521 C C . THR B 1 632 ? -1.287 36.938 10.336 1 92.31 632 THR B C 1
ATOM 13523 O O . THR B 1 632 ? -1.15 36.5 11.484 1 92.31 632 THR B O 1
ATOM 13526 N N . ALA B 1 633 ? -2.275 36.625 9.562 1 91.06 633 ALA B N 1
ATOM 13527 C CA . ALA B 1 633 ? -3.334 35.719 10.016 1 91.06 633 ALA B CA 1
ATOM 13528 C C . ALA B 1 633 ? -2.752 34.469 10.648 1 91.06 633 ALA B C 1
ATOM 13530 O O . ALA B 1 633 ? -1.954 33.75 10.023 1 91.06 633 ALA B O 1
ATOM 13531 N N . PRO B 1 634 ? -3.123 34.094 11.875 1 91.5 634 PRO B N 1
ATOM 13532 C CA . PRO B 1 634 ? -2.564 32.938 12.57 1 91.5 634 PRO B CA 1
ATOM 13533 C C . PRO B 1 634 ? -2.85 31.609 11.852 1 91.5 634 PRO B C 1
ATOM 13535 O O . PRO B 1 634 ? -1.997 30.719 11.82 1 91.5 634 PRO B O 1
ATOM 13538 N N . MET B 1 635 ? -3.994 31.453 11.227 1 91.44 635 MET B N 1
ATOM 13539 C CA . MET B 1 635 ? -4.395 30.172 10.633 1 91.44 635 MET B CA 1
ATOM 13540 C C . MET B 1 635 ? -3.465 29.797 9.492 1 91.44 635 MET B C 1
ATOM 13542 O O . MET B 1 635 ? -3.174 28.609 9.289 1 91.44 635 MET B O 1
ATOM 13546 N N . SER B 1 636 ? -3.051 30.75 8.68 1 92.44 636 SER B N 1
ATOM 13547 C CA . SER B 1 636 ? -2.115 30.453 7.602 1 92.44 636 SER B CA 1
ATOM 13548 C C . SER B 1 636 ? -0.757 30.016 8.148 1 92.44 636 SER B C 1
ATOM 13550 O O . SER B 1 636 ? -0.105 29.141 7.582 1 92.44 636 SER B O 1
ATOM 13552 N N . GLN B 1 637 ? -0.358 30.641 9.234 1 94.06 637 GLN B N 1
ATOM 13553 C CA . GLN B 1 637 ? 0.911 30.297 9.859 1 94.06 637 GLN B CA 1
ATOM 13554 C C . GLN B 1 637 ? 0.846 28.906 10.492 1 94.06 637 GLN B C 1
ATOM 13556 O O . GLN B 1 637 ? 1.825 28.156 10.453 1 94.06 637 GLN B O 1
ATOM 13561 N N . TYR B 1 638 ? -0.384 28.594 11.086 1 93.31 638 TYR B N 1
ATOM 13562 C CA . TYR B 1 638 ? -0.576 27.25 11.633 1 93.31 638 TYR B CA 1
ATOM 13563 C C . TYR B 1 638 ? -0.514 26.203 10.531 1 93.31 638 TYR B C 1
ATOM 13565 O O . TYR B 1 638 ? 0.088 25.141 10.719 1 93.31 638 TYR B O 1
ATOM 13573 N N . TYR B 1 639 ? -1.142 26.484 9.438 1 93.75 639 TYR B N 1
ATOM 13574 C CA . TYR B 1 639 ? -1.158 25.562 8.312 1 93.75 639 TYR B CA 1
ATOM 13575 C C . TYR B 1 639 ? 0.259 25.203 7.879 1 93.75 639 TYR B C 1
ATOM 13577 O O . TYR B 1 639 ? 0.637 24.031 7.859 1 93.75 639 TYR B O 1
ATOM 13585 N N . TYR B 1 640 ? 1.064 26.203 7.543 1 94.88 640 TYR B N 1
ATOM 13586 C CA . TYR B 1 640 ? 2.412 25.953 7.047 1 94.88 640 TYR B CA 1
ATOM 13587 C C . TYR B 1 640 ? 3.338 25.516 8.18 1 94.88 640 TYR B C 1
ATOM 13589 O O . TYR B 1 640 ? 4.316 24.797 7.949 1 94.88 640 TYR B O 1
ATOM 13597 N N . GLY B 1 641 ? 3.02 26.094 9.414 1 94.44 641 GLY B N 1
ATOM 13598 C CA . GLY B 1 641 ? 3.76 25.578 10.555 1 94.44 641 GLY B CA 1
ATOM 13599 C C . GLY B 1 641 ? 3.666 24.078 10.711 1 94.44 641 GLY B C 1
ATOM 13600 O O . GLY B 1 641 ? 4.656 23.422 11.039 1 94.44 641 GLY B O 1
ATOM 13601 N N . CYS B 1 642 ? 2.529 23.516 10.461 1 93.12 642 CYS B N 1
ATOM 13602 C CA . CYS B 1 642 ? 2.322 22.078 10.523 1 93.12 642 CYS B CA 1
ATOM 13603 C C . CYS B 1 642 ? 3.148 21.359 9.453 1 93.12 642 CYS B C 1
ATOM 13605 O O . CYS B 1 642 ? 3.752 20.328 9.727 1 93.12 642 CYS B O 1
ATOM 13607 N N . LEU B 1 643 ? 3.213 21.875 8.281 1 92.69 643 LEU B N 1
ATOM 13608 C CA . LEU B 1 643 ? 3.986 21.266 7.199 1 92.69 643 LEU B CA 1
ATOM 13609 C C . LEU B 1 643 ? 5.473 21.234 7.547 1 92.69 643 LEU B C 1
ATOM 13611 O O . LEU B 1 643 ? 6.125 20.203 7.383 1 92.69 643 LEU B O 1
ATOM 13615 N N . PHE B 1 644 ? 5.957 22.375 8.031 1 94.19 644 PHE B N 1
ATOM 13616 C CA . PHE B 1 644 ? 7.363 22.438 8.414 1 94.19 644 PHE B CA 1
ATOM 13617 C C . PHE B 1 644 ? 7.656 21.469 9.547 1 94.19 644 PHE B C 1
ATOM 13619 O O . PHE B 1 644 ? 8.703 20.812 9.555 1 94.19 644 PHE B O 1
ATOM 13626 N N . HIS B 1 645 ? 6.75 21.453 10.453 1 92.25 645 HIS B N 1
ATOM 13627 C CA . HIS B 1 645 ? 6.934 20.562 11.602 1 92.25 645 HIS B CA 1
ATOM 13628 C C . HIS B 1 645 ? 7.035 19.109 11.156 1 92.25 645 HIS B C 1
ATOM 13630 O O . HIS B 1 645 ? 7.879 18.359 11.648 1 92.25 645 HIS B O 1
ATOM 13636 N N . GLU B 1 646 ? 6.191 18.703 10.273 1 88.69 646 GLU B N 1
ATOM 13637 C CA . GLU B 1 646 ? 6.199 17.344 9.781 1 88.69 646 GLU B CA 1
ATOM 13638 C C . GLU B 1 646 ? 7.523 17 9.102 1 88.69 646 GLU B C 1
ATOM 13640 O O . GLU B 1 646 ? 7.98 15.859 9.156 1 88.69 646 GLU B O 1
ATOM 13645 N N . LEU B 1 647 ? 8.078 17.938 8.461 1 90.38 647 LEU B N 1
ATOM 13646 C CA . LEU B 1 647 ? 9.312 17.734 7.719 1 90.38 647 LEU B CA 1
ATOM 13647 C C . LEU B 1 647 ? 10.516 17.734 8.656 1 90.38 647 LEU B C 1
ATOM 13649 O O . LEU B 1 647 ? 11.594 17.266 8.297 1 90.38 647 LEU B O 1
ATOM 13653 N N . LEU B 1 648 ? 10.344 18.25 9.945 1 90.56 648 LEU B N 1
ATOM 13654 C CA . LEU B 1 648 ? 11.477 18.422 10.852 1 90.56 648 LEU B CA 1
ATOM 13655 C C . LEU B 1 648 ? 11.359 17.484 12.047 1 90.56 648 LEU B C 1
ATOM 13657 O O . LEU B 1 648 ? 12.359 17.172 12.688 1 90.56 648 LEU B O 1
ATOM 13661 N N . ALA B 1 649 ? 10.203 17.047 12.438 1 85.69 649 ALA B N 1
ATOM 13662 C CA . ALA B 1 649 ? 9.891 16.391 13.711 1 85.69 649 ALA B CA 1
ATOM 13663 C C . ALA B 1 649 ? 10.672 15.094 13.875 1 85.69 649 ALA B C 1
ATOM 13665 O O . ALA B 1 649 ? 11 14.703 15 1 85.69 649 ALA B O 1
ATOM 13666 N N . PHE B 1 650 ? 11.016 14.453 12.812 1 86.25 650 PHE B N 1
ATOM 13667 C CA . PHE B 1 650 ? 11.648 13.141 12.906 1 86.25 650 PHE B CA 1
ATOM 13668 C C . PHE B 1 650 ? 13.164 13.266 12.945 1 86.25 650 PHE B C 1
ATOM 13670 O O . PHE B 1 650 ? 13.867 12.305 13.258 1 86.25 650 PHE B O 1
ATOM 13677 N N . GLN B 1 651 ? 13.703 14.406 12.75 1 87.5 651 GLN B N 1
ATOM 13678 C CA . GLN B 1 651 ? 15.141 14.609 12.641 1 87.5 651 GLN B CA 1
ATOM 13679 C C . GLN B 1 651 ? 15.758 14.938 14 1 87.5 651 GLN B C 1
ATOM 13681 O O . GLN B 1 651 ? 15.078 15.445 14.891 1 87.5 651 GLN B O 1
ATOM 13686 N N . LEU B 1 652 ? 17.047 14.555 14.234 1 85.38 652 LEU B N 1
ATOM 13687 C CA . LEU B 1 652 ? 17.797 14.875 15.445 1 85.38 652 LEU B CA 1
ATOM 13688 C C . LEU B 1 652 ? 18.375 16.297 15.359 1 85.38 652 LEU B C 1
ATOM 13690 O O . LEU B 1 652 ? 19.047 16.641 14.383 1 85.38 652 LEU B O 1
ATOM 13694 N N . ALA B 1 653 ? 18 17.109 16.297 1 71.12 653 ALA B N 1
ATOM 13695 C CA . ALA B 1 653 ? 18.375 18.516 16.25 1 71.12 653 ALA B CA 1
ATOM 13696 C C . ALA B 1 653 ? 19.844 18.703 16.609 1 71.12 653 ALA B C 1
ATOM 13698 O O . ALA B 1 653 ? 20.391 17.938 17.406 1 71.12 653 ALA B O 1
ATOM 13699 N N . ASP B 1 654 ? 20.5 19.594 15.977 1 68.38 654 ASP B N 1
ATOM 13700 C CA . ASP B 1 654 ? 21.781 20.203 16.328 1 68.38 654 ASP B CA 1
ATOM 13701 C C . ASP B 1 654 ? 22.891 19.156 16.328 1 68.38 654 ASP B C 1
ATOM 13703 O O . ASP B 1 654 ? 23.719 19.109 17.25 1 68.38 654 ASP B O 1
ATOM 13707 N N . ARG B 1 655 ? 22.75 18.25 15.438 1 70.19 655 ARG B N 1
ATOM 13708 C CA . ARG B 1 655 ? 23.797 17.219 15.344 1 70.19 655 ARG B CA 1
ATOM 13709 C C . ARG B 1 655 ? 25.062 17.781 14.703 1 70.19 655 ARG B C 1
ATOM 13711 O O . ARG B 1 655 ? 26.156 17.328 14.992 1 70.19 655 ARG B O 1
ATOM 13718 N N . ARG B 1 656 ? 24.906 18.734 13.844 1 67.88 656 ARG B N 1
ATOM 13719 C CA . ARG B 1 656 ? 26.047 19.266 13.109 1 67.88 656 ARG B CA 1
ATOM 13720 C C . ARG B 1 656 ? 26.328 20.703 13.523 1 67.88 656 ARG B C 1
ATOM 13722 O O . ARG B 1 656 ? 25.406 21.484 13.781 1 67.88 656 ARG B O 1
ATOM 13729 N N . LEU B 1 657 ? 27.531 20.875 13.742 1 66.94 657 LEU B N 1
ATOM 13730 C CA . LEU B 1 657 ? 27.922 22.25 14.008 1 66.94 657 LEU B CA 1
ATOM 13731 C C . LEU B 1 657 ? 27.625 23.141 12.805 1 66.94 657 LEU B C 1
ATOM 13733 O O . LEU B 1 657 ? 27.75 22.703 11.656 1 66.94 657 LEU B O 1
ATOM 13737 N N . PRO B 1 658 ? 27.156 24.297 13.133 1 66.81 658 PRO B N 1
ATOM 13738 C CA . PRO B 1 658 ? 26.875 25.203 12.023 1 66.81 658 PRO B CA 1
ATOM 13739 C C . PRO B 1 658 ? 28.094 25.453 11.133 1 66.81 658 PRO B C 1
ATOM 13741 O O . PRO B 1 658 ? 29.219 25.5 11.633 1 66.81 658 PRO B O 1
ATOM 13744 N N . ALA B 1 659 ? 27.938 25.406 9.883 1 66.56 659 ALA B N 1
ATOM 13745 C CA . ALA B 1 659 ? 29.016 25.625 8.914 1 66.56 659 ALA B CA 1
ATOM 13746 C C . ALA B 1 659 ? 29.609 27.016 9.086 1 66.56 659 ALA B C 1
ATOM 13748 O O . ALA B 1 659 ? 28.906 27.969 9.422 1 66.56 659 ALA B O 1
ATOM 13749 N N . GLU B 1 660 ? 30.891 27.094 9.172 1 77.69 660 GLU B N 1
ATOM 13750 C CA . GLU B 1 660 ? 31.562 28.391 9.133 1 77.69 660 GLU B CA 1
ATOM 13751 C C . GLU B 1 660 ? 31.359 29.062 7.773 1 77.69 660 GLU B C 1
ATOM 13753 O O . GLU B 1 660 ? 31.578 28.453 6.73 1 77.69 660 GLU B O 1
ATOM 13758 N N . ARG B 1 661 ? 30.797 30.266 7.766 1 87.44 661 ARG B N 1
ATOM 13759 C CA . ARG B 1 661 ? 30.5 30.969 6.52 1 87.44 661 ARG B CA 1
ATOM 13760 C C . ARG B 1 661 ? 31.469 32.125 6.293 1 87.44 661 ARG B C 1
ATOM 13762 O O . ARG B 1 661 ? 32 32.688 7.25 1 87.44 661 ARG B O 1
ATOM 13769 N N . GLU B 1 662 ? 31.688 32.312 5.117 1 80.31 662 GLU B N 1
ATOM 13770 C CA . GLU B 1 662 ? 32.531 33.469 4.742 1 80.31 662 GLU B CA 1
ATOM 13771 C C . GLU B 1 662 ? 31.719 34.75 4.727 1 80.31 662 GLU B C 1
ATOM 13773 O O . GLU B 1 662 ? 30.5 34.719 4.508 1 80.31 662 GLU B O 1
ATOM 13778 N N . SER B 1 663 ? 32.344 35.781 5.293 1 76.12 663 SER B N 1
ATOM 13779 C CA . SER B 1 663 ? 31.719 37.094 5.195 1 76.12 663 SER B CA 1
ATOM 13780 C C . SER B 1 663 ? 32.344 37.938 4.086 1 76.12 663 SER B C 1
ATOM 13782 O O . SER B 1 663 ? 33.562 37.969 3.932 1 76.12 663 SER B O 1
ATOM 13784 N N . GLN B 1 664 ? 31.656 38.281 3.133 1 67.31 664 GLN B N 1
ATOM 13785 C CA . GLN B 1 664 ? 32.219 39.156 2.076 1 67.31 664 GLN B CA 1
ATOM 13786 C C . GLN B 1 664 ? 32.438 40.562 2.582 1 67.31 664 GLN B C 1
ATOM 13788 O O . GLN B 1 664 ? 31.547 41.188 3.141 1 67.31 664 GLN B O 1
ATOM 13793 N N . LYS B 1 665 ? 33.781 41.125 2.916 1 62.19 665 LYS B N 1
ATOM 13794 C CA . LYS B 1 665 ? 34.188 42.469 3.375 1 62.19 665 LYS B CA 1
ATOM 13795 C C . LYS B 1 665 ? 34.219 43.438 2.219 1 62.19 665 LYS B C 1
ATOM 13797 O O . LYS B 1 665 ? 35.125 43.438 1.385 1 62.19 665 LYS B O 1
ATOM 13802 N N . GLY B 1 666 ? 33.188 43.562 1.423 1 58.38 666 GLY B N 1
ATOM 13803 C CA . GLY B 1 666 ? 33.375 44.594 0.419 1 58.38 666 GLY B CA 1
ATOM 13804 C C . GLY B 1 666 ? 32.844 45.938 0.829 1 58.38 666 GLY B C 1
ATOM 13805 O O . GLY B 1 666 ? 31.953 46.031 1.681 1 58.38 666 GLY B O 1
ATOM 13806 N N . ASN B 1 667 ? 33.594 47.031 0.492 1 60.47 667 ASN B N 1
ATOM 13807 C CA . ASN B 1 667 ? 33.219 48.406 0.711 1 60.47 667 ASN B CA 1
ATOM 13808 C C . ASN B 1 667 ? 31.906 48.75 0.007 1 60.47 667 ASN B C 1
ATOM 13810 O O . ASN B 1 667 ? 31.781 48.562 -1.199 1 60.47 667 ASN B O 1
ATOM 13814 N N . SER B 1 668 ? 30.797 48.719 0.651 1 63.88 668 SER B N 1
ATOM 13815 C CA . SER B 1 668 ? 29.531 49.062 0.014 1 63.88 668 SER B CA 1
ATOM 13816 C C . SER B 1 668 ? 29.328 50.594 -0.039 1 63.88 668 SER B C 1
ATOM 13818 O O . SER B 1 668 ? 29.812 51.312 0.835 1 63.88 668 SER B O 1
ATOM 13820 N N . VAL B 1 669 ? 29.016 51.062 -1.33 1 76.19 669 VAL B N 1
ATOM 13821 C CA . VAL B 1 669 ? 28.562 52.438 -1.525 1 76.19 669 VAL B CA 1
ATOM 13822 C C . VAL B 1 669 ? 27.344 52.719 -0.646 1 76.19 669 VAL B C 1
ATOM 13824 O O . VAL B 1 669 ? 26.719 51.781 -0.126 1 76.19 669 VAL B O 1
ATOM 13827 N N . GLU B 1 670 ? 27.172 53.875 -0.466 1 80.38 670 GLU B N 1
ATOM 13828 C CA . GLU B 1 670 ? 26.062 54.312 0.368 1 80.38 670 GLU B CA 1
ATOM 13829 C C . GLU B 1 670 ? 24.734 53.812 -0.177 1 80.38 670 GLU B C 1
ATOM 13831 O O . GLU B 1 670 ? 24.469 53.906 -1.379 1 80.38 670 GLU B O 1
ATOM 13836 N N . MET B 1 671 ? 23.953 53.125 0.578 1 89.12 671 MET B N 1
ATOM 13837 C CA . MET B 1 671 ? 22.641 52.562 0.214 1 89.12 671 MET B CA 1
ATOM 13838 C C . MET B 1 671 ? 21.516 53.5 0.631 1 89.12 671 MET B C 1
ATOM 13840 O O . MET B 1 671 ? 21.688 54.344 1.526 1 89.12 671 MET B O 1
ATOM 13844 N N . ILE B 1 672 ? 20.391 53.344 -0.081 1 90.44 672 ILE B N 1
ATOM 13845 C CA . ILE B 1 672 ? 19.219 54.125 0.268 1 90.44 672 ILE B CA 1
ATOM 13846 C C . ILE B 1 672 ? 18.812 53.812 1.71 1 90.44 672 ILE B C 1
ATOM 13848 O O . ILE B 1 672 ? 18.906 52.688 2.166 1 90.44 672 ILE B O 1
ATOM 13852 N N . GLY B 1 673 ? 18.578 54.781 2.469 1 89.38 673 GLY B N 1
ATOM 13853 C CA . GLY B 1 673 ? 18.078 54.625 3.82 1 89.38 673 GLY B CA 1
ATOM 13854 C C . GLY B 1 673 ? 16.562 54.594 3.881 1 89.38 673 GLY B C 1
ATOM 13855 O O . GLY B 1 673 ? 15.891 54.594 2.846 1 89.38 673 GLY B O 1
ATOM 13856 N N . PHE B 1 674 ? 16.062 54.531 5.051 1 92.44 674 PHE B N 1
ATOM 13857 C CA . PHE B 1 674 ? 14.625 54.531 5.246 1 92.44 674 PHE B CA 1
ATOM 13858 C C . PHE B 1 674 ? 14.062 55.938 5.027 1 92.44 674 PHE B C 1
ATOM 13860 O O . PHE B 1 674 ? 14.781 56.938 5.164 1 92.44 674 PHE B O 1
ATOM 13867 N N . THR B 1 675 ? 12.836 56.031 4.707 1 91.19 675 THR B N 1
ATOM 13868 C CA . THR B 1 675 ? 12.211 57.312 4.531 1 91.19 675 THR B CA 1
ATOM 13869 C C . THR B 1 675 ? 12.109 58.062 5.867 1 91.19 675 THR B C 1
ATOM 13871 O O . THR B 1 675 ? 12.07 57.438 6.926 1 91.19 675 THR B O 1
ATOM 13874 N N . SER B 1 676 ? 12.078 59.344 5.762 1 89.31 676 SER B N 1
ATOM 13875 C CA . SER B 1 676 ? 11.984 60.156 6.969 1 89.31 676 SER B CA 1
ATOM 13876 C C . SER B 1 676 ? 10.711 59.844 7.746 1 89.31 676 SER B C 1
ATOM 13878 O O . SER B 1 676 ? 10.719 59.781 8.977 1 89.31 676 SER B O 1
ATOM 13880 N N . SER B 1 677 ? 9.648 59.719 7.012 1 89.81 677 SER B N 1
ATOM 13881 C CA . SER B 1 677 ? 8.391 59.375 7.66 1 89.81 677 SER B CA 1
ATOM 13882 C C . SER B 1 677 ? 8.477 58.031 8.367 1 89.81 677 SER B C 1
ATOM 13884 O O . SER B 1 677 ? 7.977 57.875 9.484 1 89.81 677 SER B O 1
ATOM 13886 N N . ALA B 1 678 ? 9.102 57.094 7.703 1 92.12 678 ALA B N 1
ATOM 13887 C CA . ALA B 1 678 ? 9.266 55.781 8.297 1 92.12 678 ALA B CA 1
ATOM 13888 C C . ALA B 1 678 ? 10.133 55.844 9.555 1 92.12 678 ALA B C 1
ATOM 13890 O O . ALA B 1 678 ? 9.805 55.25 10.578 1 92.12 678 ALA B O 1
ATOM 13891 N N . ILE B 1 679 ? 11.203 56.531 9.469 1 92.56 679 ILE B N 1
ATOM 13892 C CA . ILE B 1 679 ? 12.117 56.656 10.602 1 92.56 679 ILE B CA 1
ATOM 13893 C C . ILE B 1 679 ? 11.383 57.281 11.789 1 92.56 679 ILE B C 1
ATOM 13895 O O . ILE B 1 679 ? 11.508 56.844 12.922 1 92.56 679 ILE B O 1
ATOM 13899 N N . SER B 1 680 ? 10.672 58.312 11.492 1 92.25 680 SER B N 1
ATOM 13900 C CA . SER B 1 680 ? 9.938 59 12.539 1 92.25 680 SER B CA 1
ATOM 13901 C C . SER B 1 680 ? 8.953 58.094 13.242 1 92.25 680 SER B C 1
ATOM 13903 O O . SER B 1 680 ? 8.891 58.062 14.469 1 92.25 680 SER B O 1
ATOM 13905 N N . VAL B 1 681 ? 8.234 57.375 12.484 1 93.38 681 VAL B N 1
ATOM 13906 C CA . VAL B 1 681 ? 7.203 56.5 13.039 1 93.38 681 VAL B CA 1
ATOM 13907 C C . VAL B 1 681 ? 7.855 55.312 13.75 1 93.38 681 VAL B C 1
ATOM 13909 O O . VAL B 1 681 ? 7.441 54.938 14.844 1 93.38 681 VAL B O 1
ATOM 13912 N N . LEU B 1 682 ? 8.836 54.719 13.172 1 91.94 682 LEU B N 1
ATOM 13913 C CA . LEU B 1 682 ? 9.469 53.531 13.711 1 91.94 682 LEU B CA 1
ATOM 13914 C C . LEU B 1 682 ? 10.211 53.844 15.008 1 91.94 682 LEU B C 1
ATOM 13916 O O . LEU B 1 682 ? 10.328 52.969 15.891 1 91.94 682 LEU B O 1
ATOM 13920 N N . ASN B 1 683 ? 10.648 55.031 15.117 1 88.5 683 ASN B N 1
ATOM 13921 C CA . ASN B 1 683 ? 11.414 55.406 16.297 1 88.5 683 ASN B CA 1
ATOM 13922 C C . ASN B 1 683 ? 10.523 56 17.375 1 88.5 683 ASN B C 1
ATOM 13924 O O . ASN B 1 683 ? 10.797 55.875 18.562 1 88.5 683 ASN B O 1
ATOM 13928 N N . ASN B 1 684 ? 9.492 56.625 16.969 1 86.19 684 ASN B N 1
ATOM 13929 C CA . ASN B 1 684 ? 8.766 57.469 17.922 1 86.19 684 ASN B CA 1
ATOM 13930 C C . ASN B 1 684 ? 7.422 56.844 18.297 1 86.19 684 ASN B C 1
ATOM 13932 O O . ASN B 1 684 ? 6.852 57.156 19.344 1 86.19 684 ASN B O 1
ATOM 13936 N N . SER B 1 685 ? 6.914 56.062 17.5 1 88.5 685 SER B N 1
ATOM 13937 C CA . SER B 1 685 ? 5.605 55.5 17.797 1 88.5 685 SER B CA 1
ATOM 13938 C C . SER B 1 685 ? 5.723 54.375 18.812 1 88.5 685 SER B C 1
ATOM 13940 O O . SER B 1 685 ? 6.762 53.719 18.906 1 88.5 685 SER B O 1
ATOM 13942 N N . GLU B 1 686 ? 4.668 54.219 19.625 1 90.62 686 GLU B N 1
ATOM 13943 C CA . GLU B 1 686 ? 4.613 53.125 20.609 1 90.62 686 GLU B CA 1
ATOM 13944 C C . GLU B 1 686 ? 4.152 51.812 19.953 1 90.62 686 GLU B C 1
ATOM 13946 O O . GLU B 1 686 ? 2.953 51.531 19.906 1 90.62 686 GLU B O 1
ATOM 13951 N N . LEU B 1 687 ? 5.094 51.094 19.562 1 88.12 687 LEU B N 1
ATOM 13952 C CA . LEU B 1 687 ? 4.816 49.812 18.938 1 88.12 687 LEU B CA 1
ATOM 13953 C C . LEU B 1 687 ? 5.051 48.656 19.922 1 88.12 687 LEU B C 1
ATOM 13955 O O . LEU B 1 687 ? 5.328 48.906 21.094 1 88.12 687 LEU B O 1
ATOM 13959 N N . SER B 1 688 ? 4.793 47.5 19.453 1 81.38 688 SER B N 1
ATOM 13960 C CA . SER B 1 688 ? 4.801 46.312 20.312 1 81.38 688 SER B CA 1
ATOM 13961 C C . SER B 1 688 ? 6.16 46.125 20.984 1 81.38 688 SER B C 1
ATOM 13963 O O . SER B 1 688 ? 7.195 46.469 20.391 1 81.38 688 SER B O 1
ATOM 13965 N N . ILE B 1 689 ? 6.078 45.656 22.203 1 78.19 689 ILE B N 1
ATOM 13966 C CA . ILE B 1 689 ? 7.277 45.438 23 1 78.19 689 ILE B CA 1
ATOM 13967 C C . ILE B 1 689 ? 7.828 44.031 22.719 1 78.19 689 ILE B C 1
ATOM 13969 O O . ILE B 1 689 ? 7.07 43.062 22.672 1 78.19 689 ILE B O 1
ATOM 13973 N N . ASN B 1 690 ? 9.039 44 22.266 1 67.62 690 ASN B N 1
ATOM 13974 C CA . ASN B 1 690 ? 9.672 42.75 21.969 1 67.62 690 ASN B CA 1
ATOM 13975 C C . ASN B 1 690 ? 10.062 42 23.25 1 67.62 690 ASN B C 1
ATOM 13977 O O . ASN B 1 690 ? 10.562 42.594 24.203 1 67.62 690 ASN B O 1
ATOM 13981 N N . GLU B 1 691 ? 9.516 40.75 23.391 1 63.44 691 GLU B N 1
ATOM 13982 C CA . GLU B 1 691 ? 9.766 39.938 24.562 1 63.44 691 GLU B CA 1
ATOM 13983 C C . GLU B 1 691 ? 11.234 39.531 24.672 1 63.44 691 GLU B C 1
ATOM 13985 O O . GLU B 1 691 ? 11.844 39.125 23.688 1 63.44 691 GLU B O 1
ATOM 13990 N N . GLU B 1 692 ? 11.938 40.219 25.578 1 55.47 692 GLU B N 1
ATOM 13991 C CA . GLU B 1 692 ? 13.227 39.594 25.891 1 55.47 692 GLU B CA 1
ATOM 13992 C C . GLU B 1 692 ? 13.047 38.188 26.422 1 55.47 692 GLU B C 1
ATOM 13994 O O . GLU B 1 692 ? 11.984 37.844 26.938 1 55.47 692 GLU B O 1
ATOM 13999 N N . GLU B 1 693 ? 13.992 37.219 26.25 1 54.06 693 GLU B N 1
ATOM 14000 C CA . GLU B 1 693 ? 14.047 35.812 26.703 1 54.06 693 GLU B CA 1
ATOM 14001 C C . GLU B 1 693 ? 13.719 35.719 28.188 1 54.06 693 GLU B C 1
ATOM 14003 O O . GLU B 1 693 ? 14.234 36.469 29 1 54.06 693 GLU B O 1
ATOM 14008 N N . ASN B 1 694 ? 12.633 35.156 28.766 1 53.59 694 ASN B N 1
ATOM 14009 C CA . ASN B 1 694 ? 12.336 34.656 30.109 1 53.59 694 ASN B CA 1
ATOM 14010 C C . ASN B 1 694 ? 11.367 35.594 30.844 1 53.59 694 ASN B C 1
ATOM 14012 O O . ASN B 1 694 ? 11.242 35.531 32.062 1 53.59 694 ASN B O 1
ATOM 14016 N N . THR B 1 695 ? 10.859 36.656 30.188 1 61.59 695 THR B N 1
ATOM 14017 C CA . THR B 1 695 ? 9.977 37.5 31 1 61.59 695 THR B CA 1
ATOM 14018 C C . THR B 1 695 ? 8.523 37.344 30.578 1 61.59 695 THR B C 1
ATOM 14020 O O . THR B 1 695 ? 8.227 37.312 29.375 1 61.59 695 THR B O 1
ATOM 14023 N N . SER B 1 696 ? 7.734 36.875 31.5 1 76.94 696 SER B N 1
ATOM 14024 C CA . SER B 1 696 ? 6.293 36.75 31.312 1 76.94 696 SER B CA 1
ATOM 14025 C C . SER B 1 696 ? 5.625 38.094 31.25 1 76.94 696 SER B C 1
ATOM 14027 O O . SER B 1 696 ? 5.633 38.844 32.219 1 76.94 696 SER B O 1
ATOM 14029 N N . LEU B 1 697 ? 5.289 38.625 30.031 1 88.69 697 LEU B N 1
ATOM 14030 C CA . LEU B 1 697 ? 4.648 39.906 29.859 1 88.69 697 LEU B CA 1
ATOM 14031 C C . LEU B 1 697 ? 3.129 39.781 29.891 1 88.69 697 LEU B C 1
ATOM 14033 O O . LEU B 1 697 ? 2.58 38.781 29.453 1 88.69 697 LEU B O 1
ATOM 14037 N N . ILE B 1 698 ? 2.486 40.719 30.547 1 93.25 698 ILE B N 1
ATOM 14038 C CA . ILE B 1 698 ? 1.033 40.844 30.5 1 93.25 698 ILE B CA 1
ATOM 14039 C C . ILE B 1 698 ? 0.638 41.969 29.547 1 93.25 698 ILE B C 1
ATOM 14041 O O . ILE B 1 698 ? 1.023 43.125 29.75 1 93.25 698 ILE B O 1
ATOM 14045 N N . ARG B 1 699 ? -0.15 41.656 28.547 1 92.62 699 ARG B N 1
ATOM 14046 C CA . ARG B 1 699 ? -0.405 42.594 27.453 1 92.62 699 ARG B CA 1
ATOM 14047 C C . ARG B 1 699 ? -1.713 43.344 27.672 1 92.62 699 ARG B C 1
ATOM 14049 O O . ARG B 1 699 ? -2.789 42.844 27.344 1 92.62 699 ARG B O 1
ATOM 14056 N N . MET B 1 700 ? -1.663 44.531 28.156 1 95.81 700 MET B N 1
ATOM 14057 C CA . MET B 1 700 ? -2.814 45.438 28.219 1 95.81 700 MET B CA 1
ATOM 14058 C C . MET B 1 700 ? -2.678 46.562 27.203 1 95.81 700 MET B C 1
ATOM 14060 O O . MET B 1 700 ? -3.281 47.625 27.375 1 95.81 700 MET B O 1
ATOM 14064 N N . ASP B 1 701 ? -1.823 46.344 26.219 1 93.81 701 ASP B N 1
ATOM 14065 C CA . ASP B 1 701 ? -1.507 47.406 25.266 1 93.81 701 ASP B CA 1
ATOM 14066 C C . ASP B 1 701 ? -1.951 47 23.844 1 93.81 701 ASP B C 1
ATOM 14068 O O . ASP B 1 701 ? -1.553 47.625 22.875 1 93.81 701 ASP B O 1
ATOM 14072 N N . VAL B 1 702 ? -2.752 45.938 23.672 1 90.38 702 VAL B N 1
ATOM 14073 C CA . VAL B 1 702 ? -3.125 45.5 22.328 1 90.38 702 VAL B CA 1
ATOM 14074 C C . VAL B 1 702 ? -4.648 45.438 22.219 1 90.38 702 VAL B C 1
ATOM 14076 O O . VAL B 1 702 ? -5.344 45.219 23.203 1 90.38 702 VAL B O 1
ATOM 14079 N N . ASP B 1 703 ? -5.102 45.562 20.938 1 87.94 703 ASP B N 1
ATOM 14080 C CA . ASP B 1 703 ? -6.531 45.5 20.656 1 87.94 703 ASP B CA 1
ATOM 14081 C C . ASP B 1 703 ? -6.953 44.094 20.297 1 87.94 703 ASP B C 1
ATOM 14083 O O . ASP B 1 703 ? -7.328 43.812 19.156 1 87.94 703 ASP B O 1
ATOM 14087 N N . GLN B 1 704 ? -6.742 43.188 21.109 1 88.31 704 GLN B N 1
ATOM 14088 C CA . GLN B 1 704 ? -7.094 41.781 20.891 1 88.31 704 GLN B CA 1
ATOM 14089 C C . GLN B 1 704 ? -7.816 41.219 22.109 1 88.31 704 GLN B C 1
ATOM 14091 O O . GLN B 1 704 ? -7.543 41.625 23.25 1 88.31 704 GLN B O 1
ATOM 14096 N N . SER B 1 705 ? -8.742 40.375 21.828 1 90.75 705 SER B N 1
ATOM 14097 C CA . SER B 1 705 ? -9.445 39.688 22.922 1 90.75 705 SER B CA 1
ATOM 14098 C C . SER B 1 705 ? -8.766 38.375 23.281 1 90.75 705 SER B C 1
ATOM 14100 O O . SER B 1 705 ? -8.5 37.562 22.406 1 90.75 705 SER B O 1
ATOM 14102 N N . PHE B 1 706 ? -8.461 38.25 24.562 1 92.56 706 PHE B N 1
ATOM 14103 C CA . PHE B 1 706 ? -7.902 37 25.062 1 92.56 706 PHE B CA 1
ATOM 14104 C C . PHE B 1 706 ? -8.922 36.25 25.906 1 92.56 706 PHE B C 1
ATOM 14106 O O . PHE B 1 706 ? -8.547 35.438 26.781 1 92.56 706 PHE B O 1
ATOM 14113 N N . LEU B 1 707 ? -10.188 36.562 25.594 1 92.69 707 LEU B N 1
ATOM 14114 C CA . LEU B 1 707 ? -11.281 35.844 26.266 1 92.69 707 LEU B CA 1
ATOM 14115 C C . LEU B 1 707 ? -11.477 34.469 25.688 1 92.69 707 LEU B C 1
ATOM 14117 O O . LEU B 1 707 ? -11.055 34.188 24.547 1 92.69 707 LEU B O 1
ATOM 14121 N N . PRO B 1 708 ? -12.117 33.625 26.484 1 91.5 708 PRO B N 1
ATOM 14122 C CA . PRO B 1 708 ? -12.391 32.281 25.953 1 91.5 708 PRO B CA 1
ATOM 14123 C C . PRO B 1 708 ? -13.258 32.312 24.688 1 91.5 708 PRO B C 1
ATOM 14125 O O . PRO B 1 708 ? -14.281 33 24.656 1 91.5 708 PRO B O 1
ATOM 14128 N N . VAL B 1 709 ? -12.852 31.594 23.688 1 93.06 709 VAL B N 1
ATOM 14129 C CA . VAL B 1 709 ? -13.578 31.516 22.422 1 93.06 709 VAL B CA 1
ATOM 14130 C C . VAL B 1 709 ? -14.789 30.609 22.578 1 93.06 709 VAL B C 1
ATOM 14132 O O . VAL B 1 709 ? -14.672 29.484 23.062 1 93.06 709 VAL B O 1
ATOM 14135 N N . PRO B 1 710 ? -15.914 31.047 22.156 1 92.12 710 PRO B N 1
ATOM 14136 C CA . PRO B 1 710 ? -17.109 30.203 22.25 1 92.12 710 PRO B CA 1
ATOM 14137 C C . PRO B 1 710 ? -17 28.922 21.422 1 92.12 710 PRO B C 1
ATOM 14139 O O . PRO B 1 710 ? -16.359 28.922 20.359 1 92.12 710 PRO B O 1
ATOM 14142 N N . SER B 1 711 ? -17.688 27.875 21.828 1 91.5 711 SER B N 1
ATOM 14143 C CA . SER B 1 711 ? -17.641 26.562 21.172 1 91.5 711 SER B CA 1
ATOM 14144 C C . SER B 1 711 ? -18.172 26.656 19.75 1 91.5 711 SER B C 1
ATOM 14146 O O . SER B 1 711 ? -17.688 25.953 18.859 1 91.5 711 SER B O 1
ATOM 14148 N N . THR B 1 712 ? -19.141 27.531 19.531 1 92.12 712 THR B N 1
ATOM 14149 C CA . THR B 1 712 ? -19.734 27.703 18.203 1 92.12 712 THR B CA 1
ATOM 14150 C C . THR B 1 712 ? -18.703 28.266 17.234 1 92.12 712 THR B C 1
ATOM 14152 O O . THR B 1 712 ? -18.703 27.922 16.047 1 92.12 712 THR B O 1
ATOM 14155 N N . VAL B 1 713 ? -17.891 29.156 17.734 1 93.62 713 VAL B N 1
ATOM 14156 C CA . VAL B 1 713 ? -16.859 29.734 16.906 1 93.62 713 VAL B CA 1
ATOM 14157 C C . VAL B 1 713 ? -15.805 28.672 16.562 1 93.62 713 VAL B C 1
ATOM 14159 O O . VAL B 1 713 ? -15.375 28.578 15.414 1 93.62 713 VAL B O 1
ATOM 14162 N N . LYS B 1 714 ? -15.406 27.875 17.594 1 93.88 714 LYS B N 1
ATOM 14163 C CA . LYS B 1 714 ? -14.461 26.797 17.359 1 93.88 714 LYS B CA 1
ATOM 14164 C C . LYS B 1 714 ? -14.992 25.812 16.312 1 93.88 714 LYS B C 1
ATOM 14166 O O . LYS B 1 714 ? -14.25 25.391 15.438 1 93.88 714 LYS B O 1
ATOM 14171 N N . ALA B 1 715 ? -16.312 25.516 16.438 1 93.75 715 ALA B N 1
ATOM 14172 C CA . ALA B 1 715 ? -16.953 24.609 15.5 1 93.75 715 ALA B CA 1
ATOM 14173 C C . ALA B 1 715 ? -16.922 25.156 14.078 1 93.75 715 ALA B C 1
ATOM 14175 O O . ALA B 1 715 ? -16.641 24.422 13.125 1 93.75 715 ALA B O 1
ATOM 14176 N N . ALA B 1 716 ? -17.156 26.422 13.906 1 93.69 716 ALA B N 1
ATOM 14177 C CA . ALA B 1 716 ? -17.203 27.047 12.586 1 93.69 716 ALA B CA 1
ATOM 14178 C C . ALA B 1 716 ? -15.812 27.047 11.945 1 93.69 716 ALA B C 1
ATOM 14180 O O . ALA B 1 716 ? -15.672 26.828 10.742 1 93.69 716 ALA B O 1
ATOM 14181 N N . ILE B 1 717 ? -14.82 27.344 12.734 1 94 717 ILE B N 1
ATOM 14182 C CA . ILE B 1 717 ? -13.445 27.375 12.242 1 94 717 ILE B CA 1
ATOM 14183 C C . ILE B 1 717 ? -13.062 25.984 11.727 1 94 717 ILE B C 1
ATOM 14185 O O . ILE B 1 717 ? -12.562 25.844 10.609 1 94 717 ILE B O 1
ATOM 14189 N N . PHE B 1 718 ? -13.305 24.969 12.547 1 95.75 718 PHE B N 1
ATOM 14190 C CA . PHE B 1 718 ? -12.93 23.609 12.172 1 95.75 718 PHE B CA 1
ATOM 14191 C C . PHE B 1 718 ? -13.695 23.156 10.938 1 95.75 718 PHE B C 1
ATOM 14193 O O . PHE B 1 718 ? -13.125 22.531 10.047 1 95.75 718 PHE B O 1
ATOM 14200 N N . GLU B 1 719 ? -14.953 23.453 10.953 1 95.06 719 GLU B N 1
ATOM 14201 C CA . GLU B 1 719 ? -15.805 23.047 9.836 1 95.06 719 GLU B CA 1
ATOM 14202 C C . GLU B 1 719 ? -15.32 23.656 8.523 1 95.06 719 GLU B C 1
ATOM 14204 O O . GLU B 1 719 ? -15.406 23.016 7.473 1 95.06 719 GLU B O 1
ATOM 14209 N N . GLY B 1 720 ? -14.836 24.859 8.562 1 93.25 720 GLY B N 1
ATOM 14210 C CA . GLY B 1 720 ? -14.297 25.5 7.375 1 93.25 720 GLY B CA 1
ATOM 14211 C C . GLY B 1 720 ? -13.148 24.734 6.754 1 93.25 720 GLY B C 1
ATOM 14212 O O . GLY B 1 720 ? -13.031 24.656 5.527 1 93.25 720 GLY B O 1
ATOM 14213 N N . PHE B 1 721 ? -12.344 24.094 7.547 1 93.31 721 PHE B N 1
ATOM 14214 C CA . PHE B 1 721 ? -11.195 23.328 7.062 1 93.31 721 PHE B CA 1
ATOM 14215 C C . PHE B 1 721 ? -11.602 21.891 6.746 1 93.31 721 PHE B C 1
ATOM 14217 O O . PHE B 1 721 ? -10.984 21.25 5.898 1 93.31 721 PHE B O 1
ATOM 14224 N N . ALA B 1 722 ? -12.594 21.406 7.434 1 93.44 722 ALA B N 1
ATOM 14225 C CA . ALA B 1 722 ? -12.984 20 7.336 1 93.44 722 ALA B CA 1
ATOM 14226 C C . ALA B 1 722 ? -13.711 19.734 6.027 1 93.44 722 ALA B C 1
ATOM 14228 O O . ALA B 1 722 ? -13.609 18.641 5.465 1 93.44 722 ALA B O 1
ATOM 14229 N N . ARG B 1 723 ? -14.297 20.703 5.457 1 91.25 723 ARG B N 1
ATOM 14230 C CA . ARG B 1 723 ? -15.102 20.531 4.254 1 91.25 723 ARG B CA 1
ATOM 14231 C C . ARG B 1 723 ? -14.227 20.5 3.004 1 91.25 723 ARG B C 1
ATOM 14233 O O . ARG B 1 723 ? -13.164 21.125 2.977 1 91.25 723 ARG B O 1
ATOM 14240 N N . GLN B 1 724 ? -14.484 19.859 1.907 1 83.25 724 GLN B N 1
ATOM 14241 C CA . GLN B 1 724 ? -13.703 19.797 0.672 1 83.25 724 GLN B CA 1
ATOM 14242 C C . GLN B 1 724 ? -14.352 20.641 -0.427 1 83.25 724 GLN B C 1
ATOM 14244 O O . GLN B 1 724 ? -13.664 21.375 -1.135 1 83.25 724 GLN B O 1
ATOM 14249 N N . ASN B 1 725 ? -15.656 20.531 -0.652 1 80.75 725 ASN B N 1
ATOM 14250 C CA . ASN B 1 725 ? -16.328 21.156 -1.783 1 80.75 725 ASN B CA 1
ATOM 14251 C C . ASN B 1 725 ? -17.266 22.281 -1.329 1 80.75 725 ASN B C 1
ATOM 14253 O O . ASN B 1 725 ? -18.484 22.172 -1.447 1 80.75 725 ASN B O 1
ATOM 14257 N N . LEU B 1 726 ? -16.484 23.406 -1.002 1 87.56 726 LEU B N 1
ATOM 14258 C CA . LEU B 1 726 ? -17.281 24.562 -0.619 1 87.56 726 LEU B CA 1
ATOM 14259 C C . LEU B 1 726 ? -17.812 25.281 -1.851 1 87.56 726 LEU B C 1
ATOM 14261 O O . LEU B 1 726 ? -17.047 25.641 -2.752 1 87.56 726 LEU B O 1
ATOM 14265 N N . SER B 1 727 ? -19.094 25.406 -1.939 1 88.81 727 SER B N 1
ATOM 14266 C CA . SER B 1 727 ? -19.734 26.078 -3.062 1 88.81 727 SER B CA 1
ATOM 14267 C C . SER B 1 727 ? -19.562 27.594 -2.961 1 88.81 727 SER B C 1
ATOM 14269 O O . SER B 1 727 ? -19.25 28.109 -1.89 1 88.81 727 SER B O 1
ATOM 14271 N N . GLU B 1 728 ? -19.812 28.266 -3.99 1 89.94 728 GLU B N 1
ATOM 14272 C CA . GLU B 1 728 ? -19.719 29.719 -4.02 1 89.94 728 GLU B CA 1
ATOM 14273 C C . GLU B 1 728 ? -20.75 30.359 -3.09 1 89.94 728 GLU B C 1
ATOM 14275 O O . GLU B 1 728 ? -20.469 31.391 -2.465 1 89.94 728 GLU B O 1
ATOM 14280 N N . SER B 1 729 ? -21.812 29.719 -2.963 1 91.5 729 SER B N 1
ATOM 14281 C CA . SER B 1 729 ? -22.875 30.25 -2.115 1 91.5 729 SER B CA 1
ATOM 14282 C C . SER B 1 729 ? -22.516 30.141 -0.638 1 91.5 729 SER B C 1
ATOM 14284 O O . SER B 1 729 ? -22.938 30.953 0.178 1 91.5 729 SER B O 1
ATOM 14286 N N . GLU B 1 730 ? -21.719 29.203 -0.356 1 91.81 730 GLU B N 1
ATOM 14287 C CA . GLU B 1 730 ? -21.344 28.969 1.034 1 91.81 730 GLU B CA 1
ATOM 14288 C C . GLU B 1 730 ? -20.25 29.938 1.476 1 91.81 730 GLU B C 1
ATOM 14290 O O . GLU B 1 730 ? -20.047 30.141 2.672 1 91.81 730 GLU B O 1
ATOM 14295 N N . ILE B 1 731 ? -19.594 30.578 0.532 1 92.81 731 ILE B N 1
ATOM 14296 C CA . ILE B 1 731 ? -18.453 31.406 0.891 1 92.81 731 ILE B CA 1
ATOM 14297 C C . ILE B 1 731 ? -18.766 32.875 0.593 1 92.81 731 ILE B C 1
ATOM 14299 O O . ILE B 1 731 ? -18.016 33.781 0.992 1 92.81 731 ILE B O 1
ATOM 14303 N N . ASP B 1 732 ? -19.844 33.094 -0.086 1 94.38 732 ASP B N 1
ATOM 14304 C CA . ASP B 1 732 ? -20.219 34.5 -0.358 1 94.38 732 ASP B CA 1
ATOM 14305 C C . ASP B 1 732 ? -20.781 35.156 0.893 1 94.38 732 ASP B C 1
ATOM 14307 O O . ASP B 1 732 ? -21.922 34.875 1.289 1 94.38 732 ASP B O 1
ATOM 14311 N N . VAL B 1 733 ? -20.094 36.094 1.487 1 95 733 VAL B N 1
ATOM 14312 C CA . VAL B 1 733 ? -20.438 36.688 2.768 1 95 733 VAL B CA 1
ATOM 14313 C C . VAL B 1 733 ? -21.172 38 2.529 1 95 733 VAL B C 1
ATOM 14315 O O . VAL B 1 733 ? -21.688 38.625 3.471 1 95 733 VAL B O 1
ATOM 14318 N N . THR B 1 734 ? -21.297 38.469 1.358 1 95.31 734 THR B N 1
ATOM 14319 C CA . THR B 1 734 ? -21.781 39.812 1.042 1 95.31 734 THR B CA 1
ATOM 14320 C C . THR B 1 734 ? -23.188 40.031 1.563 1 95.31 734 THR B C 1
ATOM 14322 O O . THR B 1 734 ? -23.484 41.031 2.186 1 95.31 734 THR B O 1
ATOM 14325 N N . SER B 1 735 ? -24.047 39.031 1.354 1 93.88 735 SER B N 1
ATOM 14326 C CA . SER B 1 735 ? -25.422 39.156 1.823 1 93.88 735 SER B CA 1
ATOM 14327 C C . SER B 1 735 ? -25.484 39.188 3.346 1 93.88 735 SER B C 1
ATOM 14329 O O . SER B 1 735 ? -26.281 39.938 3.922 1 93.88 735 SER B O 1
ATOM 14331 N N . SER B 1 736 ? -24.703 38.438 3.955 1 94.62 736 SER B N 1
ATOM 14332 C CA . SER B 1 736 ? -24.688 38.375 5.414 1 94.62 736 SER B CA 1
ATOM 14333 C C . SER B 1 736 ? -24.125 39.688 6.004 1 94.62 736 SER B C 1
ATOM 14335 O O . SER B 1 736 ? -24.625 40.156 7.027 1 94.62 736 SER B O 1
ATOM 14337 N N . ILE B 1 737 ? -23.109 40.281 5.387 1 95.5 737 ILE B N 1
ATOM 14338 C CA . ILE B 1 737 ? -22.516 41.531 5.855 1 95.5 737 ILE B CA 1
ATOM 14339 C C . ILE B 1 737 ? -23.5 42.656 5.656 1 95.5 737 ILE B C 1
ATOM 14341 O O . ILE B 1 737 ? -23.609 43.562 6.5 1 95.5 737 ILE B O 1
ATOM 14345 N N . LYS B 1 738 ? -24.203 42.625 4.547 1 94.5 738 LYS B N 1
ATOM 14346 C CA . LYS B 1 738 ? -25.234 43.625 4.285 1 94.5 738 LYS B CA 1
ATOM 14347 C C . LYS B 1 738 ? -26.297 43.625 5.387 1 94.5 738 LYS B C 1
ATOM 14349 O O . LYS B 1 738 ? -26.672 44.688 5.887 1 94.5 738 LYS B O 1
ATOM 14354 N N . GLN B 1 739 ? -26.703 42.469 5.703 1 93.38 739 GLN B N 1
ATOM 14355 C CA . GLN B 1 739 ? -27.688 42.344 6.762 1 93.38 739 GLN B CA 1
ATOM 14356 C C . GLN B 1 739 ? -27.125 42.781 8.109 1 93.38 739 GLN B C 1
ATOM 14358 O O . GLN B 1 739 ? -27.828 43.406 8.914 1 93.38 739 GLN B O 1
ATOM 14363 N N . PHE B 1 740 ? -26 42.469 8.359 1 92.75 740 PHE B N 1
ATOM 14364 C CA . PHE B 1 740 ? -25.328 42.781 9.609 1 92.75 740 PHE B CA 1
ATOM 14365 C C . PHE B 1 740 ? -25.219 44.312 9.773 1 92.75 740 PHE B C 1
ATOM 14367 O O . PHE B 1 740 ? -25.516 44.844 10.844 1 92.75 740 PHE B O 1
ATOM 14374 N N . ILE B 1 741 ? -24.734 45 8.742 1 94 741 ILE B N 1
ATOM 14375 C CA . ILE B 1 741 ? -24.531 46.438 8.781 1 94 741 ILE B CA 1
ATOM 14376 C C . ILE B 1 741 ? -25.875 47.125 8.906 1 94 741 ILE B C 1
ATOM 14378 O O . ILE B 1 741 ? -25.984 48.156 9.586 1 94 741 ILE B O 1
ATOM 14382 N N . LYS B 1 742 ? -26.844 46.625 8.281 1 91.88 742 LYS B N 1
ATOM 14383 C CA . LYS B 1 742 ? -28.188 47.188 8.367 1 91.88 742 LYS B CA 1
ATOM 14384 C C . LYS B 1 742 ? -28.766 47.031 9.773 1 91.88 742 LYS B C 1
ATOM 14386 O O . LYS B 1 742 ? -29.297 48 10.328 1 91.88 742 LYS B O 1
ATOM 14391 N N . SER B 1 743 ? -28.562 45.906 10.32 1 89 743 SER B N 1
ATOM 14392 C CA . SER B 1 743 ? -29.156 45.594 11.617 1 89 743 SER B CA 1
ATOM 14393 C C . SER B 1 743 ? -28.438 46.344 12.75 1 89 743 SER B C 1
ATOM 14395 O O . SER B 1 743 ? -29.062 46.719 13.734 1 89 743 SER B O 1
ATOM 14397 N N . ASN B 1 744 ? -27.203 46.562 12.633 1 90 744 ASN B N 1
ATOM 14398 C CA . ASN B 1 744 ? -26.438 47.062 13.758 1 90 744 ASN B CA 1
ATOM 14399 C C . ASN B 1 744 ? -26.203 48.594 13.641 1 90 744 ASN B C 1
ATOM 14401 O O . ASN B 1 744 ? -26.125 49.281 14.648 1 90 744 ASN B O 1
ATOM 14405 N N . TYR B 1 745 ? -26.047 49.062 12.398 1 93.38 745 TYR B N 1
ATOM 14406 C CA . TYR B 1 745 ? -25.641 50.469 12.25 1 93.38 745 TYR B CA 1
ATOM 14407 C C . TYR B 1 745 ? -26.625 51.25 11.383 1 93.38 745 TYR B C 1
ATOM 14409 O O . TYR B 1 745 ? -26.609 52.469 11.344 1 93.38 745 TYR B O 1
ATOM 14417 N N . GLY B 1 746 ? -27.5 50.562 10.695 1 92.5 746 GLY B N 1
ATOM 14418 C CA . GLY B 1 746 ? -28.422 51.188 9.781 1 92.5 746 GLY B CA 1
ATOM 14419 C C . GLY B 1 746 ? -27.734 51.969 8.664 1 92.5 746 GLY B C 1
ATOM 14420 O O . GLY B 1 746 ? -28.141 53.062 8.312 1 92.5 746 GLY B O 1
ATOM 14421 N N . PHE B 1 747 ? -26.641 51.5 8.234 1 94.12 747 PHE B N 1
ATOM 14422 C CA . PHE B 1 747 ? -25.891 52.125 7.148 1 94.12 747 PHE B CA 1
ATOM 14423 C C . PHE B 1 747 ? -26.516 51.781 5.797 1 94.12 747 PHE B C 1
ATOM 14425 O O . PHE B 1 747 ? -26.781 50.594 5.508 1 94.12 747 PHE B O 1
ATOM 14432 N N . PRO B 1 748 ? -26.75 52.625 5.016 1 90.56 748 PRO B N 1
ATOM 14433 C CA . PRO B 1 748 ? -27.422 52.375 3.742 1 90.56 748 PRO B CA 1
ATOM 14434 C C . PRO B 1 748 ? -26.5 51.656 2.734 1 90.56 748 PRO B C 1
ATOM 14436 O O . PRO B 1 748 ? -25.328 52.031 2.605 1 90.56 748 PRO B O 1
ATOM 14439 N N . THR B 1 749 ? -27 50.594 2.215 1 90.19 749 THR B N 1
ATOM 14440 C CA . THR B 1 749 ? -26.297 49.875 1.159 1 90.19 749 THR B CA 1
ATOM 14441 C C . THR B 1 749 ? -27.172 49.719 -0.076 1 90.19 749 THR B C 1
ATOM 14443 O O . THR B 1 749 ? -28.344 49.312 0.032 1 90.19 749 THR B O 1
ATOM 14446 N N . ASP B 1 750 ? -26.766 50.312 -1.226 1 82.19 750 ASP B N 1
ATOM 14447 C CA . ASP B 1 750 ? -27.516 50.188 -2.471 1 82.19 750 ASP B CA 1
ATOM 14448 C C . ASP B 1 750 ? -26.703 49.438 -3.523 1 82.19 750 ASP B C 1
ATOM 14450 O O . ASP B 1 750 ? -25.656 48.875 -3.221 1 82.19 750 ASP B O 1
ATOM 14454 N N . ARG B 1 751 ? -27.344 49.438 -4.828 1 74.69 751 ARG B N 1
ATOM 14455 C CA . ARG B 1 751 ? -26.766 48.688 -5.934 1 74.69 751 ARG B CA 1
ATOM 14456 C C . ARG B 1 751 ? -25.391 49.25 -6.309 1 74.69 751 ARG B C 1
ATOM 14458 O O . ARG B 1 751 ? -24.594 48.531 -6.938 1 74.69 751 ARG B O 1
ATOM 14465 N N . SER B 1 752 ? -25.062 50.406 -5.852 1 83.12 752 SER B N 1
ATOM 14466 C CA . SER B 1 752 ? -23.797 51.062 -6.227 1 83.12 752 SER B CA 1
ATOM 14467 C C . SER B 1 752 ? -22.75 50.906 -5.137 1 83.12 752 SER B C 1
ATOM 14469 O O . SER B 1 752 ? -21.578 51.188 -5.352 1 83.12 752 SER B O 1
ATOM 14471 N N . SER B 1 753 ? -23.094 50.406 -3.984 1 91.44 753 SER B N 1
ATOM 14472 C CA . SER B 1 753 ? -22.156 50.219 -2.887 1 91.44 753 SER B CA 1
ATOM 14473 C C . SER B 1 753 ? -21.172 49.094 -3.189 1 91.44 753 SER B C 1
ATOM 14475 O O . SER B 1 753 ? -21.547 48.031 -3.713 1 91.44 753 SER B O 1
ATOM 14477 N N . GLU B 1 754 ? -19.875 49.375 -2.957 1 95.12 754 GLU B N 1
ATOM 14478 C CA . GLU B 1 754 ? -18.844 48.375 -3.148 1 95.12 754 GLU B CA 1
ATOM 14479 C C . GLU B 1 754 ? -18.406 47.781 -1.817 1 95.12 754 GLU B C 1
ATOM 14481 O O . GLU B 1 754 ? -18.094 48.5 -0.871 1 95.12 754 GLU B O 1
ATOM 14486 N N . PHE B 1 755 ? -18.484 46.406 -1.797 1 95.75 755 PHE B N 1
ATOM 14487 C CA . PHE B 1 755 ? -18.047 45.688 -0.615 1 95.75 755 PHE B CA 1
ATOM 14488 C C . PHE B 1 755 ? -16.656 45.125 -0.815 1 95.75 755 PHE B C 1
ATOM 14490 O O . PHE B 1 755 ? -16.422 44.344 -1.736 1 95.75 755 PHE B O 1
ATOM 14497 N N . ILE B 1 756 ? -15.688 45.531 0.064 1 96.12 756 ILE B N 1
ATOM 14498 C CA . ILE B 1 756 ? -14.305 45.062 -0.018 1 96.12 756 ILE B CA 1
ATOM 14499 C C . ILE B 1 756 ? -13.93 44.312 1.266 1 96.12 756 ILE B C 1
ATOM 14501 O O . ILE B 1 756 ? -14.211 44.781 2.367 1 96.12 756 ILE B O 1
ATOM 14505 N N . TYR B 1 757 ? -13.383 43.125 1.098 1 94.81 757 TYR B N 1
ATOM 14506 C CA . TYR B 1 757 ? -13 42.312 2.248 1 94.81 757 TYR B CA 1
ATOM 14507 C C . TYR B 1 757 ? -11.492 42.125 2.301 1 94.81 757 TYR B C 1
ATOM 14509 O O . TYR B 1 757 ? -10.828 42.094 1.262 1 94.81 757 TYR B O 1
ATOM 14517 N N . ALA B 1 758 ? -10.898 42.062 3.57 1 93.88 758 ALA B N 1
ATOM 14518 C CA . ALA B 1 758 ? -9.477 41.781 3.773 1 93.88 758 ALA B CA 1
ATOM 14519 C C . ALA B 1 758 ? -9.242 41.062 5.098 1 93.88 758 ALA B C 1
ATOM 14521 O O . ALA B 1 758 ? -10.148 40.969 5.926 1 93.88 758 ALA B O 1
ATOM 14522 N N . ASP B 1 759 ? -8.094 40.531 5.262 1 89.19 759 ASP B N 1
ATOM 14523 C CA . ASP B 1 759 ? -7.746 39.812 6.48 1 89.19 759 ASP B CA 1
ATOM 14524 C C . ASP B 1 759 ? -7.414 40.781 7.617 1 89.19 759 ASP B C 1
ATOM 14526 O O . ASP B 1 759 ? -7.199 40.344 8.75 1 89.19 759 ASP B O 1
ATOM 14530 N N . SER B 1 760 ? -7.344 42.031 7.305 1 88.56 760 SER B N 1
ATOM 14531 C CA . SER B 1 760 ? -6.988 43.031 8.297 1 88.56 760 SER B CA 1
ATOM 14532 C C . SER B 1 760 ? -7.754 44.344 8.07 1 88.56 760 SER B C 1
ATOM 14534 O O . SER B 1 760 ? -7.734 44.875 6.965 1 88.56 760 SER B O 1
ATOM 14536 N N . SER B 1 761 ? -8.391 44.781 9.133 1 92.25 761 SER B N 1
ATOM 14537 C CA . SER B 1 761 ? -9.055 46.062 9.039 1 92.25 761 SER B CA 1
ATOM 14538 C C . SER B 1 761 ? -8.047 47.219 8.914 1 92.25 761 SER B C 1
ATOM 14540 O O . SER B 1 761 ? -8.312 48.219 8.266 1 92.25 761 SER B O 1
ATOM 14542 N N . LEU B 1 762 ? -6.891 46.969 9.484 1 93.38 762 LEU B N 1
ATOM 14543 C CA . LEU B 1 762 ? -5.824 47.938 9.398 1 93.38 762 LEU B CA 1
ATOM 14544 C C . LEU B 1 762 ? -5.336 48.094 7.961 1 93.38 762 LEU B C 1
ATOM 14546 O O . LEU B 1 762 ? -5.062 49.219 7.504 1 93.38 762 LEU B O 1
ATOM 14550 N N . ALA B 1 763 ? -5.219 47 7.309 1 94.5 763 ALA B N 1
ATOM 14551 C CA . ALA B 1 763 ? -4.789 47.031 5.914 1 94.5 763 ALA B CA 1
ATOM 14552 C C . ALA B 1 763 ? -5.797 47.781 5.051 1 94.5 763 ALA B C 1
ATOM 14554 O O . ALA B 1 763 ? -5.414 48.5 4.117 1 94.5 763 ALA B O 1
ATOM 14555 N N . LEU B 1 764 ? -7.059 47.594 5.324 1 95.69 764 LEU B N 1
ATOM 14556 C CA . LEU B 1 764 ? -8.102 48.312 4.602 1 95.69 764 LEU B CA 1
ATOM 14557 C C . LEU B 1 764 ? -8.023 49.812 4.875 1 95.69 764 LEU B C 1
ATOM 14559 O O . LEU B 1 764 ? -8.133 50.625 3.953 1 95.69 764 LEU B O 1
ATOM 14563 N N . PHE B 1 765 ? -7.844 50.156 6.152 1 96.44 765 PHE B N 1
ATOM 14564 C CA . PHE B 1 765 ? -7.699 51.562 6.547 1 96.44 765 PHE B CA 1
ATOM 14565 C C . PHE B 1 765 ? -6.551 52.219 5.797 1 96.44 765 PHE B C 1
ATOM 14567 O O . PHE B 1 765 ? -6.676 53.344 5.324 1 96.44 765 PHE B O 1
ATOM 14574 N N . ASN B 1 766 ? -5.492 51.531 5.707 1 95.94 766 ASN B N 1
ATOM 14575 C CA . ASN B 1 766 ? -4.32 52.062 5.023 1 95.94 766 ASN B CA 1
ATOM 14576 C C . ASN B 1 766 ? -4.621 52.375 3.564 1 95.94 766 ASN B C 1
ATOM 14578 O O . ASN B 1 766 ? -4.109 53.375 3.027 1 95.94 766 ASN B O 1
ATOM 14582 N N . LYS B 1 767 ? -5.355 51.562 2.928 1 95.06 767 LYS B N 1
ATOM 14583 C CA . LYS B 1 767 ? -5.715 51.844 1.54 1 95.06 767 LYS B CA 1
ATOM 14584 C C . LYS B 1 767 ? -6.621 53.062 1.439 1 95.06 767 LYS B C 1
ATOM 14586 O O . LYS B 1 767 ? -6.555 53.812 0.462 1 95.06 767 LYS B O 1
ATOM 14591 N N . VAL B 1 768 ? -7.457 53.25 2.434 1 95.81 768 VAL B N 1
ATOM 14592 C CA . VAL B 1 768 ? -8.305 54.438 2.479 1 95.81 768 VAL B CA 1
ATOM 14593 C C . VAL B 1 768 ? -7.434 55.688 2.658 1 95.81 768 VAL B C 1
ATOM 14595 O O . VAL B 1 768 ? -7.703 56.75 2.061 1 95.81 768 VAL B O 1
ATOM 14598 N N . VAL B 1 769 ? -6.473 55.594 3.527 1 96.56 769 VAL B N 1
ATOM 14599 C CA . VAL B 1 769 ? -5.539 56.719 3.74 1 96.56 769 VAL B CA 1
ATOM 14600 C C . VAL B 1 769 ? -4.852 57.062 2.424 1 96.56 769 VAL B C 1
ATOM 14602 O O . VAL B 1 769 ? -4.645 58.25 2.121 1 96.56 769 VAL B O 1
ATOM 14605 N N . LEU B 1 770 ? -4.496 56.062 1.685 1 94.12 770 LEU B N 1
ATOM 14606 C CA . LEU B 1 770 ? -3.861 56.312 0.393 1 94.12 770 LEU B CA 1
ATOM 14607 C C . LEU B 1 770 ? -4.809 57.031 -0.558 1 94.12 770 LEU B C 1
ATOM 14609 O O . LEU B 1 770 ? -4.375 57.844 -1.367 1 94.12 770 LEU B O 1
ATOM 14613 N N . CYS B 1 771 ? -6.062 56.719 -0.5 1 94.56 771 CYS B N 1
ATOM 14614 C CA . CYS B 1 771 ? -7.051 57.438 -1.294 1 94.56 771 CYS B CA 1
ATOM 14615 C C . CYS B 1 771 ? -7.094 58.906 -0.906 1 94.56 771 CYS B C 1
ATOM 14617 O O . CYS B 1 771 ? -7.195 59.781 -1.771 1 94.56 771 CYS B O 1
ATOM 14619 N N . CYS B 1 772 ? -7.062 59.188 0.399 1 95.75 772 CYS B N 1
ATOM 14620 C CA . CYS B 1 772 ? -7.035 60.531 0.897 1 95.75 772 CYS B CA 1
ATOM 14621 C C . CYS B 1 772 ? -5.832 61.312 0.347 1 95.75 772 CYS B C 1
ATOM 14623 O O . CYS B 1 772 ? -5.961 62.438 -0.098 1 95.75 772 CYS B O 1
ATOM 14625 N N . ILE B 1 773 ? -4.723 60.656 0.419 1 94.06 773 ILE B N 1
ATOM 14626 C CA . ILE B 1 773 ? -3.488 61.25 -0.069 1 94.06 773 ILE B CA 1
ATOM 14627 C C . ILE B 1 773 ? -3.621 61.562 -1.558 1 94.06 773 ILE B C 1
ATOM 14629 O O . ILE B 1 773 ? -3.219 62.656 -2.014 1 94.06 773 ILE B O 1
ATOM 14633 N N . GLN B 1 774 ? -4.117 60.656 -2.283 1 90.5 774 GLN B N 1
ATOM 14634 C CA . GLN B 1 774 ? -4.246 60.812 -3.729 1 90.5 774 GLN B CA 1
ATOM 14635 C C . GLN B 1 774 ? -5.172 61.969 -4.074 1 90.5 774 GLN B C 1
ATOM 14637 O O . GLN B 1 774 ? -4.977 62.656 -5.09 1 90.5 774 GLN B O 1
ATOM 14642 N N . GLU B 1 775 ? -6.09 62.25 -3.234 1 91.25 775 GLU B N 1
ATOM 14643 C CA . GLU B 1 775 ? -7.027 63.344 -3.459 1 91.25 775 GLU B CA 1
ATOM 14644 C C . GLU B 1 775 ? -6.477 64.625 -2.922 1 91.25 775 GLU B C 1
ATOM 14646 O O . GLU B 1 775 ? -7.055 65.688 -3.158 1 91.25 775 GLU B O 1
ATOM 14651 N N . GLY B 1 776 ? -5.336 64.625 -2.275 1 91.5 776 GLY B N 1
ATOM 14652 C CA . GLY B 1 776 ? -4.75 65.75 -1.666 1 91.5 776 GLY B CA 1
ATOM 14653 C C . GLY B 1 776 ? -5.504 66.25 -0.437 1 91.5 776 GLY B C 1
ATOM 14654 O O . GLY B 1 776 ? -5.48 67.438 -0.105 1 91.5 776 GLY B O 1
ATOM 14655 N N . GLY B 1 777 ? -6.172 65.312 0.198 1 95.19 777 GLY B N 1
ATOM 14656 C CA . GLY B 1 777 ? -6.98 65.688 1.355 1 95.19 777 GLY B CA 1
ATOM 14657 C C . GLY B 1 777 ? -6.188 65.75 2.648 1 95.19 777 GLY B C 1
ATOM 14658 O O . GLY B 1 777 ? -5.016 65.375 2.672 1 95.19 777 GLY B O 1
ATOM 14659 N N . THR B 1 778 ? -6.824 66.25 3.686 1 96.81 778 THR B N 1
ATOM 14660 C CA . THR B 1 778 ? -6.273 66.25 5.035 1 96.81 778 THR B CA 1
ATOM 14661 C C . THR B 1 778 ? -7.078 65.312 5.957 1 96.81 778 THR B C 1
ATOM 14663 O O . THR B 1 778 ? -8.297 65.5 6.082 1 96.81 778 THR B O 1
ATOM 14666 N N . LEU B 1 779 ? -6.367 64.375 6.477 1 97.31 779 LEU B N 1
ATOM 14667 C CA . LEU B 1 779 ? -7.016 63.438 7.367 1 97.31 779 LEU B CA 1
ATOM 14668 C C . LEU B 1 779 ? -7.094 64 8.789 1 97.31 779 LEU B C 1
ATOM 14670 O O . LEU B 1 779 ? -6.066 64.25 9.414 1 97.31 779 LEU B O 1
ATOM 14674 N N . CYS B 1 780 ? -8.273 64.125 9.266 1 97.56 780 CYS B N 1
ATOM 14675 C CA . CYS B 1 780 ? -8.5 64.75 10.586 1 97.56 780 CYS B CA 1
ATOM 14676 C C . CYS B 1 780 ? -8.859 63.656 11.594 1 97.56 780 CYS B C 1
ATOM 14678 O O . CYS B 1 780 ? -9.781 62.875 11.367 1 97.56 780 CYS B O 1
ATOM 14680 N N . PHE B 1 781 ? -8.117 63.594 12.656 1 96.88 781 PHE B N 1
ATOM 14681 C CA . PHE B 1 781 ? -8.359 62.656 13.758 1 96.88 781 PHE B CA 1
ATOM 14682 C C . PHE B 1 781 ? -8.797 63.406 15.008 1 96.88 781 PHE B C 1
ATOM 14684 O O . PHE B 1 781 ? -8.18 64.438 15.391 1 96.88 781 PHE B O 1
ATOM 14691 N N . PRO B 1 782 ? -9.906 62.969 15.602 1 96.19 782 PRO B N 1
ATOM 14692 C CA . PRO B 1 782 ? -10.125 63.469 16.953 1 96.19 782 PRO B CA 1
ATOM 14693 C C . PRO B 1 782 ? -9.016 63.062 17.922 1 96.19 782 PRO B C 1
ATOM 14695 O O . PRO B 1 782 ? -8.516 61.938 17.859 1 96.19 782 PRO B O 1
ATOM 14698 N N . VAL B 1 783 ? -8.641 64 18.766 1 95.06 783 VAL B N 1
ATOM 14699 C CA . VAL B 1 783 ? -7.691 63.656 19.812 1 95.06 783 VAL B CA 1
ATOM 14700 C C . VAL B 1 783 ? -8.281 62.531 20.672 1 95.06 783 VAL B C 1
ATOM 14702 O O . VAL B 1 783 ? -9.43 62.625 21.109 1 95.06 783 VAL B O 1
ATOM 14705 N N . GLY B 1 784 ? -7.574 61.5 20.844 1 93.88 784 GLY B N 1
ATOM 14706 C CA . GLY B 1 784 ? -8.078 60.312 21.516 1 93.88 784 GLY B CA 1
ATOM 14707 C C . GLY B 1 784 ? -8.484 59.219 20.562 1 93.88 784 GLY B C 1
ATOM 14708 O O . GLY B 1 784 ? -9.422 58.469 20.828 1 93.88 784 GLY B O 1
ATOM 14709 N N . SER B 1 785 ? -7.938 59.219 19.359 1 94.62 785 SER B N 1
ATOM 14710 C CA . SER B 1 785 ? -8.125 58.125 18.406 1 94.62 785 SER B CA 1
ATOM 14711 C C . SER B 1 785 ? -7.059 57.062 18.578 1 94.62 785 SER B C 1
ATOM 14713 O O . SER B 1 785 ? -6.055 57.281 19.25 1 94.62 785 SER B O 1
ATOM 14715 N N . ASN B 1 786 ? -7.277 55.906 18 1 94.38 786 ASN B N 1
ATOM 14716 C CA . ASN B 1 786 ? -6.352 54.781 18.094 1 94.38 786 ASN B CA 1
ATOM 14717 C C . ASN B 1 786 ? -4.965 55.156 17.578 1 94.38 786 ASN B C 1
ATOM 14719 O O . ASN B 1 786 ? -4.816 55.562 16.422 1 94.38 786 ASN B O 1
ATOM 14723 N N . GLY B 1 787 ? -3.939 55.031 18.406 1 94.38 787 GLY B N 1
ATOM 14724 C CA . GLY B 1 787 ? -2.588 55.438 18.094 1 94.38 787 GLY B CA 1
ATOM 14725 C C . GLY B 1 787 ? -1.978 54.688 16.938 1 94.38 787 GLY B C 1
ATOM 14726 O O . GLY B 1 787 ? -1.132 55.219 16.203 1 94.38 787 GLY B O 1
ATOM 14727 N N . THR B 1 788 ? -2.354 53.469 16.734 1 93.94 788 THR B N 1
ATOM 14728 C CA . THR B 1 788 ? -1.829 52.656 15.648 1 93.94 788 THR B CA 1
ATOM 14729 C C . THR B 1 788 ? -2.275 53.219 14.297 1 93.94 788 THR B C 1
ATOM 14731 O O . THR B 1 788 ? -1.497 53.219 13.336 1 93.94 788 THR B O 1
ATOM 14734 N N . TYR B 1 789 ? -3.496 53.625 14.203 1 95.5 789 TYR B N 1
ATOM 14735 C CA . TYR B 1 789 ? -4.027 54.156 12.953 1 95.5 789 TYR B CA 1
ATOM 14736 C C . TYR B 1 789 ? -3.365 55.5 12.625 1 95.5 789 TYR B C 1
ATOM 14738 O O . TYR B 1 789 ? -3.082 55.781 11.461 1 95.5 789 TYR B O 1
ATOM 14746 N N . ILE B 1 790 ? -3.117 56.312 13.648 1 95.69 790 ILE B N 1
ATOM 14747 C CA . ILE B 1 790 ? -2.432 57.562 13.445 1 95.69 790 ILE B CA 1
ATOM 14748 C C . ILE B 1 790 ? -1.011 57.312 12.945 1 95.69 790 ILE B C 1
ATOM 14750 O O . ILE B 1 790 ? -0.552 57.969 12.008 1 95.69 790 ILE B O 1
ATOM 14754 N N . SER B 1 791 ? -0.378 56.406 13.617 1 95.81 791 SER B N 1
ATOM 14755 C CA . SER B 1 791 ? 0.978 56.062 13.203 1 95.81 791 SER B CA 1
ATOM 14756 C C . SER B 1 791 ? 1.004 55.562 11.773 1 95.81 791 SER B C 1
ATOM 14758 O O . SER B 1 791 ? 1.933 55.844 11.016 1 95.81 791 SER B O 1
ATOM 14760 N N . ALA B 1 792 ? 0.053 54.75 11.367 1 96.25 792 ALA B N 1
ATOM 14761 C CA . ALA B 1 792 ? -0.032 54.219 10.008 1 96.25 792 ALA B CA 1
ATOM 14762 C C . ALA B 1 792 ? -0.189 55.344 9 1 96.25 792 ALA B C 1
ATOM 14764 O O . ALA B 1 792 ? 0.46 55.344 7.949 1 96.25 792 ALA B O 1
ATOM 14765 N N . ALA B 1 793 ? -1.057 56.281 9.297 1 96.56 793 ALA B N 1
ATOM 14766 C CA . ALA B 1 793 ? -1.268 57.438 8.422 1 96.56 793 ALA B CA 1
ATOM 14767 C C . ALA B 1 793 ? 0.008 58.25 8.281 1 96.56 793 ALA B C 1
ATOM 14769 O O . ALA B 1 793 ? 0.333 58.719 7.184 1 96.56 793 ALA B O 1
ATOM 14770 N N . LYS B 1 794 ? 0.698 58.469 9.43 1 95.81 794 LYS B N 1
ATOM 14771 C CA . LYS B 1 794 ? 1.965 59.188 9.406 1 95.81 794 LYS B CA 1
ATOM 14772 C C . LYS B 1 794 ? 2.998 58.469 8.555 1 95.81 794 LYS B C 1
ATOM 14774 O O . LYS B 1 794 ? 3.746 59.094 7.801 1 95.81 794 LYS B O 1
ATOM 14779 N N . PHE B 1 795 ? 2.994 57.188 8.734 1 95.94 795 PHE B N 1
ATOM 14780 C CA . PHE B 1 795 ? 3.924 56.344 7.984 1 95.94 795 PHE B CA 1
ATOM 14781 C C . PHE B 1 795 ? 3.697 56.5 6.484 1 95.94 795 PHE B C 1
ATOM 14783 O O . PHE B 1 795 ? 4.652 56.531 5.703 1 95.94 795 PHE B O 1
ATOM 14790 N N . LEU B 1 796 ? 2.432 56.656 6.078 1 94.94 796 LEU B N 1
ATOM 14791 C CA . LEU B 1 796 ? 2.064 56.75 4.668 1 94.94 796 LEU B CA 1
ATOM 14792 C C . LEU B 1 796 ? 2.186 58.219 4.191 1 94.94 796 LEU B C 1
ATOM 14794 O O . LEU B 1 796 ? 1.87 58.5 3.037 1 94.94 796 LEU B O 1
ATOM 14798 N N . LYS B 1 797 ? 2.57 59.156 5.082 1 92.81 797 LYS B N 1
ATOM 14799 C CA . LYS B 1 797 ? 2.836 60.562 4.758 1 92.81 797 LYS B CA 1
ATOM 14800 C C . LYS B 1 797 ? 1.541 61.281 4.449 1 92.81 797 LYS B C 1
ATOM 14802 O O . LYS B 1 797 ? 1.498 62.125 3.533 1 92.81 797 LYS B O 1
ATOM 14807 N N . ALA B 1 798 ? 0.524 60.906 5.156 1 95.38 798 ALA B N 1
ATOM 14808 C CA . ALA B 1 798 ? -0.73 61.625 5.012 1 95.38 798 ALA B CA 1
ATOM 14809 C C . ALA B 1 798 ? -0.658 63 5.719 1 95.38 798 ALA B C 1
ATOM 14811 O O . ALA B 1 798 ? 0.052 63.156 6.715 1 95.38 798 ALA B O 1
ATOM 14812 N N . ASN B 1 799 ? -1.363 63.969 5.121 1 95.19 799 ASN B N 1
ATOM 14813 C CA . ASN B 1 799 ? -1.572 65.188 5.859 1 95.19 799 ASN B CA 1
ATOM 14814 C C . ASN B 1 799 ? -2.559 65 7.008 1 95.19 799 ASN B C 1
ATOM 14816 O O . ASN B 1 799 ? -3.725 64.688 6.785 1 95.19 799 ASN B O 1
ATOM 14820 N N . ILE B 1 800 ? -2.061 65.188 8.234 1 96.25 800 ILE B N 1
ATOM 14821 C CA . ILE B 1 800 ? -2.877 64.875 9.398 1 96.25 800 ILE B CA 1
ATOM 14822 C C . ILE B 1 800 ? -3.172 66.125 10.195 1 96.25 800 ILE B C 1
ATOM 14824 O O . ILE B 1 800 ? -2.305 67 10.344 1 96.25 800 ILE B O 1
ATOM 14828 N N . LEU B 1 801 ? -4.383 66.312 10.57 1 96.44 801 LEU B N 1
ATOM 14829 C CA . LEU B 1 801 ? -4.801 67.312 11.484 1 96.44 801 LEU B CA 1
ATOM 14830 C C . LEU B 1 801 ? -5.555 66.75 12.68 1 96.44 801 LEU B C 1
ATOM 14832 O O . LEU B 1 801 ? -6.43 65.938 12.516 1 96.44 801 LEU B O 1
ATOM 14836 N N . ASN B 1 802 ? -5.207 67.125 13.914 1 94.81 802 ASN B N 1
ATOM 14837 C CA . ASN B 1 802 ? -5.875 66.688 15.125 1 94.81 802 ASN B CA 1
ATOM 14838 C C . ASN B 1 802 ? -7.008 67.625 15.531 1 94.81 802 ASN B C 1
ATOM 14840 O O . ASN B 1 802 ? -6.824 68.875 15.586 1 94.81 802 ASN B O 1
ATOM 14844 N N . ILE B 1 803 ? -8.148 67.062 15.711 1 96.44 803 ILE B N 1
ATOM 14845 C CA . ILE B 1 803 ? -9.281 67.812 16.234 1 96.44 803 ILE B CA 1
ATOM 14846 C C . ILE B 1 803 ? -9.289 67.75 17.75 1 96.44 803 ILE B C 1
ATOM 14848 O O . ILE B 1 803 ? -9.391 66.688 18.344 1 96.44 803 ILE B O 1
ATOM 14852 N N . PRO B 1 804 ? -9.18 68.875 18.391 1 94.62 804 PRO B N 1
ATOM 14853 C CA . PRO B 1 804 ? -9.148 68.812 19.844 1 94.62 804 PRO B CA 1
ATOM 14854 C C . PRO B 1 804 ? -10.438 68.312 20.469 1 94.62 804 PRO B C 1
ATOM 14856 O O . PRO B 1 804 ? -11.523 68.5 19.906 1 94.62 804 PRO B O 1
ATOM 14859 N N . THR B 1 805 ? -10.312 67.562 21.516 1 94.75 805 THR B N 1
ATOM 14860 C CA . THR B 1 805 ? -11.438 67.062 22.297 1 94.75 805 THR B CA 1
ATOM 14861 C C . THR B 1 805 ? -11.312 67.562 23.75 1 94.75 805 THR B C 1
ATOM 14863 O O . THR B 1 805 ? -10.242 68 24.188 1 94.75 805 THR B O 1
ATOM 14866 N N . LYS B 1 806 ? -12.422 67.438 24.453 1 91.81 806 LYS B N 1
ATOM 14867 C CA . LYS B 1 806 ? -12.422 67.938 25.828 1 91.81 806 LYS B CA 1
ATOM 14868 C C . LYS B 1 806 ? -12.727 66.812 26.828 1 91.81 806 LYS B C 1
ATOM 14870 O O . LYS B 1 806 ? -13.531 65.938 26.547 1 91.81 806 LYS B O 1
ATOM 14875 N N . SER B 1 807 ? -12.164 66.938 27.969 1 88.44 807 SER B N 1
ATOM 14876 C CA . SER B 1 807 ? -12.32 66 29.031 1 88.44 807 SER B CA 1
ATOM 14877 C C . SER B 1 807 ? -13.75 65.938 29.562 1 88.44 807 SER B C 1
ATOM 14879 O O . SER B 1 807 ? -14.25 64.875 29.969 1 88.44 807 SER B O 1
ATOM 14881 N N . ASP B 1 808 ? -14.398 67.125 29.625 1 86.5 808 ASP B N 1
ATOM 14882 C CA . ASP B 1 808 ? -15.727 67.25 30.203 1 86.5 808 ASP B CA 1
ATOM 14883 C C . ASP B 1 808 ? -16.766 66.562 29.344 1 86.5 808 ASP B C 1
ATOM 14885 O O . ASP B 1 808 ? -17.844 66.188 29.844 1 86.5 808 ASP B O 1
ATOM 14889 N N . LYS B 1 809 ? -16.422 66.25 28.109 1 89.62 809 LYS B N 1
ATOM 14890 C CA . LYS B 1 809 ? -17.328 65.562 27.234 1 89.62 809 LYS B CA 1
ATOM 14891 C C . LYS B 1 809 ? -16.812 64.125 26.938 1 89.62 809 LYS B C 1
ATOM 14893 O O . LYS B 1 809 ? -17.219 63.5 25.969 1 89.62 809 LYS B O 1
ATOM 14898 N N . GLY B 1 810 ? -15.898 63.75 27.766 1 89.69 810 GLY B N 1
ATOM 14899 C CA . GLY B 1 810 ? -15.352 62.406 27.641 1 89.69 810 GLY B CA 1
ATOM 14900 C C . GLY B 1 810 ? -14.445 62.25 26.438 1 89.69 810 GLY B C 1
ATOM 14901 O O . GLY B 1 810 ? -14.312 61.125 25.891 1 89.69 810 GLY B O 1
ATOM 14902 N N . PHE B 1 811 ? -13.961 63.344 25.906 1 92.25 811 PHE B N 1
ATOM 14903 C CA . PHE B 1 811 ? -13.055 63.406 24.766 1 92.25 811 PHE B CA 1
ATOM 14904 C C . PHE B 1 811 ? -13.766 62.969 23.5 1 92.25 811 PHE B C 1
ATOM 14906 O O . PHE B 1 811 ? -13.156 62.344 22.609 1 92.25 811 PHE B O 1
ATOM 14913 N N . LYS B 1 812 ? -15.094 63.156 23.391 1 93.81 812 LYS B N 1
ATOM 14914 C CA . LYS B 1 812 ? -15.891 62.938 22.203 1 93.81 812 LYS B CA 1
ATOM 14915 C C . LYS B 1 812 ? -15.789 64.125 21.234 1 93.81 812 LYS B C 1
ATOM 14917 O O . LYS B 1 812 ? -15.516 65.25 21.641 1 93.81 812 LYS B O 1
ATOM 14922 N N . LEU B 1 813 ? -15.93 63.75 20.016 1 94.06 813 LEU B N 1
ATOM 14923 C CA . LEU B 1 813 ? -16.031 64.812 19 1 94.06 813 LEU B CA 1
ATOM 14924 C C . LEU B 1 813 ? -17.359 65.562 19.141 1 94.06 813 LEU B C 1
ATOM 14926 O O . LEU B 1 813 ? -18.406 64.938 19.312 1 94.06 813 LEU B O 1
ATOM 14930 N N . THR B 1 814 ? -17.25 66.875 19.172 1 92.44 814 THR B N 1
ATOM 14931 C CA . THR B 1 814 ? -18.453 67.688 19.297 1 92.44 814 THR B CA 1
ATOM 14932 C C . THR B 1 814 ? -18.641 68.562 18.062 1 92.44 814 THR B C 1
ATOM 14934 O O . THR B 1 814 ? -17.672 68.875 17.375 1 92.44 814 THR B O 1
ATOM 14937 N N . GLU B 1 815 ? -19.891 69 17.844 1 92.75 815 GLU B N 1
ATOM 14938 C CA . GLU B 1 815 ? -20.266 69.812 16.688 1 92.75 815 GLU B CA 1
ATOM 14939 C C . GLU B 1 815 ? -19.5 71.125 16.672 1 92.75 815 GLU B C 1
ATOM 14941 O O . GLU B 1 815 ? -19.016 71.562 15.625 1 92.75 815 GLU B O 1
ATOM 14946 N N . LYS B 1 816 ? -19.406 71.75 17.781 1 92.12 816 LYS B N 1
ATOM 14947 C CA . LYS B 1 816 ? -18.797 73.062 17.891 1 92.12 816 LYS B CA 1
ATOM 14948 C C . LYS B 1 816 ? -17.328 73 17.5 1 92.12 816 LYS B C 1
ATOM 14950 O O . LYS B 1 816 ? -16.891 73.75 16.641 1 92.12 816 LYS B O 1
ATOM 14955 N N . ILE B 1 817 ? -16.625 72.188 18.062 1 93.88 817 ILE B N 1
ATOM 14956 C CA . ILE B 1 817 ? -15.188 72.125 17.812 1 93.88 817 ILE B CA 1
ATOM 14957 C C . ILE B 1 817 ? -14.938 71.625 16.391 1 93.88 817 ILE B C 1
ATOM 14959 O O . ILE B 1 817 ? -14.008 72.062 15.727 1 93.88 817 ILE B O 1
ATOM 14963 N N . LEU B 1 818 ? -15.742 70.688 15.961 1 96.19 818 LEU B N 1
ATOM 14964 C CA . LEU B 1 818 ? -15.617 70.188 14.609 1 96.19 818 LEU B CA 1
ATOM 14965 C C . LEU B 1 818 ? -15.828 71.25 13.57 1 96.19 818 LEU B C 1
ATOM 14967 O O . LEU B 1 818 ? -15.094 71.312 12.586 1 96.19 818 LEU B O 1
ATOM 14971 N N . SER B 1 819 ? -16.766 72.125 13.797 1 94.75 819 SER B N 1
ATOM 14972 C CA . SER B 1 819 ? -17.047 73.25 12.875 1 94.75 819 SER B CA 1
ATOM 14973 C C . SER B 1 819 ? -15.891 74.188 12.812 1 94.75 819 SER B C 1
ATOM 14975 O O . SER B 1 819 ? -15.539 74.688 11.734 1 94.75 819 SER B O 1
ATOM 14977 N N . GLU B 1 820 ? -15.375 74.438 13.961 1 94.56 820 GLU B N 1
ATOM 14978 C CA . GLU B 1 820 ? -14.258 75.438 14.047 1 94.56 820 GLU B CA 1
ATOM 14979 C C . GLU B 1 820 ? -13.039 74.875 13.281 1 94.56 820 GLU B C 1
ATOM 14981 O O . GLU B 1 820 ? -12.344 75.688 12.633 1 94.56 820 GLU B O 1
ATOM 14986 N N . VAL B 1 821 ? -12.812 73.625 13.312 1 95.5 821 VAL B N 1
ATOM 14987 C CA . VAL B 1 821 ? -11.625 73.062 12.703 1 95.5 821 VAL B CA 1
ATOM 14988 C C . VAL B 1 821 ? -11.852 72.875 11.203 1 95.5 821 VAL B C 1
ATOM 14990 O O . VAL B 1 821 ? -10.969 73.188 10.398 1 95.5 821 VAL B O 1
ATOM 14993 N N . LEU B 1 822 ? -13.016 72.438 10.773 1 94.75 822 LEU B N 1
ATOM 14994 C CA . LEU B 1 822 ? -13.281 72.125 9.375 1 94.75 822 LEU B CA 1
ATOM 14995 C C . LEU B 1 822 ? -13.344 73.375 8.531 1 94.75 822 LEU B C 1
ATOM 14997 O O . LEU B 1 822 ? -13.148 73.312 7.316 1 94.75 822 LEU B O 1
ATOM 15001 N N . GLU B 1 823 ? -13.562 74.5 9.18 1 92.62 823 GLU B N 1
ATOM 15002 C CA . GLU B 1 823 ? -13.602 75.75 8.461 1 92.62 823 GLU B CA 1
ATOM 15003 C C . GLU B 1 823 ? -12.234 76.125 7.883 1 92.62 823 GLU B C 1
ATOM 15005 O O . GLU B 1 823 ? -12.148 76.812 6.859 1 92.62 823 GLU B O 1
ATOM 15010 N N . THR B 1 824 ? -11.25 75.562 8.461 1 93 824 THR B N 1
ATOM 15011 C CA . THR B 1 824 ? -9.906 75.938 8.07 1 93 824 THR B CA 1
ATOM 15012 C C . THR B 1 824 ? -9.234 74.875 7.246 1 93 824 THR B C 1
ATOM 15014 O O . THR B 1 824 ? -8.094 75 6.809 1 93 824 THR B O 1
ATOM 15017 N N . VAL B 1 825 ? -9.859 73.812 7 1 94.25 825 VAL B N 1
ATOM 15018 C CA . VAL B 1 825 ? -9.203 72.688 6.379 1 94.25 825 VAL B CA 1
ATOM 15019 C C . VAL B 1 825 ? -9.695 72.5 4.938 1 94.25 825 VAL B C 1
ATOM 15021 O O . VAL B 1 825 ? -10.883 72.625 4.66 1 94.25 825 VAL B O 1
ATOM 15024 N N . ASN B 1 826 ? -8.68 72.312 4.031 1 91 826 ASN B N 1
ATOM 15025 C CA . ASN B 1 826 ? -9.008 72 2.641 1 91 826 ASN B CA 1
ATOM 15026 C C . ASN B 1 826 ? -9.227 70.5 2.41 1 91 826 ASN B C 1
ATOM 15028 O O . ASN B 1 826 ? -8.398 69.688 2.812 1 91 826 ASN B O 1
ATOM 15032 N N . LYS B 1 827 ? -10.336 70.125 1.747 1 93.38 827 LYS B N 1
ATOM 15033 C CA . LYS B 1 827 ? -10.695 68.75 1.442 1 93.38 827 LYS B CA 1
ATOM 15034 C C . LYS B 1 827 ? -10.578 67.875 2.68 1 93.38 827 LYS B C 1
ATOM 15036 O O . LYS B 1 827 ? -9.781 66.938 2.703 1 93.38 827 LYS B O 1
ATOM 15041 N N . PRO B 1 828 ? -11.328 68.125 3.645 1 95.75 828 PRO B N 1
ATOM 15042 C CA . PRO B 1 828 ? -11.219 67.438 4.926 1 95.75 828 PRO B CA 1
ATOM 15043 C C . PRO B 1 828 ? -11.727 66 4.859 1 95.75 828 PRO B C 1
ATOM 15045 O O . PRO B 1 828 ? -12.758 65.688 4.234 1 95.75 828 PRO B O 1
ATOM 15048 N N . TRP B 1 829 ? -10.938 65.062 5.328 1 97 829 TRP B N 1
ATOM 15049 C CA . TRP B 1 829 ? -11.312 63.688 5.641 1 97 829 TRP B CA 1
ATOM 15050 C C . TRP B 1 829 ? -11.398 63.469 7.148 1 97 829 TRP B C 1
ATOM 15052 O O . TRP B 1 829 ? -10.43 63.75 7.875 1 97 829 TRP B O 1
ATOM 15062 N N . VAL B 1 830 ? -12.5 63.031 7.641 1 97.25 830 VAL B N 1
ATOM 15063 C CA . VAL B 1 830 ? -12.672 62.906 9.086 1 97.25 830 VAL B CA 1
ATOM 15064 C C . VAL B 1 830 ? -12.781 61.406 9.453 1 97.25 830 VAL B C 1
ATOM 15066 O O . VAL B 1 830 ? -13.602 60.688 8.898 1 97.25 830 VAL B O 1
ATOM 15069 N N . TYR B 1 831 ? -11.938 60.938 10.289 1 97.5 831 TYR B N 1
ATOM 15070 C CA . TYR B 1 831 ? -11.984 59.594 10.836 1 97.5 831 TYR B CA 1
ATOM 15071 C C . TYR B 1 831 ? -12.773 59.562 12.141 1 97.5 831 TYR B C 1
ATOM 15073 O O . TYR B 1 831 ? -12.531 60.375 13.039 1 97.5 831 TYR B O 1
ATOM 15081 N N . ILE B 1 832 ? -13.688 58.656 12.234 1 96.5 832 ILE B N 1
ATOM 15082 C CA . ILE B 1 832 ? -14.492 58.5 13.445 1 96.5 832 ILE B CA 1
ATOM 15083 C C . ILE B 1 832 ? -14.531 57.031 13.867 1 96.5 832 ILE B C 1
ATOM 15085 O O . ILE B 1 832 ? -14.969 56.188 13.102 1 96.5 832 ILE B O 1
ATOM 15089 N N . SER B 1 833 ? -13.984 56.75 15.031 1 95.88 833 SER B N 1
ATOM 15090 C CA . SER B 1 833 ? -14.219 55.438 15.625 1 95.88 833 SER B CA 1
ATOM 15091 C C . SER B 1 833 ? -15.555 55.375 16.359 1 95.88 833 SER B C 1
ATOM 15093 O O . SER B 1 833 ? -15.773 56.125 17.328 1 95.88 833 SER B O 1
ATOM 15095 N N . GLY B 1 834 ? -16.469 54.656 15.945 1 93.25 834 GLY B N 1
ATOM 15096 C CA . GLY B 1 834 ? -17.797 54.625 16.516 1 93.25 834 GLY B CA 1
ATOM 15097 C C . GLY B 1 834 ? -18.547 53.344 16.156 1 93.25 834 GLY B C 1
ATOM 15098 O O . GLY B 1 834 ? -18.219 52.688 15.18 1 93.25 834 GLY B O 1
ATOM 15099 N N . PRO B 1 835 ? -19.562 52.969 16.859 1 92.88 835 PRO B N 1
ATOM 15100 C CA . PRO B 1 835 ? -20.125 53.719 18.016 1 92.88 835 PRO B CA 1
ATOM 15101 C C . PRO B 1 835 ? -19.156 53.75 19.203 1 92.88 835 PRO B C 1
ATOM 15103 O O . PRO B 1 835 ? -19.172 54.719 19.969 1 92.88 835 PRO B O 1
ATOM 15106 N N . THR B 1 836 ? -18.469 52.719 19.375 1 94.5 836 THR B N 1
ATOM 15107 C CA . THR B 1 836 ? -17.516 52.656 20.484 1 94.5 836 THR B CA 1
ATOM 15108 C C . THR B 1 836 ? -16.234 53.406 20.125 1 94.5 836 THR B C 1
ATOM 15110 O O . THR B 1 836 ? -15.625 53.125 19.078 1 94.5 836 THR B O 1
ATOM 15113 N N . ILE B 1 837 ? -15.852 54.312 20.953 1 95.31 837 ILE B N 1
ATOM 15114 C CA . ILE B 1 837 ? -14.625 55.094 20.734 1 95.31 837 ILE B CA 1
ATOM 15115 C C . ILE B 1 837 ? -13.438 54.312 21.297 1 95.31 837 ILE B C 1
ATOM 15117 O O . ILE B 1 837 ? -13.461 53.875 22.453 1 95.31 837 ILE B O 1
ATOM 15121 N N . ASN B 1 838 ? -12.531 54.031 20.562 1 94.25 838 ASN B N 1
ATOM 15122 C CA . ASN B 1 838 ? -11.258 53.469 20.984 1 94.25 838 ASN B CA 1
ATOM 15123 C C . ASN B 1 838 ? -10.156 54.531 21.031 1 94.25 838 ASN B C 1
ATOM 15125 O O . ASN B 1 838 ? -9.828 55.125 20 1 94.25 838 ASN B O 1
ATOM 15129 N N . PRO B 1 839 ? -9.602 54.75 22.188 1 94.44 839 PRO B N 1
ATOM 15130 C CA . PRO B 1 839 ? -9.422 53.812 23.297 1 94.44 839 PRO B CA 1
ATOM 15131 C C . PRO B 1 839 ? -10.305 54.156 24.5 1 94.44 839 PRO B C 1
ATOM 15133 O O . PRO B 1 839 ? -10.25 53.438 25.516 1 94.44 839 PRO B O 1
ATOM 15136 N N . THR B 1 840 ? -11.148 55.156 24.484 1 95.31 840 THR B N 1
ATOM 15137 C CA . THR B 1 840 ? -11.797 55.625 25.688 1 95.31 840 THR B CA 1
ATOM 15138 C C . THR B 1 840 ? -12.891 54.688 26.141 1 95.31 840 THR B C 1
ATOM 15140 O O . THR B 1 840 ? -13.258 54.656 27.328 1 95.31 840 THR B O 1
ATOM 15143 N N . GLY B 1 841 ? -13.445 53.969 25.219 1 94.38 841 GLY B N 1
ATOM 15144 C CA . GLY B 1 841 ? -14.523 53.062 25.547 1 94.38 841 GLY B CA 1
ATOM 15145 C C . GLY B 1 841 ? -15.875 53.75 25.672 1 94.38 841 GLY B C 1
ATOM 15146 O O . GLY B 1 841 ? -16.875 53.094 25.984 1 94.38 841 GLY B O 1
ATOM 15147 N N . LEU B 1 842 ? -15.906 54.969 25.375 1 94.62 842 LEU B N 1
ATOM 15148 C CA . LEU B 1 842 ? -17.188 55.688 25.375 1 94.62 842 LEU B CA 1
ATOM 15149 C C . LEU B 1 842 ? -17.938 55.438 24.062 1 94.62 842 LEU B C 1
ATOM 15151 O O . LEU B 1 842 ? -17.359 54.906 23.109 1 94.62 842 LEU B O 1
ATOM 15155 N N . VAL B 1 843 ? -19.266 55.812 24.062 1 94 843 VAL B N 1
ATOM 15156 C CA . VAL B 1 843 ? -20.109 55.5 22.906 1 94 843 VAL B CA 1
ATOM 15157 C C . VAL B 1 843 ? -20.781 56.75 22.391 1 94 843 VAL B C 1
ATOM 15159 O O . VAL B 1 843 ? -21.234 57.594 23.172 1 94 843 VAL B O 1
ATOM 15162 N N . TYR B 1 844 ? -20.719 56.938 21.078 1 94.75 844 TYR B N 1
ATOM 15163 C CA . TYR B 1 844 ? -21.516 58 20.453 1 94.75 844 TYR B CA 1
ATOM 15164 C C . TYR B 1 844 ? -22.984 57.594 20.391 1 94.75 844 TYR B C 1
ATOM 15166 O O . TYR B 1 844 ? -23.328 56.5 19.922 1 94.75 844 TYR B O 1
ATOM 15174 N N . SER B 1 845 ? -23.844 58.438 20.859 1 92.12 845 SER B N 1
ATOM 15175 C CA . SER B 1 845 ? -25.281 58.219 20.688 1 92.12 845 SER B CA 1
ATOM 15176 C C . SER B 1 845 ? -25.703 58.5 19.25 1 92.12 845 SER B C 1
ATOM 15178 O O . SER B 1 845 ? -24.938 59.031 18.453 1 92.12 845 SER B O 1
ATOM 15180 N N . ASN B 1 846 ? -26.922 58.125 18.906 1 93.06 846 ASN B N 1
ATOM 15181 C CA . ASN B 1 846 ? -27.453 58.375 17.562 1 93.06 846 ASN B CA 1
ATOM 15182 C C . ASN B 1 846 ? -27.547 59.844 17.266 1 93.06 846 ASN B C 1
ATOM 15184 O O . ASN B 1 846 ? -27.297 60.281 16.125 1 93.06 846 ASN B O 1
ATOM 15188 N N . GLU B 1 847 ? -27.906 60.625 18.25 1 91.62 847 GLU B N 1
ATOM 15189 C CA . GLU B 1 847 ? -28.031 62.062 18.078 1 91.62 847 GLU B CA 1
ATOM 15190 C C . GLU B 1 847 ? -26.672 62.719 17.875 1 91.62 847 GLU B C 1
ATOM 15192 O O . GLU B 1 847 ? -26.531 63.625 17.047 1 91.62 847 GLU B O 1
ATOM 15197 N N . GLU B 1 848 ? -25.766 62.281 18.641 1 93.88 848 GLU B N 1
ATOM 15198 C CA . GLU B 1 848 ? -24.422 62.812 18.547 1 93.88 848 GLU B CA 1
ATOM 15199 C C . GLU B 1 848 ? -23.812 62.594 17.156 1 93.88 848 GLU B C 1
ATOM 15201 O O . GLU B 1 848 ? -23.203 63.469 16.578 1 93.88 848 GLU B O 1
ATOM 15206 N N . ILE B 1 849 ? -23.969 61.344 16.641 1 95.25 849 ILE B N 1
ATOM 15207 C CA . ILE B 1 849 ? -23.375 61 15.344 1 95.25 849 ILE B CA 1
ATOM 15208 C C . ILE B 1 849 ? -24.109 61.75 14.234 1 95.25 849 ILE B C 1
ATOM 15210 O O . ILE B 1 849 ? -23.5 62.156 13.242 1 95.25 849 ILE B O 1
ATOM 15214 N N . GLU B 1 850 ? -25.375 61.969 14.383 1 93.44 850 GLU B N 1
ATOM 15215 C CA . GLU B 1 850 ? -26.141 62.75 13.414 1 93.44 850 GLU B CA 1
ATOM 15216 C C . GLU B 1 850 ? -25.625 64.188 13.328 1 93.44 850 GLU B C 1
ATOM 15218 O O . GLU B 1 850 ? -25.484 64.75 12.242 1 93.44 850 GLU B O 1
ATOM 15223 N N . ASN B 1 851 ? -25.375 64.75 14.492 1 94.19 851 ASN B N 1
ATOM 15224 C CA . ASN B 1 851 ? -24.844 66.062 14.547 1 94.19 851 ASN B CA 1
ATOM 15225 C C . ASN B 1 851 ? -23.453 66.188 13.922 1 94.19 851 ASN B C 1
ATOM 15227 O O . ASN B 1 851 ? -23.141 67.125 13.227 1 94.19 851 ASN B O 1
ATOM 15231 N N . ILE B 1 852 ? -22.672 65.188 14.242 1 95.62 852 ILE B N 1
ATOM 15232 C CA . ILE B 1 852 ? -21.312 65.188 13.703 1 95.62 852 ILE B CA 1
ATOM 15233 C C . ILE B 1 852 ? -21.375 65.062 12.18 1 95.62 852 ILE B C 1
ATOM 15235 O O . ILE B 1 852 ? -20.656 65.812 11.477 1 95.62 852 ILE B O 1
ATOM 15239 N N . LEU B 1 853 ? -22.219 64.188 11.656 1 95.12 853 LEU B N 1
ATOM 15240 C CA . LEU B 1 853 ? -22.312 63.938 10.219 1 95.12 853 LEU B CA 1
ATOM 15241 C C . LEU B 1 853 ? -22.891 65.188 9.523 1 95.12 853 LEU B C 1
ATOM 15243 O O . LEU B 1 853 ? -22.5 65.5 8.398 1 95.12 853 LEU B O 1
ATOM 15247 N N . SER B 1 854 ? -23.812 65.875 10.188 1 93.12 854 SER B N 1
ATOM 15248 C CA . SER B 1 854 ? -24.391 67.062 9.633 1 93.12 854 SER B CA 1
ATOM 15249 C C . SER B 1 854 ? -23.328 68.188 9.492 1 93.12 854 SER B C 1
ATOM 15251 O O . SER B 1 854 ? -23.312 68.875 8.5 1 93.12 854 SER B O 1
ATOM 15253 N N . THR B 1 855 ? -22.547 68.25 10.508 1 94.38 855 THR B N 1
ATOM 15254 C CA . THR B 1 855 ? -21.469 69.25 10.461 1 94.38 855 THR B CA 1
ATOM 15255 C C . THR B 1 855 ? -20.469 68.875 9.352 1 94.38 855 THR B C 1
ATOM 15257 O O . THR B 1 855 ? -20.016 69.75 8.633 1 94.38 855 THR B O 1
ATOM 15260 N N . CYS B 1 856 ? -20.125 67.625 9.242 1 95.12 856 CYS B N 1
ATOM 15261 C CA . CYS B 1 856 ? -19.219 67.188 8.188 1 95.12 856 CYS B CA 1
ATOM 15262 C C . CYS B 1 856 ? -19.797 67.5 6.809 1 95.12 856 CYS B C 1
ATOM 15264 O O . CYS B 1 856 ? -19.078 67.875 5.895 1 95.12 856 CYS B O 1
ATOM 15266 N N . ALA B 1 857 ? -21.078 67.25 6.652 1 93.56 857 ALA B N 1
ATOM 15267 C CA . ALA B 1 857 ? -21.766 67.5 5.383 1 93.56 857 ALA B CA 1
ATOM 15268 C C . ALA B 1 857 ? -21.719 69 5.008 1 93.56 857 ALA B C 1
ATOM 15270 O O . ALA B 1 857 ? -21.562 69.312 3.83 1 93.56 857 ALA B O 1
ATOM 15271 N N . LYS B 1 858 ? -21.859 69.812 6 1 90.94 858 LYS B N 1
ATOM 15272 C CA . LYS B 1 858 ? -21.844 71.25 5.789 1 90.94 858 LYS B CA 1
ATOM 15273 C C . LYS B 1 858 ? -20.531 71.688 5.152 1 90.94 858 LYS B C 1
ATOM 15275 O O . LYS B 1 858 ? -20.516 72.625 4.312 1 90.94 858 LYS B O 1
ATOM 15280 N N . PHE B 1 859 ? -19.469 71.062 5.484 1 92.25 859 PHE B N 1
ATOM 15281 C CA . PHE B 1 859 ? -18.156 71.5 5.012 1 92.25 859 PHE B CA 1
ATOM 15282 C C . PHE B 1 859 ? -17.672 70.562 3.902 1 92.25 859 PHE B C 1
ATOM 15284 O O . PHE B 1 859 ? -16.531 70.688 3.447 1 92.25 859 PHE B O 1
ATOM 15291 N N . GLY B 1 860 ? -18.484 69.625 3.48 1 91.06 860 GLY B N 1
ATOM 15292 C CA . GLY B 1 860 ? -18.141 68.688 2.4 1 91.06 860 GLY B CA 1
ATOM 15293 C C . GLY B 1 860 ? -17.031 67.75 2.77 1 91.06 860 GLY B C 1
ATOM 15294 O O . GLY B 1 860 ? -16.219 67.375 1.922 1 91.06 860 GLY B O 1
ATOM 15295 N N . ALA B 1 861 ? -16.969 67.375 4.012 1 94.44 861 ALA B N 1
ATOM 15296 C CA . ALA B 1 861 ? -15.922 66.5 4.496 1 94.44 861 ALA B CA 1
ATOM 15297 C C . ALA B 1 861 ? -16.25 65 4.168 1 94.44 861 ALA B C 1
ATOM 15299 O O . ALA B 1 861 ? -17.406 64.625 4.238 1 94.44 861 ALA B O 1
ATOM 15300 N N . ARG B 1 862 ? -15.258 64.25 3.719 1 94.56 862 ARG B N 1
ATOM 15301 C CA . ARG B 1 862 ? -15.398 62.812 3.65 1 94.56 862 ARG B CA 1
ATOM 15302 C C . ARG B 1 862 ? -15.227 62.156 5.031 1 94.56 862 ARG B C 1
ATOM 15304 O O . ARG B 1 862 ? -14.359 62.594 5.805 1 94.56 862 ARG B O 1
ATOM 15311 N N . VAL B 1 863 ? -16.109 61.219 5.344 1 96.19 863 VAL B N 1
ATOM 15312 C CA . VAL B 1 863 ? -16.094 60.625 6.68 1 96.19 863 VAL B CA 1
ATOM 15313 C C . VAL B 1 863 ? -15.812 59.125 6.59 1 96.19 863 VAL B C 1
ATOM 15315 O O . VAL B 1 863 ? -16.391 58.438 5.754 1 96.19 863 VAL B O 1
ATOM 15318 N N . VAL B 1 864 ? -14.898 58.656 7.355 1 97 864 VAL B N 1
ATOM 15319 C CA . VAL B 1 864 ? -14.633 57.219 7.527 1 97 864 VAL B CA 1
ATOM 15320 C C . VAL B 1 864 ? -15.07 56.781 8.922 1 97 864 VAL B C 1
ATOM 15322 O O . VAL B 1 864 ? -14.43 57.125 9.922 1 97 864 VAL B O 1
ATOM 15325 N N . ILE B 1 865 ? -16.109 56.031 8.984 1 97.06 865 ILE B N 1
ATOM 15326 C CA . ILE B 1 865 ? -16.594 55.5 10.25 1 97.06 865 ILE B CA 1
ATOM 15327 C C . ILE B 1 865 ? -16 54.094 10.484 1 97.06 865 ILE B C 1
ATOM 15329 O O . ILE B 1 865 ? -16.234 53.188 9.695 1 97.06 865 ILE B O 1
ATOM 15333 N N . ASP B 1 866 ? -15.227 53.938 11.477 1 97.12 866 ASP B N 1
ATOM 15334 C CA . ASP B 1 866 ? -14.602 52.688 11.828 1 97.12 866 ASP B CA 1
ATOM 15335 C C . ASP B 1 866 ? -15.383 51.969 12.938 1 97.12 866 ASP B C 1
ATOM 15337 O O . ASP B 1 866 ? -15.375 52.406 14.086 1 97.12 866 ASP B O 1
ATOM 15341 N N . THR B 1 867 ? -15.977 50.875 12.586 1 96.38 867 THR B N 1
ATOM 15342 C CA . THR B 1 867 ? -16.781 50.125 13.539 1 96.38 867 THR B CA 1
ATOM 15343 C C . THR B 1 867 ? -16.031 48.906 14.07 1 96.38 867 THR B C 1
ATOM 15345 O O . THR B 1 867 ? -16.609 48.031 14.711 1 96.38 867 THR B O 1
ATOM 15348 N N . SER B 1 868 ? -14.75 48.781 13.82 1 93.75 868 SER B N 1
ATOM 15349 C CA . SER B 1 868 ? -13.938 47.625 14.117 1 93.75 868 SER B CA 1
ATOM 15350 C C . SER B 1 868 ? -13.898 47.344 15.617 1 93.75 868 SER B C 1
ATOM 15352 O O . SER B 1 868 ? -13.664 46.188 16.031 1 93.75 868 SER B O 1
ATOM 15354 N N . PHE B 1 869 ? -14.125 48.375 16.438 1 93.62 869 PHE B N 1
ATOM 15355 C CA . PHE B 1 869 ? -13.961 48.219 17.891 1 93.62 869 PHE B CA 1
ATOM 15356 C C . PHE B 1 869 ? -15.312 48.219 18.578 1 93.62 869 PHE B C 1
ATOM 15358 O O . PHE B 1 869 ? -15.383 48.219 19.812 1 93.62 869 PHE B O 1
ATOM 15365 N N . SER B 1 870 ? -16.328 48.156 17.812 1 92.38 870 SER B N 1
ATOM 15366 C CA . SER B 1 870 ? -17.688 48.188 18.359 1 92.38 870 SER B CA 1
ATOM 15367 C C . SER B 1 870 ? -18.297 46.812 18.469 1 92.38 870 SER B C 1
ATOM 15369 O O . SER B 1 870 ? -17.812 45.875 17.844 1 92.38 870 SER B O 1
ATOM 15371 N N . GLY B 1 871 ? -19.344 46.656 19.219 1 89.44 871 GLY B N 1
ATOM 15372 C CA . GLY B 1 871 ? -20.078 45.406 19.359 1 89.44 871 GLY B CA 1
ATOM 15373 C C . GLY B 1 871 ? -20.094 44.875 20.781 1 89.44 871 GLY B C 1
ATOM 15374 O O . GLY B 1 871 ? -20.844 43.969 21.094 1 89.44 871 GLY B O 1
ATOM 15375 N N . LEU B 1 872 ? -19.266 45.5 21.625 1 92.81 872 LEU B N 1
ATOM 15376 C CA . LEU B 1 872 ? -19.203 45.094 23.016 1 92.81 872 LEU B CA 1
ATOM 15377 C C . LEU B 1 872 ? -19.656 46.219 23.938 1 92.81 872 LEU B C 1
ATOM 15379 O O . LEU B 1 872 ? -18.953 46.562 24.891 1 92.81 872 LEU B O 1
ATOM 15383 N N . GLU B 1 873 ? -20.719 46.719 23.672 1 92.88 873 GLU B N 1
ATOM 15384 C CA . GLU B 1 873 ? -21.297 47.781 24.484 1 92.88 873 GLU B CA 1
ATOM 15385 C C . GLU B 1 873 ? -21.969 47.219 25.734 1 92.88 873 GLU B C 1
ATOM 15387 O O . GLU B 1 873 ? -22.719 46.25 25.656 1 92.88 873 GLU B O 1
ATOM 15392 N N . PHE B 1 874 ? -21.688 47.781 26.938 1 91.81 874 PHE B N 1
ATOM 15393 C CA . PHE B 1 874 ? -22.125 47.219 28.219 1 91.81 874 PHE B CA 1
ATOM 15394 C C . PHE B 1 874 ? -23.625 47.375 28.391 1 91.81 874 PHE B C 1
ATOM 15396 O O . PHE B 1 874 ? -24.297 46.5 28.969 1 91.81 874 PHE B O 1
ATOM 15403 N N . GLU B 1 875 ? -24.156 48.531 28.062 1 82.38 875 GLU B N 1
ATOM 15404 C CA . GLU B 1 875 ? -25.578 48.781 28.234 1 82.38 875 GLU B CA 1
ATOM 15405 C C . GLU B 1 875 ? -26.297 48.906 26.891 1 82.38 875 GLU B C 1
ATOM 15407 O O . GLU B 1 875 ? -26.531 50.031 26.406 1 82.38 875 GLU B O 1
ATOM 15412 N N . SER B 1 876 ? -26.531 47.844 26.25 1 65.06 876 SER B N 1
ATOM 15413 C CA . SER B 1 876 ? -27.047 47.844 24.891 1 65.06 876 SER B CA 1
ATOM 15414 C C . SER B 1 876 ? -28.484 48.344 24.844 1 65.06 876 SER B C 1
ATOM 15416 O O . SER B 1 876 ? -28.906 48.969 23.859 1 65.06 876 SER B O 1
ATOM 15418 N N . LYS B 1 877 ? -29.344 48.156 25.812 1 61.59 877 LYS B N 1
ATOM 15419 C CA . LYS B 1 877 ? -30.766 48.5 25.797 1 61.59 877 LYS B CA 1
ATOM 15420 C C . LYS B 1 877 ? -30.953 50.031 25.906 1 61.59 877 LYS B C 1
ATOM 15422 O O . LYS B 1 877 ? -31.859 50.594 25.281 1 61.59 877 LYS B O 1
ATOM 15427 N N . SER B 1 878 ? -30.062 50.625 26.594 1 57.81 878 SER B N 1
ATOM 15428 C CA . SER B 1 878 ? -30.266 52.062 26.875 1 57.81 878 SER B CA 1
ATOM 15429 C C . SER B 1 878 ? -29.719 52.938 25.75 1 57.81 878 SER B C 1
ATOM 15431 O O . SER B 1 878 ? -30.266 54 25.469 1 57.81 878 SER B O 1
ATOM 15433 N N . TRP B 1 879 ? -28.797 52.5 25.109 1 69 879 TRP B N 1
ATOM 15434 C CA . TRP B 1 879 ? -28.109 53.312 24.109 1 69 879 TRP B CA 1
ATOM 15435 C C . TRP B 1 879 ? -28.891 53.344 22.797 1 69 879 TRP B C 1
ATOM 15437 O O . TRP B 1 879 ? -28.812 54.281 22.016 1 69 879 TRP B O 1
ATOM 15447 N N . GLY B 1 880 ? -29.875 52.594 22.625 1 68.56 880 GLY B N 1
ATOM 15448 C CA . GLY B 1 880 ? -30.812 52.594 21.516 1 68.56 880 GLY B CA 1
ATOM 15449 C C . GLY B 1 880 ? -30.156 52.281 20.188 1 68.56 880 GLY B C 1
ATOM 15450 O O . GLY B 1 880 ? -30.844 52.062 19.188 1 68.56 880 GLY B O 1
ATOM 15451 N N . GLY B 1 881 ? -28.844 52.25 20 1 82.31 881 GLY B N 1
ATOM 15452 C CA . GLY B 1 881 ? -28.156 51.875 18.766 1 82.31 881 GLY B CA 1
ATOM 15453 C C . GLY B 1 881 ? -28.094 53.031 17.781 1 82.31 881 GLY B C 1
ATOM 15454 O O . GLY B 1 881 ? -28.562 54.125 18.062 1 82.31 881 GLY B O 1
ATOM 15455 N N . TRP B 1 882 ? -27.375 52.844 16.594 1 91.56 882 TRP B N 1
ATOM 15456 C CA . TRP B 1 882 ? -27.234 53.844 15.523 1 91.56 882 TRP B CA 1
ATOM 15457 C C . TRP B 1 882 ? -28.234 53.562 14.414 1 91.56 882 TRP B C 1
ATOM 15459 O O . TRP B 1 882 ? -28.672 52.438 14.219 1 91.56 882 TRP B O 1
ATOM 15469 N N . ASP B 1 883 ? -28.766 54.531 13.766 1 91.75 883 ASP B N 1
ATOM 15470 C CA . ASP B 1 883 ? -29.516 54.469 12.508 1 91.75 883 ASP B CA 1
ATOM 15471 C C . ASP B 1 883 ? -28.984 55.5 11.508 1 91.75 883 ASP B C 1
ATOM 15473 O O . ASP B 1 883 ? -29.547 56.562 11.375 1 91.75 883 ASP B O 1
ATOM 15477 N N . LEU B 1 884 ? -28 55.094 10.82 1 93.88 884 LEU B N 1
ATOM 15478 C CA . LEU B 1 884 ? -27.297 56 9.93 1 93.88 884 LEU B CA 1
ATOM 15479 C C . LEU B 1 884 ? -28.078 56.25 8.648 1 93.88 884 LEU B C 1
ATOM 15481 O O . LEU B 1 884 ? -27.844 57.219 7.934 1 93.88 884 LEU B O 1
ATOM 15485 N N . GLU B 1 885 ? -28.969 55.375 8.328 1 90.31 885 GLU B N 1
ATOM 15486 C CA . GLU B 1 885 ? -29.766 55.5 7.113 1 90.31 885 GLU B CA 1
ATOM 15487 C C . GLU B 1 885 ? -30.594 56.781 7.137 1 90.31 885 GLU B C 1
ATOM 15489 O O . GLU B 1 885 ? -30.625 57.531 6.152 1 90.31 885 GLU B O 1
ATOM 15494 N N . VAL B 1 886 ? -31.188 56.969 8.227 1 87.38 886 VAL B N 1
ATOM 15495 C CA . VAL B 1 886 ? -32.031 58.156 8.383 1 87.38 886 VAL B CA 1
ATOM 15496 C C . VAL B 1 886 ? -31.188 59.406 8.375 1 87.38 886 VAL B C 1
ATOM 15498 O O . VAL B 1 886 ? -31.547 60.406 7.734 1 87.38 886 VAL B O 1
ATOM 15501 N N . SER B 1 887 ? -30.141 59.344 9.062 1 89.06 887 SER B N 1
ATOM 15502 C CA . SER B 1 887 ? -29.266 60.5 9.164 1 89.06 887 SER B CA 1
ATOM 15503 C C . SER B 1 887 ? -28.672 60.875 7.805 1 89.06 887 SER B C 1
ATOM 15505 O O . SER B 1 887 ? -28.594 62.062 7.449 1 89.06 887 SER B O 1
ATOM 15507 N N . LEU B 1 888 ? -28.25 59.938 7.043 1 90.44 888 LEU B N 1
ATOM 15508 C CA . LEU B 1 888 ? -27.562 60.156 5.777 1 90.44 888 LEU B CA 1
ATOM 15509 C C . LEU B 1 888 ? -28.562 60.562 4.688 1 90.44 888 LEU B C 1
ATOM 15511 O O . LEU B 1 888 ? -28.219 61.281 3.756 1 90.44 888 LEU B O 1
ATOM 15515 N N . SER B 1 889 ? -29.812 60.062 4.75 1 86.44 889 SER B N 1
ATOM 15516 C CA . SER B 1 889 ? -30.844 60.438 3.781 1 86.44 889 SER B CA 1
ATOM 15517 C C . SER B 1 889 ? -31.188 61.906 3.871 1 86.44 889 SER B C 1
ATOM 15519 O O . SER B 1 889 ? -31.484 62.531 2.857 1 86.44 889 SER B O 1
ATOM 15521 N N . LYS B 1 890 ? -31.094 62.406 4.992 1 84 890 LYS B N 1
ATOM 15522 C CA . LYS B 1 890 ? -31.375 63.844 5.211 1 84 890 LYS B CA 1
ATOM 15523 C C . LYS B 1 890 ? -30.266 64.688 4.648 1 84 890 LYS B C 1
ATOM 15525 O O . LYS B 1 890 ? -30.5 65.875 4.328 1 84 890 LYS B O 1
ATOM 15530 N N . LEU B 1 891 ? -29.141 64.25 4.676 1 84 891 LEU B N 1
ATOM 15531 C CA . LEU B 1 891 ? -27.984 65 4.305 1 84 891 LEU B CA 1
ATOM 15532 C C . LEU B 1 891 ? -27.719 64.938 2.803 1 84 891 LEU B C 1
ATOM 15534 O O . LEU B 1 891 ? -27.031 65.812 2.242 1 84 891 LEU B O 1
ATOM 15538 N N . SER B 1 892 ? -27.969 63.875 2.051 1 66.69 892 SER B N 1
ATOM 15539 C CA . SER B 1 892 ? -27.719 63.688 0.627 1 66.69 892 SER B CA 1
ATOM 15540 C C . SER B 1 892 ? -28.375 64.75 -0.201 1 66.69 892 SER B C 1
ATOM 15542 O O . SER B 1 892 ? -27.859 65.188 -1.251 1 66.69 892 SER B O 1
ATOM 15544 N N . TYR B 1 893 ? -29.594 65.312 0.094 1 54.16 893 TYR B N 1
ATOM 15545 C CA . TYR B 1 893 ? -30.344 66.25 -0.706 1 54.16 893 TYR B CA 1
ATOM 15546 C C . TYR B 1 893 ? -29.734 67.625 -0.611 1 54.16 893 TYR B C 1
ATOM 15548 O O . TYR B 1 893 ? -29.734 68.438 -1.583 1 54.16 893 TYR B O 1
ATOM 15556 N N . SER B 1 894 ? -29.297 68.125 0.479 1 52.84 894 SER B N 1
ATOM 15557 C CA . SER B 1 894 ? -29.016 69.5 0.715 1 52.84 894 SER B CA 1
ATOM 15558 C C . SER B 1 894 ? -27.516 69.812 0.688 1 52.84 894 SER B C 1
ATOM 15560 O O . SER B 1 894 ? -27.094 70.938 0.669 1 52.84 894 SER B O 1
ATOM 15562 N N . GLY B 1 895 ? -26.594 68.875 0.484 1 58.72 895 GLY B N 1
ATOM 15563 C CA . GLY B 1 895 ? -25.25 69.125 0.993 1 58.72 895 GLY B CA 1
ATOM 15564 C C . GLY B 1 895 ? -24.188 69.125 -0.086 1 58.72 895 GLY B C 1
ATOM 15565 O O . GLY B 1 895 ? -24.5 69.062 -1.276 1 58.72 895 GLY B O 1
ATOM 15566 N N . ASN B 1 896 ? -22.953 69.438 0.116 1 73 896 ASN B N 1
ATOM 15567 C CA . ASN B 1 896 ? -21.703 69.5 -0.639 1 73 896 ASN B CA 1
ATOM 15568 C C . ASN B 1 896 ? -21.375 68.188 -1.346 1 73 896 ASN B C 1
ATOM 15570 O O . ASN B 1 896 ? -21.344 67.125 -0.712 1 73 896 ASN B O 1
ATOM 15574 N N . PRO B 1 897 ? -21.391 68.25 -2.68 1 76.44 897 PRO B N 1
ATOM 15575 C CA . PRO B 1 897 ? -21.156 67 -3.471 1 76.44 897 PRO B CA 1
ATOM 15576 C C . PRO B 1 897 ? -19.906 66.25 -3.029 1 76.44 897 PRO B C 1
ATOM 15578 O O . PRO B 1 897 ? -19.766 65.062 -3.32 1 76.44 897 PRO B O 1
ATOM 15581 N N . SER B 1 898 ? -19.156 66.875 -2.316 1 85.12 898 SER B N 1
ATOM 15582 C CA . SER B 1 898 ? -17.906 66.25 -1.91 1 85.12 898 SER B CA 1
ATOM 15583 C C . SER B 1 898 ? -18.109 65.438 -0.655 1 85.12 898 SER B C 1
ATOM 15585 O O . SER B 1 898 ? -17.297 64.562 -0.345 1 85.12 898 SER B O 1
ATOM 15587 N N . PHE B 1 899 ? -19.219 65.562 -0.052 1 91.06 899 PHE B N 1
ATOM 15588 C CA . PHE B 1 899 ? -19.5 64.812 1.176 1 91.06 899 PHE B CA 1
ATOM 15589 C C . PHE B 1 899 ? -19.75 63.375 0.881 1 91.06 899 PHE B C 1
ATOM 15591 O O . PHE B 1 899 ? -20.406 63.031 -0.108 1 91.06 899 PHE B O 1
ATOM 15598 N N . GLY B 1 900 ? -19.141 62.469 1.629 1 90.62 900 GLY B N 1
ATOM 15599 C CA . GLY B 1 900 ? -19.328 61.031 1.523 1 90.62 900 GLY B CA 1
ATOM 15600 C C . GLY B 1 900 ? -18.922 60.281 2.783 1 90.62 900 GLY B C 1
ATOM 15601 O O . GLY B 1 900 ? -18.031 60.719 3.512 1 90.62 900 GLY B O 1
ATOM 15602 N N . VAL B 1 901 ? -19.641 59.156 3.035 1 94.12 901 VAL B N 1
ATOM 15603 C CA . VAL B 1 901 ? -19.359 58.375 4.234 1 94.12 901 VAL B CA 1
ATOM 15604 C C . VAL B 1 901 ? -18.984 56.938 3.846 1 94.12 901 VAL B C 1
ATOM 15606 O O . VAL B 1 901 ? -19.656 56.312 3.033 1 94.12 901 VAL B O 1
ATOM 15609 N N . SER B 1 902 ? -17.859 56.5 4.273 1 95.38 902 SER B N 1
ATOM 15610 C CA . SER B 1 902 ? -17.422 55.094 4.152 1 95.38 902 SER B CA 1
ATOM 15611 C C . SER B 1 902 ? -17.484 54.375 5.496 1 95.38 902 SER B C 1
ATOM 15613 O O . SER B 1 902 ? -17.312 55 6.547 1 95.38 902 SER B O 1
ATOM 15615 N N . LEU B 1 903 ? -17.766 53.094 5.41 1 96.81 903 LEU B N 1
ATOM 15616 C CA . LEU B 1 903 ? -17.875 52.312 6.633 1 96.81 903 LEU B CA 1
ATOM 15617 C C . LEU B 1 903 ? -16.781 51.25 6.688 1 96.81 903 LEU B C 1
ATOM 15619 O O . LEU B 1 903 ? -16.672 50.406 5.785 1 96.81 903 LEU B O 1
ATOM 15623 N N . LEU B 1 904 ? -15.945 51.312 7.637 1 97.12 904 LEU B N 1
ATOM 15624 C CA . LEU B 1 904 ? -14.891 50.344 7.91 1 97.12 904 LEU B CA 1
ATOM 15625 C C . LEU B 1 904 ? -15.234 49.5 9.125 1 97.12 904 LEU B C 1
ATOM 15627 O O . LEU B 1 904 ? -15.82 50 10.094 1 97.12 904 LEU B O 1
ATOM 15631 N N . GLY B 1 905 ? -14.914 48.188 9 1 94.75 905 GLY B N 1
ATOM 15632 C CA . GLY B 1 905 ? -15.25 47.344 10.141 1 94.75 905 GLY B CA 1
ATOM 15633 C C . GLY B 1 905 ? -14.453 46.031 10.18 1 94.75 905 GLY B C 1
ATOM 15634 O O . GLY B 1 905 ? -13.805 45.688 9.203 1 94.75 905 GLY B O 1
ATOM 15635 N N . GLY B 1 906 ? -14.414 45.375 11.383 1 91.75 906 GLY B N 1
ATOM 15636 C CA . GLY B 1 906 ? -13.875 44.031 11.648 1 91.75 906 GLY B CA 1
ATOM 15637 C C . GLY B 1 906 ? -14.781 43.188 12.523 1 91.75 906 GLY B C 1
ATOM 15638 O O . GLY B 1 906 ? -15.547 43.719 13.336 1 91.75 906 GLY B O 1
ATOM 15639 N N . LEU B 1 907 ? -14.68 41.938 12.375 1 90.75 907 LEU B N 1
ATOM 15640 C CA . LEU B 1 907 ? -15.633 41.094 13.07 1 90.75 907 LEU B CA 1
ATOM 15641 C C . LEU B 1 907 ? -14.938 40.312 14.18 1 90.75 907 LEU B C 1
ATOM 15643 O O . LEU B 1 907 ? -15.594 39.562 14.938 1 90.75 907 LEU B O 1
ATOM 15647 N N . SER B 1 908 ? -13.68 40.406 14.43 1 86.75 908 SER B N 1
ATOM 15648 C CA . SER B 1 908 ? -12.922 39.625 15.391 1 86.75 908 SER B CA 1
ATOM 15649 C C . SER B 1 908 ? -13.414 39.844 16.812 1 86.75 908 SER B C 1
ATOM 15651 O O . SER B 1 908 ? -13.602 38.906 17.578 1 86.75 908 SER B O 1
ATOM 15653 N N . LEU B 1 909 ? -13.609 41.156 17.188 1 87.5 909 LEU B N 1
ATOM 15654 C CA . LEU B 1 909 ? -14.039 41.469 18.547 1 87.5 909 LEU B CA 1
ATOM 15655 C C . LEU B 1 909 ? -15.523 41.188 18.734 1 87.5 909 LEU B C 1
ATOM 15657 O O . LEU B 1 909 ? -15.914 40.594 19.75 1 87.5 909 LEU B O 1
ATOM 15661 N N . LYS B 1 910 ? -16.25 41.562 17.719 1 86.38 910 LYS B N 1
ATOM 15662 C CA . LYS B 1 910 ? -17.688 41.406 17.812 1 86.38 910 LYS B CA 1
ATOM 15663 C C . LYS B 1 910 ? -18.094 39.938 17.938 1 86.38 910 LYS B C 1
ATOM 15665 O O . LYS B 1 910 ? -19.062 39.594 18.609 1 86.38 910 LYS B O 1
ATOM 15670 N N . MET B 1 911 ? -17.391 39.156 17.297 1 87.31 911 MET B N 1
ATOM 15671 C CA . MET B 1 911 ? -17.734 37.75 17.266 1 87.31 911 MET B CA 1
ATOM 15672 C C . MET B 1 911 ? -16.828 36.938 18.219 1 87.31 911 MET B C 1
ATOM 15674 O O . MET B 1 911 ? -16.984 35.719 18.344 1 87.31 911 MET B O 1
ATOM 15678 N N . LEU B 1 912 ? -15.961 37.562 18.891 1 85.19 912 LEU B N 1
ATOM 15679 C CA . LEU B 1 912 ? -15 36.906 19.766 1 85.19 912 LEU B CA 1
ATOM 15680 C C . LEU B 1 912 ? -14.281 35.781 19.031 1 85.19 912 LEU B C 1
ATOM 15682 O O . LEU B 1 912 ? -14.164 34.656 19.562 1 85.19 912 LEU B O 1
ATOM 15686 N N . SER B 1 913 ? -13.984 35.938 17.797 1 79.38 913 SER B N 1
ATOM 15687 C CA . SER B 1 913 ? -13.438 34.875 16.969 1 79.38 913 SER B CA 1
ATOM 15688 C C . SER B 1 913 ? -11.953 34.688 17.234 1 79.38 913 SER B C 1
ATOM 15690 O O . SER B 1 913 ? -11.414 33.594 17 1 79.38 913 SER B O 1
ATOM 15692 N N . GLY B 1 914 ? -11.25 35.594 17.703 1 72.81 914 GLY B N 1
ATOM 15693 C CA . GLY B 1 914 ? -9.859 35.406 18.078 1 72.81 914 GLY B CA 1
ATOM 15694 C C . GLY B 1 914 ? -8.93 35.281 16.891 1 72.81 914 GLY B C 1
ATOM 15695 O O . GLY B 1 914 ? -8.32 36.25 16.453 1 72.81 914 GLY B O 1
ATOM 15696 N N . ALA B 1 915 ? -8.914 34.094 16.094 1 74 915 ALA B N 1
ATOM 15697 C CA . ALA B 1 915 ? -7.91 33.719 15.094 1 74 915 ALA B CA 1
ATOM 15698 C C . ALA B 1 915 ? -8.375 34.125 13.695 1 74 915 ALA B C 1
ATOM 15700 O O . ALA B 1 915 ? -7.609 34.688 12.922 1 74 915 ALA B O 1
ATOM 15701 N N . PRO B 1 916 ? -9.609 33.906 13.336 1 77.62 916 PRO B N 1
ATOM 15702 C CA . PRO B 1 916 ? -10.016 34.375 12.008 1 77.62 916 PRO B CA 1
ATOM 15703 C C . PRO B 1 916 ? -10.07 35.875 11.883 1 77.62 916 PRO B C 1
ATOM 15705 O O . PRO B 1 916 ? -10.805 36.531 12.633 1 77.62 916 PRO B O 1
ATOM 15708 N N . LYS B 1 917 ? -9.227 36.375 11.039 1 85 917 LYS B N 1
ATOM 15709 C CA . LYS B 1 917 ? -9.203 37.812 10.781 1 85 917 LYS B CA 1
ATOM 15710 C C . LYS B 1 917 ? -10.07 38.156 9.578 1 85 917 LYS B C 1
ATOM 15712 O O . LYS B 1 917 ? -9.922 37.562 8.508 1 85 917 LYS B O 1
ATOM 15717 N N . PHE B 1 918 ? -10.992 39.062 9.828 1 92.56 918 PHE B N 1
ATOM 15718 C CA . PHE B 1 918 ? -11.906 39.438 8.758 1 92.56 918 PHE B CA 1
ATOM 15719 C C . PHE B 1 918 ? -12.281 40.906 8.867 1 92.56 918 PHE B C 1
ATOM 15721 O O . PHE B 1 918 ? -12.891 41.312 9.852 1 92.56 918 PHE B O 1
ATOM 15728 N N . GLY B 1 919 ? -11.836 41.688 7.93 1 94.5 919 GLY B N 1
ATOM 15729 C CA . GLY B 1 919 ? -12.195 43.094 7.828 1 94.5 919 GLY B CA 1
ATOM 15730 C C . GLY B 1 919 ? -13.031 43.406 6.605 1 94.5 919 GLY B C 1
ATOM 15731 O O . GLY B 1 919 ? -12.969 42.688 5.602 1 94.5 919 GLY B O 1
ATOM 15732 N N . PHE B 1 920 ? -13.914 44.406 6.684 1 96.19 920 PHE B N 1
ATOM 15733 C CA . PHE B 1 920 ? -14.711 44.812 5.535 1 96.19 920 PHE B CA 1
ATOM 15734 C C . PHE B 1 920 ? -14.719 46.344 5.398 1 96.19 920 PHE B C 1
ATOM 15736 O O . PHE B 1 920 ? -14.492 47.062 6.375 1 96.19 920 PHE B O 1
ATOM 15743 N N . LEU B 1 921 ? -14.828 46.844 4.242 1 97.31 921 LEU B N 1
ATOM 15744 C CA . LEU B 1 921 ? -14.922 48.25 3.873 1 97.31 921 LEU B CA 1
ATOM 15745 C C . LEU B 1 921 ? -16.031 48.469 2.844 1 97.31 921 LEU B C 1
ATOM 15747 O O . LEU B 1 921 ? -16.109 47.719 1.849 1 97.31 921 LEU B O 1
ATOM 15751 N N . ILE B 1 922 ? -16.922 49.344 3.15 1 96.75 922 ILE B N 1
ATOM 15752 C CA . ILE B 1 922 ? -18 49.688 2.227 1 96.75 922 ILE B CA 1
ATOM 15753 C C . ILE B 1 922 ? -17.812 51.094 1.686 1 96.75 922 ILE B C 1
ATOM 15755 O O . ILE B 1 922 ? -17.688 52.062 2.457 1 96.75 922 ILE B O 1
ATOM 15759 N N . LEU B 1 923 ? -17.688 51.219 0.451 1 94.88 923 LEU B N 1
ATOM 15760 C CA . LEU B 1 923 ? -17.562 52.5 -0.245 1 94.88 923 LEU B CA 1
ATOM 15761 C C . LEU B 1 923 ? -18.797 52.781 -1.092 1 94.88 923 LEU B C 1
ATOM 15763 O O . LEU B 1 923 ? -19.281 51.906 -1.812 1 94.88 923 LEU B O 1
ATOM 15767 N N . ASN B 1 924 ? -19.328 53.969 -1.009 1 87.94 924 ASN B N 1
ATOM 15768 C CA . ASN B 1 924 ? -20.547 54.312 -1.736 1 87.94 924 ASN B CA 1
ATOM 15769 C C . ASN B 1 924 ? -20.266 55.281 -2.877 1 87.94 924 ASN B C 1
ATOM 15771 O O . ASN B 1 924 ? -21.156 55.594 -3.666 1 87.94 924 ASN B O 1
ATOM 15775 N N . GLN B 1 925 ? -19.078 55.781 -3.012 1 87.31 925 GLN B N 1
ATOM 15776 C CA . GLN B 1 925 ? -18.703 56.719 -4.07 1 87.31 925 GLN B CA 1
ATOM 15777 C C . GLN B 1 925 ? -17.875 56.031 -5.145 1 87.31 925 GLN B C 1
ATOM 15779 O O . GLN B 1 925 ? -16.781 55.531 -4.863 1 87.31 925 GLN B O 1
ATOM 15784 N N . SER B 1 926 ? -18.297 56.156 -6.348 1 87.44 926 SER B N 1
ATOM 15785 C CA . SER B 1 926 ? -17.688 55.469 -7.457 1 87.44 926 SER B CA 1
ATOM 15786 C C . SER B 1 926 ? -16.25 55.906 -7.68 1 87.44 926 SER B C 1
ATOM 15788 O O . SER B 1 926 ? -15.367 55.125 -7.988 1 87.44 926 SER B O 1
ATOM 15790 N N . HIS B 1 927 ? -16.078 57.188 -7.559 1 87.44 927 HIS B N 1
ATOM 15791 C CA . HIS B 1 927 ? -14.727 57.719 -7.781 1 87.44 927 HIS B CA 1
ATOM 15792 C C . HIS B 1 927 ? -13.758 57.188 -6.73 1 87.44 927 HIS B C 1
ATOM 15794 O O . HIS B 1 927 ? -12.594 56.906 -7.039 1 87.44 927 HIS B O 1
ATOM 15800 N N . LEU B 1 928 ? -14.242 57.062 -5.547 1 90.69 928 LEU B N 1
ATOM 15801 C CA . LEU B 1 928 ? -13.398 56.531 -4.473 1 90.69 928 LEU B CA 1
ATOM 15802 C C . LEU B 1 928 ? -13.133 55.062 -4.676 1 90.69 928 LEU B C 1
ATOM 15804 O O . LEU B 1 928 ? -12.047 54.562 -4.348 1 90.69 928 LEU B O 1
ATOM 15808 N N . VAL B 1 929 ? -14.086 54.344 -5.266 1 92.94 929 VAL B N 1
ATOM 15809 C CA . VAL B 1 929 ? -13.938 52.906 -5.555 1 92.94 929 VAL B CA 1
ATOM 15810 C C . VAL B 1 929 ? -12.844 52.719 -6.594 1 92.94 929 VAL B C 1
ATOM 15812 O O . VAL B 1 929 ? -11.992 51.812 -6.441 1 92.94 929 VAL B O 1
ATOM 15815 N N . ASP B 1 930 ? -12.844 53.531 -7.574 1 90.56 930 ASP B N 1
ATOM 15816 C CA . ASP B 1 930 ? -11.836 53.406 -8.625 1 90.56 930 ASP B CA 1
ATOM 15817 C C . ASP B 1 930 ? -10.445 53.719 -8.078 1 90.56 930 ASP B C 1
ATOM 15819 O O . ASP B 1 930 ? -9.469 53.062 -8.438 1 90.56 930 ASP B O 1
ATOM 15823 N N . THR B 1 931 ? -10.422 54.719 -7.242 1 91.44 931 THR B N 1
ATOM 15824 C CA . THR B 1 931 ? -9.141 55.062 -6.633 1 91.44 931 THR B CA 1
ATOM 15825 C C . THR B 1 931 ? -8.648 53.938 -5.73 1 91.44 931 THR B C 1
ATOM 15827 O O . THR B 1 931 ? -7.457 53.625 -5.715 1 91.44 931 THR B O 1
ATOM 15830 N N . PHE B 1 932 ? -9.562 53.375 -5.074 1 93.19 932 PHE B N 1
ATOM 15831 C CA . PHE B 1 932 ? -9.211 52.312 -4.156 1 93.19 932 PHE B CA 1
ATOM 15832 C C . PHE B 1 932 ? -8.617 51.125 -4.914 1 93.19 932 PHE B C 1
ATOM 15834 O O . PHE B 1 932 ? -7.625 50.531 -4.484 1 93.19 932 PHE B O 1
ATOM 15841 N N . TYR B 1 933 ? -9.148 50.75 -6.004 1 90.06 933 TYR B N 1
ATOM 15842 C CA . TYR B 1 933 ? -8.727 49.594 -6.758 1 90.06 933 TYR B CA 1
ATOM 15843 C C . TYR B 1 933 ? -7.414 49.844 -7.48 1 90.06 933 TYR B C 1
ATOM 15845 O O . TYR B 1 933 ? -6.793 48.906 -8 1 90.06 933 TYR B O 1
ATOM 15853 N N . SER B 1 934 ? -6.953 50.969 -7.398 1 87.56 934 SER B N 1
ATOM 15854 C CA . SER B 1 934 ? -5.633 51.281 -7.941 1 87.56 934 SER B CA 1
ATOM 15855 C C . SER B 1 934 ? -4.527 50.875 -6.98 1 87.56 934 SER B C 1
ATOM 15857 O O . SER B 1 934 ? -3.352 50.844 -7.352 1 87.56 934 SER B O 1
ATOM 15859 N N . PHE B 1 935 ? -4.91 50.5 -5.84 1 88.44 935 PHE B N 1
ATOM 15860 C CA . PHE B 1 935 ? -3.963 50 -4.848 1 88.44 935 PHE B CA 1
ATOM 15861 C C . PHE B 1 935 ? -4.172 48.5 -4.594 1 88.44 935 PHE B C 1
ATOM 15863 O O . PHE B 1 935 ? -4.746 48.125 -3.572 1 88.44 935 PHE B O 1
ATOM 15870 N N . PRO B 1 936 ? -3.461 47.812 -5.512 1 81.31 936 PRO B N 1
ATOM 15871 C CA . PRO B 1 936 ? -3.635 46.375 -5.293 1 81.31 936 PRO B CA 1
ATOM 15872 C C . PRO B 1 936 ? -2.855 45.875 -4.082 1 81.31 936 PRO B C 1
ATOM 15874 O O . PRO B 1 936 ? -2.119 46.625 -3.449 1 81.31 936 PRO B O 1
ATOM 15877 N N . GLY B 1 937 ? -2.678 45.125 -3.518 1 77.44 937 GLY B N 1
ATOM 15878 C CA . GLY B 1 937 ? -1.855 44.531 -2.473 1 77.44 937 GLY B CA 1
ATOM 15879 C C . GLY B 1 937 ? -2.645 44.156 -1.233 1 77.44 937 GLY B C 1
ATOM 15880 O O . GLY B 1 937 ? -2.119 44.219 -0.119 1 77.44 937 GLY B O 1
ATOM 15881 N N . LEU B 1 938 ? -3.846 43.969 -1.454 1 86 938 LEU B N 1
ATOM 15882 C CA . LEU B 1 938 ? -4.68 43.594 -0.317 1 86 938 LEU B CA 1
ATOM 15883 C C . LEU B 1 938 ? -4.895 42.094 -0.268 1 86 938 LEU B C 1
ATOM 15885 O O . LEU B 1 938 ? -5.238 41.469 -1.28 1 86 938 LEU B O 1
ATOM 15889 N N . CYS B 1 939 ? -4.578 41.531 0.885 1 88.38 939 CYS B N 1
ATOM 15890 C CA . CYS B 1 939 ? -4.793 40.125 1.069 1 88.38 939 CYS B CA 1
ATOM 15891 C C . CYS B 1 939 ? -6.246 39.812 1.424 1 88.38 939 CYS B C 1
ATOM 15893 O O . CYS B 1 939 ? -6.766 40.344 2.41 1 88.38 939 CYS B O 1
ATOM 15895 N N . LYS B 1 940 ? -6.844 39.031 0.648 1 89.75 940 LYS B N 1
ATOM 15896 C CA . LYS B 1 940 ? -8.242 38.656 0.863 1 89.75 940 LYS B CA 1
ATOM 15897 C C . LYS B 1 940 ? -8.367 37.5 1.845 1 89.75 940 LYS B C 1
ATOM 15899 O O . LYS B 1 940 ? -7.441 36.688 1.973 1 89.75 940 LYS B O 1
ATOM 15904 N N . PRO B 1 941 ? -9.469 37.5 2.584 1 92.19 941 PRO B N 1
ATOM 15905 C CA . PRO B 1 941 ? -9.672 36.344 3.477 1 92.19 941 PRO B CA 1
ATOM 15906 C C . PRO B 1 941 ? -9.789 35.031 2.723 1 92.19 941 PRO B C 1
ATOM 15908 O O . PRO B 1 941 ? -10.398 34.969 1.651 1 92.19 941 PRO B O 1
ATOM 15911 N N . HIS B 1 942 ? -9.25 34 3.248 1 92.06 942 HIS B N 1
ATOM 15912 C CA . HIS B 1 942 ? -9.281 32.688 2.648 1 92.06 942 HIS B CA 1
ATOM 15913 C C . HIS B 1 942 ? -10.695 32.094 2.676 1 92.06 942 HIS B C 1
ATOM 15915 O O . HIS B 1 942 ? -11.523 32.5 3.484 1 92.06 942 HIS B O 1
ATOM 15921 N N . ILE B 1 943 ? -10.984 31.156 1.839 1 92.75 943 ILE B N 1
ATOM 15922 C CA . ILE B 1 943 ? -12.312 30.562 1.692 1 92.75 943 ILE B CA 1
ATOM 15923 C C . ILE B 1 943 ? -12.734 29.922 3.01 1 92.75 943 ILE B C 1
ATOM 15925 O O . ILE B 1 943 ? -13.922 29.922 3.348 1 92.75 943 ILE B O 1
ATOM 15929 N N . THR B 1 944 ? -11.836 29.344 3.781 1 93.19 944 THR B N 1
ATOM 15930 C CA . THR B 1 944 ? -12.156 28.703 5.059 1 93.19 944 THR B CA 1
ATOM 15931 C C . THR B 1 944 ? -12.656 29.734 6.062 1 93.19 944 THR B C 1
ATOM 15933 O O . THR B 1 944 ? -13.555 29.469 6.855 1 93.19 944 THR B O 1
ATOM 15936 N N . VAL B 1 945 ? -12.047 30.938 6.012 1 93.62 945 VAL B N 1
ATOM 15937 C CA . VAL B 1 945 ? -12.445 32.031 6.906 1 93.62 945 VAL B CA 1
ATOM 15938 C C . VAL B 1 945 ? -13.797 32.562 6.473 1 93.62 945 VAL B C 1
ATOM 15940 O O . VAL B 1 945 ? -14.656 32.875 7.312 1 93.62 945 VAL B O 1
ATOM 15943 N N . LYS B 1 946 ? -13.992 32.719 5.18 1 94.31 946 LYS B N 1
ATOM 15944 C CA . LYS B 1 946 ? -15.266 33.219 4.656 1 94.31 946 LYS B CA 1
ATOM 15945 C C . LYS B 1 946 ? -16.422 32.281 5.051 1 94.31 946 LYS B C 1
ATOM 15947 O O . LYS B 1 946 ? -17.484 32.75 5.438 1 94.31 946 LYS B O 1
ATOM 15952 N N . TYR B 1 947 ? -16.141 31.031 4.926 1 94.94 947 TYR B N 1
ATOM 15953 C CA . TYR B 1 947 ? -17.156 30.047 5.32 1 94.94 947 TYR B CA 1
ATOM 15954 C C . TYR B 1 947 ? -17.516 30.203 6.797 1 94.94 947 TYR B C 1
ATOM 15956 O O . TYR B 1 947 ? -18.688 30.25 7.156 1 94.94 947 TYR B O 1
ATOM 15964 N N . ALA B 1 948 ? -16.531 30.266 7.645 1 93.75 948 ALA B N 1
ATOM 15965 C CA . ALA B 1 948 ? -16.734 30.375 9.086 1 93.75 948 ALA B CA 1
ATOM 15966 C C . ALA B 1 948 ? -17.484 31.641 9.445 1 93.75 948 ALA B C 1
ATOM 15968 O O . ALA B 1 948 ? -18.406 31.625 10.273 1 93.75 948 ALA B O 1
ATOM 15969 N N . ILE B 1 949 ? -17.109 32.75 8.852 1 94.25 949 ILE B N 1
ATOM 15970 C CA . ILE B 1 949 ? -17.719 34.062 9.141 1 94.25 949 ILE B CA 1
ATOM 15971 C C . ILE B 1 949 ? -19.172 34.031 8.695 1 94.25 949 ILE B C 1
ATOM 15973 O O . ILE B 1 949 ? -20.047 34.562 9.406 1 94.25 949 ILE B O 1
ATOM 15977 N N . LYS B 1 950 ? -19.406 33.562 7.531 1 94.88 950 LYS B N 1
ATOM 15978 C CA . LYS B 1 950 ? -20.781 33.469 7.055 1 94.88 950 LYS B CA 1
ATOM 15979 C C . LYS B 1 950 ? -21.641 32.656 8.008 1 94.88 950 LYS B C 1
ATOM 15981 O O . LYS B 1 950 ? -22.766 33.062 8.328 1 94.88 950 LYS B O 1
ATOM 15986 N N . LYS B 1 951 ? -21.141 31.531 8.422 1 92.75 951 LYS B N 1
ATOM 15987 C CA . LYS B 1 951 ? -21.859 30.672 9.359 1 92.75 951 LYS B CA 1
ATOM 15988 C C . LYS B 1 951 ? -22.141 31.391 10.672 1 92.75 951 LYS B C 1
ATOM 15990 O O . LYS B 1 951 ? -23.25 31.328 11.211 1 92.75 951 LYS B O 1
ATOM 15995 N N . LEU B 1 952 ? -21.188 32.125 11.195 1 93.31 952 LEU B N 1
ATOM 15996 C CA . LEU B 1 952 ? -21.328 32.844 12.461 1 93.31 952 LEU B CA 1
ATOM 15997 C C . LEU B 1 952 ? -22.312 33.969 12.336 1 93.31 952 LEU B C 1
ATOM 15999 O O . LEU B 1 952 ? -23.094 34.219 13.25 1 93.31 952 LEU B O 1
ATOM 16003 N N . LEU B 1 953 ? -22.219 34.688 11.195 1 93.5 953 LEU B N 1
ATOM 16004 C CA . LEU B 1 953 ? -23.172 35.75 10.961 1 93.5 953 LEU B CA 1
ATOM 16005 C C . LEU B 1 953 ? -24.594 35.219 10.898 1 93.5 953 LEU B C 1
ATOM 16007 O O . LEU B 1 953 ? -25.531 35.875 11.375 1 93.5 953 LEU B O 1
ATOM 16011 N N . GLY B 1 954 ? -24.703 34.062 10.258 1 91.31 954 GLY B N 1
ATOM 16012 C CA . GLY B 1 954 ? -26.016 33.406 10.219 1 91.31 954 GLY B CA 1
ATOM 16013 C C . GLY B 1 954 ? -26.531 33.031 11.594 1 91.31 954 GLY B C 1
ATOM 16014 O O . GLY B 1 954 ? -27.719 33.219 11.883 1 91.31 954 GLY B O 1
ATOM 16015 N N . LEU B 1 955 ? -25.734 32.562 12.484 1 90.56 955 LEU B N 1
ATOM 16016 C CA . LEU B 1 955 ? -26.109 32.156 13.836 1 90.56 955 LEU B CA 1
ATOM 16017 C C . LEU B 1 955 ? -26.469 33.375 14.68 1 90.56 955 LEU B C 1
ATOM 16019 O O . LEU B 1 955 ? -27.359 33.312 15.523 1 90.56 955 LEU B O 1
ATOM 16023 N N . ARG B 1 956 ? -25.734 34.438 14.5 1 88.31 956 ARG B N 1
ATOM 16024 C CA . ARG B 1 956 ? -25.984 35.656 15.242 1 88.31 956 ARG B CA 1
ATOM 16025 C C . ARG B 1 956 ? -27.344 36.25 14.891 1 88.31 956 ARG B C 1
ATOM 16027 O O . ARG B 1 956 ? -28.031 36.812 15.742 1 88.31 956 ARG B O 1
ATOM 16034 N N . GLU B 1 957 ? -27.672 36.094 13.641 1 84.75 957 GLU B N 1
ATOM 16035 C CA . GLU B 1 957 ? -28.953 36.656 13.18 1 84.75 957 GLU B CA 1
ATOM 16036 C C . GLU B 1 957 ? -30.125 35.875 13.781 1 84.75 957 GLU B C 1
ATOM 16038 O O . GLU B 1 957 ? -31.219 36.438 13.922 1 84.75 957 GLU B O 1
ATOM 16043 N N . GLN B 1 958 ? -29.984 34.656 14.164 1 80.56 958 GLN B N 1
ATOM 16044 C CA . GLN B 1 958 ? -31.062 33.875 14.789 1 80.56 958 GLN B CA 1
ATOM 16045 C C . GLN B 1 958 ? -31.344 34.375 16.203 1 80.56 958 GLN B C 1
ATOM 16047 O O . GLN B 1 958 ? -32.375 34.062 16.781 1 80.56 958 GLN B O 1
ATOM 16052 N N . LYS B 1 959 ? -30.984 35.469 16.781 1 71.38 959 LYS B N 1
ATOM 16053 C CA . LYS B 1 959 ? -31.156 36.219 18.016 1 71.38 959 LYS B CA 1
ATOM 16054 C C . LYS B 1 959 ? -31.219 35.312 19.219 1 71.38 959 LYS B C 1
ATOM 16056 O O . LYS B 1 959 ? -31.281 35.75 20.359 1 71.38 959 LYS B O 1
ATOM 16061 N N . SER B 1 960 ? -31.375 33.969 18.938 1 70.5 960 SER B N 1
ATOM 16062 C CA . SER B 1 960 ? -31.328 33 20.016 1 70.5 960 SER B CA 1
ATOM 16063 C C . SER B 1 960 ? -30.391 31.859 19.703 1 70.5 960 SER B C 1
ATOM 16065 O O . SER B 1 960 ? -30.125 31.562 18.531 1 70.5 960 SER B O 1
ATOM 16067 N N . GLY B 1 961 ? -29.562 31.625 20.781 1 76.75 961 GLY B N 1
ATOM 16068 C CA . GLY B 1 961 ? -28.672 30.484 20.578 1 76.75 961 GLY B CA 1
ATOM 16069 C C . GLY B 1 961 ? -27.375 30.594 21.359 1 76.75 961 GLY B C 1
ATOM 16070 O O . GLY B 1 961 ? -27.172 31.562 22.094 1 76.75 961 GLY B O 1
ATOM 16071 N N . ASN B 1 962 ? -26.547 29.688 21.172 1 81.25 962 ASN B N 1
ATOM 16072 C CA . ASN B 1 962 ? -25.328 29.484 21.953 1 81.25 962 ASN B CA 1
ATOM 16073 C C . ASN B 1 962 ? -24.328 30.625 21.734 1 81.25 962 ASN B C 1
ATOM 16075 O O . ASN B 1 962 ? -23.656 31.062 22.672 1 81.25 962 ASN B O 1
ATOM 16079 N N . LEU B 1 963 ? -24.344 31.219 20.516 1 89.25 963 LEU B N 1
ATOM 16080 C CA . LEU B 1 963 ? -23.359 32.25 20.219 1 89.25 963 LEU B CA 1
ATOM 16081 C C . LEU B 1 963 ? -23.766 33.594 20.844 1 89.25 963 LEU B C 1
ATOM 16083 O O . LEU B 1 963 ? -22.938 34.25 21.469 1 89.25 963 LEU B O 1
ATOM 16087 N N . VAL B 1 964 ? -24.984 33.969 20.734 1 89.62 964 VAL B N 1
ATOM 16088 C CA . VAL B 1 964 ? -25.5 35.219 21.266 1 89.62 964 VAL B CA 1
ATOM 16089 C C . VAL B 1 964 ? -25.406 35.219 22.797 1 89.62 964 VAL B C 1
ATOM 16091 O O . VAL B 1 964 ? -25.047 36.219 23.406 1 89.62 964 VAL B O 1
ATOM 16094 N N . ASP B 1 965 ? -25.672 34.094 23.297 1 91.31 965 ASP B N 1
ATOM 16095 C CA . ASP B 1 965 ? -25.594 33.938 24.75 1 91.31 965 ASP B CA 1
ATOM 16096 C C . ASP B 1 965 ? -24.156 34.062 25.234 1 91.31 965 ASP B C 1
ATOM 16098 O O . ASP B 1 965 ? -23.891 34.656 26.281 1 91.31 965 ASP B O 1
ATOM 16102 N N . ALA B 1 966 ? -23.297 33.469 24.516 1 91.38 966 ALA B N 1
ATOM 16103 C CA . ALA B 1 966 ? -21.875 33.531 24.891 1 91.38 966 ALA B CA 1
ATOM 16104 C C . ALA B 1 966 ? -21.344 34.938 24.812 1 91.38 966 ALA B C 1
ATOM 16106 O O . ALA B 1 966 ? -20.562 35.375 25.672 1 91.38 966 ALA B O 1
ATOM 16107 N N . ILE B 1 967 ? -21.703 35.656 23.812 1 91.31 967 ILE B N 1
ATOM 16108 C CA . ILE B 1 967 ? -21.266 37.031 23.641 1 91.31 967 ILE B CA 1
ATOM 16109 C C . ILE B 1 967 ? -21.828 37.906 24.75 1 91.31 967 ILE B C 1
ATOM 16111 O O . ILE B 1 967 ? -21.125 38.75 25.312 1 91.31 967 ILE B O 1
ATOM 16115 N N . ALA B 1 968 ? -23.078 37.688 25.094 1 91.19 968 ALA B N 1
ATOM 16116 C CA . ALA B 1 968 ? -23.719 38.438 26.156 1 91.19 968 ALA B CA 1
ATOM 16117 C C . ALA B 1 968 ? -23.016 38.188 27.5 1 91.19 968 ALA B C 1
ATOM 16119 O O . ALA B 1 968 ? -22.844 39.125 28.297 1 91.19 968 ALA B O 1
ATOM 16120 N N . GLU B 1 969 ? -22.688 37 27.641 1 92.88 969 GLU B N 1
ATOM 16121 C CA . GLU B 1 969 ? -21.984 36.656 28.875 1 92.88 969 GLU B CA 1
ATOM 16122 C C . GLU B 1 969 ? -20.625 37.375 28.953 1 92.88 969 GLU B C 1
ATOM 16124 O O . GLU B 1 969 ? -20.219 37.844 30.016 1 92.88 969 GLU B O 1
ATOM 16129 N N . GLN B 1 970 ? -19.969 37.406 27.875 1 92.44 970 GLN B N 1
ATOM 16130 C CA . GLN B 1 970 ? -18.656 38.031 27.859 1 92.44 970 GLN B CA 1
ATOM 16131 C C . GLN B 1 970 ? -18.766 39.562 28 1 92.44 970 GLN B C 1
ATOM 16133 O O . GLN B 1 970 ? -17.891 40.188 28.578 1 92.44 970 GLN B O 1
ATOM 16138 N N . ILE B 1 971 ? -19.828 40.125 27.516 1 93.88 971 ILE B N 1
ATOM 16139 C CA . ILE B 1 971 ? -20.062 41.562 27.688 1 93.88 971 ILE B CA 1
ATOM 16140 C C . ILE B 1 971 ? -20.25 41.875 29.172 1 93.88 971 ILE B C 1
ATOM 16142 O O . ILE B 1 971 ? -19.719 42.875 29.672 1 93.88 971 ILE B O 1
ATOM 16146 N N . LYS B 1 972 ? -20.953 41.031 29.844 1 94.38 972 LYS B N 1
ATOM 16147 C CA . LYS B 1 972 ? -21.125 41.188 31.281 1 94.38 972 LYS B CA 1
ATOM 16148 C C . LYS B 1 972 ? -19.797 41.062 32 1 94.38 972 LYS B C 1
ATOM 16150 O O . LYS B 1 972 ? -19.531 41.812 32.938 1 94.38 972 LYS B O 1
ATOM 16155 N N . ASN B 1 973 ? -19.078 40.125 31.531 1 94.88 973 ASN B N 1
ATOM 16156 C CA . ASN B 1 973 ? -17.75 39.938 32.125 1 94.88 973 ASN B CA 1
ATOM 16157 C C . ASN B 1 973 ? -16.859 41.156 31.922 1 94.88 973 ASN B C 1
ATOM 16159 O O . ASN B 1 973 ? -16.141 41.562 32.812 1 94.88 973 ASN B O 1
ATOM 16163 N N . LEU B 1 974 ? -16.891 41.688 30.734 1 95.81 974 LEU B N 1
ATOM 16164 C CA . LEU B 1 974 ? -16.078 42.844 30.422 1 95.81 974 LEU B CA 1
ATOM 16165 C C . LEU B 1 974 ? -16.516 44.062 31.25 1 95.81 974 LEU B C 1
ATOM 16167 O O . LEU B 1 974 ? -15.688 44.844 31.688 1 95.81 974 LEU B O 1
ATOM 16171 N N . ARG B 1 975 ? -17.797 44.219 31.484 1 95.94 975 ARG B N 1
ATOM 16172 C CA . ARG B 1 975 ? -18.312 45.281 32.312 1 95.94 975 ARG B CA 1
ATOM 16173 C C . ARG B 1 975 ? -17.797 45.156 33.75 1 95.94 975 ARG B C 1
ATOM 16175 O O . ARG B 1 975 ? -17.344 46.156 34.344 1 95.94 975 ARG B O 1
ATOM 16182 N N . ARG B 1 976 ? -17.859 44.031 34.188 1 95.94 976 ARG B N 1
ATOM 16183 C CA . ARG B 1 976 ? -17.359 43.781 35.531 1 95.94 976 ARG B CA 1
ATOM 16184 C C . ARG B 1 976 ? -15.867 44.062 35.625 1 95.94 976 ARG B C 1
ATOM 16186 O O . ARG B 1 976 ? -15.414 44.656 36.594 1 95.94 976 ARG B O 1
ATOM 16193 N N . ARG B 1 977 ? -15.133 43.625 34.688 1 96.75 977 ARG B N 1
ATOM 16194 C CA . ARG B 1 977 ? -13.688 43.812 34.688 1 96.75 977 ARG B CA 1
ATOM 16195 C C . ARG B 1 977 ? -13.328 45.312 34.562 1 96.75 977 ARG B C 1
ATOM 16197 O O . ARG B 1 977 ? -12.359 45.75 35.156 1 96.75 977 ARG B O 1
ATOM 16204 N N . SER B 1 978 ? -14.086 45.938 33.688 1 97.25 978 SER B N 1
ATOM 16205 C CA . SER B 1 978 ? -13.867 47.375 33.562 1 97.25 978 SER B CA 1
ATOM 16206 C C . SER B 1 978 ? -14.055 48.062 34.906 1 97.25 978 SER B C 1
ATOM 16208 O O . SER B 1 978 ? -13.273 48.969 35.25 1 97.25 978 SER B O 1
ATOM 16210 N N . LYS B 1 979 ? -15.039 47.75 35.656 1 96.75 979 LYS B N 1
ATOM 16211 C CA . LYS B 1 979 ? -15.32 48.344 36.969 1 96.75 979 LYS B CA 1
ATOM 16212 C C . LYS B 1 979 ? -14.219 48 37.969 1 96.75 979 LYS B C 1
ATOM 16214 O O . LYS B 1 979 ? -13.781 48.875 38.719 1 96.75 979 LYS B O 1
ATOM 16219 N N . ARG B 1 980 ? -13.859 46.844 37.906 1 97.44 980 ARG B N 1
ATOM 16220 C CA . ARG B 1 980 ? -12.812 46.406 38.844 1 97.44 980 ARG B CA 1
ATOM 16221 C C . ARG B 1 980 ? -11.492 47.125 38.531 1 97.44 980 ARG B C 1
ATOM 16223 O O . ARG B 1 980 ? -10.766 47.5 39.438 1 97.44 980 ARG B O 1
ATOM 16230 N N . LEU B 1 981 ? -11.203 47.156 37.281 1 98.12 981 LEU B N 1
ATOM 16231 C CA . LEU B 1 981 ? -9.984 47.844 36.875 1 98.12 981 LEU B CA 1
ATOM 16232 C C . LEU B 1 981 ? -10.039 49.312 37.281 1 98.12 981 LEU B C 1
ATOM 16234 O O . LEU B 1 981 ? -9.039 49.875 37.75 1 98.12 981 LEU B O 1
ATOM 16238 N N . LYS B 1 982 ? -11.141 50 37.094 1 97.88 982 LYS B N 1
ATOM 16239 C CA . LYS B 1 982 ? -11.328 51.375 37.5 1 97.88 982 LYS B CA 1
ATOM 16240 C C . LYS B 1 982 ? -11.109 51.562 39 1 97.88 982 LYS B C 1
ATOM 16242 O O . LYS B 1 982 ? -10.391 52.469 39.438 1 97.88 982 LYS B O 1
ATOM 16247 N N . GLU B 1 983 ? -11.695 50.688 39.75 1 97.44 983 GLU B N 1
ATOM 16248 C CA . GLU B 1 983 ? -11.57 50.781 41.188 1 97.44 983 GLU B CA 1
ATOM 16249 C C . GLU B 1 983 ? -10.117 50.625 41.625 1 97.44 983 GLU B C 1
ATOM 16251 O O . GLU B 1 983 ? -9.648 51.344 42.5 1 97.44 983 GLU B O 1
ATOM 16256 N N . THR B 1 984 ? -9.516 49.656 41.031 1 97.88 984 THR B N 1
ATOM 16257 C CA . THR B 1 984 ? -8.117 49.438 41.375 1 97.88 984 THR B CA 1
ATOM 16258 C C . THR B 1 984 ? -7.25 50.625 41 1 97.88 984 THR B C 1
ATOM 16260 O O . THR B 1 984 ? -6.383 51.031 41.781 1 97.88 984 THR B O 1
ATOM 16263 N N . LEU B 1 985 ? -7.449 51.094 39.812 1 97.94 985 LEU B N 1
ATOM 16264 C CA . LEU B 1 985 ? -6.676 52.25 39.375 1 97.94 985 LEU B CA 1
ATOM 16265 C C . LEU B 1 985 ? -6.922 53.469 40.281 1 97.94 985 LEU B C 1
ATOM 16267 O O . LEU B 1 985 ? -5.98 54.156 40.656 1 97.94 985 LEU B O 1
ATOM 16271 N N . GLU B 1 986 ? -8.141 53.75 40.656 1 97.44 986 GLU B N 1
ATOM 16272 C CA . GLU B 1 986 ? -8.477 54.875 41.5 1 97.44 986 GLU B CA 1
ATOM 16273 C C . GLU B 1 986 ? -7.871 54.719 42.875 1 97.44 986 GLU B C 1
ATOM 16275 O O . GLU B 1 986 ? -7.379 55.688 43.469 1 97.44 986 GLU B O 1
ATOM 16280 N N . LYS B 1 987 ? -7.938 53.562 43.344 1 96.62 987 LYS B N 1
ATOM 16281 C CA . LYS B 1 987 ? -7.32 53.312 44.625 1 96.62 987 LYS B CA 1
ATOM 16282 C C . LYS B 1 987 ? -5.812 53.531 44.594 1 96.62 987 LYS B C 1
ATOM 16284 O O . LYS B 1 987 ? -5.195 53.844 45.594 1 96.62 987 LYS B O 1
ATOM 16289 N N . CYS B 1 988 ? -5.266 53.375 43.469 1 96.75 988 CYS B N 1
ATOM 16290 C CA . CYS B 1 988 ? -3.82 53.531 43.312 1 96.75 988 CYS B CA 1
ATOM 16291 C C . CYS B 1 988 ? -3.465 54.938 42.844 1 96.75 988 CYS B C 1
ATOM 16293 O O . CYS B 1 988 ? -2.346 55.156 42.406 1 96.75 988 CYS B O 1
ATOM 16295 N N . GLY B 1 989 ? -4.332 55.75 42.812 1 94.75 989 GLY B N 1
ATOM 16296 C CA . GLY B 1 989 ? -4.02 57.156 42.594 1 94.75 989 GLY B CA 1
ATOM 16297 C C . GLY B 1 989 ? -4.191 57.594 41.156 1 94.75 989 GLY B C 1
ATOM 16298 O O . GLY B 1 989 ? -3.674 58.625 40.75 1 94.75 989 GLY B O 1
ATOM 16299 N N . TRP B 1 990 ? -4.891 56.875 40.312 1 96.81 990 TRP B N 1
ATOM 16300 C CA . TRP B 1 990 ? -5.156 57.25 38.938 1 96.81 990 TRP B CA 1
ATOM 16301 C C . TRP B 1 990 ? -6.52 57.906 38.812 1 96.81 990 TRP B C 1
ATOM 16303 O O . TRP B 1 990 ? -7.434 57.625 39.594 1 96.81 990 TRP B O 1
ATOM 16313 N N . ASP B 1 991 ? -6.668 58.781 37.906 1 95.88 991 ASP B N 1
ATOM 16314 C CA . ASP B 1 991 ? -7.961 59.312 37.469 1 95.88 991 ASP B CA 1
ATOM 16315 C C . ASP B 1 991 ? -8.477 58.562 36.25 1 95.88 991 ASP B C 1
ATOM 16317 O O . ASP B 1 991 ? -7.852 58.625 35.188 1 95.88 991 ASP B O 1
ATOM 16321 N N . VAL B 1 992 ? -9.531 57.906 36.438 1 97.06 992 VAL B N 1
ATOM 16322 C CA . VAL B 1 992 ? -9.992 57 35.406 1 97.06 992 VAL B CA 1
ATOM 16323 C C . VAL B 1 992 ? -11.227 57.594 34.719 1 97.06 992 VAL B C 1
ATOM 16325 O O . VAL B 1 992 ? -12.094 58.156 35.375 1 97.06 992 VAL B O 1
ATOM 16328 N N . LEU B 1 993 ? -11.234 57.562 33.406 1 95.38 993 LEU B N 1
ATOM 16329 C CA . LEU B 1 993 ? -12.453 57.781 32.625 1 95.38 993 LEU B CA 1
ATOM 16330 C C . LEU B 1 993 ? -13.258 56.5 32.469 1 95.38 993 LEU B C 1
ATOM 16332 O O . LEU B 1 993 ? -12.789 55.531 31.875 1 95.38 993 LEU B O 1
ATOM 16336 N N . GLU B 1 994 ? -14.422 56.5 33.031 1 92.81 994 GLU B N 1
ATOM 16337 C CA . GLU B 1 994 ? -15.219 55.25 33.062 1 92.81 994 GLU B CA 1
ATOM 16338 C C . GLU B 1 994 ? -15.625 54.844 31.641 1 92.81 994 GLU B C 1
ATOM 16340 O O . GLU B 1 994 ? -16.156 55.656 30.875 1 92.81 994 GLU B O 1
ATOM 16345 N N . SER B 1 995 ? -15.289 53.656 31.281 1 94.25 995 SER B N 1
ATOM 16346 C CA . SER B 1 995 ? -15.633 53.125 29.984 1 94.25 995 SER B CA 1
ATOM 16347 C C . SER B 1 995 ? -17.062 52.562 29.969 1 94.25 995 SER B C 1
ATOM 16349 O O . SER B 1 995 ? -17.531 52.031 30.969 1 94.25 995 SER B O 1
ATOM 16351 N N . CYS B 1 996 ? -17.719 52.656 28.781 1 93.44 996 CYS B N 1
ATOM 16352 C CA . CYS B 1 996 ? -19.078 52.156 28.609 1 93.44 996 CYS B CA 1
ATOM 16353 C C . CYS B 1 996 ? -19.125 51 27.625 1 93.44 996 CYS B C 1
ATOM 16355 O O . CYS B 1 996 ? -20.172 50.375 27.453 1 93.44 996 CYS B O 1
ATOM 16357 N N . ALA B 1 997 ? -18.047 50.781 27.016 1 93.88 997 ALA B N 1
ATOM 16358 C CA . ALA B 1 997 ? -18 49.75 25.969 1 93.88 997 ALA B CA 1
ATOM 16359 C C . ALA B 1 997 ? -16.562 49.375 25.641 1 93.88 997 ALA B C 1
ATOM 16361 O O . ALA B 1 997 ? -15.617 50 26.109 1 93.88 997 ALA B O 1
ATOM 16362 N N . GLY B 1 998 ? -16.438 48.281 24.922 1 92.5 998 GLY B N 1
ATOM 16363 C CA . GLY B 1 998 ? -15.164 47.906 24.328 1 92.5 998 GLY B CA 1
ATOM 16364 C C . GLY B 1 998 ? -14.273 47.125 25.281 1 92.5 998 GLY B C 1
ATOM 16365 O O . GLY B 1 998 ? -14.773 46.438 26.172 1 92.5 998 GLY B O 1
ATOM 16366 N N . VAL B 1 999 ? -12.977 47.219 25.016 1 94.44 999 VAL B N 1
ATOM 16367 C CA . VAL B 1 999 ? -12.039 46.375 25.75 1 94.44 999 VAL B CA 1
ATOM 16368 C C . VAL B 1 999 ? -10.961 47.25 26.406 1 94.44 999 VAL B C 1
ATOM 16370 O O . VAL B 1 999 ? -9.984 46.719 26.953 1 94.44 999 VAL B O 1
ATOM 16373 N N . SER B 1 1000 ? -11.109 48.531 26.312 1 95.94 1000 SER B N 1
ATOM 16374 C CA . SER B 1 1000 ? -10.062 49.406 26.828 1 95.94 1000 SER B CA 1
ATOM 16375 C C . SER B 1 1000 ? -10.656 50.562 27.641 1 95.94 1000 SER B C 1
ATOM 16377 O O . SER B 1 1000 ? -11.852 50.844 27.531 1 95.94 1000 SER B O 1
ATOM 16379 N N . LEU B 1 1001 ? -9.867 51.125 28.469 1 96.75 1001 LEU B N 1
ATOM 16380 C CA . LEU B 1 1001 ? -10.18 52.375 29.203 1 96.75 1001 LEU B CA 1
ATOM 16381 C C . LEU B 1 1001 ? -8.953 53.25 29.312 1 96.75 1001 LEU B C 1
ATOM 16383 O O . LEU B 1 1001 ? -7.828 52.812 29.078 1 96.75 1001 LEU B O 1
ATOM 16387 N N . VAL B 1 1002 ? -9.148 54.562 29.531 1 97.19 1002 VAL B N 1
ATOM 16388 C CA . VAL B 1 1002 ? -8.031 55.469 29.672 1 97.19 1002 VAL B CA 1
ATOM 16389 C C . VAL B 1 1002 ? -7.977 56.031 31.094 1 97.19 1002 VAL B C 1
ATOM 16391 O O . VAL B 1 1002 ? -9.016 56.188 31.734 1 97.19 1002 VAL B O 1
ATOM 16394 N N . ALA B 1 1003 ? -6.793 56.25 31.562 1 97.38 1003 ALA B N 1
ATOM 16395 C CA . ALA B 1 1003 ? -6.574 56.75 32.906 1 97.38 1003 ALA B CA 1
ATOM 16396 C C . ALA B 1 1003 ? -5.332 57.625 33 1 97.38 1003 ALA B C 1
ATOM 16398 O O . ALA B 1 1003 ? -4.363 57.406 32.25 1 97.38 1003 ALA B O 1
ATOM 16399 N N . LYS B 1 1004 ? -5.383 58.594 33.844 1 96.25 1004 LYS B N 1
ATOM 16400 C CA . LYS B 1 1004 ? -4.27 59.531 34.094 1 96.25 1004 LYS B CA 1
ATOM 16401 C C . LYS B 1 1004 ? -3.564 59.188 35.406 1 96.25 1004 LYS B C 1
ATOM 16403 O O . LYS B 1 1004 ? -4.207 59.094 36.469 1 96.25 1004 LYS B O 1
ATOM 16408 N N . PRO B 1 1005 ? -2.305 58.969 35.281 1 95.19 1005 PRO B N 1
ATOM 16409 C CA . PRO B 1 1005 ? -1.563 58.688 36.5 1 95.19 1005 PRO B CA 1
ATOM 16410 C C . PRO B 1 1005 ? -1.271 59.938 37.312 1 95.19 1005 PRO B C 1
ATOM 16412 O O . PRO B 1 1005 ? -0.106 60.281 37.531 1 95.19 1005 PRO B O 1
ATOM 16415 N N . SER B 1 1006 ? -2.223 60.5 37.938 1 94.62 1006 SER B N 1
ATOM 16416 C CA . SER B 1 1006 ? -2.129 61.812 38.562 1 94.62 1006 SER B CA 1
ATOM 16417 C C . SER B 1 1006 ? -1.241 61.75 39.812 1 94.62 1006 SER B C 1
ATOM 16419 O O . SER B 1 1006 ? -0.461 62.688 40.062 1 94.62 1006 SER B O 1
ATOM 16421 N N . ALA B 1 1007 ? -1.329 60.719 40.5 1 93.5 1007 ALA B N 1
ATOM 16422 C CA . ALA B 1 1007 ? -0.596 60.594 41.75 1 93.5 1007 ALA B CA 1
ATOM 16423 C C . ALA B 1 1007 ? 0.889 60.344 41.5 1 93.5 1007 ALA B C 1
ATOM 16425 O O . ALA B 1 1007 ? 1.717 60.531 42.406 1 93.5 1007 ALA B O 1
ATOM 16426 N N . TYR B 1 1008 ? 1.181 59.969 40.375 1 93.62 1008 TYR B N 1
ATOM 16427 C CA . TYR B 1 1008 ? 2.543 59.531 40.094 1 93.62 1008 TYR B CA 1
ATOM 16428 C C . TYR B 1 1008 ? 3.338 60.594 39.375 1 93.62 1008 TYR B C 1
ATOM 16430 O O . TYR B 1 1008 ? 4.57 60.531 39.312 1 93.62 1008 TYR B O 1
ATOM 16438 N N . LEU B 1 1009 ? 2.713 61.594 38.781 1 92.69 1009 LEU B N 1
ATOM 16439 C CA . LEU B 1 1009 ? 3.373 62.594 37.938 1 92.69 1009 LEU B CA 1
ATOM 16440 C C . LEU B 1 1009 ? 4.43 63.344 38.75 1 92.69 1009 LEU B C 1
ATOM 16442 O O . LEU B 1 1009 ? 4.16 63.812 39.844 1 92.69 1009 LEU B O 1
ATOM 16446 N N . ASN B 1 1010 ? 5.652 63.406 38.312 1 89.88 1010 ASN B N 1
ATOM 16447 C CA . ASN B 1 1010 ? 6.789 64.125 38.844 1 89.88 1010 ASN B CA 1
ATOM 16448 C C . ASN B 1 1010 ? 7.398 63.438 40.031 1 89.88 1010 ASN B C 1
ATOM 16450 O O . ASN B 1 1010 ? 8.258 64 40.75 1 89.88 1010 ASN B O 1
ATOM 16454 N N . LYS B 1 1011 ? 6.969 62.344 40.188 1 92.81 1011 LYS B N 1
ATOM 16455 C CA . LYS B 1 1011 ? 7.617 61.562 41.25 1 92.81 1011 LYS B CA 1
ATOM 16456 C C . LYS B 1 1011 ? 8.859 60.844 40.719 1 92.81 1011 LYS B C 1
ATOM 16458 O O . LYS B 1 1011 ? 8.938 60.531 39.5 1 92.81 1011 LYS B O 1
ATOM 16463 N N . ILE B 1 1012 ? 9.781 60.594 41.469 1 90.62 1012 ILE B N 1
ATOM 16464 C CA . ILE B 1 1012 ? 11.031 59.969 41.062 1 90.62 1012 ILE B CA 1
ATOM 16465 C C . ILE B 1 1012 ? 11.062 58.5 41.531 1 90.62 1012 ILE B C 1
ATOM 16467 O O . ILE B 1 1012 ? 10.758 58.188 42.688 1 90.62 1012 ILE B O 1
ATOM 16471 N N . VAL B 1 1013 ? 11.25 57.75 40.625 1 90.62 1013 VAL B N 1
ATOM 16472 C CA . VAL B 1 1013 ? 11.336 56.312 40.906 1 90.62 1013 VAL B CA 1
ATOM 16473 C C . VAL B 1 1013 ? 12.734 55.812 40.594 1 90.62 1013 VAL B C 1
ATOM 16475 O O . VAL B 1 1013 ? 13.352 56.25 39.625 1 90.62 1013 VAL B O 1
ATOM 16478 N N . LYS B 1 1014 ? 13.227 54.781 41.344 1 87.31 1014 LYS B N 1
ATOM 16479 C CA . LYS B 1 1014 ? 14.555 54.219 41.156 1 87.31 1014 LYS B CA 1
ATOM 16480 C C . LYS B 1 1014 ? 14.484 52.812 40.594 1 87.31 1014 LYS B C 1
ATOM 16482 O O . LYS B 1 1014 ? 13.672 52 41.031 1 87.31 1014 LYS B O 1
ATOM 16487 N N . PHE B 1 1015 ? 15.023 52.594 39.438 1 84.5 1015 PHE B N 1
ATOM 16488 C CA . PHE B 1 1015 ? 15.094 51.281 38.812 1 84.5 1015 PHE B CA 1
ATOM 16489 C C . PHE B 1 1015 ? 16.531 50.781 38.781 1 84.5 1015 PHE B C 1
ATOM 16491 O O . PHE B 1 1015 ? 17.469 51.562 38.781 1 84.5 1015 PHE B O 1
ATOM 16498 N N . LYS B 1 1016 ? 16.562 49.375 38.719 1 72.25 1016 LYS B N 1
ATOM 16499 C CA . LYS B 1 1016 ? 17.875 48.781 38.562 1 72.25 1016 LYS B CA 1
ATOM 16500 C C . LYS B 1 1016 ? 18.234 48.594 37.094 1 72.25 1016 LYS B C 1
ATOM 16502 O O . LYS B 1 1016 ? 17.359 48.344 36.25 1 72.25 1016 LYS B O 1
ATOM 16507 N N . HIS B 1 1017 ? 19.438 48.969 36.656 1 65.56 1017 HIS B N 1
ATOM 16508 C CA . HIS B 1 1017 ? 19.859 48.812 35.281 1 65.56 1017 HIS B CA 1
ATOM 16509 C C . HIS B 1 1017 ? 19.781 47.375 34.812 1 65.56 1017 HIS B C 1
ATOM 16511 O O . HIS B 1 1017 ? 19.375 47.094 33.688 1 65.56 1017 HIS B O 1
ATOM 16517 N N . SER B 1 1018 ? 20.375 46.438 35.469 1 63.94 1018 SER B N 1
ATOM 16518 C CA . SER B 1 1018 ? 20.312 45 35.219 1 63.94 1018 SER B CA 1
ATOM 16519 C C . SER B 1 1018 ? 20.062 44.25 36.531 1 63.94 1018 SER B C 1
ATOM 16521 O O . SER B 1 1018 ? 20.359 44.75 37.625 1 63.94 1018 SER B O 1
ATOM 16523 N N . PRO B 1 1019 ? 19.281 43.188 36.469 1 60 1019 PRO B N 1
ATOM 16524 C CA . PRO B 1 1019 ? 19.078 42.438 37.719 1 60 1019 PRO B CA 1
ATOM 16525 C C . PRO B 1 1019 ? 20.375 42.188 38.469 1 60 1019 PRO B C 1
ATOM 16527 O O . PRO B 1 1019 ? 20.359 42.062 39.719 1 60 1019 PRO B O 1
ATOM 16530 N N . GLU B 1 1020 ? 21.609 42.094 37.75 1 60.09 1020 GLU B N 1
ATOM 16531 C CA . GLU B 1 1020 ? 22.875 41.75 38.375 1 60.09 1020 GLU B CA 1
ATOM 16532 C C . GLU B 1 1020 ? 23.625 42.969 38.875 1 60.09 1020 GLU B C 1
ATOM 16534 O O . GLU B 1 1020 ? 24.594 42.875 39.625 1 60.09 1020 GLU B O 1
ATOM 16539 N N . ASP B 1 1021 ? 23.328 44.156 38.25 1 58.66 1021 ASP B N 1
ATOM 16540 C CA . ASP B 1 1021 ? 24.125 45.344 38.562 1 58.66 1021 ASP B CA 1
ATOM 16541 C C . ASP B 1 1021 ? 23.422 46.219 39.594 1 58.66 1021 ASP B C 1
ATOM 16543 O O . ASP B 1 1021 ? 22.203 46.438 39.5 1 58.66 1021 ASP B O 1
ATOM 16547 N N . ASP B 1 1022 ? 23.984 46.562 40.781 1 63.31 1022 ASP B N 1
ATOM 16548 C CA . ASP B 1 1022 ? 23.516 47.344 41.906 1 63.31 1022 ASP B CA 1
ATOM 16549 C C . ASP B 1 1022 ? 23.328 48.812 41.531 1 63.31 1022 ASP B C 1
ATOM 16551 O O . ASP B 1 1022 ? 22.875 49.625 42.344 1 63.31 1022 ASP B O 1
ATOM 16555 N N . ALA B 1 1023 ? 23.734 49.219 40.375 1 73.56 1023 ALA B N 1
ATOM 16556 C CA . ALA B 1 1023 ? 23.594 50.625 40 1 73.56 1023 ALA B CA 1
ATOM 16557 C C . ALA B 1 1023 ? 22.141 50.969 39.656 1 73.56 1023 ALA B C 1
ATOM 16559 O O . ALA B 1 1023 ? 21.469 50.219 38.938 1 73.56 1023 ALA B O 1
ATOM 16560 N N . THR B 1 1024 ? 21.516 51.781 40.406 1 77.25 1024 THR B N 1
ATOM 16561 C CA . THR B 1 1024 ? 20.141 52.25 40.25 1 77.25 1024 THR B CA 1
ATOM 16562 C C . THR B 1 1024 ? 20.078 53.562 39.5 1 77.25 1024 THR B C 1
ATOM 16564 O O . THR B 1 1024 ? 21.031 54.344 39.531 1 77.25 1024 THR B O 1
ATOM 16567 N N . TYR B 1 1025 ? 19.312 53.75 38.562 1 82.5 1025 TYR B N 1
ATOM 16568 C CA . TYR B 1 1025 ? 19.094 55.062 37.938 1 82.5 1025 TYR B CA 1
ATOM 16569 C C . TYR B 1 1025 ? 17.688 55.594 38.25 1 82.5 1025 TYR B C 1
ATOM 16571 O O . TYR B 1 1025 ? 16.766 54.812 38.531 1 82.5 1025 TYR B O 1
ATOM 16579 N N . GLU B 1 1026 ? 17.734 56.938 38.406 1 86.81 1026 GLU B N 1
ATOM 16580 C CA . GLU B 1 1026 ? 16.484 57.594 38.781 1 86.81 1026 GLU B CA 1
ATOM 16581 C C . GLU B 1 1026 ? 15.742 58.125 37.562 1 86.81 1026 GLU B C 1
ATOM 16583 O O . GLU B 1 1026 ? 16.359 58.625 36.625 1 86.81 1026 GLU B O 1
ATOM 16588 N N . VAL B 1 1027 ? 14.453 57.875 37.531 1 90.12 1027 VAL B N 1
ATOM 16589 C CA . VAL B 1 1027 ? 13.617 58.375 36.469 1 90.12 1027 VAL B CA 1
ATOM 16590 C C . VAL B 1 1027 ? 12.477 59.219 37.031 1 90.12 1027 VAL B C 1
ATOM 16592 O O . VAL B 1 1027 ? 11.797 58.781 37.969 1 90.12 1027 VAL B O 1
ATOM 16595 N N . LYS B 1 1028 ? 12.336 60.469 36.562 1 93 1028 LYS B N 1
ATOM 16596 C CA . LYS B 1 1028 ? 11.172 61.281 36.906 1 93 1028 LYS B CA 1
ATOM 16597 C C . LYS B 1 1028 ? 9.969 60.906 36.031 1 93 1028 LYS B C 1
ATOM 16599 O O . LYS B 1 1028 ? 10.016 61 34.812 1 93 1028 LYS B O 1
ATOM 16604 N N . LEU B 1 1029 ? 8.953 60.531 36.719 1 93.56 1029 LEU B N 1
ATOM 16605 C CA . LEU B 1 1029 ? 7.809 59.938 36 1 93.56 1029 LEU B CA 1
ATOM 16606 C C . LEU B 1 1029 ? 6.996 61.062 35.312 1 93.56 1029 LEU B C 1
ATOM 16608 O O . LEU B 1 1029 ? 6.789 62.125 35.906 1 93.56 1029 LEU B O 1
ATOM 16612 N N . ASP B 1 1030 ? 6.664 60.875 34.094 1 92.38 1030 ASP B N 1
ATOM 16613 C CA . ASP B 1 1030 ? 5.703 61.656 33.344 1 92.38 1030 ASP B CA 1
ATOM 16614 C C . ASP B 1 1030 ? 4.664 60.781 32.656 1 92.38 1030 ASP B C 1
ATOM 16616 O O . ASP B 1 1030 ? 4.578 59.594 32.938 1 92.38 1030 ASP B O 1
ATOM 16620 N N . ASP B 1 1031 ? 3.771 61.406 31.891 1 88.88 1031 ASP B N 1
ATOM 16621 C CA . ASP B 1 1031 ? 2.672 60.656 31.297 1 88.88 1031 ASP B CA 1
ATOM 16622 C C . ASP B 1 1031 ? 3.15 59.844 30.094 1 88.88 1031 ASP B C 1
ATOM 16624 O O . ASP B 1 1031 ? 2.381 59.094 29.516 1 88.88 1031 ASP B O 1
ATOM 16628 N N . ILE B 1 1032 ? 4.414 59.938 29.734 1 91.88 1032 ILE B N 1
ATOM 16629 C CA . ILE B 1 1032 ? 4.965 59.188 28.609 1 91.88 1032 ILE B CA 1
ATOM 16630 C C . ILE B 1 1032 ? 5.887 58.062 29.125 1 91.88 1032 ILE B C 1
ATOM 16632 O O . ILE B 1 1032 ? 5.707 56.906 28.797 1 91.88 1032 ILE B O 1
ATOM 16636 N N . ASN B 1 1033 ? 6.82 58.312 29.938 1 92.88 1033 ASN B N 1
ATOM 16637 C CA . ASN B 1 1033 ? 7.82 57.344 30.391 1 92.88 1033 ASN B CA 1
ATOM 16638 C C . ASN B 1 1033 ? 7.246 56.406 31.438 1 92.88 1033 ASN B C 1
ATOM 16640 O O . ASN B 1 1033 ? 7.887 55.406 31.797 1 92.88 1033 ASN B O 1
ATOM 16644 N N . ILE B 1 1034 ? 6.043 56.719 31.938 1 94.31 1034 ILE B N 1
ATOM 16645 C CA . ILE B 1 1034 ? 5.402 55.844 32.906 1 94.31 1034 ILE B CA 1
ATOM 16646 C C . ILE B 1 1034 ? 5.23 54.438 32.312 1 94.31 1034 ILE B C 1
ATOM 16648 O O . ILE B 1 1034 ? 5.281 53.438 33.031 1 94.31 1034 ILE B O 1
ATOM 16652 N N . ARG B 1 1035 ? 5.008 54.344 31.016 1 94.19 1035 ARG B N 1
ATOM 16653 C CA . ARG B 1 1035 ? 4.871 53.062 30.312 1 94.19 1035 ARG B CA 1
ATOM 16654 C C . ARG B 1 1035 ? 6.094 52.188 30.547 1 94.19 1035 ARG B C 1
ATOM 16656 O O . ARG B 1 1035 ? 5.965 51 30.906 1 94.19 1035 ARG B O 1
ATOM 16663 N N . GLU B 1 1036 ? 7.254 52.75 30.297 1 91.88 1036 GLU B N 1
ATOM 16664 C CA . GLU B 1 1036 ? 8.5 52 30.453 1 91.88 1036 GLU B CA 1
ATOM 16665 C C . GLU B 1 1036 ? 8.773 51.656 31.906 1 91.88 1036 GLU B C 1
ATOM 16667 O O . GLU B 1 1036 ? 9.344 50.625 32.219 1 91.88 1036 GLU B O 1
ATOM 16672 N N . ALA B 1 1037 ? 8.406 52.594 32.812 1 93.12 1037 ALA B N 1
ATOM 16673 C CA . ALA B 1 1037 ? 8.609 52.406 34.219 1 93.12 1037 ALA B CA 1
ATOM 16674 C C . ALA B 1 1037 ? 7.777 51.219 34.75 1 93.12 1037 ALA B C 1
ATOM 16676 O O . ALA B 1 1037 ? 8.273 50.375 35.5 1 93.12 1037 ALA B O 1
ATOM 16677 N N . ILE B 1 1038 ? 6.578 51.219 34.312 1 94.19 1038 ILE B N 1
ATOM 16678 C CA . ILE B 1 1038 ? 5.695 50.125 34.75 1 94.19 1038 ILE B CA 1
ATOM 16679 C C . ILE B 1 1038 ? 6.188 48.812 34.156 1 94.19 1038 ILE B C 1
ATOM 16681 O O . ILE B 1 1038 ? 6.172 47.781 34.844 1 94.19 1038 ILE B O 1
ATOM 16685 N N . LEU B 1 1039 ? 6.543 48.781 32.906 1 92.44 1039 LEU B N 1
ATOM 16686 C CA . LEU B 1 1039 ? 7.043 47.594 32.25 1 92.44 1039 LEU B CA 1
ATOM 16687 C C . LEU B 1 1039 ? 8.266 47.031 32.969 1 92.44 1039 LEU B C 1
ATOM 16689 O O . LEU B 1 1039 ? 8.336 45.812 33.25 1 92.44 1039 LEU B O 1
ATOM 16693 N N . LYS B 1 1040 ? 9.203 47.812 33.219 1 88.69 1040 LYS B N 1
ATOM 16694 C CA . LYS B 1 1040 ? 10.445 47.406 33.844 1 88.69 1040 LYS B CA 1
ATOM 16695 C C . LYS B 1 1040 ? 10.195 46.906 35.281 1 88.69 1040 LYS B C 1
ATOM 16697 O O . LYS B 1 1040 ? 10.852 45.969 35.75 1 88.69 1040 LYS B O 1
ATOM 16702 N N . ALA B 1 1041 ? 9.234 47.562 35.938 1 89.88 1041 ALA B N 1
ATOM 16703 C CA . ALA B 1 1041 ? 8.984 47.25 37.344 1 89.88 1041 ALA B CA 1
ATOM 16704 C C . ALA B 1 1041 ? 8.148 45.969 37.469 1 89.88 1041 ALA B C 1
ATOM 16706 O O . ALA B 1 1041 ? 8.336 45.219 38.438 1 89.88 1041 ALA B O 1
ATOM 16707 N N . THR B 1 1042 ? 7.156 45.781 36.625 1 92.75 1042 THR B N 1
ATOM 16708 C CA . THR B 1 1042 ? 6.176 44.75 36.906 1 92.75 1042 THR B CA 1
ATOM 16709 C C . THR B 1 1042 ? 6.02 43.812 35.719 1 92.75 1042 THR B C 1
ATOM 16711 O O . THR B 1 1042 ? 5.488 42.719 35.875 1 92.75 1042 THR B O 1
ATOM 16714 N N . GLY B 1 1043 ? 6.414 44.219 34.531 1 91.25 1043 GLY B N 1
ATOM 16715 C CA . GLY B 1 1043 ? 6.195 43.438 33.312 1 91.25 1043 GLY B CA 1
ATOM 16716 C C . GLY B 1 1043 ? 4.867 43.719 32.625 1 91.25 1043 GLY B C 1
ATOM 16717 O O . GLY B 1 1043 ? 4.52 43.094 31.641 1 91.25 1043 GLY B O 1
ATOM 16718 N N . LEU B 1 1044 ? 4.102 44.625 33.219 1 94.56 1044 LEU B N 1
ATOM 16719 C CA . LEU B 1 1044 ? 2.814 45.031 32.656 1 94.56 1044 LEU B CA 1
ATOM 16720 C C . LEU B 1 1044 ? 3.006 46 31.484 1 94.56 1044 LEU B C 1
ATOM 16722 O O . LEU B 1 1044 ? 3.713 47 31.609 1 94.56 1044 LEU B O 1
ATOM 16726 N N . CYS B 1 1045 ? 2.402 45.625 30.344 1 94.62 1045 CYS B N 1
ATOM 16727 C CA . CYS B 1 1045 ? 2.496 46.5 29.172 1 94.62 1045 CYS B CA 1
ATOM 16728 C C . CYS B 1 1045 ? 1.255 47.375 29.031 1 94.62 1045 CYS B C 1
ATOM 16730 O O . CYS B 1 1045 ? 0.137 46.844 28.938 1 94.62 1045 CYS B O 1
ATOM 16732 N N . ILE B 1 1046 ? 1.4 48.625 28.984 1 95.94 1046 ILE B N 1
ATOM 16733 C CA . ILE B 1 1046 ? 0.297 49.562 28.75 1 95.94 1046 ILE B CA 1
ATOM 16734 C C . ILE B 1 1046 ? 0.688 50.562 27.688 1 95.94 1046 ILE B C 1
ATOM 16736 O O . ILE B 1 1046 ? 1.831 50.594 27.219 1 95.94 1046 ILE B O 1
ATOM 16740 N N . ASN B 1 1047 ? -0.229 51.406 27.219 1 96.19 1047 ASN B N 1
ATOM 16741 C CA . ASN B 1 1047 ? 0.053 52.5 26.297 1 96.19 1047 ASN B CA 1
ATOM 16742 C C . ASN B 1 1047 ? 0.109 53.844 27 1 96.19 1047 ASN B C 1
ATOM 16744 O O . ASN B 1 1047 ? -0.674 54.094 27.922 1 96.19 1047 ASN B O 1
ATOM 16748 N N . SER B 1 1048 ? 0.99 54.688 26.625 1 96.19 1048 SER B N 1
ATOM 16749 C CA . SER B 1 1048 ? 1.157 56 27.25 1 96.19 1048 SER B CA 1
ATOM 16750 C C . SER B 1 1048 ? 0.297 57.031 26.578 1 96.19 1048 SER B C 1
ATOM 16752 O O . SER B 1 1048 ? -0.477 56.719 25.672 1 96.19 1048 SER B O 1
ATOM 16754 N N . SER B 1 1049 ? 0.484 58.312 27.031 1 94.75 1049 SER B N 1
ATOM 16755 C CA . SER B 1 1049 ? -0.26 59.406 26.469 1 94.75 1049 SER B CA 1
ATOM 16756 C C . SER B 1 1049 ? 0.198 59.719 25.047 1 94.75 1049 SER B C 1
ATOM 16758 O O . SER B 1 1049 ? -0.555 60.281 24.25 1 94.75 1049 SER B O 1
ATOM 16760 N N . SER B 1 1050 ? 1.386 59.281 24.766 1 93.75 1050 SER B N 1
ATOM 16761 C CA . SER B 1 1050 ? 1.877 59.469 23.391 1 93.75 1050 SER B CA 1
ATOM 16762 C C . SER B 1 1050 ? 1.06 58.656 22.406 1 93.75 1050 SER B C 1
ATOM 16764 O O . SER B 1 1050 ? 0.858 59.094 21.266 1 93.75 1050 SER B O 1
ATOM 16766 N N . TRP B 1 1051 ? 0.641 57.531 22.812 1 95.06 1051 TRP B N 1
ATOM 16767 C CA . TRP B 1 1051 ? -0.161 56.656 21.953 1 95.06 1051 TRP B CA 1
ATOM 16768 C C . TRP B 1 1051 ? -1.605 57.156 21.891 1 95.06 1051 TRP B C 1
ATOM 16770 O O . TRP B 1 1051 ? -2.209 57.188 20.812 1 95.06 1051 TRP B O 1
ATOM 16780 N N . THR B 1 1052 ? -2.207 57.531 22.984 1 95.06 1052 THR B N 1
ATOM 16781 C CA . THR B 1 1052 ? -3.609 57.906 23.047 1 95.06 1052 THR B CA 1
ATOM 16782 C C . THR B 1 1052 ? -3.811 59.281 22.391 1 95.06 1052 THR B C 1
ATOM 16784 O O . THR B 1 1052 ? -4.91 59.594 21.938 1 95.06 1052 THR B O 1
ATOM 16787 N N . GLY B 1 1053 ? -2.75 60.094 22.438 1 92.5 1053 GLY B N 1
ATOM 16788 C CA . GLY B 1 1053 ? -2.879 61.469 21.969 1 92.5 1053 GLY B CA 1
ATOM 16789 C C . GLY B 1 1053 ? -3.57 62.375 22.953 1 92.5 1053 GLY B C 1
ATOM 16790 O O . GLY B 1 1053 ? -3.627 63.594 22.766 1 92.5 1053 GLY B O 1
ATOM 16791 N N . ILE B 1 1054 ? -4.152 61.781 24.047 1 95 1054 ILE B N 1
ATOM 16792 C CA . ILE B 1 1054 ? -4.789 62.562 25.109 1 95 1054 ILE B CA 1
ATOM 16793 C C . ILE B 1 1054 ? -3.75 62.938 26.156 1 95 1054 ILE B C 1
ATOM 16795 O O . ILE B 1 1054 ? -3.193 62.062 26.828 1 95 1054 ILE B O 1
ATOM 16799 N N . PRO B 1 1055 ? -3.551 64.188 26.266 1 91.69 1055 PRO B N 1
ATOM 16800 C CA . PRO B 1 1055 ? -2.508 64.625 27.219 1 91.69 1055 PRO B CA 1
ATOM 16801 C C . PRO B 1 1055 ? -2.756 64.062 28.625 1 91.69 1055 PRO B C 1
ATOM 16803 O O . PRO B 1 1055 ? -3.83 64.25 29.203 1 91.69 1055 PRO B O 1
ATOM 16806 N N . GLY B 1 1056 ? -1.807 63.25 29.078 1 93 1056 GLY B N 1
ATOM 16807 C CA . GLY B 1 1056 ? -1.808 62.781 30.453 1 93 1056 GLY B CA 1
ATOM 16808 C C . GLY B 1 1056 ? -2.494 61.438 30.625 1 93 1056 GLY B C 1
ATOM 16809 O O . GLY B 1 1056 ? -2.42 60.844 31.688 1 93 1056 GLY B O 1
ATOM 16810 N N . TYR B 1 1057 ? -3.18 60.969 29.625 1 95.75 1057 TYR B N 1
ATOM 16811 C CA . TYR B 1 1057 ? -3.967 59.75 29.797 1 95.75 1057 TYR B CA 1
ATOM 16812 C C . TYR B 1 1057 ? -3.285 58.562 29.125 1 95.75 1057 TYR B C 1
ATOM 16814 O O . TYR B 1 1057 ? -2.83 58.656 27.984 1 95.75 1057 TYR B O 1
ATOM 16822 N N . CYS B 1 1058 ? -3.217 57.438 29.859 1 96.88 1058 CYS B N 1
ATOM 16823 C CA . CYS B 1 1058 ? -2.738 56.156 29.359 1 96.88 1058 CYS B CA 1
ATOM 16824 C C . CYS B 1 1058 ? -3.902 55.219 29.031 1 96.88 1058 CYS B C 1
ATOM 16826 O O . CYS B 1 1058 ? -5.035 55.469 29.469 1 96.88 1058 CYS B O 1
ATOM 16828 N N . ARG B 1 1059 ? -3.629 54.219 28.25 1 97.06 1059 ARG B N 1
ATOM 16829 C CA . ARG B 1 1059 ? -4.648 53.219 27.906 1 97.06 1059 ARG B CA 1
ATOM 16830 C C . ARG B 1 1059 ? -4.336 51.875 28.531 1 97.06 1059 ARG B C 1
ATOM 16832 O O . ARG B 1 1059 ? -3.184 51.438 28.547 1 97.06 1059 ARG B O 1
ATOM 16839 N N . LEU B 1 1060 ? -5.328 51.219 29.031 1 97.62 1060 LEU B N 1
ATOM 16840 C CA . LEU B 1 1060 ? -5.25 49.844 29.562 1 97.62 1060 LEU B CA 1
ATOM 16841 C C . LEU B 1 1060 ? -6.383 49 29.016 1 97.62 1060 LEU B C 1
ATOM 16843 O O . LEU B 1 1060 ? -7.551 49.375 29.109 1 97.62 1060 LEU B O 1
ATOM 16847 N N . THR B 1 1061 ? -5.996 47.875 28.422 1 96.38 1061 THR B N 1
ATOM 16848 C CA . THR B 1 1061 ? -7.008 46.938 27.938 1 96.38 1061 THR B CA 1
ATOM 16849 C C . THR B 1 1061 ? -7.293 45.875 28.984 1 96.38 1061 THR B C 1
ATOM 16851 O O . THR B 1 1061 ? -6.406 45.5 29.75 1 96.38 1061 THR B O 1
ATOM 16854 N N . PHE B 1 1062 ? -8.516 45.312 29.031 1 96.38 1062 PHE B N 1
ATOM 16855 C CA . PHE B 1 1062 ? -8.867 44.406 30.109 1 96.38 1062 PHE B CA 1
ATOM 16856 C C . PHE B 1 1062 ? -9.523 43.125 29.562 1 96.38 1062 PHE B C 1
ATOM 16858 O O . PHE B 1 1062 ? -10.133 42.375 30.312 1 96.38 1062 PHE B O 1
ATOM 16865 N N . ALA B 1 1063 ? -9.484 42.938 28.281 1 94.88 1063 ALA B N 1
ATOM 16866 C CA . ALA B 1 1063 ? -9.953 41.688 27.688 1 94.88 1063 ALA B CA 1
ATOM 16867 C C . ALA B 1 1063 ? -8.867 40.594 27.75 1 94.88 1063 ALA B C 1
ATOM 16869 O O . ALA B 1 1063 ? -8.406 40.125 26.719 1 94.88 1063 ALA B O 1
ATOM 16870 N N . LEU B 1 1064 ? -8.469 40.25 28.906 1 94.62 1064 LEU B N 1
ATOM 16871 C CA . LEU B 1 1064 ? -7.406 39.281 29.172 1 94.62 1064 LEU B CA 1
ATOM 16872 C C . LEU B 1 1064 ? -7.977 37.969 29.672 1 94.62 1064 LEU B C 1
ATOM 16874 O O . LEU B 1 1064 ? -9.156 37.875 30.047 1 94.62 1064 LEU B O 1
ATOM 16878 N N . GLU B 1 1065 ? -7.145 36.969 29.625 1 92.44 1065 GLU B N 1
ATOM 16879 C CA . GLU B 1 1065 ? -7.496 35.75 30.297 1 92.44 1065 GLU B CA 1
ATOM 16880 C C . GLU B 1 1065 ? -7.641 35.938 31.797 1 92.44 1065 GLU B C 1
ATOM 16882 O O . GLU B 1 1065 ? -7 36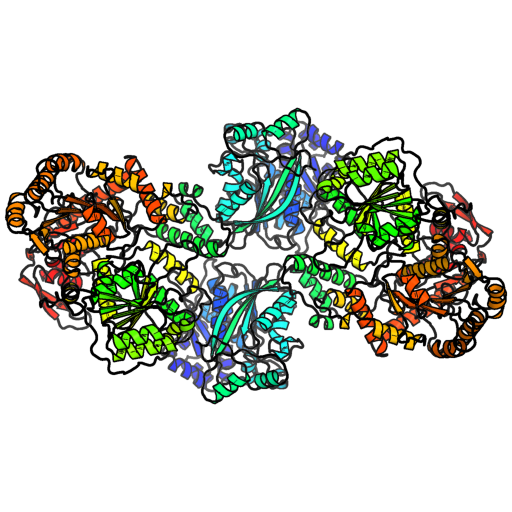.812 32.375 1 92.44 1065 GLU B O 1
ATOM 16887 N N . GLU B 1 1066 ? -8.414 35.219 32.406 1 92.69 1066 GLU B N 1
ATOM 16888 C CA . GLU B 1 1066 ? -8.812 35.438 33.781 1 92.69 1066 GLU B CA 1
ATOM 16889 C C . GLU B 1 1066 ? -7.594 35.531 34.688 1 92.69 1066 GLU B C 1
ATOM 16891 O O . GLU B 1 1066 ? -7.477 36.469 35.5 1 92.69 1066 GLU B O 1
ATOM 16896 N N . SER B 1 1067 ? -6.684 34.594 34.625 1 93.5 1067 SER B N 1
ATOM 16897 C CA . SER B 1 1067 ? -5.504 34.625 35.469 1 93.5 1067 SER B CA 1
ATOM 16898 C C . SER B 1 1067 ? -4.609 35.812 35.188 1 93.5 1067 SER B C 1
ATOM 16900 O O . SER B 1 1067 ? -4.016 36.375 36.094 1 93.5 1067 SER B O 1
ATOM 16902 N N . GLU B 1 1068 ? -4.555 36.125 33.938 1 94.5 1068 GLU B N 1
ATOM 16903 C CA . GLU B 1 1068 ? -3.738 37.281 33.531 1 94.5 1068 GLU B CA 1
ATOM 16904 C C . GLU B 1 1068 ? -4.359 38.594 34 1 94.5 1068 GLU B C 1
ATOM 16906 O O 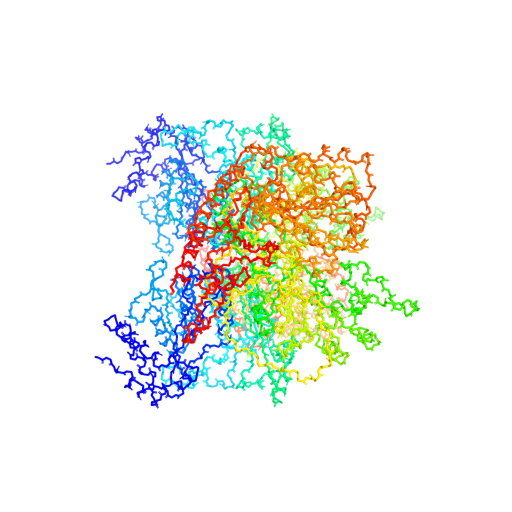. GLU B 1 1068 ? -3.646 39.531 34.344 1 94.5 1068 GLU B O 1
ATOM 16911 N N . PHE B 1 1069 ? -5.684 38.688 33.969 1 96.56 1069 PHE B N 1
ATOM 16912 C CA . PHE B 1 1069 ? -6.367 39.906 34.438 1 96.56 1069 PHE B CA 1
ATOM 16913 C C . PHE B 1 1069 ? -6.109 40.125 35.906 1 96.56 1069 PHE B C 1
ATOM 16915 O O . PHE B 1 1069 ? -5.828 41.25 36.344 1 96.56 1069 PHE B O 1
ATOM 16922 N N . GLU B 1 1070 ? -6.137 39.062 36.656 1 96.56 1070 GLU B N 1
ATOM 16923 C CA . GLU B 1 1070 ? -5.863 39.156 38.094 1 96.56 1070 GLU B CA 1
ATOM 16924 C C . GLU B 1 1070 ? -4.422 39.594 38.344 1 96.56 1070 GLU B C 1
ATOM 16926 O O . GLU B 1 1070 ? -4.152 40.406 39.219 1 96.56 1070 GLU B O 1
ATOM 16931 N N . ARG B 1 1071 ? -3.58 39 37.594 1 96.31 1071 ARG B N 1
ATOM 16932 C CA . ARG B 1 1071 ? -2.172 39.375 37.719 1 96.31 1071 ARG B CA 1
ATOM 16933 C C . ARG B 1 1071 ? -1.94 40.812 37.312 1 96.31 1071 ARG B C 1
ATOM 16935 O O . ARG B 1 1071 ? -1.076 41.5 37.906 1 96.31 1071 ARG B O 1
ATOM 16942 N N . ALA B 1 1072 ? -2.65 41.25 36.312 1 97.44 1072 ALA B N 1
ATOM 16943 C CA . ALA B 1 1072 ? -2.533 42.656 35.875 1 97.44 1072 ALA B CA 1
ATOM 16944 C C . ALA B 1 1072 ? -2.93 43.594 37 1 97.44 1072 ALA B C 1
ATOM 16946 O O . ALA B 1 1072 ? -2.279 44.625 37.219 1 97.44 1072 ALA B O 1
ATOM 16947 N N . LEU B 1 1073 ? -4.027 43.344 37.75 1 97.56 1073 LEU B N 1
ATOM 16948 C CA . LEU B 1 1073 ? -4.453 44.156 38.875 1 97.56 1073 LEU B CA 1
ATOM 16949 C C . LEU B 1 1073 ? -3.385 44.156 39.969 1 97.56 1073 LEU B C 1
ATOM 16951 O O . LEU B 1 1073 ? -3.109 45.219 40.531 1 97.56 1073 LEU B O 1
ATOM 16955 N N . ASP B 1 1074 ? -2.773 43.062 40.156 1 96.56 1074 ASP B N 1
ATOM 16956 C CA . ASP B 1 1074 ? -1.702 42.969 41.125 1 96.56 1074 ASP B CA 1
ATOM 16957 C C . ASP B 1 1074 ? -0.506 43.812 40.719 1 96.56 1074 ASP B C 1
ATOM 16959 O O . ASP B 1 1074 ? 0.157 44.406 41.594 1 96.56 1074 ASP B O 1
ATOM 16963 N N . CYS B 1 1075 ? -0.217 43.781 39.469 1 96.56 1075 CYS B N 1
ATOM 16964 C CA . CYS B 1 1075 ? 0.896 44.562 38.969 1 96.56 1075 CYS B CA 1
ATOM 16965 C C . CYS B 1 1075 ? 0.65 46.062 39.188 1 96.56 1075 CYS B C 1
ATOM 16967 O O . CYS B 1 1075 ? 1.581 46.812 39.5 1 96.56 1075 CYS B O 1
ATOM 16969 N N . ILE B 1 1076 ? -0.57 46.531 39 1 96.94 1076 ILE B N 1
ATOM 16970 C CA . ILE B 1 1076 ? -0.934 47.938 39.188 1 96.94 1076 ILE B CA 1
ATOM 16971 C C . ILE B 1 1076 ? -0.735 48.312 40.656 1 96.94 1076 ILE B C 1
ATOM 16973 O O . ILE B 1 1076 ? -0.191 49.375 40.969 1 96.94 1076 ILE B O 1
ATOM 16977 N N . VAL B 1 1077 ? -1.114 47.5 41.562 1 96.5 1077 VAL B N 1
ATOM 16978 C CA . VAL B 1 1077 ? -0.955 47.719 43 1 96.5 1077 VAL B CA 1
ATOM 16979 C C . VAL B 1 1077 ? 0.528 47.688 43.375 1 96.5 1077 VAL B C 1
ATOM 16981 O O . VAL B 1 1077 ? 0.993 48.531 44.156 1 96.5 1077 VAL B O 1
ATOM 16984 N N . LYS B 1 1078 ? 1.19 46.781 42.844 1 95.69 1078 LYS B N 1
ATOM 16985 C CA . LYS B 1 1078 ? 2.621 46.625 43.094 1 95.69 1078 LYS B CA 1
ATOM 16986 C C . LYS B 1 1078 ? 3.373 47.906 42.688 1 95.69 1078 LYS B C 1
ATOM 16988 O O . LYS B 1 1078 ? 4.316 48.312 43.344 1 95.69 1078 LYS B O 1
ATOM 16993 N N . PHE B 1 1079 ? 3.053 48.375 41.531 1 95.38 1079 PHE B N 1
ATOM 16994 C CA . PHE B 1 1079 ? 3.721 49.594 41.062 1 95.38 1079 PHE B CA 1
ATOM 16995 C C . PHE B 1 1079 ? 3.502 50.75 42.031 1 95.38 1079 PHE B C 1
ATOM 16997 O O . PHE B 1 1079 ? 4.402 51.562 42.25 1 95.38 1079 PHE B O 1
ATOM 17004 N N . LYS B 1 1080 ? 2.318 50.906 42.562 1 94.62 1080 LYS B N 1
ATOM 17005 C CA . LYS B 1 1080 ? 2.041 51.906 43.562 1 94.62 1080 LYS B CA 1
ATOM 17006 C C . LYS B 1 1080 ? 2.988 51.781 44.75 1 94.62 1080 LYS B C 1
ATOM 17008 O O . LYS B 1 1080 ? 3.518 52.75 45.25 1 94.62 1080 LYS B O 1
ATOM 17013 N N . ASP B 1 1081 ? 3.217 50.594 45.188 1 92.25 1081 ASP B N 1
ATOM 17014 C CA . ASP B 1 1081 ? 4.086 50.344 46.344 1 92.25 1081 ASP B CA 1
ATOM 17015 C C . ASP B 1 1081 ? 5.531 50.719 46.031 1 92.25 1081 ASP B C 1
ATOM 17017 O O . ASP B 1 1081 ? 6.258 51.188 46.906 1 92.25 1081 ASP B O 1
ATOM 17021 N N . ILE B 1 1082 ? 5.844 50.469 44.812 1 91.38 1082 ILE B N 1
ATOM 17022 C CA . ILE B 1 1082 ? 7.215 50.75 44.406 1 91.38 1082 ILE B CA 1
ATOM 17023 C C . ILE B 1 1082 ? 7.438 52.25 44.375 1 91.38 1082 ILE B C 1
ATOM 17025 O O . ILE B 1 1082 ? 8.516 52.719 44.719 1 91.38 1082 ILE B O 1
ATOM 17029 N N . VAL B 1 1083 ? 6.562 53 43.844 1 91 1083 VAL B N 1
ATOM 17030 C CA . VAL B 1 1083 ? 6.684 54.438 43.75 1 91 1083 VAL B CA 1
ATOM 17031 C C . VAL B 1 1083 ? 6.586 55.094 45.125 1 91 1083 VAL B C 1
ATOM 17033 O O . VAL B 1 1083 ? 7.215 56.125 45.375 1 91 1083 VAL B O 1
ATOM 17036 N N . SER B 1 1084 ? 5.801 54.625 46.156 1 84.31 1084 SER B N 1
ATOM 17037 C CA . SER B 1 1084 ? 5.613 55.188 47.469 1 84.31 1084 SER B CA 1
ATOM 17038 C C . SER B 1 1084 ? 6.812 54.875 48.375 1 84.31 1084 SER B C 1
ATOM 17040 O O . SER B 1 1084 ? 7.004 55.531 49.406 1 84.31 1084 SER B O 1
ATOM 17042 N N . THR B 1 1085 ? 7.66 54.031 48.094 1 69.38 1085 THR B N 1
ATOM 17043 C CA . THR B 1 1085 ? 8.867 53.781 48.875 1 69.38 1085 THR B CA 1
ATOM 17044 C C . THR B 1 1085 ? 10.031 54.625 48.375 1 69.38 1085 THR B C 1
ATOM 17046 O O . THR B 1 1085 ? 10.883 55.062 49.125 1 69.38 1085 THR B O 1
#

pLDDT: mean 89.27, std 10.03, range [34.91, 98.75]

Secondary structure (DSSP, 8-state):
-PPPHHHHHHHHHH-HHHHHHHHHHHHHHHHSTTTHHHHHHHHHHHHHHT-S-HHHHHHHHHHHS-EEEEEE----TT--S--EEEEEE-TTSPPP-HHHHHHHHHHHHS-TTSSTT-EEEEES-TTSHHHHHHHHHH--SEEEEEES-HHHHHHHHHHHHHHHB-TTSPBPP-TTS--HHHHEEEEE-STTHHHHHTT--EEEEEE----EE-S-GGGGGS---TTS-HHHHHHTTTEE---SSGGGGGT-HHHHHHHHHHHHHEEEEEEEEEEEESTT-HHHHHHHHHTTTEEEEEEEEEEEEPPTT---HHHHHHHHHSS----BEETTT--S-B-HHHHHHHHHTT--EEEEEEEEEEEESSHHHHHHHHHHHHTT-GGGGGT-----SSHHHHHHHHHHHHHHHHHHHH-SSPPP--TT--HHHHHHHHHHHHHHH-----GGGEEEES-HHHHHHHHHHHH--SEEEEEGGG-TTS-HHHHH----TT---S---TT--EEEEE-S-HHHHHHHHHHH--SEEEE---TTTSSSSHHHHHHHHHHHHHT-EEEEE-GGG---SSSPPP-HHHHHHHHBPPPTTEEEEEEE---SS-TT--EEEEE-S-HHHHHHHHHHHHHHTSS--HHHHHHHHHHHHHHHTTSPTT-SPPPP-B-----PPPPP---HHHHHHHHHS--PPP--TT---EE-SSS---SPPPHHHHHHHHHHHH-S---HHHH--HHHHHHHHHHHH-----TTPEEEEES-HHHHHHHHHHHHHHHT-EEEEETT--HHHHHHHHHTT-EEEEEP--GGGTT---HHHHHHHHTT-SSEEEEEE-SBPTTT--B--HHHHHHHHHHHHHTT-EEEEE-TT-S-BS-HHHH----HHHHHHHHHTTS-TT-EEEEEEESTTTTT-SS---EEEEE--HHHHHHHTT----PPPPHHHHHHHHHHHHHHHTSSSHHHHHHHHHHHHHHHHHHHHHHHHHHTT-EEE---BSSEEEEE-TTTTT-EEEEEEETTEEEEEEEE--TTTHHHHHHHHH-EE-B-HHHH-STT-EEEE----HHHHHHHHHHHHHHHHHHH-/-PPPHHHHHHHHHH-HHHHHHHHHHHHHHHHSHHHHHHHHHHHHHHHHHT-S-HHHHHHHHHHHS-EEEEEE---STT--S--EEEEEE-TTSPPP-HHHHHHHHHHHHS-TTSSTT-EEEEES-TTSHHHHHHHHHH--SEEEEEES-HHHHHHHHHHHHHHHB-TTSPBPP-TTS--HHHHEEEEE-STTHHHHHTT--EEEEEE----EE-S-GGGGGS---TTS-HHHHHHTTTEE---SSGGGGGT-HHHHHHHHHHHHHEEEEEEEEEEEESTT-HHHHHHHHHTTTEEEEEEEEEEEEPPTT---HHHHHHHHHSS----BEETTT--S-B-HHHHHHHHHTT--EEEEEEEEEEEESSHHHHHHHHHHHHTT-GGGGGT-----SSHHHHHHHHHHHHHHHHHHHH-SSPPP--TT--HHHHHHHHHHHHHHH-----GGGEEEES-HHHHHHHHHHHH--SEEEEEGGG-TTS-HHHHH----TT---S---TT--EEEEE-S-HHHHHHHHHHH--SEEEE---TTTSSSSHHHHHHHHHHHHHT-EEEEE-GGG---SSSPPP-HHHHHHHHBPPPTTEEEEEEE---SS-TT--EEEEE-S-HHHHHHHHHHHHHHTSS--HHHHHHHHHHHHHHHTTSPTT-SPPPP-B-----PPPPP---HHHHHHHHHS--PPP--TT---EE-SSS---SPPPHHHHHHHHHHHH-S---HHHH--HHHHHHHHHHHH-----TTPEEEEES-HHHHHHHHHHHHHHHT-EEEEETT--HHHHHHHHHTT-EEEEEP--GGGTT---HHHHHHHHTT-SSEEEEEE-SBPTTT--B--HHHHHHHHHHHHHTT-EEEEE-TT-S-BS-HHHH----HHHHHHHHHTTS-TT-EEEEEEESTTTTT-SS---EEEEE--HHHHHHHHT---PPPPPHHHHHHHHHHHHHHHTSSSHHHHHHHHHHHHHHHHHHHHHHHHHHTT-EEE---BSSEEEEE-TTTTT-EEEEEEETTEEEEEEEE--TTTHHHHHHHHH-EE-B-HHHH-STT-EEEE----HHHHHHHHHHHHHHHHHHH-